Protein 8YJO (pdb70)

B-factor: mean 18.66, std 6.92, range [7.49, 75.46]

Organism: Escherichia coli (strain K12) (NCBI:txid83333)

Foldseek 3Di:
DVLLVVLLCQQVVDFAAADAQLVVLLVVLLVVQPPDAQLQSLLSSLLSCLVDADADADPSFLAGDDLHPRFQYAYDDVLQPLVLCLVCVVPQQPFQFHHHDYDPVVNCCSVPPRSVVNPCRHLLNLLVVQQDPVLVVLVVLVQKDFPPSRFFLAQAEFQLCVPQVFALQVLLVVLVVLCVVPVPQVLSVSQNVNSLSLLVSLQVLLVNLQVVLVVDPDPVVSVSSPVSNVLSNCRSHGRDQALSSSLNNVNSVVSSLCSSGVDAFNEHAACCQSSVRRPVSCVVVPHDVVVSLVNLLSSQSSLNRYFYHDGSVVCLQAGFGLRRNEHEAWFAAQVGAIPHDPVSLSNLVSCLVNLAQPPQYEYEDAPHDDPVSLLSQLVSQLVFQFPDWYFFLVQLLLLVVVQVQDNSQSRRWDGTGQFFIDRHLFEDASLERMEGQLLSLLQVLLVVCQVPPPDDLVNSVVSSLVSLLVVLVSSQVSSLSSLVSCVNNRFRSNSQSRHPPCSVVSHTVSQQRGNAYENEYAYEQLQVVLLQSQLCCCCPVNVNVDHSNRVVVLQVVQLPDPVSVVLLCCSQPVTATQQQLDCVSLVSSQVSVVSSLVSQQVADHNNPGGYAYAFFGNSNQQVSQQCRTGGSNNDHRSAGGAHTGLEHRFPRNPRFNVSNLNSQLSHPQSRRNRGGWYEDEAESVLLPDPVSSVVSSVVVSSSNVSNDGIYIYGYYALVVLVVCVVPVVVQQPPWHDQHSTIRRLNSDRPSSSVSVSRHDHGHD/DVLLVVLLCQQVVDFAAADCLLVVLLVVLLVVQPPHAQLQSLLSSLLSCLVDADADADPSFLAGDDLHNRFQYAYDDVLQPLVLCLVCVVPQQPFQFHHHDYDPVVSVCSVPPRSVVNPCRHLLNQLVVPQDPVLVVLVVLVQKDFPDSRFFLAQAFFQLLVPQVFALQRLLVVLVVLCVVPVVQVLSVSQNVLSLSLLVSLQVLLVNLQVVLVVDPPVVSSVSSPVSNVLSNCRSHGRDAALSSSLNVVNSVVSSLCSSGVDAFNEHAACLPSSVRRHVRCVVVPDDPVVSLVNLLSSQSSLNRYFYDDGSVVCLQAGFGLRRNEHEAWFAALVGAIPHDPVSLSNLVSCQVNLAQPPAYEYEDELRDDDVSLLSQLVSQLVFQFPDWYFFLVQLLLLVVVQVDDNSQSSRWGATGQFFIDRHLFEDALLERMEGLLQSLLLVLLVVCAVPPPDDLVNSVVSSLVSLLVVLVSVQVSSLSSLVSCVNNRFRSNSQSSHPPCSVVSHTVSQQRGNAYENEYAYEQLQVVLLQSQLCCVCPVNPNVDDSNRVVVLQVVQLPDPVSVVQLCCSQPVTATQQQLDCVSLVSSQVSVVSSLVSQQVADHNNGGGYAYAFFGNSNQQVSQLCRTGGSSNDHRSAGRAHTGLEHRFPRNDRFNVSNLNSQLPHPQSRRNRGGWYEDEAESVQLPDPVNSVVVSVVVSSSNVSSHGIYIYGYYDLVVLVVCVVCVVVQQPPWHDQHSTIRRLNSDRPSSSVSVSRHDHGHD

Solvent-accessible surface area: 48051 Å² total; per-residue (Å²): 99,110,20,3,58,125,14,52,84,49,12,83,61,112,47,35,43,5,19,5,47,8,0,59,26,15,1,24,2,26,124,128,6,105,77,54,56,70,25,9,34,16,0,69,1,4,10,42,0,1,102,90,3,107,26,30,6,35,127,45,10,0,0,0,0,6,2,10,46,119,28,12,3,0,8,0,14,0,7,6,8,0,50,28,2,36,128,14,4,6,44,0,41,6,8,98,9,6,80,2,5,17,51,29,113,36,12,92,21,0,82,103,73,1,25,71,35,8,61,160,93,0,0,48,30,49,1,77,64,84,30,48,113,110,1,104,48,3,45,46,12,34,0,2,28,25,12,11,12,23,27,4,16,6,18,3,3,5,33,4,59,37,0,0,72,62,0,0,18,76,0,15,50,83,0,86,124,54,25,135,71,70,105,119,21,79,8,5,76,0,0,28,39,0,0,73,10,0,18,136,2,0,62,65,1,4,126,48,0,75,71,53,1,74,115,21,144,78,82,122,33,94,100,18,5,58,43,0,0,106,10,0,114,41,0,3,101,100,72,0,81,23,0,27,25,0,0,0,0,0,0,1,0,5,3,0,3,4,4,4,8,10,1,9,5,10,1,0,0,15,0,0,48,24,0,36,67,6,11,83,34,0,70,115,116,64,58,90,54,72,54,0,66,26,0,0,2,2,0,0,7,9,0,1,1,1,1,12,16,10,8,42,74,14,0,94,42,22,0,7,12,13,5,4,2,0,0,0,0,0,1,20,53,128,107,14,142,45,6,34,26,71,0,0,54,18,0,0,37,0,1,30,44,0,67,10,10,5,0,2,0,0,1,1,2,4,79,59,10,49,75,87,0,1,32,44,0,0,48,0,1,74,91,10,7,0,0,0,0,1,1,0,2,62,2,0,14,50,0,2,76,83,47,62,6,50,69,85,12,0,53,48,0,0,0,0,3,9,0,3,2,2,1,16,1,40,2,2,0,0,2,2,0,0,1,0,1,1,0,8,0,0,13,12,0,1,28,85,7,59,62,58,113,88,22,78,19,113,30,0,12,91,64,0,46,57,32,0,26,106,29,0,59,20,0,10,59,0,0,33,22,0,1,35,0,2,90,47,85,5,7,16,0,0,3,0,2,0,4,32,25,0,24,147,86,9,96,7,4,6,70,2,0,0,98,24,13,17,0,0,0,0,0,0,2,0,0,0,0,0,0,0,0,11,0,0,55,4,5,7,54,99,93,138,128,29,58,19,66,95,0,2,59,24,6,78,22,39,2,61,59,120,127,0,75,124,10,66,46,49,0,36,107,150,13,74,8,0,0,13,58,52,84,96,0,0,82,24,0,18,84,0,2,106,38,0,2,80,22,0,37,129,50,104,8,60,16,73,9,107,1,4,0,0,0,0,0,5,0,0,0,13,4,7,0,25,18,0,3,4,0,0,9,3,8,79,12,21,40,10,0,2,3,0,2,3,1,11,16,10,45,41,14,78,119,25,15,54,12,1,0,86,0,1,30,60,8,46,7,48,12,1,5,2,0,2,0,0,12,8,5,0,28,42,67,10,0,121,45,104,54,1,3,132,74,0,5,87,8,0,89,37,0,8,156,50,108,1,2,2,0,0,1,5,10,14,68,33,112,46,0,123,74,0,40,142,86,60,68,81,49,68,57,39,10,1,0,0,0,0,3,0,1,17,0,39,63,7,19,114,83,3,16,40,0,0,15,109,17,40,48,10,134,56,101,111,19,2,60,120,14,51,89,49,12,80,62,114,50,34,52,5,18,6,48,8,0,61,28,11,7,32,2,23,135,124,5,103,81,53,50,50,22,9,32,16,0,74,0,3,16,57,0,2,97,85,2,112,27,33,9,34,130,46,9,0,0,0,0,6,2,9,49,121,27,12,4,0,9,0,15,0,12,4,8,0,55,28,1,37,130,14,5,5,41,0,44,6,8,97,9,7,80,2,6,18,45,28,108,30,14,98,26,0,82,109,84,2,25,70,23,6,60,153,90,0,4,47,29,61,2,71,61,124,30,46,110,105,2,104,48,2,43,45,13,35,0,3,27,26,13,11,14,22,32,4,16,6,17,4,3,5,30,4,62,39,0,1,78,65,0,0,14,62,0,15,55,79,0,82,134,58,22,152,72,83,105,109,26,77,9,11,77,0,0,26,39,0,0,66,1,0,22,105,3,0,70,72,1,2,124,47,0,65,80,59,0,81,122,28,142,82,70,120,36,73,97,18,5,50,41,0,0,110,10,0,114,34,0,3,95,102,103,6,99,24,0,26,23,0,0,0,0,0,0,1,0,5,2,0,4,5,3,4,7,10,2,10,6,11,1,0,0,14,0,0,47,22,0,37,67,13,10,87,42,0,64,118,113,63,57,90,53,72,54,0,66,25,0,0,4,2,0,0,6,8,0,1,2,1,1,14,16,9,8,40,74,15,0,95,45,22,0,7,12,13,5,4,2,0,0,0,0,0,1,20,52,128,106,15,142,44,6,34,26,73,0,0,56,20,0,0,40,0,1,30,46,0,66,8,10,6,0,2,0,0,0,1,1,3,77,59,8,50,48,90,0,2,25,41,0,0,49,0,2,78,92,10,7,1,0,0,0,1,1,0,3,62,2,0,13,49,0,2,77,82,47,63,5,51,72,86,11,0,50,45,0,0,0,0,2,10,0,3,2,2,1,17,1,41,3,1,0,1,2,2,0,0,1,0,1,0,0,6,0,0,11,11,1,0,36,85,6,87,61,60,112,88,21,76,16,105,29,0,10,91,65,0,48,55,32,0,27,107,28,0,58,21,0,10,59,0,0,30,22,0,1,53,6,2,92,56,98,3,6,16,0,0,2,0,2,0,3,31,28,0,26,154,81,13,90,7,4,5,67,1,0,0,97,24,12,18,0,0,0,0,0,0,1,0,0,0,0,0,0,0,0,15,0,0,60,5,0,8,54,101,94,144,117,15,58,18,60,92,0,1,64,12,6,64,25,40,2,57,58,123,96,0,55,98,0,54,48,43,0,34,114,144,14,78,10,0,0,13,55,58,86,105,0,0,82,26,0,18,85,1,2,103,38,0,2,82,22,0,38,131,51,105,8,59,19,67,8,106,0,2,0,0,0,0,0,5,0,0,0,13,4,6,0,24,19,0,3,3,0,0,9,2,4,67,11,21,32,15,0,2,4,0,2,3,1,10,14,13,46,39,16,81,117,25,12,56,12,1,0,86,0,1,29,59,9,50,6,46,12,1,5,2,0,3,0,1,13,8,5,0,21,42,65,15,0,122,44,116,73,0,12,119,76,0,5,82,8,1,88,37,0,8,160,53,108,1,2,3,0,0,1,5,10,16,67,32,108,47,0,117,73,0,40,144,94,59,72,76,50,70,59,37,9,1,0,0,0,0,3,1,2,17,0,38,64,6,20,116,89,3,15,40,0,0,20,113,17,37,41,11,114,57

Nearest PDB structures (foldseek):
  8yjo-assembly1_A  TM=1.001E+00  e=0.000E+00  Escherichia coli K-12
  8id0-assembly1_A  TM=9.978E-01  e=1.347E-97  Streptococcus dysgalactiae subsp. equisimilis
  5a0z-assembly2_C  TM=9.122E-01  e=1.682E-48  Klebsiella pneumoniae
  7e7l-assembly1_A  TM=9.152E-01  e=6.582E-45  Tractidigestivibacter scatoligenes
  7e7l-assembly2_B  TM=9.090E-01  e=1.676E-44  Tractidigestivibacter scatoligenes

Radius of gyration: 34.92 Å; Cα contacts (8 Å, |Δi|>4): 3310; chains: 2; bounding box: 71×82×102 Å

InterPro domains:
  IPR001150 Glycine radical domain [PF01228] (645-747)
  IPR001150 Glycine radical domain [PS51149] (645-765)
  IPR004184 Pyruvate formate lyase domain [PF02901] (1-626)
  IPR004184 Pyruvate formate lyase domain [PS51554] (3-637)
  IPR010098 Glycyl radical enzyme, PFL2/glycerol dehydratase family [TIGR01774] (1-765)
  IPR019777 Formate C-acetyltransferase glycine radical, conserved site [PS00850] (736-744)
  IPR051215 Glycyl Radical Enzyme [PTHR43641] (1-764)

Sequence (1528 aa):
TNRISRLKTALFANTREISLERALLYTASHRQTEGEPVILRRAKATAYILEHVEISIRDEELIAGNRTVKPRAGIMSPEMDPYWLLKELDQFPTRPQDRFAISEEDKRIYREELFPYWEKRSMKDFINGQMTDEVKAATNTQIFSINQTDKGQGHIIIDYPRLLNHGLGELVAQMQQHCQQQPENHFYQAALLLLEASQKHILRYAELAETMAANCTDAQRREELLTIAEISRHNAQHKPQTFWQACQLFWYMNIILQYESNASSLSLGRFDQYMLPFYQTSLTQGEDAAFLKELLESLWVKCNDIVLLRSTSSARYFAGFPTGYTALLGGLTENGRSAVNVLSFLCLDAYQSVQLPQPNLGVRTNALIDTPFLMKTAETIRFGTGIPQIFNDEVVVPAFLNRGVSLEDARDYSVVGCVELSIPGRTYGLHDIAMFNLLKVMEICLHENEGNAALTYEGLLEQIRAKISHYITLMVEGSNICDIGHRDWAPVPLLSSFISDCLEKGRDITDGGARYNFSGVQGIGIANLSDSLHALKGMVFEQQRLSFDELLSVLKANFATPEGEKVRARLINRFEKYGNDIDEVDNISAELLRHYCKEVEKYQNPRGGYFTPGSYTVSAHVPLGSVVGATPDGRFAGEQLADGGLSPMLGQDAQGPTAVLKSVSKLDNTLLSNGTLLNVKFTPATLEGEAGLRKLADFLRAFTQLKLQHIQFNVVNADTLREAQQRPQDYAGLVVRVAGYSAFFVELSKEIQDDIIRRTAHQLTNRISRLKTALFANTREISLERALLYTASHRQTEGEPVILRRAKATAYILEHVEISIRDEELIAGNRTVKPRAGIMSPEMDPYWLLKELDQFPTRPQDRFAISEEDKRIYREELFPYWEKRSMKDFINGQMTDEVKAATNTQIFSINQTDKGQGHIIIDYPRLLNHGLGELVAQMQQHCQQQPENHFYQAALLLLEASQKHILRYAELAETMAANCTDAQRREELLTIAEISRHNAQHKPQTFWQACQLFWYMNIILQYESNASSLSLGRFDQYMLPFYQTSLTQGEDAAFLKELLESLWVKCNDIVLLRSTSSARYFAGFPTGYTALLGGLTENGRSAVNVLSFLCLDAYQSVQLPQPNLGVRTNALIDTPFLMKTAETIRFGTGIPQIFNDEVVVPAFLNRGVSLEDARDYSVVGCVELSIPGRTYGLHDIAMFNLLKVMEICLHENEGNAALTYEGLLEQIRAKISHYITLMVEGSNICDIGHRDWAPVPLLSSFISDCLEKGRDITDGGARYNFSGVQGIGIANLSDSLHALKGMVFEQQRLSFDELLSVLKANFATPEGEKVRARLINRFEKYGNDIDEVDNISAELLRHYCKEVEKYQNPRGGYFTPGSYTVSAHVPLGSVVGATPDGRFAGEQLADGGLSPMLGQDAQGPTAVLKSVSKLDNTLLSNGTLLNVKFTPATLEGEAGLRKLADFLRAFTQLKLQHIQFNVVNADTLREAQQRPQDYAGLVVRVAGYSAFFVELSKEIQDDIIRRTAHQL

Structure (mmCIF, N/CA/C/O backbone):
data_8YJO
#
_entry.id   8YJO
#
_cell.length_a   80.296
_cell.length_b   127.662
_cell.length_c   89.751
_cell.angle_alpha   90.00
_cell.angle_beta   107.21
_cell.angle_gamma   90.00
#
_symmetry.space_group_name_H-M   'P 1 21 1'
#
loop_
_entity.id
_entity.type
_entity.pdbx_description
1 polymer 'Probable dehydratase PflD'
2 non-polymer 'MALONATE ION'
3 water water
#
loop_
_atom_site.group_PDB
_atom_site.id
_atom_site.type_symbol
_atom_site.label_atom_id
_atom_site.label_alt_id
_atom_site.label_comp_id
_atom_site.label_asym_id
_atom_site.label_entity_id
_atom_site.label_seq_id
_atom_site.pdbx_PDB_ins_code
_atom_site.Cartn_x
_atom_site.Cartn_y
_atom_site.Cartn_z
_atom_site.occupancy
_atom_site.B_iso_or_equiv
_atom_site.auth_seq_id
_atom_site.auth_comp_id
_atom_site.auth_asym_id
_atom_site.auth_atom_id
_atom_site.pdbx_PDB_model_num
ATOM 1 N N . THR A 1 18 ? -23.007 0.298 2.765 1.00 35.27 2 THR A N 1
ATOM 2 C CA . THR A 1 18 ? -24.178 -0.557 2.935 1.00 31.24 2 THR A CA 1
ATOM 3 C C . THR A 1 18 ? -24.404 -0.855 4.412 1.00 30.90 2 THR A C 1
ATOM 4 O O . THR A 1 18 ? -23.529 -0.603 5.259 1.00 26.22 2 THR A O 1
ATOM 8 N N . ASN A 1 19 ? -25.585 -1.386 4.733 1.00 30.87 3 ASN A N 1
ATOM 9 C CA . ASN A 1 19 ? -25.907 -1.609 6.140 1.00 25.20 3 ASN A CA 1
ATOM 10 C C . ASN A 1 19 ? -25.077 -2.744 6.734 1.00 23.24 3 ASN A C 1
ATOM 11 O O . ASN A 1 19 ? -24.674 -2.665 7.899 1.00 21.98 3 ASN A O 1
ATOM 16 N N . ARG A 1 20 ? -24.793 -3.796 5.953 1.00 23.46 4 ARG A N 1
ATOM 17 C CA . ARG A 1 20 ? -23.880 -4.830 6.440 1.00 23.67 4 ARG A CA 1
ATOM 18 C C . ARG A 1 20 ? -22.539 -4.235 6.850 1.00 19.67 4 ARG A C 1
ATOM 19 O O . ARG A 1 20 ? -22.006 -4.573 7.912 1.00 17.80 4 ARG A O 1
ATOM 27 N N . ILE A 1 21 ? -21.991 -3.328 6.037 1.00 20.28 5 ILE A N 1
ATOM 28 C CA . ILE A 1 21 ? -20.681 -2.762 6.347 1.00 18.70 5 ILE A CA 1
ATOM 29 C C . ILE A 1 21 ? -20.746 -1.951 7.635 1.00 20.22 5 ILE A C 1
ATOM 30 O O . ILE A 1 21 ? -19.852 -2.033 8.489 1.00 17.08 5 ILE A O 1
ATOM 35 N N . SER A 1 22 ? -21.823 -1.182 7.817 1.00 19.14 6 SER A N 1
ATOM 36 C CA . SER A 1 22 ? -21.975 -0.433 9.056 1.00 18.77 6 SER A CA 1
ATOM 37 C C . SER A 1 22 ? -22.046 -1.371 10.256 1.00 19.25 6 SER A C 1
ATOM 38 O O . SER A 1 22 ? -21.475 -1.076 11.317 1.00 19.52 6 SER A O 1
ATOM 41 N N . ARG A 1 23 ? -22.718 -2.520 10.104 1.00 17.54 7 ARG A N 1
ATOM 42 C CA . ARG A 1 23 ? -22.832 -3.452 11.229 1.00 17.53 7 ARG A CA 1
ATOM 43 C C . ARG A 1 23 ? -21.507 -4.152 11.515 1.00 17.83 7 ARG A C 1
ATOM 44 O O . ARG A 1 23 ? -21.167 -4.389 12.680 1.00 17.72 7 ARG A O 1
ATOM 52 N N . LEU A 1 24 ? -20.756 -4.508 10.467 1.00 17.67 8 LEU A N 1
ATOM 53 C CA . LEU A 1 24 ? -19.434 -5.099 10.660 1.00 15.91 8 LEU A CA 1
ATOM 54 C C . LEU A 1 24 ? -18.497 -4.140 11.391 1.00 16.59 8 LEU A C 1
ATOM 55 O O . LEU A 1 24 ? -17.697 -4.564 12.236 1.00 15.31 8 LEU A O 1
ATOM 60 N N . LYS A 1 25 ? -18.545 -2.846 11.045 1.00 16.56 9 LYS A N 1
ATOM 61 C CA . LYS A 1 25 ? -17.730 -1.858 11.746 1.00 17.34 9 LYS A CA 1
ATOM 62 C C . LYS A 1 25 ? -18.140 -1.768 13.205 1.00 16.74 9 LYS A C 1
ATOM 63 O O . LYS A 1 25 ? -17.297 -1.789 14.106 1.00 15.85 9 LYS A O 1
ATOM 69 N N . THR A 1 26 ? -19.446 -1.642 13.444 1.00 17.67 10 THR A N 1
ATOM 70 C CA . THR A 1 26 ? -19.968 -1.537 14.803 1.00 16.36 10 THR A CA 1
ATOM 71 C C . THR A 1 26 ? -19.525 -2.712 15.670 1.00 18.73 10 THR A C 1
ATOM 72 O O . THR A 1 26 ? -19.182 -2.531 16.848 1.00 16.83 10 THR A O 1
ATOM 76 N N . ALA A 1 27 ? -19.505 -3.919 15.105 1.00 16.99 11 ALA A N 1
ATOM 77 C CA . ALA A 1 27 ? -19.174 -5.095 15.904 1.00 17.69 11 ALA A CA 1
ATOM 78 C C . ALA A 1 27 ? -17.736 -5.058 16.406 1.00 17.23 11 ALA A C 1
ATOM 79 O O . ALA A 1 27 ? -17.445 -5.630 17.464 1.00 16.76 11 ALA A O 1
ATOM 81 N N . LEU A 1 28 ? -16.832 -4.380 15.682 1.00 14.62 12 LEU A N 1
ATOM 82 C CA . LEU A 1 28 ? -15.444 -4.289 16.136 1.00 13.93 12 LEU A CA 1
ATOM 83 C C . LEU A 1 28 ? -15.327 -3.564 17.468 1.00 17.94 12 LEU A C 1
ATOM 84 O O . LEU A 1 28 ? -14.420 -3.858 18.256 1.00 13.64 12 LEU A O 1
ATOM 89 N N . PHE A 1 29 ? -16.195 -2.586 17.712 1.00 15.59 13 PHE A N 1
ATOM 90 C CA . PHE A 1 29 ? -16.080 -1.709 18.871 1.00 16.68 13 PHE A CA 1
ATOM 91 C C . PHE A 1 29 ? -17.197 -1.923 19.878 1.00 18.36 13 PHE A C 1
ATOM 92 O O . PHE A 1 29 ? -17.294 -1.167 20.848 1.00 16.64 13 PHE A O 1
ATOM 100 N N . ALA A 1 30 ? -18.019 -2.958 19.692 1.00 18.77 14 ALA A N 1
ATOM 101 C CA . ALA A 1 30 ? -19.192 -3.135 20.544 1.00 20.43 14 ALA A CA 1
ATOM 102 C C . ALA A 1 30 ? -18.824 -3.544 21.967 1.00 22.70 14 ALA A C 1
ATOM 103 O O . ALA A 1 30 ? -19.551 -3.207 22.912 1.00 20.08 14 ALA A O 1
ATOM 105 N N . ASN A 1 31 ? -17.722 -4.272 22.144 1.00 19.79 15 ASN A N 1
ATOM 106 C CA . ASN A 1 31 ? -17.301 -4.777 23.444 1.00 22.43 15 ASN A CA 1
ATOM 107 C C . ASN A 1 31 ? -15.911 -4.244 23.766 1.00 22.69 15 ASN A C 1
ATOM 108 O O . ASN A 1 31 ? -15.171 -3.832 22.874 1.00 17.94 15 ASN A O 1
ATOM 113 N N . THR A 1 32 ? -15.558 -4.246 25.051 1.00 15.98 16 THR A N 1
ATOM 114 C CA . THR A 1 32 ? -14.249 -3.740 25.462 1.00 15.07 16 THR A CA 1
ATOM 115 C C . THR A 1 32 ? -13.128 -4.688 25.023 1.00 17.72 16 THR A C 1
ATOM 116 O O . THR A 1 32 ? -13.210 -5.901 25.244 1.00 16.06 16 THR A O 1
ATOM 120 N N . ARG A 1 33 ? -12.088 -4.126 24.387 1.00 16.72 17 ARG A N 1
ATOM 121 C CA . ARG A 1 33 ? -10.866 -4.872 24.068 1.00 16.34 17 ARG A CA 1
ATOM 122 C C . ARG A 1 33 ? -10.364 -5.622 25.290 1.00 15.23 17 ARG A C 1
ATOM 123 O O . ARG A 1 33 ? -10.312 -5.070 26.392 1.00 15.20 17 ARG A O 1
ATOM 131 N N . GLU A 1 34 ? -9.938 -6.859 25.081 1.00 13.20 18 GLU A N 1
ATOM 132 C CA . GLU A 1 34 ? -9.360 -7.664 26.143 1.00 15.48 18 GLU A CA 1
ATOM 133 C C . GLU A 1 34 ? -7.938 -8.083 25.796 1.00 14.61 18 GLU A C 1
ATOM 134 O O . GLU A 1 34 ? -7.607 -8.301 24.624 1.00 14.01 18 GLU A O 1
ATOM 140 N N . ILE A 1 35 ? -7.096 -8.184 26.828 1.00 12.16 19 ILE A N 1
ATOM 141 C CA . ILE A 1 35 ? -5.851 -8.936 26.693 1.00 13.98 19 ILE A CA 1
ATOM 142 C C . ILE A 1 35 ? -6.190 -10.385 26.384 1.00 16.79 19 ILE A C 1
ATOM 143 O O . ILE A 1 35 ? -7.083 -10.970 27.014 1.00 12.71 19 ILE A O 1
ATOM 148 N N . SER A 1 36 ? -5.484 -10.972 25.407 1.00 16.66 20 SER A N 1
ATOM 149 C CA . SER A 1 36 ? -5.601 -12.391 25.068 1.00 13.02 20 SER A CA 1
ATOM 150 C C . SER A 1 36 ? -4.292 -13.107 25.376 1.00 14.01 20 SER A C 1
ATOM 151 O O . SER A 1 36 ? -3.237 -12.747 24.833 1.00 13.80 20 SER A O 1
ATOM 154 N N . LEU A 1 37 ? -4.373 -14.145 26.211 1.00 10.23 21 LEU A N 1
ATOM 155 C CA . LEU A 1 37 ? -3.259 -15.039 26.496 1.00 8.77 21 LEU A CA 1
ATOM 156 C C . LEU A 1 37 ? -3.171 -16.192 25.509 1.00 12.57 21 LEU A C 1
ATOM 157 O O . LEU A 1 37 ? -2.289 -17.043 25.652 1.00 11.99 21 LEU A O 1
ATOM 162 N N . GLU A 1 38 ? -4.091 -16.271 24.551 1.00 11.60 22 GLU A N 1
ATOM 163 C CA . GLU A 1 38 ? -4.261 -17.514 23.802 1.00 12.58 22 GLU A CA 1
ATOM 164 C C . GLU A 1 38 ? -3.008 -17.861 22.994 1.00 11.50 22 GLU A C 1
ATOM 165 O O . GLU A 1 38 ? -2.487 -18.984 23.083 1.00 10.61 22 GLU A O 1
ATOM 171 N N . ARG A 1 39 ? -2.492 -16.907 22.215 1.00 13.86 23 ARG A N 1
ATOM 172 C CA . ARG A 1 39 ? -1.275 -17.197 21.462 1.00 14.53 23 ARG A CA 1
ATOM 173 C C . ARG A 1 39 ? -0.145 -17.620 22.390 1.00 11.13 23 ARG A C 1
ATOM 174 O O . ARG A 1 39 ? 0.551 -18.601 22.116 1.00 12.59 23 ARG A O 1
ATOM 182 N N . ALA A 1 40 ? 0.040 -16.907 23.507 1.00 10.59 24 ALA A N 1
ATOM 183 C CA . ALA A 1 40 ? 1.144 -17.240 24.404 1.00 14.97 24 ALA A CA 1
ATOM 184 C C . ALA A 1 40 ? 0.994 -18.652 24.984 1.00 14.38 24 ALA A C 1
ATOM 185 O O . ALA A 1 40 ? 1.976 -19.401 25.073 1.00 14.08 24 ALA A O 1
ATOM 187 N N . LEU A 1 41 ? -0.225 -19.032 25.382 1.00 11.33 25 LEU A N 1
ATOM 188 C CA . LEU A 1 41 ? -0.448 -20.357 25.959 1.00 14.01 25 LEU A CA 1
ATOM 189 C C . LEU A 1 41 ? -0.175 -21.459 24.936 1.00 14.07 25 LEU A C 1
ATOM 190 O O . LEU A 1 41 ? 0.457 -22.478 25.253 1.00 11.72 25 LEU A O 1
ATOM 195 N N . LEU A 1 42 ? -0.646 -21.263 23.703 1.00 10.93 26 LEU A N 1
ATOM 196 C CA . LEU A 1 42 ? -0.409 -22.224 22.635 1.00 12.83 26 LEU A CA 1
ATOM 197 C C . LEU A 1 42 ? 1.067 -22.272 22.248 1.00 11.81 26 LEU A C 1
ATOM 198 O O . LEU A 1 42 ? 1.646 -23.353 22.109 1.00 13.15 26 LEU A O 1
ATOM 203 N N . TYR A 1 43 ? 1.687 -21.101 22.065 1.00 10.94 27 TYR A N 1
ATOM 204 C CA . TYR A 1 43 ? 3.119 -21.026 21.781 1.00 13.95 27 TYR A CA 1
ATOM 205 C C . TYR A 1 43 ? 3.946 -21.730 22.859 1.00 13.31 27 TYR A C 1
ATOM 206 O O . TYR A 1 43 ? 4.895 -22.474 22.550 1.00 11.83 27 TYR A O 1
ATOM 215 N N . THR A 1 44 ? 3.584 -21.519 24.129 1.00 13.44 28 THR A N 1
ATOM 216 C CA . THR A 1 44 ? 4.297 -22.136 25.247 1.00 12.92 28 THR A CA 1
ATOM 217 C C . THR A 1 44 ? 4.076 -23.649 25.282 1.00 14.48 28 THR A C 1
ATOM 218 O O . THR A 1 44 ? 5.008 -24.416 25.563 1.00 15.59 28 THR A O 1
ATOM 222 N N . ALA A 1 45 ? 2.847 -24.102 25.030 1.00 11.99 29 ALA A N 1
ATOM 223 C CA . ALA A 1 45 ? 2.596 -25.541 25.003 1.00 13.62 29 ALA A CA 1
ATOM 224 C C . ALA A 1 45 ? 3.424 -26.222 23.926 1.00 16.39 29 ALA A C 1
ATOM 225 O O . ALA A 1 45 ? 3.978 -27.301 24.153 1.00 14.59 29 ALA A O 1
ATOM 227 N N . SER A 1 46 ? 3.527 -25.609 22.746 1.00 11.58 30 SER A N 1
ATOM 228 C CA . SER A 1 46 ? 4.387 -26.189 21.717 1.00 13.58 30 SER A CA 1
ATOM 229 C C . SER A 1 46 ? 5.842 -26.197 22.166 1.00 13.49 30 SER A C 1
ATOM 230 O O . SER A 1 46 ? 6.559 -27.185 21.972 1.00 15.48 30 SER A O 1
ATOM 233 N N . HIS A 1 47 ? 6.284 -25.101 22.783 1.00 11.93 31 HIS A N 1
ATOM 234 C CA . HIS A 1 47 ? 7.661 -24.971 23.239 1.00 14.36 31 HIS A CA 1
ATOM 235 C C . HIS A 1 47 ? 8.014 -26.077 24.231 1.00 17.05 31 HIS A C 1
ATOM 236 O O . HIS A 1 47 ? 9.126 -26.620 24.206 1.00 18.59 31 HIS A O 1
ATOM 243 N N . ARG A 1 48 ? 7.064 -26.442 25.096 1.00 16.11 32 ARG A N 1
ATOM 244 C CA . ARG A 1 48 ? 7.283 -27.553 26.013 1.00 17.84 32 ARG A CA 1
ATOM 245 C C . ARG A 1 48 ? 7.576 -28.854 25.277 1.00 20.72 32 ARG A C 1
ATOM 246 O O . ARG A 1 48 ? 8.329 -29.692 25.792 1.00 22.64 32 ARG A O 1
ATOM 254 N N . GLN A 1 49 ? 6.994 -29.054 24.086 1.00 18.64 33 GLN A N 1
ATOM 255 C CA . GLN A 1 49 ? 7.185 -30.306 23.366 1.00 17.22 33 GLN A CA 1
ATOM 256 C C . GLN A 1 49 ? 8.387 -30.308 22.431 1.00 18.97 33 GLN A C 1
ATOM 257 O O . GLN A 1 49 ? 8.760 -31.381 21.948 1.00 19.04 33 GLN A O 1
ATOM 263 N N . THR A 1 50 ? 8.984 -29.150 22.133 1.00 17.41 34 THR A N 1
ATOM 264 C CA . THR A 1 50 ? 10.038 -29.068 21.129 1.00 16.16 34 THR A CA 1
ATOM 265 C C . THR A 1 50 ? 11.413 -28.811 21.741 1.00 16.65 34 THR A C 1
ATOM 266 O O . THR A 1 50 ? 12.320 -28.351 21.037 1.00 16.87 34 THR A O 1
ATOM 270 N N . GLU A 1 51 ? 11.585 -29.086 23.033 1.00 17.99 35 GLU A N 1
ATOM 271 C CA . GLU A 1 51 ? 12.866 -28.837 23.688 1.00 18.97 35 GLU A CA 1
ATOM 272 C C . GLU A 1 51 ? 13.969 -29.622 22.989 1.00 20.35 35 GLU A C 1
ATOM 273 O O . GLU A 1 51 ? 13.787 -30.789 22.625 1.00 19.51 35 GLU A O 1
ATOM 279 N N . GLY A 1 52 ? 15.111 -28.971 22.777 1.00 19.14 36 GLY A N 1
ATOM 280 C CA . GLY A 1 52 ? 16.244 -29.616 22.145 1.00 17.09 36 GLY A CA 1
ATOM 281 C C . GLY A 1 52 ? 16.329 -29.486 20.642 1.00 17.71 36 GLY A C 1
ATOM 282 O O . GLY A 1 52 ? 17.316 -29.952 20.056 1.00 17.36 36 GLY A O 1
ATOM 283 N N . GLU A 1 53 ? 15.337 -28.868 19.995 1.00 13.85 37 GLU A N 1
ATOM 284 C CA . GLU A 1 53 ? 15.314 -28.673 18.555 1.00 15.25 37 GLU A CA 1
ATOM 285 C C . GLU A 1 53 ? 15.831 -27.289 18.180 1.00 13.87 37 GLU A C 1
ATOM 286 O O . GLU A 1 53 ? 15.729 -26.344 18.979 1.00 15.74 37 GLU A O 1
ATOM 292 N N . PRO A 1 54 ? 16.381 -27.155 16.965 1.00 14.79 38 PRO A N 1
ATOM 293 C CA . PRO A 1 54 ? 16.855 -25.847 16.495 1.00 14.80 38 PRO A CA 1
ATOM 294 C C . PRO A 1 54 ? 15.773 -24.785 16.619 1.00 14.22 38 PRO A C 1
ATOM 295 O O . PRO A 1 54 ? 14.584 -25.061 16.449 1.00 12.40 38 PRO A O 1
ATOM 299 N N . VAL A 1 55 ? 16.210 -23.562 16.924 1.00 12.54 39 VAL A N 1
ATOM 300 C CA . VAL A 1 55 ? 15.279 -22.466 17.212 1.00 12.15 39 VAL A CA 1
ATOM 301 C C . VAL A 1 55 ? 14.294 -22.263 16.059 1.00 11.08 39 VAL A C 1
ATOM 302 O O . VAL A 1 55 ? 13.092 -22.065 16.282 1.00 12.75 39 VAL A O 1
ATOM 306 N N . ILE A 1 56 ? 14.774 -22.306 14.811 1.00 12.71 40 ILE A N 1
ATOM 307 C CA . ILE A 1 56 ? 13.860 -22.003 13.711 1.00 10.82 40 ILE A CA 1
ATOM 308 C C . ILE A 1 56 ? 12.787 -23.082 13.588 1.00 12.67 40 ILE A C 1
ATOM 309 O O . ILE A 1 56 ? 11.643 -22.794 13.207 1.00 12.14 40 ILE A O 1
ATOM 314 N N . LEU A 1 57 ? 13.108 -24.327 13.944 1.00 12.73 41 LEU A N 1
ATOM 315 C CA . LEU A 1 57 ? 12.086 -25.367 13.898 1.00 13.55 41 LEU A CA 1
ATOM 316 C C . LEU A 1 57 ? 11.130 -25.264 15.082 1.00 13.16 41 LEU A C 1
ATOM 317 O O . LEU A 1 57 ? 9.933 -25.552 14.944 1.00 13.35 41 LEU A O 1
ATOM 322 N N . ARG A 1 58 ? 11.639 -24.869 16.252 1.00 10.96 42 ARG A N 1
ATOM 323 C CA . ARG A 1 58 ? 10.747 -24.610 17.379 1.00 14.86 42 ARG A CA 1
ATOM 324 C C . ARG A 1 58 ? 9.789 -23.464 17.075 1.00 12.09 42 ARG A C 1
ATOM 325 O O . ARG A 1 58 ? 8.597 -23.549 17.396 1.00 12.67 42 ARG A O 1
ATOM 333 N N . ARG A 1 59 ? 10.291 -22.388 16.452 1.00 11.92 43 ARG A N 1
ATOM 334 C CA . ARG A 1 59 ? 9.422 -21.285 16.036 1.00 12.61 43 ARG A CA 1
ATOM 335 C C . ARG A 1 59 ? 8.337 -21.772 15.086 1.00 13.11 43 ARG A C 1
ATOM 336 O O . ARG A 1 59 ? 7.151 -21.470 15.268 1.00 13.15 43 ARG A O 1
ATOM 344 N N . ALA A 1 60 ? 8.729 -22.534 14.062 1.00 10.78 44 ALA A N 1
ATOM 345 C CA . ALA A 1 60 ? 7.762 -23.013 13.080 1.00 13.17 44 ALA A CA 1
ATOM 346 C C . ALA A 1 60 ? 6.734 -23.938 13.716 1.00 15.75 44 ALA A C 1
ATOM 347 O O . ALA A 1 60 ? 5.532 -23.835 13.432 1.00 14.78 44 ALA A O 1
ATOM 349 N N . LYS A 1 61 ? 7.183 -24.856 14.572 1.00 12.32 45 LYS A N 1
ATOM 350 C CA . LYS A 1 61 ? 6.235 -25.794 15.163 1.00 12.99 45 LYS A CA 1
ATOM 351 C C . LYS A 1 61 ? 5.299 -25.077 16.126 1.00 10.95 45 LYS A C 1
ATOM 352 O O . LYS A 1 61 ? 4.143 -25.485 16.285 1.00 11.94 45 LYS A O 1
ATOM 358 N N . ALA A 1 62 ? 5.754 -23.986 16.736 1.00 11.10 46 ALA A N 1
ATOM 359 C CA . ALA A 1 62 ? 4.851 -23.191 17.566 1.00 13.88 46 ALA A CA 1
ATOM 360 C C . ALA A 1 62 ? 3.762 -22.543 16.713 1.00 12.09 46 ALA A C 1
ATOM 361 O O . ALA A 1 62 ? 2.574 -22.591 17.058 1.00 13.49 46 ALA A O 1
ATOM 363 N N . THR A 1 63 ? 4.139 -21.962 15.576 1.00 11.86 47 THR A N 1
ATOM 364 C CA . THR A 1 63 ? 3.121 -21.422 14.679 1.00 12.56 47 THR A CA 1
ATOM 365 C C . THR A 1 63 ? 2.161 -22.516 14.224 1.00 11.79 47 THR A C 1
ATOM 366 O O . THR A 1 63 ? 0.945 -22.309 14.197 1.00 13.12 47 THR A O 1
ATOM 370 N N . ALA A 1 64 ? 2.683 -23.692 13.862 1.00 12.56 48 ALA A N 1
ATOM 371 C CA . ALA A 1 64 ? 1.801 -24.781 13.444 1.00 12.68 48 ALA A CA 1
ATOM 372 C C . ALA A 1 64 ? 0.869 -25.196 14.579 1.00 12.78 48 ALA A C 1
ATOM 373 O O . ALA A 1 64 ? -0.323 -25.456 14.364 1.00 15.44 48 ALA A O 1
ATOM 375 N N . TYR A 1 65 ? 1.396 -25.259 15.799 1.00 13.35 49 TYR A N 1
ATOM 376 C CA . TYR A 1 65 ? 0.555 -25.578 16.947 1.00 15.34 49 TYR A CA 1
ATOM 377 C C . TYR A 1 65 ? -0.558 -24.549 17.114 1.00 16.50 49 TYR A C 1
ATOM 378 O O . TYR A 1 65 ? -1.722 -24.903 17.345 1.00 14.19 49 TYR A O 1
ATOM 387 N N . ILE A 1 66 ? -0.219 -23.259 17.003 1.00 14.11 50 ILE A N 1
ATOM 388 C CA . ILE A 1 66 ? -1.244 -22.226 17.069 1.00 12.92 50 ILE A CA 1
ATOM 389 C C . ILE A 1 66 ? -2.271 -22.434 15.967 1.00 12.95 50 ILE A C 1
ATOM 390 O O . ILE A 1 66 ? -3.483 -22.412 16.215 1.00 13.67 50 ILE A O 1
ATOM 395 N N . LEU A 1 67 ? -1.801 -22.670 14.730 1.00 13.09 51 LEU A N 1
ATOM 396 C CA . LEU A 1 67 ? -2.726 -22.841 13.615 1.00 12.09 51 LEU A CA 1
ATOM 397 C C . LEU A 1 67 ? -3.693 -24.006 13.842 1.00 16.16 51 LEU A C 1
ATOM 398 O O . LEU A 1 67 ? -4.855 -23.938 13.422 1.00 15.32 51 LEU A O 1
ATOM 403 N N . GLU A 1 68 ? -3.243 -25.081 14.494 1.00 17.00 52 GLU A N 1
ATOM 404 C CA . GLU A 1 68 ? -4.121 -26.237 14.667 1.00 16.20 52 GLU A CA 1
ATOM 405 C C . GLU A 1 68 ? -5.058 -26.091 15.855 1.00 15.87 52 GLU A C 1
ATOM 406 O O . GLU A 1 68 ? -6.131 -26.696 15.855 1.00 17.82 52 GLU A O 1
ATOM 412 N N . HIS A 1 69 ? -4.690 -25.302 16.868 1.00 14.62 53 HIS A N 1
ATOM 413 C CA . HIS A 1 69 ? -5.432 -25.298 18.122 1.00 15.79 53 HIS A CA 1
ATOM 414 C C . HIS A 1 69 ? -6.186 -24.012 18.418 1.00 18.03 53 HIS A C 1
ATOM 415 O O . HIS A 1 69 ? -7.064 -24.030 19.283 1.00 14.06 53 HIS A O 1
ATOM 422 N N . VAL A 1 70 ? -5.868 -22.901 17.750 1.00 13.62 54 VAL A N 1
ATOM 423 C CA . VAL A 1 70 ? -6.459 -21.628 18.145 1.00 13.80 54 VAL A CA 1
ATOM 424 C C . VAL A 1 70 ? -7.967 -21.661 17.918 1.00 14.98 54 VAL A C 1
ATOM 425 O O . VAL A 1 70 ? -8.459 -22.295 16.975 1.00 13.24 54 VAL A O 1
ATOM 429 N N . GLU A 1 71 ? -8.717 -21.001 18.800 1.00 11.82 55 GLU A N 1
ATOM 430 C CA . GLU A 1 71 ? -10.157 -20.919 18.582 1.00 14.51 55 GLU A CA 1
ATOM 431 C C . GLU A 1 71 ? -10.446 -19.976 17.413 1.00 14.03 55 GLU A C 1
ATOM 432 O O . GLU A 1 71 ? -9.836 -18.913 17.285 1.00 12.95 55 GLU A O 1
ATOM 438 N N . ILE A 1 72 ? -11.356 -20.392 16.528 1.00 14.05 56 ILE A N 1
ATOM 439 C CA . ILE A 1 72 ? -11.726 -19.613 15.354 1.00 12.78 56 ILE A CA 1
ATOM 440 C C . ILE A 1 72 ? -13.241 -19.470 15.308 1.00 16.43 56 ILE A C 1
ATOM 441 O O . ILE A 1 72 ? -13.985 -20.271 15.876 1.00 14.36 56 ILE A O 1
ATOM 446 N N . SER A 1 73 ? -13.693 -18.422 14.625 1.00 12.62 57 SER A N 1
ATOM 447 C CA . SER A 1 73 ? -15.106 -18.243 14.332 1.00 12.12 57 SER A CA 1
ATOM 448 C C . SER A 1 73 ? -15.221 -17.462 13.031 1.00 16.11 57 SER A C 1
ATOM 449 O O . SER A 1 73 ? -14.257 -16.848 12.565 1.00 13.59 57 SER A O 1
ATOM 452 N N . ILE A 1 74 ? -16.404 -17.504 12.434 1.00 13.99 58 ILE A N 1
ATOM 453 C CA . ILE A 1 74 ? -16.757 -16.577 11.368 1.00 15.67 58 ILE A CA 1
ATOM 454 C C . ILE A 1 74 ? -17.779 -15.622 11.970 1.00 17.62 58 ILE A C 1
ATOM 455 O O . ILE A 1 74 ? -18.881 -16.038 12.354 1.00 16.07 58 ILE A O 1
ATOM 460 N N . ARG A 1 75 ? -17.401 -14.355 12.113 1.00 15.15 59 ARG A N 1
ATOM 461 C CA . ARG A 1 75 ? -18.284 -13.420 12.802 1.00 16.40 59 ARG A CA 1
ATOM 462 C C . ARG A 1 75 ? -19.486 -13.065 11.928 1.00 17.34 59 ARG A C 1
ATOM 463 O O . ARG A 1 75 ? -19.457 -13.197 10.700 1.00 15.52 59 ARG A O 1
ATOM 471 N N . ASP A 1 76 ? -20.555 -12.609 12.588 1.00 15.80 60 ASP A N 1
ATOM 472 C CA . ASP A 1 76 ? -21.817 -12.315 11.909 1.00 16.00 60 ASP A CA 1
ATOM 473 C C . ASP A 1 76 ? -21.608 -11.420 10.696 1.00 16.86 60 ASP A C 1
ATOM 474 O O . ASP A 1 76 ? -20.987 -10.352 10.790 1.00 16.59 60 ASP A O 1
ATOM 479 N N . GLU A 1 77 ? -22.133 -11.877 9.557 1.00 17.56 61 GLU A N 1
ATOM 480 C CA . GLU A 1 77 ? -22.136 -11.196 8.263 1.00 16.43 61 GLU A CA 1
ATOM 481 C C . GLU A 1 77 ? -20.762 -11.012 7.630 1.00 16.70 61 GLU A C 1
ATOM 482 O O . GLU A 1 77 ? -20.657 -10.302 6.618 1.00 14.93 61 GLU A O 1
ATOM 488 N N . GLU A 1 78 ? -19.707 -11.625 8.164 1.00 16.04 62 GLU A N 1
ATOM 489 C CA . GLU A 1 78 ? -18.400 -11.500 7.524 1.00 15.88 62 GLU A CA 1
ATOM 490 C C . GLU A 1 78 ? -18.405 -12.162 6.149 1.00 15.38 62 GLU A C 1
ATOM 491 O O . GLU A 1 78 ? -18.920 -13.274 5.978 1.00 13.96 62 GLU A O 1
ATOM 497 N N . LEU A 1 79 ? -17.845 -11.463 5.159 1.00 14.97 63 LEU A N 1
ATOM 498 C CA . LEU A 1 79 ? -17.630 -12.011 3.825 1.00 13.35 63 LEU A CA 1
ATOM 499 C C . LEU A 1 79 ? -16.234 -12.574 3.654 1.00 14.87 63 LEU A C 1
ATOM 500 O O . LEU A 1 79 ? -16.019 -13.442 2.794 1.00 16.52 63 LEU A O 1
ATOM 505 N N . ILE A 1 80 ? -15.295 -12.104 4.463 1.00 13.74 64 ILE A N 1
ATOM 506 C CA . ILE A 1 80 ? -13.921 -12.579 4.469 1.00 14.09 64 ILE A CA 1
ATOM 507 C C . ILE A 1 80 ? -13.673 -13.218 5.825 1.00 13.10 64 ILE A C 1
ATOM 508 O O . ILE A 1 80 ? -13.755 -12.540 6.860 1.00 14.22 64 ILE A O 1
ATOM 513 N N . ALA A 1 81 ? -13.369 -14.509 5.818 1.00 12.89 65 ALA A N 1
ATOM 514 C CA . ALA A 1 81 ? -13.120 -15.245 7.046 1.00 12.43 65 ALA A CA 1
ATOM 515 C C . ALA A 1 81 ? -11.685 -15.025 7.520 1.00 14.05 65 ALA A C 1
ATOM 516 O O . ALA A 1 81 ? -10.797 -14.651 6.749 1.00 13.27 65 ALA A O 1
ATOM 518 N N . GLY A 1 82 ? -11.483 -15.213 8.825 1.00 13.80 66 GLY A N 1
ATOM 519 C CA . GLY A 1 82 ? -10.155 -15.171 9.405 1.00 13.27 66 GLY A CA 1
ATOM 520 C C . GLY A 1 82 ? -9.951 -13.972 10.303 1.00 12.70 66 GLY A C 1
ATOM 521 O O . GLY A 1 82 ? -10.023 -12.830 9.841 1.00 13.66 66 GLY A O 1
ATOM 522 N N . ASN A 1 83 ? -9.733 -14.227 11.594 1.00 12.04 67 ASN A N 1
ATOM 523 C CA . ASN A 1 83 ? -9.362 -13.218 12.578 1.00 13.26 67 ASN A CA 1
ATOM 524 C C . ASN A 1 83 ? -8.345 -13.847 13.524 1.00 14.12 67 ASN A C 1
ATOM 525 O O . ASN A 1 83 ? -8.396 -15.054 13.777 1.00 14.71 67 ASN A O 1
ATOM 530 N N . ARG A 1 84 ? -7.417 -13.032 14.042 1.00 10.21 68 ARG A N 1
ATOM 531 C CA . ARG A 1 84 ? -6.443 -13.550 15.004 1.00 10.48 68 ARG A CA 1
ATOM 532 C C . ARG A 1 84 ? -7.125 -14.192 16.203 1.00 13.18 68 ARG A C 1
ATOM 533 O O . ARG A 1 84 ? -6.696 -15.250 16.686 1.00 12.09 68 ARG A O 1
ATOM 541 N N . THR A 1 85 ? -8.160 -13.534 16.722 1.00 10.00 69 THR A N 1
ATOM 542 C CA . THR A 1 85 ? -8.902 -13.967 17.899 1.00 9.89 69 THR A CA 1
ATOM 543 C C . THR A 1 85 ? -10.385 -13.907 17.574 1.00 12.38 69 THR A C 1
ATOM 544 O O . THR A 1 85 ? -10.808 -13.179 16.673 1.00 12.96 69 THR A O 1
ATOM 548 N N . VAL A 1 86 ? -11.176 -14.674 18.326 1.00 12.42 70 VAL A N 1
ATOM 549 C CA . VAL A 1 86 ? -12.623 -14.598 18.161 1.00 15.52 70 VAL A CA 1
ATOM 550 C C . VAL A 1 86 ? -13.149 -13.263 18.683 1.00 15.87 70 VAL A C 1
ATOM 551 O O . VAL A 1 86 ? -14.043 -12.656 18.080 1.00 16.53 70 VAL A O 1
ATOM 555 N N . LYS A 1 87 ? -12.588 -12.766 19.803 1.00 13.98 71 LYS A N 1
ATOM 556 C CA . LYS A 1 87 ? -13.009 -11.455 20.296 1.00 14.30 71 LYS A CA 1
ATOM 557 C C . LYS A 1 87 ? -12.276 -10.347 19.551 1.00 12.51 71 LYS A C 1
ATOM 558 O O . LYS A 1 87 ? -11.072 -10.453 19.313 1.00 13.86 71 LYS A O 1
ATOM 564 N N . PRO A 1 88 ? -12.960 -9.262 19.203 1.00 15.07 72 PRO A N 1
ATOM 565 C CA . PRO A 1 88 ? -12.326 -8.249 18.346 1.00 14.37 72 PRO A CA 1
ATOM 566 C C . PRO A 1 88 ? -11.242 -7.448 19.057 1.00 13.10 72 PRO A C 1
ATOM 567 O O . PRO A 1 88 ? -11.295 -7.194 20.268 1.00 11.43 72 PRO A O 1
ATOM 571 N N . ARG A 1 89 ? -10.240 -7.066 18.268 1.00 13.32 73 ARG A N 1
ATOM 572 C CA . ARG A 1 89 ? -9.199 -6.103 18.651 1.00 11.52 73 ARG A CA 1
ATOM 573 C C . ARG A 1 89 ? -8.495 -6.504 19.945 1.00 13.57 73 ARG A C 1
ATOM 574 O O . ARG A 1 89 ? -8.277 -5.686 20.844 1.00 14.68 73 ARG A O 1
ATOM 582 N N . ALA A 1 90 ? -8.087 -7.774 20.012 1.00 11.72 74 ALA A N 1
ATOM 583 C CA . ALA A 1 90 ? -7.438 -8.308 21.208 1.00 15.56 74 ALA A CA 1
ATOM 584 C C . ALA A 1 90 ? -6.018 -7.773 21.371 1.00 14.46 74 ALA A C 1
ATOM 585 O O . ALA A 1 90 ? -5.309 -7.523 20.396 1.00 11.70 74 ALA A O 1
ATOM 587 N N . GLY A 1 91 ? -5.602 -7.622 22.629 1.00 12.58 75 GLY A N 1
ATOM 588 C CA . GLY A 1 91 ? -4.218 -7.335 22.945 1.00 10.61 75 GLY A CA 1
ATOM 589 C C . GLY A 1 91 ? -3.455 -8.629 23.152 1.00 12.11 75 GLY A C 1
ATOM 590 O O . GLY A 1 91 ? -3.491 -9.200 24.248 1.00 12.31 75 GLY A O 1
ATOM 591 N N . ILE A 1 92 ? -2.768 -9.109 22.116 1.00 11.02 76 ILE A N 1
ATOM 592 C CA . ILE A 1 92 ? -2.123 -10.419 22.158 1.00 13.06 76 ILE A CA 1
ATOM 593 C C . ILE A 1 92 ? -0.736 -10.274 22.783 1.00 14.37 76 ILE A C 1
ATOM 594 O O . ILE A 1 92 ? 0.185 -9.723 22.171 1.00 12.68 76 ILE A O 1
ATOM 599 N N . MET A 1 93 ? -0.564 -10.827 23.980 1.00 10.90 77 MET A N 1
ATOM 600 C CA . MET A 1 93 ? 0.675 -10.676 24.732 1.00 11.91 77 MET A CA 1
ATOM 601 C C . MET A 1 93 ? 1.740 -11.659 24.249 1.00 9.75 77 MET A C 1
ATOM 602 O O . MET A 1 93 ? 1.435 -12.751 23.760 1.00 12.72 77 MET A O 1
ATOM 607 N N . SER A 1 94 ? 3.004 -11.222 24.328 1.00 11.29 78 SER A N 1
ATOM 608 C CA . SER A 1 94 ? 4.163 -11.993 23.866 1.00 11.40 78 SER A CA 1
ATOM 609 C C . SER A 1 94 ? 5.187 -12.076 24.988 1.00 11.20 78 SER A C 1
ATOM 610 O O . SER A 1 94 ? 6.219 -11.396 24.951 1.00 11.72 78 SER A O 1
ATOM 613 N N . PRO A 1 95 ? 4.936 -12.902 26.010 1.00 11.49 79 PRO A N 1
ATOM 614 C CA . PRO A 1 95 ? 5.935 -13.040 27.081 1.00 11.27 79 PRO A CA 1
ATOM 615 C C . PRO A 1 95 ? 7.212 -13.720 26.615 1.00 12.62 79 PRO A C 1
ATOM 616 O O . PRO A 1 95 ? 8.254 -13.563 27.266 1.00 12.40 79 PRO A O 1
ATOM 620 N N . GLU A 1 96 ? 7.166 -14.476 25.513 1.00 11.46 80 GLU A N 1
ATOM 621 C CA . GLU A 1 96 ? 8.385 -15.041 24.943 1.00 11.51 80 GLU A CA 1
ATOM 622 C C . GLU A 1 96 ? 9.334 -13.953 24.462 1.00 12.49 80 GLU A C 1
ATOM 623 O O . GLU A 1 96 ? 10.541 -14.188 24.376 1.00 13.61 80 GLU A O 1
ATOM 629 N N . MET A 1 97 ? 8.815 -12.760 24.162 1.00 14.43 81 MET A N 1
ATOM 630 C CA . MET A 1 97 ? 9.628 -11.621 23.759 1.00 13.95 81 MET A CA 1
ATOM 631 C C . MET A 1 97 ? 10.044 -10.791 24.974 1.00 11.00 81 MET A C 1
ATOM 632 O O . MET A 1 97 ? 11.225 -10.467 25.132 1.00 13.56 81 MET A O 1
ATOM 637 N N . ASP A 1 98 ? 9.090 -10.450 25.852 1.00 12.01 82 ASP A N 1
ATOM 638 C CA . ASP A 1 98 ? 9.410 -9.758 27.104 1.00 13.25 82 ASP A CA 1
ATOM 639 C C . ASP A 1 98 ? 8.321 -10.076 28.122 1.00 11.92 82 ASP A C 1
ATOM 640 O O . ASP A 1 98 ? 7.178 -9.633 27.963 1.00 14.55 82 ASP A O 1
ATOM 645 N N . PRO A 1 99 ? 8.618 -10.879 29.148 1.00 10.89 83 PRO A N 1
ATOM 646 C CA . PRO A 1 99 ? 7.608 -11.203 30.161 1.00 11.35 83 PRO A CA 1
ATOM 647 C C . PRO A 1 99 ? 7.557 -10.218 31.314 1.00 10.46 83 PRO A C 1
ATOM 648 O O . PRO A 1 99 ? 6.607 -10.269 32.113 1.00 11.54 83 PRO A O 1
ATOM 652 N N . TYR A 1 100 ? 8.550 -9.329 31.408 1.00 11.58 84 TYR A N 1
ATOM 653 C CA . TYR A 1 100 ? 8.730 -8.493 32.588 1.00 11.68 84 TYR A CA 1
ATOM 654 C C . TYR A 1 100 ? 7.737 -7.334 32.622 1.00 12.99 84 TYR A C 1
ATOM 655 O O . TYR A 1 100 ? 7.101 -7.081 33.654 1.00 12.04 84 TYR A O 1
ATOM 664 N N . TRP A 1 101 ? 7.585 -6.615 31.508 1.00 14.42 85 TRP A N 1
ATOM 665 C CA . TRP A 1 101 ? 6.684 -5.467 31.529 1.00 12.91 85 TRP A CA 1
ATOM 666 C C . TRP A 1 101 ? 5.242 -5.914 31.691 1.00 11.82 85 TRP A C 1
ATOM 667 O O . TRP A 1 101 ? 4.458 -5.252 32.383 1.00 12.40 85 TRP A O 1
ATOM 678 N N . LEU A 1 102 ? 4.887 -7.045 31.075 1.00 11.61 86 LEU A N 1
ATOM 679 C CA . LEU A 1 102 ? 3.558 -7.616 31.243 1.00 12.71 86 LEU A CA 1
ATOM 680 C C . LEU A 1 102 ? 3.252 -7.874 32.712 1.00 12.31 86 LEU A C 1
ATOM 681 O O . LEU A 1 102 ? 2.163 -7.550 33.196 1.00 13.23 86 LEU A O 1
ATOM 686 N N . LEU A 1 103 ? 4.207 -8.452 33.438 1.00 10.61 87 LEU A N 1
ATOM 687 C CA . LEU A 1 103 ? 3.992 -8.689 34.866 1.00 12.72 87 LEU A CA 1
ATOM 688 C C . LEU A 1 103 ? 3.792 -7.376 35.621 1.00 14.58 87 LEU A C 1
ATOM 689 O O . LEU A 1 103 ? 2.896 -7.269 36.465 1.00 13.34 87 LEU A O 1
ATOM 694 N N . LYS A 1 104 ? 4.611 -6.358 35.324 1.00 14.18 88 LYS A N 1
ATOM 695 C CA . LYS A 1 104 ? 4.494 -5.093 36.049 1.00 14.59 88 LYS A CA 1
ATOM 696 C C . LYS A 1 104 ? 3.157 -4.416 35.812 1.00 17.23 88 LYS A C 1
ATOM 697 O O . LYS A 1 104 ? 2.642 -3.739 36.711 1.00 17.11 88 LYS A O 1
ATOM 703 N N . GLU A 1 105 ? 2.579 -4.571 34.625 1.00 16.35 89 GLU A N 1
ATOM 704 C CA . GLU A 1 105 ? 1.390 -3.818 34.246 1.00 13.73 89 GLU A CA 1
ATOM 705 C C . GLU A 1 105 ? 0.111 -4.632 34.357 1.00 13.02 89 GLU A C 1
ATOM 706 O O . GLU A 1 105 ? -0.959 -4.143 33.977 1.00 12.70 89 GLU A O 1
ATOM 712 N N . LEU A 1 106 ? 0.198 -5.852 34.899 1.00 14.56 90 LEU A N 1
ATOM 713 C CA . LEU A 1 106 ? -0.927 -6.781 34.885 1.00 14.52 90 LEU A CA 1
ATOM 714 C C . LEU A 1 106 ? -2.175 -6.188 35.525 1.00 15.00 90 LEU A C 1
ATOM 715 O O . LEU A 1 106 ? -3.295 -6.432 35.060 1.00 18.36 90 LEU A O 1
ATOM 720 N N . ASP A 1 107 ? -2.019 -5.428 36.609 1.00 14.07 91 ASP A N 1
ATOM 721 C CA . ASP A 1 107 ? -3.174 -4.827 37.258 1.00 14.82 91 ASP A CA 1
ATOM 722 C C . ASP A 1 107 ? -3.360 -3.364 36.883 1.00 17.86 91 ASP A C 1
ATOM 723 O O . ASP A 1 107 ? -4.048 -2.633 37.603 1.00 16.16 91 ASP A O 1
ATOM 728 N N . GLN A 1 108 ? -2.773 -2.930 35.760 1.00 12.67 92 GLN A N 1
ATOM 729 C CA . GLN A 1 108 ? -2.857 -1.555 35.292 1.00 16.42 92 GLN A CA 1
ATOM 730 C C . GLN A 1 108 ? -3.410 -1.415 33.878 1.00 16.08 92 GLN A C 1
ATOM 731 O O . GLN A 1 108 ? -3.529 -0.285 33.389 1.00 15.51 92 GLN A O 1
ATOM 737 N N . PHE A 1 109 ? -3.751 -2.515 33.215 1.00 13.83 93 PHE A N 1
ATOM 738 C CA . PHE A 1 109 ? -4.185 -2.439 31.823 1.00 15.40 93 PHE A CA 1
ATOM 739 C C . PHE A 1 109 ? -5.447 -1.612 31.600 1.00 16.28 93 PHE A C 1
ATOM 740 O O . PHE A 1 109 ? -5.490 -0.874 30.602 1.00 14.80 93 PHE A O 1
ATOM 748 N N . PRO A 1 110 ? -6.485 -1.677 32.440 1.00 13.84 94 PRO A N 1
ATOM 749 C CA . PRO A 1 110 ? -7.663 -0.835 32.203 1.00 13.15 94 PRO A CA 1
ATOM 750 C C . PRO A 1 110 ? -7.457 0.627 32.554 1.00 14.21 94 PRO A C 1
ATOM 751 O O . PRO A 1 110 ? -8.314 1.451 32.220 1.00 14.29 94 PRO A O 1
ATOM 755 N N . THR A 1 111 ? -6.372 0.979 33.231 1.00 16.21 95 THR A N 1
ATOM 756 C CA . THR A 1 111 ? -6.214 2.326 33.756 1.00 15.34 95 THR A CA 1
ATOM 757 C C . THR A 1 111 ? -5.024 3.089 33.201 1.00 18.92 95 THR A C 1
ATOM 758 O O . THR A 1 111 ? -4.933 4.301 33.438 1.00 17.83 95 THR A O 1
ATOM 762 N N . ARG A 1 112 ? -4.104 2.427 32.498 1.00 16.01 96 ARG A N 1
ATOM 763 C CA . ARG A 1 112 ? -2.884 3.093 32.090 1.00 18.49 96 ARG A CA 1
ATOM 764 C C . ARG A 1 112 ? -3.220 4.222 31.113 1.00 16.47 96 ARG A C 1
ATOM 765 O O . ARG A 1 112 ? -4.267 4.206 30.464 1.00 15.97 96 ARG A O 1
ATOM 773 N N . PRO A 1 113 ? -2.362 5.238 31.023 1.00 19.95 97 PRO A N 1
ATOM 774 C CA . PRO A 1 113 ? -2.748 6.447 30.277 1.00 18.36 97 PRO A CA 1
ATOM 775 C C . PRO A 1 113 ? -2.940 6.235 28.772 1.00 22.38 97 PRO A C 1
ATOM 776 O O . PRO A 1 113 ? -3.638 7.041 28.142 1.00 20.99 97 PRO A O 1
ATOM 780 N N . GLN A 1 114 ? -2.378 5.182 28.180 1.00 15.77 98 GLN A N 1
ATOM 781 C CA . GLN A 1 114 ? -2.439 4.995 26.731 1.00 17.57 98 GLN A CA 1
ATOM 782 C C . GLN A 1 114 ? -2.672 3.527 26.410 1.00 16.15 98 GLN A C 1
ATOM 783 O O . GLN A 1 114 ? -1.991 2.664 26.972 1.00 15.93 98 GLN A O 1
ATOM 789 N N . ASP A 1 115 ? -3.617 3.248 25.498 1.00 14.68 99 ASP A N 1
ATOM 790 C CA . ASP A 1 115 ? -3.891 1.882 25.035 1.00 13.83 99 ASP A CA 1
ATOM 791 C C . ASP A 1 115 ? -4.416 0.958 26.141 1.00 14.84 99 ASP A C 1
ATOM 792 O O . ASP A 1 115 ? -3.732 0.008 26.535 1.00 13.22 99 ASP A O 1
ATOM 797 N N . ARG A 1 116 ? -5.636 1.186 26.616 1.00 13.55 100 ARG A N 1
ATOM 798 C CA . ARG A 1 116 ? -6.186 0.372 27.691 1.00 14.10 100 ARG A CA 1
ATOM 799 C C . ARG A 1 116 ? -6.786 -0.922 27.159 1.00 14.18 100 ARG A C 1
ATOM 800 O O . ARG A 1 116 ? -7.289 -0.986 26.031 1.00 16.04 100 ARG A O 1
ATOM 808 N N . PHE A 1 117 ? -6.711 -1.965 27.991 1.00 14.02 101 PHE A N 1
ATOM 809 C CA . PHE A 1 117 ? -7.319 -3.261 27.732 1.00 14.32 101 PHE A CA 1
ATOM 810 C C . PHE A 1 117 ? -7.893 -3.808 29.031 1.00 14.24 101 PHE A C 1
ATOM 811 O O . PHE A 1 117 ? -7.373 -3.540 30.117 1.00 14.69 101 PHE A O 1
ATOM 819 N N . ALA A 1 118 ? -8.960 -4.589 28.911 1.00 12.88 102 ALA A N 1
ATOM 820 C CA . ALA A 1 118 ? -9.486 -5.339 30.046 1.00 16.15 102 ALA A CA 1
ATOM 821 C C . ALA A 1 118 ? -8.744 -6.660 30.172 1.00 16.84 102 ALA A C 1
ATOM 822 O O . ALA A 1 118 ? -8.283 -7.224 29.183 1.00 12.98 102 ALA A O 1
ATOM 824 N N . ILE A 1 119 ? -8.630 -7.168 31.398 1.00 11.55 103 ILE A N 1
ATOM 825 C CA . ILE A 1 119 ? -8.054 -8.500 31.561 1.00 13.84 103 ILE A CA 1
ATOM 826 C C . ILE A 1 119 ? -8.702 -9.141 32.777 1.00 13.59 103 ILE A C 1
ATOM 827 O O . ILE A 1 119 ? -8.837 -8.501 33.824 1.00 15.23 103 ILE A O 1
ATOM 832 N N . SER A 1 120 ? -9.150 -10.388 32.616 1.00 13.83 104 SER A N 1
ATOM 833 C CA . SER A 1 120 ? -9.893 -11.077 33.668 1.00 13.88 104 SER A CA 1
ATOM 834 C C . SER A 1 120 ? -8.974 -11.448 34.828 1.00 15.38 104 SER A C 1
ATOM 835 O O . SER A 1 120 ? -7.769 -11.607 34.667 1.00 13.40 104 SER A O 1
ATOM 838 N N . GLU A 1 121 ? -9.562 -11.606 36.020 1.00 13.18 105 GLU A N 1
ATOM 839 C CA . GLU A 1 121 ? -8.757 -12.038 37.157 1.00 15.25 105 GLU A CA 1
ATOM 840 C C . GLU A 1 121 ? -8.143 -13.410 36.895 1.00 14.32 105 GLU A C 1
ATOM 841 O O . GLU A 1 121 ? -6.992 -13.668 37.264 1.00 15.73 105 GLU A O 1
ATOM 847 N N . GLU A 1 122 ? -8.890 -14.290 36.234 1.00 13.73 106 GLU A N 1
ATOM 848 C CA . GLU A 1 122 ? -8.371 -15.619 35.931 1.00 17.22 106 GLU A CA 1
ATOM 849 C C . GLU A 1 122 ? -7.158 -15.539 35.011 1.00 17.03 106 GLU A C 1
ATOM 850 O O . GLU A 1 122 ? -6.152 -16.225 35.234 1.00 14.92 106 GLU A O 1
ATOM 856 N N . ASP A 1 123 ? -7.224 -14.699 33.974 1.00 14.13 107 ASP A N 1
ATOM 857 C CA . ASP A 1 123 ? -6.083 -14.590 33.076 1.00 14.85 107 ASP A CA 1
ATOM 858 C C . ASP A 1 123 ? -4.871 -13.992 33.783 1.00 12.77 107 ASP A C 1
ATOM 859 O O . ASP A 1 123 ? -3.737 -14.392 33.503 1.00 12.99 107 ASP A O 1
ATOM 864 N N . LYS A 1 124 ? -5.081 -13.065 34.724 1.00 12.33 108 LYS A N 1
ATOM 865 C CA . LYS A 1 124 ? -3.950 -12.559 35.494 1.00 13.47 108 LYS A CA 1
ATOM 866 C C . LYS A 1 124 ? -3.305 -13.666 36.309 1.00 15.87 108 LYS A C 1
ATOM 867 O O . LYS A 1 124 ? -2.077 -13.733 36.408 1.00 14.51 108 LYS A O 1
ATOM 873 N N . ARG A 1 125 ? -4.119 -14.540 36.915 1.00 14.65 109 ARG A N 1
ATOM 874 C CA . ARG A 1 125 ? -3.562 -15.662 37.664 1.00 18.59 109 ARG A CA 1
ATOM 875 C C . ARG A 1 125 ? -2.772 -16.591 36.743 1.00 16.27 109 ARG A C 1
ATOM 876 O O . ARG A 1 125 ? -1.647 -17.001 37.061 1.00 13.21 109 ARG A O 1
ATOM 884 N N . ILE A 1 126 ? -3.338 -16.920 35.583 1.00 13.57 110 ILE A N 1
ATOM 885 C CA . ILE A 1 126 ? -2.607 -17.746 34.628 1.00 15.27 110 ILE A CA 1
ATOM 886 C C . ILE A 1 126 ? -1.271 -17.105 34.275 1.00 16.26 110 ILE A C 1
ATOM 887 O O . ILE A 1 126 ? -0.241 -17.793 34.204 1.00 15.92 110 ILE A O 1
ATOM 892 N N . TYR A 1 127 ? -1.255 -15.784 34.063 1.00 13.75 111 TYR A N 1
ATOM 893 C CA . TYR A 1 127 ? 0.004 -15.123 33.726 1.00 14.70 111 TYR A CA 1
ATOM 894 C C . TYR A 1 127 ? 1.011 -15.239 34.865 1.00 15.46 111 TYR A C 1
ATOM 895 O O . TYR A 1 127 ? 2.176 -15.583 34.638 1.00 12.87 111 TYR A O 1
ATOM 904 N N . ARG A 1 128 ? 0.579 -14.954 36.105 1.00 15.06 112 ARG A N 1
ATOM 905 C CA . ARG A 1 128 ? 1.498 -15.015 37.240 1.00 15.98 112 ARG A CA 1
ATOM 906 C C . ARG A 1 128 ? 1.958 -16.440 37.535 1.00 13.73 112 ARG A C 1
ATOM 907 O O . ARG A 1 128 ? 3.113 -16.658 37.913 1.00 17.04 112 ARG A O 1
ATOM 915 N N . GLU A 1 129 ? 1.084 -17.419 37.368 1.00 16.48 113 GLU A N 1
ATOM 916 C CA . GLU A 1 129 ? 1.398 -18.774 37.800 1.00 20.39 113 GLU A CA 1
ATOM 917 C C . GLU A 1 129 ? 2.056 -19.613 36.717 1.00 18.91 113 GLU A C 1
ATOM 918 O O . GLU A 1 129 ? 2.878 -20.478 37.038 1.00 18.13 113 GLU A O 1
ATOM 924 N N . GLU A 1 130 ? 1.731 -19.385 35.445 1.00 15.90 114 GLU A N 1
ATOM 925 C CA . GLU A 1 130 ? 2.218 -20.250 34.373 1.00 17.68 114 GLU A CA 1
ATOM 926 C C . GLU A 1 130 ? 3.163 -19.529 33.420 1.00 16.41 114 GLU A C 1
ATOM 927 O O . GLU A 1 130 ? 4.316 -19.941 33.258 1.00 16.73 114 GLU A O 1
ATOM 933 N N . LEU A 1 131 ? 2.714 -18.439 32.799 1.00 14.37 115 LEU A N 1
ATOM 934 C CA . LEU A 1 131 ? 3.460 -17.880 31.681 1.00 14.90 115 LEU A CA 1
ATOM 935 C C . LEU A 1 131 ? 4.687 -17.101 32.142 1.00 15.67 115 LEU A C 1
ATOM 936 O O . LEU A 1 131 ? 5.773 -17.272 31.576 1.00 15.06 115 LEU A O 1
ATOM 941 N N . PHE A 1 132 ? 4.549 -16.234 33.157 1.00 12.39 116 PHE A N 1
ATOM 942 C CA . PHE A 1 132 ? 5.741 -15.516 33.599 1.00 12.76 116 PHE A CA 1
ATOM 943 C C . PHE A 1 132 ? 6.829 -16.453 34.108 1.00 15.96 116 PHE A C 1
ATOM 944 O O . PHE A 1 132 ? 7.983 -16.302 33.672 1.00 15.42 116 PHE A O 1
ATOM 952 N N . PRO A 1 133 ? 6.564 -17.404 35.020 1.00 16.94 117 PRO A N 1
ATOM 953 C CA . PRO A 1 133 ? 7.650 -18.294 35.467 1.00 14.08 117 PRO A CA 1
ATOM 954 C C . PRO A 1 133 ? 8.306 -19.057 34.341 1.00 17.00 117 PRO A C 1
ATOM 955 O O . PRO A 1 133 ? 9.507 -19.351 34.410 1.00 18.46 117 PRO A O 1
ATOM 959 N N . TYR A 1 134 ? 7.554 -19.387 33.297 1.00 16.37 118 TYR A N 1
ATOM 960 C CA . TYR A 1 134 ? 8.143 -20.131 32.197 1.00 17.80 118 TYR A CA 1
ATOM 961 C C . TYR A 1 134 ? 9.113 -19.264 31.405 1.00 16.30 118 TYR A C 1
ATOM 962 O O . TYR A 1 134 ? 10.222 -19.700 31.094 1.00 17.28 118 TYR A O 1
ATOM 971 N N . TRP A 1 135 ? 8.713 -18.036 31.065 1.00 16.14 119 TRP A N 1
ATOM 972 C CA . TRP A 1 135 ? 9.481 -17.235 30.116 1.00 15.12 119 TRP A CA 1
ATOM 973 C C . TRP A 1 135 ? 10.532 -16.356 30.775 1.00 15.77 119 TRP A C 1
ATOM 974 O O . TRP A 1 135 ? 11.478 -15.925 30.099 1.00 14.61 119 TRP A O 1
ATOM 985 N N . GLU A 1 136 ? 10.395 -16.097 32.071 1.00 14.43 120 GLU A N 1
ATOM 986 C CA . GLU A 1 136 ? 11.437 -15.419 32.831 1.00 16.05 120 GLU A CA 1
ATOM 987 C C . GLU A 1 136 ? 12.777 -16.093 32.591 1.00 18.11 120 GLU A C 1
ATOM 988 O O . GLU A 1 136 ? 12.890 -17.314 32.721 1.00 17.25 120 GLU A O 1
ATOM 994 N N . LYS A 1 137 ? 13.787 -15.294 32.235 1.00 14.29 121 LYS A N 1
ATOM 995 C CA . LYS A 1 137 ? 15.188 -15.665 32.038 1.00 18.70 121 LYS A CA 1
ATOM 996 C C . LYS A 1 137 ? 15.453 -16.307 30.681 1.00 20.32 121 LYS A C 1
ATOM 997 O O . LYS A 1 137 ? 16.619 -16.496 30.339 1.00 24.09 121 LYS A O 1
ATOM 1003 N N . ARG A 1 138 ? 14.434 -16.672 29.901 1.00 16.14 122 ARG A N 1
ATOM 1004 C CA . ARG A 1 138 ? 14.671 -17.295 28.601 1.00 20.44 122 ARG A CA 1
ATOM 1005 C C . ARG A 1 138 ? 14.016 -16.531 27.452 1.00 15.65 122 ARG A C 1
ATOM 1006 O O . ARG A 1 138 ? 13.809 -17.103 26.378 1.00 16.28 122 ARG A O 1
ATOM 1014 N N . SER A 1 139 ? 13.698 -15.252 27.636 1.00 12.41 123 SER A N 1
ATOM 1015 C CA . SER A 1 139 ? 12.989 -14.486 26.618 1.00 14.48 123 SER A CA 1
ATOM 1016 C C . SER A 1 139 ? 13.968 -13.708 25.744 1.00 15.78 123 SER A C 1
ATOM 1017 O O . SER A 1 139 ? 15.143 -13.552 26.075 1.00 14.70 123 SER A O 1
ATOM 1020 N N . MET A 1 140 ? 13.456 -13.181 24.623 1.00 13.27 124 MET A N 1
ATOM 1021 C CA . MET A 1 140 ? 14.312 -12.348 23.772 1.00 13.64 124 MET A CA 1
ATOM 1022 C C . MET A 1 140 ? 14.865 -11.164 24.552 1.00 14.62 124 MET A C 1
ATOM 1023 O O . MET A 1 140 ? 16.053 -10.834 24.440 1.00 14.58 124 MET A O 1
ATOM 1028 N N . LYS A 1 141 ? 14.010 -10.507 25.348 1.00 12.22 125 LYS A N 1
ATOM 1029 C CA . LYS A 1 141 ? 14.456 -9.372 26.146 1.00 15.00 125 LYS A CA 1
ATOM 1030 C C . LYS A 1 141 ? 15.617 -9.769 27.044 1.00 15.66 125 LYS A C 1
ATOM 1031 O O . LYS A 1 141 ? 16.555 -8.985 27.238 1.00 15.21 125 LYS A O 1
ATOM 1037 N N . ASP A 1 142 ? 15.578 -10.993 27.588 1.00 16.15 126 ASP A N 1
ATOM 1038 C CA . ASP A 1 142 ? 16.685 -11.471 28.415 1.00 15.70 126 ASP A CA 1
ATOM 1039 C C . ASP A 1 142 ? 17.987 -11.498 27.627 1.00 18.39 126 ASP A C 1
ATOM 1040 O O . ASP A 1 142 ? 19.025 -11.031 28.111 1.00 16.15 126 ASP A O 1
ATOM 1045 N N . PHE A 1 143 ? 17.949 -12.026 26.401 1.00 17.32 127 PHE A N 1
ATOM 1046 C CA . PHE A 1 143 ? 19.167 -12.072 25.597 1.00 19.79 127 PHE A CA 1
ATOM 1047 C C . PHE A 1 143 ? 19.663 -10.680 25.268 1.00 19.36 127 PHE A C 1
ATOM 1048 O O . PHE A 1 143 ? 20.862 -10.401 25.371 1.00 19.94 127 PHE A O 1
ATOM 1056 N N . ILE A 1 144 ? 18.752 -9.802 24.835 1.00 17.46 128 ILE A N 1
ATOM 1057 C CA . ILE A 1 144 ? 19.138 -8.439 24.480 1.00 15.90 128 ILE A CA 1
ATOM 1058 C C . ILE A 1 144 ? 19.690 -7.702 25.698 1.00 19.01 128 ILE A C 1
ATOM 1059 O O . ILE A 1 144 ? 20.716 -7.011 25.609 1.00 19.86 128 ILE A O 1
ATOM 1064 N N . ASN A 1 145 ? 19.055 -7.875 26.860 1.00 19.12 129 ASN A N 1
ATOM 1065 C CA . ASN A 1 145 ? 19.560 -7.239 28.076 1.00 20.57 129 ASN A CA 1
ATOM 1066 C C . ASN A 1 145 ? 20.998 -7.662 28.360 1.00 19.48 129 ASN A C 1
ATOM 1067 O O . ASN A 1 145 ? 21.838 -6.830 28.712 1.00 25.72 129 ASN A O 1
ATOM 1072 N N . GLY A 1 146 ? 21.294 -8.955 28.212 1.00 20.35 130 GLY A N 1
ATOM 1073 C CA . GLY A 1 146 ? 22.637 -9.449 28.456 1.00 26.75 130 GLY A CA 1
ATOM 1074 C C . GLY A 1 146 ? 23.659 -8.963 27.453 1.00 28.84 130 GLY A C 1
ATOM 1075 O O . GLY A 1 146 ? 24.848 -8.901 27.779 1.00 31.92 130 GLY A O 1
ATOM 1076 N N . GLN A 1 147 ? 23.225 -8.603 26.249 1.00 24.82 131 GLN A N 1
ATOM 1077 C CA . GLN A 1 147 ? 24.147 -8.128 25.224 1.00 26.28 131 GLN A CA 1
ATOM 1078 C C . GLN A 1 147 ? 24.371 -6.628 25.267 1.00 25.30 131 GLN A C 1
ATOM 1079 O O . GLN A 1 147 ? 25.421 -6.167 24.807 1.00 26.69 131 GLN A O 1
ATOM 1085 N N . MET A 1 148 ? 23.429 -5.862 25.817 1.00 25.26 132 MET A N 1
ATOM 1086 C CA . MET A 1 148 ? 23.567 -4.413 25.846 1.00 27.10 132 MET A CA 1
ATOM 1087 C C . MET A 1 148 ? 24.822 -4.026 26.609 1.00 27.04 132 MET A C 1
ATOM 1088 O O . MET A 1 148 ? 25.027 -4.446 27.750 1.00 28.78 132 MET A O 1
ATOM 1093 N N . THR A 1 149 ? 25.673 -3.246 25.960 1.00 24.27 133 THR A N 1
ATOM 1094 C CA . THR A 1 149 ? 26.965 -2.893 26.512 1.00 24.73 133 THR A CA 1
ATOM 1095 C C . THR A 1 149 ? 26.834 -1.673 27.413 1.00 24.55 133 THR A C 1
ATOM 1096 O O . THR A 1 149 ? 25.835 -0.951 27.383 1.00 21.60 133 THR A O 1
ATOM 1100 N N . ASP A 1 150 ? 27.867 -1.448 28.224 1.00 25.68 134 ASP A N 1
ATOM 1101 C CA . ASP A 1 150 ? 27.835 -0.329 29.161 1.00 27.70 134 ASP A CA 1
ATOM 1102 C C . ASP A 1 150 ? 27.688 0.994 28.425 1.00 25.73 134 ASP A C 1
ATOM 1103 O O . ASP A 1 150 ? 26.939 1.879 28.859 1.00 20.98 134 ASP A O 1
ATOM 1108 N N . GLU A 1 151 ? 28.388 1.137 27.295 1.00 24.54 135 GLU A N 1
ATOM 1109 C CA . GLU A 1 151 ? 28.377 2.406 26.579 1.00 24.06 135 GLU A CA 1
ATOM 1110 C C . GLU A 1 151 ? 27.001 2.687 25.997 1.00 19.69 135 GLU A C 1
ATOM 1111 O O . GLU A 1 151 ? 26.542 3.836 26.009 1.00 20.31 135 GLU A O 1
ATOM 1117 N N . VAL A 1 152 ? 26.312 1.646 25.517 1.00 20.39 136 VAL A N 1
ATOM 1118 C CA . VAL A 1 152 ? 24.984 1.837 24.939 1.00 17.21 136 VAL A CA 1
ATOM 1119 C C . VAL A 1 152 ? 23.965 2.158 26.026 1.00 18.15 136 VAL A C 1
ATOM 1120 O O . VAL A 1 152 ? 23.141 3.068 25.869 1.00 17.78 136 VAL A O 1
ATOM 1124 N N . LYS A 1 153 ? 23.993 1.418 27.143 1.00 18.27 137 LYS A N 1
ATOM 1125 C CA . LYS A 1 153 ? 23.058 1.723 28.224 1.00 16.71 137 LYS A CA 1
ATOM 1126 C C . LYS A 1 153 ? 23.286 3.121 28.775 1.00 18.39 137 LYS A C 1
ATOM 1127 O O . LYS A 1 153 ? 22.325 3.835 29.079 1.00 17.74 137 LYS A O 1
ATOM 1133 N N . ALA A 1 154 ? 24.546 3.538 28.900 1.00 19.69 138 ALA A N 1
ATOM 1134 C CA . ALA A 1 154 ? 24.797 4.923 29.289 1.00 20.54 138 ALA A CA 1
ATOM 1135 C C . ALA A 1 154 ? 24.221 5.886 28.259 1.00 20.16 138 ALA A C 1
ATOM 1136 O O . ALA A 1 154 ? 23.635 6.914 28.619 1.00 18.30 138 ALA A O 1
ATOM 1138 N N . ALA A 1 155 ? 24.337 5.549 26.967 1.00 18.02 139 ALA A N 1
ATOM 1139 C CA . ALA A 1 155 ? 23.847 6.458 25.932 1.00 17.67 139 ALA A CA 1
ATOM 1140 C C . ALA A 1 155 ? 22.326 6.552 25.942 1.00 15.88 139 ALA A C 1
ATOM 1141 O O . ALA A 1 155 ? 21.773 7.634 25.728 1.00 20.13 139 ALA A O 1
ATOM 1143 N N . THR A 1 156 ? 21.622 5.438 26.179 1.00 14.55 140 THR A N 1
ATOM 1144 C CA . THR A 1 156 ? 20.170 5.542 26.268 1.00 14.14 140 THR A CA 1
ATOM 1145 C C . THR A 1 156 ? 19.752 6.293 27.529 1.00 20.70 140 THR A C 1
ATOM 1146 O O . THR A 1 156 ? 18.680 6.906 27.550 1.00 19.90 140 THR A O 1
ATOM 1150 N N . ASN A 1 157 ? 20.586 6.281 28.577 1.00 18.71 141 ASN A N 1
ATOM 1151 C CA . ASN A 1 157 ? 20.262 7.046 29.783 1.00 21.86 141 ASN A CA 1
ATOM 1152 C C . ASN A 1 157 ? 20.373 8.552 29.559 1.00 19.87 141 ASN A C 1
ATOM 1153 O O . ASN A 1 157 ? 19.706 9.328 30.252 1.00 20.78 141 ASN A O 1
ATOM 1158 N N . THR A 1 158 ? 21.225 8.993 28.636 1.00 20.32 142 THR A N 1
ATOM 1159 C CA . THR A 1 158 ? 21.246 10.419 28.323 1.00 22.24 142 THR A CA 1
ATOM 1160 C C . THR A 1 158 ? 20.008 10.880 27.571 1.00 20.10 142 THR A C 1
ATOM 1161 O O . THR A 1 158 ? 19.862 12.092 27.360 1.00 18.59 142 THR A O 1
ATOM 1165 N N . GLN A 1 159 ? 19.144 9.955 27.140 1.00 18.74 143 GLN A N 1
ATOM 1166 C CA . GLN A 1 159 ? 17.956 10.222 26.327 1.00 19.13 143 GLN A CA 1
ATOM 1167 C C . GLN A 1 159 ? 18.290 10.593 24.886 1.00 17.25 143 GLN A C 1
ATOM 1168 O O . GLN A 1 159 ? 17.404 11.040 24.151 1.00 17.91 143 GLN A O 1
ATOM 1174 N N . ILE A 1 160 ? 19.541 10.422 24.460 1.00 17.99 144 ILE A N 1
ATOM 1175 C CA . ILE A 1 160 ? 19.916 10.827 23.104 1.00 15.04 144 ILE A CA 1
ATOM 1176 C C . ILE A 1 160 ? 19.321 9.897 22.044 1.00 15.72 144 ILE A C 1
ATOM 1177 O O . ILE A 1 160 ? 18.984 10.349 20.938 1.00 15.05 144 ILE A O 1
ATOM 1182 N N . PHE A 1 161 ? 19.185 8.602 22.328 1.00 12.70 145 PHE A N 1
ATOM 1183 C CA . PHE A 1 161 ? 18.478 7.728 21.391 1.00 15.80 145 PHE A CA 1
ATOM 1184 C C . PHE A 1 161 ? 17.774 6.614 22.157 1.00 14.61 145 PHE A C 1
ATOM 1185 O O . PHE A 1 161 ? 18.027 6.397 23.345 1.00 14.38 145 PHE A O 1
ATOM 1193 N N . SER A 1 162 ? 16.875 5.913 21.453 1.00 13.41 146 SER A N 1
ATOM 1194 C CA . SER A 1 162 ? 16.147 4.760 21.975 1.00 17.58 146 SER A CA 1
ATOM 1195 C C . SER A 1 162 ? 16.196 3.630 20.956 1.00 14.70 146 SER A C 1
ATOM 1196 O O . SER A 1 162 ? 16.161 3.870 19.753 1.00 13.26 146 SER A O 1
ATOM 1199 N N . ILE A 1 163 ? 16.253 2.396 21.446 1.00 12.05 147 ILE A N 1
ATOM 1200 C CA . ILE A 1 163 ? 16.254 1.201 20.604 1.00 12.18 147 ILE A CA 1
ATOM 1201 C C . ILE A 1 163 ? 14.884 0.537 20.686 1.00 13.34 147 ILE A C 1
ATOM 1202 O O . ILE A 1 163 ? 14.372 0.284 21.790 1.00 12.78 147 ILE A O 1
ATOM 1207 N N . ASN A 1 164 ? 14.307 0.223 19.523 1.00 10.40 148 ASN A N 1
ATOM 1208 C CA . ASN A 1 164 ? 12.951 -0.303 19.411 1.00 13.73 148 ASN A CA 1
ATOM 1209 C C . ASN A 1 164 ? 12.930 -1.825 19.189 1.00 15.38 148 ASN A C 1
ATOM 1210 O O . ASN A 1 164 ? 13.956 -2.468 18.954 1.00 13.44 148 ASN A O 1
ATOM 1215 N N . GLN A 1 165 ? 11.725 -2.396 19.300 1.00 11.57 149 GLN A N 1
ATOM 1216 C CA . GLN A 1 165 ? 11.464 -3.835 19.124 1.00 13.41 149 GLN A CA 1
ATOM 1217 C C . GLN A 1 165 ? 12.397 -4.734 19.940 1.00 13.59 149 GLN A C 1
ATOM 1218 O O . GLN A 1 165 ? 12.743 -5.834 19.502 1.00 12.09 149 GLN A O 1
ATOM 1224 N N . THR A 1 166 ? 12.818 -4.293 21.126 1.00 10.59 150 THR A N 1
ATOM 1225 C CA . THR A 1 166 ? 13.587 -5.188 21.987 1.00 12.18 150 THR A CA 1
ATOM 1226 C C . THR A 1 166 ? 12.694 -6.107 22.806 1.00 10.83 150 THR A C 1
ATOM 1227 O O . THR A 1 166 ? 13.210 -6.947 23.550 1.00 11.49 150 THR A O 1
ATOM 1231 N N . ASP A 1 167 ? 11.371 -5.977 22.661 1.00 13.34 151 ASP A N 1
ATOM 1232 C CA . ASP A 1 167 ? 10.420 -6.570 23.592 1.00 12.63 151 ASP A CA 1
ATOM 1233 C C . ASP A 1 167 ? 9.186 -7.107 22.879 1.00 11.99 151 ASP A C 1
ATOM 1234 O O . ASP A 1 167 ? 8.178 -7.390 23.540 1.00 11.22 151 ASP A O 1
ATOM 1239 N N . LYS A 1 168 ? 9.254 -7.277 21.555 1.00 12.32 152 LYS A N 1
ATOM 1240 C CA . LYS A 1 168 ? 8.113 -7.670 20.741 1.00 12.41 152 LYS A CA 1
ATOM 1241 C C . LYS A 1 168 ? 8.637 -8.141 19.389 1.00 13.24 152 LYS A C 1
ATOM 1242 O O . LYS A 1 168 ? 9.819 -7.970 19.067 1.00 12.73 152 LYS A O 1
ATOM 1248 N N . GLY A 1 169 ? 7.741 -8.750 18.610 1.00 12.51 153 GLY A N 1
ATOM 1249 C CA . GLY A 1 169 ? 8.089 -9.144 17.251 1.00 11.80 153 GLY A CA 1
ATOM 1250 C C . GLY A 1 169 ? 8.537 -7.962 16.413 1.00 12.05 153 GLY A C 1
ATOM 1251 O O . GLY A 1 169 ? 8.108 -6.818 16.620 1.00 10.68 153 GLY A O 1
ATOM 1252 N N . GLN A 1 170 ? 9.383 -8.256 15.420 1.00 12.63 154 GLN A N 1
ATOM 1253 C CA . GLN A 1 170 ? 9.990 -7.196 14.610 1.00 11.65 154 GLN A CA 1
ATOM 1254 C C . GLN A 1 170 ? 8.993 -6.604 13.621 1.00 14.35 154 GLN A C 1
ATOM 1255 O O . GLN A 1 170 ? 8.892 -5.375 13.492 1.00 13.74 154 GLN A O 1
ATOM 1261 N N . GLY A 1 171 ? 8.268 -7.458 12.898 1.00 10.09 155 GLY A N 1
ATOM 1262 C CA . GLY A 1 171 ? 7.360 -6.993 11.857 1.00 11.33 155 GLY A CA 1
ATOM 1263 C C . GLY A 1 171 ? 8.049 -6.109 10.838 1.00 10.79 155 GLY A C 1
ATOM 1264 O O . GLY A 1 171 ? 9.150 -6.415 10.364 1.00 12.22 155 GLY A O 1
ATOM 1265 N N . HIS A 1 172 ? 7.382 -5.007 10.478 1.00 10.67 156 HIS A N 1
ATOM 1266 C CA . HIS A 1 172 ? 7.944 -3.942 9.633 1.00 9.87 156 HIS A CA 1
ATOM 1267 C C . HIS A 1 172 ? 8.485 -4.482 8.304 1.00 10.48 156 HIS A C 1
ATOM 1268 O O . HIS A 1 172 ? 9.647 -4.272 7.942 1.00 11.56 156 HIS A O 1
ATOM 1275 N N . ILE A 1 173 ? 7.615 -5.163 7.564 1.00 9.94 157 ILE A N 1
ATOM 1276 C CA . ILE A 1 173 ? 8.018 -5.826 6.324 1.00 8.42 157 ILE A CA 1
ATOM 1277 C C . ILE A 1 173 ? 6.767 -6.120 5.504 1.00 11.42 157 ILE A C 1
ATOM 1278 O O . ILE A 1 173 ? 5.694 -6.379 6.055 1.00 12.41 157 ILE A O 1
ATOM 1283 N N . ILE A 1 174 ? 6.914 -6.098 4.176 1.00 11.67 158 ILE A N 1
ATOM 1284 C CA . ILE A 1 174 ? 5.863 -6.489 3.238 1.00 10.02 158 ILE A CA 1
ATOM 1285 C C . ILE A 1 174 ? 6.300 -7.770 2.538 1.00 11.36 158 ILE A C 1
ATOM 1286 O O . ILE A 1 174 ? 7.401 -7.822 1.977 1.00 10.82 158 ILE A O 1
ATOM 1291 N N . ILE A 1 175 ? 5.430 -8.785 2.517 1.00 11.72 159 ILE A N 1
ATOM 1292 C CA . ILE A 1 175 ? 5.756 -10.015 1.792 1.00 11.32 159 ILE A CA 1
ATOM 1293 C C . ILE A 1 175 ? 5.482 -9.850 0.299 1.00 11.36 159 ILE A C 1
ATOM 1294 O O . ILE A 1 175 ? 4.933 -8.837 -0.152 1.00 11.66 159 ILE A O 1
ATOM 1299 N N . ASP A 1 176 ? 5.871 -10.859 -0.471 1.00 12.36 160 ASP A N 1
ATOM 1300 C CA . ASP A 1 176 ? 5.669 -10.933 -1.918 1.00 11.94 160 ASP A CA 1
ATOM 1301 C C . ASP A 1 176 ? 4.253 -11.441 -2.182 1.00 12.98 160 ASP A C 1
ATOM 1302 O O . ASP A 1 176 ? 4.003 -12.644 -2.225 1.00 13.45 160 ASP A O 1
ATOM 1307 N N . TYR A 1 177 ? 3.301 -10.517 -2.347 1.00 12.73 161 TYR A N 1
ATOM 1308 C CA . TYR A 1 177 ? 1.931 -10.947 -2.611 1.00 12.80 161 TYR A CA 1
ATOM 1309 C C . TYR A 1 177 ? 1.757 -11.569 -3.998 1.00 14.23 161 TYR A C 1
ATOM 1310 O O . TYR A 1 177 ? 1.004 -12.550 -4.126 1.00 13.39 161 TYR A O 1
ATOM 1319 N N . PRO A 1 178 ? 2.408 -11.054 -5.059 1.00 15.15 162 PRO A N 1
ATOM 1320 C CA . PRO A 1 178 ? 2.346 -11.777 -6.346 1.00 14.09 162 PRO A CA 1
ATOM 1321 C C . PRO A 1 178 ? 2.775 -13.235 -6.238 1.00 15.67 162 PRO A C 1
ATOM 1322 O O . PRO A 1 178 ? 2.148 -14.098 -6.859 1.00 14.68 162 PRO A O 1
ATOM 1326 N N . ARG A 1 179 ? 3.825 -13.537 -5.469 1.00 16.15 163 ARG A N 1
ATOM 1327 C CA . ARG A 1 179 ? 4.244 -14.928 -5.297 1.00 14.83 163 ARG A CA 1
ATOM 1328 C C . ARG A 1 179 ? 3.109 -15.779 -4.740 1.00 14.07 163 ARG A C 1
ATOM 1329 O O . ARG A 1 179 ? 2.844 -16.890 -5.227 1.00 15.50 163 ARG A O 1
ATOM 1337 N N . LEU A 1 180 ? 2.434 -15.272 -3.704 1.00 13.02 164 LEU A N 1
ATOM 1338 C CA . LEU A 1 180 ? 1.324 -15.998 -3.098 1.00 14.73 164 LEU A CA 1
ATOM 1339 C C . LEU A 1 180 ? 0.162 -16.136 -4.068 1.00 11.72 164 LEU A C 1
ATOM 1340 O O . LEU A 1 180 ? -0.329 -17.242 -4.317 1.00 15.15 164 LEU A O 1
ATOM 1345 N N . LEU A 1 181 ? -0.298 -15.014 -4.614 1.00 11.75 165 LEU A N 1
ATOM 1346 C CA . LEU A 1 181 ? -1.562 -14.987 -5.328 1.00 14.54 165 LEU A CA 1
ATOM 1347 C C . LEU A 1 181 ? -1.434 -15.513 -6.749 1.00 14.23 165 LEU A C 1
ATOM 1348 O O . LEU A 1 181 ? -2.425 -15.987 -7.312 1.00 15.89 165 LEU A O 1
ATOM 1353 N N . ASN A 1 182 ? -0.250 -15.440 -7.349 1.00 16.19 166 ASN A N 1
ATOM 1354 C CA . ASN A 1 182 ? -0.104 -15.911 -8.721 1.00 16.67 166 ASN A CA 1
ATOM 1355 C C . ASN A 1 182 ? 0.227 -17.393 -8.805 1.00 19.19 166 ASN A C 1
ATOM 1356 O O . ASN A 1 182 ? 0.251 -17.944 -9.911 1.00 18.52 166 ASN A O 1
ATOM 1361 N N . HIS A 1 183 ? 0.475 -18.048 -7.675 1.00 19.34 167 HIS A N 1
ATOM 1362 C CA . HIS A 1 183 ? 0.809 -19.465 -7.636 1.00 17.32 167 HIS A CA 1
ATOM 1363 C C . HIS A 1 183 ? -0.159 -20.304 -6.824 1.00 21.20 167 HIS A C 1
ATOM 1364 O O . HIS A 1 183 ? -0.490 -21.418 -7.237 1.00 17.81 167 HIS A O 1
ATOM 1371 N N . GLY A 1 184 ? -0.630 -19.810 -5.686 1.00 17.42 168 GLY A N 1
ATOM 1372 C CA . GLY A 1 184 ? -1.429 -20.632 -4.805 1.00 15.03 168 GLY A CA 1
ATOM 1373 C C . GLY A 1 184 ? -0.559 -21.554 -3.971 1.00 14.33 168 GLY A C 1
ATOM 1374 O O . GLY A 1 184 ? 0.583 -21.855 -4.307 1.00 15.11 168 GLY A O 1
ATOM 1375 N N . LEU A 1 185 ? -1.121 -22.001 -2.841 1.00 15.40 169 LEU A N 1
ATOM 1376 C CA . LEU A 1 185 ? -0.313 -22.728 -1.866 1.00 16.31 169 LEU A CA 1
ATOM 1377 C C . LEU A 1 185 ? 0.155 -24.079 -2.391 1.00 15.28 169 LEU A C 1
ATOM 1378 O O . LEU A 1 185 ? 1.234 -24.546 -2.008 1.00 14.95 169 LEU A O 1
ATOM 1383 N N . GLY A 1 186 ? -0.644 -24.732 -3.241 1.00 15.40 170 GLY A N 1
ATOM 1384 C CA . GLY A 1 186 ? -0.231 -26.010 -3.793 1.00 17.74 170 GLY A CA 1
ATOM 1385 C C . GLY A 1 186 ? 1.100 -25.930 -4.515 1.00 15.48 170 GLY A C 1
ATOM 1386 O O . GLY A 1 186 ? 2.008 -26.733 -4.266 1.00 14.35 170 GLY A O 1
ATOM 1387 N N . GLU A 1 187 ? 1.233 -24.973 -5.436 1.00 15.48 171 GLU A N 1
ATOM 1388 C CA . GLU A 1 187 ? 2.504 -24.872 -6.149 1.00 16.85 171 GLU A CA 1
ATOM 1389 C C . GLU A 1 187 ? 3.631 -24.455 -5.212 1.00 15.28 171 GLU A C 1
ATOM 1390 O O . GLU A 1 187 ? 4.763 -24.926 -5.355 1.00 17.37 171 GLU A O 1
ATOM 1396 N N . LEU A 1 188 ? 3.351 -23.584 -4.242 1.00 14.70 172 LEU A N 1
ATOM 1397 C CA . LEU A 1 188 ? 4.410 -23.195 -3.316 1.00 13.70 172 LEU A CA 1
ATOM 1398 C C . LEU A 1 188 ? 4.892 -24.381 -2.485 1.00 16.40 172 LEU A C 1
ATOM 1399 O O . LEU A 1 188 ? 6.094 -24.506 -2.219 1.00 15.42 172 LEU A O 1
ATOM 1404 N N . VAL A 1 189 ? 3.977 -25.264 -2.063 1.00 14.62 173 VAL A N 1
ATOM 1405 C CA . VAL A 1 189 ? 4.388 -26.479 -1.352 1.00 15.94 173 VAL A CA 1
ATOM 1406 C C . VAL A 1 189 ? 5.274 -27.344 -2.248 1.00 16.20 173 VAL A C 1
ATOM 1407 O O . VAL A 1 189 ? 6.322 -27.847 -1.823 1.00 17.30 173 VAL A O 1
ATOM 1411 N N . ALA A 1 190 ? 4.861 -27.535 -3.504 1.00 16.21 174 ALA A N 1
ATOM 1412 C CA . ALA A 1 190 ? 5.653 -28.353 -4.421 1.00 18.60 174 ALA A CA 1
ATOM 1413 C C . ALA A 1 190 ? 7.057 -27.779 -4.613 1.00 18.31 174 ALA A C 1
ATOM 1414 O O . ALA A 1 190 ? 8.042 -28.528 -4.618 1.00 18.51 174 ALA A O 1
ATOM 1416 N N . GLN A 1 191 ? 7.179 -26.449 -4.733 1.00 16.76 175 GLN A N 1
ATOM 1417 C CA . GLN A 1 191 ? 8.506 -25.847 -4.875 1.00 19.20 175 GLN A CA 1
ATOM 1418 C C . GLN A 1 191 ? 9.326 -25.990 -3.594 1.00 19.01 175 GLN A C 1
ATOM 1419 O O . GLN A 1 191 ? 10.550 -26.190 -3.655 1.00 16.83 175 GLN A O 1
ATOM 1425 N N . MET A 1 192 ? 8.676 -25.911 -2.421 1.00 18.87 176 MET A N 1
ATOM 1426 C CA . MET A 1 192 ? 9.433 -26.039 -1.183 1.00 18.06 176 MET A CA 1
ATOM 1427 C C . MET A 1 192 ? 9.846 -27.489 -0.959 1.00 19.35 176 MET A C 1
ATOM 1428 O O . MET A 1 192 ? 10.916 -27.764 -0.399 1.00 15.09 176 MET A O 1
ATOM 1433 N N . GLN A 1 193 ? 8.994 -28.429 -1.372 1.00 16.27 177 GLN A N 1
ATOM 1434 C CA . GLN A 1 193 ? 9.373 -29.838 -1.343 1.00 18.28 177 GLN A CA 1
ATOM 1435 C C . GLN A 1 193 ? 10.656 -30.066 -2.135 1.00 17.57 177 GLN A C 1
ATOM 1436 O O . GLN A 1 193 ? 11.554 -30.794 -1.688 1.00 15.14 177 GLN A O 1
ATOM 1442 N N . GLN A 1 194 ? 10.771 -29.426 -3.304 1.00 14.84 178 GLN A N 1
ATOM 1443 C CA . GLN A 1 194 ? 11.991 -29.542 -4.105 1.00 18.21 178 GLN A CA 1
ATOM 1444 C C . GLN A 1 194 ? 13.198 -28.965 -3.377 1.00 17.33 178 GLN A C 1
ATOM 1445 O O . GLN A 1 194 ? 14.293 -29.535 -3.433 1.00 16.58 178 GLN A O 1
ATOM 1451 N N . HIS A 1 195 ? 13.034 -27.817 -2.713 1.00 16.95 179 HIS A N 1
ATOM 1452 C CA . HIS A 1 195 ? 14.139 -27.270 -1.930 1.00 17.07 179 HIS A CA 1
ATOM 1453 C C . HIS A 1 195 ? 14.568 -28.242 -0.841 1.00 16.35 179 HIS A C 1
ATOM 1454 O O . HIS A 1 195 ? 15.765 -28.495 -0.656 1.00 16.88 179 HIS A O 1
ATOM 1461 N N . CYS A 1 196 ? 13.599 -28.791 -0.098 1.00 14.60 180 CYS A N 1
ATOM 1462 C CA . CYS A 1 196 ? 13.925 -29.709 0.991 1.00 17.43 180 CYS A CA 1
ATOM 1463 C C . CYS A 1 196 ? 14.588 -30.971 0.466 1.00 19.92 180 CYS A C 1
ATOM 1464 O O . CYS A 1 196 ? 15.420 -31.569 1.156 1.00 20.12 180 CYS A O 1
ATOM 1467 N N . GLN A 1 197 ? 14.212 -31.402 -0.737 1.00 17.52 181 GLN A N 1
ATOM 1468 C CA . GLN A 1 197 ? 14.864 -32.560 -1.342 1.00 22.11 181 GLN A CA 1
ATOM 1469 C C . GLN A 1 197 ? 16.296 -32.222 -1.741 1.00 23.29 181 GLN A C 1
ATOM 1470 O O . GLN A 1 197 ? 17.209 -33.035 -1.547 1.00 23.01 181 GLN A O 1
ATOM 1476 N N . GLN A 1 198 ? 16.516 -31.021 -2.286 1.00 20.10 182 GLN A N 1
ATOM 1477 C CA . GLN A 1 198 ? 17.855 -30.624 -2.705 1.00 20.09 182 GLN A CA 1
ATOM 1478 C C . GLN A 1 198 ? 18.768 -30.335 -1.519 1.00 26.02 182 GLN A C 1
ATOM 1479 O O . GLN A 1 198 ? 19.987 -30.529 -1.619 1.00 21.80 182 GLN A O 1
ATOM 1481 N N . GLN A 1 199 ? 18.217 -29.848 -0.407 1.00 20.16 183 GLN A N 1
ATOM 1482 C CA . GLN A 1 199 ? 19.009 -29.463 0.764 1.00 21.38 183 GLN A CA 1
ATOM 1483 C C . GLN A 1 199 ? 18.316 -29.990 2.009 1.00 21.06 183 GLN A C 1
ATOM 1484 O O . GLN A 1 199 ? 17.668 -29.239 2.754 1.00 17.78 183 GLN A O 1
ATOM 1490 N N . PRO A 1 200 ? 18.417 -31.300 2.260 1.00 20.35 184 PRO A N 1
ATOM 1491 C CA . PRO A 1 200 ? 17.619 -31.909 3.339 1.00 19.46 184 PRO A CA 1
ATOM 1492 C C . PRO A 1 200 ? 18.074 -31.529 4.739 1.00 22.03 184 PRO A C 1
ATOM 1493 O O . PRO A 1 200 ? 17.315 -31.760 5.687 1.00 23.44 184 PRO A O 1
ATOM 1497 N N . GLU A 1 201 ? 19.271 -30.954 4.893 1.00 17.76 185 GLU A N 1
ATOM 1498 C CA . GLU A 1 201 ? 19.786 -30.473 6.170 1.00 23.92 185 GLU A CA 1
ATOM 1499 C C . GLU A 1 201 ? 19.355 -29.043 6.500 1.00 21.97 185 GLU A C 1
ATOM 1500 O O . GLU A 1 201 ? 19.622 -28.572 7.610 1.00 18.62 185 GLU A O 1
ATOM 1506 N N . ASN A 1 202 ? 18.720 -28.337 5.566 1.00 19.36 186 ASN A N 1
ATOM 1507 C CA . ASN A 1 202 ? 18.437 -26.912 5.729 1.00 19.83 186 ASN A CA 1
ATOM 1508 C C . ASN A 1 202 ? 17.178 -26.743 6.572 1.00 18.07 186 ASN A C 1
ATOM 1509 O O . ASN A 1 202 ? 16.074 -27.051 6.111 1.00 17.46 186 ASN A O 1
ATOM 1514 N N . HIS A 1 203 ? 17.339 -26.216 7.793 1.00 14.86 187 HIS A N 1
ATOM 1515 C CA . HIS A 1 203 ? 16.204 -26.101 8.708 1.00 20.10 187 HIS A CA 1
ATOM 1516 C C . HIS A 1 203 ? 15.205 -25.037 8.263 1.00 17.54 187 HIS A C 1
ATOM 1517 O O . HIS A 1 203 ? 14.007 -25.176 8.529 1.00 15.69 187 HIS A O 1
ATOM 1524 N N . PHE A 1 204 ? 15.669 -23.975 7.598 1.00 15.68 188 PHE A N 1
ATOM 1525 C CA . PHE A 1 204 ? 14.755 -22.955 7.088 1.00 15.68 188 PHE A CA 1
ATOM 1526 C C . PHE A 1 204 ? 13.774 -23.553 6.082 1.00 14.44 188 PHE A C 1
ATOM 1527 O O . PHE A 1 204 ? 12.558 -23.369 6.204 1.00 13.23 188 PHE A O 1
ATOM 1535 N N . TYR A 1 205 ? 14.284 -24.303 5.095 1.00 16.07 189 TYR A N 1
ATOM 1536 C CA . TYR A 1 205 ? 13.400 -24.963 4.132 1.00 16.61 189 TYR A CA 1
ATOM 1537 C C . TYR A 1 205 ? 12.422 -25.895 4.837 1.00 16.46 189 TYR A C 1
ATOM 1538 O O . TYR A 1 205 ? 11.232 -25.932 4.512 1.00 15.88 189 TYR A O 1
ATOM 1547 N N . GLN A 1 206 ? 12.925 -26.693 5.777 1.00 13.86 190 GLN A N 1
ATOM 1548 C CA . GLN A 1 206 ? 12.066 -27.616 6.510 1.00 17.97 190 GLN A CA 1
ATOM 1549 C C . GLN A 1 206 ? 10.947 -26.869 7.228 1.00 18.79 190 GLN A C 1
ATOM 1550 O O . GLN A 1 206 ? 9.775 -27.282 7.198 1.00 13.29 190 GLN A O 1
ATOM 1556 N N . ALA A 1 207 ? 11.306 -25.762 7.887 1.00 15.37 191 ALA A N 1
ATOM 1557 C CA . ALA A 1 207 ? 10.334 -24.945 8.608 1.00 15.91 191 ALA A CA 1
ATOM 1558 C C . ALA A 1 207 ? 9.316 -24.315 7.666 1.00 12.89 191 ALA A C 1
ATOM 1559 O O . ALA A 1 207 ? 8.116 -24.300 7.958 1.00 14.01 191 ALA A O 1
ATOM 1561 N N . ALA A 1 208 ? 9.777 -23.781 6.530 1.00 15.02 192 ALA A N 1
ATOM 1562 C CA . ALA A 1 208 ? 8.857 -23.130 5.602 1.00 14.55 192 ALA A CA 1
ATOM 1563 C C . ALA A 1 208 ? 7.862 -24.124 5.013 1.00 15.37 192 ALA A C 1
ATOM 1564 O O . ALA A 1 208 ? 6.678 -23.806 4.862 1.00 12.70 192 ALA A O 1
ATOM 1566 N N . LEU A 1 209 ? 8.326 -25.330 4.671 1.00 14.60 193 LEU A N 1
ATOM 1567 C CA . LEU A 1 209 ? 7.426 -26.353 4.136 1.00 14.49 193 LEU A CA 1
ATOM 1568 C C . LEU A 1 209 ? 6.328 -26.700 5.125 1.00 13.87 193 LEU A C 1
ATOM 1569 O O . LEU A 1 209 ? 5.144 -26.731 4.772 1.00 14.77 193 LEU A O 1
ATOM 1574 N N . LEU A 1 210 ? 6.701 -27.003 6.368 1.00 14.56 194 LEU A N 1
ATOM 1575 C CA . LEU A 1 210 ? 5.685 -27.416 7.321 1.00 15.46 194 LEU A CA 1
ATOM 1576 C C . LEU A 1 210 ? 4.708 -26.283 7.615 1.00 14.40 194 LEU A C 1
ATOM 1577 O O . LEU A 1 210 ? 3.541 -26.546 7.914 1.00 15.24 194 LEU A O 1
ATOM 1582 N N . LEU A 1 211 ? 5.148 -25.029 7.500 1.00 14.67 195 LEU A N 1
ATOM 1583 C CA . LEU A 1 211 ? 4.240 -23.903 7.719 1.00 13.23 195 LEU A CA 1
ATOM 1584 C C . LEU A 1 211 ? 3.324 -23.672 6.523 1.00 14.89 195 LEU A C 1
ATOM 1585 O O . LEU A 1 211 ? 2.162 -23.283 6.696 1.00 16.41 195 LEU A O 1
ATOM 1590 N N . LEU A 1 212 ? 3.818 -23.885 5.301 1.00 15.42 196 LEU A N 1
ATOM 1591 C CA . LEU A 1 212 ? 2.917 -23.854 4.154 1.00 15.43 196 LEU A CA 1
ATOM 1592 C C . LEU A 1 212 ? 1.864 -24.941 4.293 1.00 15.45 196 LEU A C 1
ATOM 1593 O O . LEU A 1 212 ? 0.674 -24.696 4.082 1.00 15.77 196 LEU A O 1
ATOM 1598 N N . GLU A 1 213 ? 2.288 -26.147 4.681 1.00 16.51 197 GLU A N 1
ATOM 1599 C CA . GLU A 1 213 ? 1.339 -27.236 4.883 1.00 15.43 197 GLU A CA 1
ATOM 1600 C C . GLU A 1 213 ? 0.377 -26.924 6.025 1.00 14.21 197 GLU A C 1
ATOM 1601 O O . GLU A 1 213 ? -0.826 -27.188 5.925 1.00 15.40 197 GLU A O 1
ATOM 1607 N N . ALA A 1 214 ? 0.879 -26.340 7.112 1.00 13.51 198 ALA A N 1
ATOM 1608 C CA . ALA A 1 214 ? -0.017 -25.982 8.208 1.00 13.25 198 ALA A CA 1
ATOM 1609 C C . ALA A 1 214 ? -0.965 -24.861 7.799 1.00 14.73 198 ALA A C 1
ATOM 1610 O O . ALA A 1 214 ? -2.126 -24.836 8.233 1.00 13.00 198 ALA A O 1
ATOM 1612 N N . SER A 1 215 ? -0.506 -23.946 6.941 1.00 13.90 199 SER A N 1
ATOM 1613 C CA . SER A 1 215 ? -1.397 -22.898 6.455 1.00 15.49 199 SER A CA 1
ATOM 1614 C C . SER A 1 215 ? -2.583 -23.497 5.717 1.00 15.12 199 SER A C 1
ATOM 1615 O O . SER A 1 215 ? -3.723 -23.052 5.892 1.00 11.73 199 SER A O 1
ATOM 1618 N N . GLN A 1 216 ? -2.327 -24.530 4.905 1.00 15.18 200 GLN A N 1
ATOM 1619 C CA . GLN A 1 216 ? -3.400 -25.197 4.172 1.00 13.95 200 GLN A CA 1
ATOM 1620 C C . GLN A 1 216 ? -4.438 -25.786 5.127 1.00 12.64 200 GLN A C 1
ATOM 1621 O O . GLN A 1 216 ? -5.649 -25.625 4.924 1.00 12.41 200 GLN A O 1
ATOM 1627 N N . LYS A 1 217 ? -3.978 -26.492 6.164 1.00 16.34 201 LYS A N 1
ATOM 1628 C CA . LYS A 1 217 ? -4.898 -27.100 7.129 1.00 15.75 201 LYS A CA 1
ATOM 1629 C C . LYS A 1 217 ? -5.690 -26.040 7.886 1.00 15.58 201 LYS A C 1
ATOM 1630 O O . LYS A 1 217 ? -6.877 -26.234 8.189 1.00 13.19 201 LYS A O 1
ATOM 1636 N N . HIS A 1 218 ? -5.048 -24.921 8.221 1.00 12.75 202 HIS A N 1
ATOM 1637 C CA . HIS A 1 218 ? -5.758 -23.864 8.942 1.00 13.60 202 HIS A CA 1
ATOM 1638 C C . HIS A 1 218 ? -6.863 -23.277 8.073 1.00 14.68 202 HIS A C 1
ATOM 1639 O O . HIS A 1 218 ? -7.979 -23.030 8.546 1.00 13.32 202 HIS A O 1
ATOM 1646 N N . ILE A 1 219 ? -6.582 -23.094 6.785 1.00 11.86 203 ILE A N 1
ATOM 1647 C CA . ILE A 1 219 ? -7.608 -22.632 5.864 1.00 14.45 203 ILE A CA 1
ATOM 1648 C C . ILE A 1 219 ? -8.742 -23.647 5.798 1.00 14.31 203 ILE A C 1
ATOM 1649 O O . ILE A 1 219 ? -9.928 -23.286 5.780 1.00 13.52 203 ILE A O 1
ATOM 1654 N N . LEU A 1 220 ? -8.400 -24.934 5.814 1.00 14.90 204 LEU A N 1
ATOM 1655 C CA . LEU A 1 220 ? -9.433 -25.956 5.735 1.00 14.57 204 LEU A CA 1
ATOM 1656 C C . LEU A 1 220 ? -10.245 -26.038 7.020 1.00 14.62 204 LEU A C 1
ATOM 1657 O O . LEU A 1 220 ? -11.398 -26.476 6.983 1.00 14.10 204 LEU A O 1
ATOM 1662 N N . ARG A 1 221 ? -9.664 -25.641 8.160 1.00 13.83 205 ARG A N 1
ATOM 1663 C CA . ARG A 1 221 ? -10.461 -25.525 9.375 1.00 14.19 205 ARG A CA 1
ATOM 1664 C C . ARG A 1 221 ? -11.605 -24.549 9.166 1.00 15.19 205 ARG A C 1
ATOM 1665 O O . ARG A 1 221 ? -12.739 -24.798 9.595 1.00 15.19 205 ARG A O 1
ATOM 1673 N N . TYR A 1 222 ? -11.327 -23.421 8.510 1.00 16.87 206 TYR A N 1
ATOM 1674 C CA . TYR A 1 222 ? -12.393 -22.464 8.241 1.00 16.25 206 TYR A CA 1
ATOM 1675 C C . TYR A 1 222 ? -13.348 -22.993 7.175 1.00 14.05 206 TYR A C 1
ATOM 1676 O O . TYR A 1 222 ? -14.550 -22.714 7.222 1.00 15.52 206 TYR A O 1
ATOM 1685 N N . ALA A 1 223 ? -12.825 -23.714 6.179 1.00 13.92 207 ALA A N 1
ATOM 1686 C CA . ALA A 1 223 ? -13.699 -24.293 5.165 1.00 15.89 207 ALA A CA 1
ATOM 1687 C C . ALA A 1 223 ? -14.731 -25.208 5.814 1.00 18.30 207 ALA A C 1
ATOM 1688 O O . ALA A 1 223 ? -15.927 -25.139 5.509 1.00 18.04 207 ALA A O 1
ATOM 1690 N N . GLU A 1 224 ? -14.276 -26.055 6.739 1.00 17.75 208 GLU A N 1
ATOM 1691 C CA . GLU A 1 224 ? -15.155 -26.986 7.437 1.00 17.38 208 GLU A CA 1
ATOM 1692 C C . GLU A 1 224 ? -16.163 -26.238 8.307 1.00 18.44 208 GLU A C 1
ATOM 1693 O O . GLU A 1 224 ? -17.353 -26.580 8.334 1.00 17.15 208 GLU A O 1
ATOM 1699 N N . LEU A 1 225 ? -15.717 -25.187 8.997 1.00 16.63 209 LEU A N 1
ATOM 1700 C CA . LEU A 1 225 ? -16.632 -24.431 9.849 1.00 15.76 209 LEU A CA 1
ATOM 1701 C C . LEU A 1 225 ? -17.703 -23.718 9.029 1.00 16.41 209 LEU A C 1
ATOM 1702 O O . LEU A 1 225 ? -18.881 -23.701 9.411 1.00 16.79 209 LEU A O 1
ATOM 1707 N N . ALA A 1 226 ? -17.309 -23.090 7.917 1.00 15.44 210 ALA A N 1
ATOM 1708 C CA . ALA A 1 226 ? -18.279 -22.386 7.085 1.00 16.58 210 ALA A CA 1
ATOM 1709 C C . ALA A 1 226 ? -19.351 -23.338 6.572 1.00 15.28 210 ALA A C 1
ATOM 1710 O O . ALA A 1 226 ? -20.542 -23.003 6.567 1.00 16.93 210 ALA A O 1
ATOM 1712 N N . GLU A 1 227 ? -18.934 -24.521 6.107 1.00 16.87 211 GLU A N 1
ATOM 1713 C CA . GLU A 1 227 ? -19.875 -25.506 5.592 1.00 17.38 211 GLU A CA 1
ATOM 1714 C C . GLU A 1 227 ? -20.836 -25.938 6.683 1.00 18.05 211 GLU A C 1
ATOM 1715 O O . GLU A 1 227 ? -22.034 -26.117 6.438 1.00 17.61 211 GLU A O 1
ATOM 1721 N N . THR A 1 228 ? -20.326 -26.096 7.902 1.00 18.26 212 THR A N 1
ATOM 1722 C CA . THR A 1 228 ? -21.191 -26.430 9.027 1.00 17.48 212 THR A CA 1
ATOM 1723 C C . THR A 1 228 ? -22.144 -25.281 9.336 1.00 18.20 212 THR A C 1
ATOM 1724 O O . THR A 1 228 ? -23.341 -25.498 9.575 1.00 17.80 212 THR A O 1
ATOM 1728 N N . MET A 1 229 ? -21.632 -24.047 9.343 1.00 17.27 213 MET A N 1
ATOM 1729 C CA . MET A 1 229 ? -22.480 -22.920 9.704 1.00 17.40 213 MET A CA 1
ATOM 1730 C C . MET A 1 229 ? -23.595 -22.752 8.681 1.00 17.32 213 MET A C 1
ATOM 1731 O O . MET A 1 229 ? -24.731 -22.422 9.036 1.00 18.46 213 MET A O 1
ATOM 1736 N N . ALA A 1 230 ? -23.274 -22.970 7.399 1.00 18.84 214 ALA A N 1
ATOM 1737 C CA . ALA A 1 230 ? -24.265 -22.871 6.326 1.00 19.51 214 ALA A CA 1
ATOM 1738 C C . ALA A 1 230 ? -25.490 -23.747 6.599 1.00 19.59 214 ALA A C 1
ATOM 1739 O O . ALA A 1 230 ? -26.633 -23.293 6.481 1.00 19.72 214 ALA A O 1
ATOM 1741 N N . ALA A 1 231 ? -25.268 -25.010 6.962 1.00 20.49 215 ALA A N 1
ATOM 1742 C CA . ALA A 1 231 ? -26.392 -25.914 7.201 1.00 22.29 215 ALA A CA 1
ATOM 1743 C C . ALA A 1 231 ? -27.206 -25.493 8.421 1.00 21.58 215 ALA A C 1
ATOM 1744 O O . ALA A 1 231 ? -28.418 -25.733 8.470 1.00 23.71 215 ALA A O 1
ATOM 1746 N N . ASN A 1 232 ? -26.574 -24.846 9.395 1.00 18.47 216 ASN A N 1
ATOM 1747 C CA . ASN A 1 232 ? -27.254 -24.387 10.596 1.00 23.92 216 ASN A CA 1
ATOM 1748 C C . ASN A 1 232 ? -27.801 -22.973 10.445 1.00 24.67 216 ASN A C 1
ATOM 1749 O O . ASN A 1 232 ? -28.287 -22.397 11.427 1.00 26.22 216 ASN A O 1
ATOM 1754 N N . CYS A 1 233 ? -27.731 -22.402 9.245 1.00 19.80 217 CYS A N 1
ATOM 1755 C CA . CYS A 1 233 ? -28.163 -21.036 8.994 1.00 23.15 217 CYS A CA 1
ATOM 1756 C C . CYS A 1 233 ? -29.542 -21.036 8.341 1.00 28.71 217 CYS A C 1
ATOM 1757 O O . CYS A 1 233 ? -29.755 -21.710 7.326 1.00 30.93 217 CYS A O 1
ATOM 1760 N N . THR A 1 234 ? -30.462 -20.258 8.903 1.00 27.42 218 THR A N 1
ATOM 1761 C CA . THR A 1 234 ? -31.843 -20.220 8.442 1.00 28.75 218 THR A CA 1
ATOM 1762 C C . THR A 1 234 ? -32.150 -19.011 7.582 1.00 35.29 218 THR A C 1
ATOM 1763 O O . THR A 1 234 ? -33.310 -18.809 7.208 1.00 36.59 218 THR A O 1
ATOM 1767 N N . ASP A 1 235 ? -31.151 -18.198 7.271 1.00 29.09 219 ASP A N 1
ATOM 1768 C CA . ASP A 1 235 ? -31.299 -17.109 6.324 1.00 29.31 219 ASP A CA 1
ATOM 1769 C C . ASP A 1 235 ? -30.759 -17.592 4.985 1.00 31.34 219 ASP A C 1
ATOM 1770 O O . ASP A 1 235 ? -29.618 -18.061 4.906 1.00 29.88 219 ASP A O 1
ATOM 1775 N N . ALA A 1 236 ? -31.585 -17.512 3.944 1.00 26.94 220 ALA A N 1
ATOM 1776 C CA . ALA A 1 236 ? -31.171 -18.069 2.665 1.00 27.90 220 ALA A CA 1
ATOM 1777 C C . ALA A 1 236 ? -30.015 -17.279 2.078 1.00 27.01 220 ALA A C 1
ATOM 1778 O O . ALA A 1 236 ? -29.111 -17.861 1.472 1.00 25.28 220 ALA A O 1
ATOM 1780 N N . GLN A 1 237 ? -30.013 -15.951 2.255 1.00 24.46 221 GLN A N 1
ATOM 1781 C CA . GLN A 1 237 ? -28.911 -15.167 1.715 1.00 28.67 221 GLN A CA 1
ATOM 1782 C C . GLN A 1 237 ? -27.615 -15.455 2.462 1.00 25.73 221 GLN A C 1
ATOM 1783 O O . GLN A 1 237 ? -26.563 -15.623 1.837 1.00 22.25 221 GLN A O 1
ATOM 1789 N N . ARG A 1 238 ? -27.670 -15.543 3.795 1.00 25.78 222 ARG A N 1
ATOM 1790 C CA . ARG A 1 238 ? -26.451 -15.820 4.548 1.00 23.91 222 ARG A CA 1
ATOM 1791 C C . ARG A 1 238 ? -25.964 -17.240 4.305 1.00 20.14 222 ARG A C 1
ATOM 1792 O O . ARG A 1 238 ? -24.754 -17.482 4.248 1.00 20.07 222 ARG A O 1
ATOM 1800 N N . ARG A 1 239 ? -26.885 -18.198 4.188 1.00 21.79 223 ARG A N 1
ATOM 1801 C CA . ARG A 1 239 ? -26.489 -19.557 3.837 1.00 21.57 223 ARG A CA 1
ATOM 1802 C C . ARG A 1 239 ? -25.640 -19.579 2.578 1.00 19.56 223 ARG A C 1
ATOM 1803 O O . ARG A 1 239 ? -24.599 -20.242 2.524 1.00 18.51 223 ARG A O 1
ATOM 1811 N N . GLU A 1 240 ? -26.083 -18.862 1.542 1.00 22.66 224 GLU A N 1
ATOM 1812 C CA . GLU A 1 240 ? -25.359 -18.875 0.278 1.00 23.93 224 GLU A CA 1
ATOM 1813 C C . GLU A 1 240 ? -23.978 -18.261 0.453 1.00 22.61 224 GLU A C 1
ATOM 1814 O O . GLU A 1 240 ? -22.991 -18.739 -0.128 1.00 18.43 224 GLU A O 1
ATOM 1820 N N . GLU A 1 241 ? -23.898 -17.201 1.263 1.00 21.27 225 GLU A N 1
ATOM 1821 C CA . GLU A 1 241 ? -22.619 -16.572 1.565 1.00 20.25 225 GLU A CA 1
ATOM 1822 C C . GLU A 1 241 ? -21.681 -17.549 2.266 1.00 18.44 225 GLU A C 1
ATOM 1823 O O . GLU A 1 241 ? -20.518 -17.692 1.875 1.00 17.81 225 GLU A O 1
ATOM 1829 N N . LEU A 1 242 ? -22.179 -18.244 3.295 1.00 17.62 226 LEU A N 1
ATOM 1830 C CA . LEU A 1 242 ? -21.351 -19.209 4.015 1.00 16.05 226 LEU A CA 1
ATOM 1831 C C . LEU A 1 242 ? -20.933 -20.372 3.117 1.00 16.83 226 LEU A C 1
ATOM 1832 O O . LEU A 1 242 ? -19.796 -20.856 3.201 1.00 14.14 226 LEU A O 1
ATOM 1837 N N . LEU A 1 243 ? -21.831 -20.842 2.248 1.00 16.68 227 LEU A N 1
ATOM 1838 C CA . LEU A 1 243 ? -21.446 -21.899 1.311 1.00 17.27 227 LEU A CA 1
ATOM 1839 C C . LEU A 1 243 ? -20.342 -21.431 0.372 1.00 16.38 227 LEU A C 1
ATOM 1840 O O . LEU A 1 243 ? -19.465 -22.213 -0.017 1.00 18.44 227 LEU A O 1
ATOM 1845 N N . THR A 1 244 ? -20.383 -20.161 -0.019 1.00 15.92 228 THR A N 1
ATOM 1846 C CA . THR A 1 244 ? -19.350 -19.638 -0.904 1.00 17.30 228 THR A CA 1
ATOM 1847 C C . THR A 1 244 ? -18.031 -19.477 -0.160 1.00 17.13 228 THR A C 1
ATOM 1848 O O . THR A 1 244 ? -16.966 -19.822 -0.688 1.00 17.68 228 THR A O 1
ATOM 1852 N N . ILE A 1 245 ? -18.086 -18.973 1.075 1.00 16.08 229 ILE A N 1
ATOM 1853 C CA . ILE A 1 245 ? -16.878 -18.876 1.883 1.00 14.95 229 ILE A CA 1
ATOM 1854 C C . ILE A 1 245 ? -16.251 -20.254 2.034 1.00 14.13 229 ILE A C 1
ATOM 1855 O O . ILE A 1 245 ? -15.033 -20.415 1.905 1.00 15.57 229 ILE A O 1
ATOM 1860 N N . ALA A 1 246 ? -17.083 -21.275 2.258 1.00 15.15 230 ALA A N 1
ATOM 1861 C CA . ALA A 1 246 ? -16.587 -22.644 2.384 1.00 16.06 230 ALA A CA 1
ATOM 1862 C C . ALA A 1 246 ? -15.916 -23.110 1.100 1.00 16.33 230 ALA A C 1
ATOM 1863 O O . ALA A 1 246 ? -14.822 -23.686 1.132 1.00 17.93 230 ALA A O 1
ATOM 1865 N N . GLU A 1 247 ? -16.567 -22.871 -0.047 1.00 15.99 231 GLU A N 1
ATOM 1866 C CA . GLU A 1 247 ? -16.015 -23.298 -1.331 1.00 17.82 231 GLU A CA 1
ATOM 1867 C C . GLU A 1 247 ? -14.722 -22.557 -1.648 1.00 16.89 231 GLU A C 1
ATOM 1868 O O . GLU A 1 247 ? -13.725 -23.164 -2.062 1.00 15.47 231 GLU A O 1
ATOM 1874 N N . ILE A 1 248 ? -14.725 -21.236 -1.459 1.00 14.49 232 ILE A N 1
ATOM 1875 C CA . ILE A 1 248 ? -13.523 -20.442 -1.696 1.00 16.31 232 ILE A CA 1
ATOM 1876 C C . ILE A 1 248 ? -12.386 -20.906 -0.795 1.00 13.49 232 ILE A C 1
ATOM 1877 O O . ILE A 1 248 ? -11.226 -20.975 -1.221 1.00 12.49 232 ILE A O 1
ATOM 1882 N N . SER A 1 249 ? -12.696 -21.231 0.467 1.00 14.04 233 SER A N 1
ATOM 1883 C CA . SER A 1 249 ? -11.645 -21.675 1.381 1.00 15.03 233 SER A CA 1
ATOM 1884 C C . SER A 1 249 ? -11.055 -23.012 0.931 1.00 14.54 233 SER A C 1
ATOM 1885 O O . SER A 1 249 ? -9.839 -23.213 0.997 1.00 14.16 233 SER A O 1
ATOM 1888 N N . ARG A 1 250 ? -11.890 -23.938 0.456 1.00 13.20 234 ARG A N 1
ATOM 1889 C CA . ARG A 1 250 ? -11.337 -25.172 -0.101 1.00 15.21 234 ARG A CA 1
ATOM 1890 C C . ARG A 1 250 ? -10.467 -24.886 -1.309 1.00 15.92 234 ARG A C 1
ATOM 1891 O O . ARG A 1 250 ? -9.419 -25.516 -1.494 1.00 15.64 234 ARG A O 1
ATOM 1899 N N . HIS A 1 251 ? -10.891 -23.942 -2.148 1.00 12.86 235 HIS A N 1
ATOM 1900 C CA . HIS A 1 251 ? -10.068 -23.534 -3.285 1.00 14.83 235 HIS A CA 1
ATOM 1901 C C . HIS A 1 251 ? -8.746 -22.922 -2.815 1.00 17.08 235 HIS A C 1
ATOM 1902 O O . HIS A 1 251 ? -7.674 -23.279 -3.318 1.00 14.03 235 HIS A O 1
ATOM 1909 N N . ASN A 1 252 ? -8.807 -22.049 -1.795 1.00 16.60 236 ASN A N 1
ATOM 1910 C CA . ASN A 1 252 ? -7.620 -21.383 -1.255 1.00 15.01 236 ASN A CA 1
ATOM 1911 C C . ASN A 1 252 ? -6.591 -22.359 -0.694 1.00 15.76 236 ASN A C 1
ATOM 1912 O O . ASN A 1 252 ? -5.399 -22.031 -0.638 1.00 16.04 236 ASN A O 1
ATOM 1917 N N . ALA A 1 253 ? -7.028 -23.530 -0.211 1.00 14.58 237 ALA A N 1
ATOM 1918 C CA . ALA A 1 253 ? -6.084 -24.461 0.399 1.00 16.80 237 ALA A CA 1
ATOM 1919 C C . ALA A 1 253 ? -5.004 -24.899 -0.577 1.00 17.33 237 ALA A C 1
ATOM 1920 O O . ALA A 1 253 ? -3.895 -25.238 -0.155 1.00 20.50 237 ALA A O 1
ATOM 1922 N N . GLN A 1 254 ? -5.285 -24.861 -1.880 1.00 18.41 238 GLN A N 1
ATOM 1923 C CA . GLN A 1 254 ? -4.392 -25.480 -2.847 1.00 19.13 238 GLN A CA 1
ATOM 1924 C C . GLN A 1 254 ? -4.204 -24.632 -4.103 1.00 19.75 238 GLN A C 1
ATOM 1925 O O . GLN A 1 254 ? -3.066 -24.441 -4.538 1.00 19.31 238 GLN A O 1
ATOM 1931 N N . HIS A 1 255 ? -5.291 -24.119 -4.688 1.00 17.21 239 HIS A N 1
ATOM 1932 C CA . HIS A 1 255 ? -5.241 -23.523 -6.026 1.00 17.40 239 HIS A CA 1
ATOM 1933 C C . HIS A 1 255 ? -4.799 -22.064 -6.011 1.00 18.53 239 HIS A C 1
ATOM 1934 O O . HIS A 1 255 ? -5.000 -21.342 -5.031 1.00 19.61 239 HIS A O 1
ATOM 1941 N N . LYS A 1 256 ? -4.231 -21.614 -7.137 1.00 16.90 240 LYS A N 1
ATOM 1942 C CA . LYS A 1 256 ? -4.052 -20.178 -7.315 1.00 17.09 240 LYS A CA 1
ATOM 1943 C C . LYS A 1 256 ? -5.421 -19.512 -7.468 1.00 19.15 240 LYS A C 1
ATOM 1944 O O . LYS A 1 256 ? -6.314 -20.067 -8.126 1.00 19.37 240 LYS A O 1
ATOM 1950 N N . PRO A 1 257 ? -5.632 -18.355 -6.829 1.00 17.43 241 PRO A N 1
ATOM 1951 C CA . PRO A 1 257 ? -6.904 -17.639 -6.974 1.00 17.09 241 PRO A CA 1
ATOM 1952 C C . PRO A 1 257 ? -7.192 -17.293 -8.426 1.00 17.01 241 PRO A C 1
ATOM 1953 O O . PRO A 1 257 ? -6.289 -17.010 -9.214 1.00 17.95 241 PRO A O 1
ATOM 1957 N N . GLN A 1 258 ? -8.476 -17.303 -8.767 1.00 18.63 242 GLN A N 1
ATOM 1958 C CA . GLN A 1 258 ? -8.955 -16.823 -10.056 1.00 18.22 242 GLN A CA 1
ATOM 1959 C C . GLN A 1 258 ? -9.776 -15.555 -9.914 1.00 20.60 242 GLN A C 1
ATOM 1960 O O . GLN A 1 258 ? -9.528 -14.572 -10.622 1.00 17.01 242 GLN A O 1
ATOM 1966 N N . THR A 1 259 ? -10.726 -15.542 -8.981 1.00 16.42 243 THR A N 1
ATOM 1967 C CA . THR A 1 259 ? -11.649 -14.432 -8.805 1.00 15.44 243 THR A CA 1
ATOM 1968 C C . THR A 1 259 ? -11.157 -13.486 -7.720 1.00 17.76 243 THR A C 1
ATOM 1969 O O . THR A 1 259 ? -10.235 -13.787 -6.962 1.00 14.32 243 THR A O 1
ATOM 1973 N N . PHE A 1 260 ? -11.812 -12.324 -7.659 1.00 14.19 244 PHE A N 1
ATOM 1974 C CA . PHE A 1 260 ? -11.479 -11.312 -6.668 1.00 15.70 244 PHE A CA 1
ATOM 1975 C C . PHE A 1 260 ? -11.719 -11.840 -5.261 1.00 17.90 244 PHE A C 1
ATOM 1976 O O . PHE A 1 260 ? -10.900 -11.630 -4.361 1.00 15.43 244 PHE A O 1
ATOM 1984 N N . TRP A 1 261 ? -12.840 -12.534 -5.054 1.00 13.40 245 TRP A N 1
ATOM 1985 C CA . TRP A 1 261 ? -13.140 -13.060 -3.724 1.00 13.70 245 TRP A CA 1
ATOM 1986 C C . TRP A 1 261 ? -12.130 -14.121 -3.326 1.00 16.02 245 TRP A C 1
ATOM 1987 O O . TRP A 1 261 ? -11.675 -14.158 -2.176 1.00 15.09 245 TRP A O 1
ATOM 1998 N N . GLN A 1 262 ? -11.739 -14.975 -4.277 1.00 13.65 246 GLN A N 1
ATOM 1999 C CA . GLN A 1 262 ? -10.732 -15.986 -3.976 1.00 13.07 246 GLN A CA 1
ATOM 2000 C C . GLN A 1 262 ? -9.414 -15.339 -3.580 1.00 13.27 246 GLN A C 1
ATOM 2001 O O . GLN A 1 262 ? -8.780 -15.754 -2.600 1.00 11.82 246 GLN A O 1
ATOM 2007 N N . ALA A 1 263 ? -8.991 -14.309 -4.329 1.00 13.38 247 ALA A N 1
ATOM 2008 C CA . ALA A 1 263 ? -7.727 -13.633 -4.038 1.00 13.78 247 ALA A CA 1
ATOM 2009 C C . ALA A 1 263 ? -7.779 -12.917 -2.693 1.00 14.00 247 ALA A C 1
ATOM 2010 O O . ALA A 1 263 ? -6.848 -13.032 -1.889 1.00 13.20 247 ALA A O 1
ATOM 2012 N N . CYS A 1 264 ? -8.858 -12.169 -2.433 1.00 12.95 248 CYS A N 1
ATOM 2013 C CA . CYS A 1 264 ? -8.974 -11.460 -1.161 1.00 13.06 248 CYS A CA 1
ATOM 2014 C C . CYS A 1 264 ? -8.973 -12.429 0.015 1.00 12.77 248 CYS A C 1
ATOM 2015 O O . CYS A 1 264 ? -8.405 -12.131 1.071 1.00 14.08 248 CYS A O 1
ATOM 2018 N N . GLN A 1 265 ? -9.608 -13.587 -0.148 1.00 12.36 249 GLN A N 1
ATOM 2019 C CA . GLN A 1 265 ? -9.718 -14.532 0.968 1.00 13.60 249 GLN A CA 1
ATOM 2020 C C . GLN A 1 265 ? -8.387 -15.238 1.236 1.00 13.01 249 GLN A C 1
ATOM 2021 O O . GLN A 1 265 ? -7.990 -15.396 2.395 1.00 13.41 249 GLN A O 1
ATOM 2027 N N . LEU A 1 266 ? -7.676 -15.666 0.181 1.00 11.64 250 LEU A N 1
ATOM 2028 C CA . LEU A 1 266 ? -6.331 -16.208 0.374 1.00 11.81 250 LEU A CA 1
ATOM 2029 C C . LEU A 1 266 ? -5.395 -15.156 0.973 1.00 12.89 250 LEU A C 1
ATOM 2030 O O . LEU A 1 266 ? -4.611 -15.444 1.891 1.00 13.17 250 LEU A O 1
ATOM 2035 N N . PHE A 1 267 ? -5.443 -13.942 0.428 1.00 11.87 251 PHE A N 1
ATOM 2036 C CA . PHE A 1 267 ? -4.713 -12.800 0.970 1.00 10.63 251 PHE A CA 1
ATOM 2037 C C . PHE A 1 267 ? -4.957 -12.646 2.469 1.00 12.05 251 PHE A C 1
ATOM 2038 O O . PHE A 1 267 ? -4.009 -12.566 3.261 1.00 12.32 251 PHE A O 1
ATOM 2046 N N . TRP A 1 268 ? -6.225 -12.636 2.887 1.00 13.35 252 TRP A N 1
ATOM 2047 C CA . TRP A 1 268 ? -6.478 -12.364 4.302 1.00 11.58 252 TRP A CA 1
ATOM 2048 C C . TRP A 1 268 ? -6.093 -13.548 5.184 1.00 12.06 252 TRP A C 1
ATOM 2049 O O . TRP A 1 268 ? -5.620 -13.349 6.310 1.00 13.08 252 TRP A O 1
ATOM 2060 N N . TYR A 1 269 ? -6.305 -14.783 4.711 1.00 10.81 253 TYR A N 1
ATOM 2061 C CA . TYR A 1 269 ? -5.908 -15.948 5.504 1.00 13.57 253 TYR A CA 1
ATOM 2062 C C . TYR A 1 269 ? -4.410 -15.911 5.804 1.00 12.81 253 TYR A C 1
ATOM 2063 O O . TYR A 1 269 ? -3.992 -16.106 6.950 1.00 11.72 253 TYR A O 1
ATOM 2072 N N . MET A 1 270 ? -3.578 -15.673 4.777 1.00 10.43 254 MET A N 1
ATOM 2073 C CA . MET A 1 270 ? -2.131 -15.596 5.020 1.00 13.69 254 MET A CA 1
ATOM 2074 C C . MET A 1 270 ? -1.744 -14.430 5.916 1.00 11.07 254 MET A C 1
ATOM 2075 O O . MET A 1 270 ? -0.786 -14.552 6.685 1.00 11.13 254 MET A O 1
ATOM 2080 N N . ASN A 1 271 ? -2.469 -13.312 5.861 1.00 12.25 255 ASN A N 1
ATOM 2081 C CA . ASN A 1 271 ? -2.126 -12.204 6.755 1.00 10.85 255 ASN A CA 1
ATOM 2082 C C . ASN A 1 271 ? -2.389 -12.569 8.211 1.00 9.13 255 ASN A C 1
ATOM 2083 O O . ASN A 1 271 ? -1.586 -12.238 9.092 1.00 11.64 255 ASN A O 1
ATOM 2088 N N . ILE A 1 272 ? -3.511 -13.232 8.489 1.00 10.10 256 ILE A N 1
ATOM 2089 C CA . ILE A 1 272 ? -3.756 -13.692 9.857 1.00 10.14 256 ILE A CA 1
ATOM 2090 C C . ILE A 1 272 ? -2.690 -14.696 10.254 1.00 10.18 256 ILE A C 1
ATOM 2091 O O . ILE A 1 272 ? -2.102 -14.605 11.336 1.00 12.00 256 ILE A O 1
ATOM 2096 N N . ILE A 1 273 ? -2.385 -15.638 9.360 1.00 11.95 257 ILE A N 1
ATOM 2097 C CA . ILE A 1 273 ? -1.375 -16.647 9.666 1.00 10.11 257 ILE A CA 1
ATOM 2098 C C . ILE A 1 273 ? -0.026 -15.994 9.938 1.00 10.75 257 ILE A C 1
ATOM 2099 O O . ILE A 1 273 ? 0.697 -16.391 10.861 1.00 10.56 257 ILE A O 1
ATOM 2104 N N . LEU A 1 274 ? 0.332 -14.976 9.149 1.00 11.87 258 LEU A N 1
ATOM 2105 C CA . LEU A 1 274 ? 1.576 -14.259 9.402 1.00 8.67 258 LEU A CA 1
ATOM 2106 C C . LEU A 1 274 ? 1.554 -13.556 10.760 1.00 10.57 258 LEU A C 1
ATOM 2107 O O . LEU A 1 274 ? 2.595 -13.455 11.420 1.00 10.27 258 LEU A O 1
ATOM 2112 N N . GLN A 1 275 ? 0.391 -13.073 11.211 1.00 10.82 259 GLN A N 1
ATOM 2113 C CA . GLN A 1 275 ? 0.354 -12.502 12.554 1.00 11.59 259 GLN A CA 1
ATOM 2114 C C . GLN A 1 275 ? 0.570 -13.573 13.619 1.00 14.12 259 GLN A C 1
ATOM 2115 O O . GLN A 1 275 ? 1.196 -13.297 14.652 1.00 12.42 259 GLN A O 1
ATOM 2121 N N . TYR A 1 276 ? 0.076 -14.797 13.392 1.00 12.55 260 TYR A N 1
ATOM 2122 C CA . TYR A 1 276 ? 0.346 -15.861 14.357 1.00 11.72 260 TYR A CA 1
ATOM 2123 C C . TYR A 1 276 ? 1.843 -16.115 14.460 1.00 13.17 260 TYR A C 1
ATOM 2124 O O . TYR A 1 276 ? 2.384 -16.275 15.562 1.00 10.94 260 TYR A O 1
ATOM 2133 N N . GLU A 1 277 ? 2.543 -16.110 13.326 1.00 10.07 261 GLU A N 1
ATOM 2134 C CA . GLU A 1 277 ? 3.981 -16.331 13.385 1.00 10.41 261 GLU A CA 1
ATOM 2135 C C . GLU A 1 277 ? 4.691 -15.180 14.083 1.00 10.30 261 GLU A C 1
ATOM 2136 O O . GLU A 1 277 ? 5.552 -15.407 14.935 1.00 11.95 261 GLU A O 1
ATOM 2142 N N . SER A 1 278 ? 4.337 -13.934 13.752 1.00 9.69 262 SER A N 1
ATOM 2143 C CA . SER A 1 278 ? 5.151 -12.788 14.147 1.00 10.74 262 SER A CA 1
ATOM 2144 C C . SER A 1 278 ? 4.609 -12.007 15.337 1.00 11.57 262 SER A C 1
ATOM 2145 O O . SER A 1 278 ? 5.413 -11.523 16.148 1.00 12.39 262 SER A O 1
ATOM 2148 N N . ASN A 1 279 ? 3.286 -11.828 15.425 1.00 10.75 263 ASN A N 1
ATOM 2149 C CA . ASN A 1 279 ? 2.629 -10.972 16.427 1.00 11.68 263 ASN A CA 1
ATOM 2150 C C . ASN A 1 279 ? 3.303 -9.598 16.521 1.00 12.92 263 ASN A C 1
ATOM 2151 O O . ASN A 1 279 ? 3.860 -9.214 17.550 1.00 11.43 263 ASN A O 1
ATOM 2156 N N . ALA A 1 280 ? 3.233 -8.845 15.421 1.00 11.40 264 ALA A N 1
ATOM 2157 C CA . ALA A 1 280 ? 4.059 -7.652 15.293 1.00 12.73 264 ALA A CA 1
ATOM 2158 C C . ALA A 1 280 ? 3.320 -6.589 14.492 1.00 11.58 264 ALA A C 1
ATOM 2159 O O . ALA A 1 280 ? 2.336 -6.878 13.808 1.00 13.12 264 ALA A O 1
ATOM 2161 N N . SER A 1 281 ? 3.832 -5.360 14.569 1.00 13.17 265 SER A N 1
ATOM 2162 C CA . SER A 1 281 ? 3.277 -4.217 13.854 1.00 11.14 265 SER A CA 1
ATOM 2163 C C . SER A 1 281 ? 3.809 -4.168 12.432 1.00 11.41 265 SER A C 1
ATOM 2164 O O . SER A 1 281 ? 4.881 -4.700 12.126 1.00 10.35 265 SER A O 1
ATOM 2167 N N . SER A 1 282 ? 3.047 -3.495 11.574 1.00 11.63 266 SER A N 1
ATOM 2168 C CA . SER A 1 282 ? 3.487 -3.119 10.227 1.00 11.68 266 SER A CA 1
ATOM 2169 C C . SER A 1 282 ? 3.939 -4.321 9.400 1.00 13.75 266 SER A C 1
ATOM 2170 O O . SER A 1 282 ? 4.984 -4.299 8.746 1.00 13.98 266 SER A O 1
ATOM 2173 N N . LEU A 1 283 ? 3.112 -5.361 9.384 1.00 11.90 267 LEU A N 1
ATOM 2174 C CA . LEU A 1 283 ? 3.162 -6.348 8.304 1.00 13.50 267 LEU A CA 1
ATOM 2175 C C . LEU A 1 283 ? 2.351 -5.764 7.149 1.00 15.49 267 LEU A C 1
ATOM 2176 O O . LEU A 1 283 ? 1.209 -6.150 6.886 1.00 15.17 267 LEU A O 1
ATOM 2181 N N . SER A 1 284 ? 2.950 -4.797 6.455 1.00 10.45 268 SER A N 1
ATOM 2182 C CA . SER A 1 284 ? 2.196 -3.935 5.551 1.00 11.77 268 SER A CA 1
ATOM 2183 C C . SER A 1 284 ? 1.854 -4.658 4.247 1.00 11.07 268 SER A C 1
ATOM 2184 O O . SER A 1 284 ? 2.304 -5.776 3.985 1.00 11.30 268 SER A O 1
ATOM 2187 N N . LEU A 1 285 ? 1.068 -3.991 3.386 1.00 11.68 269 LEU A N 1
ATOM 2188 C CA . LEU A 1 285 ? 0.340 -4.689 2.335 1.00 11.34 269 LEU A CA 1
ATOM 2189 C C . LEU A 1 285 ? 0.866 -4.449 0.925 1.00 11.56 269 LEU A C 1
ATOM 2190 O O . LEU A 1 285 ? 0.433 -5.151 -0.000 1.00 12.60 269 LEU A O 1
ATOM 2195 N N . GLY A 1 286 ? 1.797 -3.513 0.730 1.00 11.77 270 GLY A N 1
ATOM 2196 C CA . GLY A 1 286 ? 2.342 -3.339 -0.607 1.00 9.63 270 GLY A CA 1
ATOM 2197 C C . GLY A 1 286 ? 1.358 -2.638 -1.533 1.00 11.53 270 GLY A C 1
ATOM 2198 O O . GLY A 1 286 ? 0.505 -1.853 -1.105 1.00 11.01 270 GLY A O 1
ATOM 2199 N N . ARG A 1 287 ? 1.485 -2.927 -2.830 1.00 11.41 271 ARG A N 1
ATOM 2200 C CA . ARG A 1 287 ? 0.733 -2.215 -3.866 1.00 13.73 271 ARG A CA 1
ATOM 2201 C C . ARG A 1 287 ? -0.521 -3.010 -4.230 1.00 13.67 271 ARG A C 1
ATOM 2202 O O . ARG A 1 287 ? -0.633 -3.628 -5.293 1.00 12.61 271 ARG A O 1
ATOM 2210 N N . PHE A 1 288 ? -1.479 -2.955 -3.299 1.00 13.05 272 PHE A N 1
ATOM 2211 C CA . PHE A 1 288 ? -2.711 -3.736 -3.390 1.00 14.12 272 PHE A CA 1
ATOM 2212 C C . PHE A 1 288 ? -3.412 -3.556 -4.735 1.00 12.62 272 PHE A C 1
ATOM 2213 O O . PHE A 1 288 ? -3.860 -4.533 -5.348 1.00 13.38 272 PHE A O 1
ATOM 2221 N N . ASP A 1 289 ? -3.544 -2.307 -5.200 1.00 14.51 273 ASP A N 1
ATOM 2222 C CA . ASP A 1 289 ? -4.236 -2.072 -6.463 1.00 14.41 273 ASP A CA 1
ATOM 2223 C C . ASP A 1 289 ? -3.510 -2.698 -7.644 1.00 13.37 273 ASP A C 1
ATOM 2224 O O . ASP A 1 289 ? -4.139 -2.937 -8.673 1.00 15.78 273 ASP A O 1
ATOM 2229 N N . GLN A 1 290 ? -2.209 -2.966 -7.525 1.00 13.63 274 GLN A N 1
ATOM 2230 C CA . GLN A 1 290 ? -1.472 -3.571 -8.631 1.00 13.60 274 GLN A CA 1
ATOM 2231 C C . GLN A 1 290 ? -1.618 -5.093 -8.628 1.00 16.97 274 GLN A C 1
ATOM 2232 O O . GLN A 1 290 ? -2.035 -5.695 -9.626 1.00 17.31 274 GLN A O 1
ATOM 2238 N N . TYR A 1 291 ? -1.271 -5.746 -7.516 1.00 14.21 275 TYR A N 1
ATOM 2239 C CA . TYR A 1 291 ? -1.300 -7.200 -7.550 1.00 14.99 275 TYR A CA 1
ATOM 2240 C C . TYR A 1 291 ? -2.712 -7.775 -7.456 1.00 14.89 275 TYR A C 1
ATOM 2241 O O . TYR A 1 291 ? -2.898 -8.942 -7.798 1.00 13.16 275 TYR A O 1
ATOM 2250 N N . MET A 1 292 ? -3.717 -6.992 -7.051 1.00 13.36 276 MET A N 1
ATOM 2251 C CA . MET A 1 292 ? -5.076 -7.524 -7.040 1.00 15.23 276 MET A CA 1
ATOM 2252 C C . MET A 1 292 ? -5.818 -7.289 -8.354 1.00 15.63 276 MET A C 1
ATOM 2253 O O . MET A 1 292 ? -6.892 -7.876 -8.557 1.00 13.84 276 MET A O 1
ATOM 2258 N N . LEU A 1 293 ? -5.276 -6.447 -9.241 1.00 14.46 277 LEU A N 1
ATOM 2259 C CA . LEU A 1 293 ? -5.984 -6.086 -10.470 1.00 14.63 277 LEU A CA 1
ATOM 2260 C C . LEU 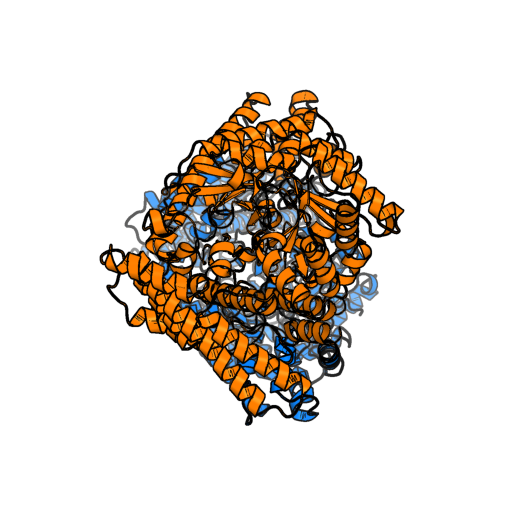A 1 293 ? -6.365 -7.281 -11.335 1.00 14.75 277 LEU A C 1
ATOM 2261 O O . LEU A 1 293 ? -7.518 -7.325 -11.794 1.00 16.93 277 LEU A O 1
ATOM 2266 N N . PRO A 1 294 ? -5.488 -8.263 -11.601 1.00 16.11 278 PRO A N 1
ATOM 2267 C CA . PRO A 1 294 ? -5.909 -9.406 -12.436 1.00 17.87 278 PRO A CA 1
ATOM 2268 C C . PRO A 1 294 ? -7.162 -10.110 -11.948 1.00 18.82 278 PRO A C 1
ATOM 2269 O O . PRO A 1 294 ? -7.974 -10.578 -12.759 1.00 15.92 278 PRO A O 1
ATOM 2273 N N . PHE A 1 295 ? -7.325 -10.218 -10.633 1.00 15.65 279 PHE A N 1
ATOM 2274 C CA . PHE A 1 295 ? -8.444 -10.970 -10.082 1.00 15.21 279 PHE A CA 1
ATOM 2275 C C . PHE A 1 295 ? -9.720 -10.142 -10.120 1.00 16.95 279 PHE A C 1
ATOM 2276 O O . PHE A 1 295 ? -10.799 -10.662 -10.425 1.00 15.15 279 PHE A O 1
ATOM 2284 N N . TYR A 1 296 ? -9.603 -8.845 -9.839 1.00 15.97 280 TYR A N 1
ATOM 2285 C CA . TYR A 1 296 ? -10.736 -7.950 -10.016 1.00 16.24 280 TYR A CA 1
ATOM 2286 C C . TYR A 1 296 ? -11.215 -7.962 -11.467 1.00 21.11 280 TYR A C 1
ATOM 2287 O O . TYR A 1 296 ? -12.421 -8.059 -11.730 1.00 18.84 280 TYR A O 1
ATOM 2296 N N . GLN A 1 297 ? -10.279 -7.907 -12.425 1.00 18.70 281 GLN A N 1
ATOM 2297 C CA . GLN A 1 297 ? -10.656 -7.937 -13.838 1.00 20.62 281 GLN A CA 1
ATOM 2298 C C . GLN A 1 297 ? -11.321 -9.256 -14.226 1.00 20.49 281 GLN A C 1
ATOM 2299 O O . GLN A 1 297 ? -12.337 -9.253 -14.930 1.00 20.20 281 GLN A O 1
ATOM 2305 N N . THR A 1 298 ? -10.769 -10.396 -13.791 1.00 18.11 282 THR A N 1
ATOM 2306 C CA . THR A 1 298 ? -11.410 -11.677 -14.089 1.00 20.94 282 THR A CA 1
ATOM 2307 C C . THR A 1 298 ? -12.843 -11.712 -13.565 1.00 23.55 282 THR A C 1
ATOM 2308 O O . THR A 1 298 ? -13.763 -12.138 -14.274 1.00 21.30 282 THR A O 1
ATOM 2312 N N . SER A 1 299 ? -13.049 -11.269 -12.318 1.00 19.37 283 SER A N 1
ATOM 2313 C CA . SER A 1 299 ? -14.393 -11.234 -11.750 1.00 21.18 283 SER A CA 1
ATOM 2314 C C . SER A 1 299 ? -15.341 -10.396 -12.599 1.00 19.26 283 SER A C 1
ATOM 2315 O O . SER A 1 299 ? -16.484 -10.796 -12.831 1.00 21.95 283 SER A O 1
ATOM 2318 N N . LEU A 1 300 ? -14.895 -9.222 -13.060 1.00 21.55 284 LEU A N 1
ATOM 2319 C CA . LEU A 1 300 ? -15.759 -8.402 -13.901 1.00 23.01 284 LEU A CA 1
ATOM 2320 C C . LEU A 1 300 ? -16.066 -9.102 -15.218 1.00 24.48 284 LEU A C 1
ATOM 2321 O O . LEU A 1 300 ? -17.220 -9.146 -15.656 1.00 23.71 284 LEU A O 1
ATOM 2326 N N . THR A 1 301 ? -15.045 -9.663 -15.869 1.00 24.32 285 THR A N 1
ATOM 2327 C CA . THR A 1 301 ? -15.301 -10.299 -17.156 1.00 26.57 285 THR A CA 1
ATOM 2328 C C . THR A 1 301 ? -16.115 -11.580 -17.016 1.00 28.92 285 THR A C 1
ATOM 2329 O O . THR A 1 301 ? -16.802 -11.962 -17.967 1.00 32.52 285 THR A O 1
ATOM 2333 N N . GLN A 1 302 ? -16.099 -12.229 -15.853 1.00 27.65 286 GLN A N 1
ATOM 2334 C CA . GLN A 1 302 ? -16.973 -13.368 -15.620 1.00 23.84 286 GLN A CA 1
ATOM 2335 C C . GLN A 1 302 ? -18.356 -12.946 -15.146 1.00 26.16 286 GLN A C 1
ATOM 2336 O O . GLN A 1 302 ? -19.150 -13.804 -14.745 1.00 26.37 286 GLN A O 1
ATOM 2342 N N . GLY A 1 303 ? -18.649 -11.647 -15.174 1.00 22.55 287 GLY A N 1
ATOM 2343 C CA . GLY A 1 303 ? -19.983 -11.138 -14.944 1.00 23.42 287 GLY A CA 1
ATOM 2344 C C . GLY A 1 303 ? -20.376 -10.886 -13.506 1.00 24.10 287 GLY A C 1
ATOM 2345 O O . GLY A 1 303 ? -21.570 -10.702 -13.240 1.00 22.09 287 GLY A O 1
ATOM 2346 N N . GLU A 1 304 ? -19.432 -10.861 -12.568 1.00 25.82 288 GLU A N 1
ATOM 2347 C CA . GLU A 1 304 ? -19.839 -10.596 -11.194 1.00 21.04 288 GLU A CA 1
ATOM 2348 C C . GLU A 1 304 ? -20.285 -9.148 -11.036 1.00 20.65 288 GLU A C 1
ATOM 2349 O O . GLU A 1 304 ? -19.967 -8.271 -11.845 1.00 19.75 288 GLU A O 1
ATOM 2355 N N . ASP A 1 305 ? -21.059 -8.920 -9.984 1.00 17.40 289 ASP A N 1
ATOM 2356 C CA . ASP A 1 305 ? -21.675 -7.629 -9.708 1.00 18.72 289 ASP A CA 1
ATOM 2357 C C . ASP A 1 305 ? -20.621 -6.676 -9.144 1.00 18.85 289 ASP A C 1
ATOM 2358 O O . ASP A 1 305 ? -20.046 -6.945 -8.087 1.00 16.91 289 ASP A O 1
ATOM 2363 N N . ALA A 1 306 ? -20.386 -5.545 -9.826 1.00 17.52 290 ALA A N 1
ATOM 2364 C CA . ALA A 1 306 ? -19.382 -4.597 -9.337 1.00 19.13 290 ALA A CA 1
ATOM 2365 C C . ALA A 1 306 ? -19.718 -4.051 -7.947 1.00 17.32 290 ALA A C 1
ATOM 2366 O O . ALA A 1 306 ? -18.808 -3.703 -7.184 1.00 15.46 290 ALA A O 1
ATOM 2368 N N . ALA A 1 307 ? -21.007 -3.917 -7.618 1.00 16.76 291 ALA A N 1
ATOM 2369 C CA . ALA A 1 307 ? -21.386 -3.437 -6.293 1.00 16.32 291 ALA A CA 1
ATOM 2370 C C . ALA A 1 307 ? -20.998 -4.437 -5.210 1.00 17.42 291 ALA A C 1
ATOM 2371 O O . ALA A 1 307 ? -20.592 -4.038 -4.107 1.00 15.50 291 ALA A O 1
ATOM 2373 N N . PHE A 1 308 ? -21.142 -5.737 -5.491 1.00 16.14 292 PHE A N 1
ATOM 2374 C CA . PHE A 1 308 ? -20.727 -6.737 -4.513 1.00 17.86 292 PHE A CA 1
ATOM 2375 C C . PHE A 1 308 ? -19.216 -6.743 -4.342 1.00 19.32 292 PHE A C 1
ATOM 2376 O O . PHE A 1 308 ? -18.715 -6.859 -3.218 1.00 15.71 292 PHE A O 1
ATOM 2384 N N . LEU A 1 309 ? -18.472 -6.632 -5.447 1.00 16.54 293 LEU A N 1
ATOM 2385 C CA . LEU A 1 309 ? -17.017 -6.546 -5.354 1.00 14.10 293 LEU A CA 1
ATOM 2386 C C . LEU A 1 309 ? -16.586 -5.363 -4.486 1.00 14.34 293 LEU A C 1
ATOM 2387 O O . LEU A 1 309 ? -15.657 -5.482 -3.679 1.00 16.10 293 LEU A O 1
ATOM 2392 N N . LYS A 1 310 ? -17.261 -4.217 -4.624 1.00 14.98 294 LYS A N 1
ATOM 2393 C CA . LYS A 1 310 ? -16.937 -3.068 -3.782 1.00 13.83 294 LYS A CA 1
ATOM 2394 C C . LYS A 1 310 ? -17.291 -3.338 -2.319 1.00 14.31 294 LYS A C 1
ATOM 2395 O O . LYS A 1 310 ? -16.544 -2.948 -1.411 1.00 13.79 294 LYS A O 1
ATOM 2401 N N . GLU A 1 311 ? -18.445 -3.968 -2.072 1.00 14.47 295 GLU A N 1
ATOM 2402 C CA . GLU A 1 311 ? -18.843 -4.304 -0.699 1.00 17.14 295 GLU A CA 1
ATOM 2403 C C . GLU A 1 311 ? -17.862 -5.290 -0.081 1.00 14.47 295 GLU A C 1
ATOM 2404 O O . GLU A 1 311 ? -17.512 -5.185 1.102 1.00 16.29 295 GLU A O 1
ATOM 2410 N N . LEU A 1 312 ? -17.406 -6.254 -0.878 1.00 15.39 296 LEU A N 1
ATOM 2411 C CA . LEU A 1 312 ? -16.396 -7.200 -0.424 1.00 13.56 296 LEU A CA 1
ATOM 2412 C C . LEU A 1 312 ? -15.129 -6.470 0.002 1.00 15.63 296 LEU A C 1
ATOM 2413 O O . LEU A 1 312 ? -14.572 -6.734 1.078 1.00 13.00 296 LEU A O 1
ATOM 2418 N N . LEU A 1 313 ? -14.671 -5.526 -0.827 1.00 11.95 297 LEU A N 1
ATOM 2419 C CA . LEU A 1 313 ? -13.483 -4.747 -0.491 1.00 12.07 297 LEU A CA 1
ATOM 2420 C C . LEU A 1 313 ? -13.713 -3.875 0.736 1.00 14.12 297 LEU A C 1
ATOM 2421 O O . LEU A 1 313 ? -12.819 -3.740 1.581 1.00 15.10 297 LEU A O 1
ATOM 2426 N N . GLU A 1 314 ? -14.878 -3.229 0.834 1.00 14.13 298 GLU A N 1
ATOM 2427 C CA . GLU A 1 314 ? -15.188 -2.508 2.069 1.00 13.39 298 GLU A CA 1
ATOM 2428 C C . GLU A 1 314 ? -15.114 -3.439 3.275 1.00 14.17 298 GLU A C 1
ATOM 2429 O O . GLU A 1 314 ? -14.570 -3.068 4.327 1.00 12.44 298 GLU A O 1
ATOM 2435 N N . SER A 1 315 ? -15.640 -4.657 3.141 1.00 14.94 299 SER A N 1
ATOM 2436 C CA . SER A 1 315 ? -15.577 -5.584 4.272 1.00 14.58 299 SER A CA 1
ATOM 2437 C C . SER A 1 315 ? -14.139 -5.956 4.601 1.00 13.92 299 SER A C 1
ATOM 2438 O O . SER A 1 315 ? -13.806 -6.156 5.778 1.00 14.63 299 SER A O 1
ATOM 2441 N N . LEU A 1 316 ? -13.276 -6.033 3.580 1.00 14.22 300 LEU A N 1
ATOM 2442 C CA . LEU A 1 316 ? -11.874 -6.355 3.806 1.00 13.91 300 LEU A CA 1
ATOM 2443 C C . LEU A 1 316 ? -11.168 -5.222 4.543 1.00 13.28 300 LEU A C 1
ATOM 2444 O O . LEU A 1 316 ? -10.313 -5.464 5.399 1.00 12.54 300 LEU A O 1
ATOM 2449 N N . TRP A 1 317 ? -11.506 -3.975 4.214 1.00 13.78 301 TRP A N 1
ATOM 2450 C CA . TRP A 1 317 ? -11.001 -2.844 4.983 1.00 13.61 301 TRP A CA 1
ATOM 2451 C C . TRP A 1 317 ? -11.397 -2.959 6.455 1.00 13.25 301 TRP A C 1
ATOM 2452 O O . TRP A 1 317 ? -10.589 -2.672 7.347 1.00 12.66 301 TRP A O 1
ATOM 2463 N N . VAL A 1 318 ? -12.635 -3.385 6.729 1.00 12.08 302 VAL A N 1
ATOM 2464 C CA . VAL A 1 318 ? -13.059 -3.579 8.117 1.00 13.08 302 VAL A CA 1
ATOM 2465 C C . VAL A 1 318 ? -12.197 -4.638 8.797 1.00 13.16 302 VAL A C 1
ATOM 2466 O O . VAL A 1 318 ? -11.782 -4.466 9.948 1.00 12.71 302 VAL A O 1
ATOM 2470 N N . LYS A 1 319 ? -11.907 -5.743 8.090 1.00 10.34 303 LYS A N 1
ATOM 2471 C CA . LYS A 1 319 ? -11.074 -6.819 8.643 1.00 12.03 303 LYS A CA 1
ATOM 2472 C C . LYS A 1 319 ? -9.740 -6.294 9.146 1.00 12.65 303 LYS A C 1
ATOM 2473 O O . LYS A 1 319 ? -9.226 -6.758 10.176 1.00 12.65 303 LYS A O 1
ATOM 2479 N N . CYS A 1 320 ? -9.144 -5.349 8.407 1.00 12.21 304 CYS A N 1
ATOM 2480 C CA . CYS A 1 320 ? -7.857 -4.780 8.799 1.00 13.43 304 CYS A CA 1
ATOM 2481 C C . CYS A 1 320 ? -7.909 -4.104 10.156 1.00 11.95 304 CYS A C 1
ATOM 2482 O O . CYS A 1 320 ? -6.867 -3.989 10.815 1.00 14.75 304 CYS A O 1
ATOM 2485 N N . ASN A 1 321 ? -9.081 -3.658 10.593 1.00 11.93 305 ASN A N 1
ATOM 2486 C CA . ASN A 1 321 ? -9.194 -2.948 11.859 1.00 13.00 305 ASN A CA 1
ATOM 2487 C C . ASN A 1 321 ? -9.393 -3.870 13.055 1.00 14.73 305 ASN A C 1
ATOM 2488 O O . ASN A 1 321 ? -9.547 -3.384 14.181 1.00 14.03 305 ASN A O 1
ATOM 2493 N N . ASP A 1 322 ? -9.359 -5.180 12.855 1.00 11.89 306 ASP A N 1
ATOM 2494 C CA . ASP A 1 322 ? -9.431 -6.073 14.008 1.00 11.80 306 ASP A CA 1
ATOM 2495 C C . ASP A 1 322 ? -8.094 -6.220 14.721 1.00 11.88 306 ASP A C 1
ATOM 2496 O O . ASP A 1 322 ? -8.054 -6.793 15.816 1.00 11.53 306 ASP A O 1
ATOM 2501 N N . ILE A 1 323 ? -7.003 -5.721 14.141 1.00 12.92 307 ILE A N 1
ATOM 2502 C CA . ILE A 1 323 ? -5.650 -6.016 14.614 1.00 13.17 307 ILE A CA 1
ATOM 2503 C C . ILE A 1 323 ? -5.077 -4.772 15.286 1.00 14.01 307 ILE A C 1
ATOM 2504 O O . ILE A 1 323 ? -4.913 -3.722 14.648 1.00 11.52 307 ILE A O 1
ATOM 2509 N N . VAL A 1 324 ? -4.827 -4.874 16.591 1.00 14.05 308 VAL A N 1
ATOM 2510 C CA . VAL A 1 324 ? -4.136 -3.845 17.363 1.00 12.46 308 VAL A CA 1
ATOM 2511 C C . VAL A 1 324 ? -3.024 -4.541 18.130 1.00 11.40 308 VAL A C 1
ATOM 2512 O O . VAL A 1 324 ? -3.190 -5.682 18.577 1.00 12.15 308 VAL A O 1
ATOM 2516 N N . LEU A 1 325 ? -1.879 -3.882 18.252 1.00 11.09 309 LEU A N 1
ATOM 2517 C CA . LEU A 1 325 ? -0.721 -4.518 18.868 1.00 11.74 309 LEU A CA 1
ATOM 2518 C C . LEU A 1 325 ? -0.563 -4.051 20.315 1.00 12.65 309 LEU A C 1
ATOM 2519 O O . LEU A 1 325 ? -0.788 -2.879 20.636 1.00 13.63 309 LEU A O 1
ATOM 2524 N N . LEU A 1 326 ? -0.193 -4.992 21.185 1.00 10.49 310 LEU A N 1
ATOM 2525 C CA . LEU A 1 326 ? -0.010 -4.736 22.614 1.00 11.34 310 LEU A CA 1
ATOM 2526 C C . LEU A 1 326 ? 1.405 -4.238 22.882 1.00 10.67 310 LEU A C 1
ATOM 2527 O O . LEU A 1 326 ? 2.375 -4.808 22.368 1.00 11.31 310 LEU A O 1
ATOM 2532 N N . ARG A 1 327 ? 1.522 -3.173 23.677 1.00 11.26 311 ARG A N 1
ATOM 2533 C CA . ARG A 1 327 ? 2.829 -2.620 24.007 1.00 10.25 311 ARG A CA 1
ATOM 2534 C C . ARG A 1 327 ? 2.810 -2.075 25.428 1.00 12.17 311 ARG A C 1
ATOM 2535 O O . ARG A 1 327 ? 1.750 -1.811 25.998 1.00 13.03 311 ARG A O 1
ATOM 2543 N N . SER A 1 328 ? 4.007 -1.885 25.977 1.00 11.65 312 SER A N 1
ATOM 2544 C CA . SER A 1 328 ? 4.160 -1.404 27.339 1.00 12.98 312 SER A CA 1
ATOM 2545 C C . SER A 1 328 ? 3.757 0.066 27.449 1.00 15.00 312 SER A C 1
ATOM 2546 O O . SER A 1 328 ? 3.624 0.793 26.453 1.00 15.13 312 SER A O 1
ATOM 2549 N N . THR A 1 329 ? 3.596 0.514 28.697 1.00 15.74 313 THR A N 1
ATOM 2550 C CA . THR A 1 329 ? 3.210 1.899 28.930 1.00 16.11 313 THR A CA 1
ATOM 2551 C C . THR A 1 329 ? 4.261 2.878 28.402 1.00 14.83 313 THR A C 1
ATOM 2552 O O . THR A 1 329 ? 3.916 3.886 27.771 1.00 14.90 313 THR A O 1
ATOM 2556 N N . SER A 1 330 ? 5.550 2.599 28.621 1.00 14.15 314 SER A N 1
ATOM 2557 C CA . SER A 1 330 ? 6.562 3.490 28.053 1.00 14.17 314 SER A CA 1
ATOM 2558 C C . SER A 1 330 ? 6.574 3.410 26.530 1.00 15.99 314 SER A C 1
ATOM 2559 O O . SER A 1 330 ? 6.683 4.438 25.857 1.00 14.40 314 SER A O 1
ATOM 2562 N N . SER A 1 331 ? 6.443 2.202 25.973 1.00 12.00 315 SER A N 1
ATOM 2563 C CA . SER A 1 331 ? 6.375 2.044 24.519 1.00 12.08 315 SER A CA 1
ATOM 2564 C C . SER A 1 331 ? 5.198 2.804 23.919 1.00 14.38 315 SER A C 1
ATOM 2565 O O . SER A 1 331 ? 5.319 3.385 22.834 1.00 16.14 315 SER A O 1
ATOM 2568 N N . ALA A 1 332 ? 4.047 2.799 24.601 1.00 13.43 316 ALA A N 1
ATOM 2569 C CA . ALA A 1 332 ? 2.852 3.455 24.084 1.00 14.54 316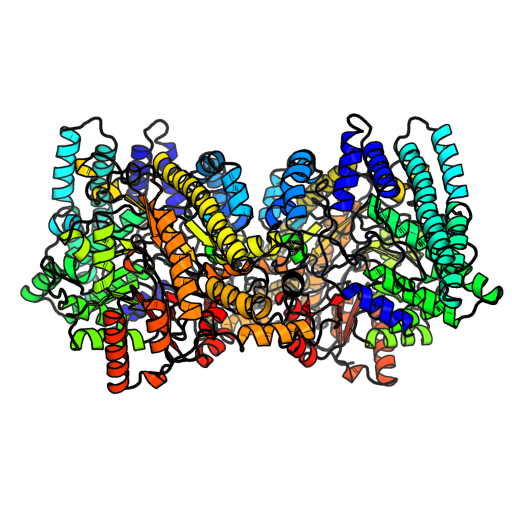 ALA A CA 1
ATOM 2570 C C . ALA A 1 332 ? 2.989 4.971 24.049 1.00 15.51 316 ALA A C 1
ATOM 2571 O O . ALA A 1 332 ? 2.210 5.628 23.356 1.00 17.89 316 ALA A O 1
ATOM 2573 N N . ARG A 1 333 ? 3.955 5.540 24.769 1.00 13.37 317 ARG A N 1
ATOM 2574 C CA . ARG A 1 333 ? 4.245 6.964 24.607 1.00 16.51 317 ARG A CA 1
ATOM 2575 C C . ARG A 1 333 ? 4.812 7.253 23.221 1.00 15.23 317 ARG A C 1
ATOM 2576 O O . ARG A 1 333 ? 4.546 8.314 22.645 1.00 15.65 317 ARG A O 1
ATOM 2584 N N . TYR A 1 334 ? 5.610 6.329 22.692 1.00 14.85 318 TYR A N 1
ATOM 2585 C CA . TYR A 1 334 ? 6.263 6.478 21.398 1.00 16.03 318 TYR A CA 1
ATOM 2586 C C . TYR A 1 334 ? 5.395 6.013 20.242 1.00 15.06 318 TYR A C 1
ATOM 2587 O O . TYR A 1 334 ? 5.585 6.473 19.111 1.00 14.99 318 TYR A O 1
ATOM 2596 N N . PHE A 1 335 ? 4.471 5.089 20.497 1.00 13.63 319 PHE A N 1
ATOM 2597 C CA . PHE A 1 335 ? 3.688 4.439 19.450 1.00 15.42 319 PHE A CA 1
ATOM 2598 C C . PHE A 1 335 ? 2.211 4.355 19.863 1.00 13.75 319 PHE A C 1
ATOM 2599 O O . PHE A 1 335 ? 1.593 3.296 19.856 1.00 15.39 319 PHE A O 1
ATOM 2607 N N . ALA A 1 336 ? 1.617 5.512 20.172 1.00 15.73 320 ALA A N 1
ATOM 2608 C CA . ALA A 1 336 ? 0.316 5.581 20.830 1.00 13.62 320 ALA A CA 1
ATOM 2609 C C . ALA A 1 336 ? -0.841 5.377 19.868 1.00 14.75 320 ALA A C 1
ATOM 2610 O O . ALA A 1 336 ? -0.799 5.830 18.717 1.00 14.70 320 ALA A O 1
ATOM 2612 N N . GLY A 1 337 ? -1.896 4.731 20.361 1.00 12.14 321 GLY A N 1
ATOM 2613 C CA . GLY A 1 337 ? -3.148 4.696 19.623 1.00 14.49 321 GLY A CA 1
ATOM 2614 C C . GLY A 1 337 ? -3.211 3.709 18.478 1.00 16.33 321 GLY A C 1
ATOM 2615 O O . GLY A 1 337 ? -4.046 3.875 17.582 1.00 15.21 321 GLY A O 1
ATOM 2616 N N . PHE A 1 338 ? -2.352 2.687 18.483 1.00 10.24 322 PHE A N 1
ATOM 2617 C CA . PHE A 1 338 ? -2.409 1.517 17.611 1.00 10.64 322 PHE A CA 1
ATOM 2618 C C . PHE A 1 338 ? -2.009 1.825 16.172 1.00 12.83 322 PHE A C 1
ATOM 2619 O O . PHE A 1 338 ? -2.851 1.731 15.268 1.00 13.92 322 PHE A O 1
ATOM 2627 N N . PRO A 1 339 ? -0.748 2.184 15.921 1.00 12.74 323 PRO A N 1
ATOM 2628 C CA . PRO A 1 339 ? -0.252 2.338 14.528 1.00 12.75 323 PRO A CA 1
ATOM 2629 C C . PRO A 1 339 ? -0.011 0.979 13.879 1.00 10.96 323 PRO A C 1
ATOM 2630 O O . PRO A 1 339 ? 1.127 0.551 13.673 1.00 13.74 323 PRO A O 1
ATOM 2634 N N . THR A 1 340 ? -1.106 0.284 13.568 1.00 10.22 324 THR A N 1
ATOM 2635 C CA . THR A 1 340 ? -1.034 -1.110 13.132 1.00 11.71 324 THR A CA 1
ATOM 2636 C C . THR A 1 340 ? -0.264 -1.263 11.822 1.00 12.20 324 THR A C 1
ATOM 2637 O O . THR A 1 340 ? 0.436 -2.263 11.627 1.00 13.58 324 THR A O 1
ATOM 2641 N N . GLY A 1 341 ? -0.367 -0.287 10.930 1.00 12.14 325 GLY A N 1
ATOM 2642 C CA . GLY A 1 341 ? 0.407 -0.336 9.688 1.00 11.03 325 GLY A CA 1
ATOM 2643 C C . GLY A 1 341 ? -0.025 -1.340 8.635 1.00 13.24 325 GLY A C 1
ATOM 2644 O O . GLY A 1 341 ? 0.831 -1.895 7.925 1.00 13.85 325 GLY A O 1
ATOM 2645 N N . TYR A 1 342 ? -1.331 -1.567 8.470 1.00 10.88 326 TYR A N 1
ATOM 2646 C CA . TYR A 1 342 ? -1.795 -2.253 7.263 1.00 11.59 326 TYR A CA 1
ATOM 2647 C C . TYR A 1 342 ? -1.840 -1.230 6.128 1.00 13.23 326 TYR A C 1
ATOM 2648 O O . TYR A 1 342 ? -2.890 -0.784 5.654 1.00 12.88 326 TYR A O 1
ATOM 2657 N N . THR A 1 343 ? -0.638 -0.875 5.691 1.00 11.83 327 THR A N 1
ATOM 2658 C CA . THR A 1 343 ? -0.394 0.224 4.765 1.00 12.11 327 THR A CA 1
ATOM 2659 C C . THR A 1 343 ? -0.383 -0.310 3.339 1.00 12.22 327 THR A C 1
ATOM 2660 O O . THR A 1 343 ? 0.349 -1.254 3.034 1.00 12.78 327 THR A O 1
ATOM 2664 N N . ALA A 1 344 ? -1.229 0.255 2.481 1.00 12.63 328 ALA A N 1
ATOM 2665 C CA . ALA A 1 344 ? -1.257 -0.120 1.071 1.00 11.38 328 ALA A CA 1
ATOM 2666 C C . ALA A 1 344 ? -1.113 1.140 0.243 1.00 12.41 328 ALA A C 1
ATOM 2667 O O . ALA A 1 344 ? -1.767 2.146 0.529 1.00 11.59 328 ALA A O 1
ATOM 2669 N N . LEU A 1 345 ? -0.277 1.088 -0.787 1.00 10.34 329 LEU A N 1
ATOM 2670 C CA . LEU A 1 345 ? -0.112 2.241 -1.658 1.00 11.06 329 LEU A CA 1
ATOM 2671 C C . LEU A 1 345 ? -0.801 1.996 -2.995 1.00 12.85 329 LEU A C 1
ATOM 2672 O O . LEU A 1 345 ? -0.978 0.852 -3.433 1.00 14.43 329 LEU A O 1
ATOM 2677 N N . LEU A 1 346 ? -1.223 3.087 -3.621 1.00 12.25 330 LEU A N 1
ATOM 2678 C CA . LEU A 1 346 ? -2.050 3.056 -4.814 1.00 13.56 330 LEU A CA 1
ATOM 2679 C C . LEU A 1 346 ? -1.401 3.915 -5.883 1.00 12.53 330 LEU A C 1
ATOM 2680 O O . LEU A 1 346 ? -0.713 4.893 -5.574 1.00 11.98 330 LEU A O 1
ATOM 2685 N N . GLY A 1 347 ? -1.633 3.545 -7.141 1.00 13.57 331 GLY A N 1
ATOM 2686 C CA . GLY A 1 347 ? -1.039 4.299 -8.238 1.00 14.15 331 GLY A CA 1
ATOM 2687 C C . GLY A 1 347 ? 0.463 4.070 -8.331 1.00 13.83 331 GLY A C 1
ATOM 2688 O O . GLY A 1 347 ? 0.986 3.008 -7.974 1.00 12.65 331 GLY A O 1
ATOM 2689 N N . GLY A 1 348 ? 1.174 5.095 -8.803 1.00 14.43 332 GLY A N 1
ATOM 2690 C CA . GLY A 1 348 ? 2.614 5.003 -8.916 1.00 11.43 332 GLY A CA 1
ATOM 2691 C C . GLY A 1 348 ? 3.076 4.806 -10.343 1.00 16.73 332 GLY A C 1
ATOM 2692 O O . GLY A 1 348 ? 2.451 5.316 -11.278 1.00 13.38 332 GLY A O 1
ATOM 2693 N N . LEU A 1 349 ? 4.161 4.056 -10.513 1.00 14.87 333 LEU A N 1
ATOM 2694 C CA . LEU A 1 349 ? 4.768 3.826 -11.813 1.00 16.32 333 LEU A CA 1
ATOM 2695 C C . LEU A 1 349 ? 4.688 2.354 -12.173 1.00 14.85 333 LEU A C 1
ATOM 2696 O O . LEU A 1 349 ? 4.636 1.484 -11.299 1.00 14.03 333 LEU A O 1
ATOM 2701 N N . THR A 1 350 ? 4.671 2.089 -13.472 1.00 15.91 334 THR A N 1
ATOM 2702 C CA . THR A 1 350 ? 4.858 0.752 -14.002 1.00 14.67 334 THR A CA 1
ATOM 2703 C C . THR A 1 350 ? 6.349 0.493 -14.152 1.00 16.50 334 THR A C 1
ATOM 2704 O O . THR A 1 350 ? 7.185 1.348 -13.858 1.00 16.04 334 THR A O 1
ATOM 2708 N N . GLU A 1 351 ? 6.681 -0.697 -14.653 1.00 16.32 335 GLU A N 1
ATOM 2709 C CA . GLU A 1 351 ? 8.073 -1.105 -14.798 1.00 17.14 335 GLU A CA 1
ATOM 2710 C C . GLU A 1 351 ? 8.857 -0.179 -15.725 1.00 18.13 335 GLU A C 1
ATOM 2711 O O . GLU A 1 351 ? 10.051 0.052 -15.506 1.00 15.05 335 GLU A O 1
ATOM 2717 N N . ASN A 1 352 ? 8.215 0.357 -16.758 1.00 16.47 336 ASN A N 1
ATOM 2718 C CA . ASN A 1 352 ? 8.881 1.244 -17.708 1.00 18.22 336 ASN A CA 1
ATOM 2719 C C . ASN A 1 352 ? 8.753 2.720 -17.321 1.00 18.81 336 ASN A C 1
ATOM 2720 O O . ASN A 1 352 ? 9.118 3.597 -18.110 1.00 17.44 336 ASN A O 1
ATOM 2725 N N . GLY A 1 353 ? 8.240 3.015 -16.127 1.00 15.18 337 GLY A N 1
ATOM 2726 C CA . GLY A 1 353 ? 8.162 4.381 -15.677 1.00 15.63 337 GLY A CA 1
ATOM 2727 C C . GLY A 1 353 ? 6.941 5.141 -16.131 1.00 16.38 337 GLY A C 1
ATOM 2728 O O . GLY A 1 353 ? 6.923 6.369 -16.012 1.00 16.95 337 GLY A O 1
ATOM 2729 N N . ARG A 1 354 ? 5.925 4.459 -16.653 1.00 14.71 338 ARG A N 1
ATOM 2730 C CA . ARG A 1 354 ? 4.672 5.109 -17.010 1.00 14.78 338 ARG A CA 1
ATOM 2731 C C . ARG A 1 354 ? 3.688 4.986 -15.843 1.00 17.66 338 ARG A C 1
ATOM 2732 O O . ARG A 1 354 ? 3.980 4.342 -14.829 1.00 15.72 338 ARG A O 1
ATOM 2740 N N . SER A 1 355 ? 2.507 5.597 -15.973 1.00 12.01 339 SER A N 1
ATOM 2741 C CA . SER A 1 355 ? 1.585 5.654 -14.837 1.00 16.61 339 SER A CA 1
ATOM 2742 C C . SER A 1 355 ? 0.918 4.309 -14.559 1.00 15.86 339 SER A C 1
ATOM 2743 O O . SER A 1 355 ? 0.419 3.641 -15.462 1.00 13.46 339 SER A O 1
ATOM 2746 N N . ALA A 1 356 ? 0.847 3.952 -13.279 1.00 14.99 340 ALA A N 1
ATOM 2747 C CA . ALA A 1 356 ? 0.279 2.682 -12.854 1.00 16.32 340 ALA A CA 1
ATOM 2748 C C . ALA A 1 356 ? -1.150 2.804 -12.328 1.00 16.25 340 ALA A C 1
ATOM 2749 O O . ALA A 1 356 ? -1.697 1.809 -11.841 1.00 17.79 340 ALA A O 1
ATOM 2751 N N . VAL A 1 357 ? -1.758 3.992 -12.400 1.00 14.87 341 VAL A N 1
ATOM 2752 C CA . VAL A 1 357 ? -3.124 4.177 -11.916 1.00 15.10 341 VAL A CA 1
ATOM 2753 C C . VAL A 1 357 ? -4.056 3.250 -12.677 1.00 14.74 341 VAL A C 1
ATOM 2754 O O . VAL A 1 357 ? -3.974 3.140 -13.904 1.00 15.61 341 VAL A O 1
ATOM 2758 N N . ASN A 1 358 ? -4.930 2.551 -11.957 1.00 15.75 342 ASN A N 1
ATOM 2759 C CA . ASN A 1 358 ? -5.874 1.635 -12.594 1.00 14.49 342 ASN A CA 1
ATOM 2760 C C . ASN A 1 358 ? -7.215 1.711 -11.874 1.00 14.44 342 ASN A C 1
ATOM 2761 O O . ASN A 1 358 ? -7.403 2.501 -10.955 1.00 14.05 342 ASN A O 1
ATOM 2766 N N . VAL A 1 359 ? -8.153 0.858 -12.291 1.00 16.68 343 VAL A N 1
ATOM 2767 C CA . VAL A 1 359 ? -9.513 0.943 -11.764 1.00 17.89 343 VAL A CA 1
ATOM 2768 C C . VAL A 1 359 ? -9.546 0.657 -10.265 1.00 15.77 343 VAL A C 1
ATOM 2769 O O . VAL A 1 359 ? -10.373 1.222 -9.545 1.00 15.24 343 VAL A O 1
ATOM 2773 N N . LEU A 1 360 ? -8.645 -0.206 -9.769 1.00 17.20 344 LEU A N 1
ATOM 2774 C CA . LEU A 1 360 ? -8.600 -0.501 -8.339 1.00 17.16 344 LEU A CA 1
ATOM 2775 C C . LEU A 1 360 ? -7.988 0.632 -7.532 1.00 16.44 344 LEU A C 1
ATOM 2776 O O . LEU A 1 360 ? -8.274 0.753 -6.337 1.00 15.33 344 LEU A O 1
ATOM 2781 N N . SER A 1 361 ? -7.128 1.448 -8.145 1.00 12.97 345 SER A N 1
ATOM 2782 C CA . SER A 1 361 ? -6.628 2.626 -7.442 1.00 13.24 345 SER A CA 1
ATOM 2783 C C . SER A 1 361 ? -7.793 3.472 -6.961 1.00 15.79 345 SER A C 1
ATOM 2784 O O . SER A 1 361 ? -7.824 3.921 -5.807 1.00 14.41 345 SER A O 1
ATOM 2787 N N . PHE A 1 362 ? -8.758 3.709 -7.853 1.00 12.32 346 PHE A N 1
ATOM 2788 C CA . PHE A 1 362 ? -9.951 4.472 -7.507 1.00 16.03 346 PHE A CA 1
ATOM 2789 C C . PHE A 1 362 ? -10.831 3.704 -6.529 1.00 12.78 346 PHE A C 1
ATOM 2790 O O . PHE A 1 362 ? -11.299 4.264 -5.530 1.00 15.24 346 PHE A O 1
ATOM 2798 N N . LEU A 1 363 ? -11.117 2.437 -6.842 1.00 15.93 347 LEU A N 1
ATOM 2799 C CA . LEU A 1 363 ? -12.020 1.652 -6.006 1.00 14.20 347 LEU A CA 1
ATOM 2800 C C . LEU A 1 363 ? -11.517 1.564 -4.573 1.00 15.97 347 LEU A C 1
ATOM 2801 O O . LEU A 1 363 ? -12.314 1.643 -3.629 1.00 15.22 347 LEU A O 1
ATOM 2806 N N . CYS A 1 364 ? -10.195 1.415 -4.383 1.00 16.26 348 CYS A N 1
ATOM 2807 C CA . CYS A 1 364 ? -9.654 1.365 -3.026 1.00 14.17 348 CYS A CA 1
ATOM 2808 C C . CYS A 1 364 ? -10.016 2.616 -2.239 1.00 15.46 348 CYS A C 1
ATOM 2809 O O . CYS A 1 364 ? -10.360 2.535 -1.052 1.00 15.78 348 CYS A O 1
ATOM 2812 N N . LEU A 1 365 ? -9.960 3.779 -2.893 1.00 15.89 349 LEU A N 1
ATOM 2813 C CA . LEU A 1 365 ? -10.323 5.031 -2.237 1.00 15.34 349 LEU A CA 1
ATOM 2814 C C . LEU A 1 365 ? -11.829 5.135 -2.037 1.00 15.39 349 LEU A C 1
ATOM 2815 O O . LEU A 1 365 ? -12.285 5.618 -0.992 1.00 13.00 349 LEU A O 1
ATOM 2820 N N . ASP A 1 366 ? -12.625 4.670 -3.011 1.00 14.54 350 ASP A N 1
ATOM 2821 C CA . ASP A 1 366 ? -14.071 4.730 -2.824 1.00 15.00 350 ASP A CA 1
ATOM 2822 C C . ASP A 1 366 ? -14.519 3.803 -1.701 1.00 16.79 350 ASP A C 1
ATOM 2823 O O . ASP A 1 366 ? -15.387 4.168 -0.898 1.00 14.39 350 ASP A O 1
ATOM 2828 N N . ALA A 1 367 ? -13.931 2.608 -1.621 1.00 13.71 351 ALA A N 1
ATOM 2829 C CA . ALA A 1 367 ? -14.262 1.703 -0.528 1.00 15.94 351 ALA A CA 1
ATOM 2830 C C . ALA A 1 367 ? -13.826 2.290 0.806 1.00 17.26 351 ALA A C 1
ATOM 2831 O O . ALA A 1 367 ? -14.521 2.132 1.818 1.00 16.91 351 ALA A O 1
ATOM 2833 N N . TYR A 1 368 ? -12.692 3.003 0.822 1.00 16.53 352 TYR A N 1
ATOM 2834 C CA . TYR A 1 368 ? -12.250 3.633 2.062 1.00 13.34 352 TYR A CA 1
ATOM 2835 C C . TYR A 1 368 ? -13.238 4.703 2.520 1.00 16.37 352 TYR A C 1
ATOM 2836 O O . TYR A 1 368 ? -13.493 4.852 3.724 1.00 15.51 352 TYR A O 1
ATOM 2845 N N . GLN A 1 369 ? -13.802 5.463 1.578 1.00 13.59 353 GLN A N 1
ATOM 2846 C CA . GLN A 1 369 ? -14.768 6.498 1.942 1.00 16.65 353 GLN A CA 1
ATOM 2847 C C . GLN A 1 369 ? -15.987 5.915 2.651 1.00 15.46 353 GLN A C 1
ATOM 2848 O O . GLN A 1 369 ? -16.639 6.618 3.422 1.00 18.41 353 GLN A O 1
ATOM 2854 N N . SER A 1 370 ? -16.321 4.649 2.395 1.00 16.44 354 SER A N 1
ATOM 2855 C CA . SER A 1 370 ? -17.416 4.000 3.109 1.00 20.06 354 SER A CA 1
ATOM 2856 C C . SER A 1 370 ? -17.028 3.552 4.510 1.00 20.56 354 SER A C 1
ATOM 2857 O O . SER A 1 370 ? -17.915 3.331 5.339 1.00 20.91 354 SER A O 1
ATOM 2860 N N . VAL A 1 371 ? -15.741 3.376 4.783 1.00 19.44 355 VAL A N 1
ATOM 2861 C CA . VAL A 1 371 ? -15.290 2.789 6.037 1.00 17.76 355 VAL A CA 1
ATOM 2862 C C . VAL A 1 371 ? -14.760 3.843 6.993 1.00 20.07 355 VAL A C 1
ATOM 2863 O O . VAL A 1 371 ? -15.200 3.915 8.142 1.00 18.98 355 VAL A O 1
ATOM 2867 N N . GLN A 1 372 ? -13.806 4.663 6.539 1.00 15.49 356 GLN A N 1
ATOM 2868 C CA . GLN A 1 372 ? -13.316 5.800 7.326 1.00 16.32 356 GLN A CA 1
ATOM 2869 C C . GLN A 1 372 ? -12.776 5.369 8.694 1.00 17.57 356 GLN A C 1
ATOM 2870 O O . GLN A 1 372 ? -13.020 6.022 9.710 1.00 15.69 356 GLN A O 1
ATOM 2876 N N . LEU A 1 373 ? -12.044 4.264 8.728 1.00 15.20 357 LEU A N 1
ATOM 2877 C CA . LEU A 1 373 ? -11.374 3.779 9.930 1.00 15.78 357 LEU A CA 1
ATOM 2878 C C . LEU A 1 373 ? -9.860 3.984 9.827 1.00 15.59 357 LEU A C 1
ATOM 2879 O O . LEU A 1 373 ? -9.337 4.305 8.753 1.00 13.47 357 LEU A O 1
ATOM 2884 N N . PRO A 1 374 ? -9.116 3.797 10.930 1.00 13.30 358 PRO A N 1
ATOM 2885 C CA . PRO A 1 374 ? -7.654 3.971 10.849 1.00 14.82 358 PRO A CA 1
ATOM 2886 C C . PRO A 1 374 ? -6.963 3.015 9.884 1.00 13.69 358 PRO A C 1
ATOM 2887 O O . PRO A 1 374 ? -5.870 3.331 9.390 1.00 13.33 358 PRO A O 1
ATOM 2891 N N . GLN A 1 375 ? -7.547 1.847 9.616 1.00 14.58 359 GLN A N 1
ATOM 2892 C CA . GLN A 1 375 ? -6.981 0.918 8.651 1.00 12.46 359 GLN A CA 1
ATOM 2893 C C . GLN A 1 375 ? -7.966 0.727 7.501 1.00 11.75 359 GLN A C 1
ATOM 2894 O O . GLN A 1 375 ? -9.177 0.898 7.689 1.00 14.31 359 GLN A O 1
ATOM 2900 N N . PRO A 1 376 ? -7.482 0.399 6.290 1.00 14.20 360 PRO A N 1
ATOM 2901 C CA . PRO A 1 376 ? -6.067 0.348 5.919 1.00 13.85 360 PRO A CA 1
ATOM 2902 C C . PRO A 1 376 ? -5.455 1.740 5.875 1.00 12.49 360 PRO A C 1
ATOM 2903 O O . PRO A 1 376 ? -6.162 2.704 5.584 1.00 11.68 360 PRO A O 1
ATOM 2907 N N . ASN A 1 377 ? -4.164 1.835 6.196 1.00 9.77 361 ASN A N 1
ATOM 2908 C CA . ASN A 1 377 ? -3.420 3.087 6.108 1.00 11.90 361 ASN A CA 1
ATOM 2909 C C . ASN A 1 377 ? -3.030 3.328 4.645 1.00 12.88 361 ASN A C 1
ATOM 2910 O O . ASN A 1 377 ? -1.900 3.086 4.218 1.00 12.15 361 ASN A O 1
ATOM 2915 N N . LEU A 1 378 ? -3.988 3.813 3.860 1.00 11.75 362 LEU A N 1
ATOM 2916 C CA . LEU A 1 378 ? -3.774 3.932 2.420 1.00 12.32 362 LEU A CA 1
ATOM 2917 C C . LEU A 1 378 ? -2.861 5.107 2.100 1.00 12.52 362 LEU A C 1
ATOM 2918 O O . LEU A 1 378 ? -2.910 6.157 2.751 1.00 14.85 362 LEU A O 1
ATOM 2923 N N . GLY A 1 379 ? -2.035 4.926 1.076 1.00 12.61 363 GLY A N 1
ATOM 2924 C CA . GLY A 1 379 ? -1.239 6.010 0.545 1.00 13.30 363 GLY A CA 1
ATOM 2925 C C . GLY A 1 379 ? -1.377 6.053 -0.961 1.00 10.77 363 GLY A C 1
ATOM 2926 O O . GLY A 1 379 ? -1.618 5.038 -1.613 1.00 12.40 363 GLY A O 1
ATOM 2927 N N . VAL A 1 380 ? -1.258 7.251 -1.510 1.00 12.75 364 VAL A N 1
ATOM 2928 C CA . VAL A 1 380 ? -1.276 7.440 -2.956 1.00 11.80 364 VAL A CA 1
ATOM 2929 C C . VAL A 1 380 ? 0.134 7.805 -3.399 1.00 14.10 364 VAL A C 1
ATOM 2930 O O . VAL A 1 380 ? 0.752 8.710 -2.829 1.00 12.82 364 VAL A O 1
ATOM 2934 N N . ARG A 1 381 ? 0.658 7.079 -4.384 1.00 14.62 365 ARG A N 1
ATOM 2935 C CA . ARG A 1 381 ? 1.948 7.423 -4.964 1.00 12.91 365 ARG A CA 1
ATOM 2936 C C . ARG A 1 381 ? 1.733 8.507 -6.018 1.00 13.38 365 ARG A C 1
ATOM 2937 O O . ARG A 1 381 ? 1.000 8.299 -6.990 1.00 14.34 365 ARG A O 1
ATOM 2945 N N . THR A 1 382 ? 2.311 9.679 -5.799 1.00 16.32 366 THR A N 1
ATOM 2946 C CA . THR A 1 382 ? 2.214 10.746 -6.784 1.00 16.09 366 THR A CA 1
ATOM 2947 C C . THR A 1 382 ? 3.466 10.743 -7.649 1.00 14.90 366 THR A C 1
ATOM 2948 O O . THR A 1 382 ? 4.502 10.173 -7.291 1.00 13.05 366 THR A O 1
ATOM 2952 N N . ASN A 1 383 ? 3.357 11.381 -8.801 1.00 14.88 367 ASN A N 1
ATOM 2953 C CA . ASN A 1 383 ? 4.508 11.589 -9.665 1.00 15.03 367 ASN A CA 1
ATOM 2954 C C . ASN A 1 383 ? 4.093 12.615 -10.710 1.00 14.90 367 ASN A C 1
ATOM 2955 O O . ASN A 1 383 ? 2.961 13.113 -10.701 1.00 15.44 367 ASN A O 1
ATOM 2960 N N . ALA A 1 384 ? 5.020 12.934 -11.617 1.00 18.04 368 ALA A N 1
ATOM 2961 C CA . ALA A 1 384 ? 4.723 13.940 -12.633 1.00 17.11 368 ALA A CA 1
ATOM 2962 C C . ALA A 1 384 ? 3.642 13.496 -13.613 1.00 18.74 368 ALA A C 1
ATOM 2963 O O . ALA A 1 384 ? 3.114 14.339 -14.350 1.00 20.60 368 ALA A O 1
ATOM 2965 N N . LEU A 1 385 ? 3.302 12.202 -13.639 1.00 16.66 369 LEU A N 1
ATOM 2966 C CA . LEU A 1 385 ? 2.336 11.653 -14.577 1.00 14.71 369 LEU A CA 1
ATOM 2967 C C . LEU A 1 385 ? 0.931 11.517 -14.012 1.00 20.59 369 LEU A C 1
ATOM 2968 O O . LEU A 1 385 ? 0.021 11.147 -14.760 1.00 20.50 369 LEU A O 1
ATOM 2973 N N . ILE A 1 386 ? 0.728 11.779 -12.720 1.00 20.25 370 ILE A N 1
ATOM 2974 C CA . ILE A 1 386 ? -0.561 11.469 -12.113 1.00 18.31 370 ILE A CA 1
ATOM 2975 C C . ILE A 1 386 ? -1.665 12.289 -12.780 1.00 19.20 370 ILE A C 1
ATOM 2976 O O . ILE A 1 386 ? -1.505 13.487 -13.053 1.00 18.89 370 ILE A O 1
ATOM 2981 N N . ASP A 1 387 ? -2.785 11.624 -13.075 1.00 17.97 371 ASP A N 1
ATOM 2982 C CA . ASP A 1 387 ? -3.897 12.227 -13.803 1.00 18.94 371 ASP A CA 1
ATOM 2983 C C . ASP A 1 387 ? -4.820 13.025 -12.879 1.00 22.30 371 ASP A C 1
ATOM 2984 O O . ASP A 1 387 ? -4.915 12.768 -11.672 1.00 17.58 371 ASP A O 1
ATOM 2989 N N . THR A 1 388 ? -5.506 14.009 -13.466 1.00 18.38 372 THR A N 1
ATOM 2990 C CA . THR A 1 388 ? -6.395 14.852 -12.669 1.00 18.63 372 THR A CA 1
ATOM 2991 C C . THR A 1 388 ? -7.546 14.079 -12.034 1.00 17.83 372 THR A C 1
ATOM 2992 O O . THR A 1 388 ? -7.821 14.322 -10.846 1.00 22.44 372 THR A O 1
ATOM 2996 N N . PRO A 1 389 ? -8.226 13.138 -12.705 1.00 17.06 373 PRO A N 1
ATOM 2997 C CA . PRO A 1 389 ? -9.300 12.409 -11.995 1.00 17.66 373 PRO A CA 1
ATOM 2998 C C . PRO A 1 389 ? -8.820 11.680 -10.740 1.00 17.05 373 PRO A C 1
ATOM 2999 O O . PRO A 1 389 ? -9.492 11.724 -9.697 1.00 15.87 373 PRO A O 1
ATOM 3003 N N . PHE A 1 390 ? -7.660 11.031 -10.802 1.00 17.69 374 PHE A N 1
ATOM 3004 C CA . PHE A 1 390 ? -7.172 10.310 -9.631 1.00 17.66 374 PHE A CA 1
ATOM 3005 C C . PHE A 1 390 ? -6.697 11.283 -8.559 1.00 17.75 374 PHE A C 1
ATOM 3006 O O . PHE A 1 390 ? -6.949 11.080 -7.364 1.00 14.56 374 PHE A O 1
ATOM 3014 N N . LEU A 1 391 ? -6.048 12.375 -8.973 1.00 18.60 375 LEU A N 1
ATOM 3015 C CA . LEU A 1 391 ? -5.679 13.427 -8.035 1.00 18.48 375 LEU A CA 1
ATOM 3016 C C . LEU A 1 391 ? -6.907 14.004 -7.339 1.00 19.46 375 LEU A C 1
ATOM 3017 O O . LEU A 1 391 ? -6.887 14.246 -6.125 1.00 16.65 375 LEU A O 1
ATOM 3022 N N . MET A 1 392 ? -8.000 14.213 -8.076 1.00 18.70 376 MET A N 1
ATOM 3023 C CA . MET A 1 392 ? -9.182 14.734 -7.400 1.00 19.41 376 MET A CA 1
ATOM 3024 C C . MET A 1 392 ? -9.888 13.695 -6.549 1.00 17.55 376 MET A C 1
ATOM 3025 O O . MET A 1 392 ? -10.456 14.055 -5.511 1.00 15.89 376 MET A O 1
ATOM 3030 N N . LYS A 1 393 ? -9.871 12.418 -6.943 1.00 18.38 377 LYS A N 1
ATOM 3031 C CA . LYS A 1 393 ? -10.388 11.393 -6.033 1.00 18.71 377 LYS A CA 1
ATOM 3032 C C . LYS A 1 393 ? -9.559 11.343 -4.749 1.00 15.26 377 LYS A C 1
ATOM 3033 O O . LYS A 1 393 ? -10.103 11.183 -3.647 1.00 16.17 377 LYS A O 1
ATOM 3039 N N . THR A 1 394 ? -8.238 11.484 -4.877 1.00 16.56 378 THR A N 1
ATOM 3040 C CA . THR A 1 394 ? -7.356 11.542 -3.719 1.00 14.73 378 THR A CA 1
ATOM 3041 C C . THR A 1 394 ? -7.719 12.716 -2.819 1.00 19.46 378 THR A C 1
ATOM 3042 O O . THR A 1 394 ? -7.886 12.559 -1.602 1.00 16.48 378 THR A O 1
ATOM 3046 N N . ALA A 1 395 ? -7.861 13.905 -3.415 1.00 16.70 379 ALA A N 1
ATOM 3047 C CA . ALA A 1 395 ? -8.215 15.101 -2.655 1.00 17.90 379 ALA A CA 1
ATOM 3048 C C . ALA A 1 395 ? -9.572 14.947 -1.978 1.00 16.67 379 ALA A C 1
ATOM 3049 O O . ALA A 1 395 ? -9.742 15.326 -0.810 1.00 17.20 379 ALA A O 1
ATOM 3051 N N . GLU A 1 396 ? -10.542 14.380 -2.700 1.00 14.25 380 GLU A N 1
ATOM 3052 C CA . GLU A 1 396 ? -11.871 14.134 -2.150 1.00 17.18 380 GLU A CA 1
ATOM 3053 C C . GLU A 1 396 ? -11.810 13.233 -0.923 1.00 16.87 380 GLU A C 1
ATOM 3054 O O . GLU A 1 396 ? -12.483 13.489 0.084 1.00 16.29 380 GLU A O 1
ATOM 3060 N N . THR A 1 397 ? -11.007 12.172 -0.986 1.00 16.94 381 THR A N 1
ATOM 3061 C CA . THR A 1 397 ? -10.915 11.258 0.145 1.00 16.12 381 THR A CA 1
ATOM 3062 C C . THR A 1 397 ? -10.243 11.936 1.340 1.00 15.39 381 THR A C 1
ATOM 3063 O O . THR A 1 397 ? -10.733 11.836 2.469 1.00 15.93 381 THR A O 1
ATOM 3067 N N . ILE A 1 398 ? -9.159 12.679 1.093 1.00 14.95 382 ILE A N 1
ATOM 3068 C CA . ILE A 1 398 ? -8.469 13.436 2.139 1.00 16.30 382 ILE A CA 1
ATOM 3069 C C . ILE A 1 398 ? -9.441 14.354 2.880 1.00 17.57 382 ILE A C 1
ATOM 3070 O O . ILE A 1 398 ? -9.359 14.524 4.107 1.00 17.20 382 ILE A O 1
ATOM 3075 N N . ARG A 1 399 ? -10.388 14.955 2.149 1.00 18.91 383 ARG A N 1
ATOM 3076 C CA . ARG A 1 399 ? -11.299 15.928 2.755 1.00 18.11 383 ARG A CA 1
ATOM 3077 C C . ARG A 1 399 ? -12.227 15.307 3.802 1.00 19.87 383 ARG A C 1
ATOM 3078 O O . ARG A 1 399 ? -12.778 16.044 4.626 1.00 20.63 383 ARG A O 1
ATOM 3086 N N . PHE A 1 400 ? -12.401 13.980 3.815 1.00 18.54 384 PHE A N 1
ATOM 3087 C CA . PHE A 1 400 ? -13.206 13.375 4.879 1.00 20.35 384 PHE A CA 1
ATOM 3088 C C . PHE A 1 400 ? -12.568 13.542 6.252 1.00 18.40 384 PHE A C 1
ATOM 3089 O O . PHE A 1 400 ? -13.243 13.347 7.267 1.00 22.46 384 PHE A O 1
ATOM 3097 N N . GLY A 1 401 ? -11.279 13.843 6.313 1.00 15.60 385 GLY A N 1
ATOM 3098 C CA . GLY A 1 401 ? -10.665 14.223 7.562 1.00 19.08 385 GLY A CA 1
ATOM 3099 C C . GLY A 1 401 ? -10.083 13.108 8.407 1.00 18.37 385 GLY A C 1
ATOM 3100 O O . GLY A 1 401 ? -9.692 13.378 9.545 1.00 20.39 385 GLY A O 1
ATOM 3101 N N . THR A 1 402 ? -9.997 11.873 7.902 1.00 17.12 386 THR A N 1
ATOM 3102 C CA . THR A 1 402 ? -9.370 10.827 8.707 1.00 15.78 386 THR A CA 1
ATOM 3103 C C . THR A 1 402 ? -7.854 10.838 8.620 1.00 17.64 386 THR A C 1
ATOM 3104 O O . THR A 1 402 ? -7.204 10.153 9.424 1.00 17.37 386 THR A O 1
ATOM 3108 N N . GLY A 1 403 ? -7.279 11.589 7.684 1.00 13.78 387 GLY A N 1
ATOM 3109 C CA . GLY A 1 403 ? -5.851 11.575 7.449 1.00 16.47 387 GLY A CA 1
ATOM 3110 C C . GLY A 1 403 ? -5.412 10.639 6.343 1.00 15.62 387 GLY A C 1
ATOM 3111 O O . GLY A 1 403 ? -4.225 10.627 5.994 1.00 17.05 387 GLY A O 1
ATOM 3112 N N . ILE A 1 404 ? -6.335 9.868 5.780 1.00 14.14 388 ILE A N 1
ATOM 3113 C CA . ILE A 1 404 ? -6.039 8.837 4.793 1.00 15.16 388 ILE A CA 1
ATOM 3114 C C . ILE A 1 404 ? -6.754 9.222 3.505 1.00 16.22 388 ILE A C 1
ATOM 3115 O O . ILE A 1 404 ? -7.942 9.544 3.547 1.00 14.57 388 ILE A O 1
ATOM 3120 N N . PRO A 1 405 ? -6.091 9.185 2.334 1.00 16.39 389 PRO A N 1
ATOM 3121 C CA . PRO A 1 405 ? -4.734 8.687 2.110 1.00 12.87 389 PRO A CA 1
ATOM 3122 C C . PRO A 1 405 ? -3.648 9.708 2.390 1.00 13.71 389 PRO A C 1
ATOM 3123 O O . PRO A 1 405 ? -3.871 10.913 2.226 1.00 16.66 389 PRO A O 1
ATOM 3127 N N . GLN A 1 406 ? -2.488 9.220 2.820 1.00 11.46 390 GLN A N 1
ATOM 3128 C CA . GLN A 1 406 ? -1.261 9.997 2.777 1.00 12.82 390 GLN A CA 1
ATOM 3129 C C . GLN A 1 406 ? -0.663 9.919 1.373 1.00 12.20 390 GLN A C 1
ATOM 3130 O O . GLN A 1 406 ? -1.133 9.152 0.523 1.00 12.61 390 GLN A O 1
ATOM 3136 N N . ILE A 1 407 ? 0.384 10.721 1.133 1.00 13.68 391 ILE A N 1
ATOM 3137 C CA . ILE A 1 407 ? 0.968 10.920 -0.197 1.00 10.56 391 ILE A CA 1
ATOM 3138 C C . ILE A 1 407 ? 2.463 10.600 -0.167 1.00 13.48 391 ILE A C 1
ATOM 3139 O O . ILE A 1 407 ? 3.188 11.086 0.707 1.00 11.07 391 ILE A O 1
ATOM 3144 N N . PHE A 1 408 ? 2.938 9.829 -1.157 1.00 12.78 392 PHE A N 1
ATOM 3145 C CA . PHE A 1 408 ? 4.363 9.576 -1.332 1.00 11.00 392 PHE A CA 1
ATOM 3146 C C . PHE A 1 408 ? 4.762 9.965 -2.746 1.00 11.70 392 PHE A C 1
ATOM 3147 O O . PHE A 1 408 ? 3.991 9.787 -3.686 1.00 16.46 392 PHE A O 1
ATOM 3155 N N . ASN A 1 409 ? 5.959 10.510 -2.894 1.00 11.65 393 ASN A N 1
ATOM 3156 C CA . ASN A 1 409 ? 6.373 11.143 -4.152 1.00 12.37 393 ASN A CA 1
ATOM 3157 C C . ASN A 1 409 ? 7.412 10.275 -4.864 1.00 12.65 393 ASN A C 1
ATOM 3158 O O . ASN A 1 409 ? 8.586 10.257 -4.485 1.00 11.44 393 ASN A O 1
ATOM 3163 N N . ASP A 1 410 ? 6.979 9.574 -5.917 1.00 12.04 394 ASP A N 1
ATOM 3164 C CA . ASP A 1 410 ? 7.899 8.771 -6.725 1.00 16.07 394 ASP A CA 1
ATOM 3165 C C . ASP A 1 410 ? 9.106 9.570 -7.210 1.00 12.99 394 ASP A C 1
ATOM 3166 O O . ASP A 1 410 ? 10.185 8.997 -7.399 1.00 13.15 394 ASP A O 1
ATOM 3171 N N . GLU A 1 411 ? 8.937 10.880 -7.446 1.00 12.74 395 GLU A N 1
ATOM 3172 C CA . GLU A 1 411 ? 9.989 11.673 -8.086 1.00 13.73 395 GLU A CA 1
ATOM 3173 C C . GLU A 1 411 ? 11.253 11.726 -7.240 1.00 15.11 395 GLU A C 1
ATOM 3174 O O . GLU A 1 411 ? 12.357 11.873 -7.775 1.00 13.77 395 GLU A O 1
ATOM 3180 N N . VAL A 1 412 ? 11.125 11.608 -5.917 1.00 11.91 396 VAL A N 1
ATOM 3181 C CA . VAL A 1 412 ? 12.296 11.559 -5.065 1.00 10.71 396 VAL A CA 1
ATOM 3182 C C . VAL A 1 412 ? 12.527 10.175 -4.456 1.00 13.65 396 VAL A C 1
ATOM 3183 O O . VAL A 1 412 ? 13.684 9.798 -4.238 1.00 11.72 396 VAL A O 1
ATOM 3187 N N . VAL A 1 413 ? 11.473 9.380 -4.236 1.00 12.52 397 VAL A N 1
ATOM 3188 C CA . VAL A 1 413 ? 11.666 8.059 -3.628 1.00 12.30 397 VAL A CA 1
ATOM 3189 C C . VAL A 1 413 ? 12.478 7.144 -4.546 1.00 11.20 397 VAL A C 1
ATOM 3190 O O . VAL A 1 413 ? 13.345 6.390 -4.084 1.00 11.03 397 VAL A O 1
ATOM 3194 N N . VAL A 1 414 ? 12.207 7.162 -5.851 1.00 12.93 398 VAL A N 1
ATOM 3195 C CA . VAL A 1 414 ? 12.943 6.265 -6.752 1.00 14.00 398 VAL A CA 1
ATOM 3196 C C . VAL A 1 414 ? 14.438 6.579 -6.761 1.00 14.77 398 VAL A C 1
ATOM 3197 O O . VAL A 1 414 ? 15.242 5.650 -6.562 1.00 13.75 398 VAL A O 1
ATOM 3201 N N . PRO A 1 415 ? 14.880 7.835 -6.943 1.00 13.71 399 PRO A N 1
ATOM 3202 C CA . PRO A 1 415 ? 16.324 8.118 -6.809 1.00 15.79 399 PRO A CA 1
ATOM 3203 C C . PRO A 1 415 ? 16.878 7.763 -5.445 1.00 11.80 399 PRO A C 1
ATOM 3204 O O . PRO A 1 415 ? 18.020 7.307 -5.349 1.00 11.90 399 PRO A O 1
ATOM 3208 N N . ALA A 1 416 ? 16.114 7.981 -4.372 1.00 12.55 400 ALA A N 1
ATOM 3209 C CA . ALA A 1 416 ? 16.604 7.577 -3.059 1.00 14.05 400 ALA A CA 1
ATOM 3210 C C . ALA A 1 416 ? 16.946 6.088 -3.028 1.00 15.72 400 ALA A C 1
ATOM 3211 O O . ALA A 1 416 ? 17.976 5.690 -2.464 1.00 13.02 400 ALA A O 1
ATOM 3213 N N . PHE A 1 417 ? 16.107 5.251 -3.650 1.00 12.39 401 PHE A N 1
ATOM 3214 C CA . PHE A 1 417 ? 16.378 3.818 -3.689 1.00 12.47 401 PHE A CA 1
ATOM 3215 C C . PHE A 1 417 ? 17.524 3.482 -4.635 1.00 14.26 401 PHE A C 1
ATOM 3216 O O . PHE A 1 417 ? 18.332 2.587 -4.345 1.00 12.55 401 PHE A O 1
ATOM 3224 N N . LEU A 1 418 ? 17.605 4.174 -5.778 1.00 15.09 402 LEU A N 1
ATOM 3225 C CA . LEU A 1 418 ? 18.696 3.898 -6.710 1.00 13.81 402 LEU A CA 1
ATOM 3226 C C . LEU A 1 418 ? 20.041 4.168 -6.047 1.00 14.98 402 LEU A C 1
ATOM 3227 O O . LEU A 1 418 ? 21.003 3.417 -6.242 1.00 11.38 402 LEU A O 1
ATOM 3232 N N . ASN A 1 419 ? 20.100 5.198 -5.200 1.00 12.00 403 ASN A N 1
ATOM 3233 C CA . ASN A 1 419 ? 21.320 5.521 -4.476 1.00 11.52 403 ASN A CA 1
ATOM 3234 C C . ASN A 1 419 ? 21.720 4.429 -3.491 1.00 14.13 403 ASN A C 1
ATOM 3235 O O . ASN A 1 419 ? 22.885 4.371 -3.091 1.00 13.46 403 ASN A O 1
ATOM 3240 N N . ARG A 1 420 ? 20.784 3.574 -3.085 1.00 12.94 404 ARG A N 1
ATOM 3241 C CA . ARG A 1 420 ? 21.069 2.478 -2.168 1.00 12.81 404 ARG A CA 1
ATOM 3242 C C . ARG A 1 420 ? 21.286 1.153 -2.886 1.00 14.65 404 ARG A C 1
ATOM 3243 O O . ARG A 1 420 ? 21.322 0.107 -2.234 1.00 16.18 404 ARG A O 1
ATOM 3251 N N . GLY A 1 421 ? 21.450 1.170 -4.206 1.00 13.45 405 GLY A N 1
ATOM 3252 C CA . GLY A 1 421 ? 21.739 -0.047 -4.941 1.00 13.50 405 GLY A CA 1
ATOM 3253 C C . GLY A 1 421 ? 20.529 -0.850 -5.349 1.00 12.82 405 GLY A C 1
ATOM 3254 O O . GLY A 1 421 ? 20.681 -1.997 -5.791 1.00 13.14 405 GLY A O 1
ATOM 3255 N N . VAL A 1 422 ? 19.342 -0.299 -5.217 1.00 12.78 406 VAL A N 1
ATOM 3256 C CA . VAL A 1 422 ? 18.131 -1.001 -5.626 1.00 13.04 406 VAL A CA 1
ATOM 3257 C C . VAL A 1 422 ? 18.003 -0.892 -7.138 1.00 15.35 406 VAL A C 1
ATOM 3258 O O . VAL A 1 422 ? 18.313 0.151 -7.729 1.00 14.68 406 VAL A O 1
ATOM 3262 N N . SER A 1 423 ? 17.577 -1.973 -7.777 1.00 12.62 407 SER A N 1
ATOM 3263 C CA . SER A 1 423 ? 17.451 -1.938 -9.225 1.00 12.92 407 SER A CA 1
ATOM 3264 C C . SER A 1 423 ? 16.338 -0.975 -9.636 1.00 16.88 407 SER A C 1
ATOM 3265 O O . SER A 1 423 ? 15.450 -0.623 -8.847 1.00 11.92 407 SER A O 1
ATOM 3268 N N . LEU A 1 424 ? 16.418 -0.509 -10.885 1.00 13.69 408 LEU A N 1
ATOM 3269 C CA . LEU A 1 424 ? 15.434 0.449 -11.374 1.00 13.80 408 LEU A CA 1
ATOM 3270 C C . LEU A 1 424 ? 14.025 -0.116 -11.269 1.00 12.09 408 LEU A C 1
ATOM 3271 O O . LEU A 1 424 ? 13.091 0.569 -10.825 1.00 14.80 408 LEU A O 1
ATOM 3276 N N . GLU A 1 425 ? 13.850 -1.370 -11.685 1.00 12.40 409 GLU A N 1
ATOM 3277 C CA . GLU A 1 425 ? 12.517 -1.948 -11.682 1.00 14.27 409 GLU A CA 1
ATOM 3278 C C . GLU A 1 425 ? 12.053 -2.233 -10.259 1.00 14.06 409 GLU A C 1
ATOM 3279 O O . GLU A 1 425 ? 10.874 -2.040 -9.948 1.00 14.87 409 GLU A O 1
ATOM 3285 N N . ASP A 1 426 ? 12.963 -2.663 -9.378 1.00 15.80 410 ASP A N 1
ATOM 3286 C CA . ASP A 1 426 ? 12.590 -2.835 -7.971 1.00 13.85 410 ASP A CA 1
ATOM 3287 C C . ASP A 1 426 ? 12.218 -1.498 -7.341 1.00 13.39 410 ASP A C 1
ATOM 3288 O O . ASP A 1 426 ? 11.237 -1.405 -6.594 1.00 15.57 410 ASP A O 1
ATOM 3293 N N . ALA A 1 427 ? 12.991 -0.447 -7.627 1.00 11.88 411 ALA A N 1
ATOM 3294 C CA . ALA A 1 427 ? 12.698 0.854 -7.036 1.00 12.72 411 ALA A CA 1
ATOM 3295 C C . ALA A 1 427 ? 11.350 1.390 -7.505 1.00 14.53 411 ALA A C 1
ATOM 3296 O O . ALA A 1 427 ? 10.585 1.957 -6.710 1.00 12.13 411 ALA A O 1
ATOM 3298 N N . ARG A 1 428 ? 11.036 1.230 -8.794 1.00 12.64 412 ARG A N 1
ATOM 3299 C CA . ARG A 1 428 ? 9.756 1.733 -9.281 1.00 13.04 412 ARG A CA 1
ATOM 3300 C C . ARG A 1 428 ? 8.586 0.981 -8.667 1.00 13.93 412 ARG A C 1
ATOM 3301 O O . ARG A 1 428 ? 7.458 1.497 -8.659 1.00 12.22 412 ARG A O 1
ATOM 3309 N N . ASP A 1 429 ? 8.838 -0.212 -8.144 1.00 14.68 413 ASP A N 1
ATOM 3310 C CA . ASP A 1 429 ? 7.823 -1.043 -7.507 1.00 13.11 413 ASP A CA 1
ATOM 3311 C C . ASP A 1 429 ? 7.744 -0.834 -5.994 1.00 12.47 413 ASP A C 1
ATOM 3312 O O . ASP A 1 429 ? 7.206 -1.698 -5.297 1.00 13.11 413 ASP A O 1
ATOM 3317 N N . TYR A 1 430 ? 8.244 0.287 -5.468 1.00 12.26 414 TYR A N 1
ATOM 3318 C CA . TYR A 1 430 ? 8.299 0.451 -4.015 1.00 13.55 414 TYR A CA 1
ATOM 3319 C C . TYR A 1 430 ? 6.904 0.583 -3.393 1.00 12.96 414 TYR A C 1
ATOM 3320 O O . TYR A 1 430 ? 5.905 0.913 -4.041 1.00 12.37 414 TYR A O 1
ATOM 3329 N N . SER A 1 431 ? 6.853 0.331 -2.095 1.00 13.30 415 SER A N 1
ATOM 3330 C CA . SER A 1 431 ? 5.699 0.708 -1.300 1.00 10.82 415 SER A CA 1
ATOM 3331 C C . SER A 1 431 ? 6.219 1.188 0.050 1.00 10.99 415 SER A C 1
ATOM 3332 O O . SER A 1 431 ? 7.390 1.557 0.190 1.00 14.07 415 SER A O 1
ATOM 3335 N N . VAL A 1 432 ? 5.362 1.165 1.071 1.00 10.47 416 VAL A N 1
ATOM 3336 C CA . VAL A 1 432 ? 5.697 1.729 2.372 1.00 12.00 416 VAL A CA 1
ATOM 3337 C C . VAL A 1 432 ? 5.384 0.726 3.478 1.00 10.42 416 VAL A C 1
ATOM 3338 O O . VAL A 1 432 ? 4.294 0.146 3.514 1.00 12.23 416 VAL A O 1
ATOM 3342 N N . VAL A 1 433 ? 6.339 0.542 4.377 1.00 9.39 417 VAL A N 1
ATOM 3343 C CA . VAL A 1 433 ? 6.154 -0.223 5.609 1.00 10.87 417 VAL A CA 1
ATOM 3344 C C . VAL A 1 433 ? 5.702 0.733 6.708 1.00 12.15 417 VAL A C 1
ATOM 3345 O O . VAL A 1 433 ? 6.296 1.803 6.893 1.00 10.10 417 VAL A O 1
ATOM 3349 N N . GLY A 1 434 ? 4.632 0.369 7.420 1.00 14.42 418 GLY A N 1
ATOM 3350 C CA . GLY A 1 434 ? 4.238 1.136 8.603 1.00 14.46 418 GLY A CA 1
ATOM 3351 C C . GLY A 1 434 ? 3.759 2.540 8.274 1.00 13.37 418 GLY A C 1
ATOM 3352 O O . GLY A 1 434 ? 2.883 2.740 7.425 1.00 17.02 418 GLY A O 1
ATOM 3353 N N . CYS A 1 435 ? 4.345 3.531 8.953 1.00 14.92 419 CYS A N 1
ATOM 3354 C CA . CYS A 1 435 ? 3.949 4.925 8.753 1.00 12.55 419 CYS A CA 1
ATOM 3355 C C . CYS A 1 435 ? 4.464 5.475 7.426 1.00 15.82 419 CYS A C 1
ATOM 3356 O O . CYS A 1 435 ? 3.673 5.845 6.551 1.00 15.52 419 CYS A O 1
ATOM 3359 N N . VAL A 1 436 ? 5.786 5.553 7.256 1.00 12.21 420 VAL A N 1
ATOM 3360 C CA . VAL A 1 436 ? 6.348 6.219 6.081 1.00 14.06 420 VAL A CA 1
ATOM 3361 C C . VAL A 1 436 ? 7.615 5.539 5.580 1.00 15.64 420 VAL A C 1
ATOM 3362 O O . VAL A 1 436 ? 8.368 6.134 4.798 1.00 14.06 420 VAL A O 1
ATOM 3366 N N . GLU A 1 437 ? 7.875 4.309 6.023 1.00 13.20 421 GLU A N 1
ATOM 3367 C CA . GLU A 1 437 ? 9.177 3.692 5.784 1.00 13.27 421 GLU A CA 1
ATOM 3368 C C . GLU A 1 437 ? 9.214 3.091 4.385 1.00 13.75 421 GLU A C 1
ATOM 3369 O O . GLU A 1 437 ? 8.537 2.094 4.099 1.00 12.19 421 GLU A O 1
ATOM 3375 N N . LEU A 1 438 ? 10.022 3.702 3.526 1.00 12.36 422 LEU A N 1
ATOM 3376 C CA . LEU A 1 438 ? 10.134 3.289 2.138 1.00 11.89 422 LEU A CA 1
ATOM 3377 C C . LEU A 1 438 ? 10.739 1.892 2.063 1.00 11.52 422 LEU A C 1
ATOM 3378 O O . LEU A 1 438 ? 11.774 1.623 2.674 1.00 12.22 422 LEU A O 1
ATOM 3383 N N . SER A 1 439 ? 10.091 0.996 1.322 1.00 11.20 423 SER A N 1
ATOM 3384 C CA . SER A 1 439 ? 10.555 -0.388 1.269 1.00 13.45 423 SER A CA 1
ATOM 3385 C C . SER A 1 439 ? 10.239 -0.972 -0.108 1.00 13.83 423 SER A C 1
ATOM 3386 O O . SER A 1 439 ? 9.384 -0.460 -0.838 1.00 12.01 423 SER A O 1
ATOM 3389 N N . ILE A 1 440 ? 10.949 -2.038 -0.473 1.00 12.21 424 ILE A N 1
ATOM 3390 C CA . ILE A 1 440 ? 10.700 -2.743 -1.729 1.00 11.99 424 ILE A CA 1
ATOM 3391 C C . ILE A 1 440 ? 9.920 -4.015 -1.394 1.00 13.77 424 ILE A C 1
ATOM 3392 O O . ILE A 1 440 ? 10.485 -4.939 -0.776 1.00 11.37 424 ILE A O 1
ATOM 3397 N N . PRO A 1 441 ? 8.645 -4.101 -1.757 1.00 12.19 425 PRO A N 1
ATOM 3398 C CA . PRO A 1 441 ? 7.798 -5.208 -1.286 1.00 14.51 425 PRO A CA 1
ATOM 3399 C C . PRO A 1 441 ? 8.311 -6.564 -1.740 1.00 13.81 425 PRO A C 1
ATOM 3400 O O . PRO A 1 441 ? 8.752 -6.737 -2.881 1.00 14.35 425 PRO A O 1
ATOM 3404 N N . GLY A 1 442 ? 8.255 -7.527 -0.818 1.00 12.11 426 GLY A N 1
ATOM 3405 C CA . GLY A 1 442 ? 8.727 -8.874 -1.073 1.00 12.42 426 GLY A CA 1
ATOM 3406 C C . GLY A 1 442 ? 10.213 -9.012 -1.302 1.00 15.21 426 GLY A C 1
ATOM 3407 O O . GLY A 1 442 ? 10.659 -10.096 -1.697 1.00 14.46 426 GLY A O 1
ATOM 3408 N N . ARG A 1 443 ? 11.003 -7.953 -1.060 1.00 14.03 427 ARG A N 1
ATOM 3409 C CA . ARG A 1 443 ? 12.428 -7.979 -1.372 1.00 13.20 427 ARG A CA 1
ATOM 3410 C C . ARG A 1 443 ? 13.303 -7.338 -0.299 1.00 15.09 427 ARG A C 1
ATOM 3411 O O . ARG A 1 443 ? 14.519 -7.217 -0.509 1.00 12.48 427 ARG A O 1
ATOM 3419 N N . THR A 1 444 ? 12.746 -6.935 0.844 1.00 13.91 428 THR A N 1
ATOM 3420 C CA . THR A 1 444 ? 13.456 -6.054 1.761 1.00 8.63 428 THR A CA 1
ATOM 3421 C C . THR A 1 444 ? 13.311 -6.530 3.197 1.00 10.61 428 THR A C 1
ATOM 3422 O O . THR A 1 444 ? 12.216 -6.888 3.638 1.00 10.46 428 THR A O 1
ATOM 3426 N N . TYR A 1 445 ? 14.411 -6.491 3.931 1.00 11.47 429 TYR A N 1
ATOM 3427 C CA . TYR A 1 445 ? 14.381 -6.538 5.393 1.00 11.31 429 TYR A CA 1
ATOM 3428 C C . TYR A 1 445 ? 15.094 -5.276 5.843 1.00 12.48 429 TYR A C 1
ATOM 3429 O O . TYR A 1 445 ? 16.329 -5.229 5.852 1.00 13.32 429 TYR A O 1
ATOM 3438 N N . GLY A 1 446 ? 14.324 -4.256 6.201 1.00 12.05 430 GLY A N 1
ATOM 3439 C CA . GLY A 1 446 ? 14.870 -2.943 6.461 1.00 10.94 430 GLY A CA 1
ATOM 3440 C C . GLY A 1 446 ? 15.072 -2.546 7.912 1.00 12.36 430 GLY A C 1
ATOM 3441 O O . GLY A 1 446 ? 15.647 -1.477 8.149 1.00 11.86 430 GLY A O 1
ATOM 3442 N N . LEU A 1 447 ? 14.680 -3.387 8.885 1.00 11.04 431 LEU A N 1
ATOM 3443 C CA . LEU A 1 447 ? 14.596 -2.949 10.283 1.00 13.30 431 LEU A CA 1
ATOM 3444 C C . LEU A 1 447 ? 14.139 -1.504 10.337 1.00 11.14 431 LEU A C 1
ATOM 3445 O O . LEU A 1 447 ? 14.851 -0.647 10.873 1.00 11.65 431 LEU A O 1
ATOM 3450 N N . HIS A 1 448 ? 12.956 -1.238 9.786 1.00 10.46 432 HIS A N 1
ATOM 3451 C CA . HIS A 1 448 ? 12.599 0.103 9.346 1.00 13.57 432 HIS A CA 1
ATOM 3452 C C . HIS A 1 448 ? 12.348 1.080 10.479 1.00 12.38 432 HIS A C 1
ATOM 3453 O O . HIS A 1 448 ? 12.281 2.277 10.206 1.00 13.05 432 HIS A O 1
ATOM 3460 N N . ASP A 1 449 ? 12.185 0.619 11.716 1.00 13.60 433 ASP A N 1
ATOM 3461 C CA . ASP A 1 449 ? 12.076 1.535 12.848 1.00 11.87 433 ASP A CA 1
ATOM 3462 C C . ASP A 1 449 ? 12.875 1.016 14.034 1.00 12.25 433 ASP A C 1
ATOM 3463 O O . ASP A 1 449 ? 12.371 0.912 15.154 1.00 13.50 433 ASP A O 1
ATOM 3468 N N . ILE A 1 450 ? 14.155 0.717 13.806 1.00 12.15 434 ILE A N 1
ATOM 3469 C CA . ILE A 1 450 ? 14.946 0.082 14.851 1.00 12.19 434 ILE A CA 1
ATOM 3470 C C . ILE A 1 450 ? 15.413 1.073 15.917 1.00 11.47 434 ILE A C 1
ATOM 3471 O O . ILE A 1 450 ? 15.648 0.660 17.059 1.00 11.63 434 ILE A O 1
ATOM 3476 N N . ALA A 1 451 ? 15.526 2.371 15.604 1.00 11.95 435 ALA A N 1
ATOM 3477 C CA . ALA A 1 451 ? 15.964 3.306 16.639 1.00 10.81 435 ALA A CA 1
ATOM 3478 C C . ALA A 1 451 ? 15.520 4.720 16.288 1.00 14.46 435 ALA A C 1
ATOM 3479 O O . ALA A 1 451 ? 15.318 5.047 15.111 1.00 11.80 435 ALA A O 1
ATOM 3481 N N . MET A 1 452 ? 15.376 5.551 17.328 1.00 14.91 436 MET A N 1
ATOM 3482 C CA . MET A 1 452 ? 15.013 6.955 17.165 1.00 14.04 436 MET A CA 1
ATOM 3483 C C . MET A 1 452 ? 16.038 7.822 17.885 1.00 15.08 436 MET A C 1
ATOM 3484 O O . MET A 1 452 ? 16.360 7.561 19.051 1.00 14.77 436 MET A O 1
ATOM 3489 N N . PHE A 1 453 ? 16.517 8.863 17.197 1.00 15.76 437 PHE A N 1
ATOM 3490 C CA . PHE A 1 453 ? 17.651 9.686 17.612 1.00 11.46 437 PHE A CA 1
ATOM 3491 C C . PHE A 1 453 ? 17.147 11.088 17.932 1.00 14.96 437 PHE A C 1
ATOM 3492 O O . PHE A 1 453 ? 16.534 11.733 17.075 1.00 12.59 437 PHE A O 1
ATOM 3500 N N . ASN A 1 454 ? 17.407 11.554 19.162 1.00 14.66 438 ASN A N 1
ATOM 3501 C CA . ASN A 1 454 ? 16.871 12.824 19.666 1.00 15.43 438 ASN A CA 1
ATOM 3502 C C . ASN A 1 454 ? 17.888 13.925 19.385 1.00 13.75 438 ASN A C 1
ATOM 3503 O O . ASN A 1 454 ? 18.765 14.211 20.202 1.00 13.50 438 ASN A O 1
ATOM 3508 N N . LEU A 1 455 ? 17.757 14.560 18.213 1.00 14.00 439 LEU A N 1
ATOM 3509 C CA . LEU A 1 455 ? 18.700 15.606 17.824 1.00 15.47 439 LEU A CA 1
ATOM 3510 C C . LEU A 1 455 ? 18.699 16.768 18.816 1.00 14.80 439 LEU A C 1
ATOM 3511 O O . LEU A 1 455 ? 19.755 17.353 19.091 1.00 14.16 439 LEU A O 1
ATOM 3516 N N . LEU A 1 456 ? 17.525 17.142 19.343 1.00 13.99 440 LEU A N 1
ATOM 3517 C CA . LEU A 1 456 ? 17.487 18.306 20.232 1.00 13.84 440 LEU A CA 1
ATOM 3518 C C . LEU A 1 456 ? 18.167 18.016 21.562 1.00 15.48 440 LEU A C 1
ATOM 3519 O O . LEU A 1 456 ? 18.774 18.916 22.152 1.00 14.62 440 LEU A O 1
ATOM 3524 N N . LYS A 1 457 ? 18.093 16.772 22.051 1.00 14.07 441 LYS A N 1
ATOM 3525 C CA . LYS A 1 457 ? 18.798 16.444 23.286 1.00 13.54 441 LYS A CA 1
ATOM 3526 C C . LYS A 1 457 ? 20.307 16.519 23.096 1.00 14.17 441 LYS A C 1
ATOM 3527 O O . LYS A 1 457 ? 21.025 16.968 23.996 1.00 15.62 441 LYS A O 1
ATOM 3533 N N . VAL A 1 458 ? 20.809 16.090 21.931 1.00 14.02 442 VAL A N 1
ATOM 3534 C CA . VAL A 1 458 ? 22.234 16.230 21.633 1.00 14.84 442 VAL A CA 1
ATOM 3535 C C . VAL A 1 458 ? 22.647 17.693 21.730 1.00 14.38 442 VAL A C 1
ATOM 3536 O O . VAL A 1 458 ? 23.661 18.040 22.353 1.00 13.63 442 VAL A O 1
ATOM 3540 N N . MET A 1 459 ? 21.858 18.570 21.110 1.00 13.23 443 MET A N 1
ATOM 3541 C CA . MET A 1 459 ? 22.135 20.000 21.165 1.00 17.20 443 MET A CA 1
ATOM 3542 C C . MET A 1 459 ? 22.108 20.510 22.597 1.00 16.03 443 MET A C 1
ATOM 3543 O O . MET A 1 459 ? 23.015 21.232 23.029 1.00 17.77 443 MET A O 1
ATOM 3548 N N . GLU A 1 460 ? 21.095 20.109 23.363 1.00 14.54 444 GLU A N 1
ATOM 3549 C CA . GLU A 1 460 ? 20.953 20.633 24.717 1.00 17.01 444 GLU A CA 1
ATOM 3550 C C . GLU A 1 460 ? 22.150 20.264 25.584 1.00 17.82 444 GLU A C 1
ATOM 3551 O O . GLU A 1 460 ? 22.678 21.111 26.318 1.00 17.55 444 GLU A O 1
ATOM 3557 N N . ILE A 1 461 ? 22.611 19.013 25.498 1.00 12.40 445 ILE A N 1
ATOM 3558 C CA . ILE A 1 461 ? 23.774 18.610 26.284 1.00 15.57 445 ILE A CA 1
ATOM 3559 C C . ILE A 1 461 ? 25.003 19.413 25.866 1.00 19.30 445 ILE A C 1
ATOM 3560 O O . ILE A 1 461 ? 25.780 19.872 26.713 1.00 18.73 445 ILE A O 1
ATOM 3565 N N . CYS A 1 462 ? 25.188 19.619 24.559 1.00 17.09 446 CYS A N 1
ATOM 3566 C CA . CYS A 1 462 ? 26.301 20.444 24.096 1.00 18.19 446 CYS A CA 1
ATOM 3567 C C . CYS A 1 462 ? 26.241 21.843 24.696 1.00 17.73 446 CYS A C 1
ATOM 3568 O O . CYS A 1 462 ? 27.260 22.365 25.166 1.00 18.00 446 CYS A O 1
ATOM 3571 N N . LEU A 1 463 ? 25.056 22.465 24.698 1.00 16.49 447 LEU A N 1
ATOM 3572 C CA . LEU A 1 463 ? 24.928 23.800 25.285 1.00 19.75 447 LEU A CA 1
ATOM 3573 C C . LEU A 1 463 ? 25.461 23.829 26.714 1.00 22.30 447 LEU A C 1
ATOM 3574 O O . LEU A 1 463 ? 26.321 24.651 27.053 1.00 22.09 447 LEU A O 1
ATOM 3579 N N . HIS A 1 464 ? 24.975 22.920 27.566 1.00 18.91 448 HIS A N 1
ATOM 3580 C CA . HIS A 1 464 ? 25.323 22.990 28.982 1.00 20.60 448 HIS A CA 1
ATOM 3581 C C . HIS A 1 464 ? 26.732 22.488 29.255 1.00 21.53 448 HIS A C 1
ATOM 3582 O O . HIS A 1 464 ? 27.300 22.813 30.304 1.00 22.52 448 HIS A O 1
ATOM 3589 N N . GLU A 1 465 ? 27.316 21.725 28.324 1.00 18.62 449 GLU A N 1
ATOM 3590 C CA . GLU A 1 465 ? 28.728 21.390 28.419 1.00 19.66 449 GLU A CA 1
ATOM 3591 C C . GLU A 1 465 ? 29.608 22.621 28.271 1.00 21.94 449 GLU A C 1
ATOM 3592 O O . GLU A 1 465 ? 30.771 22.593 28.687 1.00 23.62 449 GLU A O 1
ATOM 3598 N N . ASN A 1 466 ? 29.083 23.702 27.699 1.00 19.03 450 ASN A N 1
ATOM 3599 C CA . ASN A 1 466 ? 29.891 24.884 27.436 1.00 23.69 450 ASN A CA 1
ATOM 3600 C C . ASN A 1 466 ? 29.554 26.049 28.362 1.00 28.22 450 ASN A C 1
ATOM 3601 O O . ASN A 1 466 ? 29.899 27.200 28.062 1.00 31.91 450 ASN A O 1
ATOM 3606 N N . GLU A 1 467 ? 28.909 25.768 29.493 1.00 24.81 451 GLU A N 1
ATOM 3607 C CA . GLU A 1 467 ? 28.770 26.765 30.545 1.00 27.46 451 GLU A CA 1
ATOM 3608 C C . GLU A 1 467 ? 30.149 27.156 31.056 1.00 30.65 451 GLU A C 1
ATOM 3609 O O . GLU A 1 467 ? 31.010 26.298 31.278 1.00 27.57 451 GLU A O 1
ATOM 3615 N N . GLY A 1 468 ? 30.371 28.458 31.214 1.00 33.00 452 GLY A N 1
ATOM 3616 C CA . GLY A 1 468 ? 31.653 28.920 31.702 1.00 31.48 452 GLY A CA 1
ATOM 3617 C C . GLY A 1 468 ? 32.794 28.791 30.725 1.00 34.56 452 GLY A C 1
ATOM 3618 O O . GLY A 1 468 ? 33.952 28.919 31.129 1.00 31.25 452 GLY A O 1
ATOM 3619 N N . ASN A 1 469 ? 32.503 28.542 29.451 1.00 34.69 453 ASN A N 1
ATOM 3620 C CA . ASN A 1 469 ? 33.522 28.470 28.407 1.00 30.30 453 ASN A CA 1
ATOM 3621 C C . ASN A 1 469 ? 33.667 29.861 27.798 1.00 34.15 453 ASN A C 1
ATOM 3622 O O . ASN A 1 469 ? 32.864 30.272 26.958 1.00 34.91 453 ASN A O 1
ATOM 3627 N N . ALA A 1 470 ? 34.705 30.590 28.217 1.00 36.17 454 ALA A N 1
ATOM 3628 C CA . ALA A 1 470 ? 34.912 31.947 27.714 1.00 36.27 454 ALA A CA 1
ATOM 3629 C C . ALA A 1 470 ? 35.293 31.966 26.236 1.00 35.01 454 ALA A C 1
ATOM 3630 O O . ALA A 1 470 ? 35.029 32.957 25.543 1.00 39.05 454 ALA A O 1
ATOM 3632 N N . ALA A 1 471 ? 35.902 30.895 25.734 1.00 36.14 455 ALA A N 1
ATOM 3633 C CA . ALA A 1 471 ? 36.385 30.845 24.360 1.00 37.26 455 ALA A CA 1
ATOM 3634 C C . ALA A 1 471 ? 35.326 30.401 23.356 1.00 34.47 455 ALA A C 1
ATOM 3635 O O . ALA A 1 471 ? 35.642 30.265 22.170 1.00 36.65 455 ALA A O 1
ATOM 3637 N N . LEU A 1 472 ? 34.090 30.178 23.788 1.00 36.92 456 LEU A N 1
ATOM 3638 C CA . LEU A 1 472 ? 33.091 29.597 22.902 1.00 33.02 456 LEU A CA 1
ATOM 3639 C C . LEU A 1 472 ? 32.726 30.554 21.772 1.00 29.78 456 LEU A C 1
ATOM 3640 O O . LEU A 1 472 ? 32.446 31.734 22.003 1.00 28.98 456 LEU A O 1
ATOM 3645 N N . THR A 1 473 ? 32.721 30.036 20.548 1.00 26.73 457 THR A N 1
ATOM 3646 C CA . THR A 1 473 ? 32.158 30.727 19.400 1.00 26.25 457 THR A CA 1
ATOM 3647 C C . THR A 1 473 ? 31.030 29.890 18.816 1.00 27.11 457 THR A C 1
ATOM 3648 O O . THR A 1 473 ? 30.914 28.689 19.090 1.00 23.67 457 THR A O 1
ATOM 3652 N N . TYR A 1 474 ? 30.200 30.536 17.995 1.00 24.83 458 TYR A N 1
ATOM 3653 C CA . TYR A 1 474 ? 29.096 29.815 17.374 1.00 25.58 458 TYR A CA 1
ATOM 3654 C C . TYR A 1 474 ? 29.605 28.665 16.512 1.00 27.27 458 TYR A C 1
ATOM 3655 O O . TYR A 1 474 ? 29.071 27.552 16.579 1.00 23.82 458 TYR A O 1
ATOM 3664 N N . GLU A 1 475 ? 30.646 28.905 15.707 1.00 25.49 459 GLU A N 1
ATOM 3665 C CA . GLU A 1 475 ? 31.123 27.845 14.825 1.00 26.42 459 GLU A CA 1
ATOM 3666 C C . GLU A 1 475 ? 31.736 26.707 15.630 1.00 26.93 459 GLU A C 1
ATOM 3667 O O . GLU A 1 475 ? 31.621 25.537 15.241 1.00 25.96 459 GLU A O 1
ATOM 3673 N N . GLY A 1 476 ? 32.378 27.030 16.755 1.00 25.46 460 GLY A N 1
ATOM 3674 C CA . GLY A 1 476 ? 32.911 25.987 17.612 1.00 25.82 460 GLY A CA 1
ATOM 3675 C C . GLY A 1 476 ? 31.817 25.167 18.266 1.00 22.11 460 GLY A C 1
ATOM 3676 O O . GLY A 1 476 ? 31.938 23.946 18.379 1.00 23.18 460 GLY A O 1
ATOM 3677 N N . LEU A 1 477 ? 30.746 25.830 18.723 1.00 21.17 461 LEU A N 1
ATOM 3678 C CA . LEU A 1 477 ? 29.577 25.109 19.221 1.00 19.77 461 LEU A CA 1
ATOM 3679 C C . LEU A 1 477 ? 29.012 24.190 18.146 1.00 24.57 461 LEU A C 1
ATOM 3680 O O . LEU A 1 477 ? 28.695 23.022 18.408 1.00 19.95 461 LEU A O 1
ATOM 3685 N N . LEU A 1 478 ? 28.893 24.704 16.920 1.00 20.44 462 LEU A N 1
ATOM 3686 C CA . LEU A 1 478 ? 28.391 23.896 15.813 1.00 22.26 462 LEU A CA 1
ATOM 3687 C C . LEU A 1 478 ? 29.249 22.656 15.592 1.00 22.82 462 LEU A C 1
ATOM 3688 O O . LEU A 1 478 ? 28.719 21.553 15.395 1.00 21.00 462 LEU A O 1
ATOM 3693 N N . GLU A 1 479 ? 30.575 22.810 15.616 1.00 21.02 463 GLU A N 1
ATOM 3694 C CA . GLU A 1 479 ? 31.436 21.646 15.441 1.00 23.96 463 GLU A CA 1
ATOM 3695 C C . GLU A 1 479 ? 31.251 20.645 16.576 1.00 24.04 463 GLU A C 1
ATOM 3696 O O . GLU A 1 479 ? 31.285 19.431 16.346 1.00 20.48 463 GLU A O 1
ATOM 3702 N N . GLN A 1 480 ? 31.050 21.131 17.807 1.00 20.36 464 GLN A N 1
ATOM 3703 C CA . GLN A 1 480 ? 30.817 20.216 18.924 1.00 18.76 464 GLN A CA 1
ATOM 3704 C C . GLN A 1 480 ? 29.524 19.433 18.732 1.00 17.36 464 GLN A C 1
ATOM 3705 O O . GLN A 1 480 ? 29.453 18.238 19.058 1.00 18.48 464 GLN A O 1
ATOM 3711 N N . ILE A 1 481 ? 28.483 20.099 18.228 1.00 18.98 465 ILE A N 1
ATOM 3712 C CA . ILE A 1 481 ? 27.205 19.430 18.015 1.00 16.62 465 ILE A CA 1
ATOM 3713 C C . ILE A 1 481 ? 27.345 18.347 16.950 1.00 17.16 465 ILE A C 1
ATOM 3714 O O . ILE A 1 481 ? 26.889 17.212 17.133 1.00 15.14 465 ILE A O 1
ATOM 3719 N N . ARG A 1 482 ? 27.988 18.676 15.827 1.00 17.99 466 ARG A N 1
ATOM 3720 C CA . ARG A 1 482 ? 28.245 17.666 14.806 1.00 18.43 466 ARG A CA 1
ATOM 3721 C C . ARG A 1 482 ? 29.033 16.491 15.383 1.00 17.26 466 ARG A C 1
ATOM 3722 O O . ARG A 1 482 ? 28.701 15.329 15.128 1.00 18.39 466 ARG A O 1
ATOM 3730 N N . ALA A 1 483 ? 30.046 16.772 16.206 1.00 19.35 467 ALA A N 1
ATOM 3731 C CA . ALA A 1 483 ? 30.866 15.698 16.761 1.00 16.97 467 ALA A CA 1
ATOM 3732 C C . ALA A 1 483 ? 30.069 14.814 17.712 1.00 14.81 467 ALA A C 1
ATOM 3733 O O . ALA A 1 483 ? 30.266 13.594 17.743 1.00 15.36 467 ALA A O 1
ATOM 3735 N N . LYS A 1 484 ? 29.193 15.404 18.523 1.00 17.52 468 LYS A N 1
ATOM 3736 C CA . LYS A 1 484 ? 28.420 14.568 19.432 1.00 17.33 468 LYS A CA 1
ATOM 3737 C C . LYS A 1 484 ? 27.364 13.770 18.676 1.00 13.76 468 LYS A C 1
ATOM 3738 O O . LYS A 1 484 ? 27.080 12.627 19.037 1.00 14.34 468 LYS A O 1
ATOM 3744 N N . ILE A 1 485 ? 26.792 14.339 17.614 1.00 16.10 469 ILE A N 1
ATOM 3745 C CA . ILE A 1 485 ? 25.899 13.566 16.756 1.00 15.10 469 ILE A CA 1
ATOM 3746 C C . ILE A 1 485 ? 26.629 12.344 16.206 1.00 17.03 469 ILE A C 1
ATOM 3747 O O . ILE A 1 485 ? 26.118 11.219 16.260 1.00 14.34 469 ILE A O 1
ATOM 3752 N N . SER A 1 486 ? 27.844 12.550 15.676 1.00 15.03 470 SER A N 1
ATOM 3753 C CA . SER A 1 486 ? 28.602 11.437 15.106 1.00 18.16 470 SER A CA 1
ATOM 3754 C C . SER A 1 486 ? 28.903 10.388 16.163 1.00 16.21 470 SER A C 1
ATOM 3755 O O . SER A 1 486 ? 28.776 9.186 15.905 1.00 15.60 470 SER A O 1
ATOM 3758 N N . HIS A 1 487 ? 29.300 10.831 17.361 1.00 15.69 471 HIS A N 1
ATOM 3759 C CA . HIS A 1 487 ? 29.656 9.902 18.430 1.00 17.23 471 HIS A CA 1
ATOM 3760 C C . HIS A 1 487 ? 28.473 9.027 18.813 1.00 13.81 471 HIS A C 1
ATOM 3761 O O . HIS A 1 487 ? 28.600 7.800 18.929 1.00 14.57 471 HIS A O 1
ATOM 3768 N N . TYR A 1 488 ? 27.303 9.641 19.016 1.00 15.83 472 TYR A N 1
ATOM 3769 C CA . TYR A 1 488 ? 26.155 8.858 19.451 1.00 12.91 472 TYR A CA 1
ATOM 3770 C C . TYR A 1 488 ? 25.527 8.043 18.327 1.00 14.42 472 TYR A C 1
ATOM 3771 O O . TYR A 1 488 ? 24.908 7.011 18.620 1.00 13.68 472 TYR A O 1
ATOM 3780 N N . ILE A 1 489 ? 25.688 8.449 17.060 1.00 14.02 473 ILE A N 1
ATOM 3781 C CA . ILE A 1 489 ? 25.240 7.582 15.966 1.00 10.77 473 ILE A CA 1
ATOM 3782 C C . ILE A 1 489 ? 25.956 6.240 16.045 1.00 13.36 473 ILE A C 1
ATOM 3783 O O . ILE A 1 489 ? 25.341 5.182 15.886 1.00 13.37 473 ILE A O 1
ATOM 3788 N N . THR A 1 490 ? 27.257 6.255 16.344 1.00 12.81 474 THR A N 1
ATOM 3789 C CA . THR A 1 490 ? 27.993 4.999 16.488 1.00 12.70 474 THR A CA 1
ATOM 3790 C C . THR A 1 490 ? 27.332 4.089 17.515 1.00 15.14 474 THR A C 1
ATOM 3791 O O . THR A 1 490 ? 27.184 2.882 17.291 1.00 15.27 474 THR A O 1
ATOM 3795 N N . LEU A 1 491 ? 26.892 4.659 18.635 1.00 15.31 475 LEU A N 1
ATOM 3796 C CA . LEU A 1 491 ? 26.309 3.856 19.702 1.00 12.15 475 LEU A CA 1
ATOM 3797 C C . LEU A 1 491 ? 24.881 3.425 19.374 1.00 13.79 475 LEU A C 1
ATOM 3798 O O . LEU A 1 491 ? 24.453 2.339 19.790 1.00 13.91 475 LEU A O 1
ATOM 3803 N N . MET A 1 492 ? 24.114 4.279 18.684 1.00 11.63 476 MET A N 1
ATOM 3804 C CA . MET A 1 492 ? 22.829 3.852 18.141 1.00 12.76 476 MET A CA 1
ATOM 3805 C C . MET A 1 492 ? 22.990 2.595 17.320 1.00 14.59 476 MET A C 1
ATOM 3806 O O . MET A 1 492 ? 22.214 1.637 17.446 1.00 13.06 476 MET A O 1
ATOM 3811 N N . VAL A 1 493 ? 23.978 2.623 16.426 1.00 13.27 477 VAL A N 1
ATOM 3812 C CA . VAL A 1 493 ? 24.248 1.502 15.535 1.00 12.30 477 VAL A CA 1
ATOM 3813 C C . VAL A 1 493 ? 24.541 0.259 16.351 1.00 14.86 477 VAL A C 1
ATOM 3814 O O . VAL A 1 493 ? 23.967 -0.813 16.113 1.00 13.29 477 VAL A O 1
ATOM 3818 N N . GLU A 1 494 ? 25.406 0.402 17.363 1.00 14.29 478 GLU A N 1
ATOM 3819 C CA . GLU A 1 494 ? 25.736 -0.725 18.221 1.00 15.23 478 GLU A CA 1
ATOM 3820 C C . GLU A 1 494 ? 24.488 -1.295 18.887 1.00 14.97 478 GLU A C 1
ATOM 3821 O O . GLU A 1 494 ? 24.260 -2.509 18.857 1.00 13.94 478 GLU A O 1
ATOM 3827 N N . GLY A 1 495 ? 23.656 -0.432 19.474 1.00 14.62 479 GLY A N 1
ATOM 3828 C CA . GLY A 1 495 ? 22.438 -0.921 20.112 1.00 13.70 479 GLY A CA 1
ATOM 3829 C C . GLY A 1 495 ? 21.465 -1.544 19.124 1.00 16.81 479 GLY A C 1
ATOM 3830 O O . GLY A 1 495 ? 20.816 -2.553 19.427 1.00 13.85 479 GLY A O 1
ATOM 3831 N N . SER A 1 496 ? 21.359 -0.956 17.927 1.00 12.55 480 SER A N 1
ATOM 3832 C CA . SER A 1 496 ? 20.468 -1.485 16.897 1.00 15.32 480 SER A CA 1
ATOM 3833 C C . SER A 1 496 ? 20.921 -2.865 16.412 1.00 14.26 480 SER A C 1
ATOM 3834 O O . SER A 1 496 ? 20.094 -3.773 16.239 1.00 12.02 480 SER A O 1
ATOM 3837 N N . ASN A 1 497 ? 22.228 -3.038 16.186 1.00 12.70 481 ASN A N 1
ATOM 3838 C CA . ASN A 1 497 ? 22.760 -4.339 15.778 1.00 12.14 481 ASN A CA 1
ATOM 3839 C C . ASN A 1 497 ? 22.540 -5.406 16.855 1.00 13.41 481 ASN A C 1
ATOM 3840 O O . ASN A 1 497 ? 22.295 -6.580 16.539 1.00 12.28 481 ASN A O 1
ATOM 3845 N N . ILE A 1 498 ? 22.611 -5.016 18.130 1.00 11.45 482 ILE A N 1
ATOM 3846 C CA . ILE A 1 498 ? 22.327 -5.960 19.210 1.00 14.54 482 ILE A CA 1
ATOM 3847 C C . ILE A 1 498 ? 20.886 -6.451 19.122 1.00 14.04 482 ILE A C 1
ATOM 3848 O O . ILE A 1 498 ? 20.615 -7.646 19.274 1.00 11.57 482 ILE A O 1
ATOM 3853 N N . CYS A 1 499 ? 19.936 -5.549 18.852 1.00 10.61 483 CYS A N 1
ATOM 3854 C CA . CYS A 1 499 ? 18.548 -5.999 18.751 1.00 12.51 483 CYS A CA 1
ATOM 3855 C C . CYS A 1 499 ? 18.327 -6.833 17.493 1.00 13.65 483 CYS A C 1
ATOM 3856 O O . CYS A 1 499 ? 17.600 -7.835 17.524 1.00 11.38 483 CYS A O 1
ATOM 3859 N N . ASP A 1 500 ? 18.951 -6.426 16.381 1.00 10.70 484 ASP A N 1
ATOM 3860 C CA . ASP A 1 500 ? 18.996 -7.223 15.154 1.00 11.50 484 ASP A CA 1
ATOM 3861 C C . ASP A 1 500 ? 19.383 -8.675 15.457 1.00 12.57 484 ASP A C 1
ATOM 3862 O O . ASP A 1 500 ? 18.674 -9.621 15.082 1.00 12.40 484 ASP A O 1
ATOM 3867 N N . ILE A 1 501 ? 20.480 -8.861 16.190 1.00 13.86 485 ILE A N 1
ATOM 3868 C CA . ILE A 1 501 ? 20.971 -10.198 16.538 1.00 13.61 485 ILE A CA 1
ATOM 3869 C C . ILE A 1 501 ? 20.009 -10.913 17.486 1.00 15.95 485 ILE A C 1
ATOM 3870 O O . ILE A 1 501 ? 19.820 -12.137 17.404 1.00 14.02 485 ILE A O 1
ATOM 3875 N N . GLY A 1 502 ? 19.410 -10.174 18.420 1.00 13.36 486 GLY A N 1
ATOM 3876 C CA . GLY A 1 502 ? 18.397 -10.769 19.277 1.00 13.90 486 GLY A CA 1
ATOM 3877 C C . GLY A 1 502 ? 17.247 -11.367 18.487 1.00 13.92 486 GLY A C 1
ATOM 3878 O O . GLY A 1 502 ? 16.768 -12.462 18.797 1.00 13.03 486 GLY A O 1
ATOM 3879 N N . HIS A 1 503 ? 16.788 -10.663 17.454 1.00 12.04 487 HIS A N 1
ATOM 3880 C CA . HIS A 1 503 ? 15.740 -11.231 16.607 1.00 13.61 487 HIS A CA 1
ATOM 3881 C C . HIS A 1 503 ? 16.244 -12.441 15.827 1.00 14.36 487 HIS A C 1
ATOM 3882 O O . HIS A 1 503 ? 15.511 -13.423 15.652 1.00 12.95 487 HIS A O 1
ATOM 3889 N N . ARG A 1 504 ? 17.496 -12.405 15.378 1.00 13.87 488 ARG A N 1
ATOM 3890 C CA . ARG A 1 504 ? 18.058 -13.559 14.673 1.00 16.37 488 ARG A CA 1
ATOM 3891 C C . ARG A 1 504 ? 18.133 -14.784 15.583 1.00 17.14 488 ARG A C 1
ATOM 3892 O O . ARG A 1 504 ? 17.709 -15.888 15.205 1.00 12.95 488 ARG A O 1
ATOM 3900 N N . ASP A 1 505 ? 18.660 -14.603 16.794 1.00 14.46 489 ASP A N 1
ATOM 3901 C CA . ASP A 1 505 ? 18.924 -15.735 17.678 1.00 15.35 489 ASP A CA 1
ATOM 3902 C C . ASP A 1 505 ? 17.663 -16.266 18.340 1.00 13.58 489 ASP A C 1
ATOM 3903 O O . ASP A 1 505 ? 17.594 -17.460 18.665 1.00 13.96 489 ASP A O 1
ATOM 3908 N N . TRP A 1 506 ? 16.671 -15.407 18.569 1.00 13.14 490 TRP A N 1
ATOM 3909 C CA . TRP A 1 506 ? 15.455 -15.800 19.268 1.00 13.87 490 TRP A CA 1
ATOM 3910 C C . TRP A 1 506 ? 14.235 -15.942 18.385 1.00 14.54 490 TRP A C 1
ATOM 3911 O O . TRP A 1 506 ? 13.358 -16.746 18.713 1.00 15.55 490 TRP A O 1
ATOM 3922 N N . ALA A 1 507 ? 14.139 -15.165 17.295 1.00 11.79 491 ALA A N 1
ATOM 3923 C CA . ALA A 1 507 ? 12.843 -15.011 16.641 1.00 11.51 491 ALA A CA 1
ATOM 3924 C C . ALA A 1 507 ? 12.908 -15.022 15.115 1.00 12.69 491 ALA A C 1
ATOM 3925 O O . ALA A 1 507 ? 12.392 -14.092 14.481 1.00 12.43 491 ALA A O 1
ATOM 3927 N N . PRO A 1 508 ? 13.493 -16.047 14.481 1.00 12.70 492 PRO A N 1
ATOM 3928 C CA . PRO A 1 508 ? 13.367 -16.162 13.026 1.00 15.06 492 PRO A CA 1
ATOM 3929 C C . PRO A 1 508 ? 11.897 -16.273 12.637 1.00 13.13 492 PRO A C 1
ATOM 3930 O O . PRO A 1 508 ? 11.044 -16.656 13.442 1.00 11.71 492 PRO A O 1
ATOM 3934 N N . VAL A 1 509 ? 11.598 -15.891 11.397 1.00 11.16 493 VAL A N 1
ATOM 3935 C CA . VAL A 1 509 ? 10.215 -15.909 10.911 1.00 10.70 493 VAL A CA 1
ATOM 3936 C C . VAL A 1 509 ? 10.181 -16.682 9.593 1.00 13.01 493 VAL A C 1
ATOM 3937 O O . VAL A 1 509 ? 10.049 -16.081 8.517 1.00 10.71 493 VAL A O 1
ATOM 3941 N N . PRO A 1 510 ? 10.281 -18.016 9.631 1.00 13.02 494 PRO A N 1
ATOM 3942 C CA . PRO A 1 510 ? 10.503 -18.768 8.374 1.00 12.73 494 PRO A CA 1
ATOM 3943 C C . PRO A 1 510 ? 9.365 -18.692 7.373 1.00 12.31 494 PRO A C 1
ATOM 3944 O O . PRO A 1 510 ? 9.626 -18.652 6.158 1.00 12.52 494 PRO A O 1
ATOM 3948 N N . LEU A 1 511 ? 8.103 -18.677 7.818 1.00 10.79 495 LEU A N 1
ATOM 3949 C CA . LEU A 1 511 ? 7.030 -18.590 6.827 1.00 12.18 495 LEU A CA 1
ATOM 3950 C C . LEU A 1 511 ? 7.073 -17.250 6.109 1.00 13.21 495 LEU A C 1
ATOM 3951 O O . LEU A 1 511 ? 7.068 -17.198 4.873 1.00 13.64 495 LEU A O 1
ATOM 3956 N N . LEU A 1 512 ? 7.105 -16.155 6.872 1.00 12.21 496 LEU A N 1
ATOM 3957 C CA . LEU A 1 512 ? 7.295 -14.829 6.282 1.00 9.29 496 LEU A CA 1
ATOM 3958 C C . LEU A 1 512 ? 8.468 -14.824 5.306 1.00 11.25 496 LEU A C 1
ATOM 3959 O O . LEU A 1 512 ? 8.339 -14.388 4.157 1.00 10.93 496 LEU A O 1
ATOM 3964 N N . SER A 1 513 ? 9.625 -15.319 5.757 1.00 12.38 497 SER A N 1
ATOM 3965 C CA . SER A 1 513 ? 10.840 -15.279 4.953 1.00 11.07 497 SER A CA 1
ATOM 3966 C C . SER A 1 513 ? 10.679 -16.046 3.650 1.00 11.42 497 SER A C 1
ATOM 3967 O O . SER A 1 513 ? 11.251 -15.651 2.629 1.00 12.81 497 SER A O 1
ATOM 3970 N N . SER A 1 514 ? 9.890 -17.125 3.647 1.00 10.20 498 SER A N 1
ATOM 3971 C CA . SER A 1 514 ? 9.661 -17.850 2.401 1.00 14.03 498 SER A CA 1
ATOM 3972 C C . SER A 1 514 ? 8.957 -16.986 1.349 1.00 14.04 498 SER A C 1
ATOM 3973 O O . SER A 1 514 ? 9.036 -17.299 0.152 1.00 14.14 498 SER A O 1
ATOM 3976 N N . PHE A 1 515 ? 8.318 -15.884 1.753 1.00 11.91 499 PHE A N 1
ATOM 3977 C CA . PHE A 1 515 ? 7.725 -14.925 0.824 1.00 12.39 499 PHE A CA 1
ATOM 3978 C C . PHE A 1 515 ? 8.585 -13.672 0.632 1.00 15.04 499 PHE A C 1
ATOM 3979 O O . PHE A 1 515 ? 8.053 -12.617 0.256 1.00 12.02 499 PHE A O 1
ATOM 3987 N N . ILE A 1 516 ? 9.891 -13.755 0.890 1.00 11.91 500 ILE A N 1
ATOM 3988 C CA . ILE A 1 516 ? 10.792 -12.618 0.727 1.00 12.39 500 ILE A CA 1
ATOM 3989 C C . ILE A 1 516 ? 11.941 -13.040 -0.179 1.00 11.74 500 ILE A C 1
ATOM 3990 O O . ILE A 1 516 ? 12.699 -13.955 0.167 1.00 11.22 500 ILE A O 1
ATOM 3995 N N . SER A 1 517 ? 12.070 -12.386 -1.334 1.00 12.68 501 SER A N 1
ATOM 3996 C CA . SER A 1 517 ? 13.267 -12.556 -2.154 1.00 12.48 501 SER A CA 1
ATOM 3997 C C . SER A 1 517 ? 14.452 -11.896 -1.451 1.00 12.61 501 SER A C 1
ATOM 3998 O O . SER A 1 517 ? 14.334 -10.754 -1.001 1.00 13.76 501 SER A O 1
ATOM 4001 N N . ASP A 1 518 ? 15.599 -12.587 -1.355 1.00 12.07 502 ASP A N 1
ATOM 4002 C CA . ASP A 1 518 ? 15.914 -13.849 -2.039 1.00 14.20 502 ASP A CA 1
ATOM 4003 C C . ASP A 1 518 ? 16.212 -14.974 -1.055 1.00 15.17 502 ASP A C 1
ATOM 4004 O O . ASP A 1 518 ? 17.235 -15.675 -1.172 1.00 13.05 502 ASP A O 1
ATOM 4009 N N . CYS A 1 519 ? 15.318 -15.147 -0.080 1.00 14.76 503 CYS A N 1
ATOM 4010 C CA . CYS A 1 519 ? 15.571 -16.095 0.997 1.00 12.00 503 CYS A CA 1
ATOM 4011 C C . CYS A 1 519 ? 15.660 -17.531 0.486 1.00 14.44 503 CYS A C 1
ATOM 4012 O O . CYS A 1 519 ? 16.527 -18.294 0.924 1.00 13.46 503 CYS A O 1
ATOM 4015 N N . LEU A 1 520 ? 14.770 -17.929 -0.424 1.00 15.22 504 LEU A N 1
ATOM 4016 C CA . LEU A 1 520 ? 14.798 -19.318 -0.897 1.00 16.45 504 LEU A CA 1
ATOM 4017 C C . LEU A 1 520 ? 16.053 -19.599 -1.710 1.00 16.57 504 LEU A C 1
ATOM 4018 O O . LEU A 1 520 ? 16.607 -20.706 -1.661 1.00 17.58 504 LEU A O 1
ATOM 4023 N N . GLU A 1 521 ? 16.508 -18.611 -2.472 1.00 15.53 505 GLU A N 1
ATOM 4024 C CA . GLU A 1 521 ? 17.719 -18.776 -3.260 1.00 17.64 505 GLU A CA 1
ATOM 4025 C C . GLU A 1 521 ? 18.933 -18.924 -2.356 1.00 18.71 505 GLU A C 1
ATOM 4026 O O . GLU A 1 521 ? 19.741 -19.842 -2.532 1.00 19.68 505 GLU A O 1
ATOM 4032 N N . LYS A 1 522 ? 19.061 -18.043 -1.357 1.00 18.20 506 LYS A N 1
ATOM 4033 C CA . LYS A 1 522 ? 20.182 -18.112 -0.425 1.00 15.89 506 LYS A CA 1
ATOM 4034 C C . LYS A 1 522 ? 20.035 -19.236 0.599 1.00 22.04 506 LYS A C 1
ATOM 4035 O O . LYS A 1 522 ? 21.039 -19.649 1.195 1.00 21.27 506 LYS A O 1
ATOM 4041 N N . GLY A 1 523 ? 18.813 -19.717 0.842 1.00 18.64 507 GLY A N 1
ATOM 4042 C CA . GLY A 1 523 ? 18.585 -20.721 1.865 1.00 16.20 507 GLY A CA 1
ATOM 4043 C C . GLY A 1 523 ? 18.576 -20.210 3.294 1.00 18.99 507 GLY A C 1
ATOM 4044 O O . GLY A 1 523 ? 18.913 -20.967 4.217 1.00 16.76 507 GLY A O 1
ATOM 4045 N N . ARG A 1 524 ? 18.185 -18.952 3.516 1.00 16.59 508 ARG A N 1
ATOM 4046 C CA . ARG A 1 524 ? 18.303 -18.336 4.834 1.00 12.90 508 ARG A CA 1
ATOM 4047 C C . ARG A 1 524 ? 17.104 -17.449 5.150 1.00 13.53 508 ARG A C 1
ATOM 4048 O O . ARG A 1 524 ? 16.568 -16.777 4.269 1.00 12.81 508 ARG A O 1
ATOM 4056 N N . ASP A 1 525 ? 16.705 -17.447 6.425 1.00 12.67 509 ASP A N 1
ATOM 4057 C CA . ASP A 1 525 ? 15.683 -16.552 6.957 1.00 11.66 509 ASP A CA 1
ATOM 4058 C C . ASP A 1 525 ? 16.099 -15.091 6.777 1.00 11.91 509 ASP A C 1
ATOM 4059 O O . ASP A 1 525 ? 17.292 -14.765 6.690 1.00 13.83 509 ASP A O 1
ATOM 4064 N N . ILE A 1 526 ? 15.110 -14.188 6.769 1.00 12.85 510 ILE A N 1
ATOM 4065 C CA . ILE A 1 526 ? 15.463 -12.764 6.699 1.00 13.61 510 ILE A CA 1
ATOM 4066 C C . ILE A 1 526 ? 16.351 -12.353 7.868 1.00 13.70 510 ILE A C 1
ATOM 4067 O O . ILE A 1 526 ? 17.208 -11.478 7.717 1.00 13.52 510 ILE A O 1
ATOM 4072 N N . THR A 1 527 ? 16.164 -12.951 9.050 1.00 11.75 511 THR A N 1
ATOM 4073 C CA . THR A 1 527 ? 16.979 -12.529 10.187 1.00 12.63 511 THR A CA 1
ATOM 4074 C C . THR A 1 527 ? 18.440 -12.932 10.037 1.00 15.51 511 THR A C 1
ATOM 4075 O O . THR A 1 527 ? 19.286 -12.445 10.797 1.00 16.39 511 THR A O 1
ATOM 4079 N N . ASP A 1 528 ? 18.760 -13.806 9.088 1.00 15.59 512 ASP A N 1
ATOM 4080 C CA . ASP A 1 528 ? 20.146 -14.110 8.773 1.00 18.17 512 ASP A CA 1
ATOM 4081 C C . ASP A 1 528 ? 20.523 -13.606 7.379 1.00 19.11 512 ASP A C 1
ATOM 4082 O O . ASP A 1 528 ? 21.474 -14.107 6.768 1.00 20.49 512 ASP A O 1
ATOM 4087 N N . GLY A 1 529 ? 19.773 -12.647 6.850 1.00 16.19 513 GLY A N 1
ATOM 4088 C CA . GLY A 1 529 ? 20.200 -11.932 5.654 1.00 17.60 513 GLY A CA 1
ATOM 4089 C C . GLY A 1 529 ? 19.711 -12.463 4.324 1.00 16.89 513 GLY A C 1
ATOM 4090 O O . GLY A 1 529 ? 20.258 -12.072 3.283 1.00 16.34 513 GLY A O 1
ATOM 4091 N N . GLY A 1 530 ? 18.682 -13.314 4.315 1.00 16.13 514 GLY A N 1
ATOM 4092 C CA . GLY A 1 530 ? 18.139 -13.833 3.069 1.00 13.71 514 GLY A CA 1
ATOM 4093 C C . GLY A 1 530 ? 17.557 -12.786 2.131 1.00 15.51 514 GLY A C 1
ATOM 4094 O O . GLY A 1 530 ? 17.495 -13.029 0.923 1.00 14.94 514 GLY A O 1
ATOM 4095 N N . ALA A 1 531 ? 17.143 -11.628 2.644 1.00 12.22 515 ALA A N 1
ATOM 4096 C CA . ALA A 1 531 ? 16.464 -10.654 1.804 1.00 13.41 515 ALA A CA 1
ATOM 4097 C C . ALA A 1 531 ? 17.413 -10.070 0.765 1.00 14.43 515 ALA A C 1
ATOM 4098 O O . ALA A 1 531 ? 18.631 -9.971 0.970 1.00 13.60 515 ALA A O 1
ATOM 4100 N N . ARG A 1 532 ? 16.830 -9.672 -0.363 1.00 13.71 516 ARG A N 1
ATOM 4101 C CA . ARG A 1 532 ? 17.623 -9.048 -1.414 1.00 12.14 516 ARG A CA 1
ATOM 4102 C C . ARG A 1 532 ? 18.268 -7.762 -0.916 1.00 14.03 516 ARG A C 1
ATOM 4103 O O . ARG A 1 532 ? 19.452 -7.509 -1.167 1.00 14.70 516 ARG A O 1
ATOM 4111 N N . TYR A 1 533 ? 17.506 -6.947 -0.197 1.00 12.67 517 TYR A N 1
ATOM 4112 C CA . TYR A 1 533 ? 17.951 -5.658 0.311 1.00 10.44 517 TYR A CA 1
ATOM 4113 C C . TYR A 1 533 ? 17.866 -5.706 1.827 1.00 12.46 517 TYR A C 1
ATOM 4114 O O . TYR A 1 533 ? 16.824 -6.089 2.376 1.00 13.28 517 TYR A O 1
ATOM 4123 N N . ASN A 1 534 ? 18.949 -5.307 2.492 1.00 12.32 518 ASN A N 1
ATOM 4124 C CA . ASN A 1 534 ? 19.064 -5.381 3.946 1.00 12.07 518 ASN A CA 1
ATOM 4125 C C . ASN A 1 534 ? 19.478 -4.013 4.460 1.00 14.16 518 ASN A C 1
ATOM 4126 O O . ASN A 1 534 ? 20.636 -3.619 4.305 1.00 16.92 518 ASN A O 1
ATOM 4131 N N . PHE A 1 535 ? 18.535 -3.286 5.060 1.00 11.70 519 PHE A N 1
ATOM 4132 C CA . PHE A 1 535 ? 18.799 -1.996 5.667 1.00 10.68 519 PHE A CA 1
ATOM 4133 C C . PHE A 1 535 ? 18.595 -2.099 7.171 1.00 12.57 519 PHE A C 1
ATOM 4134 O O . PHE A 1 535 ? 18.086 -3.107 7.676 1.00 11.93 519 PHE A O 1
ATOM 4142 N N . SER A 1 536 ? 18.996 -1.037 7.877 1.00 10.25 520 SER A N 1
ATOM 4143 C CA . SER A 1 536 ? 18.560 -0.785 9.254 1.00 13.48 520 SER A CA 1
ATOM 4144 C C . SER A 1 536 ? 18.182 0.685 9.336 1.00 11.36 520 SER A C 1
ATOM 4145 O O . SER A 1 536 ? 19.037 1.544 9.094 1.00 13.17 520 SER A O 1
ATOM 4148 N N . GLY A 1 537 ? 16.926 0.983 9.649 1.00 11.62 521 GLY A N 1
ATOM 4149 C CA . GLY A 1 537 ? 16.394 2.333 9.506 1.00 12.38 521 GLY A CA 1
ATOM 4150 C C . GLY A 1 537 ? 16.328 3.094 10.814 1.00 10.77 521 GLY A C 1
ATOM 4151 O O . GLY A 1 537 ? 15.631 2.685 11.740 1.00 12.95 521 GLY A O 1
ATOM 4152 N N . VAL A 1 538 ? 17.056 4.214 10.886 1.00 11.95 522 VAL A N 1
ATOM 4153 C CA . VAL A 1 538 ? 17.188 4.970 12.132 1.00 10.69 522 VAL A CA 1
ATOM 4154 C C . VAL A 1 538 ? 16.778 6.425 11.898 1.00 14.97 522 VAL A C 1
ATOM 4155 O O . VAL A 1 538 ? 17.217 7.053 10.924 1.00 12.79 522 VAL A O 1
ATOM 4159 N N . GLN A 1 539 ? 15.964 6.961 12.812 1.00 11.22 523 GLN A N 1
ATOM 4160 C CA . GLN A 1 539 ? 15.203 8.195 12.602 1.00 14.49 523 GLN A CA 1
ATOM 4161 C C . GLN A 1 539 ? 15.823 9.372 13.353 1.00 14.63 523 GLN A C 1
ATOM 4162 O O . GLN A 1 539 ? 15.957 9.328 14.583 1.00 13.92 523 GLN A O 1
ATOM 4168 N N . GLY A 1 540 ? 16.144 10.444 12.623 1.00 13.53 524 GLY A N 1
ATOM 4169 C CA . GLY A 1 540 ? 16.568 11.680 13.259 1.00 12.52 524 GLY A CA 1
ATOM 4170 C C . GLY A 1 540 ? 15.398 12.615 13.506 1.00 14.03 524 GLY A C 1
ATOM 4171 O O . GLY A 1 540 ? 14.748 13.056 12.551 1.00 16.92 524 GLY A O 1
ATOM 4172 N N . ILE A 1 541 ? 15.118 12.917 14.779 1.00 11.34 525 ILE A N 1
ATOM 4173 C CA . ILE A 1 541 ? 13.911 13.614 15.211 1.00 13.26 525 ILE A CA 1
ATOM 4174 C C . ILE A 1 541 ? 14.297 14.937 15.862 1.00 12.27 525 ILE A C 1
ATOM 4175 O O . ILE A 1 541 ? 15.302 15.014 16.577 1.00 14.82 525 ILE A O 1
ATOM 4180 N N . GLY A 1 542 ? 13.494 15.970 15.622 1.00 12.73 526 GLY A N 1
ATOM 4181 C CA . GLY A 1 542 ? 13.729 17.295 16.188 1.00 15.79 526 GLY A CA 1
ATOM 4182 C C . GLY A 1 542 ? 14.438 18.305 15.299 1.00 15.68 526 GLY A C 1
ATOM 4183 O O . GLY A 1 542 ? 14.943 19.310 15.814 1.00 13.85 526 GLY A O 1
ATOM 4184 N N . ILE A 1 543 ? 14.470 18.098 13.984 1.00 15.14 527 ILE A N 1
ATOM 4185 C CA . ILE A 1 543 ? 15.290 18.976 13.151 1.00 15.74 527 ILE A CA 1
ATOM 4186 C C . ILE A 1 543 ? 14.750 20.403 13.163 1.00 13.74 527 ILE A C 1
ATOM 4187 O O . ILE A 1 543 ? 15.525 21.365 13.153 1.00 16.73 527 ILE A O 1
ATOM 4192 N N . ALA A 1 544 ? 13.426 20.574 13.190 1.00 15.43 528 ALA A N 1
ATOM 4193 C CA . ALA A 1 544 ? 12.879 21.928 13.249 1.00 20.08 528 ALA A CA 1
ATOM 4194 C C . ALA A 1 544 ? 13.351 22.656 14.506 1.00 18.69 528 ALA A C 1
ATOM 4195 O O . ALA A 1 544 ? 13.776 23.815 14.440 1.00 16.61 528 ALA A O 1
ATOM 4197 N N . ASN A 1 545 ? 13.316 21.977 15.656 1.00 15.54 529 ASN A N 1
ATOM 4198 C CA . ASN A 1 545 ? 13.745 22.607 16.897 1.00 18.79 529 ASN A CA 1
ATOM 4199 C C . ASN A 1 545 ? 15.246 22.851 16.907 1.00 16.87 529 ASN A C 1
ATOM 4200 O O . ASN A 1 545 ? 15.712 23.858 17.452 1.00 16.79 529 ASN A O 1
ATOM 4205 N N . LEU A 1 546 ? 16.021 21.933 16.333 1.00 14.65 530 LEU A N 1
ATOM 4206 C CA . LEU A 1 546 ? 17.463 22.111 16.289 1.00 15.26 530 LEU A CA 1
ATOM 4207 C C . LEU A 1 546 ? 17.821 23.372 15.511 1.00 19.40 530 LEU A C 1
ATOM 4208 O O . LEU A 1 546 ? 18.589 24.221 15.988 1.00 17.28 530 LEU A O 1
ATOM 4213 N N . SER A 1 547 ? 17.247 23.520 14.314 1.00 17.82 531 SER A N 1
ATOM 4214 C CA . SER A 1 547 ? 17.577 24.674 13.486 1.00 16.51 531 SER A CA 1
ATOM 4215 C C . SER A 1 547 ? 17.021 25.967 14.085 1.00 20.46 531 SER A C 1
ATOM 4216 O O . SER A 1 547 ? 17.723 26.983 14.129 1.00 20.10 531 SER A O 1
ATOM 4219 N N . ASP A 1 548 ? 15.780 25.943 14.578 1.00 19.15 532 ASP A N 1
ATOM 4220 C CA . ASP A 1 548 ? 15.227 27.126 15.232 1.00 20.43 532 ASP A CA 1
ATOM 4221 C C . ASP A 1 548 ? 16.084 27.558 16.413 1.00 22.12 532 ASP A C 1
ATOM 4222 O O . ASP A 1 548 ? 16.315 28.758 16.611 1.00 19.85 532 ASP A O 1
ATOM 4227 N N . SER A 1 549 ? 16.542 26.593 17.221 1.00 19.83 533 SER A N 1
ATOM 4228 C CA . SER A 1 549 ? 17.339 26.908 18.406 1.00 21.02 533 SER A CA 1
ATOM 4229 C C . SER A 1 549 ? 18.670 27.538 18.028 1.00 22.66 533 SER A C 1
ATOM 4230 O O . SER A 1 549 ? 19.092 28.534 18.630 1.00 19.09 533 SER A O 1
ATOM 4233 N N . LEU A 1 550 ? 19.370 26.946 17.055 1.00 17.68 534 LEU A N 1
ATOM 4234 C CA . LEU A 1 550 ? 20.696 27.448 16.724 1.00 18.57 534 LEU A CA 1
ATOM 4235 C C . LEU A 1 550 ? 20.612 28.813 16.064 1.00 19.82 534 LEU A C 1
ATOM 4236 O O . LEU A 1 550 ? 21.476 29.669 16.287 1.00 21.99 534 LEU A O 1
ATOM 4241 N N . HIS A 1 551 ? 19.572 29.039 15.264 1.00 17.82 535 HIS A N 1
ATOM 4242 C CA . HIS A 1 551 ? 19.435 30.323 14.587 1.00 22.43 535 HIS A CA 1
ATOM 4243 C C . HIS A 1 551 ? 19.128 31.442 15.572 1.00 21.07 535 HIS A C 1
ATOM 4244 O O . HIS A 1 551 ? 19.685 32.539 15.460 1.00 24.40 535 HIS A O 1
ATOM 4251 N N . ALA A 1 552 ? 18.237 31.187 16.534 1.00 21.07 536 ALA A N 1
ATOM 4252 C CA . ALA A 1 552 ? 17.901 32.206 17.520 1.00 21.82 536 ALA A CA 1
ATOM 4253 C C . ALA A 1 552 ? 19.071 32.455 18.460 1.00 25.63 536 ALA A C 1
ATOM 4254 O O . ALA A 1 552 ? 19.350 33.603 18.820 1.00 25.99 536 ALA A O 1
ATOM 4256 N N . LEU A 1 553 ? 19.782 31.393 18.844 1.00 23.70 537 LEU A N 1
ATOM 4257 C CA . LEU A 1 553 ? 20.955 31.540 19.698 1.00 25.56 537 LEU A CA 1
ATOM 4258 C C . LEU A 1 553 ? 22.062 32.323 18.997 1.00 27.81 537 LEU A C 1
ATOM 4259 O O . LEU A 1 553 ? 22.690 33.205 19.600 1.00 24.36 537 LEU A O 1
ATOM 4264 N N . LYS A 1 554 ? 22.318 32.012 17.723 1.00 23.84 538 LYS A N 1
ATOM 4265 C CA . LYS A 1 554 ? 23.334 32.742 16.972 1.00 29.13 538 LYS A CA 1
ATOM 4266 C C . LYS A 1 554 ? 23.049 34.239 16.961 1.00 27.88 538 LYS A C 1
ATOM 4267 O O . LYS A 1 554 ? 23.965 35.052 17.139 1.00 26.09 538 LYS A O 1
ATOM 4273 N N . GLY A 1 555 ? 21.786 34.620 16.768 1.00 25.84 539 GLY A N 1
ATOM 4274 C CA . GLY A 1 555 ? 21.404 36.017 16.707 1.00 29.04 539 GLY A CA 1
ATOM 4275 C C . GLY A 1 555 ? 21.343 36.684 18.065 1.00 32.82 539 GLY A C 1
ATOM 4276 O O . GLY A 1 555 ? 21.908 37.768 18.248 1.00 30.37 539 GLY A O 1
ATOM 4277 N N . MET A 1 556 ? 20.656 36.039 19.016 1.00 28.56 540 MET A N 1
ATOM 4278 C CA . MET A 1 556 ? 20.516 36.570 20.373 1.00 31.22 540 MET A CA 1
ATOM 4279 C C . MET A 1 556 ? 21.866 36.782 21.043 1.00 32.51 540 MET A C 1
ATOM 4280 O O . MET A 1 556 ? 22.139 37.855 21.595 1.00 33.49 540 MET A O 1
ATOM 4285 N N . VAL A 1 557 ? 22.713 35.762 21.025 1.00 29.13 541 VAL A N 1
ATOM 4286 C CA . VAL A 1 557 ? 23.924 35.731 21.833 1.00 28.74 541 VAL A CA 1
ATOM 4287 C C . VAL A 1 557 ? 25.144 36.183 21.043 1.00 29.86 541 VAL A C 1
ATOM 4288 O O . VAL A 1 557 ? 25.867 37.086 21.464 1.00 30.86 541 VAL A O 1
ATOM 4292 N N . PHE A 1 558 ? 25.405 35.565 19.895 1.00 26.89 542 PHE A N 1
ATOM 4293 C CA . PHE A 1 558 ? 26.675 35.820 19.228 1.00 30.44 542 PHE A CA 1
ATOM 4294 C C . PHE A 1 558 ? 26.637 37.021 18.293 1.00 31.72 542 PHE A C 1
ATOM 4295 O O . PHE A 1 558 ? 27.640 37.732 18.182 1.00 31.42 542 PHE A O 1
ATOM 4303 N N . GLU A 1 559 ? 25.508 37.284 17.636 1.00 31.03 543 GLU A N 1
ATOM 4304 C CA . GLU A 1 559 ? 25.442 38.414 16.716 1.00 33.54 543 GLU A CA 1
ATOM 4305 C C . GLU A 1 559 ? 25.045 39.700 17.434 1.00 34.91 543 GLU A C 1
ATOM 4306 O O . GLU A 1 559 ? 25.824 40.655 17.478 1.00 39.45 543 GLU A O 1
ATOM 4312 N N . GLN A 1 560 ? 23.849 39.730 18.019 1.00 33.88 544 GLN A N 1
ATOM 4313 C CA . GLN A 1 560 ? 23.373 40.933 18.685 1.00 34.56 544 GLN A CA 1
ATOM 4314 C C . GLN A 1 560 ? 23.920 41.092 20.103 1.00 38.11 544 GLN A C 1
ATOM 4315 O O . GLN A 1 560 ? 23.869 42.199 20.647 1.00 38.40 544 GLN A O 1
ATOM 4321 N N . GLN A 1 561 ? 24.443 40.024 20.708 1.00 34.86 545 GLN A N 1
ATOM 4322 C CA . GLN A 1 561 ? 24.968 40.058 22.079 1.00 35.51 545 GLN A CA 1
ATOM 4323 C C . GLN A 1 561 ? 23.970 40.636 23.082 1.00 36.14 545 GLN A C 1
ATOM 4324 O O . GLN A 1 561 ? 24.338 41.362 24.010 1.00 36.48 545 GLN A O 1
ATOM 4330 N N . ARG A 1 562 ? 22.693 40.291 22.914 1.00 33.06 546 ARG A N 1
ATOM 4331 C CA . ARG A 1 562 ? 21.702 40.683 23.911 1.00 33.10 546 ARG A CA 1
ATOM 4332 C C . ARG A 1 562 ? 21.910 39.957 25.237 1.00 37.35 546 ARG A C 1
ATOM 4333 O O . ARG A 1 562 ? 21.549 40.488 26.294 1.00 35.12 546 ARG A O 1
ATOM 4341 N N . LEU A 1 563 ? 22.448 38.737 25.192 1.00 36.62 547 LEU A N 1
ATOM 4342 C CA . LEU A 1 563 ? 22.836 37.973 26.370 1.00 30.50 547 LEU A CA 1
ATOM 4343 C C . LEU A 1 563 ? 24.165 37.307 26.082 1.00 28.64 547 LEU A C 1
ATOM 4344 O O . LEU A 1 563 ? 24.479 36.999 24.928 1.00 32.22 547 LEU A O 1
ATOM 4349 N N . SER A 1 564 ? 24.950 37.090 27.134 1.00 24.95 548 SER A N 1
ATOM 4350 C CA . SER A 1 564 ? 26.081 36.196 26.994 1.00 27.61 548 SER A CA 1
ATOM 4351 C C . SER A 1 564 ? 25.561 34.766 26.873 1.00 24.47 548 SER A C 1
ATOM 4352 O O . SER A 1 564 ? 24.394 34.478 27.152 1.00 26.37 548 SER A O 1
ATOM 4355 N N . PHE A 1 565 ? 26.438 33.861 26.453 1.00 27.47 549 PHE A N 1
ATOM 4356 C CA . PHE A 1 565 ? 26.043 32.457 26.407 1.00 25.21 549 PHE A CA 1
ATOM 4357 C C . PHE A 1 565 ? 25.661 31.958 27.798 1.00 26.40 549 PHE A C 1
ATOM 4358 O O . PHE A 1 565 ? 24.615 31.318 27.980 1.00 23.19 549 PHE A O 1
ATOM 4366 N N . ASP A 1 566 ? 26.485 32.272 28.802 1.00 28.70 550 ASP A N 1
ATOM 4367 C CA . ASP A 1 566 ? 26.176 31.830 30.158 1.00 28.63 550 ASP A CA 1
ATOM 4368 C C . ASP A 1 566 ? 24.873 32.433 30.656 1.00 26.35 550 ASP A C 1
ATOM 4369 O O . ASP A 1 566 ? 24.135 31.777 31.403 1.00 28.62 550 ASP A O 1
ATOM 4374 N N . GLU A 1 567 ? 24.558 33.667 30.245 1.00 25.72 551 GLU A N 1
ATOM 4375 C CA . GLU A 1 567 ? 23.302 34.266 30.679 1.00 26.43 551 GLU A CA 1
ATOM 4376 C C . GLU A 1 567 ? 22.123 33.561 30.032 1.00 25.30 551 GLU A C 1
ATOM 4377 O O . GLU A 1 567 ? 21.071 33.395 30.659 1.00 25.26 551 GLU A O 1
ATOM 4383 N N . LEU A 1 568 ? 22.287 33.126 28.780 1.00 25.09 552 LEU A N 1
ATOM 4384 C CA . LEU A 1 568 ? 21.238 32.347 28.127 1.00 24.97 552 LEU A CA 1
ATOM 4385 C C . LEU A 1 568 ? 21.044 31.002 28.818 1.00 21.82 552 LEU A C 1
ATOM 4386 O O . LEU A 1 568 ? 19.911 30.581 29.076 1.00 21.73 552 LEU A O 1
ATOM 4391 N N . LEU A 1 569 ? 22.145 30.295 29.092 1.00 22.80 553 LEU A N 1
ATOM 4392 C CA . LEU A 1 569 ? 22.042 29.025 29.798 1.00 21.04 553 LEU A CA 1
ATOM 4393 C C . LEU A 1 569 ? 21.258 29.192 31.095 1.00 24.52 553 LEU A C 1
ATOM 4394 O O . LEU A 1 569 ? 20.369 28.390 31.401 1.00 25.20 553 LEU A O 1
ATOM 4399 N N . SER A 1 570 ? 21.544 30.262 31.842 1.00 22.50 554 SER A N 1
ATOM 4400 C CA . SER A 1 570 ? 20.832 30.510 33.091 1.00 22.20 554 SER A CA 1
ATOM 4401 C C . SER A 1 570 ? 19.335 30.684 32.854 1.00 23.01 554 SER A C 1
ATOM 4402 O O . SER A 1 570 ? 18.514 30.176 33.631 1.00 20.33 554 SER A O 1
ATOM 4405 N N . VAL A 1 571 ? 18.953 31.413 31.799 1.00 21.34 555 VAL A N 1
ATOM 4406 C CA . VAL A 1 571 ? 17.527 31.572 31.509 1.00 21.54 555 VAL A CA 1
ATOM 4407 C C . VAL A 1 571 ? 16.898 30.223 31.165 1.00 18.50 555 VAL A C 1
ATOM 4408 O O . VAL A 1 571 ? 15.769 29.927 31.573 1.00 23.16 555 VAL A O 1
ATOM 4412 N N . LEU A 1 572 ? 17.617 29.384 30.414 1.00 20.43 556 LEU A N 1
ATOM 4413 C CA . LEU A 1 572 ? 17.078 28.066 30.075 1.00 20.85 556 LEU A CA 1
ATOM 4414 C C . LEU A 1 572 ? 16.883 27.220 31.333 1.00 18.69 556 LEU A C 1
ATOM 4415 O O . LEU A 1 572 ? 15.822 26.608 31.524 1.00 18.64 556 LEU A O 1
ATOM 4420 N N . LYS A 1 573 ? 17.896 27.191 32.214 1.00 23.96 557 LYS A N 1
ATOM 4421 C CA . LYS A 1 573 ? 17.772 26.429 33.459 1.00 23.83 557 LYS A CA 1
ATOM 4422 C C . LYS A 1 573 ? 16.579 26.880 34.282 1.00 23.79 557 LYS A C 1
ATOM 4423 O O . LYS A 1 573 ? 15.952 26.058 34.964 1.00 23.07 557 LYS A O 1
ATOM 4429 N N . ALA A 1 574 ? 16.239 28.171 34.224 1.00 20.96 558 ALA A N 1
ATOM 4430 C CA . ALA A 1 574 ? 15.091 28.692 34.947 1.00 19.48 558 ALA A CA 1
ATOM 4431 C C . ALA A 1 574 ? 13.786 28.490 34.197 1.00 22.52 558 ALA A C 1
ATOM 4432 O O . ALA A 1 574 ? 12.744 28.939 34.681 1.00 23.06 558 ALA A O 1
ATOM 4434 N N . ASN A 1 575 ? 13.822 27.828 33.034 1.00 21.68 559 ASN A N 1
ATOM 4435 C CA . ASN A 1 575 ? 12.625 27.529 32.243 1.00 19.67 559 ASN A CA 1
ATOM 4436 C C . ASN A 1 575 ? 11.849 28.802 31.898 1.00 22.01 559 ASN A C 1
ATOM 4437 O O . ASN A 1 575 ? 10.618 28.810 31.875 1.00 25.81 559 ASN A O 1
ATOM 4442 N N . PHE A 1 576 ? 12.585 29.883 31.626 1.00 25.19 560 PHE A N 1
ATOM 4443 C CA . PHE A 1 576 ? 12.033 31.175 31.218 1.00 31.35 560 PHE A CA 1
ATOM 4444 C C . PHE A 1 576 ? 11.122 31.791 32.277 1.00 32.12 560 PHE A C 1
ATOM 4445 O O . PHE A 1 576 ? 10.362 32.715 31.975 1.00 38.89 560 PHE A O 1
ATOM 4453 N N . ALA A 1 577 ? 11.188 31.318 33.524 1.00 34.82 561 ALA A N 1
ATOM 4454 C CA . ALA A 1 577 ? 10.117 31.612 34.476 1.00 38.15 561 ALA A CA 1
ATOM 4455 C C . ALA A 1 577 ? 10.164 33.050 34.987 1.00 44.60 561 ALA A C 1
ATOM 4456 O O . ALA A 1 577 ? 9.118 33.611 35.340 1.00 45.84 561 ALA A O 1
ATOM 4458 N N . THR A 1 578 ? 11.348 33.663 35.028 1.00 42.48 562 THR A N 1
ATOM 4459 C CA . THR A 1 578 ? 11.499 34.996 35.597 1.00 43.84 562 THR A CA 1
ATOM 4460 C C . THR A 1 578 ? 10.802 36.037 34.715 1.00 50.84 562 THR A C 1
ATOM 4461 O O . THR A 1 578 ? 10.433 35.758 33.568 1.00 46.49 562 THR A O 1
ATOM 4465 N N . PRO A 1 579 ? 10.585 37.253 35.233 1.00 53.09 563 PRO A N 1
ATOM 4466 C CA . PRO A 1 579 ? 9.998 38.298 34.374 1.00 49.14 563 PRO A CA 1
ATOM 4467 C C . PRO A 1 579 ? 10.843 38.581 33.150 1.00 45.91 563 PRO A C 1
ATOM 4468 O O . PRO A 1 579 ? 10.316 38.629 32.030 1.00 47.95 563 PRO A O 1
ATOM 4472 N N . GLU A 1 580 ? 12.152 38.759 33.333 1.00 40.07 564 GLU A N 1
ATOM 4473 C CA . GLU A 1 580 ? 13.034 38.870 32.178 1.00 50.95 564 GLU A CA 1
ATOM 4474 C C . GLU A 1 580 ? 13.083 37.576 31.378 1.00 44.91 564 GLU A C 1
ATOM 4475 O O . GLU A 1 580 ? 13.343 37.611 30.171 1.00 46.68 564 GLU A O 1
ATOM 4481 N N . GLY A 1 581 ? 12.850 36.432 32.025 1.00 47.03 565 GLY A N 1
ATOM 4482 C CA . GLY A 1 581 ? 12.862 35.173 31.298 1.00 41.42 565 GLY A CA 1
ATOM 4483 C C . GLY A 1 581 ? 11.738 35.087 30.284 1.00 40.72 565 GLY A C 1
ATOM 4484 O O . GLY A 1 581 ? 11.955 34.728 29.124 1.00 35.15 565 GLY A O 1
ATOM 4485 N N . GLU A 1 582 ? 10.520 35.430 30.708 1.00 44.19 566 GLU A N 1
ATOM 4486 C CA . GLU A 1 582 ? 9.380 35.386 29.799 1.00 42.63 566 GLU A CA 1
ATOM 4487 C C . GLU A 1 582 ? 9.559 36.365 28.641 1.00 42.76 566 GLU A C 1
ATOM 4488 O O . GLU A 1 582 ? 9.071 36.114 27.530 1.00 36.79 566 GLU A O 1
ATOM 4494 N N . LYS A 1 583 ? 10.309 37.448 28.863 1.00 42.79 567 LYS A N 1
ATOM 4495 C CA . LYS A 1 583 ? 10.578 38.417 27.806 1.00 40.27 567 LYS A CA 1
ATOM 4496 C C . LYS A 1 583 ? 11.687 37.938 26.876 1.00 38.50 567 LYS A C 1
ATOM 4497 O O . LYS A 1 583 ? 11.642 38.190 25.665 1.00 35.15 567 LYS A O 1
ATOM 4503 N N . VAL A 1 584 ? 12.701 37.266 27.426 1.00 39.12 568 VAL A N 1
ATOM 4504 C CA . VAL A 1 584 ? 13.715 36.646 26.580 1.00 34.45 568 VAL A CA 1
ATOM 4505 C C . VAL A 1 584 ? 13.080 35.572 25.708 1.00 32.61 568 VAL A C 1
ATOM 4506 O O . VAL A 1 584 ? 13.415 35.429 24.525 1.00 29.66 568 VAL A O 1
ATOM 4510 N N . ARG A 1 585 ? 12.136 34.814 26.273 1.00 32.21 569 ARG A N 1
ATOM 4511 C CA . ARG A 1 585 ? 11.439 33.788 25.501 1.00 34.03 569 ARG A CA 1
ATOM 4512 C C . ARG A 1 585 ? 10.685 34.398 24.325 1.00 32.70 569 ARG A C 1
ATOM 4513 O O . ARG A 1 585 ? 10.764 33.899 23.195 1.00 26.13 569 ARG A O 1
ATOM 4521 N N . ALA A 1 586 ? 9.937 35.477 24.575 1.00 31.87 570 ALA A N 1
ATOM 4522 C CA . ALA A 1 586 ? 9.182 36.119 23.502 1.00 34.79 570 ALA A CA 1
ATOM 4523 C C . ALA A 1 586 ? 10.104 36.598 22.389 1.00 30.62 570 ALA A C 1
ATOM 4524 O O . ALA A 1 586 ? 9.745 36.547 21.208 1.00 30.49 570 ALA A O 1
ATOM 4526 N N . ARG A 1 587 ? 11.298 37.059 22.744 1.00 27.60 571 ARG A N 1
ATOM 4527 C CA . ARG A 1 587 ? 12.227 37.532 21.731 1.00 31.22 571 ARG A CA 1
ATOM 4528 C C . ARG A 1 587 ? 12.776 36.372 20.912 1.00 30.42 571 ARG A C 1
ATOM 4529 O O . ARG A 1 587 ? 12.885 36.467 19.682 1.00 25.31 571 ARG A O 1
ATOM 4537 N N . LEU A 1 588 ? 13.119 35.265 21.580 1.00 25.68 572 LEU A N 1
ATOM 4538 C CA . LEU A 1 588 ? 13.588 34.076 20.872 1.00 27.63 572 LEU A CA 1
ATOM 4539 C C . LEU A 1 588 ? 12.526 33.550 19.909 1.00 24.97 572 LEU A C 1
ATOM 4540 O O . LEU A 1 588 ? 12.838 33.174 18.770 1.00 25.54 572 LEU A O 1
ATOM 4545 N N . ILE A 1 589 ? 11.267 33.523 20.346 1.00 25.24 573 ILE A N 1
ATOM 4546 C CA . ILE A 1 589 ? 10.203 32.976 19.513 1.00 30.42 573 ILE A CA 1
ATOM 4547 C C . ILE A 1 589 ? 9.893 33.914 18.353 1.00 29.97 573 ILE A C 1
ATOM 4548 O O . ILE A 1 589 ? 9.813 33.488 17.194 1.00 27.21 573 ILE A O 1
ATOM 4553 N N . ASN A 1 590 ? 9.736 35.207 18.640 1.00 30.63 574 ASN A N 1
ATOM 4554 C CA . ASN A 1 590 ? 9.129 36.120 17.678 1.00 30.36 574 ASN A CA 1
ATOM 4555 C C . ASN A 1 590 ? 10.119 36.955 16.883 1.00 28.73 574 ASN A C 1
ATOM 4556 O O . ASN A 1 590 ? 9.790 37.366 15.766 1.00 34.19 574 ASN A O 1
ATOM 4561 N N . ARG A 1 591 ? 11.308 37.236 17.406 1.00 26.16 575 ARG A N 1
ATOM 4562 C CA . ARG A 1 591 ? 12.242 38.112 16.715 1.00 30.06 575 ARG A CA 1
ATOM 4563 C C . ARG A 1 591 ? 13.308 37.349 15.944 1.00 28.99 575 ARG A C 1
ATOM 4564 O O . ARG A 1 591 ? 14.250 37.960 15.437 1.00 28.37 575 ARG A O 1
ATOM 4572 N N . PHE A 1 592 ? 13.187 36.032 15.848 1.00 26.83 576 PHE A N 1
ATOM 4573 C CA . PHE A 1 592 ? 14.100 35.228 15.054 1.00 23.55 576 PHE A CA 1
ATOM 4574 C C . PHE A 1 592 ? 13.284 34.272 14.199 1.00 24.23 576 PHE A C 1
ATOM 4575 O O . PHE A 1 592 ? 12.274 33.729 14.654 1.00 19.32 576 PHE A O 1
ATOM 4583 N N . GLU A 1 593 ? 13.712 34.107 12.948 1.00 21.90 577 GLU A N 1
ATOM 4584 C CA . GLU A 1 593 ? 12.967 33.312 11.980 1.00 24.09 577 GLU A CA 1
ATOM 4585 C C . GLU A 1 593 ? 12.992 31.826 12.327 1.00 21.29 577 GLU A C 1
ATOM 4586 O O . GLU A 1 593 ? 13.958 31.308 12.900 1.00 20.95 577 GLU A O 1
ATOM 4592 N N . LYS A 1 594 ? 11.919 31.136 11.946 1.00 20.29 578 LYS A N 1
ATOM 4593 C CA . LYS A 1 594 ? 11.720 29.729 12.258 1.00 19.87 578 LYS A CA 1
ATOM 4594 C C . LYS A 1 594 ? 11.671 28.904 10.976 1.00 22.59 578 LYS A C 1
ATOM 4595 O O . LYS A 1 594 ? 11.269 29.389 9.910 1.00 20.71 578 LYS A O 1
ATOM 4601 N N . TYR A 1 595 ? 12.086 27.647 11.103 1.00 20.55 579 TYR A N 1
ATOM 4602 C CA . TYR A 1 595 ? 11.997 26.696 10.007 1.00 21.11 579 TYR A CA 1
ATOM 4603 C C . TYR A 1 595 ? 10.533 26.489 9.619 1.00 18.99 579 TYR A C 1
ATOM 4604 O O . TYR A 1 595 ? 9.639 26.489 10.471 1.00 18.69 579 TYR A O 1
ATOM 4613 N N . GLY A 1 596 ? 10.284 26.341 8.322 1.00 17.56 580 GLY A N 1
ATOM 4614 C CA . GLY A 1 596 ? 8.928 26.215 7.825 1.00 16.00 580 GLY A CA 1
ATOM 4615 C C . GLY A 1 596 ? 8.327 27.485 7.262 1.00 17.20 580 GLY A C 1
ATOM 4616 O O . GLY A 1 596 ? 7.116 27.520 7.006 1.00 19.30 580 GLY A O 1
ATOM 4617 N N . ASN A 1 597 ? 9.132 28.524 7.056 1.00 20.11 581 ASN A N 1
ATOM 4618 C CA . ASN A 1 597 ? 8.661 29.786 6.489 1.00 21.66 581 ASN A CA 1
ATOM 4619 C C . ASN A 1 597 ? 9.436 30.172 5.236 1.00 23.32 581 ASN A C 1
ATOM 4620 O O . ASN A 1 597 ? 9.445 31.350 4.857 1.00 22.87 581 ASN A O 1
ATOM 4625 N N . ASP A 1 598 ? 10.108 29.208 4.608 1.00 20.33 582 ASP A N 1
ATOM 4626 C CA . ASP A 1 598 ? 10.886 29.438 3.388 1.00 22.32 582 ASP A CA 1
ATOM 4627 C C . ASP A 1 598 ? 11.982 30.494 3.596 1.00 25.98 582 ASP A C 1
ATOM 4628 O O . ASP A 1 598 ? 12.304 31.276 2.695 1.00 26.08 582 ASP A O 1
ATOM 4633 N N . ILE A 1 599 ? 12.587 30.504 4.782 1.00 20.30 583 ILE A N 1
ATOM 4634 C CA . ILE A 1 599 ? 13.662 31.434 5.113 1.00 20.00 583 ILE A CA 1
ATOM 4635 C C . ILE A 1 599 ? 14.972 30.657 5.103 1.00 22.91 583 ILE A C 1
ATOM 4636 O O . ILE A 1 599 ? 15.202 29.793 5.957 1.00 21.15 583 ILE A O 1
ATOM 4641 N N . ASP A 1 600 ? 15.842 30.990 4.145 1.00 20.32 584 ASP A N 1
ATOM 4642 C CA . ASP A 1 600 ? 17.033 30.191 3.871 1.00 22.24 584 ASP A CA 1
ATOM 4643 C C . ASP A 1 600 ? 17.959 30.112 5.072 1.00 23.16 584 ASP A C 1
ATOM 4644 O O . ASP A 1 600 ? 18.576 29.070 5.315 1.00 20.95 584 ASP A O 1
ATOM 4649 N N . GLU A 1 601 ? 18.116 31.218 5.801 1.00 18.00 585 GLU A N 1
ATOM 4650 C CA . GLU A 1 601 ? 19.172 31.274 6.802 1.00 24.73 585 GLU A CA 1
ATOM 4651 C C . GLU A 1 601 ? 18.911 30.281 7.932 1.00 24.49 585 GLU A C 1
ATOM 4652 O O . GLU A 1 601 ? 19.851 29.682 8.466 1.00 25.74 585 GLU A O 1
ATOM 4658 N N . VAL A 1 602 ? 17.649 30.088 8.308 1.00 21.12 586 VAL A N 1
ATOM 4659 C CA . VAL A 1 602 ? 17.335 29.043 9.285 1.00 20.01 586 VAL A CA 1
ATOM 4660 C C . VAL A 1 602 ? 17.136 27.691 8.602 1.00 19.31 586 VAL A C 1
ATOM 4661 O O . VAL A 1 602 ? 17.588 26.662 9.116 1.00 19.93 586 VAL A O 1
ATOM 4665 N N . ASP A 1 603 ? 16.504 27.664 7.424 1.00 20.36 587 ASP A N 1
ATOM 4666 C CA . ASP A 1 603 ? 16.286 26.394 6.734 1.00 20.77 587 ASP A CA 1
ATOM 4667 C C . ASP A 1 603 ? 17.603 25.709 6.390 1.00 19.61 587 ASP A C 1
ATOM 4668 O O . ASP A 1 603 ? 17.702 24.480 6.453 1.00 22.57 587 ASP A O 1
ATOM 4673 N N . ASN A 1 604 ? 18.627 26.486 6.016 1.00 19.81 588 ASN A N 1
ATOM 4674 C CA . ASN A 1 604 ? 19.918 25.902 5.670 1.00 21.29 588 ASN A CA 1
ATOM 4675 C C . ASN A 1 604 ? 20.582 25.219 6.855 1.00 19.45 588 ASN A C 1
ATOM 4676 O O . ASN A 1 604 ? 21.426 24.340 6.648 1.00 18.10 588 ASN A O 1
ATOM 4681 N N . ILE A 1 605 ? 20.245 25.617 8.086 1.00 18.44 589 ILE A N 1
ATOM 4682 C CA . ILE A 1 605 ? 20.759 24.904 9.251 1.00 22.00 589 ILE A CA 1
ATOM 4683 C C . ILE A 1 605 ? 20.148 23.510 9.324 1.00 18.94 589 ILE A C 1
ATOM 4684 O O . ILE A 1 605 ? 20.843 22.518 9.563 1.00 20.03 589 ILE A O 1
ATOM 4689 N N . SER A 1 606 ? 18.834 23.420 9.130 1.00 18.75 590 SER A N 1
ATOM 4690 C CA . SER A 1 606 ? 18.177 22.121 9.180 1.00 20.15 590 SER A CA 1
ATOM 4691 C C . SER A 1 606 ? 18.702 21.205 8.078 1.00 19.83 590 SER A C 1
ATOM 4692 O O . SER A 1 606 ? 19.007 20.031 8.330 1.00 16.95 590 SER A O 1
ATOM 4695 N N . ALA A 1 607 ? 18.898 21.751 6.872 1.00 18.43 591 ALA A N 1
ATOM 4696 C CA . ALA A 1 607 ? 19.464 20.967 5.778 1.00 18.03 591 ALA A CA 1
ATOM 4697 C C . ALA A 1 607 ? 20.872 20.479 6.106 1.00 17.03 591 ALA A C 1
ATOM 4698 O O . ALA A 1 607 ? 21.181 19.297 5.942 1.00 17.78 591 ALA A O 1
ATOM 4700 N N . GLU A 1 608 ? 21.745 21.376 6.573 1.00 18.11 592 GLU A N 1
ATOM 4701 C CA . GLU A 1 608 ? 23.123 20.988 6.875 1.00 16.50 592 GLU A CA 1
ATOM 4702 C C . GLU A 1 608 ? 23.193 19.932 7.971 1.00 18.54 592 GLU A C 1
ATOM 4703 O O . GLU A 1 608 ? 23.886 18.915 7.833 1.00 15.31 592 GLU A O 1
ATOM 4709 N N . LEU A 1 609 ? 22.518 20.176 9.092 1.00 17.44 593 LEU A N 1
ATOM 4710 C CA . LEU A 1 609 ? 22.645 19.253 10.215 1.00 18.10 593 LEU A CA 1
ATOM 4711 C C . LEU A 1 609 ? 21.993 17.906 9.914 1.00 13.93 593 LEU A C 1
ATOM 4712 O O . LEU A 1 609 ? 22.552 16.856 10.252 1.00 14.78 593 LEU A O 1
ATOM 4717 N N . LEU A 1 610 ? 20.829 17.906 9.265 1.00 12.97 594 LEU A N 1
ATOM 4718 C CA . LEU A 1 610 ? 20.215 16.637 8.890 1.00 15.66 594 LEU A CA 1
ATOM 4719 C C . LEU A 1 610 ? 21.031 15.905 7.826 1.00 16.72 594 LEU A C 1
ATOM 4720 O O . LEU A 1 610 ? 21.083 14.671 7.833 1.00 15.60 594 LEU A O 1
ATOM 4725 N N . ARG A 1 611 ? 21.699 16.629 6.925 1.00 15.77 595 ARG A N 1
ATOM 4726 C CA . ARG A 1 611 ? 22.578 15.929 5.989 1.00 16.15 595 ARG A CA 1
ATOM 4727 C C . ARG A 1 611 ? 23.776 15.317 6.707 1.00 15.02 595 ARG A C 1
ATOM 4728 O O . ARG A 1 611 ? 24.225 14.226 6.338 1.00 14.63 595 ARG A O 1
ATOM 4736 N N . HIS A 1 612 ? 24.285 15.978 7.751 1.00 16.57 596 HIS A N 1
ATOM 4737 C CA . HIS A 1 612 ? 25.384 15.401 8.519 1.00 14.63 596 HIS A CA 1
ATOM 4738 C C . HIS A 1 612 ? 24.945 14.117 9.205 1.00 16.09 596 HIS A C 1
ATOM 4739 O O . HIS A 1 612 ? 25.659 13.109 9.176 1.00 14.00 596 HIS A O 1
ATOM 4746 N N . TYR A 1 613 ? 23.785 14.157 9.870 1.00 14.36 597 TYR A N 1
ATOM 4747 C CA . TYR A 1 613 ? 23.173 12.944 10.409 1.00 13.66 597 TYR A CA 1
ATOM 4748 C C . TYR A 1 613 ? 23.126 11.840 9.348 1.00 13.89 597 TYR A C 1
ATOM 4749 O O . TYR A 1 613 ? 23.578 10.713 9.581 1.00 11.18 597 TYR A O 1
ATOM 4758 N N . CYS A 1 614 ? 22.606 12.167 8.159 1.00 14.25 598 CYS A N 1
ATOM 4759 C CA . CYS A 1 614 ? 22.445 11.170 7.100 1.00 15.50 598 CYS A CA 1
ATOM 4760 C C . CYS A 1 614 ? 23.775 10.588 6.651 1.00 13.88 598 CYS A C 1
ATOM 4761 O O . CYS A 1 614 ? 23.887 9.370 6.453 1.00 14.63 598 CYS A O 1
ATOM 4764 N N . LYS A 1 615 ? 24.800 11.434 6.480 1.00 13.45 599 LYS A N 1
ATOM 4765 C CA . LYS A 1 615 ? 26.055 10.924 5.938 1.00 13.45 599 LYS A CA 1
ATOM 4766 C C . LYS A 1 615 ? 26.800 10.079 6.963 1.00 13.94 599 LYS A C 1
ATOM 4767 O O . LYS A 1 615 ? 27.544 9.167 6.589 1.00 14.51 599 LYS A O 1
ATOM 4773 N N . GLU A 1 616 ? 26.601 10.355 8.255 1.00 13.87 600 GLU A N 1
ATOM 4774 C CA . GLU A 1 616 ? 27.189 9.510 9.285 1.00 13.58 600 GLU A CA 1
ATOM 4775 C C . GLU A 1 616 ? 26.494 8.153 9.343 1.00 13.44 600 GLU A C 1
ATOM 4776 O O . GLU A 1 616 ? 27.160 7.118 9.406 1.00 14.10 600 GLU A O 1
ATOM 4782 N N . VAL A 1 617 ? 25.158 8.144 9.301 1.00 13.26 601 VAL A N 1
ATOM 4783 C CA . VAL A 1 617 ? 24.393 6.907 9.473 1.00 10.60 601 VAL A CA 1
ATOM 4784 C C . VAL A 1 617 ? 24.773 5.879 8.414 1.00 13.10 601 VAL A C 1
ATOM 4785 O O . VAL A 1 617 ? 24.966 4.692 8.720 1.00 13.25 601 VAL A O 1
ATOM 4789 N N . GLU A 1 618 ? 24.914 6.321 7.156 1.00 11.81 602 GLU A N 1
ATOM 4790 C CA . GLU A 1 618 ? 25.136 5.410 6.042 1.00 14.19 602 GLU A CA 1
ATOM 4791 C C . GLU A 1 618 ? 26.525 4.789 6.059 1.00 14.45 602 GLU A C 1
ATOM 4792 O O . GLU A 1 618 ? 26.780 3.869 5.272 1.00 13.09 602 GLU A O 1
ATOM 4798 N N . LYS A 1 619 ? 27.417 5.241 6.950 1.00 12.97 603 LYS A N 1
ATOM 4799 C CA . LYS A 1 619 ? 28.737 4.621 7.070 1.00 16.46 603 LYS A CA 1
ATOM 4800 C C . LYS A 1 619 ? 28.692 3.208 7.657 1.00 17.55 603 LYS A C 1
ATOM 4801 O O . LYS A 1 619 ? 29.632 2.435 7.449 1.00 12.57 603 LYS A O 1
ATOM 4807 N N . TYR A 1 620 ? 27.638 2.848 8.384 1.00 15.18 604 TYR A N 1
ATOM 4808 C CA . TYR A 1 620 ? 27.678 1.685 9.262 1.00 13.05 604 TYR A CA 1
ATOM 4809 C C . TYR A 1 620 ? 26.959 0.492 8.658 1.00 11.81 604 TYR A C 1
ATOM 4810 O O . TYR A 1 620 ? 25.918 0.640 8.015 1.00 12.78 604 TYR A O 1
ATOM 4819 N N . GLN A 1 621 ? 27.491 -0.694 8.928 1.00 12.52 605 GLN A N 1
ATOM 4820 C CA . GLN A 1 621 ? 26.922 -1.947 8.464 1.00 15.13 605 GLN A CA 1
ATOM 4821 C C . GLN A 1 621 ? 26.085 -2.586 9.558 1.00 16.77 605 GLN A C 1
ATOM 4822 O O . GLN A 1 621 ? 26.382 -2.446 10.746 1.00 16.20 605 GLN A O 1
ATOM 4828 N N . ASN A 1 622 ? 25.039 -3.286 9.144 1.00 16.97 606 ASN A N 1
ATOM 4829 C CA . ASN A 1 622 ? 24.320 -4.204 10.017 1.00 16.56 606 ASN A CA 1
ATOM 4830 C C . ASN A 1 622 ? 24.889 -5.602 9.834 1.00 17.10 606 ASN A C 1
ATOM 4831 O O . ASN A 1 622 ? 25.714 -5.834 8.941 1.00 14.31 606 ASN A O 1
ATOM 4836 N N . PRO A 1 623 ? 24.504 -6.566 10.672 1.00 17.36 607 PRO A N 1
ATOM 4837 C CA . PRO A 1 623 ? 25.064 -7.920 10.542 1.00 16.67 607 PRO A CA 1
ATOM 4838 C C . PRO A 1 623 ? 24.502 -8.738 9.392 1.00 19.34 607 PRO A C 1
ATOM 4839 O O . PRO A 1 623 ? 24.786 -9.938 9.323 1.00 19.62 607 PRO A O 1
ATOM 4843 N N . ARG A 1 624 ? 23.717 -8.143 8.496 1.00 17.22 608 ARG A N 1
ATOM 4844 C CA . ARG A 1 624 ? 23.126 -8.871 7.381 1.00 15.31 608 ARG A CA 1
ATOM 4845 C C . ARG A 1 624 ? 23.726 -8.462 6.042 1.00 19.73 608 ARG A C 1
ATOM 4846 O O . ARG A 1 624 ? 23.085 -8.639 5.000 1.00 21.56 608 ARG A O 1
ATOM 4854 N N . GLY A 1 625 ? 24.922 -7.888 6.043 1.00 20.43 609 GLY A N 1
ATOM 4855 C CA . GLY A 1 625 ? 25.546 -7.530 4.784 1.00 23.04 609 GLY A CA 1
ATOM 4856 C C . GLY A 1 625 ? 24.969 -6.302 4.124 1.00 22.74 609 GLY A C 1
ATOM 4857 O O . GLY A 1 625 ? 25.174 -6.094 2.921 1.00 23.25 609 GLY A O 1
ATOM 4858 N N . GLY A 1 626 ? 24.229 -5.492 4.867 1.00 15.72 610 GLY A N 1
ATOM 4859 C CA . GLY A 1 626 ? 23.748 -4.231 4.346 1.00 15.68 610 GLY A CA 1
ATOM 4860 C C . GLY A 1 626 ? 24.197 -3.076 5.216 1.00 15.95 610 GLY A C 1
ATOM 4861 O O . GLY A 1 626 ? 25.040 -3.255 6.098 1.00 14.07 610 GLY A O 1
ATOM 4862 N N . TYR A 1 627 ? 23.630 -1.898 4.989 1.00 13.02 611 TYR A N 1
ATOM 4863 C CA . TYR A 1 627 ? 24.038 -0.679 5.665 1.00 17.07 611 TYR A CA 1
ATOM 4864 C C . TYR A 1 627 ? 22.852 -0.020 6.354 1.00 11.71 611 TYR A C 1
ATOM 4865 O O . TYR A 1 627 ? 21.691 -0.230 5.987 1.00 13.39 611 TYR A O 1
ATOM 4874 N N . PHE A 1 628 ? 23.158 0.804 7.347 1.00 13.20 612 PHE A N 1
ATOM 4875 C CA . PHE A 1 628 ? 22.123 1.623 7.963 1.00 13.09 612 PHE A CA 1
ATOM 4876 C C . PHE A 1 628 ? 21.643 2.688 6.982 1.00 13.84 612 PHE A C 1
ATOM 4877 O O . PHE A 1 628 ? 22.396 3.160 6.118 1.00 12.58 612 PHE A O 1
ATOM 4885 N N . THR A 1 629 ? 20.372 3.059 7.112 1.00 14.47 613 THR A N 1
ATOM 4886 C CA . THR A 1 629 ? 19.782 4.113 6.296 1.00 13.50 613 THR A CA 1
ATOM 4887 C C . THR A 1 629 ? 19.102 5.130 7.199 1.00 13.55 613 THR A C 1
ATOM 4888 O O . THR A 1 629 ? 18.485 4.755 8.207 1.00 10.73 613 THR A O 1
ATOM 4892 N N . PRO A 1 630 ? 19.172 6.418 6.863 1.00 13.84 614 PRO A N 1
ATOM 4893 C CA . PRO A 1 630 ? 18.539 7.420 7.722 1.00 10.82 614 PRO A CA 1
ATOM 4894 C C . PRO A 1 630 ? 17.107 7.712 7.300 1.00 12.43 614 PRO A C 1
ATOM 4895 O O . PRO A 1 630 ? 16.749 7.699 6.116 1.00 10.72 614 PRO A O 1
ATOM 4899 N N . GLY A 1 631 ? 16.267 7.959 8.305 1.00 12.08 615 GLY A N 1
ATOM 4900 C CA . GLY A 1 631 ? 14.945 8.503 8.084 1.00 11.37 615 GLY A CA 1
ATOM 4901 C C . GLY A 1 631 ? 14.699 9.676 9.015 1.00 13.50 615 GLY A C 1
ATOM 4902 O O . GLY A 1 631 ? 15.535 10.013 9.857 1.00 14.08 615 GLY A O 1
ATOM 4903 N N . SER A 1 632 ? 13.537 10.292 8.842 1.00 12.82 616 SER A N 1
ATOM 4904 C CA . SER A 1 632 ? 13.149 11.370 9.752 1.00 13.42 616 SER A CA 1
ATOM 4905 C C . SER A 1 632 ? 11.628 11.305 9.936 1.00 14.86 616 SER A C 1
ATOM 4906 O O . SER A 1 632 ? 10.871 11.939 9.200 1.00 15.15 616 SER A O 1
ATOM 4909 N N . TYR A 1 633 ? 11.197 10.520 10.925 1.00 13.18 617 TYR A N 1
ATOM 4910 C CA . TYR A 1 633 ? 9.787 10.442 11.281 1.00 15.03 617 TYR A CA 1
ATOM 4911 C C . TYR A 1 633 ? 9.664 10.048 12.748 1.00 16.78 617 TYR A C 1
ATOM 4912 O O . TYR A 1 633 ? 10.613 9.543 13.355 1.00 13.88 617 TYR A O 1
ATOM 4921 N N . THR A 1 634 ? 8.461 10.249 13.308 1.00 13.04 618 THR A N 1
ATOM 4922 C CA . THR A 1 634 ? 8.293 10.222 14.756 1.00 14.89 618 THR A CA 1
ATOM 4923 C C . THR A 1 634 ? 7.327 9.173 15.286 1.00 16.89 618 THR A C 1
ATOM 4924 O O . THR A 1 634 ? 7.496 8.752 16.432 1.00 17.98 618 THR A O 1
ATOM 4928 N N . VAL A 1 635 ? 6.317 8.754 14.514 1.00 16.94 619 VAL A N 1
ATOM 4929 C CA . VAL A 1 635 ? 5.124 8.125 15.086 1.00 15.61 619 VAL A CA 1
ATOM 4930 C C . VAL A 1 635 ? 4.658 9.124 16.153 1.00 15.54 619 VAL A C 1
ATOM 4931 O O . VAL A 1 635 ? 4.540 10.316 15.852 1.00 14.75 619 VAL A O 1
ATOM 4935 N N . SER A 1 636 ? 4.416 8.709 17.403 1.00 14.11 620 SER A N 1
ATOM 4936 C CA . SER A 1 636 ? 4.104 9.710 18.422 1.00 15.68 620 SER A CA 1
ATOM 4937 C C . SER A 1 636 ? 5.311 10.060 19.297 1.00 18.15 620 SER A C 1
ATOM 4938 O O . SER A 1 636 ? 5.148 10.715 20.335 1.00 15.63 620 SER A O 1
ATOM 4941 N N . ALA A 1 637 ? 6.527 9.696 18.871 1.00 16.49 621 ALA A N 1
ATOM 4942 C CA . ALA A 1 637 ? 7.671 9.806 19.774 1.00 14.63 621 ALA A CA 1
ATOM 4943 C C . ALA A 1 637 ? 8.148 11.239 20.013 1.00 14.81 621 ALA A C 1
ATOM 4944 O O . ALA A 1 637 ? 8.963 11.451 20.917 1.00 13.66 621 ALA A O 1
ATOM 4946 N N . HIS A 1 638 ? 7.691 12.224 19.236 1.00 12.62 622 HIS A N 1
ATOM 4947 C CA . HIS A 1 638 ? 8.094 13.596 19.526 1.00 16.30 622 HIS A CA 1
ATOM 4948 C C . HIS A 1 638 ? 7.607 14.068 20.888 1.00 16.30 622 HIS A C 1
ATOM 4949 O O . HIS A 1 638 ? 8.180 15.013 21.442 1.00 16.32 622 HIS A O 1
ATOM 4956 N N . VAL A 1 639 ? 6.577 13.433 21.447 1.00 17.00 623 VAL A N 1
ATOM 4957 C CA . VAL A 1 639 ? 6.074 13.842 22.759 1.00 18.11 623 VAL A CA 1
ATOM 4958 C C . VAL A 1 639 ? 7.013 13.333 23.855 1.00 17.59 623 VAL A C 1
ATOM 4959 O O . VAL A 1 639 ? 7.544 14.156 24.619 1.00 17.04 623 VAL A O 1
ATOM 4963 N N . PRO A 1 640 ? 7.275 12.020 23.990 1.00 17.02 624 PRO A N 1
ATOM 4964 C CA . PRO A 1 640 ? 8.211 11.602 25.051 1.00 15.54 624 PRO A CA 1
ATOM 4965 C C . PRO A 1 640 ? 9.639 12.062 24.806 1.00 18.79 624 PRO A C 1
ATOM 4966 O O . PRO A 1 640 ? 10.373 12.297 25.772 1.00 16.63 624 PRO A O 1
ATOM 4970 N N . LEU A 1 641 ? 10.062 12.213 23.544 1.00 16.76 625 LEU A N 1
ATOM 4971 C CA . LEU A 1 641 ? 11.401 12.745 23.296 1.00 15.85 625 LEU A CA 1
ATOM 4972 C C . LEU A 1 641 ? 11.504 14.205 23.739 1.00 16.47 625 LEU A C 1
ATOM 4973 O O . LEU A 1 641 ? 12.508 14.613 24.339 1.00 17.55 625 LEU A O 1
ATOM 4978 N N . GLY A 1 642 ? 10.474 15.006 23.454 1.00 14.67 626 GLY A N 1
ATOM 4979 C CA . GLY A 1 642 ? 10.448 16.372 23.955 1.00 18.94 626 GLY A CA 1
ATOM 4980 C C . GLY A 1 642 ? 10.325 16.447 25.465 1.00 15.88 626 GLY A C 1
ATOM 4981 O O . GLY A 1 642 ? 10.851 17.373 26.088 1.00 18.42 626 GLY A O 1
ATOM 4982 N N . SER A 1 643 ? 9.678 15.453 26.075 1.00 15.49 627 SER A N 1
ATOM 4983 C CA . SER A 1 643 ? 9.469 15.434 27.517 1.00 17.72 627 SER A CA 1
ATOM 4984 C C . SER A 1 643 ? 10.764 15.292 28.311 1.00 18.78 627 SER A C 1
ATOM 4985 O O . SER A 1 643 ? 10.741 15.490 29.533 1.00 17.87 627 SER A O 1
ATOM 4988 N N . VAL A 1 644 ? 11.877 14.948 27.661 1.00 17.31 628 VAL A N 1
ATOM 4989 C CA . VAL A 1 644 ? 13.163 14.783 28.326 1.00 14.37 628 VAL A CA 1
ATOM 4990 C C . VAL A 1 644 ? 14.183 15.826 27.872 1.00 14.84 628 VAL A C 1
ATOM 4991 O O . VAL A 1 644 ? 15.364 15.714 28.210 1.00 18.27 628 VAL A O 1
ATOM 4995 N N . VAL A 1 645 ? 13.758 16.856 27.142 1.00 16.24 629 VAL A N 1
ATOM 4996 C CA . VAL A 1 645 ? 14.631 17.962 26.750 1.00 15.04 629 VAL A CA 1
ATOM 4997 C C . VAL A 1 645 ? 14.204 19.218 27.499 1.00 15.03 629 VAL A C 1
ATOM 4998 O O . VAL A 1 645 ? 13.024 19.593 27.473 1.00 14.94 629 VAL A O 1
ATOM 5002 N N . GLY A 1 646 ? 15.159 19.861 28.167 1.00 15.15 630 GLY A N 1
ATOM 5003 C CA . GLY A 1 646 ? 14.888 21.086 28.902 1.00 16.99 630 GLY A CA 1
ATOM 5004 C C . GLY A 1 646 ? 14.532 22.234 27.970 1.00 15.78 630 GLY A C 1
ATOM 5005 O O . GLY A 1 646 ? 14.394 22.079 26.759 1.00 15.19 630 GLY A O 1
ATOM 5006 N N . ALA A 1 647 ? 14.380 23.422 28.561 1.00 19.21 631 ALA A N 1
ATOM 5007 C CA . ALA A 1 647 ? 14.102 24.614 27.765 1.00 16.71 631 ALA A CA 1
ATOM 5008 C C . ALA A 1 647 ? 15.210 24.838 26.736 1.00 15.20 631 ALA A C 1
ATOM 5009 O O . ALA A 1 647 ? 16.396 24.658 27.027 1.00 14.02 631 ALA A O 1
ATOM 5011 N N . THR A 1 648 ? 14.831 25.227 25.525 1.00 15.11 632 THR A N 1
ATOM 5012 C CA . THR A 1 648 ? 15.794 25.410 24.449 1.00 18.02 632 THR A CA 1
ATOM 5013 C C . THR A 1 648 ? 15.640 26.778 23.800 1.00 20.39 632 THR A C 1
ATOM 5014 O O . THR A 1 648 ? 14.586 27.416 23.913 1.00 19.16 632 THR A O 1
ATOM 5018 N N . PRO A 1 649 ? 16.687 27.263 23.119 1.00 20.01 633 PRO A N 1
ATOM 5019 C CA . PRO A 1 649 ? 16.660 28.645 22.595 1.00 18.86 633 PRO A CA 1
ATOM 5020 C C . PRO A 1 649 ? 15.627 28.910 21.499 1.00 22.96 633 PRO A C 1
ATOM 5021 O O . PRO A 1 649 ? 15.474 30.079 21.103 1.00 19.30 633 PRO A O 1
ATOM 5025 N N . ASP A 1 650 ? 14.919 27.895 20.993 1.00 18.91 634 ASP A N 1
ATOM 5026 C CA . ASP A 1 650 ? 13.788 28.188 20.118 1.00 20.02 634 ASP A CA 1
ATOM 5027 C C . ASP A 1 650 ? 12.566 28.697 20.870 1.00 21.90 634 ASP A C 1
ATOM 5028 O O . ASP A 1 650 ? 11.578 29.074 20.227 1.00 23.68 634 ASP A O 1
ATOM 5033 N N . GLY A 1 651 ? 12.591 28.716 22.202 1.00 19.54 635 GLY A N 1
ATOM 5034 C CA . GLY A 1 651 ? 11.435 29.123 22.964 1.00 19.73 635 GLY A CA 1
ATOM 5035 C C . GLY A 1 651 ? 10.640 27.991 23.563 1.00 22.20 635 GLY A C 1
ATOM 5036 O O . GLY A 1 651 ? 9.645 28.257 24.249 1.00 21.17 635 GLY A O 1
ATOM 5037 N N . ARG A 1 652 ? 11.032 26.742 23.310 1.00 18.24 636 ARG A N 1
ATOM 5038 C CA . ARG A 1 652 ? 10.402 25.602 23.965 1.00 17.61 636 ARG A CA 1
ATOM 5039 C C . ARG A 1 652 ? 10.566 25.694 25.476 1.00 15.64 636 ARG A C 1
ATOM 5040 O O . ARG A 1 652 ? 11.676 25.901 25.975 1.00 17.78 636 ARG A O 1
ATOM 5048 N N . PHE A 1 653 ? 9.468 25.516 26.204 1.00 17.13 637 PHE A N 1
ATOM 5049 C CA . PHE A 1 653 ? 9.591 25.239 27.628 1.00 20.53 637 PHE A CA 1
ATOM 5050 C C . PHE A 1 653 ? 10.167 23.842 27.842 1.00 19.23 637 PHE A C 1
ATOM 5051 O O . PHE A 1 653 ? 10.108 22.974 26.962 1.00 19.12 637 PHE A O 1
ATOM 5059 N N . ALA A 1 654 ? 10.725 23.630 29.033 1.00 18.59 638 ALA A N 1
ATOM 5060 C CA . ALA A 1 654 ? 11.191 22.306 29.423 1.00 19.97 638 ALA A CA 1
ATOM 5061 C C . ALA A 1 654 ? 10.076 21.281 29.258 1.00 18.43 638 ALA A C 1
ATOM 5062 O O . ALA A 1 654 ? 8.915 21.550 29.571 1.00 17.93 638 ALA A O 1
ATOM 5064 N N . GLY A 1 655 ? 10.428 20.097 28.749 1.00 17.04 639 GLY A N 1
ATOM 5065 C CA . GLY A 1 655 ? 9.455 19.028 28.614 1.00 18.91 639 GLY A CA 1
ATOM 5066 C C . GLY A 1 655 ? 8.492 19.166 27.452 1.00 20.70 639 GLY A C 1
ATOM 5067 O O . GLY A 1 655 ? 7.721 18.227 27.188 1.00 17.61 639 GLY A O 1
ATOM 5068 N N . GLU A 1 656 ? 8.507 20.296 26.750 1.00 17.75 640 GLU A N 1
ATOM 5069 C CA . GLU A 1 656 ? 7.601 20.509 25.631 1.00 18.00 640 GLU A CA 1
ATOM 5070 C C . GLU A 1 656 ? 7.908 19.523 24.504 1.00 17.17 640 GLU A C 1
ATOM 5071 O O . GLU A 1 656 ? 9.049 19.090 24.328 1.00 15.39 640 GLU A O 1
ATOM 5077 N N . GLN A 1 657 ? 6.879 19.153 23.745 1.00 18.16 641 GLN A N 1
ATOM 5078 C CA . GLN A 1 657 ? 7.088 18.205 22.655 1.00 19.01 641 GLN A CA 1
ATOM 5079 C C . GLN A 1 657 ? 8.115 18.751 21.668 1.00 16.17 641 GLN A C 1
ATOM 5080 O O . GLN A 1 657 ? 8.352 19.958 21.577 1.00 17.04 641 GLN A O 1
ATOM 5086 N N . LEU A 1 658 ? 8.764 17.832 20.955 1.00 18.03 642 LEU A N 1
ATOM 5087 C CA . LEU A 1 658 ? 9.488 18.216 19.757 1.00 20.12 642 LEU A CA 1
ATOM 5088 C C . LEU A 1 658 ? 8.491 18.446 18.626 1.00 17.40 642 LEU A C 1
ATOM 5089 O O . LEU A 1 658 ? 7.312 18.089 18.727 1.00 18.43 642 LEU A O 1
ATOM 5094 N N . ALA A 1 659 ? 8.966 19.058 17.538 1.00 15.98 643 ALA A N 1
ATOM 5095 C CA . ALA A 1 659 ? 8.113 19.215 16.364 1.00 17.25 643 ALA A CA 1
ATOM 5096 C C . ALA A 1 659 ? 7.544 17.863 15.944 1.00 17.85 643 ALA A C 1
ATOM 5097 O O . ALA A 1 659 ? 8.251 16.851 15.939 1.00 16.58 643 ALA A O 1
ATOM 5099 N N . ASP A 1 660 ? 6.254 17.849 15.611 1.00 15.23 644 ASP A N 1
ATOM 5100 C CA . ASP A 1 660 ? 5.579 16.608 15.258 1.00 17.60 644 ASP A CA 1
ATOM 5101 C C . ASP A 1 660 ? 6.107 16.042 13.940 1.00 15.15 644 ASP A C 1
ATOM 5102 O O . ASP A 1 660 ? 6.700 16.743 13.109 1.00 18.86 644 ASP A O 1
ATOM 5107 N N . GLY A 1 661 ? 5.851 14.759 13.747 1.00 16.51 645 GLY A N 1
ATOM 5108 C CA . GLY A 1 661 ? 6.011 14.121 12.445 1.00 17.20 645 GLY A CA 1
ATOM 5109 C C . GLY A 1 661 ? 7.389 13.729 12.013 1.00 17.54 645 GLY A C 1
ATOM 5110 O O . GLY A 1 661 ? 7.610 12.569 11.650 1.00 15.90 645 GLY A O 1
ATOM 5111 N N . GLY A 1 662 ? 8.334 14.670 12.039 1.00 15.44 646 GLY A N 1
ATOM 5112 C CA . GLY A 1 662 ? 9.677 14.436 11.549 1.00 15.91 646 GLY A CA 1
ATOM 5113 C C . GLY A 1 662 ? 10.241 15.654 10.839 1.00 15.24 646 GLY A C 1
ATOM 5114 O O . GLY A 1 662 ? 11.217 16.261 11.297 1.00 14.98 646 GLY A O 1
ATOM 5115 N N . LEU A 1 663 ? 9.614 16.031 9.726 1.00 16.05 647 LEU A N 1
ATOM 5116 C CA . LEU A 1 663 ? 10.003 17.218 8.972 1.00 15.92 647 LEU A CA 1
ATOM 5117 C C . LEU A 1 663 ? 9.038 18.388 9.143 1.00 15.92 647 LEU A C 1
ATOM 5118 O O . LEU A 1 663 ? 9.237 19.429 8.502 1.00 17.19 647 LEU A O 1
ATOM 5123 N N . SER A 1 664 ? 8.017 18.268 10.003 1.00 12.91 648 SER A N 1
ATOM 5124 C CA . SER A 1 664 ? 7.078 19.374 10.193 1.00 17.89 648 SER A CA 1
ATOM 5125 C C . SER A 1 664 ? 7.726 20.549 10.929 1.00 18.26 648 SER A C 1
ATOM 5126 O O . SER A 1 664 ? 8.666 20.367 11.711 1.00 15.87 648 SER A O 1
ATOM 5129 N N . PRO A 1 665 ? 7.225 21.769 10.701 1.00 19.63 649 PRO A N 1
ATOM 5130 C CA . PRO A 1 665 ? 7.633 22.912 11.529 1.00 16.42 649 PRO A CA 1
ATOM 5131 C C . PRO A 1 665 ? 7.176 22.710 12.966 1.00 19.99 649 PRO A C 1
ATOM 5132 O O . PRO A 1 665 ? 6.231 21.968 13.243 1.00 17.42 649 PRO A O 1
ATOM 5136 N N . MET A 1 666 ? 7.836 23.398 13.891 1.00 15.96 650 MET A N 1
ATOM 5137 C CA . MET A 1 666 ? 7.386 23.276 15.263 1.00 16.30 650 MET A CA 1
ATOM 5138 C C . MET A 1 666 ? 6.037 23.993 15.389 1.00 19.30 650 MET A C 1
ATOM 5139 O O . MET A 1 666 ? 5.741 24.941 14.653 1.00 21.60 650 MET A O 1
ATOM 5144 N N . LEU A 1 667 ? 5.200 23.501 16.296 1.00 17.64 651 LEU A N 1
ATOM 5145 C CA . LEU A 1 667 ? 3.836 23.976 16.504 1.00 16.52 651 LEU A CA 1
ATOM 5146 C C . LEU A 1 667 ? 3.700 25.491 16.387 1.00 18.66 651 LEU A C 1
ATOM 5147 O O . LEU A 1 667 ? 4.372 26.246 17.099 1.00 20.28 651 LEU A O 1
ATOM 5152 N N . GLY A 1 668 ? 2.806 25.939 15.501 1.00 20.50 652 GLY A N 1
ATOM 5153 C CA . GLY A 1 668 ? 2.492 27.352 15.376 1.00 24.52 652 GLY A CA 1
ATOM 5154 C C . GLY A 1 668 ? 3.598 28.250 14.845 1.00 22.91 652 GLY A C 1
ATOM 5155 O O . GLY A 1 668 ? 3.381 29.460 14.730 1.00 21.68 652 GLY A O 1
ATOM 5156 N N . GLN A 1 669 ? 4.770 27.714 14.510 1.00 20.76 653 GLN A N 1
ATOM 5157 C CA . GLN A 1 669 ? 5.871 28.537 14.030 1.00 20.06 653 GLN A CA 1
ATOM 5158 C C . GLN A 1 669 ? 5.824 28.790 12.529 1.00 21.74 653 GLN A C 1
ATOM 5159 O O . GLN A 1 669 ? 6.563 29.653 12.042 1.00 21.90 653 GLN A O 1
ATOM 5165 N N . ASP A 1 670 ? 4.971 28.079 11.791 1.00 20.81 654 ASP A N 1
ATOM 5166 C CA . ASP A 1 670 ? 4.835 28.276 10.346 1.00 21.22 654 ASP A CA 1
ATOM 5167 C C . ASP A 1 670 ? 3.807 29.383 10.143 1.00 22.68 654 ASP A C 1
ATOM 5168 O O . ASP A 1 670 ? 2.596 29.140 10.183 1.00 21.49 654 ASP A O 1
ATOM 5173 N N . ALA A 1 671 ? 4.296 30.610 9.944 1.00 24.54 655 ALA A N 1
ATOM 5174 C CA . ALA A 1 671 ? 3.453 31.795 9.857 1.00 21.73 655 ALA A CA 1
ATOM 5175 C C . ALA A 1 671 ? 3.229 32.279 8.432 1.00 25.80 655 ALA A C 1
ATOM 5176 O O . ALA A 1 671 ? 2.505 33.260 8.234 1.00 20.65 655 ALA A O 1
ATOM 5178 N N . GLN A 1 672 ? 3.817 31.625 7.432 1.00 20.81 656 GLN A N 1
ATOM 5179 C CA . GLN A 1 672 ? 3.756 32.138 6.070 1.00 25.80 656 GLN A CA 1
ATOM 5180 C C . GLN A 1 672 ? 2.971 31.226 5.130 1.00 21.43 656 GLN A C 1
ATOM 5181 O O . GLN A 1 672 ? 3.167 31.287 3.914 1.00 22.64 656 GLN A O 1
ATOM 5187 N N . GLY A 1 673 ? 2.070 30.394 5.655 1.00 21.32 657 GLY A N 1
ATOM 5188 C CA . GLY A 1 673 ? 1.200 29.601 4.810 1.00 19.40 657 GLY A CA 1
ATOM 5189 C C . GLY A 1 673 ? 1.760 28.237 4.440 1.00 20.67 657 GLY A C 1
ATOM 5190 O O . GLY A 1 673 ? 2.923 27.916 4.708 1.00 20.17 657 GLY A O 1
ATOM 5191 N N . PRO A 1 674 ? 0.928 27.401 3.806 1.00 17.87 658 PRO A N 1
ATOM 5192 C CA . PRO A 1 674 ? 1.295 25.991 3.632 1.00 20.41 658 PRO A CA 1
ATOM 5193 C C . PRO A 1 674 ? 2.305 25.758 2.520 1.00 19.78 658 PRO A C 1
ATOM 5194 O O . PRO A 1 674 ? 3.055 24.778 2.566 1.00 18.72 658 PRO A O 1
ATOM 5198 N N . THR A 1 675 ? 2.360 26.639 1.518 1.00 17.15 659 THR A N 1
ATOM 5199 C CA . THR A 1 675 ? 3.368 26.446 0.478 1.00 19.55 659 THR A CA 1
ATOM 5200 C C . THR A 1 675 ? 4.766 26.794 0.983 1.00 22.42 659 THR A C 1
ATOM 5201 O O . THR A 1 675 ? 5.753 26.173 0.560 1.00 19.06 659 THR A O 1
ATOM 5205 N N . ALA A 1 676 ? 4.878 27.787 1.872 1.00 19.40 660 ALA A N 1
ATOM 5206 C CA . ALA A 1 676 ? 6.175 28.087 2.470 1.00 20.53 660 ALA A CA 1
ATOM 5207 C C . ALA A 1 676 ? 6.715 26.895 3.254 1.00 19.47 660 ALA A C 1
ATOM 5208 O O . ALA A 1 676 ? 7.934 26.680 3.299 1.00 17.15 660 ALA A O 1
ATOM 5210 N N . VAL A 1 677 ? 5.825 26.119 3.882 1.00 18.95 661 VAL A N 1
ATOM 5211 C CA . VAL A 1 677 ? 6.243 24.887 4.553 1.00 19.89 661 VAL A CA 1
ATOM 5212 C C . VAL A 1 677 ? 6.868 23.925 3.547 1.00 19.11 661 VAL A C 1
ATOM 5213 O O . VAL A 1 677 ? 7.975 23.416 3.756 1.00 18.16 661 VAL A O 1
ATOM 5217 N N . LEU A 1 678 ? 6.170 23.674 2.433 1.00 16.94 662 LEU A N 1
ATOM 5218 C CA . LEU A 1 678 ? 6.722 22.817 1.381 1.00 16.22 662 LEU A CA 1
ATOM 5219 C C . LEU A 1 678 ? 8.116 23.270 0.972 1.00 16.51 662 LEU A C 1
ATOM 5220 O O . LEU A 1 678 ? 9.039 22.458 0.842 1.00 15.69 662 LEU A O 1
ATOM 5225 N N . LYS A 1 679 ? 8.284 24.576 0.759 1.00 20.14 663 LYS A N 1
ATOM 5226 C CA . LYS A 1 679 ? 9.555 25.080 0.259 1.00 17.56 663 LYS A CA 1
ATOM 5227 C C . LYS A 1 679 ? 10.673 24.900 1.281 1.00 15.06 663 LYS A C 1
ATOM 5228 O O . LYS A 1 679 ? 11.786 24.515 0.919 1.00 14.84 663 LYS A O 1
ATOM 5234 N N . SER A 1 680 ? 10.396 25.122 2.568 1.00 18.66 664 SER A N 1
ATOM 5235 C CA . SER A 1 680 ? 11.410 24.835 3.580 1.00 16.00 664 SER A CA 1
ATOM 5236 C C . SER A 1 680 ? 11.834 23.370 3.531 1.00 15.98 664 SER A C 1
ATOM 5237 O O . SER A 1 680 ? 13.029 23.061 3.496 1.00 17.58 664 SER A O 1
ATOM 5240 N N . VAL A 1 681 ? 10.866 22.452 3.516 1.00 15.70 665 VAL A N 1
ATOM 5241 C CA . VAL A 1 681 ? 11.194 21.024 3.522 1.00 16.28 665 VAL A CA 1
ATOM 5242 C C . VAL A 1 681 ? 11.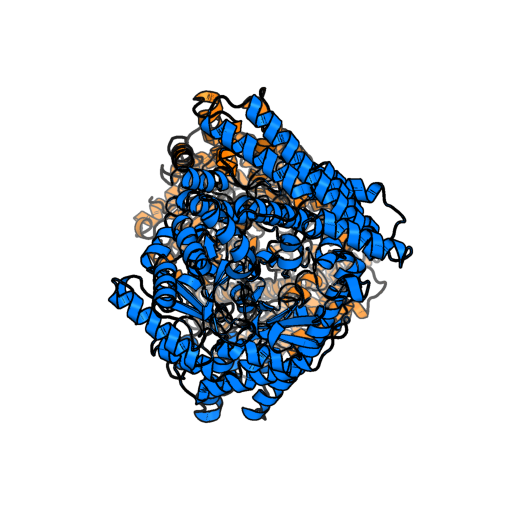913 20.626 2.238 1.00 16.35 665 VAL A C 1
ATOM 5243 O O . VAL A 1 681 ? 12.786 19.748 2.255 1.00 17.62 665 VAL A O 1
ATOM 5247 N N . SER A 1 682 ? 11.578 21.267 1.112 1.00 19.78 666 SER A N 1
ATOM 5248 C CA . SER A 1 682 ? 12.223 20.937 -0.158 1.00 17.38 666 SER A CA 1
ATOM 5249 C C . SER A 1 682 ? 13.724 21.217 -0.158 1.00 18.57 666 SER A C 1
ATOM 5250 O O . SER A 1 682 ? 14.441 20.654 -0.989 1.00 18.86 666 SER A O 1
ATOM 5253 N N . LYS A 1 683 ? 14.221 22.065 0.745 1.00 15.36 667 LYS A N 1
ATOM 5254 C CA . LYS A 1 683 ? 15.642 22.393 0.769 1.00 16.47 667 LYS A CA 1
ATOM 5255 C C . LYS A 1 683 ? 16.505 21.318 1.410 1.00 18.45 667 LYS A C 1
ATOM 5256 O O . LYS A 1 683 ? 17.723 21.335 1.205 1.00 18.15 667 LYS A O 1
ATOM 5262 N N . LEU A 1 684 ? 15.918 20.402 2.189 1.00 16.06 668 LEU A N 1
ATOM 5263 C CA . LEU A 1 684 ? 16.673 19.279 2.730 1.00 16.61 668 LEU A CA 1
ATOM 5264 C C . LEU A 1 684 ? 17.128 18.351 1.607 1.00 15.91 668 LEU A C 1
ATOM 5265 O O . LEU A 1 684 ? 16.530 18.303 0.531 1.00 18.05 668 LEU A O 1
ATOM 5270 N N . ASP A 1 685 ? 18.193 17.590 1.873 1.00 14.70 669 ASP A N 1
ATOM 5271 C CA . ASP A 1 685 ? 18.659 16.594 0.908 1.00 17.21 669 ASP A CA 1
ATOM 5272 C C . ASP A 1 685 ? 17.786 15.356 1.084 1.00 14.48 669 ASP A C 1
ATOM 5273 O O . ASP A 1 685 ? 18.151 14.373 1.739 1.00 15.29 669 ASP A O 1
ATOM 5278 N N . ASN A 1 686 ? 16.597 15.415 0.480 1.00 13.77 670 ASN A N 1
ATOM 5279 C CA . ASN A 1 686 ? 15.609 14.362 0.697 1.00 14.51 670 ASN A CA 1
ATOM 5280 C C . ASN A 1 686 ? 15.991 13.050 0.018 1.00 16.84 670 ASN A C 1
ATOM 5281 O O . ASN A 1 686 ? 15.480 11.989 0.410 1.00 14.94 670 ASN A O 1
ATOM 5286 N N . THR A 1 687 ? 16.883 13.092 -0.980 1.00 14.70 671 THR A N 1
ATOM 5287 C CA . THR A 1 687 ? 17.310 11.865 -1.648 1.00 14.35 671 THR A CA 1
ATOM 5288 C C . THR A 1 687 ? 18.057 10.932 -0.700 1.00 13.11 671 THR A C 1
ATOM 5289 O O . THR A 1 687 ? 17.991 9.708 -0.859 1.00 15.85 671 THR A O 1
ATOM 5293 N N . LEU A 1 688 ? 18.770 11.481 0.285 1.00 14.54 672 LEU A N 1
ATOM 5294 C CA . LEU A 1 688 ? 19.534 10.646 1.214 1.00 14.61 672 LEU A CA 1
ATOM 5295 C C . LEU A 1 688 ? 18.653 9.930 2.237 1.00 15.18 672 LEU A C 1
ATOM 5296 O O . LEU A 1 688 ? 19.056 8.891 2.786 1.00 12.00 672 LEU A O 1
ATOM 5301 N N . LEU A 1 689 ? 17.477 10.479 2.538 1.00 11.74 673 LEU A N 1
ATOM 5302 C CA . LEU A 1 689 ? 16.654 9.983 3.644 1.00 12.07 673 LEU A CA 1
ATOM 5303 C C . LEU A 1 689 ? 15.820 8.772 3.212 1.00 12.41 673 LEU A C 1
ATOM 5304 O O . LEU A 1 689 ? 14.591 8.769 3.255 1.00 12.08 673 LEU A O 1
ATOM 5309 N N . SER A 1 690 ? 16.525 7.717 2.797 1.00 12.29 674 SER A N 1
ATOM 5310 C CA . SER A 1 690 ? 15.883 6.620 2.088 1.00 11.65 674 SER A CA 1
ATOM 5311 C C . SER A 1 690 ? 15.047 5.728 2.991 1.00 13.69 674 SER A C 1
ATOM 5312 O O . SER A 1 690 ? 14.282 4.915 2.471 1.00 13.76 674 SER A O 1
ATOM 5315 N N . ASN A 1 691 ? 15.160 5.855 4.313 1.00 11.90 675 ASN A N 1
ATOM 5316 C CA . ASN A 1 691 ? 14.264 5.099 5.181 1.00 11.70 675 ASN A CA 1
ATOM 5317 C C . ASN A 1 691 ? 12.902 5.771 5.320 1.00 15.96 675 ASN A C 1
ATOM 5318 O O . ASN A 1 691 ? 11.986 5.164 5.892 1.00 15.51 675 ASN A O 1
ATOM 5323 N N . GLY A 1 692 ? 12.756 6.992 4.819 1.00 12.47 676 GLY A N 1
ATOM 5324 C CA . GLY A 1 692 ? 11.477 7.664 4.746 1.00 13.92 676 GLY A CA 1
ATOM 5325 C C . GLY A 1 692 ? 11.415 8.871 5.679 1.00 14.39 676 GLY A C 1
ATOM 5326 O O . GLY A 1 692 ? 12.137 8.971 6.677 1.00 14.46 676 GLY A O 1
ATOM 5327 N N . THR A 1 693 ? 10.523 9.800 5.335 1.00 15.21 677 THR A N 1
ATOM 5328 C CA . THR A 1 693 ? 10.317 11.030 6.086 1.00 13.33 677 THR A CA 1
ATOM 5329 C C . THR A 1 693 ? 8.824 11.301 6.213 1.00 13.29 677 THR A C 1
ATOM 5330 O O . THR A 1 693 ? 7.989 10.643 5.583 1.00 13.15 677 THR A O 1
ATOM 5334 N N . LEU A 1 694 ? 8.494 12.311 7.012 1.00 13.84 678 LEU A N 1
ATOM 5335 C CA . LEU A 1 694 ? 7.110 12.557 7.373 1.00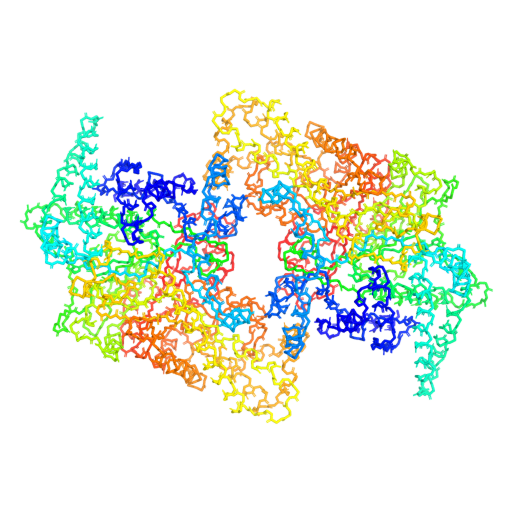 12.50 678 LEU A CA 1
ATOM 5336 C C . LEU A 1 694 ? 6.876 14.050 7.555 1.00 14.14 678 LEU A C 1
ATOM 5337 O O . LEU A 1 694 ? 7.599 14.713 8.305 1.00 15.27 678 LEU A O 1
ATOM 5342 N N . LEU A 1 695 ? 5.846 14.559 6.887 1.00 13.35 679 LEU A N 1
ATOM 5343 C CA . LEU A 1 695 ? 5.414 15.944 7.016 1.00 13.37 679 LEU A CA 1
ATOM 5344 C C . LEU A 1 695 ? 3.917 15.960 7.284 1.00 15.33 679 LEU A C 1
ATOM 5345 O O . LEU A 1 695 ? 3.149 15.378 6.510 1.00 14.26 679 LEU A O 1
ATOM 5350 N N . ASN A 1 696 ? 3.508 16.630 8.367 1.00 15.17 680 ASN A N 1
ATOM 5351 C CA . ASN A 1 696 ? 2.101 16.863 8.685 1.00 16.42 680 ASN A CA 1
ATOM 5352 C C . ASN A 1 696 ? 1.722 18.285 8.293 1.00 16.23 680 ASN A C 1
ATOM 5353 O O . ASN A 1 696 ? 2.442 19.232 8.633 1.00 15.62 680 ASN A O 1
ATOM 5358 N N . VAL A 1 697 ? 0.575 18.432 7.629 1.00 15.07 681 VAL A N 1
ATOM 5359 C CA . VAL A 1 697 ? -0.045 19.726 7.346 1.00 15.21 681 VAL A CA 1
ATOM 5360 C C . VAL A 1 697 ? -1.530 19.605 7.666 1.00 19.47 681 VAL A C 1
ATOM 5361 O O . VAL A 1 697 ? -2.137 18.554 7.432 1.00 16.37 681 VAL A O 1
ATOM 5365 N N . LYS A 1 698 ? -2.109 20.655 8.246 1.00 17.80 682 LYS A N 1
ATOM 5366 C CA . LYS A 1 698 ? -3.527 20.667 8.579 1.00 16.29 682 LYS A CA 1
ATOM 5367 C C . LYS A 1 698 ? -4.236 21.789 7.829 1.00 19.51 682 LYS A C 1
ATOM 5368 O O . LYS A 1 698 ? -3.729 22.916 7.754 1.00 17.81 682 LYS A O 1
ATOM 5374 N N . PHE A 1 699 ? -5.411 21.476 7.278 1.00 16.38 683 PHE A N 1
ATOM 5375 C CA . PHE A 1 699 ? -6.265 22.457 6.617 1.00 19.04 683 PHE A CA 1
ATOM 5376 C C . PHE A 1 699 ? -7.570 22.612 7.383 1.00 22.19 683 PHE A C 1
ATOM 5377 O O . PHE A 1 699 ? -8.054 21.669 8.016 1.00 18.71 683 PHE A O 1
ATOM 5385 N N . THR A 1 700 ? -8.148 23.808 7.323 1.00 18.75 684 THR A N 1
ATOM 5386 C CA . THR A 1 700 ? -9.497 23.950 7.831 1.00 20.02 684 THR A CA 1
ATOM 5387 C C . THR A 1 700 ? -10.466 23.247 6.884 1.00 15.91 684 THR A C 1
ATOM 5388 O O . THR A 1 700 ? -10.227 23.181 5.677 1.00 22.00 684 THR A O 1
ATOM 5392 N N . PRO A 1 701 ? -11.551 22.685 7.402 1.00 19.77 685 PRO A N 1
ATOM 5393 C CA . PRO A 1 701 ? -12.566 22.135 6.492 1.00 19.18 685 PRO A CA 1
ATOM 5394 C C . PRO A 1 701 ? -13.101 23.180 5.521 1.00 24.64 685 PRO A C 1
ATOM 5395 O O . PRO A 1 701 ? -13.357 22.856 4.352 1.00 22.94 685 PRO A O 1
ATOM 5399 N N . ALA A 1 702 ? -13.218 24.440 5.962 1.00 23.06 686 ALA A N 1
ATOM 5400 C CA . ALA A 1 702 ? -13.780 25.500 5.121 1.00 27.27 686 ALA A CA 1
ATOM 5401 C C . ALA A 1 702 ? -12.958 25.734 3.858 1.00 23.58 686 ALA A C 1
ATOM 5402 O O . ALA A 1 702 ? -13.516 25.984 2.785 1.00 24.70 686 ALA A O 1
ATOM 5404 N N . THR A 1 703 ? -11.631 25.703 3.966 1.00 23.60 687 THR A N 1
ATOM 5405 C CA . THR A 1 703 ? -10.823 26.039 2.803 1.00 19.81 687 THR A CA 1
ATOM 5406 C C . THR A 1 703 ? -10.904 24.974 1.707 1.00 24.43 687 THR A C 1
ATOM 5407 O O . THR A 1 703 ? -10.562 25.270 0.553 1.00 21.84 687 THR A O 1
ATOM 5411 N N . LEU A 1 704 ? -11.380 23.763 2.022 1.00 22.12 688 LEU A N 1
ATOM 5412 C CA . LEU A 1 704 ? -11.467 22.675 1.049 1.00 22.23 688 LEU A CA 1
ATOM 5413 C C . LEU A 1 704 ? -12.878 22.454 0.497 1.00 24.72 688 LEU A C 1
ATOM 5414 O O . LEU A 1 704 ? -13.089 21.497 -0.254 1.00 22.06 688 LEU A O 1
ATOM 5419 N N . GLU A 1 705 ? -13.841 23.312 0.836 1.00 23.59 689 GLU A N 1
ATOM 5420 C CA . GLU A 1 705 ? -15.221 23.109 0.392 1.00 24.50 689 GLU A CA 1
ATOM 5421 C C . GLU A 1 705 ? -15.356 23.218 -1.127 1.00 26.21 689 GLU A C 1
ATOM 5422 O O . GLU A 1 705 ? -14.656 23.992 -1.782 1.00 28.10 689 GLU A O 1
ATOM 5428 N N . GLY A 1 706 ? -16.279 22.426 -1.683 1.00 26.67 690 GLY A N 1
ATOM 5429 C CA . GLY A 1 706 ? -16.637 22.504 -3.085 1.00 27.23 690 GLY A CA 1
ATOM 5430 C C . GLY A 1 706 ? -15.617 21.906 -4.034 1.00 29.49 690 GLY A C 1
ATOM 5431 O O . GLY A 1 706 ? -14.509 21.550 -3.623 1.00 26.95 690 GLY A O 1
ATOM 5432 N N . GLU A 1 707 ? -15.985 21.790 -5.313 1.00 30.85 691 GLU A N 1
ATOM 5433 C CA . GLU A 1 707 ? -15.026 21.339 -6.313 1.00 29.29 691 GLU A CA 1
ATOM 5434 C C . GLU A 1 707 ? -13.813 22.258 -6.375 1.00 29.88 691 GLU A C 1
ATOM 5435 O O . GLU A 1 707 ? -12.695 21.795 -6.634 1.00 30.09 691 GLU A O 1
ATOM 5441 N N . ALA A 1 708 ? -14.009 23.556 -6.137 1.00 26.87 692 ALA A N 1
ATOM 5442 C CA . ALA A 1 708 ? -12.877 24.472 -6.129 1.00 29.92 692 ALA A CA 1
ATOM 5443 C C . ALA A 1 708 ? -11.910 24.131 -5.006 1.00 27.33 692 ALA A C 1
ATOM 5444 O O . ALA A 1 708 ? -10.692 24.243 -5.174 1.00 24.46 692 ALA A O 1
ATOM 5446 N N . GLY A 1 709 ? -12.435 23.715 -3.848 1.00 27.73 693 GLY A N 1
ATOM 5447 C CA . GLY A 1 709 ? -11.560 23.287 -2.767 1.00 26.29 693 GLY A CA 1
ATOM 5448 C C . GLY A 1 709 ? -10.725 22.074 -3.140 1.00 20.01 693 GLY A C 1
ATOM 5449 O O . GLY A 1 709 ? -9.526 22.025 -2.861 1.00 24.27 693 GLY A O 1
ATOM 5450 N N . LEU A 1 710 ? -11.345 21.087 -3.784 1.00 21.90 694 LEU A N 1
ATOM 5451 C CA . LEU A 1 710 ? -10.594 19.934 -4.280 1.00 22.01 694 LEU A CA 1
ATOM 5452 C C . LEU A 1 710 ? -9.522 20.343 -5.283 1.00 23.40 694 LEU A C 1
ATOM 5453 O O . LEU A 1 710 ? -8.398 19.831 -5.235 1.00 21.59 694 LEU A O 1
ATOM 5458 N N . ARG A 1 711 ? -9.849 21.247 -6.218 1.00 24.64 695 ARG A N 1
ATOM 5459 C CA . ARG A 1 711 ? -8.842 21.679 -7.187 1.00 21.96 695 ARG A CA 1
ATOM 5460 C C . ARG A 1 711 ? -7.673 22.375 -6.505 1.00 25.38 695 ARG A C 1
ATOM 5461 O O . ARG A 1 711 ? -6.519 22.199 -6.917 1.00 23.13 695 ARG A O 1
ATOM 5469 N N . LYS A 1 712 ? -7.952 23.195 -5.482 1.00 22.91 696 LYS A N 1
ATOM 5470 C CA . LYS A 1 712 ? -6.876 23.818 -4.715 1.00 21.24 696 LYS A CA 1
ATOM 5471 C C . LYS A 1 712 ? -5.961 22.764 -4.104 1.00 21.03 696 LYS A C 1
ATOM 5472 O O . LYS A 1 712 ? -4.730 22.856 -4.203 1.00 21.89 696 LYS A O 1
ATOM 5478 N N . LEU A 1 713 ? -6.552 21.763 -3.450 1.00 23.29 697 LEU A N 1
ATOM 5479 C CA . LEU A 1 713 ? -5.763 20.673 -2.881 1.00 20.21 697 LEU A CA 1
ATOM 5480 C C . LEU A 1 713 ? -4.983 19.935 -3.965 1.00 17.66 697 LEU A C 1
ATOM 5481 O O . LEU A 1 713 ? -3.789 19.663 -3.807 1.00 21.18 697 LEU A O 1
ATOM 5486 N N . ALA A 1 714 ? -5.646 19.601 -5.075 1.00 21.19 698 ALA A N 1
ATOM 5487 C CA . ALA A 1 714 ? -4.955 18.914 -6.166 1.00 22.97 698 ALA A CA 1
ATOM 5488 C C . ALA A 1 714 ? -3.778 19.738 -6.678 1.00 21.57 698 ALA A C 1
ATOM 5489 O O . ALA A 1 714 ? -2.697 19.196 -6.937 1.00 20.28 698 ALA A O 1
ATOM 5491 N N . ASP A 1 715 ? -3.959 21.057 -6.810 1.00 22.27 699 ASP A N 1
ATOM 5492 C CA . ASP A 1 715 ? -2.848 21.915 -7.223 1.00 23.75 699 ASP A CA 1
ATOM 5493 C C . ASP A 1 715 ? -1.731 21.917 -6.185 1.00 21.01 699 ASP A C 1
ATOM 5494 O O . ASP A 1 715 ? -0.548 21.872 -6.537 1.00 18.47 699 ASP A O 1
ATOM 5499 N N . PHE A 1 716 ? -2.091 21.972 -4.899 1.00 19.43 700 PHE A N 1
ATOM 5500 C CA . PHE A 1 716 ? -1.100 21.866 -3.829 1.00 19.10 700 PHE A CA 1
ATOM 5501 C C . PHE A 1 716 ? -0.305 20.567 -3.947 1.00 18.24 700 PHE A C 1
ATOM 5502 O O . PHE A 1 716 ? 0.920 20.555 -3.765 1.00 21.43 700 PHE A O 1
ATOM 5510 N N . LEU A 1 717 ? -0.979 19.470 -4.287 1.00 20.81 701 LEU A N 1
ATOM 5511 C CA . LEU A 1 717 ? -0.284 18.190 -4.392 1.00 18.30 701 LEU A CA 1
ATOM 5512 C C . LEU A 1 717 ? 0.625 18.148 -5.612 1.00 17.29 701 LEU A C 1
ATOM 5513 O O . LEU A 1 717 ? 1.684 17.505 -5.574 1.00 16.94 701 LEU A O 1
ATOM 5518 N N . ARG A 1 718 ? 0.250 18.832 -6.695 1.00 19.42 702 ARG A N 1
ATOM 5519 C CA . ARG A 1 718 ? 1.187 18.964 -7.808 1.00 19.10 702 ARG A CA 1
ATOM 5520 C C . ARG A 1 718 ? 2.391 19.816 -7.411 1.00 18.59 702 ARG A C 1
ATOM 5521 O O . ARG A 1 718 ? 3.523 19.505 -7.791 1.00 18.35 702 ARG A O 1
ATOM 5529 N N . ALA A 1 719 ? 2.176 20.886 -6.633 1.00 19.64 703 ALA A N 1
ATOM 5530 C CA . ALA A 1 719 ? 3.308 21.685 -6.160 1.00 19.02 703 ALA A CA 1
ATOM 5531 C C . ALA A 1 719 ? 4.234 20.853 -5.288 1.00 20.70 703 ALA A C 1
ATOM 5532 O O . ALA A 1 719 ? 5.463 20.897 -5.449 1.00 18.38 703 ALA A O 1
ATOM 5534 N N . PHE A 1 720 ? 3.651 20.066 -4.377 1.00 20.68 704 PHE A N 1
ATOM 5535 C CA . PHE A 1 720 ? 4.421 19.159 -3.529 1.00 20.00 704 PHE A CA 1
ATOM 5536 C C . PHE A 1 720 ? 5.234 18.173 -4.361 1.00 16.93 704 PHE A C 1
ATOM 5537 O O . PHE A 1 720 ? 6.413 17.920 -4.076 1.00 18.16 704 PHE A O 1
ATOM 5545 N N . THR A 1 721 ? 4.610 17.584 -5.378 1.00 15.58 705 THR A N 1
ATOM 5546 C CA . THR A 1 721 ? 5.315 16.653 -6.254 1.00 18.35 705 THR A CA 1
ATOM 5547 C C . THR A 1 721 ? 6.535 17.309 -6.885 1.00 19.05 705 THR A C 1
ATOM 5548 O O . THR A 1 721 ? 7.644 16.757 -6.853 1.00 16.40 705 THR A O 1
ATOM 5552 N N . GLN A 1 722 ? 6.352 18.509 -7.446 1.00 18.84 706 GLN A N 1
ATOM 5553 C CA . GLN A 1 722 ? 7.435 19.144 -8.189 1.00 21.41 706 GLN A CA 1
ATOM 5554 C C . GLN A 1 722 ? 8.547 19.611 -7.260 1.00 21.41 706 GLN A C 1
ATOM 5555 O O . GLN A 1 722 ? 9.712 19.669 -7.670 1.00 22.24 706 GLN A O 1
ATOM 5561 N N . LEU A 1 723 ? 8.218 19.896 -5.997 1.00 17.49 707 LEU A N 1
ATOM 5562 C CA . LEU A 1 723 ? 9.214 20.314 -5.019 1.00 22.31 707 LEU A CA 1
ATOM 5563 C C . LEU A 1 723 ? 10.030 19.149 -4.476 1.00 21.75 707 LEU A C 1
ATOM 5564 O O . LEU A 1 723 ? 11.005 19.381 -3.752 1.00 22.96 707 LEU A O 1
ATOM 5569 N N . LYS A 1 724 ? 9.661 17.919 -4.827 1.00 18.60 708 LYS A N 1
ATOM 5570 C CA . LYS A 1 724 ? 10.443 16.718 -4.534 1.00 18.11 708 LYS A CA 1
ATOM 5571 C C . LYS A 1 724 ? 10.568 16.455 -3.029 1.00 19.33 708 LYS A C 1
ATOM 5572 O O . LYS A 1 724 ? 11.595 15.960 -2.549 1.00 19.26 708 LYS A O 1
ATOM 5578 N N . LEU A 1 725 ? 9.527 16.808 -2.275 1.00 17.72 709 LEU A N 1
ATOM 5579 C CA . LEU A 1 725 ? 9.343 16.255 -0.941 1.00 17.91 709 LEU A CA 1
ATOM 5580 C C . LEU A 1 725 ? 8.958 14.787 -1.054 1.00 17.13 709 LEU A C 1
ATOM 5581 O O . LEU A 1 725 ? 8.293 14.385 -2.009 1.00 15.71 709 LEU A O 1
ATOM 5586 N N . GLN A 1 726 ? 9.365 13.986 -0.058 1.00 14.43 710 GLN A N 1
ATOM 5587 C CA . GLN A 1 726 ? 9.031 12.559 -0.073 1.00 16.39 710 GLN A CA 1
ATOM 5588 C C . GLN A 1 726 ? 7.564 12.304 0.255 1.00 15.59 710 GLN A C 1
ATOM 5589 O O . GLN A 1 726 ? 6.936 11.422 -0.346 1.00 13.63 710 GLN A O 1
ATOM 5595 N N . HIS A 1 727 ? 7.015 13.021 1.238 1.00 13.04 711 HIS A N 1
ATOM 5596 C CA . HIS A 1 727 ? 5.767 12.607 1.869 1.00 14.00 711 HIS A CA 1
ATOM 5597 C C . HIS A 1 727 ? 5.023 13.812 2.431 1.00 14.26 711 HIS A C 1
ATOM 5598 O O . HIS A 1 727 ? 5.638 14.767 2.907 1.00 14.56 711 HIS A O 1
ATOM 5605 N N . ILE A 1 728 ? 3.687 13.730 2.408 1.00 13.43 712 ILE A N 1
ATOM 5606 C CA . ILE A 1 728 ? 2.816 14.685 3.082 1.00 14.70 712 ILE A CA 1
ATOM 5607 C C . ILE A 1 728 ? 1.509 13.978 3.439 1.00 13.77 712 ILE A C 1
ATOM 5608 O O . ILE A 1 728 ? 1.092 13.029 2.772 1.00 13.39 712 ILE A O 1
ATOM 5613 N N . GLN A 1 729 ? 0.874 14.430 4.518 1.00 12.62 713 GLN A N 1
ATOM 5614 C CA . GLN A 1 729 ? -0.433 13.922 4.916 1.00 15.89 713 GLN A CA 1
ATOM 5615 C C . GLN A 1 729 ? -1.165 15.024 5.666 1.00 15.69 713 GLN A C 1
ATOM 5616 O O . GLN A 1 729 ? -0.542 15.948 6.199 1.00 17.50 713 GLN A O 1
ATOM 5622 N N . PHE A 1 730 ? -2.495 14.907 5.730 1.00 14.08 714 PHE A N 1
ATOM 5623 C CA . PHE A 1 730 ? -3.331 16.039 6.113 1.00 14.51 714 PHE A CA 1
ATOM 5624 C C . PHE A 1 730 ? -4.334 15.688 7.196 1.00 16.70 714 PHE A C 1
ATOM 5625 O O . PHE A 1 730 ? -5.046 14.685 7.092 1.00 15.31 714 PHE A O 1
ATOM 5633 N N . ASN A 1 731 ? -4.410 16.539 8.213 1.00 15.09 715 ASN A N 1
ATOM 5634 C CA . ASN A 1 731 ? -5.616 16.642 9.020 1.00 15.46 715 ASN A CA 1
ATOM 5635 C C . ASN A 1 731 ? -6.524 17.685 8.385 1.00 16.08 715 ASN A C 1
ATOM 5636 O O . ASN A 1 731 ? -6.050 18.664 7.799 1.00 16.63 715 ASN A O 1
ATOM 5641 N N . VAL A 1 732 ? -7.831 17.443 8.460 1.00 17.73 716 VAL A N 1
ATOM 5642 C CA . VAL A 1 732 ? -8.830 18.400 8.000 1.00 18.41 716 VAL A CA 1
ATOM 5643 C C . VAL A 1 732 ? -9.915 18.455 9.056 1.00 17.24 716 VAL A C 1
ATOM 5644 O O . VAL A 1 732 ? -10.834 17.633 9.052 1.00 18.77 716 VAL A O 1
ATOM 5648 N N . VAL A 1 733 ? -9.800 19.406 9.979 1.00 18.46 717 VAL A N 1
ATOM 5649 C CA . VAL A 1 733 ? -10.658 19.421 11.159 1.00 18.93 717 VAL A CA 1
ATOM 5650 C C . VAL A 1 733 ? -10.567 20.791 11.813 1.00 21.42 717 VAL A C 1
ATOM 5651 O O . VAL A 1 733 ? -9.521 21.446 11.756 1.00 24.23 717 VAL A O 1
ATOM 5655 N N . ASN A 1 734 ? -11.664 21.244 12.417 1.00 24.04 718 ASN A N 1
ATOM 5656 C CA . ASN A 1 734 ? -11.673 22.492 13.168 1.00 26.96 718 ASN A CA 1
ATOM 5657 C C . ASN A 1 734 ? -11.209 22.252 14.596 1.00 27.05 718 ASN A C 1
ATOM 5658 O O . ASN A 1 734 ? -11.566 21.248 15.215 1.00 23.77 718 ASN A O 1
ATOM 5663 N N . ALA A 1 735 ? -10.423 23.190 15.123 1.00 26.12 719 ALA A N 1
ATOM 5664 C CA . ALA A 1 735 ? -9.972 23.063 16.503 1.00 29.96 719 ALA A CA 1
ATOM 5665 C C . ALA A 1 735 ? -11.148 22.986 17.474 1.00 30.82 719 ALA A C 1
ATOM 5666 O O . ALA A 1 735 ? -11.039 22.344 18.527 1.00 25.33 719 ALA A O 1
ATOM 5668 N N . ASP A 1 736 ? -12.284 23.600 17.117 1.00 32.17 720 ASP A N 1
ATOM 5669 C CA . ASP A 1 736 ? -13.483 23.551 17.957 1.00 32.42 720 ASP A CA 1
ATOM 5670 C C . ASP A 1 736 ? -14.010 22.132 18.113 1.00 26.77 720 ASP A C 1
ATOM 5671 O O . ASP A 1 736 ? -14.428 21.733 19.209 1.00 26.76 720 ASP A O 1
ATOM 5676 N N . THR A 1 737 ? -14.017 21.363 17.026 1.00 25.86 721 THR A N 1
ATOM 5677 C CA . THR A 1 737 ? -14.426 19.963 17.097 1.00 24.71 721 THR A CA 1
ATOM 5678 C C . THR A 1 737 ? -13.552 19.180 18.070 1.00 23.98 721 THR A C 1
ATOM 5679 O O . THR A 1 737 ? -14.058 18.430 18.914 1.00 24.55 721 THR A O 1
ATOM 5683 N N . LEU A 1 738 ? -12.233 19.360 17.975 1.00 22.89 722 LEU A N 1
ATOM 5684 C CA . LEU A 1 738 ? -11.314 18.616 18.831 1.00 21.18 722 LEU A CA 1
ATOM 5685 C C . LEU A 1 738 ? -11.496 18.992 20.299 1.00 22.60 722 LEU A C 1
ATOM 5686 O O . LEU A 1 738 ? -11.489 18.120 21.177 1.00 21.52 722 LEU A O 1
ATOM 5691 N N . ARG A 1 739 ? -11.674 20.282 20.588 1.00 23.43 723 ARG A N 1
ATOM 5692 C CA . ARG A 1 739 ? -11.906 20.681 21.975 1.00 24.35 723 ARG A CA 1
ATOM 5693 C C . ARG A 1 739 ? -13.219 20.116 22.488 1.00 23.66 723 ARG A C 1
ATOM 5694 O O . ARG A 1 739 ? -13.303 19.648 23.630 1.00 27.12 723 ARG A O 1
ATOM 5702 N N . GLU A 1 740 ? -14.246 20.115 21.644 1.00 23.81 724 GLU A N 1
ATOM 5703 C CA . GLU A 1 740 ? -15.513 19.520 22.041 1.00 26.99 724 GLU A CA 1
ATOM 5704 C C . GLU A 1 740 ? -15.357 18.030 22.342 1.00 30.32 724 GLU A C 1
ATOM 5705 O O . GLU A 1 740 ? -15.980 17.509 23.277 1.00 28.32 724 GLU A O 1
ATOM 5711 N N . ALA A 1 741 ? -14.517 17.326 21.571 1.00 25.22 725 ALA A N 1
ATOM 5712 C CA . ALA A 1 741 ? -14.272 15.911 21.847 1.00 22.40 725 ALA A CA 1
ATOM 5713 C C . ALA A 1 741 ? -13.504 15.717 23.146 1.00 20.43 725 ALA A C 1
ATOM 5714 O O . ALA A 1 741 ? -13.622 14.667 23.787 1.00 23.02 725 ALA A O 1
ATOM 5716 N N . GLN A 1 742 ? -12.712 16.701 23.548 1.00 21.16 726 GLN A N 1
ATOM 5717 C CA . GLN A 1 742 ? -12.063 16.606 24.847 1.00 25.43 726 GLN A CA 1
ATOM 5718 C C . GLN A 1 742 ? -13.076 16.790 25.976 1.00 31.98 726 GLN A C 1
ATOM 5719 O O . GLN A 1 742 ? -12.983 16.132 27.021 1.00 26.63 726 GLN A O 1
ATOM 5725 N N . GLN A 1 743 ? -14.065 17.662 25.780 1.00 28.22 727 GLN A N 1
ATOM 5726 C CA . GLN A 1 743 ? -15.046 17.918 26.832 1.00 29.81 727 GLN A CA 1
ATOM 5727 C C . GLN A 1 743 ? -16.063 16.792 26.950 1.00 28.95 727 GLN A C 1
ATOM 5728 O O . GLN A 1 743 ? -16.498 16.462 28.059 1.00 30.77 727 GLN A O 1
ATOM 5734 N N . ARG A 1 744 ? -16.469 16.203 25.829 1.00 26.77 728 ARG A N 1
ATOM 5735 C CA . ARG A 1 744 ? -17.478 15.145 25.808 1.00 28.12 728 ARG A CA 1
ATOM 5736 C C . ARG A 1 744 ? -16.990 13.981 24.956 1.00 29.59 728 ARG A C 1
ATOM 5737 O O . ARG A 1 744 ? -17.551 13.699 23.889 1.00 25.31 728 ARG A O 1
ATOM 5745 N N . PRO A 1 745 ? -15.964 13.259 25.417 1.00 26.86 729 PRO A N 1
ATOM 5746 C CA . PRO A 1 745 ? -15.456 12.135 24.612 1.00 24.08 729 PRO A CA 1
ATOM 5747 C C . PRO A 1 745 ? -16.504 11.078 24.329 1.00 27.49 729 PRO A C 1
ATOM 5748 O O . PRO A 1 745 ? -16.404 10.380 23.310 1.00 24.27 729 PRO A O 1
ATOM 5752 N N . GLN A 1 746 ? -17.527 10.953 25.181 1.00 23.71 730 GLN A N 1
ATOM 5753 C CA . GLN A 1 746 ? -18.564 9.956 24.935 1.00 28.44 730 GLN A CA 1
ATOM 5754 C C . GLN A 1 746 ? -19.385 10.258 23.692 1.00 26.46 730 GLN A C 1
ATOM 5755 O O . GLN A 1 746 ? -20.110 9.376 23.220 1.00 30.91 730 GLN A O 1
ATOM 5761 N N . ASP A 1 747 ? -19.289 11.469 23.148 1.00 25.58 731 ASP A N 1
ATOM 5762 C CA . ASP A 1 747 ? -19.993 11.829 21.928 1.00 29.08 731 ASP A CA 1
ATOM 5763 C C . ASP A 1 747 ? -19.089 11.810 20.705 1.00 28.25 731 ASP A C 1
ATOM 5764 O O . ASP A 1 747 ? -19.525 12.206 19.623 1.00 29.27 731 ASP A O 1
ATOM 5769 N N . TYR A 1 748 ? -17.840 11.354 20.848 1.00 28.95 732 TYR A N 1
ATOM 5770 C CA . TYR A 1 748 ? -16.869 11.421 19.759 1.00 23.63 732 TYR A CA 1
ATOM 5771 C C . TYR A 1 748 ? -16.026 10.155 19.658 1.00 23.60 732 TYR A C 1
ATOM 5772 O O . TYR A 1 748 ? -14.888 10.204 19.179 1.00 24.27 732 TYR A O 1
ATOM 5781 N N . ALA A 1 749 ? -16.578 9.012 20.078 1.00 25.12 733 ALA A N 1
ATOM 5782 C CA . ALA A 1 749 ? -15.819 7.766 20.101 1.00 24.26 733 ALA A CA 1
ATOM 5783 C C . ALA A 1 749 ? -15.325 7.349 18.721 1.00 23.32 733 ALA A C 1
ATOM 5784 O O . ALA A 1 749 ? -14.336 6.613 18.629 1.00 23.17 733 ALA A O 1
ATOM 5786 N N . GLY A 1 750 ? -15.990 7.786 17.653 1.00 21.86 734 GLY A N 1
ATOM 5787 C CA . GLY A 1 750 ? -15.609 7.449 16.299 1.00 21.29 734 GLY A CA 1
ATOM 5788 C C . GLY A 1 750 ? -14.780 8.482 15.563 1.00 21.56 734 GLY A C 1
ATOM 5789 O O . GLY A 1 750 ? -14.422 8.248 14.400 1.00 22.79 734 GLY A O 1
ATOM 5790 N N . LEU A 1 751 ? -14.463 9.616 16.193 1.00 18.99 735 LEU A N 1
ATOM 5791 C CA . LEU A 1 751 ? -13.678 10.663 15.542 1.00 18.70 735 LEU A CA 1
ATOM 5792 C C . LEU A 1 751 ? -12.243 10.187 15.313 1.00 17.60 735 LEU A C 1
ATOM 5793 O O . LEU A 1 751 ? -11.539 9.854 16.273 1.00 18.92 735 LEU A O 1
ATOM 5798 N N . VAL A 1 752 ? -11.809 10.173 14.046 1.00 18.04 736 VAL A N 1
ATOM 5799 C CA . VAL A 1 752 ? -10.468 9.738 13.648 1.00 16.46 736 VAL A CA 1
ATOM 5800 C C . VAL A 1 752 ? -9.625 10.955 13.280 1.00 15.80 736 VAL A C 1
ATOM 5801 O O . VAL A 1 752 ? -10.104 11.863 12.592 1.00 16.60 736 VAL A O 1
ATOM 5805 N N . VAL A 1 753 ? -8.361 10.966 13.722 1.00 13.24 737 VAL A N 1
ATOM 5806 C CA . VAL A 1 753 ? -7.423 12.032 13.390 1.00 16.81 737 VAL A CA 1
ATOM 5807 C C . VAL A 1 753 ? -6.120 11.417 12.901 1.00 16.83 737 VAL A C 1
ATOM 5808 O O . VAL A 1 753 ? -5.828 10.241 13.133 1.00 16.21 737 VAL A O 1
ATOM 5812 N N . ARG A 1 754 ? -5.332 12.234 12.203 1.00 13.59 738 ARG A N 1
ATOM 5813 C CA . ARG A 1 754 ? -4.013 11.825 11.741 1.00 14.75 738 ARG A CA 1
ATOM 5814 C C . ARG A 1 754 ? -2.981 12.221 12.787 1.00 14.92 738 ARG A C 1
ATOM 5815 O O . ARG A 1 754 ? -2.868 13.402 13.130 1.00 16.62 738 ARG A O 1
ATOM 5823 N N . VAL A 1 755 ? -2.240 11.236 13.305 1.00 15.48 739 VAL A N 1
ATOM 5824 C CA . VAL A 1 755 ? -1.199 11.498 14.295 1.00 15.33 739 VAL A CA 1
ATOM 5825 C C . VAL A 1 755 ? 0.124 11.751 13.582 1.00 19.60 739 VAL A C 1
ATOM 5826 O O . VAL A 1 755 ? 0.557 12.905 13.454 1.00 19.05 739 VAL A O 1
ATOM 5830 N N . ALA A 1 756 ? 0.783 10.685 13.114 1.00 17.01 740 ALA A N 1
ATOM 5831 C CA . ALA A 1 756 ? 2.033 10.853 12.358 1.00 17.17 740 ALA A CA 1
ATOM 5832 C C . ALA A 1 756 ? 2.317 9.569 11.574 1.00 21.76 740 ALA A C 1
ATOM 5833 O O . ALA A 1 756 ? 2.988 8.665 12.073 1.00 30.46 740 ALA A O 1
ATOM 5835 N N . GLY A 1 757 ? 1.843 9.531 10.336 1.00 18.28 741 GLY A N 1
ATOM 5836 C CA . GLY A 1 757 ? 1.983 8.349 9.505 1.00 15.57 741 GLY A CA 1
ATOM 5837 C C . GLY A 1 757 ? 0.936 7.293 9.764 1.00 16.06 741 GLY A C 1
ATOM 5838 O O . GLY A 1 757 ? 1.008 6.212 9.174 1.00 12.84 741 GLY A O 1
ATOM 5839 N N . TYR A 1 758 ? -0.021 7.577 10.643 1.00 14.39 742 TYR A N 1
ATOM 5840 C CA . TYR A 1 758 ? -1.098 6.670 10.995 1.00 13.29 742 TYR A CA 1
ATOM 5841 C C . TYR A 1 758 ? -2.222 7.505 11.586 1.00 14.87 742 TYR A C 1
ATOM 5842 O O . TYR A 1 758 ? -1.999 8.622 12.061 1.00 13.70 742 TYR A O 1
ATOM 5851 N N . SER A 1 759 ? -3.429 6.947 11.544 1.00 14.44 743 SER A N 1
ATOM 5852 C CA . SER A 1 759 ? -4.628 7.559 12.095 1.00 14.87 743 SER A CA 1
ATOM 5853 C C . SER A 1 759 ? -5.083 6.798 13.340 1.00 13.39 743 SER A C 1
ATOM 5854 O O . SER A 1 759 ? -4.775 5.619 13.524 1.00 15.40 743 SER A O 1
ATOM 5857 N N . ALA A 1 760 ? -5.849 7.484 14.183 1.00 12.81 744 ALA A N 1
ATOM 5858 C CA . ALA A 1 760 ? -6.228 6.952 15.483 1.00 12.93 744 ALA A CA 1
ATOM 5859 C C . ALA A 1 760 ? -7.513 7.626 15.932 1.00 17.70 744 ALA A C 1
ATOM 5860 O O . ALA A 1 760 ? -7.903 8.671 15.403 1.00 13.49 744 ALA A O 1
ATOM 5862 N N . PHE A 1 761 ? -8.163 7.025 16.925 1.00 14.37 745 PHE A N 1
ATOM 5863 C CA . PHE A 1 761 ? -9.346 7.636 17.521 1.00 18.09 745 PHE A CA 1
ATOM 5864 C C . PHE A 1 761 ? -8.910 8.711 18.509 1.00 14.89 745 PHE A C 1
ATOM 5865 O O . PHE A 1 761 ? -8.213 8.423 19.487 1.00 15.74 745 PHE A O 1
ATOM 5873 N N . PHE A 1 762 ? -9.321 9.951 18.242 1.00 13.79 746 PHE A N 1
ATOM 5874 C CA . PHE A 1 762 ? -8.855 11.107 19.005 1.00 15.09 746 PHE A CA 1
ATOM 5875 C C . PHE A 1 762 ? -9.064 10.929 20.507 1.00 15.41 746 PHE A C 1
ATOM 5876 O O . PHE A 1 762 ? -8.186 11.276 21.305 1.00 15.56 746 PHE A O 1
ATOM 5884 N N . VAL A 1 763 ? -10.214 10.389 20.915 1.00 14.67 747 VAL A N 1
ATOM 5885 C CA . VAL A 1 763 ? -10.506 10.288 22.345 1.00 18.46 747 VAL A CA 1
ATOM 5886 C C . VAL A 1 763 ? -9.694 9.206 23.038 1.00 21.29 747 VAL A C 1
ATOM 5887 O O . VAL A 1 763 ? -9.677 9.161 24.275 1.00 21.15 747 VAL A O 1
ATOM 5891 N N . GLU A 1 764 ? -9.028 8.337 22.283 1.00 19.85 748 GLU A N 1
ATOM 5892 C CA . GLU A 1 764 ? -8.134 7.339 22.854 1.00 18.54 748 GLU A CA 1
ATOM 5893 C C . GLU A 1 764 ? -6.684 7.798 22.896 1.00 22.11 748 GLU A C 1
ATOM 5894 O O . GLU A 1 764 ? -5.834 7.075 23.422 1.00 20.14 748 GLU A O 1
ATOM 5900 N N . LEU A 1 765 ? -6.376 8.976 22.368 1.00 17.77 749 LEU A N 1
ATOM 5901 C CA . LEU A 1 765 ? -5.034 9.528 22.482 1.00 15.87 749 LEU A CA 1
ATOM 5902 C C . LEU A 1 765 ? -4.890 10.294 23.791 1.00 18.68 749 LEU A C 1
ATOM 5903 O O . LEU A 1 765 ? -5.842 10.924 24.270 1.00 17.48 749 LEU A O 1
ATOM 5908 N N . SER A 1 766 ? -3.696 10.225 24.371 1.00 15.96 750 SER A N 1
ATOM 5909 C CA . SER A 1 766 ? -3.402 10.976 25.579 1.00 18.63 750 SER A CA 1
ATOM 5910 C C . SER A 1 766 ? -3.567 12.478 25.341 1.00 19.33 750 SER A C 1
ATOM 5911 O O . SER A 1 766 ? -3.461 12.975 24.215 1.00 15.81 750 SER A O 1
ATOM 5914 N N . LYS A 1 767 ? -3.815 13.200 26.440 1.00 17.09 751 LYS A N 1
ATOM 5915 C CA . LYS A 1 767 ? -4.043 14.639 26.370 1.00 21.45 751 LYS A CA 1
ATOM 5916 C C . LYS A 1 767 ? -2.921 15.340 25.619 1.00 20.19 751 LYS A C 1
ATOM 5917 O O . LYS A 1 767 ? -3.167 16.266 24.839 1.00 18.92 751 LYS A O 1
ATOM 5923 N N . GLU A 1 768 ? -1.678 14.906 25.832 1.00 18.76 752 GLU A N 1
ATOM 5924 C CA . GLU A 1 768 ? -0.558 15.614 25.234 1.00 22.62 752 GLU A CA 1
ATOM 5925 C C . GLU A 1 768 ? -0.515 15.405 23.724 1.00 20.16 752 GLU A C 1
ATOM 5926 O O . GLU A 1 768 ? -0.104 16.308 22.993 1.00 18.94 752 GLU A O 1
ATOM 5932 N N . ILE A 1 769 ? -0.945 14.240 23.234 1.00 16.88 753 ILE A N 1
ATOM 5933 C CA . ILE A 1 769 ? -1.008 14.065 21.785 1.00 18.36 753 ILE A CA 1
ATOM 5934 C C . ILE A 1 769 ? -2.188 14.843 21.218 1.00 18.09 753 ILE A C 1
ATOM 5935 O O . ILE A 1 769 ? -2.073 15.480 20.166 1.00 18.04 753 ILE A O 1
ATOM 5940 N N . GLN A 1 770 ? -3.335 14.807 21.907 1.00 17.07 754 GLN A N 1
ATOM 5941 C CA . GLN A 1 770 ? -4.484 15.611 21.498 1.00 18.18 754 GLN A CA 1
ATOM 5942 C C . GLN A 1 770 ? -4.088 17.072 21.337 1.00 19.33 754 GLN A C 1
ATOM 5943 O O . GLN A 1 770 ? -4.426 17.716 20.336 1.00 17.98 754 GLN A O 1
ATOM 5949 N N . ASP A 1 771 ? -3.346 17.609 22.311 1.00 19.11 755 ASP A N 1
ATOM 5950 C CA . ASP A 1 771 ? -2.949 19.012 22.223 1.00 22.03 755 ASP A CA 1
ATOM 5951 C C . ASP A 1 771 ? -1.948 19.257 21.101 1.00 20.76 755 ASP A C 1
ATOM 5952 O O . ASP A 1 771 ? -1.940 20.346 20.518 1.00 21.18 755 ASP A O 1
ATOM 5957 N N . ASP A 1 772 ? -1.072 18.288 20.819 1.00 17.52 756 ASP A N 1
ATOM 5958 C CA . ASP A 1 772 ? -0.222 18.361 19.628 1.00 19.52 756 ASP A CA 1
ATOM 5959 C C . ASP A 1 772 ? -1.067 18.634 18.392 1.00 19.19 756 ASP A C 1
ATOM 5960 O O . ASP A 1 772 ? -0.868 19.631 17.686 1.00 21.80 756 ASP A O 1
ATOM 5965 N N . ILE A 1 773 ? -2.049 17.766 18.143 1.00 17.37 757 ILE A N 1
ATOM 5966 C CA . ILE A 1 773 ? -2.887 17.889 16.955 1.00 18.52 757 ILE A CA 1
ATOM 5967 C C . ILE A 1 773 ? -3.644 19.217 16.954 1.00 22.17 757 ILE A C 1
ATOM 5968 O O . ILE A 1 773 ? -3.712 19.907 15.925 1.00 17.82 757 ILE A O 1
ATOM 5973 N N . ILE A 1 774 ? -4.205 19.604 18.106 1.00 18.38 758 ILE A N 1
ATOM 5974 C CA . ILE A 1 774 ? -4.949 20.862 18.201 1.00 19.65 758 ILE A CA 1
ATOM 5975 C C . ILE A 1 774 ? -4.046 22.047 17.885 1.00 18.67 758 ILE A C 1
ATOM 5976 O O . ILE A 1 774 ? -4.449 22.979 17.176 1.00 20.48 758 ILE A O 1
ATOM 5981 N N . ARG A 1 775 ? -2.805 22.024 18.376 1.00 17.30 759 ARG A N 1
ATOM 5982 C CA . ARG A 1 775 ? -1.944 23.196 18.256 1.00 17.94 759 ARG A CA 1
ATOM 5983 C C . ARG A 1 775 ? -1.258 23.327 16.902 1.00 22.46 759 ARG A C 1
ATOM 5984 O O . ARG A 1 775 ? -0.672 24.384 16.632 1.00 18.43 759 ARG A O 1
ATOM 5992 N N . ARG A 1 776 ? -1.285 22.298 16.057 1.00 18.49 760 ARG A N 1
ATOM 5993 C CA . ARG A 1 776 ? -0.737 22.453 14.718 1.00 17.44 760 ARG A CA 1
ATOM 5994 C C . ARG A 1 776 ? -1.504 23.536 13.962 1.00 18.72 760 ARG A C 1
ATOM 5995 O O . ARG A 1 776 ? -2.720 23.673 14.109 1.00 19.00 760 ARG A O 1
ATOM 6003 N N . THR A 1 777 ? -0.788 24.300 13.138 1.00 20.94 761 THR A N 1
ATOM 6004 C CA . THR A 1 777 ? -1.401 25.411 12.412 1.00 19.14 761 THR A CA 1
ATOM 6005 C C . THR A 1 777 ? -2.478 24.909 11.456 1.00 19.60 761 THR A C 1
ATOM 6006 O O . THR A 1 777 ? -2.245 23.987 10.669 1.00 19.48 761 THR A O 1
ATOM 6010 N N . ALA A 1 778 ? -3.660 25.517 11.512 1.00 18.30 762 ALA A N 1
ATOM 6011 C CA . ALA A 1 778 ? -4.722 25.205 10.558 1.00 19.08 762 ALA A CA 1
ATOM 6012 C C . ALA A 1 778 ? -4.586 26.145 9.365 1.00 22.62 762 ALA A C 1
ATOM 6013 O O . ALA A 1 778 ? -4.868 27.341 9.471 1.00 20.92 762 ALA A O 1
ATOM 6015 N N . HIS A 1 779 ? -4.167 25.604 8.232 1.00 18.28 763 HIS A N 1
ATOM 6016 C CA . HIS A 1 779 ? -3.854 26.401 7.058 1.00 22.02 763 HIS A CA 1
ATOM 6017 C C . HIS A 1 779 ? -5.065 26.578 6.154 1.00 22.54 763 HIS A C 1
ATOM 6018 O O . HIS A 1 779 ? -5.980 25.752 6.123 1.00 18.70 763 HIS A O 1
ATOM 6025 N N . GLN A 1 780 ? -5.050 27.679 5.413 1.00 24.20 764 GLN A N 1
ATOM 6026 C CA . GLN A 1 780 ? -5.925 27.922 4.279 1.00 24.24 764 GLN A CA 1
ATOM 6027 C C . GLN A 1 780 ? -5.146 27.678 2.989 1.00 21.83 764 GLN A C 1
ATOM 6028 O O . GLN A 1 780 ? -3.918 27.788 2.961 1.00 25.33 764 GLN A O 1
ATOM 6034 N N . LEU A 1 781 ? -5.866 27.351 1.922 1.00 24.83 765 LEU A N 1
ATOM 6035 C CA . LEU A 1 781 ? -5.263 27.235 0.590 1.00 24.52 765 LEU A CA 1
ATOM 6036 C C . LEU A 1 781 ? -5.743 28.362 -0.320 1.00 24.93 765 LEU A C 1
ATOM 6037 O O . LEU A 1 781 ? -6.944 28.645 -0.346 1.00 23.46 765 LEU A O 1
ATOM 6042 N N . THR B 1 18 ? 8.642 43.158 57.742 1.00 42.44 2 THR B N 1
ATOM 6043 C CA . THR B 1 18 ? 9.755 44.079 57.527 1.00 35.46 2 THR B CA 1
ATOM 6044 C C . THR B 1 18 ? 10.442 43.818 56.180 1.00 32.04 2 THR B C 1
ATOM 6045 O O . THR B 1 18 ? 10.280 42.742 55.564 1.00 26.12 2 THR B O 1
ATOM 6049 N N . ASN B 1 19 ? 11.187 44.817 55.700 1.00 29.57 3 ASN B N 1
ATOM 6050 C CA . ASN B 1 19 ? 11.850 44.647 54.413 1.00 23.95 3 ASN B CA 1
ATOM 6051 C C . ASN B 1 19 ? 12.889 43.538 54.465 1.00 19.93 3 ASN B C 1
ATOM 6052 O O . ASN B 1 19 ? 13.067 42.823 53.476 1.00 19.34 3 ASN B O 1
ATOM 6057 N N . ARG B 1 20 ? 13.566 43.358 55.606 1.00 19.68 4 ARG B N 1
ATOM 6058 C CA . ARG B 1 20 ? 14.559 42.291 55.687 1.00 20.33 4 ARG B CA 1
ATOM 6059 C C . ARG B 1 20 ? 13.914 40.924 55.479 1.00 17.52 4 ARG B C 1
ATOM 6060 O O . ARG B 1 20 ? 14.442 40.086 54.739 1.00 18.15 4 ARG B O 1
ATOM 6068 N N . ILE B 1 21 ? 12.762 40.688 56.116 1.00 18.82 5 ILE B N 1
ATOM 6069 C CA . ILE B 1 21 ? 12.082 39.403 55.975 1.00 19.52 5 ILE B CA 1
ATOM 6070 C C . ILE B 1 21 ? 11.688 39.170 54.523 1.00 16.77 5 ILE B C 1
ATOM 6071 O O . ILE B 1 21 ? 11.867 38.075 53.981 1.00 16.94 5 ILE B O 1
ATOM 6076 N N . SER B 1 22 ? 11.156 40.201 53.867 1.00 17.76 6 SER B N 1
ATOM 6077 C CA . SER B 1 22 ? 10.818 40.085 52.454 1.00 19.69 6 SER B CA 1
ATOM 6078 C C . SER B 1 22 ? 12.047 39.748 51.610 1.00 16.39 6 SER B C 1
ATOM 6079 O O . SER B 1 22 ? 11.978 38.907 50.700 1.00 16.36 6 SER B O 1
ATOM 6082 N N . ARG B 1 23 ? 13.189 40.379 51.895 1.00 16.73 7 ARG B N 1
ATOM 6083 C CA . ARG B 1 23 ? 14.391 40.083 51.114 1.00 15.28 7 ARG B CA 1
ATOM 6084 C C . ARG B 1 23 ? 14.909 38.681 51.410 1.00 17.03 7 ARG B C 1
ATOM 6085 O O . ARG B 1 23 ? 15.380 37.978 50.503 1.00 17.35 7 ARG B O 1
ATOM 6093 N N . LEU B 1 24 ? 14.833 38.257 52.677 1.00 15.06 8 LEU B N 1
ATOM 6094 C CA . LEU B 1 24 ? 15.222 36.894 53.028 1.00 15.93 8 LEU B CA 1
ATOM 6095 C C . LEU B 1 24 ? 14.361 35.870 52.289 1.00 12.86 8 LEU B C 1
ATOM 6096 O O . LEU B 1 24 ? 14.867 34.836 51.844 1.00 14.04 8 LEU B O 1
ATOM 6101 N N . LYS B 1 25 ? 13.059 36.142 52.151 1.00 13.60 9 LYS B N 1
ATOM 6102 C CA . LYS B 1 25 ? 12.178 35.238 51.418 1.00 14.18 9 LYS B CA 1
ATOM 6103 C C . LYS B 1 25 ? 12.539 35.210 49.946 1.00 15.66 9 LYS B C 1
ATOM 6104 O O . LYS B 1 25 ? 12.643 34.136 49.337 1.00 16.33 9 LYS B O 1
ATOM 6110 N N . THR B 1 26 ? 12.730 36.394 49.359 1.00 14.19 10 THR B N 1
ATOM 6111 C CA . THR B 1 26 ? 13.053 36.483 47.942 1.00 17.28 10 THR B CA 1
ATOM 6112 C C . THR B 1 26 ? 14.314 35.701 47.607 1.00 17.87 10 THR B C 1
ATOM 6113 O O . THR B 1 26 ? 14.387 35.040 46.559 1.00 17.25 10 THR B O 1
ATOM 6117 N N . ALA B 1 27 ? 15.318 35.755 48.487 1.00 13.12 11 ALA B N 1
ATOM 6118 C CA . ALA B 1 27 ? 16.579 35.080 48.203 1.00 15.08 11 ALA B CA 1
ATOM 6119 C C . ALA B 1 27 ? 16.401 33.573 48.061 1.00 15.15 11 ALA B C 1
ATOM 6120 O O . ALA B 1 27 ? 17.124 32.936 47.289 1.00 16.14 11 ALA B O 1
ATOM 6122 N N . LEU B 1 28 ? 15.451 32.984 48.785 1.00 15.49 12 LEU B N 1
ATOM 6123 C CA . LEU B 1 28 ? 15.243 31.542 48.681 1.00 14.90 12 LEU B CA 1
ATOM 6124 C C . LEU B 1 28 ? 14.903 31.127 47.260 1.00 16.36 12 LEU B C 1
ATOM 6125 O O . LEU B 1 28 ? 15.276 30.030 46.823 1.00 15.53 12 LEU B O 1
ATOM 6130 N N . PHE B 1 29 ? 14.185 31.979 46.536 1.00 16.42 13 PHE B N 1
ATOM 6131 C CA . PHE B 1 29 ? 13.618 31.630 45.240 1.00 18.57 13 PHE B CA 1
ATOM 6132 C C . PHE B 1 29 ? 14.274 32.385 44.095 1.00 19.47 13 PHE B C 1
ATOM 6133 O O . PHE B 1 29 ? 13.845 32.239 42.948 1.00 18.99 13 PHE B O 1
ATOM 6141 N N . ALA B 1 30 ? 15.336 33.144 44.378 1.00 16.63 14 ALA B N 1
ATOM 6142 C CA . ALA B 1 30 ? 15.977 33.969 43.353 1.00 20.79 14 ALA B CA 1
ATOM 6143 C C . ALA B 1 30 ? 16.573 33.134 42.223 1.00 23.64 14 ALA B C 1
ATOM 6144 O O . ALA B 1 30 ? 16.569 33.564 41.064 1.00 21.91 14 ALA B O 1
ATOM 6146 N N . ASN B 1 31 ? 17.115 31.958 42.537 1.00 19.20 15 ASN B N 1
ATOM 6147 C CA . ASN B 1 31 ? 17.833 31.129 41.573 1.00 18.72 15 ASN B CA 1
ATOM 6148 C C . ASN B 1 31 ? 17.192 29.751 41.455 1.00 21.62 15 ASN B C 1
ATOM 6149 O O . ASN B 1 31 ? 16.445 29.314 42.333 1.00 19.22 15 ASN B O 1
ATOM 6154 N N . THR B 1 32 ? 17.506 29.059 40.357 1.00 17.26 16 THR B N 1
ATOM 6155 C CA . THR B 1 32 ? 16.954 27.732 40.125 1.00 16.48 16 THR B CA 1
ATOM 6156 C C . THR B 1 32 ? 17.560 26.725 41.100 1.00 18.03 16 THR B C 1
ATOM 6157 O O . THR B 1 32 ? 18.787 26.649 41.240 1.00 14.56 16 THR B O 1
ATOM 6161 N N . ARG B 1 33 ? 16.694 25.954 41.769 1.00 16.51 17 ARG B N 1
ATOM 6162 C CA . ARG B 1 33 ? 17.139 24.841 42.609 1.00 17.37 17 ARG B CA 1
ATOM 6163 C C . ARG B 1 33 ? 18.071 23.907 41.854 1.00 16.07 17 ARG B C 1
ATOM 6164 O O . ARG B 1 33 ? 17.804 23.531 40.710 1.00 14.86 17 ARG B O 1
ATOM 6172 N N . GLU B 1 34 ? 19.121 23.465 42.534 1.00 13.97 18 GLU B N 1
ATOM 6173 C CA . GLU B 1 34 ? 20.076 22.531 41.964 1.00 16.16 18 GLU B CA 1
ATOM 6174 C C . GLU B 1 34 ? 20.158 21.256 42.785 1.00 13.44 18 GLU B C 1
ATOM 6175 O O . GLU B 1 34 ? 20.088 21.292 44.019 1.00 14.45 18 GLU B O 1
ATOM 6181 N N . ILE B 1 35 ? 20.347 20.134 42.081 1.00 12.18 19 ILE B N 1
ATOM 6182 C CA . ILE B 1 35 ? 20.854 18.929 42.716 1.00 12.91 19 ILE B CA 1
ATOM 6183 C C . ILE B 1 35 ? 22.193 19.237 43.372 1.00 15.96 19 ILE B C 1
ATOM 6184 O O . ILE B 1 35 ? 23.062 19.888 42.775 1.00 13.80 19 ILE B O 1
ATOM 6189 N N . SER B 1 36 ? 22.379 18.753 44.601 1.00 12.16 20 SER B N 1
ATOM 6190 C CA . SER B 1 36 ? 23.653 18.865 45.296 1.00 12.54 20 SER B CA 1
ATOM 6191 C C . SER B 1 36 ? 24.235 17.482 45.543 1.00 14.11 20 SER B C 1
ATOM 6192 O O . SER B 1 36 ? 23.572 16.615 46.135 1.00 12.94 20 SER B O 1
ATOM 6195 N N . LEU B 1 37 ? 25.473 17.282 45.087 1.00 13.10 21 LEU B N 1
ATOM 6196 C CA . LEU B 1 37 ? 26.251 16.082 45.347 1.00 13.71 21 LEU B CA 1
ATOM 6197 C C . LEU B 1 37 ? 27.073 16.170 46.626 1.00 13.41 21 LEU B C 1
ATOM 6198 O O . LEU B 1 37 ? 27.711 15.183 46.996 1.00 12.96 21 LEU B O 1
ATOM 6203 N N . GLU B 1 38 ? 27.071 17.322 47.300 1.00 13.28 22 GLU B N 1
ATOM 6204 C CA . GLU B 1 38 ? 28.059 17.587 48.345 1.00 14.34 22 GLU B CA 1
ATOM 6205 C C . GLU B 1 38 ? 27.963 16.585 49.488 1.00 13.11 22 GLU B C 1
ATOM 6206 O O . GLU B 1 38 ? 28.970 15.987 49.876 1.00 12.20 22 GLU B O 1
ATOM 6212 N N . ARG B 1 39 ? 26.766 16.405 50.063 1.00 14.26 23 ARG B N 1
ATOM 6213 C CA . ARG B 1 39 ? 26.629 15.425 51.136 1.00 14.35 23 ARG B CA 1
ATOM 6214 C C . ARG B 1 39 ? 27.082 14.047 50.680 1.00 13.45 23 ARG B C 1
ATOM 6215 O O . ARG B 1 39 ? 27.806 13.354 51.407 1.00 14.56 23 ARG B O 1
ATOM 6223 N N . ALA B 1 40 ? 26.675 13.638 49.473 1.00 14.21 24 ALA B N 1
ATOM 6224 C CA . ALA B 1 40 ? 26.994 12.297 48.988 1.00 16.29 24 ALA B CA 1
ATOM 6225 C C . ALA B 1 40 ? 28.499 12.100 48.856 1.00 14.85 24 ALA B C 1
ATOM 6226 O O . ALA B 1 40 ? 29.029 11.032 49.197 1.00 15.34 24 ALA B O 1
ATOM 6228 N N . LEU B 1 41 ? 29.201 13.121 48.359 1.00 14.20 25 LEU B N 1
ATOM 6229 C CA . LEU B 1 41 ? 30.645 13.015 48.189 1.00 16.34 25 LEU B CA 1
ATOM 6230 C C . LEU B 1 41 ? 31.351 12.919 49.532 1.00 17.60 25 LEU B C 1
ATOM 6231 O O . LEU B 1 41 ? 32.283 12.124 49.694 1.00 15.09 25 LEU B O 1
ATOM 6236 N N . LEU B 1 42 ? 30.932 13.733 50.502 1.00 14.83 26 LEU B N 1
ATOM 6237 C CA . LEU B 1 42 ? 31.572 13.693 51.810 1.00 14.13 26 LEU B CA 1
ATOM 6238 C C . LEU B 1 42 ? 31.222 12.403 52.543 1.00 15.01 26 LEU B C 1
ATOM 6239 O O . LEU B 1 42 ? 32.097 11.763 53.127 1.00 13.65 26 LEU B O 1
ATOM 6244 N N . TYR B 1 43 ? 29.941 12.019 52.530 1.00 14.40 27 TYR B N 1
ATOM 6245 C CA . TYR B 1 43 ? 29.520 10.737 53.091 1.00 14.29 27 TYR B CA 1
ATOM 6246 C C . TYR B 1 43 ? 30.359 9.599 52.524 1.00 17.00 27 TYR B C 1
ATOM 6247 O O . TYR B 1 43 ? 30.896 8.765 53.270 1.00 17.64 27 TYR B O 1
ATOM 6256 N N . THR B 1 44 ? 30.501 9.568 51.194 1.00 14.43 28 THR B N 1
ATOM 6257 C CA . THR B 1 44 ? 31.255 8.498 50.549 1.00 14.91 28 THR B CA 1
ATOM 6258 C C . THR B 1 44 ? 32.725 8.538 50.952 1.00 15.76 28 THR B C 1
ATOM 6259 O O . THR B 1 44 ? 33.326 7.492 51.215 1.00 17.04 28 THR B O 1
ATOM 6263 N N . ALA B 1 45 ? 33.317 9.738 51.024 1.00 18.70 29 ALA B N 1
ATOM 6264 C CA . ALA B 1 45 ? 34.718 9.851 51.418 1.00 16.78 29 ALA B CA 1
ATOM 6265 C C . ALA B 1 45 ? 34.959 9.226 52.788 1.00 21.34 29 ALA B C 1
ATOM 6266 O O . ALA B 1 45 ? 35.958 8.523 52.987 1.00 17.43 29 ALA B O 1
ATOM 6268 N N . SER B 1 46 ? 34.046 9.450 53.742 1.00 15.09 30 SER B N 1
ATOM 6269 C CA . SER B 1 46 ? 34.173 8.799 55.045 1.00 15.45 30 SER B CA 1
ATOM 6270 C C . SER B 1 46 ? 33.929 7.302 54.947 1.00 17.41 30 SER B C 1
ATOM 6271 O O . SER B 1 46 ? 34.677 6.506 55.530 1.00 19.23 30 SER B O 1
ATOM 6274 N N . HIS B 1 47 ? 32.867 6.901 54.235 1.00 15.19 31 HIS B N 1
ATOM 6275 C CA . HIS B 1 47 ? 32.507 5.487 54.155 1.00 15.92 31 HIS B CA 1
ATOM 6276 C C . HIS B 1 47 ? 33.670 4.646 53.641 1.00 19.13 31 HIS B C 1
ATOM 6277 O O . HIS B 1 47 ? 33.889 3.519 54.106 1.00 20.07 31 HIS B O 1
ATOM 6284 N N . ARG B 1 48 ? 34.426 5.179 52.679 1.00 20.74 32 ARG B N 1
ATOM 6285 C CA . ARG B 1 48 ? 35.602 4.478 52.167 1.00 20.74 32 ARG B CA 1
ATOM 6286 C C . ARG B 1 48 ? 36.604 4.152 53.267 1.00 20.54 32 ARG B C 1
ATOM 6287 O O . ARG B 1 48 ? 37.334 3.163 53.158 1.00 24.58 32 ARG B O 1
ATOM 6295 N N . GLN B 1 49 ? 36.665 4.964 54.320 1.00 19.54 33 GLN B N 1
ATOM 6296 C CA . GLN B 1 49 ? 37.683 4.803 55.347 1.00 22.06 33 GLN B CA 1
ATOM 6297 C C . GLN B 1 49 ? 37.232 3.957 56.532 1.00 21.91 33 GLN B C 1
ATOM 6298 O O . GLN B 1 49 ? 38.044 3.696 57.422 1.00 22.12 33 GLN B O 1
ATOM 6304 N N . THR B 1 50 ? 35.972 3.525 56.588 1.00 21.22 34 THR B N 1
ATOM 6305 C CA . THR B 1 50 ? 35.461 2.881 57.796 1.00 22.55 34 THR B CA 1
ATOM 6306 C C . THR B 1 50 ? 35.035 1.439 57.551 1.00 22.33 34 THR B C 1
ATOM 6307 O O . THR B 1 50 ? 34.198 0.898 58.280 1.00 21.37 34 THR B O 1
ATOM 6311 N N . GLU B 1 51 ? 35.617 0.804 56.534 1.00 23.39 35 GLU B N 1
ATOM 6312 C CA . GLU B 1 51 ? 35.283 -0.578 56.226 1.00 26.43 35 GLU B CA 1
ATOM 6313 C C . GLU B 1 51 ? 35.523 -1.474 57.436 1.00 24.73 35 GLU B C 1
ATOM 6314 O O . GLU B 1 51 ? 36.518 -1.333 58.148 1.00 26.54 35 GLU B O 1
ATOM 6320 N N . GLY B 1 52 ? 34.577 -2.374 57.694 1.00 25.17 36 GLY B N 1
ATOM 6321 C CA . GLY B 1 52 ? 34.696 -3.300 58.803 1.00 22.34 36 GLY B CA 1
ATOM 6322 C C . GLY B 1 52 ? 34.290 -2.760 60.159 1.00 27.29 36 GLY B C 1
ATOM 6323 O O . GLY B 1 52 ? 34.283 -3.530 61.133 1.00 27.65 36 GLY B O 1
ATOM 6324 N N . GLU B 1 53 ? 33.956 -1.466 60.270 1.00 23.18 37 GLU B N 1
ATOM 6325 C CA . GLU B 1 53 ? 33.518 -0.931 61.556 1.00 21.82 37 GLU B CA 1
ATOM 6326 C C . GLU B 1 53 ? 32.012 -1.118 61.756 1.00 21.69 37 GLU B C 1
ATOM 6327 O O . GLU B 1 53 ? 31.261 -1.286 60.786 1.00 17.60 37 GLU B O 1
ATOM 6333 N N . PRO B 1 54 ? 31.537 -1.109 63.011 1.00 19.61 38 PRO B N 1
ATOM 6334 C CA . PRO B 1 54 ? 30.094 -1.264 63.255 1.00 20.51 38 PRO B CA 1
ATOM 6335 C C . PRO B 1 54 ? 29.310 -0.228 62.465 1.00 19.36 38 PRO B C 1
ATOM 6336 O O . PRO B 1 54 ? 29.738 0.919 62.331 1.00 18.23 38 PRO B O 1
ATOM 6340 N N . VAL B 1 55 ? 28.162 -0.645 61.918 1.00 16.86 39 VAL B N 1
ATOM 6341 C CA . VAL B 1 55 ? 27.424 0.225 61.000 1.00 15.20 39 VAL B CA 1
ATOM 6342 C C . VAL B 1 55 ? 27.098 1.565 61.652 1.00 17.26 39 VAL B C 1
ATOM 6343 O O . VAL B 1 55 ? 27.222 2.621 61.020 1.00 16.02 39 VAL B O 1
ATOM 6347 N N . ILE B 1 56 ? 26.671 1.549 62.922 1.00 16.70 40 ILE B N 1
ATOM 6348 C CA . ILE B 1 56 ? 26.252 2.806 63.542 1.00 13.71 40 ILE B CA 1
ATOM 6349 C C . ILE B 1 56 ? 27.438 3.748 63.689 1.00 17.43 40 ILE B C 1
ATOM 6350 O O . ILE B 1 56 ? 27.273 4.980 63.671 1.00 14.77 40 ILE B O 1
ATOM 6355 N N . LEU B 1 57 ? 28.655 3.195 63.789 1.00 14.30 41 LEU B N 1
ATOM 6356 C CA . LEU B 1 57 ? 29.854 4.020 63.797 1.00 16.23 41 LEU B CA 1
ATOM 6357 C C . LEU B 1 57 ? 30.250 4.488 62.404 1.00 15.28 41 LEU B C 1
ATOM 6358 O O . LEU B 1 57 ? 30.788 5.590 62.273 1.00 16.71 41 LEU B O 1
ATOM 6363 N N . ARG B 1 58 ? 30.037 3.681 61.358 1.00 15.61 42 ARG B N 1
ATOM 6364 C CA . ARG B 1 58 ? 30.264 4.210 60.012 1.00 16.38 42 ARG B CA 1
ATOM 6365 C C . ARG B 1 58 ? 29.292 5.348 59.711 1.00 14.09 42 ARG B C 1
ATOM 6366 O O . ARG B 1 58 ? 29.669 6.359 59.110 1.00 13.17 42 ARG B O 1
ATOM 6374 N N . ARG B 1 59 ? 28.040 5.209 60.150 1.00 16.93 43 ARG B N 1
ATOM 6375 C CA . ARG B 1 59 ? 27.063 6.279 59.985 1.00 15.25 43 ARG B CA 1
ATOM 6376 C C . ARG B 1 59 ? 27.515 7.550 60.692 1.00 14.97 43 ARG B C 1
ATOM 6377 O O . ARG B 1 59 ? 27.547 8.629 60.087 1.00 14.84 43 ARG B O 1
ATOM 6385 N N . ALA B 1 60 ? 27.866 7.442 61.978 1.00 14.38 44 ALA B N 1
ATOM 6386 C CA . ALA B 1 60 ? 28.266 8.624 62.745 1.00 15.08 44 ALA B CA 1
ATOM 6387 C C . ALA B 1 60 ? 29.536 9.257 62.191 1.00 17.53 44 ALA B C 1
ATOM 6388 O O . ALA B 1 60 ? 29.644 10.487 62.114 1.00 17.95 44 ALA B O 1
ATOM 6390 N N . LYS B 1 61 ? 30.516 8.440 61.797 1.00 17.05 45 LYS B N 1
ATOM 6391 C CA . LYS B 1 61 ? 31.738 9.026 61.248 1.00 16.45 45 LYS B CA 1
ATOM 6392 C C . LYS B 1 61 ? 31.468 9.732 59.924 1.00 14.16 45 LYS B C 1
ATOM 6393 O O . LYS B 1 61 ? 32.062 10.780 59.639 1.00 14.43 45 LYS B O 1
ATOM 6399 N N . ALA B 1 62 ? 30.550 9.199 59.113 1.00 14.14 46 ALA B N 1
ATOM 6400 C CA . ALA B 1 62 ? 30.160 9.902 57.897 1.00 15.35 46 ALA B CA 1
ATOM 6401 C C . ALA B 1 62 ? 29.501 11.247 58.218 1.00 13.30 46 ALA B C 1
ATOM 6402 O O . ALA B 1 62 ? 29.815 12.263 57.594 1.00 14.33 46 ALA B O 1
ATOM 6404 N N . THR B 1 63 ? 28.587 11.276 59.191 1.00 16.43 47 THR B N 1
ATOM 6405 C CA . THR B 1 63 ? 27.981 12.542 59.605 1.00 14.66 47 THR B CA 1
ATOM 6406 C C . THR B 1 63 ? 29.039 13.526 60.098 1.00 15.49 47 THR B C 1
ATOM 6407 O O . THR B 1 63 ? 29.008 14.715 59.753 1.00 14.74 47 THR B O 1
ATOM 6411 N N . ALA B 1 64 ? 29.979 13.052 60.924 1.00 13.87 48 ALA B N 1
ATOM 6412 C CA . ALA B 1 64 ? 31.025 13.942 61.430 1.00 16.84 48 ALA B CA 1
ATOM 6413 C C . ALA B 1 64 ? 31.895 14.464 60.295 1.00 17.46 48 ALA B C 1
ATOM 6414 O O . ALA B 1 64 ? 32.276 15.643 60.278 1.00 18.58 48 ALA B O 1
ATOM 6416 N N . TYR B 1 65 ? 32.202 13.608 59.326 1.00 14.39 49 TYR B N 1
ATOM 6417 C CA . TYR B 1 65 ? 32.955 14.055 58.160 1.00 15.13 49 TYR B CA 1
ATOM 6418 C C . TYR B 1 65 ? 32.199 15.149 57.409 1.00 15.45 49 TYR B C 1
ATOM 6419 O O . TYR B 1 65 ? 32.791 16.150 56.991 1.00 15.56 49 TYR B O 1
ATOM 6428 N N . ILE B 1 66 ? 30.886 14.981 57.239 1.00 15.90 50 ILE B N 1
ATOM 6429 C CA . ILE B 1 66 ? 30.087 16.030 56.612 1.00 14.87 50 ILE B CA 1
ATOM 6430 C C . ILE B 1 66 ? 30.175 17.320 57.420 1.00 16.28 50 ILE B C 1
ATOM 6431 O O . ILE B 1 66 ? 30.395 18.404 56.868 1.00 17.69 50 ILE B O 1
ATOM 6436 N N . LEU B 1 67 ? 30.003 17.221 58.742 1.00 12.33 51 LEU B N 1
ATOM 6437 C CA . LEU B 1 67 ? 30.033 18.415 59.589 1.00 15.55 51 LEU B CA 1
ATOM 6438 C C . LEU B 1 67 ? 31.363 19.142 59.473 1.00 19.37 51 LEU B C 1
ATOM 6439 O O . LEU B 1 67 ? 31.410 20.378 59.509 1.00 15.82 51 LEU B O 1
ATOM 6444 N N . GLU B 1 68 ? 32.458 18.389 59.336 1.00 17.12 52 GLU B N 1
ATOM 6445 C CA . GLU B 1 68 ? 33.778 19.009 59.310 1.00 17.43 52 GLU B CA 1
ATOM 6446 C C . GLU B 1 68 ? 34.063 19.699 57.984 1.00 18.52 52 GLU B C 1
ATOM 6447 O O . GLU B 1 68 ? 34.700 20.761 57.966 1.00 19.19 52 GLU B O 1
ATOM 6453 N N . HIS B 1 69 ? 33.584 19.138 56.871 1.00 16.55 53 HIS B N 1
ATOM 6454 C CA . HIS B 1 69 ? 34.021 19.591 55.554 1.00 17.36 53 HIS B CA 1
ATOM 6455 C C . HIS B 1 69 ? 32.950 20.268 54.702 1.00 20.44 53 HIS B C 1
ATOM 6456 O O . HIS B 1 69 ? 33.297 20.826 53.652 1.00 16.56 53 HIS B O 1
ATOM 6463 N N . VAL B 1 70 ? 31.671 20.239 55.092 1.00 14.11 54 VAL B N 1
ATOM 6464 C CA . VAL B 1 70 ? 30.653 20.854 54.244 1.00 14.61 54 VAL B CA 1
ATOM 6465 C C . VAL B 1 70 ? 30.936 22.350 54.119 1.00 16.10 54 VAL B C 1
ATOM 6466 O O . VAL B 1 70 ? 31.409 22.992 55.067 1.00 16.85 54 VAL B O 1
ATOM 6470 N N . GLU B 1 71 ? 30.694 22.904 52.933 1.00 13.89 55 GLU B N 1
ATOM 6471 C CA . GLU B 1 71 ? 30.847 24.344 52.756 1.00 17.61 55 GLU B CA 1
ATOM 6472 C C . GLU B 1 71 ? 29.685 25.084 53.417 1.00 16.49 55 GLU B C 1
ATOM 6473 O O . GLU B 1 71 ? 28.526 24.689 53.292 1.00 14.53 55 GLU B O 1
ATOM 6479 N N . ILE B 1 72 ? 29.994 26.163 54.136 1.00 13.42 56 ILE B N 1
ATOM 6480 C CA . ILE B 1 72 ? 28.961 26.917 54.838 1.00 15.75 56 ILE B CA 1
ATOM 6481 C C . ILE B 1 72 ? 29.084 28.393 54.496 1.00 17.05 56 ILE B C 1
ATOM 6482 O O . ILE B 1 72 ? 30.129 28.869 54.045 1.00 15.18 56 ILE B O 1
ATOM 6487 N N . SER B 1 73 ? 27.985 29.112 54.710 1.00 16.30 57 SER B N 1
ATOM 6488 C CA . SER B 1 73 ? 27.975 30.563 54.625 1.00 12.67 57 SER B CA 1
ATOM 6489 C C . SER B 1 73 ? 26.893 31.093 55.554 1.00 16.04 57 SER B C 1
ATOM 6490 O O . SER B 1 73 ? 26.056 30.347 56.060 1.00 16.71 57 SER B O 1
ATOM 6493 N N . ILE B 1 74 ? 26.938 32.395 55.790 1.00 15.12 58 ILE B N 1
ATOM 6494 C CA . ILE B 1 74 ? 25.850 33.125 56.424 1.00 13.00 58 ILE B CA 1
ATOM 6495 C C . ILE B 1 74 ? 25.287 34.040 55.349 1.00 15.42 58 ILE B C 1
ATOM 6496 O O . ILE B 1 74 ? 25.990 34.929 54.849 1.00 15.35 58 ILE B O 1
ATOM 6501 N N . ARG B 1 75 ? 24.050 33.782 54.937 1.00 15.69 59 ARG B N 1
ATOM 6502 C CA . ARG B 1 75 ? 23.480 34.473 53.791 1.00 16.73 59 ARG B CA 1
ATOM 6503 C C . ARG B 1 75 ? 23.095 35.897 54.173 1.00 16.53 59 ARG B C 1
ATOM 6504 O O . ARG B 1 75 ? 22.838 36.200 55.346 1.00 16.04 59 ARG B O 1
ATOM 6512 N N . ASP B 1 76 ? 23.078 36.774 53.171 1.00 14.76 60 ASP B N 1
ATOM 6513 C CA . ASP B 1 76 ? 22.774 38.190 53.349 1.00 14.76 60 ASP B CA 1
ATOM 6514 C C . ASP B 1 76 ? 21.605 38.399 54.307 1.00 15.91 60 ASP B C 1
ATOM 6515 O O . ASP B 1 76 ? 20.520 37.843 54.109 1.00 16.98 60 ASP B O 1
ATOM 6520 N N . GLU B 1 77 ? 21.836 39.176 55.369 1.00 13.25 61 GLU B N 1
ATOM 6521 C CA . GLU B 1 77 ? 20.838 39.616 56.347 1.00 14.19 61 GLU B CA 1
ATOM 6522 C C . GLU B 1 77 ? 20.291 38.510 57.253 1.00 14.45 61 GLU B C 1
ATOM 6523 O O . GLU B 1 77 ? 19.383 38.790 58.058 1.00 16.33 61 GLU B O 1
ATOM 6529 N N . GLU B 1 78 ? 20.797 37.277 57.180 1.00 15.07 62 GLU B N 1
ATOM 6530 C CA . GLU B 1 78 ? 20.282 36.247 58.084 1.00 12.40 62 GLU B CA 1
ATOM 6531 C C . GLU B 1 78 ? 20.589 36.592 59.537 1.00 14.63 62 GLU B C 1
ATOM 6532 O O . GLU B 1 78 ? 21.709 36.989 59.870 1.00 12.90 62 GLU B O 1
ATOM 6538 N N . LEU B 1 79 ? 19.587 36.404 60.408 1.00 15.17 63 LEU B N 1
ATOM 6539 C CA . LEU B 1 79 ? 19.757 36.514 61.854 1.00 14.38 63 LEU B CA 1
ATOM 6540 C C . LEU B 1 79 ? 20.021 35.162 62.516 1.00 13.07 63 LEU B C 1
ATOM 6541 O O . LEU B 1 79 ? 20.655 35.099 63.582 1.00 12.51 63 LEU B O 1
ATOM 6546 N N . ILE B 1 80 ? 19.551 34.081 61.903 1.00 11.15 64 ILE B N 1
ATOM 6547 C CA . ILE B 1 80 ? 19.790 32.720 62.367 1.00 13.53 64 ILE B CA 1
ATOM 6548 C C . ILE B 1 80 ? 20.705 32.036 61.358 1.00 12.11 64 ILE B C 1
ATOM 6549 O O . ILE B 1 80 ? 20.333 31.871 60.189 1.00 13.90 64 ILE B O 1
ATOM 6554 N N . ALA B 1 81 ? 21.902 31.650 61.796 1.00 14.19 65 ALA B N 1
ATOM 6555 C CA . ALA B 1 81 ? 22.844 30.973 60.913 1.00 12.25 65 ALA B CA 1
ATOM 6556 C C . ALA B 1 81 ? 22.506 29.491 60.780 1.00 12.84 65 ALA B C 1
ATOM 6557 O O . ALA B 1 81 ? 21.828 28.899 61.622 1.00 12.48 65 ALA B O 1
ATOM 6559 N N . GLY B 1 82 ? 23.007 28.892 59.702 1.00 15.26 66 GLY B N 1
ATOM 6560 C CA . GLY B 1 82 ? 22.883 27.459 59.498 1.00 14.07 66 GLY B CA 1
ATOM 6561 C C . GLY B 1 82 ? 21.988 27.128 58.324 1.00 13.85 66 GLY B C 1
ATOM 6562 O O . GLY B 1 82 ? 20.813 27.496 58.317 1.00 12.83 66 GLY B O 1
ATOM 6563 N N . ASN B 1 83 ? 22.550 26.480 57.304 1.00 11.42 67 ASN B N 1
ATOM 6564 C CA . ASN B 1 83 ? 21.807 25.975 56.159 1.00 14.32 67 ASN B CA 1
ATOM 6565 C C . ASN B 1 83 ? 22.500 24.691 55.716 1.00 13.75 67 ASN B C 1
ATOM 6566 O O . ASN B 1 83 ? 23.724 24.570 55.842 1.00 12.04 67 ASN B O 1
ATOM 6571 N N . ARG B 1 84 ? 21.713 23.736 55.189 1.00 11.64 68 ARG B N 1
ATOM 6572 C CA . ARG B 1 84 ? 22.282 22.475 54.704 1.00 14.33 68 ARG B CA 1
ATOM 6573 C C . ARG B 1 84 ? 23.333 22.712 53.624 1.00 14.28 68 ARG B C 1
ATOM 6574 O O . ARG B 1 84 ? 24.355 22.014 53.577 1.00 13.75 68 ARG B O 1
ATOM 6582 N N . THR B 1 85 ? 23.063 23.652 52.723 1.00 14.58 69 THR B N 1
ATOM 6583 C CA . THR B 1 85 ? 23.901 23.976 51.578 1.00 15.29 69 THR B CA 1
ATOM 6584 C C . THR B 1 85 ? 23.985 25.486 51.450 1.00 16.16 69 THR B C 1
ATOM 6585 O O . THR B 1 85 ? 23.107 26.223 51.910 1.00 15.06 69 THR B O 1
ATOM 6589 N N . VAL B 1 86 ? 25.042 25.955 50.790 1.00 12.12 70 VAL B N 1
ATOM 6590 C CA . VAL B 1 86 ? 25.140 27.396 50.579 1.00 15.51 70 VAL B CA 1
ATOM 6591 C C . VAL B 1 86 ? 24.045 27.866 49.621 1.00 16.16 70 VAL B C 1
ATOM 6592 O O . VAL B 1 86 ? 23.385 28.886 49.859 1.00 15.99 70 VAL B O 1
ATOM 6596 N N . LYS B 1 87 ? 23.816 27.116 48.520 1.00 13.00 71 LYS B N 1
ATOM 6597 C CA . LYS B 1 87 ? 22.744 27.520 47.616 1.00 15.26 71 LYS B CA 1
ATOM 6598 C C . LYS B 1 87 ? 21.394 27.072 48.170 1.00 15.18 71 LYS B C 1
ATOM 6599 O O . LYS B 1 87 ? 21.290 25.995 48.767 1.00 14.40 71 LYS B O 1
ATOM 6605 N N . PRO B 1 88 ? 20.346 27.865 47.978 1.00 14.63 72 PRO B N 1
ATOM 6606 C CA . PRO B 1 88 ? 19.069 27.552 48.624 1.00 15.10 72 PRO B CA 1
ATOM 6607 C C . PRO B 1 88 ? 18.326 26.384 47.990 1.00 14.80 72 PRO B C 1
ATOM 6608 O O . PRO B 1 88 ? 18.433 26.110 46.791 1.00 14.92 72 PRO B O 1
ATOM 6612 N N . ARG B 1 89 ? 17.579 25.681 48.843 1.00 12.72 73 ARG B N 1
ATOM 6613 C CA . ARG B 1 89 ? 16.587 24.679 48.434 1.00 12.72 73 ARG B CA 1
ATOM 6614 C C . ARG B 1 89 ? 17.195 23.612 47.525 1.00 12.30 73 ARG B C 1
ATOM 6615 O O . ARG B 1 89 ? 16.641 23.248 46.485 1.00 17.18 73 ARG B O 1
ATOM 6623 N N . ALA B 1 90 ? 18.332 23.074 47.963 1.00 12.16 74 ALA B N 1
ATOM 6624 C CA . ALA B 1 90 ? 19.067 22.087 47.182 1.00 13.24 74 ALA B CA 1
ATOM 6625 C C . ALA B 1 90 ? 18.387 20.719 47.208 1.00 12.01 74 ALA B C 1
ATOM 6626 O O . ALA B 1 90 ? 17.734 20.336 48.177 1.00 14.49 74 ALA B O 1
ATOM 6628 N N . GLY B 1 91 ? 18.562 19.969 46.123 1.00 11.33 75 GLY B N 1
ATOM 6629 C CA . GLY B 1 91 ? 18.121 18.587 46.092 1.00 12.86 75 GLY B CA 1
ATOM 6630 C C . GLY B 1 91 ? 19.271 17.681 46.481 1.00 13.56 75 GLY B C 1
ATOM 6631 O O . GLY B 1 91 ? 20.110 17.338 45.642 1.00 13.56 75 GLY B O 1
ATOM 6632 N N . ILE B 1 92 ? 19.326 17.287 47.749 1.00 11.69 76 ILE B N 1
ATOM 6633 C CA . ILE B 1 92 ? 20.480 16.575 48.288 1.00 12.82 76 ILE B CA 1
ATOM 6634 C C . ILE B 1 92 ? 20.283 15.089 48.015 1.00 15.34 76 ILE B C 1
ATOM 6635 O O . ILE B 1 92 ? 19.370 14.462 48.565 1.00 13.82 76 ILE B O 1
ATOM 6640 N N . MET B 1 93 ? 21.133 14.522 47.159 1.00 13.58 77 MET B N 1
ATOM 6641 C CA . MET B 1 93 ? 20.939 13.149 46.696 1.00 15.55 77 MET B CA 1
ATOM 6642 C C . MET B 1 93 ? 21.562 12.161 47.684 1.00 11.94 77 MET B C 1
ATOM 6643 O O . MET B 1 93 ? 22.535 12.484 48.371 1.00 14.96 77 MET B O 1
ATOM 6648 N N . SER B 1 94 ? 20.942 10.973 47.796 1.00 12.21 78 SER B N 1
ATOM 6649 C CA . SER B 1 94 ? 21.334 9.917 48.744 1.00 14.53 78 SER B CA 1
ATOM 6650 C C . SER B 1 94 ? 21.574 8.603 48.015 1.00 14.18 78 SER B C 1
ATOM 6651 O O . SER B 1 94 ? 20.798 7.650 48.163 1.00 13.18 78 SER B O 1
ATOM 6654 N N . PRO B 1 95 ? 22.672 8.491 47.268 1.00 14.16 79 PRO B N 1
ATOM 6655 C CA . PRO B 1 95 ? 22.976 7.201 46.625 1.00 14.92 79 PRO B CA 1
ATOM 6656 C C . PRO B 1 95 ? 23.261 6.085 47.622 1.00 14.33 79 PRO B C 1
ATOM 6657 O O . PRO B 1 95 ? 23.146 4.908 47.262 1.00 14.43 79 PRO B O 1
ATOM 6661 N N . GLU B 1 96 ? 23.625 6.414 48.865 1.00 13.74 80 GLU B N 1
ATOM 6662 C CA . GLU B 1 96 ? 23.799 5.387 49.892 1.00 13.32 80 GLU B CA 1
ATOM 6663 C C . GLU B 1 96 ? 22.475 4.709 50.250 1.00 14.02 80 GLU B C 1
ATOM 6664 O O . GLU B 1 96 ? 22.469 3.573 50.747 1.00 12.82 80 GLU B O 1
ATOM 6670 N N . MET B 1 97 ? 21.352 5.371 49.978 1.00 14.53 81 MET B N 1
ATOM 6671 C CA . MET B 1 97 ? 20.023 4.802 50.163 1.00 13.05 81 MET B CA 1
ATOM 6672 C C . MET B 1 97 ? 19.491 4.148 48.890 1.00 12.27 81 MET B C 1
ATOM 6673 O O . MET B 1 97 ? 18.981 3.026 48.948 1.00 14.11 81 MET B O 1
ATOM 6678 N N . ASP B 1 98 ? 19.568 4.834 47.737 1.00 14.89 82 ASP B N 1
ATOM 6679 C CA . ASP B 1 98 ? 19.203 4.236 46.451 1.00 13.96 82 ASP B CA 1
ATOM 6680 C C . ASP B 1 98 ? 19.962 4.958 45.340 1.00 16.73 82 ASP B C 1
ATOM 6681 O O . ASP B 1 98 ? 19.672 6.116 45.018 1.00 13.69 82 ASP B O 1
ATOM 6686 N N . PRO B 1 99 ? 20.960 4.308 44.746 1.00 15.89 83 PRO B N 1
ATOM 6687 C CA . PRO B 1 99 ? 21.693 4.925 43.646 1.00 14.09 83 PRO B CA 1
ATOM 6688 C C . PRO B 1 99 ? 21.043 4.711 42.289 1.00 13.48 83 PRO B C 1
ATOM 6689 O O . PRO B 1 99 ? 21.426 5.384 41.322 1.00 15.00 83 PRO B O 1
ATOM 6693 N N . TYR B 1 100 ? 20.072 3.806 42.194 1.00 14.56 84 TYR B N 1
ATOM 6694 C CA . TYR B 1 100 ? 19.567 3.379 40.896 1.00 15.05 84 TYR B CA 1
ATOM 6695 C C . TYR B 1 100 ? 18.621 4.405 40.286 1.00 16.15 84 TYR B C 1
ATOM 6696 O O . TYR B 1 100 ? 18.742 4.740 39.098 1.00 13.32 84 TYR B O 1
ATOM 6705 N N . TRP B 1 101 ? 17.663 4.913 41.070 1.00 12.96 85 TRP B N 1
ATOM 6706 C CA . TRP B 1 101 ? 16.747 5.878 40.476 1.00 14.79 85 TRP B CA 1
ATOM 6707 C C . TRP B 1 101 ? 17.476 7.166 40.118 1.00 14.45 85 TRP B C 1
ATOM 6708 O O . TRP B 1 101 ? 17.148 7.796 39.109 1.00 15.22 85 TRP B O 1
ATOM 6719 N N . LEU B 1 102 ? 18.490 7.541 40.898 1.00 13.90 86 LEU B N 1
ATOM 6720 C CA . LEU B 1 102 ? 19.281 8.728 40.575 1.00 12.72 86 LEU B CA 1
ATOM 6721 C C . LEU B 1 102 ? 19.964 8.578 39.219 1.00 13.35 86 LEU B C 1
ATOM 6722 O O . LEU B 1 102 ? 20.004 9.523 38.417 1.00 13.62 86 LEU B O 1
ATOM 6727 N N . LEU B 1 103 ? 20.529 7.407 38.951 1.00 13.90 87 LEU B N 1
ATOM 6728 C CA . LEU B 1 103 ? 21.154 7.180 37.647 1.00 12.80 87 LEU B CA 1
ATOM 6729 C C . LEU B 1 103 ? 20.133 7.263 36.515 1.00 15.27 87 LEU B C 1
ATOM 6730 O O . LEU B 1 103 ? 20.402 7.867 35.471 1.00 15.52 87 LEU B O 1
ATOM 6735 N N . LYS B 1 104 ? 18.964 6.633 36.688 1.00 13.76 88 LYS B N 1
ATOM 6736 C CA . LYS B 1 104 ? 17.948 6.642 35.635 1.00 19.59 88 LYS B CA 1
ATOM 6737 C C . LYS B 1 104 ? 17.486 8.057 35.298 1.00 19.33 88 LYS B C 1
ATOM 6738 O O . LYS B 1 104 ? 17.213 8.363 34.133 1.00 20.58 88 LYS B O 1
ATOM 6744 N N . GLU B 1 105 ? 17.365 8.927 36.299 1.00 17.15 89 GLU B N 1
ATOM 6745 C CA . GLU B 1 105 ? 16.747 10.235 36.112 1.00 18.16 89 GLU B CA 1
ATOM 6746 C C . GLU B 1 105 ? 17.769 11.345 35.938 1.00 17.69 89 GLU B C 1
ATOM 6747 O O . GLU B 1 105 ? 17.388 12.519 35.880 1.00 16.30 89 GLU B O 1
ATOM 6753 N N . LEU B 1 106 ? 19.056 10.986 35.850 1.00 18.70 90 LEU B N 1
ATOM 6754 C CA . LEU B 1 106 ? 20.148 11.954 35.832 1.00 19.17 90 LEU B CA 1
ATOM 6755 C C . LEU B 1 106 ? 19.988 13.015 34.746 1.00 20.10 90 LEU B C 1
ATOM 6756 O O . LEU B 1 106 ? 20.315 14.186 34.966 1.00 23.26 90 LEU B O 1
ATOM 6761 N N . ASP B 1 107 ? 19.508 12.634 33.562 1.00 17.42 91 ASP B N 1
ATOM 6762 C CA . ASP B 1 107 ? 19.296 13.605 32.494 1.00 16.50 91 ASP B CA 1
ATOM 6763 C C . ASP B 1 107 ? 17.832 14.022 32.357 1.00 20.54 91 ASP B C 1
ATOM 6764 O O . ASP B 1 107 ? 17.423 14.491 31.286 1.00 19.95 91 ASP B O 1
ATOM 6769 N N . GLN B 1 108 ? 17.048 13.896 33.441 1.00 18.05 92 GLN B N 1
ATOM 6770 C CA . GLN B 1 108 ? 15.633 14.239 33.451 1.00 21.61 92 GLN B CA 1
ATOM 6771 C C . GLN B 1 108 ? 15.228 15.186 34.579 1.00 18.45 92 GLN B C 1
ATOM 6772 O O . GLN B 1 108 ? 14.046 15.525 34.688 1.00 16.69 92 GLN B O 1
ATOM 6778 N N . PHE B 1 109 ? 16.159 15.628 35.411 1.00 13.79 93 PHE B N 1
ATOM 6779 C CA . PHE B 1 109 ? 15.764 16.440 36.563 1.00 16.24 93 PHE B CA 1
ATOM 6780 C C . PHE B 1 109 ? 15.130 17.780 36.191 1.00 15.59 93 PHE B C 1
ATOM 6781 O O . PHE B 1 109 ? 14.188 18.193 36.890 1.00 15.69 93 PHE B O 1
ATOM 6789 N N . PRO B 1 110 ? 15.573 18.505 35.153 1.00 16.48 94 PRO B N 1
ATOM 6790 C CA . PRO B 1 110 ? 14.874 19.745 34.776 1.00 16.13 94 PRO B CA 1
ATOM 6791 C C . PRO B 1 110 ? 13.554 19.542 34.048 1.00 16.57 94 PRO B C 1
ATOM 6792 O O . PRO B 1 110 ? 12.832 20.526 33.850 1.00 16.89 94 PRO B O 1
ATOM 6796 N N . THR B 1 111 ? 13.205 18.319 33.643 1.00 15.66 95 THR B N 1
ATOM 6797 C CA . THR B 1 111 ? 12.041 18.104 32.796 1.00 14.89 95 THR B CA 1
ATOM 6798 C C . THR B 1 111 ? 10.963 17.217 33.394 1.00 17.39 95 THR B C 1
ATOM 6799 O O . THR B 1 111 ? 9.831 17.259 32.901 1.00 16.23 95 THR B O 1
ATOM 6803 N N . ARG B 1 112 ? 11.280 16.396 34.399 1.00 17.28 96 ARG B N 1
ATOM 6804 C CA . ARG B 1 112 ? 10.304 15.474 34.967 1.00 17.60 96 ARG B CA 1
ATOM 6805 C C . ARG B 1 112 ? 9.056 16.228 35.438 1.00 18.62 96 ARG B C 1
ATOM 6806 O O . ARG B 1 112 ? 9.117 17.422 35.756 1.00 19.14 96 ARG B O 1
ATOM 6814 N N . PRO B 1 113 ? 7.900 15.554 35.468 1.00 19.08 97 PRO B N 1
ATOM 6815 C CA . PRO B 1 113 ? 6.636 16.273 35.695 1.00 19.21 97 PRO B CA 1
ATOM 6816 C C . PRO B 1 113 ? 6.459 16.816 37.116 1.00 20.57 97 PRO B C 1
ATOM 6817 O O . PRO B 1 113 ? 5.642 17.726 37.309 1.00 21.22 97 PRO B O 1
ATOM 6821 N N . GLN B 1 114 ? 7.202 16.325 38.105 1.00 17.92 98 GLN B N 1
ATOM 6822 C CA . GLN B 1 114 ? 7.041 16.790 39.483 1.00 16.78 98 GLN B CA 1
ATOM 6823 C C . GLN B 1 114 ? 8.402 16.985 40.141 1.00 17.79 98 GLN B C 1
ATOM 6824 O O . GLN B 1 114 ? 9.255 16.099 40.061 1.00 17.19 98 GLN B O 1
ATOM 6830 N N . ASP B 1 115 ? 8.599 18.144 40.790 1.00 16.18 99 ASP B N 1
ATOM 6831 C CA . ASP B 1 115 ? 9.816 18.452 41.552 1.00 17.13 99 ASP B CA 1
ATOM 6832 C C . ASP B 1 115 ? 11.068 18.568 40.687 1.00 15.72 99 ASP B C 1
ATOM 6833 O O . ASP B 1 115 ? 11.979 17.741 40.804 1.00 16.52 99 ASP B O 1
ATOM 6838 N N . ARG B 1 116 ? 11.153 19.591 39.840 1.00 16.22 100 ARG B N 1
ATOM 6839 C CA . ARG B 1 116 ? 12.311 19.741 38.962 1.00 16.13 100 ARG B CA 1
ATOM 6840 C C . ARG B 1 116 ? 13.507 20.367 39.680 1.00 14.62 100 ARG B C 1
ATOM 6841 O O . ARG B 1 116 ? 13.361 21.162 40.613 1.00 14.45 100 ARG B O 1
ATOM 6849 N N . PHE B 1 117 ? 14.704 19.983 39.229 1.00 14.83 101 PHE B N 1
ATOM 6850 C CA . PHE B 1 117 ? 15.971 20.521 39.702 1.00 14.38 101 PHE B CA 1
ATOM 6851 C C . PHE B 1 117 ? 16.920 20.635 38.518 1.00 16.29 101 PHE B C 1
ATOM 6852 O O . PHE B 1 117 ? 16.845 19.847 37.574 1.00 14.93 101 PHE B O 1
ATOM 6860 N N . ALA B 1 118 ? 17.827 21.600 38.589 1.00 14.94 102 ALA B N 1
ATOM 6861 C CA . ALA B 1 118 ? 18.934 21.692 37.648 1.00 17.45 102 ALA B CA 1
ATOM 6862 C C . ALA B 1 118 ? 20.117 20.876 38.157 1.00 14.86 102 ALA B C 1
ATOM 6863 O O . ALA B 1 118 ? 20.325 20.727 39.362 1.00 17.62 102 ALA B O 1
ATOM 6865 N N . ILE B 1 119 ? 20.890 20.330 37.227 1.00 14.99 103 ILE B N 1
ATOM 6866 C CA . ILE B 1 119 ? 22.126 19.637 37.582 1.00 12.20 103 ILE B CA 1
ATOM 6867 C C . ILE B 1 119 ? 23.135 19.902 36.478 1.00 17.58 103 ILE B C 1
ATOM 6868 O O . ILE B 1 119 ? 22.789 19.888 35.293 1.00 18.71 103 ILE B O 1
ATOM 6873 N N . SER B 1 120 ? 24.371 20.201 36.871 1.00 17.26 104 SER B N 1
ATOM 6874 C CA . SER B 1 120 ? 25.410 20.532 35.906 1.00 19.08 104 SER B CA 1
ATOM 6875 C C . SER B 1 120 ? 25.909 19.279 35.186 1.00 17.67 104 SER B C 1
ATOM 6876 O O . SER B 1 120 ? 25.800 18.155 35.676 1.00 14.38 104 SER B O 1
ATOM 6879 N N . GLU B 1 121 ? 26.469 19.487 33.994 1.00 17.91 105 GLU B N 1
ATOM 6880 C CA . GLU B 1 121 ? 27.020 18.355 33.259 1.00 18.77 105 GLU B CA 1
ATOM 6881 C C . GLU B 1 121 ? 28.157 17.713 34.039 1.00 15.87 105 GLU B C 1
ATOM 6882 O O . GLU B 1 121 ? 28.313 16.488 34.035 1.00 15.67 105 GLU B O 1
ATOM 6888 N N . GLU B 1 122 ? 28.936 18.526 34.753 1.00 18.15 106 GLU B N 1
ATOM 6889 C CA . GLU B 1 122 ? 30.050 17.990 35.525 1.00 16.81 106 GLU B CA 1
ATOM 6890 C C . GLU B 1 122 ? 29.554 17.129 36.680 1.00 16.14 106 GLU B C 1
ATOM 6891 O O . GLU B 1 122 ? 30.120 16.065 36.962 1.00 17.13 106 GLU B O 1
ATOM 6897 N N . ASP B 1 123 ? 28.508 17.582 37.375 1.00 17.36 107 ASP B N 1
ATOM 6898 C CA . ASP B 1 123 ? 27.966 16.789 38.476 1.00 16.59 107 ASP B CA 1
ATOM 6899 C C . ASP B 1 123 ? 27.383 15.474 37.973 1.00 14.46 107 ASP B C 1
ATOM 6900 O O . ASP B 1 123 ? 27.522 14.430 38.632 1.00 14.95 107 ASP B O 1
ATOM 6905 N N . LYS B 1 124 ? 26.737 15.497 36.800 1.00 16.78 108 LYS B N 1
ATOM 6906 C CA . LYS B 1 124 ? 26.265 14.250 36.204 1.00 15.86 108 LYS B CA 1
ATOM 6907 C C . LYS B 1 124 ? 27.430 13.300 35.939 1.00 19.00 108 LYS B C 1
ATOM 6908 O O . LYS B 1 124 ? 27.323 12.091 36.182 1.00 16.29 108 LYS B O 1
ATOM 6914 N N . ARG B 1 125 ? 28.552 13.830 35.428 1.00 17.40 109 ARG B N 1
ATOM 6915 C CA . ARG B 1 125 ? 29.728 12.991 35.220 1.00 20.41 109 ARG B CA 1
ATOM 6916 C C . ARG B 1 125 ? 30.243 12.420 36.541 1.00 17.50 109 ARG B C 1
ATOM 6917 O O . ARG B 1 125 ? 30.556 11.224 36.629 1.00 15.48 109 ARG B O 1
ATOM 6925 N N . ILE B 1 126 ? 30.332 13.258 37.580 1.00 15.76 110 ILE B N 1
ATOM 6926 C CA . ILE B 1 126 ? 30.780 12.769 38.883 1.00 18.26 110 ILE B CA 1
ATOM 6927 C C . ILE B 1 126 ? 29.864 11.662 39.377 1.00 16.17 110 ILE B C 1
ATOM 6928 O O . ILE B 1 126 ? 30.324 10.657 39.934 1.00 16.38 110 ILE B O 1
ATOM 6933 N N . TYR B 1 127 ? 28.554 11.824 39.193 1.00 15.67 111 TYR B N 1
ATOM 6934 C CA . TYR B 1 127 ? 27.646 10.764 39.613 1.00 14.26 111 TYR B CA 1
ATOM 6935 C C . TYR B 1 127 ? 27.916 9.485 38.838 1.00 16.55 111 TYR B C 1
ATOM 6936 O O . TYR B 1 127 ? 28.077 8.411 39.427 1.00 15.91 111 TYR B O 1
ATOM 6945 N N . ARG B 1 128 ? 27.973 9.582 37.507 1.00 18.39 112 ARG B N 1
ATOM 6946 C CA . ARG B 1 128 ? 28.121 8.379 36.697 1.00 17.28 112 ARG B CA 1
ATOM 6947 C C . ARG B 1 128 ? 29.459 7.694 36.945 1.00 17.85 112 ARG B C 1
ATOM 6948 O O . ARG B 1 128 ? 29.533 6.458 36.965 1.00 19.01 112 ARG B O 1
ATOM 6956 N N . GLU B 1 129 ? 30.524 8.472 37.148 1.00 21.13 113 GLU B N 1
ATOM 6957 C CA . GLU B 1 129 ? 31.879 7.926 37.162 1.00 21.90 113 GLU B CA 1
ATOM 6958 C C . GLU B 1 129 ? 32.353 7.535 38.553 1.00 21.65 113 GLU B C 1
ATOM 6959 O O . GLU B 1 129 ? 33.174 6.617 38.689 1.00 21.84 113 GLU B O 1
ATOM 6965 N N . GLU B 1 130 ? 31.835 8.192 39.592 1.00 19.70 114 GLU B N 1
ATOM 6966 C CA . GLU B 1 130 ? 32.333 8.016 40.949 1.00 19.05 114 GLU B CA 1
ATOM 6967 C C . GLU B 1 130 ? 31.261 7.500 41.895 1.00 19.13 114 GLU B C 1
ATOM 6968 O O . GLU B 1 130 ? 31.441 6.435 42.490 1.00 18.92 114 GLU B O 1
ATOM 6974 N N . LEU B 1 131 ? 30.142 8.213 42.040 1.00 15.70 115 LEU B N 1
ATOM 6975 C CA . LEU B 1 131 ? 29.200 7.874 43.101 1.00 16.50 115 LEU B CA 1
ATOM 6976 C C . LEU B 1 131 ? 28.417 6.609 42.777 1.00 16.82 115 LEU B C 1
ATOM 6977 O O . LEU B 1 131 ? 28.278 5.733 43.636 1.00 17.13 115 LEU B O 1
ATOM 6982 N N . PHE B 1 132 ? 27.867 6.498 41.563 1.00 14.90 116 PHE B N 1
ATOM 6983 C CA . PHE B 1 132 ? 27.076 5.303 41.270 1.00 17.77 116 PHE B CA 1
ATOM 6984 C C . PHE B 1 132 ? 27.893 4.018 41.337 1.00 19.00 116 PHE B C 1
ATOM 6985 O O . PHE B 1 132 ? 27.436 3.065 41.994 1.00 16.22 116 PHE B O 1
ATOM 6993 N N . PRO B 1 133 ? 29.058 3.895 40.673 1.00 18.22 117 PRO B N 1
ATOM 6994 C CA . PRO B 1 133 ? 29.822 2.644 40.799 1.00 19.97 117 PRO B CA 1
ATOM 6995 C C . PRO B 1 133 ? 30.106 2.255 42.237 1.00 19.44 117 PRO B C 1
ATOM 6996 O O . PRO B 1 133 ? 30.082 1.059 42.568 1.00 17.80 117 PRO B O 1
ATOM 7000 N N . TYR B 1 134 ? 30.372 3.232 43.109 1.00 16.28 118 TYR B N 1
ATOM 7001 C CA . TYR B 1 134 ? 30.647 2.911 44.505 1.00 17.31 118 TYR B CA 1
ATOM 7002 C C . TYR B 1 134 ? 29.412 2.354 45.201 1.00 16.18 118 TYR B C 1
ATOM 7003 O O . TYR B 1 134 ? 29.496 1.340 45.902 1.00 15.15 118 TYR B O 1
ATOM 7012 N N . TRP B 1 135 ? 28.255 3.007 45.037 1.00 14.21 119 TRP B N 1
ATOM 7013 C CA . TRP B 1 135 ? 27.089 2.660 45.848 1.00 13.65 119 TRP B CA 1
ATOM 7014 C C . TRP B 1 135 ? 26.277 1.506 45.284 1.00 15.80 119 TRP B C 1
ATOM 7015 O O . TRP B 1 135 ? 25.530 0.863 46.037 1.00 16.57 119 TRP B O 1
ATOM 7026 N N . GLU B 1 136 ? 26.436 1.210 43.999 1.00 17.63 120 GLU B N 1
ATOM 7027 C CA . GLU B 1 136 ? 25.799 0.050 43.398 1.00 17.94 120 GLU B CA 1
ATOM 7028 C C . GLU B 1 136 ? 26.169 -1.216 44.161 1.00 19.20 120 GLU B C 1
ATOM 7029 O O . GLU B 1 136 ? 27.347 -1.468 44.435 1.00 18.50 120 GLU B O 1
ATOM 7035 N N . LYS B 1 137 ? 25.148 -2.001 44.509 1.00 19.46 121 LYS B N 1
ATOM 7036 C CA . LYS B 1 137 ? 25.188 -3.248 45.273 1.00 20.85 121 LYS B CA 1
ATOM 7037 C C . LYS B 1 137 ? 25.505 -3.087 46.764 1.00 20.83 121 LYS B C 1
ATOM 7038 O O . LYS B 1 137 ? 25.565 -4.099 47.465 1.00 23.80 121 LYS B O 1
ATOM 7044 N N . ARG B 1 138 ? 25.673 -1.862 47.293 1.00 21.45 122 ARG B N 1
ATOM 7045 C CA . ARG B 1 138 ? 25.844 -1.731 48.737 1.00 21.10 122 ARG B CA 1
ATOM 7046 C C . ARG B 1 138 ? 24.983 -0.614 49.316 1.00 19.88 122 ARG B C 1
ATOM 7047 O O . ARG B 1 138 ? 25.307 -0.077 50.387 1.00 19.19 122 ARG B O 1
ATOM 7055 N N . SER B 1 139 ? 23.894 -0.263 48.653 1.00 15.87 123 SER B N 1
ATOM 7056 C CA . SER B 1 139 ? 22.951 0.707 49.183 1.00 16.97 123 SER B CA 1
ATOM 7057 C C . SER B 1 139 ? 21.888 0.025 50.042 1.00 14.81 123 SER B C 1
ATOM 7058 O O . SER B 1 139 ? 21.701 -1.194 49.976 1.00 15.32 123 SER B O 1
ATOM 7061 N N . MET B 1 140 ? 21.180 0.830 50.851 1.00 13.05 124 MET B N 1
ATOM 7062 C CA . MET B 1 140 ? 20.080 0.270 51.629 1.00 14.93 124 MET B CA 1
ATOM 7063 C C . MET B 1 140 ? 19.026 -0.338 50.712 1.00 16.37 124 MET B C 1
ATOM 7064 O O . MET B 1 140 ? 18.456 -1.389 51.026 1.00 14.18 124 MET B O 1
ATOM 7069 N N . LYS B 1 141 ? 18.776 0.295 49.554 1.00 15.05 125 LYS B N 1
ATOM 7070 C CA . LYS B 1 141 ? 17.808 -0.254 48.603 1.00 15.76 125 LYS B CA 1
ATOM 7071 C C . LYS B 1 141 ? 18.221 -1.647 48.129 1.00 17.37 125 LYS B C 1
ATOM 7072 O O . LYS B 1 141 ? 17.367 -2.519 47.913 1.00 16.86 125 LYS B O 1
ATOM 7078 N N . ASP B 1 142 ? 19.524 -1.872 47.938 1.00 17.62 126 ASP B N 1
ATOM 7079 C CA . ASP B 1 142 ? 19.995 -3.204 47.566 1.00 17.68 126 ASP B CA 1
ATOM 7080 C C . ASP B 1 142 ? 19.615 -4.229 48.624 1.00 17.63 126 ASP B C 1
ATOM 7081 O O . ASP B 1 142 ? 19.113 -5.315 48.312 1.00 18.17 126 ASP B O 1
ATOM 7086 N N . PHE B 1 143 ? 19.853 -3.897 49.889 1.00 14.55 127 PHE B N 1
ATOM 7087 C CA . PHE B 1 143 ? 19.634 -4.872 50.943 1.00 16.94 127 PHE B CA 1
ATOM 7088 C C . PHE B 1 143 ? 18.151 -5.092 51.192 1.00 19.27 127 PHE B C 1
ATOM 7089 O O . PHE B 1 143 ? 17.722 -6.232 51.402 1.00 20.90 127 PHE B O 1
ATOM 7097 N N . ILE B 1 144 ? 17.348 -4.029 51.111 1.00 15.64 128 ILE B N 1
ATOM 7098 C CA . ILE B 1 144 ? 15.896 -4.181 51.208 1.00 15.72 128 ILE B CA 1
ATOM 7099 C C . ILE B 1 144 ? 15.363 -5.012 50.046 1.00 18.34 128 ILE B C 1
ATOM 7100 O O . ILE B 1 144 ? 14.524 -5.900 50.237 1.00 18.28 128 ILE B O 1
ATOM 7105 N N . ASN B 1 145 ? 15.827 -4.725 48.821 1.00 16.70 129 ASN B N 1
ATOM 7106 C CA . ASN B 1 145 ? 15.446 -5.530 47.657 1.00 18.59 129 ASN B CA 1
ATOM 7107 C C . ASN B 1 145 ? 15.738 -7.008 47.876 1.00 20.22 129 ASN B C 1
ATOM 7108 O O . ASN B 1 145 ? 14.943 -7.874 47.487 1.00 20.12 129 ASN B O 1
ATOM 7113 N N . GLY B 1 146 ? 16.893 -7.317 48.468 1.00 16.89 130 GLY B N 1
ATOM 7114 C CA . GLY B 1 146 ? 17.253 -8.703 48.690 1.00 20.53 130 GLY B CA 1
ATOM 7115 C C . GLY B 1 146 ? 16.367 -9.405 49.699 1.00 24.67 130 GLY B C 1
ATOM 7116 O O . GLY B 1 146 ? 16.156 -10.619 49.600 1.00 23.81 130 GLY B O 1
ATOM 7117 N N . GLN B 1 147 ? 15.845 -8.662 50.685 1.00 20.65 131 GLN B N 1
ATOM 7118 C CA . GLN B 1 147 ? 15.025 -9.240 51.743 1.00 18.28 131 GLN B CA 1
ATOM 7119 C C . GLN B 1 147 ? 13.541 -9.303 51.397 1.00 20.26 131 GLN B C 1
ATOM 7120 O O . GLN B 1 147 ? 12.819 -10.089 52.020 1.00 19.70 131 GLN B O 1
ATOM 7126 N N . MET B 1 148 ? 13.067 -8.510 50.432 1.00 19.42 132 MET B N 1
ATOM 7127 C CA . MET B 1 148 ? 11.661 -8.572 50.042 1.00 18.76 132 MET B CA 1
ATOM 7128 C C . MET B 1 148 ? 11.296 -9.975 49.566 1.00 23.91 132 MET B C 1
ATOM 7129 O O . MET B 1 148 ? 11.994 -10.567 48.741 1.00 21.69 132 MET B O 1
ATOM 7134 N N . THR B 1 149 ? 10.194 -10.501 50.093 1.00 19.24 133 THR B N 1
ATOM 7135 C CA . THR B 1 149 ? 9.739 -11.847 49.775 1.00 19.73 133 THR B CA 1
ATOM 7136 C C . THR B 1 149 ? 8.873 -11.845 48.514 1.00 19.89 133 THR B C 1
ATOM 7137 O O . THR B 1 149 ? 8.318 -10.820 48.114 1.00 18.51 133 THR B O 1
ATOM 7141 N N . ASP B 1 150 ? 8.754 -13.022 47.889 1.00 19.14 134 ASP B N 1
ATOM 7142 C CA . ASP B 1 150 ? 7.922 -13.138 46.690 1.00 23.89 134 ASP B CA 1
ATOM 7143 C C . ASP B 1 150 ? 6.493 -12.692 46.956 1.00 19.08 134 ASP B C 1
ATOM 7144 O O . ASP B 1 150 ? 5.879 -12.013 46.123 1.00 17.42 134 ASP B O 1
ATOM 7149 N N . GLU B 1 151 ? 5.947 -13.068 48.113 1.00 17.56 135 GLU B N 1
ATOM 7150 C CA . GLU B 1 151 ? 4.564 -12.729 48.429 1.00 20.37 135 GLU B CA 1
ATOM 7151 C C . GLU B 1 151 ? 4.357 -11.220 48.562 1.00 17.63 135 GLU B C 1
ATOM 7152 O O . GLU B 1 151 ? 3.326 -10.691 48.125 1.00 17.16 135 GLU B O 1
ATOM 7158 N N . VAL B 1 152 ? 5.313 -10.507 49.161 1.00 16.98 136 VAL B N 1
ATOM 7159 C CA . VAL B 1 152 ? 5.183 -9.053 49.267 1.00 15.28 136 VAL B CA 1
ATOM 7160 C C . VAL B 1 152 ? 5.312 -8.407 47.894 1.00 17.42 136 VAL B C 1
ATOM 7161 O O . VAL B 1 152 ? 4.555 -7.492 47.546 1.00 17.67 136 VAL B O 1
ATOM 7165 N N . LYS B 1 153 ? 6.278 -8.872 47.093 1.00 15.55 137 LYS B N 1
ATOM 7166 C CA . LYS B 1 153 ? 6.464 -8.335 45.750 1.00 16.52 137 LYS B CA 1
ATOM 7167 C C . LYS B 1 153 ? 5.220 -8.528 44.899 1.00 18.69 137 LYS B C 1
ATOM 7168 O O . LYS B 1 153 ? 4.809 -7.620 44.164 1.00 17.07 137 LYS B O 1
ATOM 7174 N N . ALA B 1 154 ? 4.616 -9.715 44.964 1.00 18.59 138 ALA B N 1
ATOM 7175 C CA . ALA B 1 154 ? 3.388 -9.948 44.207 1.00 15.22 138 ALA B CA 1
ATOM 7176 C C . ALA B 1 154 ? 2.263 -9.042 44.696 1.00 15.99 138 ALA B C 1
ATOM 7177 O O . ALA B 1 154 ? 1.477 -8.522 43.892 1.00 15.91 138 ALA B O 1
ATOM 7179 N N . ALA B 1 155 ? 2.167 -8.850 46.016 1.00 16.06 139 ALA B N 1
ATOM 7180 C CA . ALA B 1 155 ? 1.114 -8.007 46.569 1.00 13.91 139 ALA B CA 1
ATOM 7181 C C . ALA B 1 155 ? 1.233 -6.573 46.071 1.00 15.14 139 ALA B C 1
ATOM 7182 O O . ALA B 1 155 ? 0.225 -5.963 45.685 1.00 17.20 139 ALA B O 1
ATOM 7184 N N . THR B 1 156 ? 2.451 -6.006 46.060 1.00 16.43 140 THR B N 1
ATOM 7185 C CA . THR B 1 156 ? 2.563 -4.633 45.571 1.00 17.69 140 THR B CA 1
ATOM 7186 C C . THR B 1 156 ? 2.289 -4.554 44.070 1.00 17.50 140 THR B C 1
ATOM 7187 O O . THR B 1 156 ? 1.823 -3.512 43.585 1.00 13.99 140 THR B O 1
ATOM 7191 N N . ASN B 1 157 ? 2.511 -5.652 43.330 1.00 16.90 141 ASN B N 1
ATOM 7192 C CA . ASN B 1 157 ? 2.159 -5.677 41.909 1.00 16.98 141 ASN B CA 1
ATOM 7193 C C . ASN B 1 157 ? 0.651 -5.591 41.695 1.00 15.55 141 ASN B C 1
ATOM 7194 O O . ASN B 1 157 ? 0.206 -5.064 40.668 1.00 18.32 141 ASN B O 1
ATOM 7199 N N . THR B 1 158 ? -0.152 -6.093 42.643 1.00 14.06 142 THR B N 1
ATOM 7200 C CA . THR B 1 158 ? -1.601 -5.922 42.544 1.00 14.66 142 THR B CA 1
ATOM 7201 C C . THR B 1 158 ? -2.038 -4.476 42.744 1.00 13.30 142 THR B C 1
ATOM 7202 O O . THR B 1 158 ? -3.209 -4.166 42.495 1.00 14.67 142 THR B O 1
ATOM 7206 N N . GLN B 1 159 ? -1.140 -3.601 43.200 1.00 14.42 143 GLN B N 1
ATOM 7207 C CA . GLN B 1 159 ? -1.416 -2.212 43.564 1.00 14.25 143 GLN B CA 1
ATOM 7208 C C . GLN B 1 159 ? -2.242 -2.086 44.838 1.00 13.33 143 GLN B C 1
ATOM 7209 O O . GLN B 1 159 ? -2.760 -0.999 45.125 1.00 15.57 143 GLN B O 1
ATOM 7215 N N . ILE B 1 160 ? -2.387 -3.158 45.622 1.00 13.37 144 ILE B N 1
ATOM 7216 C CA . ILE B 1 160 ? -3.199 -3.032 46.831 1.00 14.26 144 ILE B CA 1
ATOM 7217 C C . ILE B 1 160 ? -2.473 -2.205 47.895 1.00 14.09 144 ILE B C 1
ATOM 7218 O O . ILE B 1 160 ? -3.113 -1.462 48.652 1.00 14.90 144 ILE B O 1
ATOM 7223 N N . PHE B 1 161 ? -1.140 -2.278 47.964 1.00 15.04 145 PHE B N 1
ATOM 7224 C CA . PHE B 1 161 ? -0.431 -1.390 48.877 1.00 15.64 145 PHE B CA 1
ATOM 7225 C C . PHE B 1 161 ? 0.958 -1.069 48.339 1.00 15.79 145 PHE B C 1
ATOM 7226 O O . PHE B 1 161 ? 1.464 -1.706 47.404 1.00 14.56 145 PHE B O 1
ATOM 7234 N N . SER B 1 162 ? 1.575 -0.071 48.972 1.00 13.48 146 SER B N 1
ATOM 7235 C CA . SER B 1 162 ? 2.913 0.412 48.655 1.00 14.06 146 SER B CA 1
ATOM 7236 C C . SER B 1 162 ? 3.717 0.533 49.939 1.00 14.49 146 SER B C 1
ATOM 7237 O O . SER B 1 162 ? 3.173 0.912 50.973 1.00 14.19 146 SER B O 1
ATOM 7240 N N . ILE B 1 163 ? 5.010 0.228 49.879 1.00 16.41 147 ILE B N 1
ATOM 7241 C CA . ILE B 1 163 ? 5.901 0.370 51.028 1.00 16.28 147 ILE B CA 1
ATOM 7242 C C . ILE B 1 163 ? 6.770 1.598 50.812 1.00 15.59 147 ILE B C 1
ATOM 7243 O O . ILE B 1 163 ? 7.387 1.748 49.749 1.00 14.25 147 ILE B O 1
ATOM 7248 N N . ASN B 1 164 ? 6.857 2.452 51.830 1.00 12.02 148 ASN B N 1
ATOM 7249 C CA . ASN B 1 164 ? 7.572 3.716 51.700 1.00 16.44 148 ASN B CA 1
ATOM 7250 C C . ASN B 1 164 ? 8.969 3.647 52.321 1.00 15.40 148 ASN B C 1
ATOM 7251 O O . ASN B 1 164 ? 9.338 2.682 52.991 1.00 16.10 148 ASN B O 1
ATOM 7256 N N . GLN B 1 165 ? 9.757 4.694 52.061 1.00 12.22 149 GLN B N 1
ATOM 7257 C CA . GLN B 1 165 ? 11.118 4.851 52.598 1.00 15.71 149 GLN B CA 1
ATOM 7258 C C . GLN B 1 165 ? 12.022 3.635 52.354 1.00 14.60 149 GLN B C 1
ATOM 7259 O O . GLN B 1 165 ? 12.927 3.370 53.148 1.00 12.90 149 GLN B O 1
ATOM 7265 N N . THR B 1 166 ? 11.826 2.886 51.259 1.00 13.77 150 THR B N 1
ATOM 7266 C CA . THR B 1 166 ? 12.827 1.870 50.920 1.00 15.74 150 THR B CA 1
ATOM 7267 C C . THR B 1 166 ? 14.056 2.469 50.244 1.00 15.78 150 THR B C 1
ATOM 7268 O O . THR B 1 166 ? 15.026 1.742 49.993 1.00 16.36 150 THR B O 1
ATOM 7272 N N . ASP B 1 167 ? 14.040 3.771 49.954 1.00 15.79 151 ASP B N 1
ATOM 7273 C CA . ASP B 1 167 ? 15.044 4.366 49.085 1.00 13.89 151 ASP B CA 1
ATOM 7274 C C . ASP B 1 167 ? 15.558 5.708 49.607 1.00 14.90 151 ASP B C 1
ATOM 7275 O O . ASP B 1 167 ? 16.126 6.485 48.833 1.00 13.65 151 ASP B O 1
ATOM 7280 N N . LYS B 1 168 ? 15.381 6.003 50.895 1.00 13.54 152 LYS B N 1
ATOM 7281 C CA . LYS B 1 168 ? 15.698 7.325 51.415 1.00 12.24 152 LYS B CA 1
ATOM 7282 C C . LYS B 1 168 ? 15.685 7.239 52.934 1.00 14.70 152 LYS B C 1
ATOM 7283 O O . LYS B 1 168 ? 15.198 6.261 53.508 1.00 12.56 152 LYS B O 1
ATOM 7289 N N . GLY B 1 169 ? 16.226 8.274 53.577 1.00 13.91 153 GLY B N 1
ATOM 7290 C CA . GLY B 1 169 ? 16.200 8.322 55.033 1.00 12.05 153 GLY B CA 1
ATOM 7291 C C . GLY B 1 169 ? 14.791 8.214 55.587 1.00 12.20 153 GLY B C 1
ATOM 7292 O O . GLY B 1 169 ? 13.813 8.582 54.940 1.00 12.29 153 GLY B O 1
ATOM 7293 N N . GLN B 1 170 ? 14.688 7.696 56.815 1.00 12.06 154 GLN B N 1
ATOM 7294 C CA . GLN B 1 170 ? 13.369 7.460 57.397 1.00 13.37 154 GLN B CA 1
ATOM 7295 C C . GLN B 1 170 ? 12.716 8.755 57.873 1.00 11.98 154 GLN B C 1
ATOM 7296 O O . GLN B 1 170 ? 11.516 8.960 57.651 1.00 13.10 154 GLN B O 1
ATOM 7302 N N . GLY B 1 171 ? 13.478 9.633 58.523 1.00 12.99 155 GLY B N 1
ATOM 7303 C CA . GLY B 1 171 ? 12.873 10.830 59.103 1.00 10.78 155 GLY B CA 1
ATOM 7304 C C . GLY B 1 171 ? 11.649 10.506 59.944 1.00 13.29 155 GLY B C 1
ATOM 7305 O O . GLY B 1 171 ? 11.639 9.543 60.726 1.00 12.11 155 GLY B O 1
ATOM 7306 N N . HIS B 1 172 ? 10.609 11.328 59.790 1.00 11.16 156 HIS B N 1
ATOM 7307 C CA . HIS B 1 172 ? 9.302 11.127 60.423 1.00 12.14 156 HIS B CA 1
ATOM 7308 C C . HIS B 1 172 ? 9.407 10.966 61.938 1.00 9.69 156 HIS B C 1
ATOM 7309 O O . HIS B 1 172 ? 8.966 9.964 62.505 1.00 11.00 156 HIS B O 1
ATOM 7316 N N . ILE B 1 173 ? 9.961 11.982 62.602 1.00 9.41 157 ILE B N 1
ATOM 7317 C CA . ILE B 1 173 ? 10.209 11.895 64.042 1.00 10.70 157 ILE B CA 1
ATOM 7318 C C . ILE B 1 173 ? 10.470 13.295 64.576 1.00 11.49 157 ILE B C 1
ATOM 7319 O O . ILE B 1 173 ? 11.017 14.153 63.871 1.00 13.70 157 ILE B O 1
ATOM 7324 N N . ILE B 1 174 ? 10.073 13.524 65.832 1.00 11.42 158 ILE B N 1
ATOM 7325 C CA . ILE B 1 174 ? 10.348 14.764 66.558 1.00 12.66 158 ILE B CA 1
ATOM 7326 C C . ILE B 1 174 ? 11.338 14.476 67.682 1.00 12.80 158 ILE B C 1
ATOM 7327 O O . ILE B 1 174 ? 11.071 13.635 68.551 1.00 11.42 158 ILE B O 1
ATOM 7332 N N . ILE B 1 175 ? 12.439 15.224 67.729 1.00 12.67 159 ILE B N 1
ATOM 7333 C CA . ILE B 1 175 ? 13.378 15.000 68.827 1.00 10.16 159 ILE B CA 1
ATOM 7334 C C . ILE B 1 175 ? 12.881 15.674 70.103 1.00 12.94 159 ILE B C 1
ATOM 7335 O O . ILE B 1 175 ? 11.874 16.385 70.092 1.00 11.21 159 ILE B O 1
ATOM 7340 N N . ASP B 1 176 ? 13.590 15.440 71.205 1.00 10.69 160 ASP B N 1
ATOM 7341 C CA . ASP B 1 176 ? 13.298 16.000 72.530 1.00 13.60 160 ASP B CA 1
ATOM 7342 C C . ASP B 1 176 ? 13.923 17.391 72.613 1.00 14.06 160 ASP B C 1
ATOM 7343 O O . ASP B 1 176 ? 15.075 17.551 73.019 1.00 13.59 160 ASP B O 1
ATOM 7348 N N . TYR B 1 177 ? 13.162 18.421 72.205 1.00 11.04 161 TYR B N 1
ATOM 7349 C CA . TYR B 1 177 ? 13.717 19.771 72.260 1.00 13.79 161 TYR B CA 1
ATOM 7350 C C . TYR B 1 177 ? 13.937 20.256 73.695 1.00 15.53 161 TYR B C 1
ATOM 7351 O O . TYR B 1 177 ? 14.948 20.923 73.951 1.00 14.88 161 TYR B O 1
ATOM 7360 N N . PRO B 1 178 ? 13.058 19.959 74.665 1.00 14.32 162 PRO B N 1
ATOM 7361 C CA . PRO B 1 178 ? 13.407 20.318 76.053 1.00 15.77 162 PRO B CA 1
ATOM 7362 C C . PRO B 1 178 ? 14.764 19.774 76.506 1.00 16.11 162 PRO B C 1
ATOM 7363 O O . PRO B 1 178 ? 15.521 20.481 77.181 1.00 14.96 162 PRO B O 1
ATOM 7367 N N . ARG B 1 179 ? 15.110 18.551 76.120 1.00 13.56 163 ARG B N 1
ATOM 7368 C CA . ARG B 1 179 ? 16.421 18.011 76.466 1.00 14.07 163 ARG B CA 1
ATOM 7369 C C . ARG B 1 179 ? 17.539 18.878 75.907 1.00 14.37 163 ARG B C 1
ATOM 7370 O O . ARG B 1 179 ? 18.480 19.235 76.624 1.00 16.19 163 ARG B O 1
ATOM 7378 N N . LEU B 1 180 ? 17.458 19.212 74.620 1.00 13.22 164 LEU B N 1
ATOM 7379 C CA . LEU B 1 180 ? 18.466 20.067 73.994 1.00 15.43 164 LEU B CA 1
ATOM 7380 C C . LEU B 1 180 ? 18.548 21.426 74.683 1.00 14.52 164 LEU B C 1
ATOM 7381 O O . LEU B 1 180 ? 19.617 21.846 75.143 1.00 13.38 164 LEU B O 1
ATOM 7386 N N . LEU B 1 181 ? 17.421 22.128 74.767 1.00 14.88 165 LEU B N 1
ATOM 7387 C CA . LEU B 1 181 ? 17.462 23.539 75.129 1.00 16.93 165 LEU B CA 1
ATOM 7388 C C . LEU B 1 181 ? 17.563 23.769 76.630 1.00 17.66 165 LEU B C 1
ATOM 7389 O O . LEU B 1 181 ? 17.999 24.849 77.050 1.00 16.71 165 LEU B O 1
ATOM 7394 N N . ASN B 1 182 ? 17.173 22.797 77.449 1.00 15.28 166 ASN B N 1
ATOM 7395 C CA . ASN B 1 182 ? 17.268 22.974 78.890 1.00 20.49 166 ASN B CA 1
ATOM 7396 C C . ASN B 1 182 ? 18.603 22.499 79.446 1.00 19.98 166 ASN B C 1
ATOM 7397 O O . ASN B 1 182 ? 18.883 22.738 80.620 1.00 19.65 166 ASN B O 1
ATOM 7402 N N . HIS B 1 183 ? 19.438 21.862 78.631 1.00 16.90 167 HIS B N 1
ATOM 7403 C CA . HIS B 1 183 ? 20.728 21.352 79.078 1.00 20.92 167 HIS B CA 1
ATOM 7404 C C . HIS B 1 183 ? 21.912 21.958 78.350 1.00 19.43 167 HIS B C 1
ATOM 7405 O O . HIS B 1 183 ? 22.929 22.246 78.980 1.00 20.99 167 HIS B O 1
ATOM 7412 N N . GLY B 1 184 ? 21.816 22.156 77.044 1.00 18.91 168 GLY B N 1
ATOM 7413 C CA . GLY B 1 184 ? 22.956 22.609 76.279 1.00 17.82 168 GLY B CA 1
ATOM 7414 C C . GLY B 1 184 ? 23.933 21.487 75.966 1.00 17.74 168 GLY B C 1
ATOM 7415 O O . GLY B 1 184 ? 23.926 20.418 76.577 1.00 19.42 168 GLY B O 1
ATOM 7416 N N . LEU B 1 185 ? 24.808 21.756 74.997 1.00 15.61 169 LEU B N 1
ATOM 7417 C CA . LEU B 1 185 ? 25.663 20.695 74.472 1.00 17.23 169 LEU B CA 1
ATOM 7418 C C . LEU B 1 185 ? 26.779 20.319 75.442 1.00 15.92 169 LEU B C 1
ATOM 7419 O O . LEU B 1 185 ? 27.199 19.161 75.472 1.00 15.03 169 LEU B O 1
ATOM 7424 N N . GLY B 1 186 ? 27.266 21.264 76.246 1.00 18.80 170 GLY B N 1
ATOM 7425 C CA . GLY B 1 186 ? 28.280 20.915 77.230 1.00 18.69 170 GLY B CA 1
ATOM 7426 C C . GLY B 1 186 ? 27.808 19.851 78.206 1.00 14.93 170 GLY B C 1
ATOM 7427 O O . GLY B 1 186 ? 28.525 18.883 78.486 1.00 19.77 170 GLY B O 1
ATOM 7428 N N . GLU B 1 187 ? 26.602 20.020 78.754 1.00 19.85 171 GLU B N 1
ATOM 7429 C CA . GLU B 1 187 ? 26.108 19.033 79.711 1.00 18.90 171 GLU B CA 1
ATOM 7430 C C . GLU B 1 187 ? 25.798 17.707 79.038 1.00 20.77 171 GLU B C 1
ATOM 7431 O O . GLU B 1 187 ? 25.995 16.649 79.647 1.00 19.77 171 GLU B O 1
ATOM 7437 N N . LEU B 1 188 ? 25.311 17.737 77.791 1.00 18.57 172 LEU B N 1
ATOM 7438 C CA . LEU B 1 188 ? 24.933 16.490 77.137 1.00 17.26 172 LEU B CA 1
ATOM 7439 C C . LEU B 1 188 ? 26.167 15.689 76.761 1.00 18.88 172 LEU B C 1
ATOM 7440 O O . LEU B 1 188 ? 26.165 14.454 76.864 1.00 19.06 172 LEU B O 1
ATOM 7445 N N . VAL B 1 189 ? 27.228 16.377 76.325 1.00 16.59 173 VAL B N 1
ATOM 7446 C CA . VAL B 1 189 ? 28.512 15.719 76.097 1.00 18.47 173 VAL B CA 1
ATOM 7447 C C . VAL B 1 189 ? 28.992 15.042 77.377 1.00 19.64 173 VAL B C 1
ATOM 7448 O O . VAL B 1 189 ? 29.411 13.878 77.364 1.00 18.26 173 VAL B O 1
ATOM 7452 N N . ALA B 1 190 ? 28.922 15.754 78.503 1.00 19.40 174 ALA B N 1
ATOM 7453 C CA . ALA B 1 190 ? 29.390 15.188 79.767 1.00 21.34 174 ALA B CA 1
ATOM 7454 C C . ALA B 1 190 ? 28.581 13.960 80.162 1.00 19.34 174 ALA B C 1
ATOM 7455 O O . ALA B 1 190 ? 29.144 12.950 80.602 1.00 21.97 174 ALA B O 1
ATOM 7457 N N . GLN B 1 191 ? 27.260 14.019 80.004 1.00 18.45 175 GLN B N 1
ATOM 7458 C CA . GLN B 1 191 ? 26.435 12.854 80.314 1.00 18.51 175 GLN B CA 1
ATOM 7459 C C . GLN B 1 191 ? 26.725 11.689 79.372 1.00 19.15 175 GLN B C 1
ATOM 7460 O O . GLN B 1 191 ? 26.701 10.526 79.793 1.00 19.50 175 GLN B O 1
ATOM 7466 N N . MET B 1 192 ? 27.007 11.973 78.097 1.00 15.91 176 MET B N 1
ATOM 7467 C CA . MET B 1 192 ? 27.351 10.893 77.173 1.00 16.17 176 MET B CA 1
ATOM 7468 C C . MET B 1 192 ? 28.741 10.321 77.454 1.00 18.32 176 MET B C 1
ATOM 7469 O O . MET B 1 192 ? 28.965 9.113 77.287 1.00 19.27 176 MET B O 1
ATOM 7474 N N . GLN B 1 193 ? 29.691 11.157 77.881 1.00 22.60 177 GLN B N 1
ATOM 7475 C CA . GLN B 1 193 ? 30.981 10.611 78.306 1.00 22.41 177 GLN B CA 1
ATOM 7476 C C . GLN B 1 193 ? 30.818 9.623 79.454 1.00 20.39 177 GLN B C 1
ATOM 7477 O O . GLN B 1 193 ? 31.488 8.582 79.485 1.00 20.01 177 GLN B O 1
ATOM 7483 N N . GLN B 1 194 ? 29.939 9.928 80.409 1.00 24.35 178 GLN B N 1
ATOM 7484 C CA . GLN B 1 194 ? 29.680 8.982 81.492 1.00 23.66 178 GLN B CA 1
ATOM 7485 C C . GLN B 1 194 ? 29.111 7.669 80.954 1.00 24.11 178 GLN B C 1
ATOM 7486 O O . GLN B 1 194 ? 29.557 6.579 81.340 1.00 21.70 178 GLN B O 1
ATOM 7492 N N . HIS B 1 195 ? 28.121 7.748 80.060 1.00 19.81 179 HIS B N 1
ATOM 7493 C CA . HIS B 1 195 ? 27.578 6.528 79.463 1.00 19.57 179 HIS B CA 1
ATOM 7494 C C . HIS B 1 195 ? 28.669 5.699 78.799 1.00 18.49 179 HIS B C 1
ATOM 7495 O O . HIS B 1 195 ? 28.724 4.478 78.985 1.00 19.45 179 HIS B O 1
ATOM 7502 N N . CYS B 1 196 ? 29.554 6.345 78.032 1.00 17.98 180 CYS B N 1
ATOM 7503 C CA . CYS B 1 196 ? 30.592 5.603 77.312 1.00 21.61 180 CYS B CA 1
ATOM 7504 C C . CYS B 1 196 ? 31.598 4.973 78.271 1.00 23.94 180 CYS B C 1
ATOM 7505 O O . CYS B 1 196 ? 32.116 3.881 78.005 1.00 23.12 180 CYS B O 1
ATOM 7508 N N . GLN B 1 197 ? 31.898 5.666 79.375 1.00 22.53 181 GLN B N 1
ATOM 7509 C CA . GLN B 1 197 ? 32.745 5.120 80.437 1.00 24.67 181 GLN B CA 1
ATOM 7510 C C . GLN B 1 197 ? 32.106 3.897 81.082 1.00 24.92 181 GLN B C 1
ATOM 7511 O O . GLN B 1 197 ? 32.790 2.914 81.389 1.00 24.01 181 GLN B O 1
ATOM 7517 N N . GLN B 1 198 ? 30.796 3.951 81.323 1.00 20.13 182 GLN B N 1
ATOM 7518 C CA . GLN B 1 198 ? 30.116 2.853 81.998 1.00 23.64 182 GLN B CA 1
ATOM 7519 C C . GLN B 1 198 ? 29.846 1.688 81.053 1.00 24.03 182 GLN B C 1
ATOM 7520 O O . GLN B 1 198 ? 29.848 0.533 81.487 1.00 24.45 182 GLN B O 1
ATOM 7522 N N . GLN B 1 199 ? 29.620 1.961 79.767 1.00 22.00 183 GLN B N 1
ATOM 7523 C CA . GLN B 1 199 ? 29.376 0.921 78.768 1.00 20.57 183 GLN B CA 1
ATOM 7524 C C . GLN B 1 199 ? 30.245 1.162 77.543 1.00 20.33 183 GLN B C 1
ATOM 7525 O O . GLN B 1 199 ? 29.754 1.593 76.492 1.00 21.54 183 GLN B O 1
ATOM 7531 N N . PRO B 1 200 ? 31.550 0.868 77.637 1.00 23.61 184 PRO B N 1
ATOM 7532 C CA . PRO B 1 200 ? 32.450 1.121 76.494 1.00 21.11 184 PRO B CA 1
ATOM 7533 C C . PRO B 1 200 ? 32.209 0.216 75.304 1.00 22.46 184 PRO B C 1
ATOM 7534 O O . PRO B 1 200 ? 32.699 0.524 74.211 1.00 21.80 184 PRO B O 1
ATOM 7538 N N . GLU B 1 201 ? 31.486 -0.889 75.477 1.00 18.60 185 GLU B N 1
ATOM 7539 C CA . GLU B 1 201 ? 31.116 -1.756 74.367 1.00 19.83 185 GLU B CA 1
ATOM 7540 C C . GLU B 1 201 ? 30.010 -1.170 73.504 1.00 21.05 185 GLU B C 1
ATOM 7541 O O . GLU B 1 201 ? 29.803 -1.648 72.387 1.00 19.01 185 GLU B O 1
ATOM 7547 N N . ASN B 1 202 ? 29.307 -0.145 73.986 1.00 19.38 186 ASN B N 1
ATOM 7548 C CA . ASN B 1 202 ? 28.086 0.316 73.336 1.00 20.71 186 ASN B CA 1
ATOM 7549 C C . ASN B 1 202 ? 28.430 1.253 72.185 1.00 19.72 186 ASN B C 1
ATOM 7550 O O . ASN B 1 202 ? 28.835 2.400 72.407 1.00 18.48 186 ASN B O 1
ATOM 7555 N N . HIS B 1 203 ? 28.241 0.773 70.955 1.00 17.97 187 HIS B N 1
ATOM 7556 C CA . HIS B 1 203 ? 28.580 1.586 69.789 1.00 16.36 187 HIS B CA 1
ATOM 7557 C C . HIS B 1 203 ? 27.626 2.766 69.614 1.00 17.64 187 HIS B C 1
ATOM 7558 O O . HIS B 1 203 ? 28.018 3.799 69.063 1.00 19.07 187 HIS B O 1
ATOM 7565 N N . PHE B 1 204 ? 26.376 2.629 70.057 1.00 17.07 188 PHE B N 1
ATOM 7566 C CA . PHE B 1 204 ? 25.426 3.738 69.974 1.00 16.71 188 PHE B CA 1
ATOM 7567 C C . PHE B 1 204 ? 25.870 4.910 70.849 1.00 16.05 188 PHE B C 1
ATOM 7568 O O . PHE B 1 204 ? 25.915 6.058 70.385 1.00 16.64 188 PHE B O 1
ATOM 7576 N N . TYR B 1 205 ? 26.225 4.638 72.115 1.00 17.62 189 TYR B N 1
ATOM 7577 C CA . TYR B 1 205 ? 26.773 5.689 72.977 1.00 14.93 189 TYR B CA 1
ATOM 7578 C C . TYR B 1 205 ? 28.005 6.325 72.350 1.00 17.44 189 TYR B C 1
ATOM 7579 O O . TYR B 1 205 ? 28.154 7.550 72.354 1.00 14.62 189 TYR B O 1
ATOM 7588 N N . GLN B 1 206 ? 28.922 5.493 71.842 1.00 16.99 190 GLN B N 1
ATOM 7589 C CA . GLN B 1 206 ? 30.144 6.008 71.236 1.00 15.77 190 GLN B CA 1
ATOM 7590 C C . GLN B 1 206 ? 29.828 6.905 70.046 1.00 19.27 190 GLN B C 1
ATOM 7591 O O . GLN B 1 206 ? 30.422 7.982 69.887 1.00 15.91 190 GLN B O 1
ATOM 7597 N N . ALA B 1 207 ? 28.889 6.479 69.200 1.00 15.92 191 ALA B N 1
ATOM 7598 C CA . ALA B 1 207 ? 28.516 7.294 68.049 1.00 17.62 191 ALA B CA 1
ATOM 7599 C C . ALA B 1 207 ? 27.841 8.590 68.483 1.00 14.26 191 ALA B C 1
ATOM 7600 O O . ALA B 1 207 ? 28.139 9.657 67.939 1.00 14.88 191 ALA B O 1
ATOM 7602 N N . ALA B 1 208 ? 26.933 8.515 69.458 1.00 15.80 192 ALA B N 1
ATOM 7603 C CA . ALA B 1 208 ? 26.246 9.711 69.936 1.00 13.30 192 ALA B CA 1
ATOM 7604 C C . ALA B 1 208 ? 27.227 10.718 70.517 1.00 15.71 192 ALA B C 1
ATOM 7605 O O . ALA B 1 208 ? 27.112 11.925 70.262 1.00 14.10 192 ALA B O 1
ATOM 7607 N N . LEU B 1 209 ? 28.200 10.243 71.301 1.00 16.50 193 LEU B N 1
ATOM 7608 C CA . LEU B 1 209 ? 29.191 11.152 71.875 1.00 15.51 193 LEU B CA 1
ATOM 7609 C C . LEU B 1 209 ? 29.987 11.858 70.785 1.00 13.63 193 LEU B C 1
ATOM 7610 O O . LEU B 1 209 ? 30.159 13.080 70.816 1.00 15.45 193 LEU B O 1
ATOM 7615 N N . LEU B 1 210 ? 30.479 11.109 69.797 1.00 16.14 194 LEU B N 1
ATOM 7616 C CA . LEU B 1 210 ? 31.326 11.764 68.809 1.00 16.07 194 LEU B CA 1
ATOM 7617 C C . LEU B 1 210 ? 30.536 12.785 67.995 1.00 18.17 194 LEU B C 1
ATOM 7618 O O . LEU B 1 210 ? 31.095 13.807 67.573 1.00 15.50 194 LEU B O 1
ATOM 7623 N N . LEU B 1 211 ? 29.231 12.553 67.811 1.00 13.83 195 LEU B N 1
ATOM 7624 C CA . LEU B 1 211 ? 28.401 13.481 67.047 1.00 14.66 195 LEU B CA 1
ATOM 7625 C C . LEU B 1 211 ? 27.985 14.695 67.866 1.00 13.64 195 LEU B C 1
ATOM 7626 O O . LEU B 1 211 ? 27.775 15.775 67.303 1.00 18.26 195 LEU B O 1
ATOM 7631 N N . LEU B 1 212 ? 27.820 14.544 69.180 1.00 14.37 196 LEU B N 1
ATOM 7632 C CA . LEU B 1 212 ? 27.651 15.726 70.017 1.00 13.09 196 LEU B CA 1
ATOM 7633 C C . LEU B 1 212 ? 28.911 16.586 69.995 1.00 15.57 196 LEU B C 1
ATOM 7634 O O . LEU B 1 212 ? 28.832 17.812 69.874 1.00 15.84 196 LEU B O 1
ATOM 7639 N N . GLU B 1 213 ? 30.087 15.959 70.091 1.00 15.49 197 GLU B N 1
ATOM 7640 C CA . GLU B 1 213 ? 31.332 16.718 70.002 1.00 17.24 197 GLU B CA 1
ATOM 7641 C C . GLU B 1 213 ? 31.508 17.347 68.619 1.00 18.22 197 GLU B C 1
ATOM 7642 O O . GLU B 1 213 ? 32.001 18.475 68.498 1.00 16.56 197 GLU B O 1
ATOM 7648 N N . ALA B 1 214 ? 31.098 16.643 67.560 1.00 15.88 198 ALA B N 1
ATOM 7649 C CA . ALA B 1 214 ? 31.226 17.220 66.230 1.00 15.13 198 ALA B CA 1
ATOM 7650 C C . ALA B 1 214 ? 30.201 18.325 66.000 1.00 17.81 198 ALA B C 1
ATOM 7651 O O . ALA B 1 214 ? 30.480 19.271 65.249 1.00 16.28 198 ALA B O 1
ATOM 7653 N N . SER B 1 215 ? 29.022 18.224 66.633 1.00 15.27 199 SER B N 1
ATOM 7654 C CA . SER B 1 215 ? 28.050 19.318 66.588 1.00 15.29 199 SER B CA 1
ATOM 7655 C C . SER B 1 215 ? 28.642 20.592 67.182 1.00 15.39 199 SER B C 1
ATOM 7656 O O . SER B 1 215 ? 28.524 21.681 66.605 1.00 14.84 199 SER B O 1
ATOM 7659 N N . GLN B 1 216 ? 29.281 20.470 68.348 1.00 15.50 200 GLN B N 1
ATOM 7660 C CA . GLN B 1 216 ? 29.966 21.611 68.946 1.00 15.75 200 GLN B CA 1
ATOM 7661 C C . GLN B 1 216 ? 30.936 22.250 67.963 1.00 14.43 200 GLN B C 1
ATOM 7662 O O . GLN B 1 216 ? 30.966 23.479 67.815 1.00 12.64 200 GLN B O 1
ATOM 7668 N N . LYS B 1 217 ? 31.750 21.431 67.279 1.00 15.94 201 LYS B N 1
ATOM 7669 C CA . LYS B 1 217 ? 32.745 22.015 66.386 1.00 16.20 201 LYS B CA 1
ATOM 7670 C C . LYS B 1 217 ? 32.105 22.625 65.151 1.00 16.58 201 LYS B C 1
ATOM 7671 O O . LYS B 1 217 ? 32.614 23.622 64.621 1.00 15.21 201 LYS B O 1
ATOM 7677 N N . HIS B 1 218 ? 31.018 22.022 64.654 1.00 15.08 202 HIS B N 1
ATOM 7678 C CA . HIS B 1 218 ? 30.317 22.592 63.508 1.00 16.99 202 HIS B CA 1
ATOM 7679 C C . HIS B 1 218 ? 29.755 23.958 63.856 1.00 13.60 202 HIS B C 1
ATOM 7680 O O . HIS B 1 218 ? 29.855 24.907 63.068 1.00 13.03 202 HIS B O 1
ATOM 7687 N N . ILE B 1 219 ? 29.180 24.080 65.049 1.00 13.04 203 ILE B N 1
ATOM 7688 C CA . ILE B 1 219 ? 28.681 25.370 65.510 1.00 13.95 203 ILE B CA 1
ATOM 7689 C C . ILE B 1 219 ? 29.822 26.379 65.627 1.00 14.16 203 ILE B C 1
ATOM 7690 O O . ILE B 1 219 ? 29.663 27.567 65.309 1.00 12.99 203 ILE B O 1
ATOM 7695 N N . LEU B 1 220 ? 30.998 25.926 66.058 1.00 14.88 204 LEU B N 1
ATOM 7696 C CA . LEU B 1 220 ? 32.114 26.860 66.172 1.00 12.97 204 LEU B CA 1
ATOM 7697 C C . LEU B 1 220 ? 32.627 27.291 64.803 1.00 14.34 204 LEU B C 1
ATOM 7698 O O . LEU B 1 220 ? 33.180 28.390 64.678 1.00 15.31 204 LEU B O 1
ATOM 7703 N N . ARG B 1 221 ? 32.446 26.462 63.764 1.00 13.88 205 ARG B N 1
ATOM 7704 C CA . ARG B 1 221 ? 32.780 26.908 62.414 1.00 14.93 205 ARG B CA 1
ATOM 7705 C C . ARG B 1 221 ? 31.959 28.138 62.042 1.00 15.24 205 ARG B C 1
ATOM 7706 O 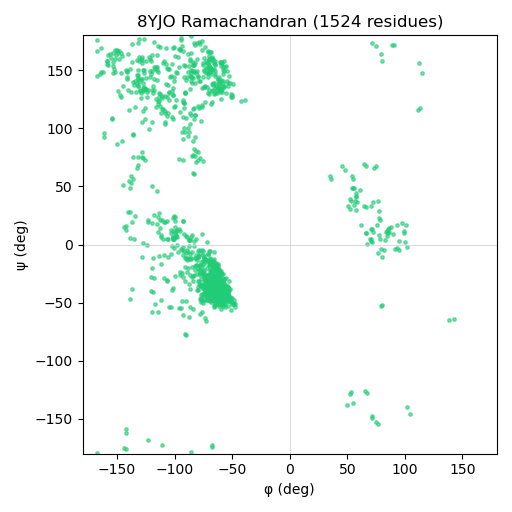O . ARG B 1 221 ? 32.491 29.120 61.507 1.00 13.72 205 ARG B O 1
ATOM 7714 N N . TYR B 1 222 ? 30.653 28.100 62.317 1.00 13.14 206 TYR B N 1
ATOM 7715 C CA . TYR B 1 222 ? 29.817 29.275 62.087 1.00 12.73 206 TYR B CA 1
ATOM 7716 C C . TYR B 1 222 ? 30.233 30.440 62.973 1.00 14.00 206 TYR B C 1
ATOM 7717 O O . TYR B 1 222 ? 30.170 31.599 62.548 1.00 12.21 206 TYR B O 1
ATOM 7726 N N . ALA B 1 223 ? 30.628 30.162 64.223 1.00 14.41 207 ALA B N 1
ATOM 7727 C CA . ALA B 1 223 ? 31.014 31.248 65.122 1.00 14.97 207 ALA B CA 1
ATOM 7728 C C . ALA B 1 223 ? 32.216 32.009 64.571 1.00 16.79 207 ALA B C 1
ATOM 7729 O O . ALA B 1 223 ? 32.203 33.244 64.504 1.00 14.20 207 ALA B O 1
ATOM 7731 N N . GLU B 1 224 ? 33.251 31.276 64.140 1.00 16.18 208 GLU B N 1
ATOM 7732 C CA . GLU B 1 224 ? 34.433 31.890 63.545 1.00 17.34 208 GLU B CA 1
ATOM 7733 C C . GLU B 1 224 ? 34.084 32.617 62.254 1.00 16.67 208 GLU B C 1
ATOM 7734 O O . GLU B 1 224 ? 34.653 33.670 61.949 1.00 16.43 208 GLU B O 1
ATOM 7740 N N . LEU B 1 225 ? 33.182 32.043 61.457 1.00 14.30 209 LEU B N 1
ATOM 7741 C CA . LEU B 1 225 ? 32.792 32.688 60.210 1.00 16.82 209 LEU B CA 1
ATOM 7742 C C . LEU B 1 225 ? 32.083 34.011 60.480 1.00 14.44 209 LEU B C 1
ATOM 7743 O O . LEU B 1 225 ? 32.384 35.029 59.841 1.00 15.45 209 LEU B O 1
ATOM 7748 N N . ALA B 1 226 ? 31.124 34.007 61.412 1.00 15.08 210 ALA B N 1
ATOM 7749 C CA . ALA B 1 226 ? 30.401 35.234 61.747 1.00 13.95 210 ALA B CA 1
ATOM 7750 C C . ALA B 1 226 ? 31.358 36.301 62.246 1.00 15.58 210 ALA B C 1
ATOM 7751 O O . ALA B 1 226 ? 31.260 37.473 61.857 1.00 14.49 210 ALA B O 1
ATOM 7753 N N . GLU B 1 227 ? 32.301 35.902 63.098 1.00 15.17 211 GLU B N 1
ATOM 7754 C CA . GLU B 1 227 ? 33.279 36.843 63.629 1.00 15.94 211 GLU B CA 1
ATOM 7755 C C . GLU B 1 227 ? 34.160 37.409 62.517 1.00 17.52 211 GLU B C 1
ATOM 7756 O O . GLU B 1 227 ? 34.423 38.619 62.470 1.00 18.02 211 GLU B O 1
ATOM 7762 N N . THR B 1 228 ? 34.623 36.548 61.607 1.00 14.84 212 THR B N 1
ATOM 7763 C CA . THR B 1 228 ? 35.414 37.017 60.472 1.00 17.15 212 THR B CA 1
ATOM 7764 C C . THR B 1 228 ? 34.616 37.993 59.613 1.00 15.86 212 THR B C 1
ATOM 7765 O O . THR B 1 228 ? 35.134 39.027 59.174 1.00 18.03 212 THR B O 1
ATOM 7769 N N . MET B 1 229 ? 33.352 37.657 59.349 1.00 15.53 213 MET B N 1
ATOM 7770 C CA . MET B 1 229 ? 32.473 38.485 58.531 1.00 16.56 213 MET B CA 1
ATOM 7771 C C . MET B 1 229 ? 32.296 39.863 59.160 1.00 14.56 213 MET B C 1
ATOM 7772 O O . MET B 1 229 ? 32.376 40.889 58.473 1.00 14.10 213 MET B O 1
ATOM 7777 N N . ALA B 1 230 ? 32.083 39.897 60.479 1.00 16.21 214 ALA B N 1
ATOM 7778 C CA . ALA B 1 230 ? 31.881 41.156 61.188 1.00 15.19 214 ALA B CA 1
ATOM 7779 C C . ALA B 1 230 ? 33.111 42.056 61.099 1.00 18.15 214 ALA B C 1
ATOM 7780 O O . ALA B 1 230 ? 32.984 43.270 60.883 1.00 15.10 214 ALA B O 1
ATOM 7782 N N . ALA B 1 231 ? 34.307 41.478 61.265 1.00 16.40 215 ALA B N 1
ATOM 7783 C CA . ALA B 1 231 ? 35.545 42.244 61.166 1.00 19.64 215 ALA B CA 1
ATOM 7784 C C . ALA B 1 231 ? 35.776 42.796 59.769 1.00 17.74 215 ALA B C 1
ATOM 7785 O O . ALA B 1 231 ? 36.553 43.743 59.608 1.00 22.70 215 ALA B O 1
ATOM 7787 N N . ASN B 1 232 ? 35.120 42.238 58.761 1.00 18.50 216 ASN B N 1
ATOM 7788 C CA . ASN B 1 232 ? 35.174 42.761 57.402 1.00 15.51 216 ASN B CA 1
ATOM 7789 C C . ASN B 1 232 ? 33.938 43.571 57.034 1.00 20.25 216 ASN B C 1
ATOM 7790 O O . ASN B 1 232 ? 33.747 43.886 55.857 1.00 20.48 216 ASN B O 1
ATOM 7795 N N . CYS B 1 233 ? 33.095 43.914 58.003 1.00 14.66 217 CYS B N 1
ATOM 7796 C CA . CYS B 1 233 ? 31.837 44.589 57.719 1.00 18.35 217 CYS B CA 1
ATOM 7797 C C . CYS B 1 233 ? 31.894 45.990 58.314 1.00 20.26 217 CYS B C 1
ATOM 7798 O O . CYS B 1 233 ? 32.077 46.139 59.524 1.00 22.09 217 CYS B O 1
ATOM 7801 N N . THR B 1 234 ? 31.736 47.009 57.463 1.00 21.55 218 THR B N 1
ATOM 7802 C CA . THR B 1 234 ? 31.752 48.398 57.907 1.00 24.56 218 THR B CA 1
ATOM 7803 C C . THR B 1 234 ? 30.362 48.936 58.231 1.00 26.86 218 THR B C 1
ATOM 7804 O O . THR B 1 234 ? 30.259 50.044 58.767 1.00 30.50 218 THR B O 1
ATOM 7808 N N . ASP B 1 235 ? 29.298 48.195 57.915 1.00 25.83 219 ASP B N 1
ATOM 7809 C CA . ASP B 1 235 ? 27.943 48.628 58.243 1.00 23.73 219 ASP B CA 1
ATOM 7810 C C . ASP B 1 235 ? 27.689 48.332 59.718 1.00 24.76 219 ASP B C 1
ATOM 7811 O O . ASP B 1 235 ? 27.714 47.168 60.131 1.00 22.34 219 ASP B O 1
ATOM 7816 N N . ALA B 1 236 ? 27.441 49.376 60.509 1.00 23.82 220 ALA B N 1
ATOM 7817 C CA . ALA B 1 236 ? 27.363 49.203 61.959 1.00 26.47 220 ALA B CA 1
ATOM 7818 C C . ALA B 1 236 ? 26.243 48.257 62.365 1.00 22.86 220 ALA B C 1
ATOM 7819 O O . ALA B 1 236 ? 26.415 47.446 63.280 1.00 22.60 220 ALA B O 1
ATOM 7821 N N . GLN B 1 237 ? 25.081 48.347 61.715 1.00 19.68 221 GLN B N 1
ATOM 7822 C CA . GLN B 1 237 ? 23.966 47.525 62.171 1.00 22.20 221 GLN B CA 1
ATOM 7823 C C . GLN B 1 237 ? 24.197 46.050 61.850 1.00 21.46 221 GLN B C 1
ATOM 7824 O O . GLN B 1 237 ? 23.965 45.179 62.702 1.00 16.51 221 GLN B O 1
ATOM 7830 N N . ARG B 1 238 ? 24.662 45.756 60.634 1.00 17.55 222 ARG B N 1
ATOM 7831 C CA . ARG B 1 238 ? 24.902 44.368 60.245 1.00 19.41 222 ARG B CA 1
ATOM 7832 C C . ARG B 1 238 ? 26.089 43.778 60.994 1.00 17.03 222 ARG B C 1
ATOM 7833 O O . ARG B 1 238 ? 26.059 42.601 61.386 1.00 18.20 222 ARG B O 1
ATOM 7841 N N . ARG B 1 239 ? 27.145 44.570 61.205 1.00 14.54 223 ARG B N 1
ATOM 7842 C CA . ARG B 1 239 ? 28.291 44.044 61.939 1.00 17.09 223 ARG B CA 1
ATOM 7843 C C . ARG B 1 239 ? 27.912 43.667 63.363 1.00 16.12 223 ARG B C 1
ATOM 7844 O O . ARG B 1 239 ? 28.442 42.686 63.903 1.00 14.84 223 ARG B O 1
ATOM 7852 N N . GLU B 1 240 ? 26.973 44.397 63.971 1.00 16.78 224 GLU B N 1
ATOM 7853 C CA . GLU B 1 240 ? 26.541 44.064 65.327 1.00 17.40 224 GLU B CA 1
ATOM 7854 C C . GLU B 1 240 ? 25.716 42.785 65.336 1.00 16.20 224 GLU B C 1
ATOM 7855 O O . GLU B 1 240 ? 25.819 41.980 66.272 1.00 16.53 224 GLU B O 1
ATOM 7861 N N . GLU B 1 241 ? 24.904 42.576 64.294 1.00 15.48 225 GLU B N 1
ATOM 7862 C CA . GLU B 1 241 ? 24.184 41.315 64.161 1.00 14.84 225 GLU B CA 1
ATOM 7863 C C . GLU B 1 241 ? 25.155 40.148 64.010 1.00 15.14 225 GLU B C 1
ATOM 7864 O O . GLU B 1 241 ? 24.974 39.092 64.633 1.00 14.24 225 GLU B O 1
ATOM 7870 N N . LEU B 1 242 ? 26.187 40.319 63.177 1.00 14.13 226 LEU B N 1
ATOM 7871 C CA . LEU B 1 242 ? 27.190 39.272 62.983 1.00 14.57 226 LEU B CA 1
ATOM 7872 C C . LEU B 1 242 ? 27.961 38.996 64.272 1.00 13.74 226 LEU B C 1
ATOM 7873 O O . LEU B 1 242 ? 28.186 37.833 64.632 1.00 13.24 226 LEU B O 1
ATOM 7878 N N . LEU B 1 243 ? 28.340 40.047 65.005 1.00 14.08 227 LEU B N 1
ATOM 7879 C CA . LEU B 1 243 ? 28.984 39.835 66.301 1.00 15.50 227 LEU B CA 1
ATOM 7880 C C . LEU B 1 243 ? 28.083 39.047 67.241 1.00 13.01 227 LEU B C 1
ATOM 7881 O O . LEU B 1 243 ? 28.544 38.149 67.961 1.00 14.06 227 LEU B O 1
ATOM 7886 N N . THR B 1 244 ? 26.794 39.375 67.259 1.00 14.04 228 THR B N 1
ATOM 7887 C CA . THR B 1 244 ? 25.876 38.649 68.127 1.00 15.56 228 THR B CA 1
ATOM 7888 C C . THR B 1 244 ? 25.749 37.195 67.697 1.00 14.84 228 THR B C 1
ATOM 7889 O O . THR B 1 244 ? 25.736 36.296 68.547 1.00 14.92 228 THR B O 1
ATOM 7893 N N . ILE B 1 245 ? 25.682 36.941 66.386 1.00 14.16 229 ILE B N 1
ATOM 7894 C CA . ILE B 1 245 ? 25.624 35.561 65.905 1.00 15.21 229 ILE B CA 1
ATOM 7895 C C . ILE B 1 245 ? 26.861 34.789 66.353 1.00 13.81 229 ILE B C 1
ATOM 7896 O O . ILE B 1 245 ? 26.763 33.654 66.840 1.00 14.86 229 ILE B O 1
ATOM 7901 N N . ALA B 1 246 ? 28.039 35.408 66.233 1.00 14.10 230 ALA B N 1
ATOM 7902 C CA . ALA B 1 246 ? 29.275 34.782 66.707 1.00 13.70 230 ALA B CA 1
ATOM 7903 C C . ALA B 1 246 ? 29.221 34.486 68.204 1.00 15.96 230 ALA B C 1
ATOM 7904 O O . ALA B 1 246 ? 29.543 33.376 68.645 1.00 16.64 230 ALA B O 1
ATOM 7906 N N . GLU B 1 247 ? 28.828 35.474 69.006 1.00 15.40 231 GLU B N 1
ATOM 7907 C CA . GLU B 1 247 ? 28.803 35.277 70.451 1.00 15.16 231 GLU B CA 1
ATOM 7908 C C . GLU B 1 247 ? 27.781 34.216 70.848 1.00 14.74 231 GLU B C 1
ATOM 7909 O O . GLU B 1 247 ? 28.066 33.348 71.683 1.00 15.41 231 GLU B O 1
ATOM 7915 N N . ILE B 1 248 ? 26.596 34.244 70.234 1.00 14.86 232 ILE B N 1
ATOM 7916 C CA . ILE B 1 248 ? 25.586 33.225 70.515 1.00 14.37 232 ILE B CA 1
ATOM 7917 C C . ILE B 1 248 ? 26.083 31.844 70.107 1.00 14.15 232 ILE B C 1
ATOM 7918 O O . ILE B 1 248 ? 25.879 30.857 70.825 1.00 15.98 232 ILE B O 1
ATOM 7923 N N . SER B 1 249 ? 26.752 31.753 68.958 1.00 13.78 233 SER B N 1
ATOM 7924 C CA . SER B 1 249 ? 27.246 30.465 68.491 1.00 14.95 233 SER B CA 1
ATOM 7925 C C . SER B 1 249 ? 28.299 29.897 69.436 1.00 15.95 233 SER B C 1
ATOM 7926 O O . SER B 1 249 ? 28.282 28.700 69.752 1.00 15.99 233 SER B O 1
ATOM 7929 N N . ARG B 1 250 ? 29.227 30.735 69.903 1.00 15.60 234 ARG B N 1
ATOM 7930 C CA . ARG B 1 250 ? 30.168 30.277 70.921 1.00 14.39 234 ARG B CA 1
ATOM 7931 C C . ARG B 1 250 ? 29.427 29.789 72.165 1.00 15.02 234 ARG B C 1
ATOM 7932 O O . ARG B 1 250 ? 29.783 28.757 72.743 1.00 15.82 234 ARG B O 1
ATOM 7940 N N . HIS B 1 251 ? 28.387 30.522 72.582 1.00 15.71 235 HIS B N 1
ATOM 7941 C CA . HIS B 1 251 ? 27.546 30.103 73.702 1.00 16.06 235 HIS B CA 1
ATOM 7942 C C . HIS B 1 251 ? 26.872 28.767 73.414 1.00 16.98 235 HIS B C 1
ATOM 7943 O O . HIS B 1 251 ? 26.900 27.853 74.250 1.00 17.64 235 HIS B O 1
ATOM 7950 N N . ASN B 1 252 ? 26.257 28.647 72.226 1.00 16.68 236 ASN B N 1
ATOM 7951 C CA . ASN B 1 252 ? 25.578 27.423 71.802 1.00 16.46 236 ASN B CA 1
ATOM 7952 C C . ASN B 1 252 ? 26.488 26.204 71.861 1.00 17.22 236 ASN B C 1
ATOM 7953 O O . ASN B 1 252 ? 26.014 25.085 72.099 1.00 17.20 236 ASN B O 1
ATOM 7958 N N . ALA B 1 253 ? 27.777 26.381 71.574 1.00 15.05 237 ALA B N 1
ATOM 7959 C CA . ALA B 1 253 ? 28.700 25.250 71.564 1.00 17.25 237 ALA B CA 1
ATOM 7960 C C . ALA B 1 253 ? 28.913 24.652 72.954 1.00 19.65 237 ALA B C 1
ATOM 7961 O O . ALA B 1 253 ? 29.409 23.525 73.056 1.00 20.74 237 ALA B O 1
ATOM 7963 N N . GLN B 1 254 ? 28.539 25.352 74.026 1.00 17.73 238 GLN B N 1
ATOM 7964 C CA . GLN B 1 254 ? 28.814 24.806 75.351 1.00 19.67 238 GLN B CA 1
ATOM 7965 C C . GLN B 1 254 ? 27.692 24.928 76.376 1.00 19.80 238 GLN B C 1
ATOM 7966 O O . GLN B 1 254 ? 27.500 24.009 77.171 1.00 25.59 238 GLN B O 1
ATOM 7972 N N . HIS B 1 255 ? 26.955 26.031 76.389 1.00 17.01 239 HIS B N 1
ATOM 7973 C CA . HIS B 1 255 ? 26.080 26.370 77.507 1.00 19.96 239 HIS B CA 1
ATOM 7974 C C . HIS B 1 255 ? 24.609 26.182 77.164 1.00 16.61 239 HIS B C 1
ATOM 7975 O O . HIS B 1 255 ? 24.214 26.272 76.000 1.00 18.04 239 HIS B O 1
ATOM 7982 N N . LYS B 1 256 ? 23.789 25.956 78.198 1.00 14.59 240 LYS B N 1
ATOM 7983 C CA . LYS B 1 256 ? 22.353 25.915 77.971 1.00 17.10 240 LYS B CA 1
ATOM 7984 C C . LYS B 1 256 ? 21.872 27.307 77.558 1.00 15.82 240 LYS B C 1
ATOM 7985 O O . LYS B 1 256 ? 22.342 28.311 78.099 1.00 16.48 240 LYS B O 1
ATOM 7991 N N . PRO B 1 257 ? 20.969 27.400 76.578 1.00 17.50 241 PRO B N 1
ATOM 7992 C CA . PRO B 1 257 ? 20.454 28.711 76.166 1.00 16.42 241 PRO B CA 1
ATOM 7993 C C . PRO B 1 257 ? 19.797 29.456 77.312 1.00 15.87 241 PRO B C 1
ATOM 7994 O O . PRO B 1 257 ? 19.208 28.863 78.216 1.00 15.86 241 PRO B O 1
ATOM 7998 N N . GLN B 1 258 ? 19.875 30.776 77.235 1.00 14.40 242 GLN B N 1
ATOM 7999 C CA . GLN B 1 258 ? 19.185 31.665 78.155 1.00 18.38 242 GLN B CA 1
ATOM 8000 C C . GLN B 1 258 ? 18.167 32.528 77.429 1.00 15.31 242 GLN B C 1
ATOM 8001 O O . GLN B 1 258 ? 16.991 32.579 77.830 1.00 18.03 242 GLN B O 1
ATOM 8007 N N . THR B 1 259 ? 18.584 33.197 76.358 1.00 17.62 243 THR B N 1
ATOM 8008 C CA . THR B 1 259 ? 17.742 34.139 75.642 1.00 16.16 243 THR B CA 1
ATOM 8009 C C . THR B 1 259 ? 17.008 33.455 74.492 1.00 16.27 243 THR B C 1
ATOM 8010 O O . THR B 1 259 ? 17.333 32.337 74.074 1.00 14.63 243 THR B O 1
ATOM 8014 N N . PHE B 1 260 ? 16.009 34.168 73.968 1.00 13.36 244 PHE B N 1
ATOM 8015 C CA . PHE B 1 260 ? 15.243 33.670 72.835 1.00 12.42 244 PHE B CA 1
ATOM 8016 C C . PHE B 1 260 ? 16.140 33.456 71.618 1.00 17.22 244 PHE B C 1
ATOM 8017 O O . PHE B 1 260 ? 16.019 32.445 70.913 1.00 15.34 244 PHE B O 1
ATOM 8025 N N . TRP B 1 261 ? 17.067 34.387 71.371 1.00 16.48 245 TRP B N 1
ATOM 8026 C CA . TRP B 1 261 ? 17.964 34.239 70.233 1.00 13.52 245 TRP B CA 1
ATOM 8027 C C . TRP B 1 261 ? 18.930 33.077 70.439 1.00 15.35 245 TRP B C 1
ATOM 8028 O O . TRP B 1 261 ? 19.170 32.295 69.514 1.00 11.30 245 TRP B O 1
ATOM 8039 N N . GLN B 1 262 ? 19.471 32.920 71.648 1.00 13.32 246 GLN B N 1
ATOM 8040 C CA . GLN B 1 262 ? 20.330 31.764 71.912 1.00 14.48 246 GLN B CA 1
ATOM 8041 C C . GLN B 1 262 ? 19.591 30.452 71.660 1.00 16.34 246 GLN B C 1
ATOM 8042 O O . GLN B 1 262 ? 20.139 29.524 71.057 1.00 14.62 246 GLN B O 1
ATOM 8048 N N . ALA B 1 263 ? 18.357 30.348 72.151 1.00 13.39 247 ALA B N 1
ATOM 8049 C CA . ALA B 1 263 ? 17.590 29.115 71.992 1.00 16.24 247 ALA B CA 1
ATOM 8050 C C . ALA B 1 263 ? 17.219 28.867 70.529 1.00 13.76 247 ALA B C 1
ATOM 8051 O O . ALA B 1 263 ? 17.331 27.736 70.038 1.00 12.74 247 ALA B O 1
ATOM 8053 N N . CYS B 1 264 ? 16.783 29.908 69.817 1.00 11.64 248 CYS B N 1
ATOM 8054 C CA . CYS B 1 264 ? 16.453 29.754 68.403 1.00 14.16 248 CYS B CA 1
ATOM 8055 C C . CYS B 1 264 ? 17.667 29.313 67.593 1.00 12.70 248 CYS B C 1
ATOM 8056 O O . CYS B 1 264 ? 17.543 28.516 66.651 1.00 12.62 248 CYS B O 1
ATOM 8059 N N . GLN B 1 265 ? 18.854 29.815 67.943 1.00 13.47 249 GLN B N 1
ATOM 8060 C CA . GLN B 1 265 ? 20.041 29.475 67.156 1.00 13.76 249 GLN B CA 1
ATOM 8061 C C . GLN B 1 265 ? 20.506 28.049 67.439 1.00 12.97 249 GLN B C 1
ATOM 8062 O O . GLN B 1 265 ? 20.838 27.308 66.506 1.00 12.46 249 GLN B O 1
ATOM 8068 N N . LEU B 1 266 ? 20.543 27.641 68.714 1.00 12.35 250 LEU B N 1
ATOM 8069 C CA . LEU B 1 266 ? 20.871 26.251 69.029 1.00 13.73 250 LEU B CA 1
ATOM 8070 C C . LEU B 1 266 ? 19.866 25.308 68.378 1.00 13.48 250 LEU B C 1
ATOM 8071 O O . LEU B 1 266 ? 20.239 24.293 67.773 1.00 16.19 250 LEU B O 1
ATOM 8076 N N . PHE B 1 267 ? 18.578 25.634 68.515 1.00 13.23 251 PHE B N 1
ATOM 8077 C CA . PHE B 1 267 ? 17.500 24.910 67.849 1.00 11.93 251 PHE B CA 1
ATOM 8078 C C . PHE B 1 267 ? 17.790 24.722 66.361 1.00 12.39 251 PHE B C 1
ATOM 8079 O O . PHE B 1 267 ? 17.764 23.592 65.851 1.00 12.78 251 PHE B O 1
ATOM 8087 N N . TRP B 1 268 ? 18.126 25.807 65.655 1.00 11.85 252 TRP B N 1
ATOM 8088 C CA . TRP B 1 268 ? 18.299 25.677 64.208 1.00 13.28 252 TRP B CA 1
ATOM 8089 C C . TRP B 1 268 ? 19.591 24.948 63.850 1.00 12.94 252 TRP B C 1
ATOM 8090 O O . TRP B 1 268 ? 19.620 24.151 62.894 1.00 11.83 252 TRP B O 1
ATOM 8101 N N . TYR B 1 269 ? 20.678 25.210 64.583 1.00 10.16 253 TYR B N 1
ATOM 8102 C CA . TYR B 1 269 ? 21.908 24.475 64.300 1.00 12.55 253 TYR B CA 1
ATOM 8103 C C . TYR B 1 269 ? 21.681 22.975 64.400 1.00 12.75 253 TYR B C 1
ATOM 8104 O O . TYR B 1 269 ? 22.147 22.208 63.549 1.00 11.80 253 TYR B O 1
ATOM 8113 N N . MET B 1 270 ? 20.976 22.534 65.447 1.00 11.94 254 MET B N 1
ATOM 8114 C CA . MET B 1 270 ? 20.781 21.107 65.619 1.00 13.42 254 MET B CA 1
ATOM 8115 C C . MET B 1 270 ? 19.842 20.545 64.564 1.00 11.93 254 MET B C 1
ATOM 8116 O O . MET B 1 270 ? 20.015 19.394 64.147 1.00 13.06 254 MET B O 1
ATOM 8121 N N . ASN B 1 271 ? 18.877 21.344 64.090 1.00 11.92 255 ASN B N 1
ATOM 8122 C CA . ASN B 1 271 ? 17.984 20.863 63.035 1.00 12.57 255 ASN B CA 1
ATOM 8123 C C . ASN B 1 271 ? 18.744 20.640 61.731 1.00 12.68 255 ASN B C 1
ATOM 8124 O O . ASN B 1 271 ? 18.448 19.691 60.992 1.00 13.25 255 ASN B O 1
ATOM 8129 N N . ILE B 1 272 ? 19.705 21.515 61.420 1.00 10.16 256 ILE B N 1
ATOM 8130 C CA . ILE B 1 272 ? 20.520 21.333 60.213 1.00 11.53 256 ILE B CA 1
ATOM 8131 C C . ILE B 1 272 ? 21.428 20.121 60.367 1.00 12.62 256 ILE B C 1
ATOM 8132 O O . ILE B 1 272 ? 21.571 19.311 59.443 1.00 12.60 256 ILE B O 1
ATOM 8137 N N . ILE B 1 273 ? 22.052 19.977 61.536 1.00 11.80 257 ILE B N 1
ATOM 8138 C CA . ILE B 1 273 ? 22.915 18.827 61.786 1.00 11.79 257 ILE B CA 1
ATOM 8139 C C . ILE B 1 273 ? 22.121 17.520 61.711 1.00 13.37 257 ILE B C 1
ATOM 8140 O O . ILE B 1 273 ? 22.610 16.515 61.177 1.00 13.51 257 ILE B O 1
ATOM 8145 N N . LEU B 1 274 ? 20.881 17.513 62.215 1.00 12.90 258 LEU B N 1
ATOM 8146 C CA . LEU B 1 274 ? 20.051 16.314 62.094 1.00 12.71 258 LEU B CA 1
ATOM 8147 C C . LEU B 1 274 ? 19.745 15.996 60.634 1.00 12.74 258 LEU B C 1
ATOM 8148 O O . LEU B 1 274 ? 19.655 14.817 60.256 1.00 12.40 258 LEU B O 1
ATOM 8153 N N . GLN B 1 275 ? 19.605 17.024 59.795 1.00 13.95 259 GLN B N 1
ATOM 8154 C CA . GLN B 1 275 ? 19.436 16.787 58.364 1.00 13.21 259 GLN B CA 1
ATOM 8155 C C . GLN B 1 275 ? 20.699 16.209 57.738 1.00 11.98 259 GLN B C 1
ATOM 8156 O O . GLN B 1 275 ? 20.614 15.333 56.871 1.00 15.15 259 GLN B O 1
ATOM 8162 N N . TYR B 1 276 ? 21.882 16.664 58.163 1.00 13.18 260 TYR B N 1
ATOM 8163 C CA . TYR B 1 276 ? 23.106 16.025 57.673 1.00 13.19 260 TYR B CA 1
ATOM 8164 C C . TYR B 1 276 ? 23.137 14.540 58.035 1.00 12.71 260 TYR B C 1
ATOM 8165 O O . TYR B 1 276 ? 23.505 13.700 57.205 1.00 15.08 260 TYR B O 1
ATOM 8174 N N . GLU B 1 277 ? 22.755 14.195 59.267 1.00 11.41 261 GLU B N 1
ATOM 8175 C CA . GLU B 1 277 ? 22.730 12.787 59.659 1.00 11.99 261 GLU B CA 1
ATOM 8176 C C . GLU B 1 277 ? 21.732 11.993 58.826 1.00 11.86 261 GLU B C 1
ATOM 8177 O O . GLU B 1 277 ? 22.058 10.917 58.309 1.00 15.55 261 GLU B O 1
ATOM 8183 N N . SER B 1 278 ? 20.510 12.513 58.679 1.00 13.41 262 SER B N 1
ATOM 8184 C CA . SER B 1 278 ? 19.378 11.734 58.183 1.00 14.06 262 SER B CA 1
ATOM 8185 C C . SER B 1 278 ? 19.028 11.973 56.720 1.00 12.90 262 SER B C 1
ATOM 8186 O O . SER B 1 278 ? 18.626 11.021 56.038 1.00 13.24 262 SER B O 1
ATOM 8189 N N . ASN B 1 279 ? 19.128 13.219 56.240 1.00 11.93 263 ASN B N 1
ATOM 8190 C CA . ASN B 1 279 ? 18.659 13.640 54.918 1.00 12.93 263 ASN B CA 1
ATOM 8191 C C . ASN B 1 279 ? 17.267 13.079 54.628 1.00 14.49 263 ASN B C 1
ATOM 8192 O O . ASN B 1 279 ? 17.106 12.223 53.743 1.00 13.00 263 ASN B O 1
ATOM 8197 N N . ALA B 1 280 ? 16.252 13.544 55.362 1.00 14.47 264 ALA B N 1
ATOM 8198 C CA . ALA B 1 280 ? 14.952 12.891 55.331 1.00 12.84 264 ALA B CA 1
ATOM 8199 C C . ALA B 1 280 ? 13.836 13.899 55.583 1.00 12.07 264 ALA B C 1
ATOM 8200 O O . ALA B 1 280 ? 14.066 15.018 56.043 1.00 11.18 264 ALA B O 1
ATOM 8202 N N . SER B 1 281 ? 12.608 13.464 55.299 1.00 12.13 265 SER B N 1
ATOM 8203 C CA . SER B 1 281 ? 11.415 14.270 55.476 1.00 11.77 265 SER B CA 1
ATOM 8204 C C . SER B 1 281 ? 10.921 14.193 56.916 1.00 11.59 265 SER B C 1
ATOM 8205 O O . SER B 1 281 ? 11.157 13.216 57.631 1.00 11.91 265 SER B O 1
ATOM 8208 N N . SER B 1 282 ? 10.204 15.242 57.315 1.00 14.25 266 SER B N 1
ATOM 8209 C CA . SER B 1 282 ? 9.380 15.247 58.524 1.00 13.17 266 SER B CA 1
ATOM 8210 C C . SER B 1 282 ? 10.214 15.013 59.778 1.00 13.09 266 SER B C 1
ATOM 8211 O O . SER B 1 282 ? 9.865 14.209 60.645 1.00 9.29 266 SER B O 1
ATOM 8214 N N . LEU B 1 283 ? 11.334 15.733 59.875 1.00 11.28 267 LEU B N 1
ATOM 8215 C CA . LEU B 1 283 ? 12.021 15.888 61.155 1.00 13.12 267 LEU B CA 1
ATOM 8216 C C . LEU B 1 283 ? 11.321 17.051 61.865 1.00 15.80 267 LEU B C 1
ATOM 8217 O O . LEU B 1 283 ? 11.793 18.191 61.895 1.00 15.50 267 LEU B O 1
ATOM 8222 N N . SER B 1 284 ? 10.139 16.756 62.407 1.00 12.75 268 SER B N 1
ATOM 8223 C CA . SER B 1 284 ? 9.202 17.800 62.799 1.00 14.08 268 SER B CA 1
ATOM 8224 C C . SER B 1 284 ? 9.603 18.447 64.127 1.00 14.37 268 SER B C 1
ATOM 8225 O O . SER B 1 284 ? 10.535 18.010 64.812 1.00 12.44 268 SER B O 1
ATOM 8228 N N . LEU B 1 285 ? 8.889 19.521 64.479 1.00 12.64 269 LEU B N 1
ATOM 8229 C CA . LEU B 1 285 ? 9.374 20.474 65.470 1.00 12.83 269 LEU B CA 1
ATOM 8230 C C . LEU B 1 285 ? 8.682 20.389 66.820 1.00 13.81 269 LEU B C 1
ATOM 8231 O O . LEU B 1 285 ? 9.149 21.030 67.768 1.00 12.28 269 LEU B O 1
ATOM 8236 N N . GLY B 1 286 ? 7.583 19.652 66.935 1.00 13.39 270 GLY B N 1
ATOM 8237 C CA . GLY B 1 286 ? 6.997 19.520 68.257 1.00 12.12 270 GLY B CA 1
ATOM 8238 C C . GLY B 1 286 ? 6.233 20.765 68.676 1.00 12.59 270 GLY B C 1
ATOM 8239 O O . GLY B 1 286 ? 5.750 21.548 67.847 1.00 11.76 270 GLY B O 1
ATOM 8240 N N . ARG B 1 287 ? 6.132 20.956 69.999 1.00 10.93 271 ARG B N 1
ATOM 8241 C CA . ARG B 1 287 ? 5.323 22.033 70.568 1.00 12.47 271 ARG B CA 1
ATOM 8242 C C . ARG B 1 287 ? 6.191 23.275 70.806 1.00 12.33 271 ARG B C 1
ATOM 8243 O O . ARG B 1 287 ? 6.535 23.638 71.929 1.00 12.19 271 ARG B O 1
ATOM 8251 N N . PHE B 1 288 ? 6.535 23.929 69.691 1.00 11.94 272 PHE B N 1
ATOM 8252 C CA . PHE B 1 288 ? 7.457 25.061 69.708 1.00 10.87 272 PHE B CA 1
ATOM 8253 C C . PHE B 1 288 ? 7.031 26.146 70.694 1.00 10.69 272 PHE B C 1
ATOM 8254 O O . PHE B 1 288 ? 7.868 26.688 71.420 1.00 12.59 272 PHE B O 1
ATOM 8262 N N . ASP B 1 289 ? 5.734 26.483 70.736 1.00 10.24 273 ASP B N 1
ATOM 8263 C CA . ASP B 1 289 ? 5.294 27.560 71.618 1.00 12.83 273 ASP B CA 1
ATOM 8264 C C . ASP B 1 289 ? 5.434 27.192 73.086 1.00 14.73 273 ASP B C 1
ATOM 8265 O O . ASP B 1 289 ? 5.460 28.090 73.936 1.00 14.95 273 ASP B O 1
ATOM 8270 N N . GLN B 1 290 ? 5.547 25.902 73.403 1.00 12.25 274 GLN B N 1
ATOM 8271 C CA . GLN B 1 290 ? 5.708 25.482 74.787 1.00 13.92 274 GLN B CA 1
ATOM 8272 C C . GLN B 1 290 ? 7.171 25.493 75.210 1.00 13.47 274 GLN B C 1
ATOM 8273 O O . GLN B 1 290 ? 7.520 26.120 76.215 1.00 13.36 274 GLN B O 1
ATOM 8279 N N . TYR B 1 291 ? 8.040 24.814 74.454 1.00 13.07 275 TYR B N 1
ATOM 8280 C CA . TYR B 1 291 ? 9.407 24.686 74.934 1.00 12.84 275 TYR B CA 1
ATOM 8281 C C . TYR B 1 291 ? 10.218 25.953 74.704 1.00 13.65 275 TYR B C 1
ATOM 8282 O O . TYR B 1 291 ? 11.233 26.145 75.381 1.00 17.08 275 TYR B O 1
ATOM 8291 N N . MET B 1 292 ? 9.771 26.842 73.813 1.00 11.88 276 MET B N 1
ATOM 8292 C CA . MET B 1 292 ? 10.491 28.078 73.543 1.00 12.76 276 MET B CA 1
ATOM 8293 C C . MET B 1 292 ? 10.077 29.191 74.509 1.00 15.30 276 MET B C 1
ATOM 8294 O O . MET B 1 292 ? 10.753 30.226 74.583 1.00 14.74 276 MET B O 1
ATOM 8299 N N . LEU B 1 293 ? 8.991 28.981 75.259 1.00 13.28 277 LEU B N 1
ATOM 8300 C CA . LEU B 1 293 ? 8.427 30.039 76.097 1.00 15.10 277 LEU B CA 1
ATOM 8301 C C . LEU B 1 293 ? 9.396 30.573 77.146 1.00 14.57 277 LEU B C 1
ATOM 8302 O O . LEU B 1 293 ? 9.487 31.804 77.291 1.00 13.67 277 LEU B O 1
ATOM 8307 N N . PRO B 1 294 ? 10.130 29.745 77.906 1.00 15.22 278 PRO B N 1
ATOM 8308 C CA . PRO B 1 294 ? 11.029 30.318 78.930 1.00 16.72 278 PRO B CA 1
ATOM 8309 C C . PRO B 1 294 ? 12.070 31.258 78.353 1.00 18.96 278 PRO B C 1
ATOM 8310 O O . PRO B 1 294 ? 12.441 32.257 78.991 1.00 15.72 278 PRO B O 1
ATOM 8314 N N . PHE B 1 295 ? 12.563 30.945 77.152 1.00 13.95 279 PHE B N 1
ATOM 8315 C CA . PHE B 1 295 ? 13.589 31.771 76.536 1.00 14.91 279 PHE B CA 1
ATOM 8316 C C . PHE B 1 295 ? 12.995 33.078 76.026 1.00 15.22 279 PHE B C 1
ATOM 8317 O O . PHE B 1 295 ? 13.612 34.138 76.165 1.00 14.49 279 PHE B O 1
ATOM 8325 N N . TYR B 1 296 ? 11.777 33.030 75.477 1.00 13.29 280 TYR B N 1
ATOM 8326 C CA . TYR B 1 296 ? 11.108 34.258 75.065 1.00 14.21 280 TYR B CA 1
ATOM 8327 C C . TYR B 1 296 ? 10.860 35.174 76.264 1.00 15.47 280 TYR B C 1
ATOM 8328 O O . TYR B 1 296 ? 11.131 36.378 76.203 1.00 14.60 280 TYR B O 1
ATOM 8337 N N . GLN B 1 297 ? 10.392 34.606 77.378 1.00 13.60 281 GLN B N 1
ATOM 8338 C CA . GLN B 1 297 ? 10.086 35.409 78.559 1.00 17.77 281 GLN B CA 1
ATOM 8339 C C . GLN B 1 297 ? 11.352 36.004 79.167 1.00 19.11 281 GLN B C 1
ATOM 8340 O O . GLN B 1 297 ? 11.349 37.163 79.600 1.00 21.16 281 GLN B O 1
ATOM 8346 N N . THR B 1 298 ? 12.443 35.232 79.194 1.00 17.77 282 THR B N 1
ATOM 8347 C CA . THR B 1 298 ? 13.711 35.746 79.707 1.00 19.50 282 THR B CA 1
ATOM 8348 C C . THR B 1 298 ? 14.177 36.947 78.894 1.00 21.94 282 THR B C 1
ATOM 8349 O O . THR B 1 298 ? 14.580 37.976 79.454 1.00 21.47 282 THR B O 1
ATOM 8353 N N . SER B 1 299 ? 14.113 36.840 77.563 1.00 19.32 283 SER B N 1
ATOM 8354 C CA . SER B 1 299 ? 14.513 37.960 76.719 1.00 21.20 283 SER B CA 1
ATOM 8355 C C . SER B 1 299 ? 13.675 39.198 77.020 1.00 20.73 283 SER B C 1
ATOM 8356 O O . SER B 1 299 ? 14.202 40.312 77.095 1.00 23.02 283 SER B O 1
ATOM 8359 N N . LEU B 1 300 ? 12.369 39.018 77.210 1.00 18.76 284 LEU B N 1
ATOM 8360 C CA . LEU B 1 300 ? 11.501 40.152 77.509 1.00 20.99 284 LEU B CA 1
ATOM 8361 C C . LEU B 1 300 ? 11.829 40.758 78.870 1.00 25.22 284 LEU B C 1
ATOM 8362 O O . LEU B 1 300 ? 11.956 41.982 78.997 1.00 26.71 284 LEU B O 1
ATOM 8367 N N . THR B 1 301 ? 11.978 39.923 79.903 1.00 23.91 285 THR B N 1
ATOM 8368 C CA . THR B 1 301 ? 12.285 40.487 81.211 1.00 27.34 285 THR B CA 1
ATOM 8369 C C . THR B 1 301 ? 13.689 41.086 81.244 1.00 28.06 285 THR B C 1
ATOM 8370 O O . THR B 1 301 ? 13.946 41.980 82.050 1.00 27.04 285 THR B O 1
ATOM 8374 N N . GLN B 1 302 ? 14.585 40.662 80.357 1.00 25.15 286 GLN B N 1
ATOM 8375 C CA . GLN B 1 302 ? 15.893 41.292 80.265 1.00 28.46 286 GLN B CA 1
ATOM 8376 C C . GLN B 1 302 ? 15.896 42.518 79.360 1.00 24.47 286 GLN B C 1
ATOM 8377 O O . GLN B 1 302 ? 16.964 43.082 79.111 1.00 28.60 286 GLN B O 1
ATOM 8383 N N . GLY B 1 303 ? 14.731 42.943 78.875 1.00 24.56 287 GLY B N 1
ATOM 8384 C CA . GLY B 1 303 ? 14.596 44.210 78.190 1.00 28.86 287 GLY B CA 1
ATOM 8385 C C . GLY B 1 303 ? 14.696 44.186 76.680 1.00 26.52 287 GLY B C 1
ATOM 8386 O O . GLY B 1 303 ? 14.645 45.254 76.062 1.00 25.74 287 GLY B O 1
ATOM 8387 N N . GLU B 1 304 ? 14.838 43.024 76.052 1.00 25.07 288 GLU B N 1
ATOM 8388 C CA . GLU B 1 304 ? 14.942 43.031 74.602 1.00 21.26 288 GLU B CA 1
ATOM 8389 C C . GLU B 1 304 ? 13.628 43.451 73.954 1.00 23.86 288 GLU B C 1
ATOM 8390 O O . GLU B 1 304 ? 12.543 43.287 74.518 1.00 23.11 288 GLU B O 1
ATOM 8396 N N . ASP B 1 305 ? 13.757 44.036 72.764 1.00 20.83 289 ASP B N 1
ATOM 8397 C CA . ASP B 1 305 ? 12.644 44.594 72.005 1.00 25.89 289 ASP B CA 1
ATOM 8398 C C . ASP B 1 305 ? 11.703 43.497 71.516 1.00 22.93 289 ASP B C 1
ATOM 8399 O O . ASP B 1 305 ? 12.122 42.612 70.763 1.00 18.55 289 ASP B O 1
ATOM 8404 N N . ALA B 1 306 ? 10.422 43.579 71.893 1.00 21.38 290 ALA B N 1
ATOM 8405 C CA . ALA B 1 306 ? 9.456 42.586 71.418 1.00 20.97 290 ALA B CA 1
ATOM 8406 C C . ALA B 1 306 ? 9.366 42.577 69.895 1.00 19.84 290 ALA B C 1
ATOM 8407 O O . ALA B 1 306 ? 9.191 41.514 69.282 1.00 17.47 290 ALA B O 1
ATOM 8409 N N . ALA B 1 307 ? 9.476 43.754 69.263 1.00 20.53 291 ALA B N 1
ATOM 8410 C CA . ALA B 1 307 ? 9.395 43.820 67.806 1.00 18.87 291 ALA B CA 1
ATOM 8411 C C . ALA B 1 307 ? 10.532 43.042 67.158 1.00 17.34 291 ALA B C 1
ATOM 8412 O O . ALA B 1 307 ? 10.337 42.366 66.139 1.00 15.77 291 ALA B O 1
ATOM 8414 N N . PHE B 1 308 ? 11.729 43.118 67.737 1.00 17.46 292 PHE B N 1
ATOM 8415 C CA . PHE B 1 308 ? 12.852 42.387 67.162 1.00 16.84 292 PHE B CA 1
ATOM 8416 C C . PHE B 1 308 ? 12.715 40.888 67.400 1.00 18.22 292 PHE B C 1
ATOM 8417 O O . PHE B 1 308 ? 13.053 40.087 66.524 1.00 15.48 292 PHE B O 1
ATOM 8425 N N . LEU B 1 309 ? 12.231 40.487 68.578 1.00 15.33 293 LEU B N 1
ATOM 8426 C CA . LEU B 1 309 ? 11.983 39.071 68.818 1.00 16.44 293 LEU B CA 1
ATOM 8427 C C . LEU B 1 309 ? 11.009 38.507 67.785 1.00 16.18 293 LEU B C 1
ATOM 8428 O O . LEU B 1 309 ? 11.171 37.370 67.323 1.00 13.98 293 LEU B O 1
ATOM 8433 N N . LYS B 1 310 ? 10.005 39.299 67.390 1.00 13.68 294 LYS B N 1
ATOM 8434 C CA . LYS B 1 310 ? 9.082 38.860 66.349 1.00 14.16 294 LYS B CA 1
ATOM 8435 C C . LYS B 1 310 ? 9.785 38.754 64.993 1.00 15.92 294 LYS B C 1
ATOM 8436 O O . LYS B 1 310 ? 9.572 37.786 64.249 1.00 13.73 294 LYS B O 1
ATOM 8442 N N . GLU B 1 311 ? 10.630 39.736 64.652 1.00 14.91 295 GLU B N 1
ATOM 8443 C CA . GLU B 1 311 ? 11.376 39.667 63.391 1.00 14.30 295 GLU B CA 1
ATOM 8444 C C . GLU B 1 311 ? 12.336 38.477 63.380 1.00 14.70 295 GLU B C 1
ATOM 8445 O O . GLU B 1 311 ? 12.538 37.834 62.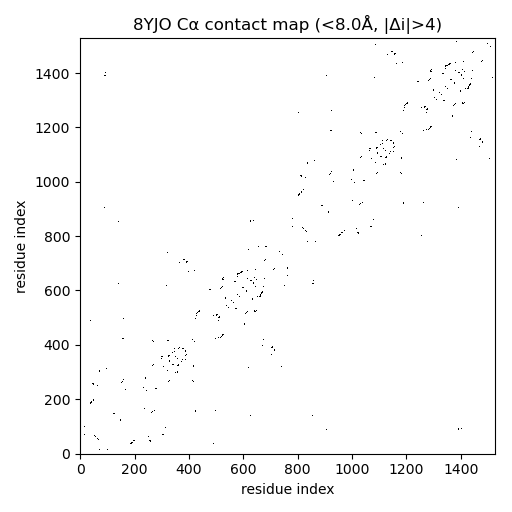339 1.00 13.75 295 GLU B O 1
ATOM 8451 N N . LEU B 1 312 ? 12.950 38.179 64.530 1.00 13.15 296 LEU B N 1
ATOM 8452 C CA . LEU B 1 312 ? 13.784 36.984 64.636 1.00 15.37 296 LEU B CA 1
ATOM 8453 C C . LEU B 1 312 ? 12.984 35.727 64.306 1.00 15.59 296 LEU B C 1
ATOM 8454 O O . LEU B 1 312 ? 13.422 34.878 63.506 1.00 12.60 296 LEU B O 1
ATOM 8459 N N . LEU B 1 313 ? 11.793 35.606 64.902 1.00 14.89 297 LEU B N 1
ATOM 8460 C CA . LEU B 1 313 ? 10.930 34.457 64.643 1.00 15.35 297 LEU B CA 1
ATOM 8461 C C . LEU B 1 313 ? 10.526 34.381 63.172 1.00 14.30 297 LEU B C 1
ATOM 8462 O O . LEU B 1 313 ? 10.541 33.302 62.566 1.00 14.24 297 LEU B O 1
ATOM 8467 N N . GLU B 1 314 ? 10.129 35.514 62.583 1.00 12.27 298 GLU B N 1
ATOM 8468 C CA . GLU B 1 314 ? 9.812 35.512 61.158 1.00 13.83 298 GLU B CA 1
ATOM 8469 C C . GLU B 1 314 ? 10.983 34.989 60.337 1.00 14.21 298 GLU B C 1
ATOM 8470 O O . GLU B 1 314 ? 10.794 34.226 59.378 1.00 14.26 298 GLU B O 1
ATOM 8476 N N . SER B 1 315 ? 12.207 35.384 60.703 1.00 12.00 299 SER B N 1
ATOM 8477 C CA . SER B 1 315 ? 13.377 34.954 59.947 1.00 14.55 299 SER B CA 1
ATOM 8478 C C . SER B 1 315 ? 13.632 33.461 60.129 1.00 14.07 299 SER B C 1
ATOM 8479 O O . SER B 1 315 ? 14.070 32.784 59.186 1.00 11.89 299 SER B O 1
ATOM 8482 N N . LEU B 1 316 ? 13.303 32.924 61.311 1.00 13.56 300 LEU B N 1
ATOM 8483 C CA . LEU B 1 316 ? 13.402 31.489 61.548 1.00 14.11 300 LEU B CA 1
ATOM 8484 C C . LEU B 1 316 ? 12.380 30.721 60.716 1.00 13.51 300 LEU B C 1
ATOM 8485 O O . LEU B 1 316 ? 12.695 29.656 60.166 1.00 12.85 300 LEU B O 1
ATOM 8490 N N . TRP B 1 317 ? 11.162 31.256 60.587 1.00 12.07 301 TRP B N 1
ATOM 8491 C CA . TRP B 1 317 ? 10.189 30.657 59.675 1.00 10.96 301 TRP B CA 1
ATOM 8492 C C . TRP B 1 317 ? 10.727 30.627 58.246 1.00 15.01 301 TRP B C 1
ATOM 8493 O O . TRP B 1 317 ? 10.546 29.637 57.528 1.00 13.26 301 TRP B O 1
ATOM 8504 N N . VAL B 1 318 ? 11.408 31.693 57.817 1.00 11.90 302 VAL B N 1
ATOM 8505 C CA . VAL B 1 318 ? 12.029 31.662 56.494 1.00 11.42 302 VAL B CA 1
ATOM 8506 C C . VAL B 1 318 ? 13.049 30.530 56.411 1.00 11.61 302 VAL B C 1
ATOM 8507 O O . VAL B 1 318 ? 13.100 29.801 55.411 1.00 11.34 302 VAL B O 1
ATOM 8511 N N . LYS B 1 319 ? 13.857 30.349 57.469 1.00 12.58 303 LYS B N 1
ATOM 8512 C CA . LYS B 1 319 ? 14.896 29.315 57.469 1.00 11.93 303 LYS B CA 1
ATOM 8513 C C . LYS B 1 319 ? 14.322 27.928 57.185 1.00 13.85 303 LYS B C 1
ATOM 8514 O O . LYS B 1 319 ? 14.955 27.113 56.503 1.00 13.99 303 LYS B O 1
ATOM 8520 N N . CYS B 1 320 ? 13.140 27.631 57.735 1.00 13.66 304 CYS B N 1
ATOM 8521 C CA . CYS B 1 320 ? 12.500 26.336 57.513 1.00 13.37 304 CYS B CA 1
ATOM 8522 C C . CYS B 1 320 ? 12.258 26.059 56.037 1.00 11.63 304 CYS B C 1
ATOM 8523 O O . CYS B 1 320 ? 12.179 24.890 55.641 1.00 13.16 304 CYS B O 1
ATOM 8526 N N . ASN B 1 321 ? 12.138 27.103 55.216 1.00 12.07 305 ASN B N 1
ATOM 8527 C CA . ASN B 1 321 ? 11.816 26.936 53.807 1.00 12.38 305 ASN B CA 1
ATOM 8528 C C . ASN B 1 321 ? 13.041 26.728 52.930 1.00 13.37 305 ASN B C 1
ATOM 8529 O O . ASN B 1 321 ? 12.897 26.645 51.703 1.00 15.49 305 ASN B O 1
ATOM 8534 N N . ASP B 1 322 ? 14.237 26.640 53.514 1.00 10.24 306 ASP B N 1
ATOM 8535 C CA . ASP B 1 322 ? 15.402 26.296 52.712 1.00 13.30 306 ASP B CA 1
ATOM 8536 C C . ASP B 1 322 ? 15.497 24.808 52.407 1.00 14.88 306 ASP B C 1
ATOM 8537 O O . ASP B 1 322 ? 16.340 24.413 51.599 1.00 12.29 306 ASP B O 1
ATOM 8542 N N . ILE B 1 323 ? 14.671 23.979 53.036 1.00 13.30 307 ILE B N 1
ATOM 8543 C CA . ILE B 1 323 ? 14.847 22.533 53.032 1.00 12.53 307 ILE B CA 1
ATOM 8544 C C . ILE B 1 323 ? 13.743 21.917 52.184 1.00 16.53 307 ILE B C 1
ATOM 8545 O O . ILE B 1 323 ? 12.553 22.057 52.498 1.00 13.17 307 ILE B O 1
ATOM 8550 N N . VAL B 1 324 ? 14.138 21.271 51.087 1.00 12.27 308 VAL B N 1
ATOM 8551 C CA . VAL B 1 324 ? 13.254 20.464 50.260 1.00 11.39 308 VAL B CA 1
ATOM 8552 C C . VAL B 1 324 ? 13.962 19.136 50.020 1.00 13.64 308 VAL B C 1
ATOM 8553 O O . VAL B 1 324 ? 15.189 19.096 49.865 1.00 14.53 308 VAL B O 1
ATOM 8557 N N . LEU B 1 325 ? 13.200 18.048 50.015 1.00 12.59 309 LEU B N 1
ATOM 8558 C CA . LEU B 1 325 ? 13.765 16.708 49.926 1.00 11.36 309 LEU B CA 1
ATOM 8559 C C . LEU B 1 325 ? 13.647 16.174 48.503 1.00 13.17 309 LEU B C 1
ATOM 8560 O O . LEU B 1 325 ? 12.674 16.455 47.793 1.00 13.11 309 LEU B O 1
ATOM 8565 N N . LEU B 1 326 ? 14.666 15.420 48.088 1.00 14.77 310 LEU B N 1
ATOM 8566 C CA . LEU B 1 326 ? 14.757 14.866 46.744 1.00 11.87 310 LEU B CA 1
ATOM 8567 C C . LEU B 1 326 ? 14.121 13.481 46.708 1.00 12.19 310 LEU B C 1
ATOM 8568 O O . LEU B 1 326 ? 14.426 12.637 47.556 1.00 15.60 310 LEU B O 1
ATOM 8573 N N . ARG B 1 327 ? 13.258 13.241 45.727 1.00 13.16 311 ARG B N 1
ATOM 8574 C CA . ARG B 1 327 ? 12.657 11.921 45.547 1.00 14.37 311 ARG B CA 1
ATOM 8575 C C . ARG B 1 327 ? 12.552 11.569 44.070 1.00 14.47 311 ARG B C 1
ATOM 8576 O O . ARG B 1 327 ? 12.649 12.427 43.188 1.00 12.74 311 ARG B O 1
ATOM 8584 N N . SER B 1 328 ? 12.333 10.280 43.819 1.00 12.86 312 SER B N 1
ATOM 8585 C CA . SER B 1 328 ? 12.198 9.777 42.462 1.00 15.82 312 SER B CA 1
ATOM 8586 C C . SER B 1 328 ? 10.902 10.278 41.832 1.00 14.38 312 SER B C 1
ATOM 8587 O O . SER B 1 328 ? 9.980 10.744 42.519 1.00 15.16 312 SER B O 1
ATOM 8590 N N . THR B 1 329 ? 10.821 10.133 40.506 1.00 15.33 313 THR B N 1
ATOM 8591 C CA . THR B 1 329 ? 9.619 10.556 39.787 1.00 14.69 313 THR B CA 1
ATOM 8592 C C . THR B 1 329 ? 8.385 9.781 40.242 1.00 17.16 313 THR B C 1
ATOM 8593 O O . THR B 1 329 ? 7.308 10.371 40.403 1.00 17.08 313 THR B O 1
ATOM 8597 N N . SER B 1 330 ? 8.512 8.467 40.480 1.00 16.68 314 SER B N 1
ATOM 8598 C CA . SER B 1 330 ? 7.356 7.734 41.006 1.00 16.09 314 SER B CA 1
ATOM 8599 C C . SER B 1 330 ? 7.028 8.182 42.425 1.00 16.73 314 SER B C 1
ATOM 8600 O O . SER B 1 330 ? 5.851 8.339 42.773 1.00 17.26 314 SER B O 1
ATOM 8603 N N . SER B 1 331 ? 8.054 8.387 43.260 1.00 15.39 315 SER B N 1
ATOM 8604 C CA . SER B 1 331 ? 7.813 8.822 44.634 1.00 17.30 315 SER B CA 1
ATOM 8605 C C . SER B 1 331 ? 7.128 10.178 44.652 1.00 17.66 315 SER B C 1
ATOM 8606 O O . SER B 1 331 ? 6.219 10.420 45.460 1.00 16.29 315 SER B O 1
ATOM 8609 N N . ALA B 1 332 ? 7.547 11.068 43.750 1.00 14.28 316 ALA B N 1
ATOM 8610 C CA . ALA B 1 332 ? 6.986 12.407 43.661 1.00 14.43 316 ALA B CA 1
ATOM 8611 C C . ALA B 1 332 ? 5.499 12.402 43.338 1.00 17.22 316 ALA B C 1
ATOM 8612 O O . ALA B 1 332 ? 4.823 13.385 43.643 1.00 16.57 316 ALA B O 1
ATOM 8614 N N . ARG B 1 333 ? 4.980 11.342 42.705 1.00 15.78 317 ARG B N 1
ATOM 8615 C CA . ARG B 1 333 ? 3.534 11.244 42.493 1.00 16.80 317 ARG B CA 1
ATOM 8616 C C . ARG B 1 333 ? 2.799 11.113 43.827 1.00 17.28 317 ARG B C 1
ATOM 8617 O O . ARG B 1 333 ? 1.689 11.639 43.997 1.00 15.25 317 ARG B O 1
ATOM 8625 N N . TYR B 1 334 ? 3.408 10.401 44.775 1.00 14.66 318 TYR B N 1
ATOM 8626 C CA . TYR B 1 334 ? 2.796 10.130 46.075 1.00 15.32 318 TYR B CA 1
ATOM 8627 C C . TYR B 1 334 ? 3.015 11.270 47.065 1.00 13.89 318 TYR B C 1
ATOM 8628 O O . TYR B 1 334 ? 2.209 11.438 47.985 1.00 13.97 318 TYR B O 1
ATOM 8637 N N . PHE B 1 335 ? 4.106 12.032 46.900 1.00 12.34 319 PHE B N 1
ATOM 8638 C CA . PHE B 1 335 ? 4.583 13.023 47.875 1.00 16.28 319 PHE B CA 1
ATOM 8639 C C . PHE B 1 335 ? 5.034 14.304 47.157 1.00 13.75 319 PHE B C 1
ATOM 8640 O O . PHE B 1 335 ? 6.172 14.747 47.287 1.00 14.60 319 PHE B O 1
ATOM 8648 N N . ALA B 1 336 ? 4.123 14.926 46.418 1.00 13.84 320 ALA B N 1
ATOM 8649 C CA . ALA B 1 336 ? 4.452 15.957 45.432 1.00 14.64 320 ALA B CA 1
ATOM 8650 C C . ALA B 1 336 ? 4.604 17.361 46.019 1.00 16.87 320 ALA B C 1
ATOM 8651 O O . ALA B 1 336 ? 3.854 17.760 46.917 1.00 13.43 320 ALA B O 1
ATOM 8653 N N . GLY B 1 337 ? 5.558 18.127 45.477 1.00 13.60 321 GLY B N 1
ATOM 8654 C CA . GLY B 1 337 ? 5.656 19.540 45.825 1.00 13.00 321 GLY B CA 1
ATOM 8655 C C . GLY B 1 337 ? 6.274 19.862 47.170 1.00 15.11 321 GLY B C 1
ATOM 8656 O O . GLY B 1 337 ? 6.010 20.941 47.720 1.00 14.38 321 GLY B O 1
ATOM 8657 N N . PHE B 1 338 ? 7.088 18.954 47.720 1.00 13.01 322 PHE B N 1
ATOM 8658 C CA . PHE B 1 338 ? 7.975 19.178 48.863 1.00 12.85 322 PHE B CA 1
ATOM 8659 C C . PHE B 1 338 ? 7.226 19.244 50.193 1.00 13.60 322 PHE B C 1
ATOM 8660 O O . PHE B 1 338 ? 7.189 20.300 50.840 1.00 11.30 322 PHE B O 1
ATOM 8668 N N . PRO B 1 339 ? 6.647 18.139 50.643 1.00 12.71 323 PRO B N 1
ATOM 8669 C CA . PRO B 1 339 ? 6.045 18.093 51.988 1.00 13.23 323 PRO B CA 1
ATOM 8670 C C . PRO B 1 339 ? 7.125 17.937 53.054 1.00 12.74 323 PRO B C 1
ATOM 8671 O O . PRO B 1 339 ? 7.322 16.872 53.643 1.00 16.16 323 PRO B O 1
ATOM 8675 N N . THR B 1 340 ? 7.856 19.028 53.313 1.00 11.43 324 THR B N 1
ATOM 8676 C CA . THR B 1 340 ? 9.069 18.922 54.120 1.00 11.87 324 THR B CA 1
ATOM 8677 C C . THR B 1 340 ? 8.742 18.552 55.566 1.00 12.94 324 THR B C 1
ATOM 8678 O O . THR B 1 340 ? 9.503 17.820 56.209 1.00 13.58 324 THR B O 1
ATOM 8682 N N . GLY B 1 341 ? 7.617 19.025 56.079 1.00 11.85 325 GLY B N 1
ATOM 8683 C CA . GLY B 1 341 ? 7.183 18.600 57.404 1.00 11.87 325 GLY B CA 1
ATOM 8684 C C . GLY B 1 341 ? 7.914 19.226 58.571 1.00 15.37 325 GLY B C 1
ATOM 8685 O O . GLY B 1 341 ? 8.159 18.546 59.581 1.00 13.97 325 GLY B O 1
ATOM 8686 N N . TYR B 1 342 ? 8.268 20.510 58.477 1.00 14.73 326 TYR B N 1
ATOM 8687 C CA . TYR B 1 342 ? 8.691 21.251 59.667 1.00 13.30 326 TYR B CA 1
ATOM 8688 C C . TYR B 1 342 ? 7.433 21.696 60.409 1.00 13.35 326 TYR B C 1
ATOM 8689 O O . TYR B 1 342 ? 7.061 22.872 60.455 1.00 14.18 326 TYR B O 1
ATOM 8698 N N . THR B 1 343 ? 6.775 20.696 61.001 1.00 12.48 327 THR B N 1
ATOM 8699 C CA . THR B 1 343 ? 5.447 20.832 61.584 1.00 12.52 327 THR B CA 1
ATOM 8700 C C . THR B 1 343 ? 5.564 21.179 63.066 1.00 12.15 327 THR B C 1
ATOM 8701 O O . THR B 1 343 ? 6.203 20.444 63.830 1.00 13.51 327 THR B O 1
ATOM 8705 N N . ALA B 1 344 ? 4.961 22.301 63.468 1.00 13.87 328 ALA B N 1
ATOM 8706 C CA . ALA B 1 344 ? 4.930 22.730 64.866 1.00 11.77 328 ALA B CA 1
ATOM 8707 C C . ALA B 1 344 ? 3.487 22.969 65.286 1.00 11.27 328 ALA B C 1
ATOM 8708 O O . ALA B 1 344 ? 2.722 23.599 64.552 1.00 12.18 328 ALA B O 1
ATOM 8710 N N . LEU B 1 345 ? 3.111 22.462 66.460 1.00 12.62 329 LEU B N 1
ATOM 8711 C CA . LEU B 1 345 ? 1.755 22.615 66.958 1.00 12.96 329 LEU B CA 1
ATOM 8712 C C . LEU B 1 345 ? 1.740 23.655 68.070 1.00 14.17 329 LEU B C 1
ATOM 8713 O O . LEU B 1 345 ? 2.726 23.830 68.797 1.00 12.91 329 LEU B O 1
ATOM 8718 N N . LEU B 1 346 ? 0.604 24.333 68.200 1.00 12.29 330 LEU B N 1
ATOM 8719 C CA . LEU B 1 346 ? 0.449 25.472 69.094 1.00 9.61 330 LEU B CA 1
ATOM 8720 C C . LEU B 1 346 ? -0.742 25.239 70.012 1.00 11.45 330 LEU B C 1
ATOM 8721 O O . LEU B 1 346 ? -1.707 24.575 69.636 1.00 11.87 330 LEU B O 1
ATOM 8726 N N . GLY B 1 347 ? -0.670 25.799 71.222 1.00 12.81 331 GLY B N 1
ATOM 8727 C CA . GLY B 1 347 ? -1.775 25.627 72.160 1.00 14.38 331 GLY B CA 1
ATOM 8728 C C . GLY B 1 347 ? -1.853 24.205 72.695 1.00 10.66 331 GLY B C 1
ATOM 8729 O O . GLY B 1 347 ? -0.842 23.509 72.841 1.00 15.58 331 GLY B O 1
ATOM 8730 N N . GLY B 1 348 ? -3.077 23.762 72.973 1.00 11.52 332 GLY B N 1
ATOM 8731 C CA . GLY B 1 348 ? -3.300 22.420 73.480 1.00 13.44 332 GLY B CA 1
ATOM 8732 C C . GLY B 1 348 ? -3.547 22.371 74.978 1.00 14.45 332 GLY B C 1
ATOM 8733 O O . GLY B 1 348 ? -4.235 23.239 75.528 1.00 12.74 332 GLY B O 1
ATOM 8734 N N . LEU B 1 349 ? -2.978 21.361 75.644 1.00 12.48 333 LEU B N 1
ATOM 8735 C CA . LEU B 1 349 ? -3.176 21.110 77.064 1.00 14.88 333 LEU B CA 1
ATOM 8736 C C . LEU B 1 349 ? -1.846 21.140 77.803 1.00 13.24 333 LEU B C 1
ATOM 8737 O O . LEU B 1 349 ? -0.794 20.811 77.243 1.00 14.55 333 LEU B O 1
ATOM 8742 N N . THR B 1 350 ? -1.906 21.550 79.062 1.00 13.75 334 THR B N 1
ATOM 8743 C CA . THR B 1 350 ? -0.791 21.408 79.975 1.00 15.25 334 THR B CA 1
ATOM 8744 C C . THR B 1 350 ? -0.848 20.017 80.597 1.00 15.35 334 THR B C 1
ATOM 8745 O O . THR B 1 350 ? -1.769 19.237 80.354 1.00 15.04 334 THR B O 1
ATOM 8749 N N . GLU B 1 351 ? 0.129 19.724 81.451 1.00 18.59 335 GLU B N 1
ATOM 8750 C CA . GLU B 1 351 ? 0.230 18.395 82.035 1.00 17.89 335 GLU B CA 1
ATOM 8751 C C . GLU B 1 351 ? -1.011 18.027 82.854 1.00 17.40 335 GLU B C 1
ATOM 8752 O O . GLU B 1 351 ? -1.379 16.850 82.915 1.00 16.83 335 GLU B O 1
ATOM 8758 N N . ASN B 1 352 ? -1.686 19.005 83.459 1.00 14.99 336 ASN B N 1
ATOM 8759 C CA . ASN B 1 352 ? -2.869 18.729 84.266 1.00 17.97 336 ASN B CA 1
ATOM 8760 C C . ASN B 1 352 ? -4.164 18.885 83.480 1.00 17.33 336 ASN B C 1
ATOM 8761 O O . ASN B 1 352 ? -5.242 18.866 84.074 1.00 18.29 336 ASN B O 1
ATOM 8766 N N . GLY B 1 353 ? -4.090 19.010 82.158 1.00 15.92 337 GLY B N 1
ATOM 8767 C CA . GLY B 1 353 ? -5.306 19.096 81.366 1.00 14.44 337 GLY B CA 1
ATOM 8768 C C . GLY B 1 353 ? -5.928 20.471 81.242 1.00 14.74 337 GLY B C 1
ATOM 8769 O O . GLY B 1 353 ? -7.078 20.578 80.790 1.00 14.83 337 GLY B O 1
ATOM 8770 N N . ARG B 1 354 ? -5.232 21.530 81.640 1.00 14.09 338 ARG B N 1
ATOM 8771 C CA . ARG B 1 354 ? -5.738 22.874 81.417 1.00 14.80 338 ARG B CA 1
ATOM 8772 C C . ARG B 1 354 ? -5.167 23.431 80.109 1.00 15.91 338 ARG B C 1
ATOM 8773 O O . ARG B 1 354 ? -4.372 22.783 79.422 1.00 13.95 338 ARG B O 1
ATOM 8781 N N . SER B 1 355 ? -5.585 24.641 79.746 1.00 13.07 339 SER B N 1
ATOM 8782 C CA . SER B 1 355 ? -5.232 25.170 78.434 1.00 14.01 339 SER B CA 1
ATOM 8783 C C . SER B 1 355 ? -3.768 25.598 78.390 1.00 15.96 339 SER B C 1
ATOM 8784 O O . SER B 1 355 ? -3.273 26.261 79.304 1.00 12.66 339 SER B O 1
ATOM 8787 N N . ALA B 1 356 ? -3.075 25.226 77.308 1.00 14.80 340 ALA B N 1
ATOM 8788 C CA . ALA B 1 356 ? -1.664 25.565 77.142 1.00 15.66 340 ALA B CA 1
ATOM 8789 C C . ALA B 1 356 ? -1.431 26.791 76.264 1.00 12.79 340 ALA B C 1
ATOM 8790 O O . ALA B 1 356 ? -0.272 27.111 75.977 1.00 14.29 340 ALA B O 1
ATOM 8792 N N . VAL B 1 357 ? -2.490 27.497 75.853 1.00 12.83 341 VAL B N 1
ATOM 8793 C CA . VAL B 1 357 ? -2.328 28.688 75.015 1.00 13.36 341 VAL B CA 1
ATOM 8794 C C . VAL B 1 357 ? -1.474 29.714 75.750 1.00 15.67 341 VAL B C 1
ATOM 8795 O O . VAL B 1 357 ? -1.689 29.981 76.938 1.00 12.80 341 VAL B O 1
ATOM 8799 N N . ASN B 1 358 ? -0.493 30.297 75.052 1.00 13.46 342 ASN B N 1
ATOM 8800 C CA . ASN B 1 358 ? 0.368 31.303 75.668 1.00 13.32 342 ASN B CA 1
ATOM 8801 C C . ASN B 1 358 ? 0.724 32.371 74.630 1.00 13.73 342 ASN B C 1
ATOM 8802 O O . ASN B 1 358 ? 0.240 32.345 73.495 1.00 14.35 342 ASN B O 1
ATOM 8807 N N . VAL B 1 359 ? 1.592 33.315 75.026 1.00 12.84 343 VAL B N 1
ATOM 8808 C CA . VAL B 1 359 ? 1.929 34.445 74.152 1.00 13.10 343 VAL B CA 1
ATOM 8809 C C . VAL B 1 359 ? 2.606 33.974 72.874 1.00 14.26 343 VAL B C 1
ATOM 8810 O O . VAL B 1 359 ? 2.436 34.589 71.808 1.00 14.70 343 VAL B O 1
ATOM 8814 N N . LEU B 1 360 ? 3.370 32.876 72.944 1.00 14.59 344 LEU B N 1
ATOM 8815 C CA . LEU B 1 360 ? 4.034 32.348 71.752 1.00 13.80 344 LEU B CA 1
ATOM 8816 C C . LEU B 1 360 ? 3.061 31.641 70.814 1.00 14.30 344 LEU B C 1
ATOM 8817 O O . LEU B 1 360 ? 3.309 31.572 69.597 1.00 14.44 344 LEU B O 1
ATOM 8822 N N . SER B 1 361 ? 1.969 31.096 71.352 1.00 13.56 345 SER B N 1
ATOM 8823 C CA . SER B 1 361 ? 0.926 30.544 70.493 1.00 13.94 345 SER B CA 1
ATOM 8824 C C . SER B 1 361 ? 0.423 31.611 69.531 1.00 16.29 345 SER B C 1
ATOM 8825 O O . SER B 1 361 ? 0.328 31.384 68.318 1.00 13.48 345 SER B O 1
ATOM 8828 N N . PHE B 1 362 ? 0.136 32.800 70.063 1.00 13.06 346 PHE B N 1
ATOM 8829 C CA . PHE B 1 362 ? -0.244 33.936 69.231 1.00 14.72 346 PHE B CA 1
ATOM 8830 C C . PHE B 1 362 ? 0.902 34.378 68.333 1.00 13.57 346 PHE B C 1
ATOM 8831 O O . PHE B 1 362 ? 0.706 34.615 67.136 1.00 13.97 346 PHE B O 1
ATOM 8839 N N . LEU B 1 363 ? 2.106 34.507 68.900 1.00 14.00 347 LEU B N 1
ATOM 8840 C CA . LEU B 1 363 ? 3.205 35.107 68.151 1.00 13.66 347 LEU B CA 1
ATOM 8841 C C . LEU B 1 363 ? 3.604 34.231 66.973 1.00 13.95 347 LEU B C 1
ATOM 8842 O O . LEU B 1 363 ? 3.950 34.740 65.902 1.00 11.98 347 LEU B O 1
ATOM 8847 N N . CYS B 1 364 ? 3.554 32.908 67.148 1.00 14.34 348 CYS B N 1
ATOM 8848 C CA . CYS B 1 364 ? 3.887 32.020 66.036 1.00 12.89 348 CYS B CA 1
ATOM 8849 C C . CYS B 1 364 ? 2.951 32.244 64.857 1.00 13.88 348 CYS B C 1
ATOM 8850 O O . CYS B 1 364 ? 3.384 32.223 63.697 1.00 15.88 348 CYS B O 1
ATOM 8853 N N . LEU B 1 365 ? 1.662 32.472 65.134 1.00 12.68 349 LEU B N 1
ATOM 8854 C CA . LEU B 1 365 ? 0.712 32.709 64.051 1.00 14.38 349 LEU B CA 1
ATOM 8855 C C . LEU B 1 365 ? 0.919 34.082 63.431 1.00 13.83 349 LEU B C 1
ATOM 8856 O O . LEU B 1 365 ? 0.877 34.228 62.202 1.00 15.91 349 LEU B O 1
ATOM 8861 N N . ASP B 1 366 ? 1.147 35.102 64.267 1.00 12.16 350 ASP B N 1
ATOM 8862 C CA . ASP B 1 366 ? 1.383 36.449 63.751 1.00 16.09 350 ASP B CA 1
ATOM 8863 C C . ASP B 1 366 ? 2.655 36.502 62.913 1.00 15.27 350 ASP B C 1
ATOM 8864 O O . ASP B 1 366 ? 2.674 37.108 61.835 1.00 17.15 350 ASP B O 1
ATOM 8869 N N . ALA B 1 367 ? 3.728 35.862 63.389 1.00 14.45 351 ALA B N 1
ATOM 8870 C CA . ALA B 1 367 ? 4.934 35.745 62.578 1.00 12.89 351 ALA B CA 1
ATOM 8871 C C . ALA B 1 367 ? 4.652 34.982 61.290 1.00 14.51 351 ALA B C 1
ATOM 8872 O O . ALA B 1 367 ? 5.188 35.326 60.230 1.00 15.15 351 ALA B O 1
ATOM 8874 N N . TYR B 1 368 ? 3.807 33.946 61.351 1.00 14.70 352 TYR B N 1
ATOM 8875 C CA . TYR B 1 368 ? 3.499 33.222 60.122 1.00 14.58 352 TYR B CA 1
ATOM 8876 C C . TYR B 1 368 ? 2.801 34.132 59.114 1.00 17.49 352 TYR B C 1
ATOM 8877 O O . TYR B 1 368 ? 3.023 34.018 57.901 1.00 14.45 352 TYR B O 1
ATOM 8886 N N . GLN B 1 369 ? 1.961 35.051 59.596 1.00 17.60 353 GLN B N 1
ATOM 8887 C CA . GLN B 1 369 ? 1.255 35.940 58.683 1.00 17.74 353 GLN B CA 1
ATOM 8888 C C . GLN B 1 369 ? 2.210 36.825 57.890 1.00 18.58 353 GLN B C 1
ATOM 8889 O O . GLN B 1 369 ? 1.865 37.271 56.790 1.00 15.53 353 GLN B O 1
ATOM 8895 N N . SER B 1 370 ? 3.404 37.098 58.419 1.00 16.55 354 SER B N 1
ATOM 8896 C CA . SER B 1 370 ? 4.356 37.908 57.662 1.00 18.12 354 SER B CA 1
ATOM 8897 C C . SER B 1 370 ? 5.080 37.109 56.590 1.00 19.39 354 SER B C 1
ATOM 8898 O O . SER B 1 370 ? 5.620 37.708 55.661 1.00 18.71 354 SER B O 1
ATOM 8901 N N . VAL B 1 371 ? 5.106 35.786 56.705 1.00 17.06 355 VAL B N 1
ATOM 8902 C CA . VAL B 1 371 ? 5.938 34.932 55.866 1.00 17.28 355 VAL B CA 1
ATOM 8903 C C . VAL B 1 371 ? 5.107 34.219 54.807 1.00 13.57 355 VAL B C 1
ATOM 8904 O O . VAL B 1 371 ? 5.402 34.307 53.616 1.00 14.10 355 VAL B O 1
ATOM 8908 N N . GLN B 1 372 ? 4.047 33.520 55.228 1.00 15.39 356 GLN B N 1
ATOM 8909 C CA . GLN B 1 372 ? 3.052 32.925 54.324 1.00 16.88 356 GLN B CA 1
ATOM 8910 C C . GLN B 1 372 ? 3.691 31.953 53.330 1.00 15.69 356 GLN B C 1
ATOM 8911 O O . GLN B 1 372 ? 3.387 31.969 52.131 1.00 12.64 356 GLN B O 1
ATOM 8917 N N . LEU B 1 373 ? 4.587 31.112 53.821 1.00 13.32 357 LEU B N 1
ATOM 8918 C CA . LEU B 1 373 ? 5.266 30.114 53.010 1.00 15.01 357 LEU B CA 1
ATOM 8919 C C . LEU B 1 373 ? 4.819 28.714 53.429 1.00 14.35 357 LEU B C 1
ATOM 8920 O O . LEU B 1 373 ? 4.108 28.551 54.426 1.00 13.27 357 LEU B O 1
ATOM 8925 N N . PRO B 1 374 ? 5.177 27.676 52.659 1.00 13.96 358 PRO B N 1
ATOM 8926 C CA . PRO B 1 374 ? 4.752 26.316 53.036 1.00 14.42 358 PRO B CA 1
ATOM 8927 C C . PRO B 1 374 ? 5.283 25.868 54.384 1.00 13.33 358 PRO B C 1
ATOM 8928 O O . PRO B 1 374 ? 4.639 25.051 55.061 1.00 13.29 358 PRO B O 1
ATOM 8932 N N . GLN B 1 375 ? 6.434 26.390 54.809 1.00 14.45 359 GLN B N 1
ATOM 8933 C CA . GLN B 1 375 ? 6.960 26.088 56.127 1.00 13.49 359 GLN B CA 1
ATOM 8934 C C . GLN B 1 375 ? 6.994 27.355 56.979 1.00 14.75 359 GLN B C 1
ATOM 8935 O O . GLN B 1 375 ? 7.059 28.468 56.442 1.00 14.08 359 GLN B O 1
ATOM 8941 N N . PRO B 1 376 ? 6.902 27.225 58.318 1.00 16.14 360 PRO B N 1
ATOM 8942 C CA . PRO B 1 376 ? 6.637 25.960 59.015 1.00 13.55 360 PRO B CA 1
ATOM 8943 C C . PRO B 1 376 ? 5.182 25.533 58.820 1.00 14.18 360 PRO B C 1
ATOM 8944 O O . PRO B 1 376 ? 4.307 26.383 58.606 1.00 13.07 360 PRO B O 1
ATOM 8948 N N . ASN B 1 377 ? 4.945 24.223 58.870 1.00 12.25 361 ASN B N 1
ATOM 8949 C CA . ASN B 1 377 ? 3.609 23.639 58.736 1.00 12.29 361 ASN B CA 1
ATOM 8950 C C . ASN B 1 377 ? 2.930 23.686 60.109 1.00 12.30 361 ASN B C 1
ATOM 8951 O O . ASN B 1 377 ? 2.880 22.706 60.855 1.00 11.77 361 ASN B O 1
ATOM 8956 N N . LEU B 1 378 ? 2.367 24.848 60.438 1.00 11.87 362 LEU B N 1
ATOM 8957 C CA . LEU B 1 378 ? 1.835 25.064 61.780 1.00 9.88 362 LEU B CA 1
ATOM 8958 C C . LEU B 1 378 ? 0.475 24.395 61.949 1.00 11.25 362 LEU B C 1
ATOM 8959 O O . LEU B 1 378 ? -0.358 24.391 61.036 1.00 11.85 362 LEU B O 1
ATOM 8964 N N . GLY B 1 379 ? 0.262 23.822 63.126 1.00 9.95 363 GLY B N 1
ATOM 8965 C CA . GLY B 1 379 ? -1.040 23.324 63.504 1.00 12.18 363 GLY B CA 1
ATOM 8966 C C . GLY B 1 379 ? -1.449 23.924 64.833 1.00 10.63 363 GLY B C 1
ATOM 8967 O O . GLY B 1 379 ? -0.613 24.244 65.675 1.00 10.67 363 GLY B O 1
ATOM 8968 N N . VAL B 1 380 ? -2.749 24.121 64.989 1.00 9.16 364 VAL B N 1
ATOM 8969 C CA . VAL B 1 380 ? -3.330 24.539 66.258 1.00 10.07 364 VAL B CA 1
ATOM 8970 C C . VAL B 1 380 ? -4.051 23.348 66.881 1.00 10.38 364 VAL B C 1
ATOM 8971 O O . VAL B 1 380 ? -4.900 22.717 66.234 1.00 13.65 364 VAL B O 1
ATOM 8975 N N . ARG B 1 381 ? -3.713 23.044 68.134 1.00 9.62 365 ARG B N 1
ATOM 8976 C CA . ARG B 1 381 ? -4.403 22.010 68.901 1.00 11.28 365 ARG B CA 1
ATOM 8977 C C . ARG B 1 381 ? -5.648 22.617 69.535 1.00 14.55 365 ARG B C 1
ATOM 8978 O O . ARG B 1 381 ? -5.549 23.536 70.356 1.00 13.02 365 ARG B O 1
ATOM 8986 N N . THR B 1 382 ? -6.816 22.125 69.149 1.00 14.99 366 THR B N 1
ATOM 8987 C CA . THR B 1 382 ? -8.053 22.604 69.742 1.00 13.51 366 THR B CA 1
ATOM 8988 C C . THR B 1 382 ? -8.530 21.627 70.810 1.00 16.18 366 THR B C 1
ATOM 8989 O O . THR B 1 382 ? -8.095 20.473 70.875 1.00 12.56 366 THR B O 1
ATOM 8993 N N . ASN B 1 383 ? -9.417 22.121 71.666 1.00 12.91 367 ASN B N 1
ATOM 8994 C CA . ASN B 1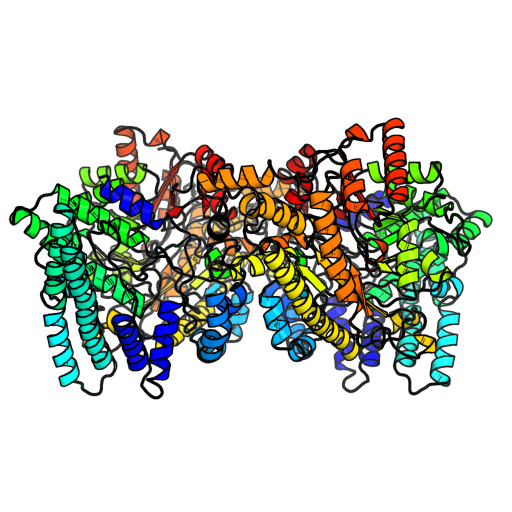 383 ? -10.005 21.334 72.743 1.00 15.07 367 ASN B CA 1
ATOM 8995 C C . ASN B 1 383 ? -11.178 22.143 73.283 1.00 17.43 367 ASN B C 1
ATOM 8996 O O . ASN B 1 383 ? -11.435 23.268 72.840 1.00 16.69 367 ASN B O 1
ATOM 9001 N N . ALA B 1 384 ? -11.915 21.552 74.226 1.00 17.84 368 ALA B N 1
ATOM 9002 C CA . ALA B 1 384 ? -13.072 22.245 74.773 1.00 16.97 368 ALA B CA 1
ATOM 9003 C C . ALA B 1 384 ? -12.678 23.516 75.520 1.00 19.02 368 ALA B C 1
ATOM 9004 O O . ALA B 1 384 ? -13.545 24.357 75.789 1.00 19.17 368 ALA B O 1
ATOM 9006 N N . LEU B 1 385 ? -11.396 23.670 75.876 1.00 15.14 369 LEU B N 1
ATOM 9007 C CA . LEU B 1 385 ? -10.941 24.811 76.661 1.00 15.23 369 LEU B CA 1
ATOM 9008 C C . LEU B 1 385 ? -10.458 25.989 75.826 1.00 18.44 369 LEU B C 1
ATOM 9009 O O . LEU B 1 385 ? -10.150 27.037 76.398 1.00 19.79 369 LEU B O 1
ATOM 9014 N N . ILE B 1 386 ? -10.371 25.859 74.503 1.00 16.42 370 ILE B N 1
ATOM 9015 C CA . ILE B 1 386 ? -9.685 26.883 73.724 1.00 15.69 370 ILE B CA 1
ATOM 9016 C C . ILE B 1 386 ? -10.452 28.195 73.819 1.00 17.76 370 ILE B C 1
ATOM 9017 O O . ILE B 1 386 ? -11.689 28.220 73.815 1.00 17.28 370 ILE B O 1
ATOM 9022 N N . ASP B 1 387 ? -9.718 29.288 73.961 1.00 15.45 371 ASP B N 1
ATOM 9023 C CA . ASP B 1 387 ? -10.321 30.591 74.193 1.00 19.51 371 ASP B CA 1
ATOM 9024 C C . ASP B 1 387 ? -10.648 31.259 72.868 1.00 18.39 371 ASP B C 1
ATOM 9025 O O . ASP B 1 387 ? -10.006 30.999 71.850 1.00 15.52 371 ASP B O 1
ATOM 9030 N N . THR B 1 388 ? -11.651 32.135 72.895 1.00 16.55 372 THR B N 1
ATOM 9031 C CA . THR B 1 388 ? -12.090 32.779 71.662 1.00 17.63 372 THR B CA 1
ATOM 9032 C C . THR B 1 388 ? -11.029 33.673 71.026 1.00 14.72 372 THR B C 1
ATOM 9033 O O . THR B 1 388 ? -10.898 33.635 69.789 1.00 15.25 372 THR B O 1
ATOM 9037 N N . PRO B 1 389 ? -10.255 34.478 71.766 1.00 16.51 373 PRO B N 1
ATOM 9038 C CA . PRO B 1 389 ? -9.221 35.271 71.083 1.00 16.58 373 PRO B CA 1
ATOM 9039 C C . PRO B 1 389 ? -8.237 34.419 70.291 1.00 14.36 373 PRO B C 1
ATOM 9040 O O . PRO B 1 389 ? -7.873 34.788 69.170 1.00 15.90 373 PRO B O 1
ATOM 9044 N N . PHE B 1 390 ? -7.803 33.280 70.838 1.00 16.45 374 PHE B N 1
ATOM 9045 C CA . PHE B 1 390 ? -6.853 32.442 70.118 1.00 15.43 374 PHE B CA 1
ATOM 9046 C C . PHE B 1 390 ? -7.522 31.757 68.931 1.00 16.86 374 PHE B C 1
ATOM 9047 O O . PHE B 1 390 ? -6.935 31.664 67.843 1.00 16.39 374 PHE B O 1
ATOM 9055 N N . LEU B 1 391 ? -8.754 31.282 69.121 1.00 14.20 375 LEU B N 1
ATOM 9056 C CA . LEU B 1 391 ? -9.522 30.709 68.021 1.00 17.27 375 LEU B CA 1
ATOM 9057 C C . LEU B 1 391 ? -9.725 31.719 66.897 1.00 17.16 375 LEU B C 1
ATOM 9058 O O . LEU B 1 391 ? -9.651 31.366 65.713 1.00 16.42 375 LEU B O 1
ATOM 9063 N N . MET B 1 392 ? -9.977 32.982 67.246 1.00 16.70 376 MET B N 1
ATOM 9064 C CA . MET B 1 392 ? -10.148 34.019 66.232 1.00 16.47 376 MET B CA 1
ATOM 9065 C C . MET B 1 392 ? -8.834 34.309 65.515 1.00 16.43 376 MET B C 1
ATOM 9066 O O . MET B 1 392 ? -8.820 34.541 64.298 1.00 17.26 376 MET B O 1
ATOM 9071 N N . LYS B 1 393 ? -7.723 34.306 66.254 1.00 14.35 377 LYS B N 1
ATOM 9072 C CA . LYS B 1 393 ? -6.415 34.463 65.631 1.00 16.02 377 LYS B CA 1
ATOM 9073 C C . LYS B 1 393 ? -6.115 33.299 64.693 1.00 14.17 377 LYS B C 1
ATOM 9074 O O . LYS B 1 393 ? -5.569 33.496 63.601 1.00 16.12 377 LYS B O 1
ATOM 9080 N N . THR B 1 394 ? -6.476 32.082 65.104 1.00 16.57 378 THR B N 1
ATOM 9081 C CA . THR B 1 394 ? -6.345 30.913 64.239 1.00 14.88 378 THR B CA 1
ATOM 9082 C C . THR B 1 394 ? -7.155 31.091 62.956 1.00 16.04 378 THR B C 1
ATOM 9083 O O . THR B 1 394 ? -6.635 30.914 61.845 1.00 14.41 378 THR B O 1
ATOM 9087 N N . ALA B 1 395 ? -8.434 31.475 63.093 1.00 15.00 379 ALA B N 1
ATOM 9088 C CA . ALA B 1 395 ? -9.281 31.701 61.923 1.00 14.09 379 ALA B CA 1
ATOM 9089 C C . ALA B 1 395 ? -8.727 32.808 61.032 1.00 17.09 379 ALA B C 1
ATOM 9090 O O . ALA B 1 395 ? -8.748 32.693 59.798 1.00 14.65 379 ALA B O 1
ATOM 9092 N N . GLU B 1 396 ? -8.260 33.908 61.637 1.00 14.37 380 GLU B N 1
ATOM 9093 C CA . GLU B 1 396 ? -7.677 34.996 60.852 1.00 15.76 380 GLU B CA 1
ATOM 9094 C C . GLU B 1 396 ? -6.486 34.515 60.028 1.00 16.24 380 GLU B C 1
ATOM 9095 O O . GLU B 1 396 ? -6.318 34.907 58.860 1.00 14.56 380 GLU B O 1
ATOM 9101 N N . THR B 1 397 ? -5.643 33.660 60.609 1.00 14.96 381 THR B N 1
ATOM 9102 C CA . THR B 1 397 ? -4.492 33.169 59.853 1.00 14.39 381 THR B CA 1
ATOM 9103 C C . THR B 1 397 ? -4.927 32.236 58.733 1.00 12.17 381 THR B C 1
ATOM 9104 O O . THR B 1 397 ? -4.420 32.337 57.606 1.00 13.99 381 THR B O 1
ATOM 9108 N N . ILE B 1 398 ? -5.873 31.336 59.016 1.00 12.73 382 ILE B N 1
ATOM 9109 C CA . ILE B 1 398 ? -6.404 30.442 57.987 1.00 12.36 382 ILE B CA 1
ATOM 9110 C C . ILE B 1 398 ? -6.913 31.230 56.787 1.00 13.69 382 ILE B C 1
ATOM 9111 O O . ILE B 1 398 ? -6.819 30.780 55.641 1.00 13.06 382 ILE B O 1
ATOM 9116 N N . ARG B 1 399 ? -7.489 32.408 57.036 1.00 15.69 383 ARG B N 1
ATOM 9117 C CA . ARG B 1 399 ? -8.100 33.192 55.973 1.00 13.39 383 ARG B CA 1
ATOM 9118 C C . ARG B 1 399 ? -7.088 33.721 54.957 1.00 12.26 383 ARG B C 1
ATOM 9119 O O . ARG B 1 399 ? -7.488 34.099 53.853 1.00 15.65 383 ARG B O 1
ATOM 9127 N N . PHE B 1 400 ? -5.793 33.767 55.288 1.00 15.37 384 PHE B N 1
ATOM 9128 C CA . PHE B 1 400 ? -4.804 34.130 54.273 1.00 12.49 384 PHE B CA 1
ATOM 9129 C C . PHE B 1 400 ? -4.721 33.096 53.152 1.00 16.27 384 PHE B C 1
ATOM 9130 O O . PHE B 1 400 ? -4.164 33.393 52.089 1.00 17.94 384 PHE B O 1
ATOM 9138 N N . GLY B 1 401 ? -5.260 31.901 53.358 1.00 12.83 385 GLY B N 1
ATOM 9139 C CA . GLY B 1 401 ? -5.393 30.963 52.253 1.00 15.78 385 GLY B CA 1
ATOM 9140 C C . GLY B 1 401 ? -4.172 30.130 51.923 1.00 16.19 385 GLY B C 1
ATOM 9141 O O . GLY B 1 401 ? -4.165 29.480 50.870 1.00 16.12 385 GLY B O 1
ATOM 9142 N N . THR B 1 402 ? -3.132 30.121 52.766 1.00 15.16 386 THR B N 1
ATOM 9143 C CA . THR B 1 402 ? -2.016 29.217 52.492 1.00 16.13 386 THR B CA 1
ATOM 9144 C C . THR B 1 402 ? -2.297 27.793 52.928 1.00 15.97 386 THR B C 1
ATOM 9145 O O . THR B 1 402 ? -1.525 26.895 52.570 1.00 16.00 386 THR B O 1
ATOM 9149 N N . GLY B 1 403 ? -3.372 27.570 53.682 1.00 14.59 387 GLY B N 1
ATOM 9150 C CA . GLY B 1 403 ? -3.663 26.285 54.268 1.00 14.80 387 GLY B CA 1
ATOM 9151 C C . GLY B 1 403 ? -3.144 26.113 55.675 1.00 15.02 387 GLY B C 1
ATOM 9152 O O . GLY B 1 403 ? -3.398 25.070 56.286 1.00 15.42 387 GLY B O 1
ATOM 9153 N N . ILE B 1 404 ? -2.438 27.102 56.214 1.00 14.40 388 ILE B N 1
ATOM 9154 C CA . ILE B 1 404 ? -1.782 27.005 57.511 1.00 13.06 388 ILE B CA 1
ATOM 9155 C C . ILE B 1 404 ? -2.367 28.086 58.413 1.00 12.37 388 ILE B C 1
ATOM 9156 O O . ILE B 1 404 ? -2.495 29.232 57.979 1.00 13.95 388 ILE B O 1
ATOM 9161 N N . PRO B 1 405 ? -2.753 27.777 59.664 1.00 12.97 389 PRO B N 1
ATOM 9162 C CA . PRO B 1 405 ? -2.579 26.504 60.375 1.00 9.57 389 PRO B CA 1
ATOM 9163 C C . PRO B 1 405 ? -3.635 25.447 60.079 1.00 14.05 389 PRO B C 1
ATOM 9164 O O . PRO B 1 405 ? -4.788 25.769 59.806 1.00 12.09 389 PRO B O 1
ATOM 9168 N N . GLN B 1 406 ? -3.229 24.181 60.142 1.00 10.42 390 GLN B N 1
ATOM 9169 C CA . GLN B 1 406 ? -4.178 23.084 60.238 1.00 10.40 390 GLN B CA 1
ATOM 9170 C C . GLN B 1 406 ? -4.587 22.897 61.705 1.00 11.88 390 GLN B C 1
ATOM 9171 O O . GLN B 1 406 ? -4.033 23.532 62.607 1.00 11.51 390 GLN B O 1
ATOM 9177 N N . ILE B 1 407 ? -5.567 22.018 61.943 1.00 11.75 391 ILE B N 1
ATOM 9178 C CA . ILE B 1 407 ? -6.208 21.880 63.256 1.00 10.35 391 ILE B CA 1
ATOM 9179 C C . ILE B 1 407 ? -6.185 20.415 63.701 1.00 12.76 391 ILE B C 1
ATOM 9180 O O . ILE B 1 407 ? -6.548 19.520 62.925 1.00 12.40 391 ILE B O 1
ATOM 9185 N N . PHE B 1 408 ? -5.819 20.181 64.970 1.00 11.42 392 PHE B N 1
ATOM 9186 C CA . PHE B 1 408 ? -5.813 18.857 65.596 1.00 13.27 392 PHE B CA 1
ATOM 9187 C C . PHE B 1 408 ? -6.595 18.909 66.898 1.00 13.15 392 PHE B C 1
ATOM 9188 O O . PHE B 1 408 ? -6.465 19.865 67.668 1.00 13.06 392 PHE B O 1
ATOM 9196 N N . ASN B 1 409 ? -7.394 17.875 67.159 1.00 11.44 393 ASN B N 1
ATOM 9197 C CA . ASN B 1 409 ? -8.385 17.932 68.225 1.00 13.55 393 ASN B CA 1
ATOM 9198 C C . ASN B 1 409 ? -7.955 17.048 69.394 1.00 13.45 393 ASN B C 1
ATOM 9199 O O . ASN B 1 409 ? -8.057 15.817 69.320 1.00 11.91 393 ASN B O 1
ATOM 9204 N N . ASP B 1 410 ? -7.499 17.693 70.478 1.00 12.40 394 ASP B N 1
ATOM 9205 C CA . ASP B 1 410 ? -7.075 16.980 71.684 1.00 12.07 394 ASP B CA 1
ATOM 9206 C C . ASP B 1 410 ? -8.161 16.059 72.223 1.00 13.82 394 ASP B C 1
ATOM 9207 O O . ASP B 1 410 ? -7.854 15.069 72.898 1.00 13.18 394 ASP B O 1
ATOM 9212 N N . GLU B 1 411 ? -9.430 16.404 71.997 1.00 13.98 395 GLU B N 1
ATOM 9213 C CA . GLU B 1 411 ? -10.519 15.661 72.619 1.00 14.80 395 GLU B CA 1
ATOM 9214 C C . GLU B 1 411 ? -10.541 14.208 72.158 1.00 17.85 395 GLU B C 1
ATOM 9215 O O . GLU B 1 411 ? -10.961 13.323 72.915 1.00 15.68 395 GLU B O 1
ATOM 9221 N N . VAL B 1 412 ? -10.091 13.936 70.934 1.00 11.40 396 VAL B N 1
ATOM 9222 C CA . VAL B 1 412 ? -10.051 12.559 70.452 1.00 12.10 396 VAL B CA 1
ATOM 9223 C C . VAL B 1 412 ? -8.607 12.067 70.426 1.00 13.50 396 VAL B C 1
ATOM 9224 O O . VAL B 1 412 ? -8.352 10.876 70.642 1.00 14.18 396 VAL B O 1
ATOM 9228 N N . VAL B 1 413 ? -7.644 12.964 70.181 1.00 13.86 397 VAL B N 1
ATOM 9229 C CA . VAL B 1 413 ? -6.258 12.503 70.052 1.00 11.67 397 VAL B CA 1
ATOM 9230 C C . VAL B 1 413 ? -5.746 11.936 71.376 1.00 11.54 397 VAL B C 1
ATOM 9231 O O . VAL B 1 413 ? -5.072 10.901 71.405 1.00 10.52 397 VAL B O 1
ATOM 9235 N N . VAL B 1 414 ? -6.036 12.593 72.497 1.00 13.43 398 VAL B N 1
ATOM 9236 C CA . VAL B 1 414 ? -5.532 12.073 73.770 1.00 12.30 398 VAL B CA 1
ATOM 9237 C C . VAL B 1 414 ? -6.093 10.693 74.082 1.00 12.12 398 VAL B C 1
ATOM 9238 O O . VAL B 1 414 ? -5.296 9.783 74.373 1.00 11.88 398 VAL B O 1
ATOM 9242 N N . PRO B 1 415 ? -7.412 10.431 73.984 1.00 12.32 399 PRO B N 1
ATOM 9243 C CA . PRO B 1 415 ? -7.878 9.038 74.134 1.00 14.37 399 PRO B CA 1
ATOM 9244 C C . PRO B 1 415 ? -7.253 8.070 73.137 1.00 12.07 399 PRO B C 1
ATOM 9245 O O . PRO B 1 415 ? -6.998 6.913 73.482 1.00 11.84 399 PRO B O 1
ATOM 9249 N N . ALA B 1 416 ? -6.998 8.498 71.900 1.00 12.39 400 ALA B N 1
ATOM 9250 C CA . ALA B 1 416 ? -6.382 7.581 70.940 1.00 10.53 400 ALA B CA 1
ATOM 9251 C C . ALA B 1 416 ? -5.029 7.086 71.439 1.00 12.77 400 ALA B C 1
ATOM 9252 O O . ALA B 1 416 ? -4.698 5.898 71.290 1.00 12.14 400 ALA B O 1
ATOM 9254 N N . PHE B 1 417 ? -4.233 7.983 72.040 1.00 12.20 401 PHE B N 1
ATOM 9255 C CA . PHE B 1 417 ? -2.924 7.595 72.566 1.00 11.23 401 PHE B CA 1
ATOM 9256 C C . PHE B 1 417 ? -3.056 6.761 73.836 1.00 12.86 401 PHE B C 1
ATOM 9257 O O . PHE B 1 417 ? -2.342 5.759 74.007 1.00 10.66 401 PHE B O 1
ATOM 9265 N N . LEU B 1 418 ? -3.941 7.175 74.752 1.00 13.01 402 LEU B N 1
ATOM 9266 C CA . LEU B 1 418 ? -4.176 6.374 75.947 1.00 13.13 402 LEU B CA 1
ATOM 9267 C C . LEU B 1 418 ? -4.499 4.930 75.575 1.00 13.71 402 LEU B C 1
ATOM 9268 O O . LEU B 1 418 ? -4.044 3.992 76.234 1.00 14.25 402 LEU B O 1
ATOM 9273 N N . ASN B 1 419 ? -5.258 4.737 74.496 1.00 12.97 403 ASN B N 1
ATOM 9274 C CA . ASN B 1 419 ? -5.600 3.390 74.055 1.00 14.81 403 ASN B CA 1
ATOM 9275 C C . ASN B 1 419 ? -4.378 2.610 73.586 1.00 15.13 403 ASN B C 1
ATOM 9276 O O . ASN B 1 419 ? -4.396 1.378 73.635 1.00 16.00 403 ASN B O 1
ATOM 9281 N N . ARG B 1 420 ? -3.304 3.295 73.181 1.00 12.11 404 ARG B N 1
ATOM 9282 C CA . ARG B 1 420 ? -2.082 2.639 72.743 1.00 15.31 404 ARG B CA 1
ATOM 9283 C C . ARG B 1 420 ? -1.039 2.524 73.852 1.00 19.97 404 ARG B C 1
ATOM 9284 O O . ARG B 1 420 ? 0.127 2.245 73.559 1.00 16.57 404 ARG B O 1
ATOM 9292 N N . GLY B 1 421 ? -1.420 2.752 75.111 1.00 16.70 405 GLY B N 1
ATOM 9293 C CA . GLY B 1 421 ? -0.499 2.584 76.217 1.00 18.96 405 GLY B CA 1
ATOM 9294 C C . GLY B 1 421 ? 0.374 3.778 76.516 1.00 16.62 405 GLY B C 1
ATOM 9295 O O . GLY B 1 421 ? 1.313 3.655 77.312 1.00 13.58 405 GLY B O 1
ATOM 9296 N N . VAL B 1 422 ? 0.103 4.924 75.905 1.00 14.42 406 VAL B N 1
ATOM 9297 C CA . VAL B 1 422 ? 0.837 6.149 76.207 1.00 12.70 406 VAL B CA 1
ATOM 9298 C C . VAL B 1 422 ? 0.338 6.688 77.539 1.00 15.86 406 VAL B C 1
ATOM 9299 O O . VAL B 1 422 ? -0.874 6.752 77.771 1.00 14.59 406 VAL B O 1
ATOM 9303 N N . SER B 1 423 ? 1.265 7.091 78.405 1.00 12.49 407 SER B N 1
ATOM 9304 C CA . SER B 1 423 ? 0.895 7.713 79.678 1.00 13.79 407 SER B CA 1
ATOM 9305 C C . SER B 1 423 ? 0.065 8.988 79.473 1.00 15.55 407 SER B C 1
ATOM 9306 O O . SER B 1 423 ? 0.113 9.637 78.425 1.00 14.56 407 SER B O 1
ATOM 9309 N N . LEU B 1 424 ? -0.701 9.358 80.511 1.00 14.98 408 LEU B N 1
ATOM 9310 C CA . LEU B 1 424 ? -1.576 10.528 80.406 1.00 13.66 408 LEU B CA 1
ATOM 9311 C C . LEU B 1 424 ? -0.781 11.798 80.119 1.00 12.96 408 LEU B C 1
ATOM 9312 O O . LEU B 1 424 ? -1.167 12.606 79.264 1.00 11.07 408 LEU B O 1
ATOM 9317 N N . GLU B 1 425 ? 0.329 11.995 80.828 1.00 12.38 409 GLU B N 1
ATOM 9318 C CA . GLU B 1 425 ? 1.088 13.225 80.652 1.00 15.64 409 GLU B CA 1
ATOM 9319 C C . GLU B 1 425 ? 1.799 13.230 79.306 1.00 14.18 409 GLU B C 1
ATOM 9320 O O . GLU B 1 425 ? 1.898 14.282 78.658 1.00 15.65 409 GLU B O 1
ATOM 9326 N N . ASP B 1 426 ? 2.282 12.062 78.860 1.00 12.46 410 ASP B N 1
ATOM 9327 C CA . ASP B 1 426 ? 2.843 11.973 77.508 1.00 13.06 410 ASP B CA 1
ATOM 9328 C C . ASP B 1 426 ? 1.782 12.282 76.456 1.00 11.15 410 ASP B C 1
ATOM 9329 O O . ASP B 1 426 ? 2.023 13.046 75.514 1.00 11.87 410 ASP B O 1
ATOM 9334 N N . ALA B 1 427 ? 0.599 11.678 76.595 1.00 11.33 411 ALA B N 1
ATOM 9335 C CA . ALA B 1 427 ? -0.440 11.849 75.583 1.00 11.89 411 ALA B CA 1
ATOM 9336 C C . ALA B 1 427 ? -0.906 13.294 75.502 1.00 12.84 411 ALA B C 1
ATOM 9337 O O . ALA B 1 427 ? -1.129 13.821 74.406 1.00 11.55 411 ALA B O 1
ATOM 9339 N N . ARG B 1 428 ? -1.061 13.959 76.653 1.00 11.94 412 ARG B N 1
ATOM 9340 C CA . ARG B 1 428 ? -1.399 15.375 76.618 1.00 11.58 412 ARG B CA 1
ATOM 9341 C C . ARG B 1 428 ? -0.308 16.215 75.964 1.00 13.64 412 ARG B C 1
ATOM 9342 O O . ARG B 1 428 ? -0.590 17.332 75.516 1.00 13.76 412 ARG B O 1
ATOM 9350 N N . ASP B 1 429 ? 0.926 15.714 75.900 1.00 12.52 413 ASP B N 1
ATOM 9351 C CA . ASP B 1 429 ? 2.032 16.459 75.306 1.00 12.17 413 ASP B CA 1
ATOM 9352 C C . ASP B 1 429 ? 2.241 16.145 73.814 1.00 12.37 413 ASP B C 1
ATOM 9353 O O . ASP B 1 429 ? 3.327 16.413 73.286 1.00 13.20 413 ASP B O 1
ATOM 9358 N N . TYR B 1 430 ? 1.231 15.605 73.119 1.00 11.80 414 TYR B N 1
ATOM 9359 C CA . TYR B 1 430 ? 1.449 15.140 71.747 1.00 9.75 414 TYR B CA 1
ATOM 9360 C C . TYR B 1 430 ? 1.672 16.305 70.778 1.00 12.56 414 TYR B C 1
ATOM 9361 O O . TYR B 1 430 ? 1.292 17.463 71.027 1.00 11.65 414 TYR B O 1
ATOM 9370 N N . SER B 1 431 ? 2.287 15.971 69.651 1.00 10.42 415 SER B N 1
ATOM 9371 C CA . SER B 1 431 ? 2.360 16.861 68.501 1.00 11.97 415 SER B CA 1
ATOM 9372 C C . SER B 1 431 ? 2.212 15.998 67.250 1.00 12.26 415 SER B C 1
ATOM 9373 O O . SER B 1 431 ? 1.739 14.855 67.303 1.00 11.46 415 SER B O 1
ATOM 9376 N N . VAL B 1 432 ? 2.610 16.530 66.097 1.00 14.52 416 VAL B N 1
ATOM 9377 C CA . VAL B 1 432 ? 2.340 15.879 64.819 1.00 12.57 416 VAL B CA 1
ATOM 9378 C C . VAL B 1 432 ? 3.642 15.744 64.043 1.00 12.29 416 VAL B C 1
ATOM 9379 O O . VAL B 1 432 ? 4.418 16.701 63.954 1.00 13.13 416 VAL B O 1
ATOM 9383 N N . VAL B 1 433 ? 3.893 14.546 63.519 1.00 12.36 417 VAL B N 1
ATOM 9384 C CA . VAL B 1 433 ? 4.995 14.309 62.595 1.00 10.73 417 VAL B CA 1
ATOM 9385 C C . VAL B 1 433 ? 4.467 14.514 61.183 1.00 13.03 417 VAL B C 1
ATOM 9386 O O . VAL B 1 433 ? 3.411 13.976 60.827 1.00 11.50 417 VAL B O 1
ATOM 9390 N N . GLY B 1 434 ? 5.184 15.310 60.387 1.00 15.00 418 GLY B N 1
ATOM 9391 C CA . GLY B 1 434 ? 4.850 15.448 58.972 1.00 13.10 418 GLY B CA 1
ATOM 9392 C C . GLY B 1 434 ? 3.497 16.105 58.755 1.00 14.13 418 GLY B C 1
ATOM 9393 O O . GLY B 1 434 ? 3.212 17.203 59.260 1.00 14.00 418 GLY B O 1
ATOM 9394 N N . CYS B 1 435 ? 2.648 15.425 57.986 1.00 12.77 419 CYS B N 1
ATOM 9395 C CA . CYS B 1 435 ? 1.323 15.933 57.654 1.00 12.05 419 CYS B CA 1
ATOM 9396 C C . CYS B 1 435 ? 0.351 15.877 58.827 1.00 15.32 419 CYS B C 1
ATOM 9397 O O . CYS B 1 435 ? -0.092 16.921 59.314 1.00 15.85 419 CYS B O 1
ATOM 9400 N N . VAL B 1 436 ? -0.008 14.678 59.283 1.00 12.50 420 VAL B N 1
ATOM 9401 C CA . VAL B 1 436 ? -1.058 14.534 60.291 1.00 13.92 420 VAL B CA 1
ATOM 9402 C C . VAL B 1 436 ? -0.705 13.417 61.262 1.00 13.98 420 VAL B C 1
ATOM 9403 O O . VAL B 1 436 ? -1.557 12.972 62.046 1.00 16.58 420 VAL B O 1
ATOM 9407 N N . GLU B 1 437 ? 0.541 12.944 61.221 1.00 11.20 421 GLU B N 1
ATOM 9408 C CA . GLU B 1 437 ? 0.904 11.742 61.975 1.00 12.25 421 GLU B CA 1
ATOM 9409 C C . GLU B 1 437 ? 1.076 12.074 63.454 1.00 15.48 421 GLU B C 1
ATOM 9410 O O . GLU B 1 437 ? 2.073 12.686 63.858 1.00 13.84 421 GLU B O 1
ATOM 9416 N N . LEU B 1 438 ? 0.103 11.651 64.255 1.00 11.92 422 LEU B N 1
ATOM 9417 C CA . LEU B 1 438 ? 0.112 11.900 65.687 1.00 13.47 422 LEU B CA 1
ATOM 9418 C C . LEU B 1 438 ? 1.297 11.203 66.340 1.00 11.78 422 LEU B C 1
ATOM 9419 O O . LEU B 1 438 ? 1.562 10.027 66.075 1.00 12.63 422 LEU B O 1
ATOM 9424 N N . SER B 1 439 ? 2.025 11.931 67.187 1.00 11.78 423 SER B N 1
ATOM 9425 C CA . SER B 1 439 ? 3.260 11.390 67.743 1.00 13.12 423 SER B CA 1
ATOM 9426 C C . SER B 1 439 ? 3.544 12.047 69.088 1.00 14.99 423 SER B C 1
ATOM 9427 O O . SER B 1 439 ? 3.066 13.152 69.376 1.00 13.25 423 SER B O 1
ATOM 9430 N N . ILE B 1 440 ? 4.324 11.363 69.922 1.00 12.34 424 ILE B N 1
ATOM 9431 C CA . ILE B 1 440 ? 4.707 11.910 71.221 1.00 12.00 424 ILE B CA 1
ATOM 9432 C C . ILE B 1 440 ? 6.133 12.436 71.105 1.00 13.58 424 ILE B C 1
ATOM 9433 O O . ILE B 1 440 ? 7.076 11.629 70.995 1.00 12.78 424 ILE B O 1
ATOM 9438 N N . PRO B 1 441 ? 6.336 13.756 71.106 1.00 15.06 425 PRO B N 1
ATOM 9439 C CA . PRO B 1 441 ? 7.643 14.333 70.753 1.00 15.56 425 PRO B CA 1
ATOM 9440 C C . PRO B 1 441 ? 8.732 13.887 71.709 1.00 14.28 425 PRO B C 1
ATOM 9441 O O . PRO B 1 441 ? 8.545 13.869 72.927 1.00 15.10 425 PRO B O 1
ATOM 9445 N N . GLY B 1 442 ? 9.896 13.570 71.146 1.00 11.07 426 GLY B N 1
ATOM 9446 C CA . GLY B 1 442 ? 11.018 13.126 71.940 1.00 12.85 426 GLY B CA 1
ATOM 9447 C C . GLY B 1 442 ? 10.881 11.751 72.559 1.00 14.15 426 GLY B C 1
ATOM 9448 O O . GLY B 1 442 ? 11.796 11.328 73.281 1.00 13.32 426 GLY B O 1
ATOM 9449 N N . ARG B 1 443 ? 9.783 11.029 72.290 1.00 13.69 427 ARG B N 1
ATOM 9450 C CA . ARG B 1 443 ? 9.530 9.740 72.928 1.00 12.19 427 ARG B CA 1
ATOM 9451 C C . ARG B 1 443 ? 9.058 8.641 71.977 1.00 13.11 427 ARG B C 1
ATOM 9452 O O . ARG B 1 443 ? 8.731 7.551 72.452 1.00 12.95 427 ARG B O 1
ATOM 9460 N N . THR B 1 444 ? 8.997 8.883 70.664 1.00 9.90 428 THR B N 1
ATOM 9461 C CA . THR B 1 444 ? 8.285 8.007 69.743 1.00 11.52 428 THR B CA 1
ATOM 9462 C C . THR B 1 444 ? 9.141 7.670 68.531 1.00 12.63 428 THR B C 1
ATOM 9463 O O . THR B 1 444 ? 9.769 8.558 67.948 1.00 11.50 428 THR B O 1
ATOM 9467 N N . TYR B 1 445 ? 9.133 6.396 68.130 1.00 11.66 429 TYR B N 1
ATOM 9468 C CA . TYR B 1 445 ? 9.554 5.990 66.785 1.00 11.10 429 TYR B CA 1
ATOM 9469 C C . TYR B 1 445 ? 8.337 5.326 66.157 1.00 11.72 429 TYR B C 1
ATOM 9470 O O . TYR B 1 445 ? 7.979 4.205 66.528 1.00 13.04 429 TYR B O 1
ATOM 9479 N N . GLY B 1 446 ? 7.678 6.027 65.239 1.00 10.73 430 GLY B N 1
ATOM 9480 C CA . GLY B 1 446 ? 6.367 5.599 64.788 1.00 10.04 430 GLY B CA 1
ATOM 9481 C C . GLY B 1 446 ? 6.319 4.914 63.434 1.00 12.27 430 GLY B C 1
ATOM 9482 O O . GLY B 1 446 ? 5.261 4.380 63.085 1.00 11.51 430 GLY B O 1
ATOM 9483 N N . LEU B 1 447 ? 7.418 4.887 62.669 1.00 13.68 431 LEU B N 1
ATOM 9484 C CA . LEU B 1 447 ? 7.341 4.545 61.242 1.00 12.19 431 LEU B CA 1
ATOM 9485 C C . LEU B 1 447 ? 6.057 5.094 60.642 1.00 12.25 431 LEU B C 1
ATOM 9486 O O . LEU B 1 447 ? 5.243 4.380 60.059 1.00 13.42 431 LEU B O 1
ATOM 9491 N N . HIS B 1 448 ? 5.907 6.409 60.797 1.00 10.40 432 HIS B N 1
ATOM 9492 C CA . HIS B 1 448 ? 4.591 7.028 60.699 1.00 14.18 432 HIS B CA 1
ATOM 9493 C C . HIS B 1 448 ? 3.993 7.004 59.301 1.00 11.97 432 HIS B C 1
ATOM 9494 O O . HIS B 1 448 ? 2.789 7.247 59.162 1.00 14.31 432 HIS B O 1
ATOM 9501 N N . ASP B 1 449 ? 4.779 6.750 58.262 1.00 13.13 433 ASP B N 1
ATOM 9502 C CA . ASP B 1 449 ? 4.219 6.640 56.917 1.00 10.69 433 ASP B CA 1
ATOM 9503 C C . ASP B 1 449 ? 4.878 5.488 56.183 1.00 16.38 433 ASP B C 1
ATOM 9504 O O . ASP B 1 449 ? 5.310 5.618 55.035 1.00 12.81 433 ASP B O 1
ATOM 9509 N N . ILE B 1 450 ? 4.952 4.331 56.847 1.00 12.58 434 ILE B N 1
ATOM 9510 C CA . ILE B 1 450 ? 5.704 3.217 56.275 1.00 12.75 434 ILE B CA 1
ATOM 9511 C C . ILE B 1 450 ? 4.961 2.563 55.112 1.00 13.10 434 ILE B C 1
ATOM 9512 O O . ILE B 1 450 ? 5.605 1.975 54.234 1.00 14.48 434 ILE B O 1
ATOM 9517 N N . ALA B 1 451 ? 3.633 2.668 55.045 1.00 12.97 435 ALA B N 1
ATOM 9518 C CA . ALA B 1 451 ? 2.926 2.009 53.948 1.00 15.93 435 ALA B CA 1
ATOM 9519 C C . ALA B 1 451 ? 1.564 2.660 53.735 1.00 15.14 435 ALA B C 1
ATOM 9520 O O . ALA B 1 451 ? 0.990 3.259 54.652 1.00 13.69 435 ALA B O 1
ATOM 9522 N N . MET B 1 452 ? 1.055 2.528 52.500 1.00 12.24 436 MET B N 1
ATOM 9523 C CA . MET B 1 452 ? -0.248 3.064 52.109 1.00 13.97 436 MET B CA 1
ATOM 9524 C C . MET B 1 452 ? -1.078 1.980 51.441 1.00 15.25 436 MET B C 1
ATOM 9525 O O . MET B 1 452 ? -0.601 1.299 50.525 1.00 14.24 436 MET B O 1
ATOM 9530 N N . PHE B 1 453 ? -2.317 1.837 51.899 1.00 14.17 437 PHE B N 1
ATOM 9531 C CA . PHE B 1 453 ? -3.186 0.705 51.588 1.00 10.69 437 PHE B CA 1
ATOM 9532 C C . PHE B 1 453 ? -4.347 1.207 50.746 1.00 13.94 437 PHE B C 1
ATOM 9533 O O . PHE B 1 453 ? -5.116 2.063 51.196 1.00 14.53 437 PHE B O 1
ATOM 9541 N N . ASN B 1 454 ? -4.466 0.684 49.525 1.00 13.47 438 ASN B N 1
ATOM 9542 C CA . ASN B 1 454 ? -5.465 1.145 48.564 1.00 13.55 438 ASN B CA 1
ATOM 9543 C C . ASN B 1 454 ? -6.748 0.354 48.786 1.00 13.91 438 ASN B C 1
ATOM 9544 O O . ASN B 1 454 ? -6.936 -0.732 48.237 1.00 12.87 438 ASN B O 1
ATOM 9549 N N . LEU B 1 455 ? -7.646 0.915 49.599 1.00 12.65 439 LEU B N 1
ATOM 9550 C CA . LEU B 1 455 ? -8.890 0.221 49.918 1.00 13.41 439 LEU B CA 1
ATOM 9551 C C . LEU B 1 455 ? -9.752 -0.001 48.684 1.00 13.06 439 LEU B C 1
ATOM 9552 O O . LEU B 1 455 ? -10.441 -1.023 48.586 1.00 15.21 439 LEU B O 1
ATOM 9557 N N . LEU B 1 456 ? -9.765 0.959 47.749 1.00 12.23 440 LEU B N 1
ATOM 9558 C CA . LEU B 1 456 ? -10.646 0.821 46.593 1.00 13.42 440 LEU B CA 1
ATOM 9559 C C . LEU B 1 456 ? -10.141 -0.243 45.616 1.00 12.72 440 LEU B C 1
ATOM 9560 O O . LEU B 1 456 ? -10.951 -0.898 44.947 1.00 14.64 440 LEU B O 1
ATOM 9565 N N . LYS B 1 457 ? -8.824 -0.437 45.529 1.00 12.10 441 LYS B N 1
ATOM 9566 C CA . LYS B 1 457 ? -8.286 -1.499 44.676 1.00 15.23 441 LYS B CA 1
ATOM 9567 C C . LYS B 1 457 ? -8.688 -2.868 45.195 1.00 12.30 441 LYS B C 1
ATOM 9568 O O . LYS B 1 457 ? -8.963 -3.787 44.411 1.00 13.89 441 LYS B O 1
ATOM 9574 N N . VAL B 1 458 ? -8.700 -3.029 46.520 1.00 13.59 442 VAL B N 1
ATOM 9575 C CA . VAL B 1 458 ? -9.141 -4.287 47.109 1.00 13.84 442 VAL B CA 1
ATOM 9576 C C . VAL B 1 458 ? -10.562 -4.590 46.670 1.00 13.28 442 VAL B C 1
ATOM 9577 O O . VAL B 1 458 ? -10.870 -5.709 46.232 1.00 14.45 442 VAL B O 1
ATOM 9581 N N . MET B 1 459 ? -11.446 -3.590 46.750 1.00 11.73 443 MET B N 1
ATOM 9582 C CA . MET B 1 459 ? -12.830 -3.854 46.390 1.00 14.20 443 MET B CA 1
ATOM 9583 C C . MET B 1 459 ? -12.943 -4.093 44.887 1.00 14.78 443 MET B C 1
ATOM 9584 O O . MET B 1 459 ? -13.683 -4.984 44.455 1.00 16.14 443 MET B O 1
ATOM 9589 N N . GLU B 1 460 ? -12.170 -3.350 44.080 1.00 12.72 444 GLU B N 1
ATOM 9590 C CA . GLU B 1 460 ? -12.191 -3.559 42.629 1.00 13.28 444 GLU B CA 1
ATOM 9591 C C . GLU B 1 460 ? -11.836 -4.991 42.264 1.00 13.46 444 GLU B C 1
ATOM 9592 O O . GLU B 1 460 ? -12.541 -5.636 41.471 1.00 14.14 444 GLU B O 1
ATOM 9598 N N . ILE B 1 461 ? -10.724 -5.494 42.800 1.00 12.88 445 ILE B N 1
ATOM 9599 C CA . ILE B 1 461 ? -10.327 -6.867 42.497 1.00 14.09 445 ILE B CA 1
ATOM 9600 C C . ILE B 1 461 ? -11.393 -7.841 42.978 1.00 15.41 445 ILE B C 1
ATOM 9601 O O . ILE B 1 461 ? -11.710 -8.822 42.293 1.00 15.98 445 ILE B O 1
ATOM 9606 N N . CYS B 1 462 ? -12.002 -7.567 44.136 1.00 15.79 446 CYS B N 1
ATOM 9607 C CA . CYS B 1 462 ? -13.057 -8.456 44.622 1.00 14.57 446 CYS B CA 1
ATOM 9608 C C . CYS B 1 462 ? -14.236 -8.490 43.664 1.00 13.83 446 CYS B C 1
ATOM 9609 O O . CYS B 1 462 ? -14.809 -9.558 43.413 1.00 18.01 446 CYS B O 1
ATOM 9612 N N . LEU B 1 463 ? -14.627 -7.327 43.136 1.00 14.10 447 LEU B N 1
ATOM 9613 C CA . LEU B 1 463 ? -15.749 -7.277 42.206 1.00 15.16 447 LEU B CA 1
ATOM 9614 C C . LEU B 1 463 ? -15.481 -8.162 40.992 1.00 18.97 447 LEU B C 1
ATOM 9615 O O . LEU B 1 463 ? -16.317 -8.994 40.609 1.00 16.38 447 LEU B O 1
ATOM 9620 N N . HIS B 1 464 ? -14.311 -7.994 40.371 1.00 15.66 448 HIS B N 1
ATOM 9621 C CA . HIS B 1 464 ? -14.018 -8.719 39.140 1.00 16.99 448 HIS B CA 1
ATOM 9622 C C . HIS B 1 464 ? -13.711 -10.184 39.398 1.00 17.52 448 HIS B C 1
ATOM 9623 O O . HIS B 1 464 ? -13.846 -11.003 38.480 1.00 18.84 448 HIS B O 1
ATOM 9630 N N . GLU B 1 465 ? -13.310 -10.538 40.620 1.00 16.48 449 GLU B N 1
ATOM 9631 C CA . GLU B 1 465 ? -13.207 -11.948 40.970 1.00 17.10 449 GLU B CA 1
ATOM 9632 C C . GLU B 1 465 ? -14.562 -12.643 40.966 1.00 18.03 449 GLU B C 1
ATOM 9633 O O . GLU B 1 465 ? -14.608 -13.874 40.886 1.00 19.82 449 GLU B O 1
ATOM 9639 N N . ASN B 1 466 ? -15.667 -11.900 41.034 1.00 17.84 450 ASN B N 1
ATOM 9640 C CA . ASN B 1 466 ? -16.987 -12.517 41.124 1.00 19.34 450 ASN B CA 1
ATOM 9641 C C . ASN B 1 466 ? -17.782 -12.418 39.823 1.00 25.23 450 ASN B C 1
ATOM 9642 O O . ASN B 1 466 ? -19.007 -12.577 39.828 1.00 21.78 450 ASN B O 1
ATOM 9647 N N . GLU B 1 467 ? -17.106 -12.191 38.704 1.00 23.20 451 GLU B N 1
ATOM 9648 C CA . GLU B 1 467 ? -17.771 -12.250 37.412 1.00 26.74 451 GLU B CA 1
ATOM 9649 C C . GLU B 1 467 ? -18.205 -13.680 37.135 1.00 24.12 451 GLU B C 1
ATOM 9650 O O . GLU B 1 467 ? -17.438 -14.622 37.355 1.00 24.42 451 GLU B O 1
ATOM 9656 N N . GLY B 1 468 ? -19.449 -13.845 36.693 1.00 28.83 452 GLY B N 1
ATOM 9657 C CA . GLY B 1 468 ? -19.987 -15.166 36.442 1.00 26.47 452 GLY B CA 1
ATOM 9658 C C . GLY B 1 468 ? -20.404 -15.924 37.680 1.00 31.69 452 GLY B C 1
ATOM 9659 O O . GLY B 1 468 ? -20.740 -17.108 37.575 1.00 33.27 452 GLY B O 1
ATOM 9660 N N . ASN B 1 469 ? -20.403 -15.280 38.848 1.00 27.37 453 ASN B N 1
ATOM 9661 C CA . ASN B 1 469 ? -20.810 -15.910 40.102 1.00 28.36 453 ASN B CA 1
ATOM 9662 C C . ASN B 1 469 ? -22.313 -15.723 40.264 1.00 28.69 453 ASN B C 1
ATOM 9663 O O . ASN B 1 469 ? -22.780 -14.667 40.698 1.00 31.13 453 ASN B O 1
ATOM 9668 N N . ALA B 1 470 ? -23.072 -16.771 39.935 1.00 32.06 454 ALA B N 1
ATOM 9669 C CA . ALA B 1 470 ? -24.530 -16.710 40.008 1.00 34.35 454 ALA B CA 1
ATOM 9670 C C . ALA B 1 470 ? -25.038 -16.605 41.443 1.00 31.27 454 ALA B C 1
ATOM 9671 O O . ALA B 1 470 ? -26.114 -16.040 41.674 1.00 34.95 454 ALA B O 1
ATOM 9673 N N . ALA B 1 471 ? -24.297 -17.148 42.410 1.00 29.29 455 ALA B N 1
ATOM 9674 C CA . ALA B 1 471 ? -24.716 -17.172 43.805 1.00 30.84 455 ALA B CA 1
ATOM 9675 C C . ALA B 1 471 ? -24.279 -15.939 44.593 1.00 30.60 455 ALA B C 1
ATOM 9676 O O . ALA B 1 471 ? -24.465 -15.905 45.813 1.00 23.93 455 ALA B O 1
ATOM 9678 N N . LEU B 1 472 ? -23.702 -14.936 43.940 1.00 27.13 456 LEU B N 1
ATOM 9679 C CA . LEU B 1 472 ? -23.204 -13.774 44.665 1.00 25.04 456 LEU B CA 1
ATOM 9680 C C . LEU B 1 472 ? -24.338 -12.996 45.325 1.00 24.79 456 LEU B C 1
ATOM 9681 O O . LEU B 1 472 ? -25.336 -12.664 44.676 1.00 27.20 456 LEU B O 1
ATOM 9686 N N . THR B 1 473 ? -24.176 -12.696 46.616 1.00 23.69 457 THR B N 1
ATOM 9687 C CA . THR B 1 473 ? -25.032 -11.768 47.342 1.00 23.40 457 THR B CA 1
ATOM 9688 C C . THR B 1 473 ? -24.212 -10.565 47.785 1.00 23.00 457 THR B C 1
ATOM 9689 O O . THR B 1 473 ? -22.978 -10.616 47.834 1.00 23.31 457 THR B O 1
ATOM 9693 N N . TYR B 1 474 ? -24.911 -9.489 48.148 1.00 22.60 458 TYR B N 1
ATOM 9694 C CA . TYR B 1 474 ? -24.221 -8.316 48.679 1.00 22.29 458 TYR B CA 1
ATOM 9695 C C . TYR B 1 474 ? -23.423 -8.666 49.928 1.00 22.24 458 TYR B C 1
ATOM 9696 O O . TYR B 1 474 ? -22.252 -8.292 50.056 1.00 21.75 458 TYR B O 1
ATOM 9705 N N . GLU B 1 475 ? -24.044 -9.384 50.866 1.00 23.30 459 GLU B N 1
ATOM 9706 C CA . GLU B 1 475 ? -23.368 -9.724 52.114 1.00 22.45 459 GLU B CA 1
ATOM 9707 C C . GLU B 1 475 ? -22.183 -10.643 51.860 1.00 20.83 459 GLU B C 1
ATOM 9708 O O . GLU B 1 475 ? -21.148 -10.533 52.527 1.00 19.87 459 GLU B O 1
ATOM 9714 N N . GLY B 1 476 ? -22.324 -11.577 50.913 1.00 17.28 460 GLY B N 1
ATOM 9715 C CA . GLY B 1 476 ? -21.192 -12.406 50.539 1.00 19.33 460 GLY B CA 1
ATOM 9716 C C . GLY B 1 476 ? -20.067 -11.606 49.908 1.00 19.94 460 GLY B C 1
ATOM 9717 O O . GLY B 1 476 ? -18.889 -11.868 50.163 1.00 18.56 460 GLY B O 1
ATOM 9718 N N . LEU B 1 477 ? -20.414 -10.621 49.075 1.00 19.18 461 LEU B N 1
ATOM 9719 C CA . LEU B 1 477 ? -19.400 -9.713 48.544 1.00 18.39 461 LEU B CA 1
ATOM 9720 C C . LEU B 1 477 ? -18.691 -8.970 49.667 1.00 18.37 461 LEU B C 1
ATOM 9721 O O . LEU B 1 477 ? -17.460 -8.841 49.666 1.00 20.12 461 LEU B O 1
ATOM 9726 N N . LEU B 1 478 ? -19.455 -8.474 50.634 1.00 18.20 462 LEU B N 1
ATOM 9727 C CA . LEU B 1 478 ? -18.859 -7.706 51.719 1.00 22.91 462 LEU B CA 1
ATOM 9728 C C . LEU B 1 478 ? -17.869 -8.551 52.508 1.00 18.20 462 LEU B C 1
ATOM 9729 O O . LEU B 1 478 ? -16.775 -8.081 52.841 1.00 18.85 462 LEU B O 1
ATOM 9734 N N . GLU B 1 479 ? -18.223 -9.810 52.796 1.00 19.56 463 GLU B N 1
ATOM 9735 C CA . GLU B 1 479 ? -17.305 -10.686 53.522 1.00 20.58 463 GLU B CA 1
ATOM 9736 C C . GLU B 1 479 ? -16.042 -10.956 52.713 1.00 20.35 463 GLU B C 1
ATOM 9737 O O . GLU B 1 479 ? -14.938 -11.013 53.271 1.00 16.99 463 GLU B O 1
ATOM 9743 N N . GLN B 1 480 ? -16.188 -11.148 51.397 1.00 18.59 464 GLN B N 1
ATOM 9744 C CA . GLN B 1 480 ? -15.017 -11.318 50.540 1.00 16.05 464 GLN B CA 1
ATOM 9745 C C . GLN B 1 480 ? -14.102 -10.098 50.625 1.00 15.71 464 GLN B C 1
ATOM 9746 O O . GLN B 1 480 ? -12.874 -10.233 50.692 1.00 13.90 464 GLN B O 1
ATOM 9752 N N . ILE B 1 481 ? -14.693 -8.901 50.651 1.00 16.46 465 ILE B N 1
ATOM 9753 C CA . ILE B 1 481 ? -13.911 -7.673 50.734 1.00 16.88 465 ILE B CA 1
ATOM 9754 C C . ILE B 1 481 ? -13.202 -7.575 52.075 1.00 15.95 465 ILE B C 1
ATOM 9755 O O . ILE B 1 481 ? -12.007 -7.258 52.133 1.00 14.69 465 ILE B O 1
ATOM 9760 N N . ARG B 1 482 ? -13.922 -7.847 53.176 1.00 13.48 466 ARG B N 1
ATOM 9761 C CA . ARG B 1 482 ? -13.271 -7.889 54.483 1.00 16.64 466 ARG B CA 1
ATOM 9762 C C . ARG B 1 482 ? -12.140 -8.909 54.497 1.00 13.96 466 ARG B C 1
ATOM 9763 O O . ARG B 1 482 ? -11.039 -8.622 54.981 1.00 14.21 466 ARG B O 1
ATOM 9771 N N . ALA B 1 483 ? -12.379 -10.098 53.933 1.00 15.14 467 ALA B N 1
ATOM 9772 C CA . ALA B 1 483 ? -11.346 -11.126 53.909 1.00 14.92 467 ALA B CA 1
ATOM 9773 C C . ALA B 1 483 ? -10.122 -10.674 53.121 1.00 15.68 467 ALA B C 1
ATOM 9774 O O . ALA B 1 483 ? -8.981 -10.912 53.539 1.00 16.29 467 ALA B O 1
ATOM 9776 N N . LYS B 1 484 ? -10.330 -10.039 51.968 1.00 16.11 468 LYS B N 1
ATOM 9777 C CA . LYS B 1 484 ? -9.179 -9.610 51.177 1.00 15.60 468 LYS B CA 1
ATOM 9778 C C . LYS B 1 484 ? -8.428 -8.480 51.873 1.00 13.78 468 LYS B C 1
ATOM 9779 O O . LYS B 1 484 ? -7.189 -8.469 51.885 1.00 14.22 468 LYS B O 1
ATOM 9785 N N . ILE B 1 485 ? -9.153 -7.547 52.500 1.00 15.95 469 ILE B N 1
ATOM 9786 C CA . ILE B 1 485 ? -8.486 -6.542 53.323 1.00 11.34 469 ILE B CA 1
ATOM 9787 C C . ILE B 1 485 ? -7.613 -7.229 54.368 1.00 12.68 469 ILE B C 1
ATOM 9788 O O . ILE B 1 485 ? -6.424 -6.911 54.519 1.00 12.37 469 ILE B O 1
ATOM 9793 N N . SER B 1 486 ? -8.179 -8.214 55.080 1.00 14.59 470 SER B N 1
ATOM 9794 C CA . SER B 1 486 ? -7.417 -8.876 56.137 1.00 15.56 470 SER B CA 1
ATOM 9795 C C . SER B 1 486 ? -6.189 -9.579 55.573 1.00 14.83 470 SER B C 1
ATOM 9796 O O . SER B 1 486 ? -5.095 -9.487 56.147 1.00 17.20 470 SER B O 1
ATOM 9799 N N . HIS B 1 487 ? -6.344 -10.273 54.437 1.00 17.26 471 HIS B N 1
ATOM 9800 C CA . HIS B 1 487 ? -5.214 -10.999 53.856 1.00 15.44 471 HIS B CA 1
ATOM 9801 C C . HIS B 1 487 ? -4.078 -10.049 53.475 1.00 15.76 471 HIS B C 1
ATOM 9802 O O . HIS B 1 487 ? -2.908 -10.323 53.768 1.00 13.47 471 HIS B O 1
ATOM 9809 N N . TYR B 1 488 ? -4.396 -8.921 52.832 1.00 13.72 472 TYR B N 1
ATOM 9810 C CA . TYR B 1 488 ? -3.328 -8.037 52.364 1.00 14.09 472 TYR B CA 1
ATOM 9811 C C . TYR B 1 488 ? -2.732 -7.178 53.474 1.00 14.09 472 TYR B C 1
ATOM 9812 O O . TYR B 1 488 ? -1.593 -6.715 53.337 1.00 15.08 472 TYR B O 1
ATOM 9821 N N . ILE B 1 489 ? -3.450 -6.963 54.574 1.00 14.86 473 ILE B N 1
ATOM 9822 C CA . ILE B 1 489 ? -2.830 -6.263 55.699 1.00 12.01 473 ILE B CA 1
ATOM 9823 C C . ILE B 1 489 ? -1.656 -7.075 56.227 1.00 14.11 473 ILE B C 1
ATOM 9824 O O . ILE B 1 489 ? -0.601 -6.525 56.559 1.00 13.16 473 ILE B O 1
ATOM 9829 N N . THR B 1 490 ? -1.809 -8.403 56.286 1.00 13.29 474 THR B N 1
ATOM 9830 C CA . THR B 1 490 ? -0.700 -9.254 56.711 1.00 15.49 474 THR B CA 1
ATOM 9831 C C . THR B 1 490 ? 0.531 -9.031 55.839 1.00 13.61 474 THR B C 1
ATOM 9832 O O . THR B 1 490 ? 1.661 -8.961 56.342 1.00 13.82 474 THR B O 1
ATOM 9836 N N . LEU B 1 491 ? 0.329 -8.896 54.528 1.00 15.64 475 LEU B N 1
ATOM 9837 C CA . LEU B 1 491 ? 1.451 -8.685 53.625 1.00 15.30 475 LEU B CA 1
ATOM 9838 C C . LEU B 1 491 ? 1.993 -7.259 53.720 1.00 14.89 475 LEU B C 1
ATOM 9839 O O . LEU B 1 491 ? 3.211 -7.057 53.653 1.00 12.70 475 LEU B O 1
ATOM 9844 N N . MET B 1 492 ? 1.114 -6.261 53.877 1.00 13.55 476 MET B N 1
ATOM 9845 C CA . MET B 1 492 ? 1.583 -4.913 54.207 1.00 14.40 476 MET B CA 1
ATOM 9846 C C . MET B 1 492 ? 2.519 -4.929 55.402 1.00 13.41 476 MET B C 1
ATOM 9847 O O . MET B 1 492 ? 3.553 -4.248 55.418 1.00 12.76 476 MET B O 1
ATOM 9852 N N . VAL B 1 493 ? 2.113 -5.640 56.456 1.00 14.54 477 VAL B N 1
ATOM 9853 C CA . VAL B 1 493 ? 2.923 -5.703 57.664 1.00 12.49 477 VAL B CA 1
ATOM 9854 C C . VAL B 1 493 ? 4.258 -6.365 57.368 1.00 14.40 477 VAL B C 1
ATOM 9855 O O . VAL B 1 493 ? 5.313 -5.901 57.816 1.00 12.93 477 VAL B O 1
ATOM 9859 N N . GLU B 1 494 ? 4.239 -7.460 56.602 1.00 12.55 478 GLU B N 1
ATOM 9860 C CA . GLU B 1 494 ? 5.484 -8.140 56.259 1.00 15.11 478 GLU B CA 1
ATOM 9861 C C . GLU B 1 494 ? 6.441 -7.199 55.522 1.00 14.85 478 GLU B C 1
ATOM 9862 O O . GLU B 1 494 ? 7.618 -7.082 55.885 1.00 14.73 478 GLU B O 1
ATOM 9868 N N . GLY B 1 495 ? 5.940 -6.492 54.507 1.00 12.44 479 GLY B N 1
ATOM 9869 C CA . GLY B 1 495 ? 6.797 -5.587 53.752 1.00 13.39 479 GLY B CA 1
ATOM 9870 C C . GLY B 1 495 ? 7.289 -4.412 54.580 1.00 13.73 479 GLY B C 1
ATOM 9871 O O . GLY B 1 495 ? 8.448 -4.008 54.468 1.00 13.82 479 GLY B O 1
ATOM 9872 N N . SER B 1 496 ? 6.425 -3.873 55.449 1.00 12.11 480 SER B N 1
ATOM 9873 C CA . SER B 1 496 ? 6.837 -2.776 56.318 1.00 12.99 480 SER B CA 1
ATOM 9874 C C . SER B 1 496 ? 7.941 -3.215 57.271 1.00 14.53 480 SER B C 1
ATOM 9875 O O . SER B 1 496 ? 8.924 -2.491 57.463 1.00 13.11 480 SER B O 1
ATOM 9878 N N . ASN B 1 497 ? 7.799 -4.402 57.872 1.00 13.70 481 ASN B N 1
ATOM 9879 C CA . ASN B 1 497 ? 8.831 -4.901 58.781 1.00 14.16 481 ASN B CA 1
ATOM 9880 C C . ASN B 1 497 ? 10.165 -5.091 58.072 1.00 15.19 481 ASN B C 1
ATOM 9881 O O . ASN B 1 497 ? 11.228 -4.851 58.661 1.00 13.84 481 ASN B O 1
ATOM 9886 N N . ILE B 1 498 ? 10.136 -5.540 56.812 1.00 11.42 482 ILE B N 1
ATOM 9887 C CA . ILE B 1 498 ? 11.383 -5.691 56.071 1.00 14.84 482 ILE B CA 1
ATOM 9888 C C . ILE B 1 498 ? 12.075 -4.341 55.931 1.00 15.21 482 ILE B C 1
ATOM 9889 O O . ILE B 1 498 ? 13.290 -4.219 56.153 1.00 14.34 482 ILE B O 1
ATOM 9894 N N . CYS B 1 499 ? 11.304 -3.292 55.620 1.00 11.62 483 CYS B N 1
ATOM 9895 C CA . CYS B 1 499 ? 11.904 -1.966 55.477 1.00 15.67 483 CYS B CA 1
ATOM 9896 C C . CYS B 1 499 ? 12.415 -1.450 56.815 1.00 12.49 483 CYS B C 1
ATOM 9897 O O . CYS B 1 499 ? 13.499 -0.860 56.891 1.00 15.73 483 CYS B O 1
ATOM 9900 N N . ASP B 1 500 ? 11.626 -1.654 57.870 1.00 14.30 484 ASP B N 1
ATOM 9901 C CA . ASP B 1 500 ? 12.029 -1.368 59.243 1.00 14.65 484 ASP B CA 1
ATOM 9902 C C . ASP B 1 500 ? 13.420 -1.931 59.530 1.00 14.08 484 ASP B C 1
ATOM 9903 O O . ASP B 1 500 ? 14.323 -1.211 59.972 1.00 13.23 484 ASP B O 1
ATOM 9908 N N . ILE B 1 501 ? 13.608 -3.227 59.270 1.00 14.75 485 ILE B N 1
ATOM 9909 C CA . ILE B 1 501 ? 14.901 -3.863 59.513 1.00 16.07 485 ILE B CA 1
ATOM 9910 C C . ILE B 1 501 ? 15.977 -3.324 58.573 1.00 15.79 485 ILE B C 1
ATOM 9911 O O . ILE B 1 501 ? 17.141 -3.174 58.970 1.00 17.60 485 ILE B O 1
ATOM 9916 N N . GLY B 1 502 ? 15.615 -3.013 57.327 1.00 15.54 486 GLY B N 1
ATOM 9917 C CA . GLY B 1 502 ? 16.574 -2.368 56.434 1.00 17.69 486 GLY B CA 1
ATOM 9918 C C . GLY B 1 502 ? 17.169 -1.101 57.032 1.00 16.52 486 GLY B C 1
ATOM 9919 O O . GLY B 1 502 ? 18.382 -0.873 56.960 1.00 14.76 486 GLY B O 1
ATOM 9920 N N . HIS B 1 503 ? 16.326 -0.269 57.650 1.00 14.62 487 HIS B N 1
ATOM 9921 C CA . HIS B 1 503 ? 16.820 0.943 58.302 1.00 12.93 487 HIS B CA 1
ATOM 9922 C C . HIS B 1 503 ? 17.666 0.613 59.527 1.00 14.95 487 HIS B C 1
ATOM 9923 O O . HIS B 1 503 ? 18.680 1.278 59.787 1.00 15.11 487 HIS B O 1
ATOM 9930 N N . ARG B 1 504 ? 17.269 -0.417 60.286 1.00 14.85 488 ARG B N 1
ATOM 9931 C CA . ARG B 1 504 ? 18.069 -0.869 61.428 1.00 15.36 488 ARG B CA 1
ATOM 9932 C C . ARG B 1 504 ? 19.452 -1.358 60.993 1.00 15.35 488 ARG B C 1
ATOM 9933 O O . ARG B 1 504 ? 20.473 -0.954 61.560 1.00 15.02 488 ARG B O 1
ATOM 9941 N N . ASP B 1 505 ? 19.506 -2.236 59.990 1.00 15.12 489 ASP B N 1
ATOM 9942 C CA . ASP B 1 505 ? 20.785 -2.832 59.604 1.00 15.50 489 ASP B CA 1
ATOM 9943 C C . ASP B 1 505 ? 21.700 -1.848 58.887 1.00 17.95 489 ASP B C 1
ATOM 9944 O O . ASP B 1 505 ? 22.927 -2.002 58.934 1.00 19.62 489 ASP B O 1
ATOM 9949 N N . TRP B 1 506 ? 21.151 -0.853 58.197 1.00 15.40 490 TRP B N 1
ATOM 9950 C CA . TRP B 1 506 ? 21.981 -0.053 57.313 1.00 15.48 490 TRP B CA 1
ATOM 9951 C C . TRP B 1 506 ? 21.888 1.448 57.522 1.00 15.16 490 TRP B C 1
ATOM 9952 O O . TRP B 1 506 ? 22.724 2.171 56.969 1.00 14.32 490 TRP B O 1
ATOM 9963 N N . ALA B 1 507 ? 20.931 1.941 58.311 1.00 15.81 491 ALA B N 1
ATOM 9964 C CA . ALA B 1 507 ? 20.761 3.385 58.462 1.00 13.04 491 ALA B CA 1
ATOM 9965 C C . ALA B 1 507 ? 20.335 3.822 59.859 1.00 16.05 491 ALA B C 1
ATOM 9966 O O . ALA B 1 507 ? 19.364 4.585 59.978 1.00 13.48 491 ALA B O 1
ATOM 9968 N N . PRO B 1 508 ? 21.014 3.403 60.929 1.00 13.55 492 PRO B N 1
ATOM 9969 C CA . PRO B 1 508 ? 20.670 3.931 62.254 1.00 13.92 492 PRO B CA 1
ATOM 9970 C C . PRO B 1 508 ? 21.018 5.409 62.333 1.00 14.36 492 PRO B C 1
ATOM 9971 O O . PRO B 1 508 ? 21.801 5.937 61.546 1.00 14.28 492 PRO B O 1
ATOM 9975 N N . VAL B 1 509 ? 20.392 6.091 63.281 1.00 13.88 493 VAL B N 1
ATOM 9976 C CA . VAL B 1 509 ? 20.569 7.537 63.383 1.00 12.99 493 VAL B CA 1
ATOM 9977 C C . VAL B 1 509 ? 20.964 7.886 64.815 1.00 14.14 493 VAL B C 1
ATOM 9978 O O . VAL B 1 509 ? 20.131 8.345 65.612 1.00 13.33 493 VAL B O 1
ATOM 9982 N N . PRO B 1 510 ? 22.238 7.701 65.177 1.00 13.53 494 PRO B N 1
ATOM 9983 C CA . PRO B 1 510 ? 22.604 7.780 66.606 1.00 14.94 494 PRO B CA 1
ATOM 9984 C C . PRO B 1 510 ? 22.434 9.155 67.226 1.00 13.17 494 PRO B C 1
ATOM 9985 O O . PRO B 1 510 ? 22.031 9.243 68.388 1.00 14.47 494 PRO B O 1
ATOM 9989 N N . LEU B 1 511 ? 22.759 10.237 66.519 1.00 12.04 495 LEU B N 1
ATOM 9990 C CA . LEU B 1 511 ? 22.596 11.552 67.136 1.00 12.01 495 LEU B CA 1
ATOM 9991 C C . LEU B 1 511 ? 21.128 11.828 67.418 1.00 13.48 495 LEU B C 1
ATOM 9992 O O . LEU B 1 511 ? 20.749 12.165 68.550 1.00 13.79 495 LEU B O 1
ATOM 9997 N N . LEU B 1 512 ? 20.285 11.693 66.391 1.00 12.97 496 LEU B N 1
ATOM 9998 C CA . LEU B 1 512 ? 18.842 11.814 66.583 1.00 12.62 496 LEU B CA 1
ATOM 9999 C C . LEU B 1 512 ? 18.363 10.969 67.763 1.00 11.96 496 LEU B C 1
ATOM 10000 O O . LEU B 1 512 ? 17.626 11.455 68.635 1.00 12.29 496 LEU B O 1
ATOM 10005 N N . SER B 1 513 ? 18.792 9.704 67.821 1.00 13.59 497 SER B N 1
ATOM 10006 C CA . SER B 1 513 ? 18.288 8.796 68.858 1.00 13.04 497 SER B CA 1
ATOM 10007 C C . SER B 1 513 ? 18.691 9.229 70.262 1.00 15.02 497 SER B C 1
ATOM 10008 O O . SER B 1 513 ? 17.946 8.984 71.220 1.00 13.79 497 SER B O 1
ATOM 10011 N N . SER B 1 514 ? 19.871 9.840 70.418 1.00 13.44 498 SER B N 1
ATOM 10012 C CA . SER B 1 514 ? 20.272 10.332 71.735 1.00 17.96 498 SER B CA 1
ATOM 10013 C C . SER B 1 514 ? 19.342 11.427 72.243 1.00 16.31 498 SER B C 1
ATOM 10014 O O . SER B 1 514 ? 19.343 11.721 73.449 1.00 16.51 498 SER B O 1
ATOM 10017 N N . PHE B 1 515 ? 18.549 12.037 71.355 1.00 14.15 499 PHE B N 1
ATOM 10018 C CA . PHE B 1 515 ? 17.497 12.966 71.745 1.00 13.48 499 PHE B CA 1
ATOM 10019 C C . PHE B 1 515 ? 16.115 12.312 71.758 1.00 13.19 499 PHE B C 1
ATOM 10020 O O . PHE B 1 515 ? 15.108 13.017 71.623 1.00 13.45 499 PHE B O 1
ATOM 10028 N N . ILE B 1 516 ? 16.037 10.987 71.902 1.00 12.94 500 ILE B N 1
ATOM 10029 C CA . ILE B 1 516 ? 14.758 10.273 71.955 1.00 13.09 500 ILE B CA 1
ATOM 10030 C C . ILE B 1 516 ? 14.756 9.405 73.209 1.00 13.78 500 ILE B C 1
ATOM 10031 O O . ILE B 1 516 ? 15.562 8.470 73.317 1.00 13.21 500 ILE B O 1
ATOM 10036 N N . SER B 1 517 ? 13.869 9.714 74.161 1.00 13.91 501 SER B N 1
ATOM 10037 C CA . SER B 1 517 ? 13.613 8.775 75.252 1.00 14.37 501 SER B CA 1
ATOM 10038 C C . SER B 1 517 ? 12.934 7.532 74.684 1.00 14.89 501 SER B C 1
ATOM 10039 O O . SER B 1 517 ? 12.032 7.642 73.852 1.00 15.88 501 SER B O 1
ATOM 10042 N N . ASP B 1 518 ? 13.352 6.342 75.123 1.00 13.57 502 ASP B N 1
ATOM 10043 C CA . ASP B 1 518 ? 14.288 6.111 76.219 1.00 16.74 502 ASP B CA 1
ATOM 10044 C C . ASP B 1 518 ? 15.576 5.451 75.717 1.00 16.21 502 ASP B C 1
ATOM 10045 O O . ASP B 1 518 ? 16.042 4.465 76.289 1.00 15.71 502 ASP B O 1
ATOM 10050 N N . CYS B 1 519 ? 16.126 5.981 74.617 1.00 15.92 503 CYS B N 1
ATOM 10051 C CA . CYS B 1 519 ? 17.231 5.303 73.941 1.00 16.15 503 CYS B CA 1
ATOM 10052 C C . CYS B 1 519 ? 18.448 5.197 74.843 1.00 16.41 503 CYS B C 1
ATOM 10053 O O . CYS B 1 519 ? 19.132 4.168 74.854 1.00 17.81 503 CYS B O 1
ATOM 10056 N N . LEU B 1 520 ? 18.740 6.257 75.599 1.00 17.77 504 LEU B N 1
ATOM 10057 C CA . LEU B 1 520 ? 19.907 6.239 76.473 1.00 18.79 504 LEU B CA 1
ATOM 10058 C C . LEU B 1 520 ? 19.722 5.237 77.608 1.00 19.14 504 LEU B C 1
ATOM 10059 O O . LEU B 1 520 ? 20.663 4.521 77.970 1.00 22.26 504 LEU B O 1
ATOM 10064 N N . GLU B 1 521 ? 18.513 5.160 78.168 1.00 18.40 505 GLU B N 1
ATOM 10065 C CA . GLU B 1 521 ? 18.233 4.179 79.214 1.00 21.43 505 GLU B CA 1
ATOM 10066 C C . GLU B 1 521 ? 18.409 2.764 78.685 1.00 21.30 505 GLU B C 1
ATOM 10067 O O . GLU B 1 521 ? 19.052 1.924 79.324 1.00 22.98 505 GLU B O 1
ATOM 10073 N N . LYS B 1 522 ? 17.838 2.485 77.507 1.00 17.07 506 LYS B N 1
ATOM 10074 C CA . LYS B 1 522 ? 17.896 1.159 76.910 1.00 19.84 506 LYS B CA 1
ATOM 10075 C C . LYS B 1 522 ? 19.212 0.883 76.204 1.00 20.06 506 LYS B C 1
ATOM 10076 O O . LYS B 1 522 ? 19.511 -0.283 75.922 1.00 22.95 506 LYS B O 1
ATOM 10082 N N . GLY B 1 523 ? 19.983 1.921 75.890 1.00 17.82 507 GLY B N 1
ATOM 10083 C CA . GLY B 1 523 ? 21.244 1.758 75.188 1.00 19.03 507 GLY B CA 1
ATOM 10084 C C . GLY B 1 523 ? 21.118 1.347 73.737 1.00 17.62 507 GLY B C 1
ATOM 10085 O O . GLY B 1 523 ? 21.984 0.630 73.229 1.00 15.85 507 GLY B O 1
ATOM 10086 N N . ARG B 1 524 ? 20.067 1.785 73.048 1.00 17.42 508 ARG B N 1
ATOM 10087 C CA . ARG B 1 524 ? 19.788 1.323 71.697 1.00 15.70 508 ARG B CA 1
ATOM 10088 C C . ARG B 1 524 ? 19.277 2.482 70.854 1.00 15.89 508 ARG B C 1
ATOM 10089 O O . ARG B 1 524 ? 18.515 3.320 71.343 1.00 15.46 508 ARG B O 1
ATOM 10097 N N . ASP B 1 525 ? 19.699 2.505 69.588 1.00 15.85 509 ASP B N 1
ATOM 10098 C CA . ASP B 1 525 ? 19.161 3.399 68.571 1.00 13.35 509 ASP B CA 1
ATOM 10099 C C . ASP B 1 525 ? 17.650 3.195 68.441 1.00 14.97 509 ASP B C 1
ATOM 10100 O O . ASP B 1 525 ? 17.108 2.129 68.777 1.00 15.55 509 ASP B O 1
ATOM 10105 N N . ILE B 1 526 ? 16.959 4.219 67.917 1.00 13.90 510 ILE B N 1
ATOM 10106 C CA . ILE B 1 526 ? 15.537 4.050 67.636 1.00 14.17 510 ILE B CA 1
ATOM 10107 C C . ILE B 1 526 ? 15.312 2.892 66.673 1.00 12.19 510 ILE B C 1
ATOM 10108 O O . ILE B 1 526 ? 14.316 2.168 66.787 1.00 13.90 510 ILE B O 1
ATOM 10113 N N . THR B 1 527 ? 16.226 2.691 65.708 1.00 13.25 511 THR B N 1
ATOM 10114 C CA . THR B 1 527 ? 16.036 1.604 64.757 1.00 15.45 511 THR B CA 1
ATOM 10115 C C . THR B 1 527 ? 16.129 0.226 65.405 1.00 15.63 511 THR B C 1
ATOM 10116 O O . THR B 1 527 ? 15.720 -0.757 64.776 1.00 15.86 511 THR B O 1
ATOM 10120 N N . ASP B 1 528 ? 16.643 0.127 66.633 1.00 13.80 512 ASP B N 1
ATOM 10121 C CA . ASP B 1 528 ? 16.609 -1.116 67.395 1.00 16.85 512 ASP B CA 1
ATOM 10122 C C . ASP B 1 528 ? 15.716 -1.000 68.628 1.00 18.28 512 ASP B C 1
ATOM 10123 O O . ASP B 1 528 ? 15.924 -1.701 69.624 1.00 17.69 512 ASP B O 1
ATOM 10128 N N . GLY B 1 529 ? 14.721 -0.118 68.570 1.00 13.48 513 GLY B N 1
ATOM 10129 C CA . GLY B 1 529 ? 13.659 -0.108 69.559 1.00 14.06 513 GLY B CA 1
ATOM 10130 C C . GLY B 1 529 ? 13.897 0.723 70.800 1.00 13.48 513 GLY B C 1
ATOM 10131 O O . GLY B 1 529 ? 13.160 0.562 71.781 1.00 14.94 513 GLY B O 1
ATOM 10132 N N . GLY B 1 530 ? 14.883 1.622 70.790 1.00 14.56 514 GLY B N 1
ATOM 10133 C CA . GLY B 1 530 ? 15.187 2.408 71.976 1.00 13.45 514 GLY B CA 1
ATOM 10134 C C . GLY B 1 530 ? 14.108 3.397 72.392 1.00 14.75 514 GLY B C 1
ATOM 10135 O O . GLY B 1 530 ? 14.108 3.844 73.546 1.00 14.88 514 GLY B O 1
ATOM 10136 N N . ALA B 1 531 ? 13.199 3.761 71.487 1.00 12.60 515 ALA B N 1
ATOM 10137 C CA . ALA B 1 531 ? 12.203 4.766 71.829 1.00 12.60 515 ALA B CA 1
ATOM 10138 C C . ALA B 1 531 ? 11.200 4.213 72.833 1.00 12.30 515 ALA B C 1
ATOM 10139 O O . ALA B 1 531 ? 10.935 3.014 72.884 1.00 11.81 515 ALA B O 1
ATOM 10141 N N . ARG B 1 532 ? 10.647 5.118 73.635 1.00 12.23 516 ARG B N 1
ATOM 10142 C CA . ARG B 1 532 ? 9.622 4.744 74.609 1.00 12.91 516 ARG B CA 1
ATOM 10143 C C . ARG B 1 532 ? 8.412 4.108 73.934 1.00 13.78 516 ARG B C 1
ATOM 10144 O O . ARG B 1 532 ? 7.921 3.056 74.367 1.00 12.87 516 ARG B O 1
ATOM 10152 N N . TYR B 1 533 ? 7.913 4.729 72.872 1.00 13.50 517 TYR B N 1
ATOM 10153 C CA . TYR B 1 533 ? 6.760 4.231 72.134 1.00 10.49 517 TYR B CA 1
ATOM 10154 C C . TYR B 1 533 ? 7.195 3.816 70.732 1.00 12.29 517 TYR B C 1
ATOM 10155 O O . TYR B 1 533 ? 7.874 4.578 70.039 1.00 12.24 517 TYR B O 1
ATOM 10164 N N . ASN B 1 534 ? 6.817 2.605 70.317 1.00 12.80 518 ASN B N 1
ATOM 10165 C CA . ASN B 1 534 ? 7.269 2.045 69.043 1.00 12.75 518 ASN B CA 1
ATOM 10166 C C . ASN B 1 534 ? 6.048 1.642 68.233 1.00 16.50 518 ASN B C 1
ATOM 10167 O O . ASN B 1 534 ? 5.380 0.661 68.570 1.00 16.51 518 ASN B O 1
ATOM 10172 N N . PHE B 1 535 ? 5.742 2.393 67.176 1.00 12.47 519 PHE B N 1
ATOM 10173 C CA . PHE B 1 535 ? 4.604 2.075 66.330 1.00 11.53 519 PHE B CA 1
ATOM 10174 C C . PHE B 1 535 ? 5.100 1.765 64.919 1.00 12.72 519 PHE B C 1
ATOM 10175 O O . PHE B 1 535 ? 6.282 1.904 64.607 1.00 12.74 519 PHE B O 1
ATOM 10183 N N . SER B 1 536 ? 4.170 1.340 64.067 1.00 13.37 520 SER B N 1
ATOM 10184 C CA . SER B 1 536 ? 4.371 1.330 62.618 1.00 13.24 520 SER B CA 1
ATOM 10185 C C . SER B 1 536 ? 3.055 1.784 62.008 1.00 10.86 520 SER B C 1
ATOM 10186 O O . SER B 1 536 ? 2.038 1.108 62.171 1.00 12.67 520 SER B O 1
ATOM 10189 N N . GLY B 1 537 ? 3.061 2.941 61.336 1.00 8.79 521 GLY B N 1
ATOM 10190 C CA . GLY B 1 537 ? 1.840 3.593 60.907 1.00 12.37 521 GLY B CA 1
ATOM 10191 C C . GLY B 1 537 ? 1.501 3.357 59.449 1.00 11.64 521 GLY B C 1
ATOM 10192 O O . GLY B 1 537 ? 2.252 3.758 58.559 1.00 12.93 521 GLY B O 1
ATOM 10193 N N . VAL B 1 538 ? 0.342 2.736 59.207 1.00 12.39 522 VAL B N 1
ATOM 10194 C CA . VAL B 1 538 ? -0.049 2.289 57.871 1.00 11.96 522 VAL B CA 1
ATOM 10195 C C . VAL B 1 538 ? -1.405 2.902 57.514 1.00 12.53 522 VAL B C 1
ATOM 10196 O O . VAL B 1 538 ? -2.351 2.845 58.313 1.00 12.82 522 VAL B O 1
ATOM 10200 N N . GLN B 1 539 ? -1.501 3.484 56.313 1.00 12.29 523 GLN B N 1
ATOM 10201 C CA . GLN B 1 539 ? -2.619 4.356 55.958 1.00 12.20 523 GLN B CA 1
ATOM 10202 C C . GLN B 1 539 ? -3.649 3.644 55.089 1.00 12.14 523 GLN B C 1
ATOM 10203 O O . GLN B 1 539 ? -3.311 3.096 54.032 1.00 14.38 523 GLN B O 1
ATOM 10209 N N . GLY B 1 540 ? -4.911 3.711 55.502 1.00 14.05 524 GLY B N 1
ATOM 10210 C CA . GLY B 1 540 ? -6.005 3.201 54.695 1.00 12.16 524 GLY B CA 1
ATOM 10211 C C . GLY B 1 540 ? -6.649 4.296 53.866 1.00 14.63 524 GLY B C 1
ATOM 10212 O O . GLY B 1 540 ? -7.268 5.203 54.421 1.00 16.22 524 GLY B O 1
ATOM 10213 N N . ILE B 1 541 ? -6.529 4.218 52.539 1.00 14.08 525 ILE B N 1
ATOM 10214 C CA . ILE B 1 541 ? -6.907 5.294 51.628 1.00 14.57 525 ILE B CA 1
ATOM 10215 C C . ILE B 1 541 ? -8.066 4.841 50.744 1.00 16.37 525 ILE B C 1
ATOM 10216 O O . ILE B 1 541 ? -8.106 3.689 50.295 1.00 15.14 525 ILE B O 1
ATOM 10221 N N . GLY B 1 542 ? -8.992 5.755 50.477 1.00 15.79 526 GLY B N 1
ATOM 10222 C CA . GLY B 1 542 ? -10.139 5.474 49.635 1.00 14.99 526 GLY B CA 1
ATOM 10223 C C . GLY B 1 542 ? -11.460 5.201 50.336 1.00 16.72 526 GLY B C 1
ATOM 10224 O O . GLY B 1 542 ? -12.376 4.676 49.689 1.00 14.23 526 GLY B O 1
ATOM 10225 N N . ILE B 1 543 ? -11.603 5.555 51.621 1.00 14.75 527 ILE B N 1
ATOM 10226 C CA . ILE B 1 543 ? -12.809 5.155 52.353 1.00 13.03 527 ILE B CA 1
ATOM 10227 C C . ILE B 1 543 ? -14.068 5.755 51.731 1.00 15.63 527 ILE B C 1
ATOM 10228 O O . ILE B 1 543 ? -15.112 5.086 51.654 1.00 14.25 527 ILE B O 1
ATOM 10233 N N . ALA B 1 544 ? -14.006 7.011 51.276 1.00 16.91 528 ALA B N 1
ATOM 10234 C CA . ALA B 1 544 ? -15.188 7.619 50.671 1.00 14.51 528 ALA B CA 1
ATOM 10235 C C . ALA B 1 544 ? -15.637 6.829 49.446 1.00 17.35 528 ALA B C 1
ATOM 10236 O O . ALA B 1 544 ? -16.828 6.535 49.285 1.00 16.42 528 ALA B O 1
ATOM 10238 N N . ASN B 1 545 ? -14.687 6.461 48.578 1.00 14.26 529 ASN B N 1
ATOM 10239 C CA . ASN B 1 545 ? -15.035 5.752 47.349 1.00 14.54 529 ASN B CA 1
ATOM 10240 C C . ASN B 1 545 ? -15.516 4.340 47.641 1.00 13.94 529 ASN B C 1
ATOM 10241 O O . ASN B 1 545 ? -16.405 3.830 46.953 1.00 13.45 529 ASN B O 1
ATOM 10246 N N . LEU B 1 546 ? -14.922 3.686 48.641 1.00 16.08 530 LEU B N 1
ATOM 10247 C CA . LEU B 1 546 ? -15.367 2.344 49.012 1.00 14.62 530 LEU B CA 1
ATOM 10248 C C . LEU B 1 546 ? -16.834 2.356 49.439 1.00 16.92 530 LEU B C 1
ATOM 10249 O O . LEU B 1 546 ? -17.647 1.556 48.956 1.00 14.86 530 LEU B O 1
ATOM 10254 N N . SER B 1 547 ? -17.196 3.267 50.342 1.00 17.83 531 SER B N 1
ATOM 10255 C CA . SER B 1 547 ? -18.570 3.307 50.832 1.00 15.45 531 SER B CA 1
ATOM 10256 C C . SER B 1 547 ? -19.538 3.795 49.752 1.00 16.25 531 SER B C 1
ATOM 10257 O O . SER B 1 547 ? -20.623 3.220 49.590 1.00 18.60 531 SER B O 1
ATOM 10260 N N . ASP B 1 548 ? -19.167 4.842 48.997 1.00 13.34 532 ASP B N 1
ATOM 10261 C CA . ASP B 1 548 ? -19.999 5.278 47.873 1.00 15.89 532 ASP B CA 1
ATOM 10262 C C . ASP B 1 548 ? -20.222 4.141 46.873 1.00 14.76 532 ASP B C 1
ATOM 10263 O O . ASP B 1 548 ? -21.337 3.950 46.370 1.00 15.30 532 ASP B O 1
ATOM 10268 N N . SER B 1 549 ? -19.173 3.376 46.574 1.00 15.19 533 SER B N 1
ATOM 10269 C CA . SER B 1 549 ? -19.292 2.304 45.589 1.00 14.64 533 SER B CA 1
ATOM 10270 C C . SER B 1 549 ? -20.197 1.191 46.099 1.00 18.43 533 SER B C 1
ATOM 10271 O O . SER B 1 549 ? -21.085 0.716 45.379 1.00 17.60 533 SER B O 1
ATOM 10274 N N . LEU B 1 550 ? -19.975 0.753 47.340 1.00 16.06 534 LEU B N 1
ATOM 10275 C CA . LEU B 1 550 ? -20.759 -0.347 47.891 1.00 17.10 534 LEU B CA 1
ATOM 10276 C C . LEU B 1 550 ? -22.226 0.035 48.030 1.00 18.25 534 LEU B C 1
ATOM 10277 O O . LEU B 1 550 ? -23.115 -0.785 47.764 1.00 19.95 534 LEU B O 1
ATOM 10282 N N . HIS B 1 551 ? -22.498 1.271 48.465 1.00 16.92 535 HIS B N 1
ATOM 10283 C CA . HIS B 1 551 ? -23.883 1.700 48.636 1.00 20.89 535 HIS B CA 1
ATOM 10284 C C . HIS B 1 551 ? -24.609 1.773 47.297 1.00 20.13 535 HIS B C 1
ATOM 10285 O O . HIS B 1 551 ? -25.760 1.326 47.185 1.00 20.28 535 HIS B O 1
ATOM 10292 N N . ALA B 1 552 ? -23.959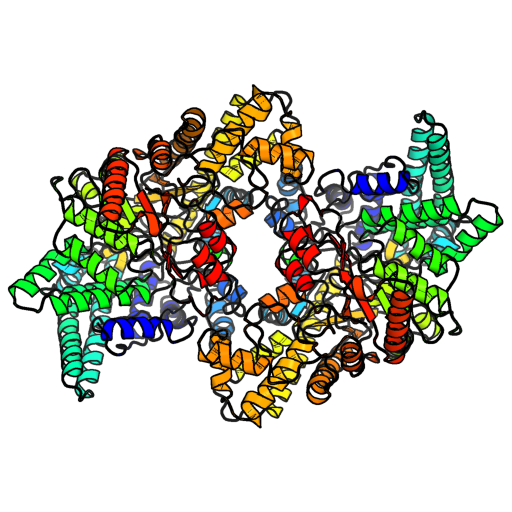 2.331 46.269 1.00 18.70 536 ALA B N 1
ATOM 10293 C CA . ALA B 1 552 ? -24.608 2.442 44.962 1.00 19.12 536 ALA B CA 1
ATOM 10294 C C . ALA B 1 552 ? -24.784 1.073 44.315 1.00 22.09 536 ALA B C 1
ATOM 10295 O O . ALA B 1 552 ? -25.792 0.819 43.641 1.00 18.89 536 ALA B O 1
ATOM 10297 N N . LEU B 1 553 ? -23.807 0.181 44.508 1.00 19.87 537 LEU B N 1
ATOM 10298 C CA . LEU B 1 553 ? -23.912 -1.183 43.999 1.00 18.31 537 LEU B CA 1
ATOM 10299 C C . LEU B 1 553 ? -25.039 -1.957 44.676 1.00 22.80 537 LEU B C 1
ATOM 10300 O O . LEU B 1 553 ? -25.801 -2.669 44.006 1.00 21.89 537 LEU B O 1
ATOM 10305 N N . LYS B 1 554 ? -25.146 -1.857 46.006 1.00 22.62 538 LYS B N 1
ATOM 10306 C CA . LYS B 1 554 ? -26.259 -2.490 46.705 1.00 22.66 538 LYS B CA 1
ATOM 10307 C C . LYS B 1 554 ? -27.599 -2.040 46.131 1.00 25.16 538 LYS B C 1
ATOM 10308 O O . LYS B 1 554 ? -28.482 -2.866 45.869 1.00 24.79 538 LYS B O 1
ATOM 10314 N N . GLY B 1 555 ? -27.765 -0.730 45.924 1.00 24.82 539 GLY B N 1
ATOM 10315 C CA . GLY B 1 555 ? -29.040 -0.223 45.439 1.00 24.84 539 GLY B CA 1
ATOM 10316 C C . GLY B 1 555 ? -29.289 -0.574 43.986 1.00 25.71 539 GLY B C 1
ATOM 10317 O O . GLY B 1 555 ? -30.366 -1.057 43.627 1.00 27.93 539 GLY B O 1
ATOM 10318 N N . MET B 1 556 ? -28.291 -0.343 43.132 1.00 24.07 540 MET B N 1
ATOM 10319 C CA . MET B 1 556 ? -28.454 -0.548 41.695 1.00 26.53 540 MET B CA 1
ATOM 10320 C C . MET B 1 556 ? -28.690 -2.014 41.361 1.00 25.32 540 MET B C 1
ATOM 10321 O O . MET B 1 556 ? -29.640 -2.356 40.645 1.00 28.45 540 MET B O 1
ATOM 10326 N N . VAL B 1 557 ? -27.836 -2.894 41.867 1.00 21.26 541 VAL B N 1
ATOM 10327 C CA . VAL B 1 557 ? -27.834 -4.283 41.423 1.00 25.85 541 VAL B CA 1
ATOM 10328 C C . VAL B 1 557 ? -28.677 -5.166 42.335 1.00 28.23 541 VAL B C 1
ATOM 10329 O O . VAL B 1 557 ? -29.584 -5.862 41.872 1.00 30.11 541 VAL B O 1
ATOM 10333 N N . PHE B 1 558 ? -28.397 -5.161 43.641 1.00 24.47 542 PHE B N 1
ATOM 10334 C CA . PHE B 1 558 ? -29.018 -6.143 44.526 1.00 24.96 542 PHE B CA 1
ATOM 10335 C C . PHE B 1 558 ? -30.413 -5.731 44.993 1.00 31.50 542 PHE B C 1
ATOM 10336 O O . PHE B 1 558 ? -31.263 -6.601 45.214 1.00 32.31 542 PHE B O 1
ATOM 10344 N N . GLU B 1 559 ? -30.688 -4.434 45.142 1.00 30.14 543 GLU B N 1
ATOM 10345 C CA . GLU B 1 559 ? -32.012 -4.029 45.607 1.00 29.15 543 GLU B CA 1
ATOM 10346 C C . GLU B 1 559 ? -32.948 -3.744 44.439 1.00 28.19 543 GLU B C 1
ATOM 10347 O O . GLU B 1 559 ? -33.977 -4.406 44.292 1.00 32.93 543 GLU B O 1
ATOM 10353 N N . GLN B 1 560 ? -32.601 -2.769 43.598 1.00 29.93 544 GLN B N 1
ATOM 10354 C CA . GLN B 1 560 ? -33.505 -2.360 42.530 1.00 26.99 544 GLN B CA 1
ATOM 10355 C C . GLN B 1 560 ? -33.418 -3.267 41.313 1.00 36.53 544 GLN B C 1
ATOM 10356 O O . GLN B 1 560 ? -34.333 -3.251 40.477 1.00 31.73 544 GLN B O 1
ATOM 10362 N N . GLN B 1 561 ? -32.333 -4.037 41.195 1.00 31.20 545 GLN B N 1
ATOM 10363 C CA . GLN B 1 561 ? -32.142 -5.004 40.118 1.00 30.45 545 GLN B CA 1
ATOM 10364 C C . GLN B 1 561 ? -32.258 -4.353 38.742 1.00 30.77 545 GLN B C 1
ATOM 10365 O O . GLN B 1 561 ? -32.739 -4.966 37.787 1.00 34.50 545 GLN B O 1
ATOM 10371 N N . ARG B 1 562 ? -31.814 -3.098 38.638 1.00 30.27 546 ARG B N 1
ATOM 10372 C CA . ARG B 1 562 ? -31.744 -2.427 37.344 1.00 33.17 546 ARG B CA 1
ATOM 10373 C C . ARG B 1 562 ? -30.672 -3.048 36.462 1.00 34.15 546 ARG B C 1
ATOM 10374 O O . ARG B 1 562 ? -30.774 -3.003 35.231 1.00 31.56 546 ARG B O 1
ATOM 10382 N N . LEU B 1 563 ? -29.627 -3.588 37.080 1.00 32.23 547 LEU B N 1
ATOM 10383 C CA . LEU B 1 563 ? -28.510 -4.229 36.406 1.00 31.84 547 LEU B CA 1
ATOM 10384 C C . LEU B 1 563 ? -28.189 -5.505 37.154 1.00 28.81 547 LEU B C 1
ATOM 10385 O O . LEU B 1 563 ? -28.229 -5.532 38.386 1.00 28.35 547 LEU B O 1
ATOM 10390 N N . SER B 1 564 ? -27.888 -6.559 36.406 1.00 24.82 548 SER B N 1
ATOM 10391 C CA . SER B 1 564 ? -27.223 -7.714 36.980 1.00 25.46 548 SER B CA 1
ATOM 10392 C C . SER B 1 564 ? -25.805 -7.335 37.412 1.00 22.58 548 SER B C 1
ATOM 10393 O O . SER B 1 564 ? -25.248 -6.327 36.972 1.00 23.58 548 SER B O 1
ATOM 10396 N N . PHE B 1 565 ? -25.227 -8.140 38.309 1.00 23.89 549 PHE B N 1
ATOM 10397 C CA . PHE B 1 565 ? -23.855 -7.880 38.740 1.00 24.48 549 PHE B CA 1
ATOM 10398 C C . PHE B 1 565 ? -22.898 -7.929 37.554 1.00 25.06 549 PHE B C 1
ATOM 10399 O O . PHE B 1 565 ? -22.050 -7.042 37.376 1.00 22.44 549 PHE B O 1
ATOM 10407 N N . ASP B 1 566 ? -23.051 -8.946 36.708 1.00 24.93 550 ASP B N 1
ATOM 10408 C CA . ASP B 1 566 ? -22.184 -9.078 35.547 1.00 24.64 550 ASP B CA 1
ATOM 10409 C C . ASP B 1 566 ? -22.411 -7.947 34.557 1.00 23.04 550 ASP B C 1
ATOM 10410 O O . ASP B 1 566 ? -21.460 -7.486 33.917 1.00 22.23 550 ASP B O 1
ATOM 10415 N N . GLU B 1 567 ? -23.655 -7.485 34.419 1.00 20.00 551 GLU B N 1
ATOM 10416 C CA . GLU B 1 567 ? -23.913 -6.342 33.554 1.00 21.49 551 GLU B CA 1
ATOM 10417 C C . GLU B 1 567 ? -23.182 -5.112 34.068 1.00 22.10 551 GLU B C 1
ATOM 10418 O O . GLU B 1 567 ? -22.585 -4.364 33.288 1.00 19.93 551 GLU B O 1
ATOM 10424 N N . LEU B 1 568 ? -23.210 -4.892 35.386 1.00 23.20 552 LEU B N 1
ATOM 10425 C CA . LEU B 1 568 ? -22.478 -3.764 35.949 1.00 23.26 552 LEU B CA 1
ATOM 10426 C C . LEU B 1 568 ? -20.981 -3.896 35.688 1.00 19.91 552 LEU B C 1
ATOM 10427 O O . LEU B 1 568 ? -20.329 -2.938 35.261 1.00 20.18 552 LEU B O 1
ATOM 10432 N N . LEU B 1 569 ? -20.422 -5.082 35.945 1.00 21.77 553 LEU B N 1
ATOM 10433 C CA . LEU B 1 569 ? -19.008 -5.322 35.679 1.00 23.58 553 LEU B CA 1
ATOM 10434 C C . LEU B 1 569 ? -18.647 -4.952 34.245 1.00 22.65 553 LEU B C 1
ATOM 10435 O O . LEU B 1 569 ? -17.623 -4.300 34.000 1.00 20.82 553 LEU B O 1
ATOM 10440 N N . SER B 1 570 ? -19.490 -5.349 33.284 1.00 22.55 554 SER B N 1
ATOM 10441 C CA . SER B 1 570 ? -19.255 -4.992 31.888 1.00 24.33 554 SER B CA 1
ATOM 10442 C C . SER B 1 570 ? -19.282 -3.481 31.685 1.00 24.05 554 SER B C 1
ATOM 10443 O O . SER B 1 570 ? -18.486 -2.938 30.907 1.00 20.22 554 SER B O 1
ATOM 10446 N N . VAL B 1 571 ? -20.187 -2.782 32.380 1.00 23.06 555 VAL B N 1
ATOM 10447 C CA . VAL B 1 571 ? -20.225 -1.323 32.286 1.00 22.51 555 VAL B CA 1
ATOM 10448 C C . VAL B 1 571 ? -18.932 -0.722 32.821 1.00 19.53 555 VAL B C 1
ATOM 10449 O O . VAL B 1 571 ? -18.360 0.192 32.214 1.00 19.26 555 VAL B O 1
ATOM 10453 N N . LEU B 1 572 ? -18.450 -1.222 33.964 1.00 19.76 556 LEU B N 1
ATOM 10454 C CA . LEU B 1 572 ? -17.197 -0.704 34.511 1.00 19.49 556 LEU B CA 1
ATOM 10455 C C . LEU B 1 572 ? -16.033 -0.985 33.564 1.00 18.80 556 LEU B C 1
ATOM 10456 O O . LEU B 1 572 ? -15.198 -0.108 33.317 1.00 19.02 556 LEU B O 1
ATOM 10461 N N . LYS B 1 573 ? -15.972 -2.206 33.022 1.00 18.77 557 LYS B N 1
ATOM 10462 C CA . LYS B 1 573 ? -14.935 -2.566 32.053 1.00 20.58 557 LYS B CA 1
ATOM 10463 C C . LYS B 1 573 ? -14.912 -1.601 30.872 1.00 21.79 557 LYS B C 1
ATOM 10464 O O . LYS B 1 573 ? -13.840 -1.255 30.358 1.00 20.19 557 LYS B O 1
ATOM 10470 N N . ALA B 1 574 ? -16.088 -1.159 30.423 1.00 21.00 558 ALA B N 1
ATOM 10471 C CA . ALA B 1 574 ? -16.190 -0.213 29.316 1.00 22.17 558 ALA B CA 1
ATOM 10472 C C . ALA B 1 574 ? -15.979 1.237 29.735 1.00 23.06 558 ALA B C 1
ATOM 10473 O O . ALA B 1 574 ? -16.146 2.131 28.897 1.00 22.56 558 ALA B O 1
ATOM 10475 N N . ASN B 1 575 ? -15.643 1.496 31.004 1.00 21.44 559 ASN B N 1
ATOM 10476 C CA . ASN B 1 575 ? -15.380 2.855 31.494 1.00 18.68 559 ASN B CA 1
ATOM 10477 C C . ASN B 1 575 ? -16.529 3.818 31.184 1.00 21.36 559 ASN B C 1
ATOM 10478 O O . ASN B 1 575 ? -16.317 4.998 30.888 1.00 23.52 559 ASN B O 1
ATOM 10483 N N . PHE B 1 576 ? -17.764 3.313 31.275 1.00 28.05 560 PHE B N 1
ATOM 10484 C CA . PHE B 1 576 ? -18.981 4.119 31.110 1.00 30.60 560 PHE B CA 1
ATOM 10485 C C . PHE B 1 576 ? -19.051 4.827 29.757 1.00 33.86 560 PHE B C 1
ATOM 10486 O O . PHE B 1 576 ? -19.642 5.905 29.653 1.00 38.54 560 PHE B O 1
ATOM 10494 N N . ALA B 1 577 ? -18.457 4.264 28.700 1.00 37.09 561 ALA B N 1
ATOM 10495 C CA . ALA B 1 577 ? -18.395 5.015 27.445 1.00 40.28 561 ALA B CA 1
ATOM 10496 C C . ALA B 1 577 ? -19.657 4.870 26.591 1.00 41.35 561 ALA B C 1
ATOM 10497 O O . ALA B 1 577 ? -19.979 5.783 25.819 1.00 40.78 561 ALA B O 1
ATOM 10499 N N . THR B 1 578 ? -20.377 3.752 26.710 1.00 42.62 562 THR B N 1
ATOM 10500 C CA . THR B 1 578 ? -21.575 3.523 25.910 1.00 44.27 562 THR B CA 1
ATOM 10501 C C . THR B 1 578 ? -22.703 4.462 26.349 1.00 49.01 562 THR B C 1
ATOM 10502 O O . THR B 1 578 ? -22.704 4.964 27.479 1.00 45.71 562 THR B O 1
ATOM 10506 N N . PRO B 1 579 ? -23.680 4.725 25.468 1.00 53.35 563 PRO B N 1
ATOM 10507 C CA . PRO B 1 579 ? -24.816 5.566 25.896 1.00 45.21 563 PRO B CA 1
ATOM 10508 C C . PRO B 1 579 ? -25.546 5.003 27.103 1.00 41.71 563 PRO B C 1
ATOM 10509 O O . PRO B 1 579 ? -25.871 5.760 28.024 1.00 49.24 563 PRO B O 1
ATOM 10513 N N . GLU B 1 580 ? -25.800 3.694 27.142 1.00 40.42 564 GLU B N 1
ATOM 10514 C CA . GLU B 1 580 ? -26.286 3.093 28.380 1.00 47.61 564 GLU B CA 1
ATOM 10515 C C . GLU B 1 580 ? -25.309 3.343 29.528 1.00 43.71 564 GLU B C 1
ATOM 10516 O O . GLU B 1 580 ? -25.726 3.546 30.673 1.00 40.40 564 GLU B O 1
ATOM 10522 N N . GLY B 1 581 ? -24.003 3.354 29.234 1.00 46.83 565 GLY B N 1
ATOM 10523 C CA . GLY B 1 581 ? -23.010 3.499 30.290 1.00 37.66 565 GLY B CA 1
ATOM 10524 C C . GLY B 1 581 ? -22.969 4.897 30.880 1.00 35.99 565 GLY B C 1
ATOM 10525 O O . GLY B 1 581 ? -22.805 5.062 32.092 1.00 30.87 565 GLY B O 1
ATOM 10526 N N . GLU B 1 582 ? -23.099 5.922 30.035 1.00 35.03 566 GLU B N 1
ATOM 10527 C CA . GLU B 1 582 ? -23.243 7.282 30.550 1.00 38.62 566 GLU B CA 1
ATOM 10528 C C . GLU B 1 582 ? -24.492 7.430 31.409 1.00 34.76 566 GLU B C 1
ATOM 10529 O O . GLU B 1 582 ? -24.477 8.154 32.412 1.00 35.87 566 GLU B O 1
ATOM 10535 N N . LYS B 1 583 ? -25.584 6.760 31.030 1.00 36.20 567 LYS B N 1
ATOM 10536 C CA . LYS B 1 583 ? -26.799 6.801 31.838 1.00 36.33 567 LYS B CA 1
ATOM 10537 C C . LYS B 1 583 ? -26.577 6.098 33.166 1.00 39.41 567 LYS B C 1
ATOM 10538 O O . LYS B 1 583 ? -26.981 6.599 34.225 1.00 30.92 567 LYS B O 1
ATOM 10544 N N . VAL B 1 584 ? -25.962 4.913 33.121 1.00 32.00 568 VAL B N 1
ATOM 10545 C CA . VAL B 1 584 ? -25.672 4.187 34.349 1.00 32.68 568 VAL B CA 1
ATOM 10546 C C . VAL B 1 584 ? -24.774 5.024 35.248 1.00 30.22 568 VAL B C 1
ATOM 10547 O O . VAL B 1 584 ? -25.009 5.124 36.459 1.00 24.22 568 VAL B O 1
ATOM 10551 N N . ARG B 1 585 ? -23.754 5.667 34.666 1.00 25.11 569 ARG B N 1
ATOM 10552 C CA . ARG B 1 585 ? -22.839 6.469 35.473 1.00 26.82 569 ARG B CA 1
ATOM 10553 C C . ARG B 1 585 ? -23.579 7.605 36.168 1.00 26.75 569 ARG B C 1
ATOM 10554 O O . ARG B 1 585 ? -23.385 7.846 37.365 1.00 22.75 569 ARG B O 1
ATOM 10562 N N . ALA B 1 586 ? -24.440 8.307 35.426 1.00 27.34 570 ALA B N 1
ATOM 10563 C CA . ALA B 1 586 ? -25.221 9.401 35.999 1.00 27.16 570 ALA B CA 1
ATOM 10564 C C . ALA B 1 586 ? -26.144 8.906 37.104 1.00 29.04 570 ALA B C 1
ATOM 10565 O O . ALA B 1 586 ? -26.292 9.566 38.143 1.00 29.26 570 ALA B O 1
ATOM 10567 N N . ARG B 1 587 ? -26.777 7.749 36.899 1.00 27.14 571 ARG B N 1
ATOM 10568 C CA . ARG B 1 587 ? -27.624 7.170 37.936 1.00 27.11 571 ARG B CA 1
ATOM 10569 C C . ARG B 1 587 ? -26.815 6.771 39.166 1.00 28.18 571 ARG B C 1
ATOM 10570 O O . ARG B 1 587 ? -27.246 7.013 40.300 1.00 25.39 571 ARG B O 1
ATOM 10578 N N . LEU B 1 588 ? -25.639 6.164 38.967 1.00 28.37 572 LEU B N 1
ATOM 10579 C CA . LEU B 1 588 ? -24.824 5.744 40.107 1.00 26.92 572 LEU B CA 1
ATOM 10580 C C . LEU B 1 588 ? -24.386 6.948 40.942 1.00 22.91 572 LEU B C 1
ATOM 10581 O O . LEU B 1 588 ? -24.344 6.882 42.176 1.00 22.14 572 LEU B O 1
ATOM 10586 N N . ILE B 1 589 ? -24.079 8.060 40.280 1.00 18.74 573 ILE B N 1
ATOM 10587 C CA . ILE B 1 589 ? -23.634 9.268 40.969 1.00 24.30 573 ILE B CA 1
ATOM 10588 C C . ILE B 1 589 ? -24.809 9.969 41.645 1.00 27.46 573 ILE B C 1
ATOM 10589 O O . ILE B 1 589 ? -24.753 10.290 42.836 1.00 23.72 573 ILE B O 1
ATOM 10594 N N . ASN B 1 590 ? -25.895 10.200 40.906 1.00 26.64 574 ASN B N 1
ATOM 10595 C CA . ASN B 1 590 ? -26.925 11.132 41.355 1.00 28.07 574 ASN B CA 1
ATOM 10596 C C . ASN B 1 590 ? -28.076 10.498 42.127 1.00 27.93 574 ASN B C 1
ATOM 10597 O O . ASN B 1 590 ? -28.718 11.198 42.918 1.00 25.48 574 ASN B O 1
ATOM 10602 N N . ARG B 1 591 ? -28.365 9.214 41.932 1.00 24.46 575 ARG B N 1
ATOM 10603 C CA . ARG B 1 591 ? -29.513 8.585 42.573 1.00 23.75 575 ARG B CA 1
ATOM 10604 C C . ARG B 1 591 ? -29.140 7.711 43.758 1.00 23.47 575 ARG B C 1
ATOM 10605 O O . ARG B 1 591 ? -29.993 6.972 44.259 1.00 20.29 575 ARG B O 1
ATOM 10613 N N . PHE B 1 592 ? -27.893 7.768 44.215 1.00 23.15 576 PHE B N 1
ATOM 10614 C CA . PHE B 1 592 ? -27.471 7.045 45.403 1.00 22.85 576 PHE B CA 1
ATOM 10615 C C . PHE B 1 592 ? -26.698 7.989 46.309 1.00 21.04 576 PHE B C 1
ATOM 10616 O O . PHE B 1 592 ? -25.878 8.788 45.846 1.00 18.61 576 PHE B O 1
ATOM 10624 N N . GLU B 1 593 ? -26.996 7.919 47.599 1.00 21.46 577 GLU B N 1
ATOM 10625 C CA . GLU B 1 593 ? -26.388 8.840 48.539 1.00 20.25 577 GLU B CA 1
ATOM 10626 C C . GLU B 1 593 ? -24.879 8.610 48.630 1.00 20.26 577 GLU B C 1
ATOM 10627 O O . GLU B 1 593 ? -24.377 7.501 48.424 1.00 19.31 577 GLU B O 1
ATOM 10633 N N . LYS B 1 594 ? -24.152 9.682 48.932 1.00 18.09 578 LYS B N 1
ATOM 10634 C CA . LYS B 1 594 ? -22.699 9.655 49.014 1.00 16.11 578 LYS B CA 1
ATOM 10635 C C . LYS B 1 594 ? -22.236 10.034 50.422 1.00 19.52 578 LYS B C 1
ATOM 10636 O O . LYS B 1 594 ? -22.891 10.817 51.123 1.00 19.18 578 LYS B O 1
ATOM 10642 N N . TYR B 1 595 ? -21.096 9.467 50.823 1.00 15.82 579 TYR B N 1
ATOM 10643 C CA . TYR B 1 595 ? -20.470 9.796 52.100 1.00 16.82 579 TYR B CA 1
ATOM 10644 C C . TYR B 1 595 ? -20.106 11.277 52.139 1.00 16.75 579 TYR B C 1
ATOM 10645 O O . TYR B 1 595 ? -19.664 11.848 51.138 1.00 16.58 579 TYR B O 1
ATOM 10654 N N . GLY B 1 596 ? -20.304 11.907 53.301 1.00 16.25 580 GLY B N 1
ATOM 10655 C CA . GLY B 1 596 ? -20.049 13.324 53.443 1.00 17.79 580 GLY B CA 1
ATOM 10656 C C . GLY B 1 596 ? -21.272 14.213 53.365 1.00 17.12 580 GLY B C 1
ATOM 10657 O O . GLY B 1 596 ? -21.119 15.439 53.254 1.00 18.21 580 GLY B O 1
ATOM 10658 N N . ASN B 1 597 ? -22.474 13.633 53.385 1.00 17.96 581 ASN B N 1
ATOM 10659 C CA . ASN B 1 597 ? -23.735 14.368 53.390 1.00 18.19 581 ASN B CA 1
ATOM 10660 C C . ASN B 1 597 ? -24.572 14.066 54.630 1.00 21.72 581 ASN B C 1
ATOM 10661 O O . ASN B 1 597 ? -25.789 14.309 54.627 1.00 18.74 581 ASN B O 1
ATOM 10666 N N . ASP B 1 598 ? -23.947 13.520 55.676 1.00 15.67 582 ASP B N 1
ATOM 10667 C CA . ASP B 1 598 ? -24.631 13.147 56.915 1.00 17.06 582 ASP B CA 1
ATOM 10668 C C . ASP B 1 598 ? -25.760 12.148 56.657 1.00 20.69 582 ASP B C 1
ATOM 10669 O O . ASP B 1 598 ? -26.837 12.235 57.251 1.00 19.05 582 ASP B O 1
ATOM 10674 N N . ILE B 1 599 ? -25.517 11.182 55.771 1.00 17.11 583 ILE B N 1
ATOM 10675 C CA . ILE B 1 599 ? -26.491 10.139 55.449 1.00 18.50 583 ILE B CA 1
ATOM 10676 C C . ILE B 1 599 ? -26.013 8.846 56.091 1.00 21.46 583 ILE B C 1
ATOM 10677 O O . ILE B 1 599 ? -25.017 8.261 55.648 1.00 22.38 583 ILE B O 1
ATOM 10682 N N . ASP B 1 600 ? -26.736 8.386 57.126 1.00 20.59 584 ASP B N 1
ATOM 10683 C CA . ASP B 1 600 ? -26.276 7.255 57.933 1.00 18.78 584 ASP B CA 1
ATOM 10684 C C . ASP B 1 600 ? -26.026 5.999 57.102 1.00 20.79 584 ASP B C 1
ATOM 10685 O O . ASP B 1 600 ? -25.051 5.277 57.341 1.00 18.84 584 ASP B O 1
ATOM 10690 N N . GLU B 1 601 ? -26.909 5.695 56.150 1.00 19.53 585 GLU B N 1
ATOM 10691 C CA . GLU B 1 601 ? -26.814 4.405 55.470 1.00 21.21 585 GLU B CA 1
ATOM 10692 C C . GLU B 1 601 ? -25.480 4.250 54.751 1.00 19.79 585 GLU B C 1
ATOM 10693 O O . GLU B 1 601 ? -24.846 3.190 54.825 1.00 20.85 585 GLU B O 1
ATOM 10699 N N . VAL B 1 602 ? -25.033 5.294 54.055 1.00 18.06 586 VAL B N 1
ATOM 10700 C CA . VAL B 1 602 ? -23.740 5.202 53.381 1.00 18.99 586 VAL B CA 1
ATOM 10701 C C . VAL B 1 602 ? -22.597 5.446 54.364 1.00 15.35 586 VAL B C 1
ATOM 10702 O O . VAL B 1 602 ? -21.574 4.755 54.311 1.00 15.50 586 VAL B O 1
ATOM 10706 N N . ASP B 1 603 ? -22.760 6.398 55.300 1.00 18.59 587 ASP B N 1
ATOM 10707 C CA . ASP B 1 603 ? -21.689 6.685 56.255 1.00 15.95 587 ASP B CA 1
ATOM 10708 C C . ASP B 1 603 ? -21.366 5.475 57.124 1.00 18.27 587 ASP B C 1
ATOM 10709 O O . ASP B 1 603 ? -20.210 5.283 57.517 1.00 17.44 587 ASP B O 1
ATOM 10714 N N . ASN B 1 604 ? -22.370 4.668 57.465 1.00 14.77 588 ASN B N 1
ATOM 10715 C CA . ASN B 1 604 ? -22.112 3.513 58.319 1.00 19.02 588 ASN B CA 1
ATOM 10716 C C . ASN B 1 604 ? -21.260 2.466 57.607 1.00 17.03 588 ASN B C 1
ATOM 10717 O O . ASN B 1 604 ? -20.532 1.716 58.265 1.00 17.97 588 ASN B O 1
ATOM 10722 N N . ILE B 1 605 ? -21.307 2.424 56.272 1.00 16.61 589 ILE B N 1
ATOM 10723 C CA . ILE B 1 605 ? -20.409 1.541 55.527 1.00 19.29 589 ILE B CA 1
ATOM 10724 C C . ILE B 1 605 ? -18.965 1.994 55.691 1.00 17.59 589 ILE B C 1
ATOM 10725 O O . ILE B 1 605 ? -18.076 1.180 55.955 1.00 15.81 589 ILE B O 1
ATOM 10730 N N . SER B 1 606 ? -18.701 3.296 55.515 1.00 17.37 590 SER B N 1
ATOM 10731 C CA . SER B 1 606 ? -17.331 3.768 55.705 1.00 18.52 590 SER B CA 1
ATOM 10732 C C . SER B 1 606 ? -16.856 3.516 57.141 1.00 21.02 590 SER B C 1
ATOM 10733 O O . SER B 1 606 ? -15.728 3.055 57.356 1.00 17.61 590 SER B O 1
ATOM 10736 N N . ALA B 1 607 ? -17.729 3.722 58.131 1.00 15.58 591 ALA B N 1
ATOM 10737 C CA . ALA B 1 607 ? -17.331 3.459 59.510 1.00 15.03 591 ALA B CA 1
ATOM 10738 C C . ALA B 1 607 ? -17.000 1.985 59.712 1.00 15.82 591 ALA B C 1
ATOM 10739 O O . ALA B 1 607 ? -15.967 1.646 60.298 1.00 15.50 591 ALA B O 1
ATOM 10741 N N . GLU B 1 608 ? -17.855 1.086 59.211 1.00 17.08 592 GLU B N 1
ATOM 10742 C CA . GLU B 1 608 ? -17.655 -0.336 59.483 1.00 14.96 592 GLU B CA 1
ATOM 10743 C C . GLU B 1 608 ? -16.384 -0.867 58.820 1.00 16.17 592 GLU B C 1
ATOM 10744 O O . GLU B 1 608 ? -15.609 -1.599 59.449 1.00 13.52 592 GLU B O 1
ATOM 10750 N N . LEU B 1 609 ? -16.147 -0.509 57.554 1.00 15.84 593 LEU B N 1
ATOM 10751 C CA . LEU B 1 609 ? -14.997 -1.069 56.850 1.00 16.07 593 LEU B CA 1
ATOM 10752 C C . LEU B 1 609 ? -13.697 -0.432 57.315 1.00 13.77 593 LEU B C 1
ATOM 10753 O O . LEU B 1 609 ? -12.672 -1.113 57.403 1.00 15.81 593 LEU B O 1
ATOM 10758 N N . LEU B 1 610 ? -13.713 0.866 57.630 1.00 13.87 594 LEU B N 1
ATOM 10759 C CA . LEU B 1 610 ? -12.511 1.469 58.204 1.00 14.66 594 LEU B CA 1
ATOM 10760 C C . LEU B 1 610 ? -12.213 0.881 59.582 1.00 14.81 594 LEU B C 1
ATOM 10761 O O . LEU B 1 610 ? -11.044 0.669 59.930 1.00 15.91 594 LEU B O 1
ATOM 10766 N N . ARG B 1 611 ? -13.252 0.587 60.376 1.00 16.10 595 ARG B N 1
ATOM 10767 C CA . ARG B 1 611 ? -13.011 -0.065 61.666 1.00 14.49 595 ARG B CA 1
ATOM 10768 C C . ARG B 1 611 ? -12.437 -1.464 61.478 1.00 13.17 595 ARG B C 1
ATOM 10769 O O . ARG B 1 611 ? -11.532 -1.871 62.213 1.00 13.10 595 ARG B O 1
ATOM 10777 N N . HIS B 1 612 ? -12.926 -2.206 60.477 1.00 14.51 596 HIS B N 1
ATOM 10778 C CA . HIS B 1 612 ? -12.347 -3.512 60.195 1.00 15.94 596 HIS B CA 1
ATOM 10779 C C . HIS B 1 612 ? -10.867 -3.387 59.836 1.00 13.89 596 HIS B C 1
ATOM 10780 O O . HIS B 1 612 ? -10.027 -4.131 60.351 1.00 11.59 596 HIS B O 1
ATOM 10787 N N . TYR B 1 613 ? -10.535 -2.452 58.939 1.00 14.30 597 TYR B N 1
ATOM 10788 C CA . TYR B 1 613 ? -9.131 -2.147 58.648 1.00 14.85 597 TYR B CA 1
ATOM 10789 C C . TYR B 1 613 ? -8.342 -1.876 59.932 1.00 14.99 597 TYR B C 1
ATOM 10790 O O . TYR B 1 613 ? -7.271 -2.454 60.147 1.00 13.72 597 TYR B O 1
ATOM 10799 N N . CYS B 1 614 ? -8.867 -1.010 60.810 1.00 12.51 598 CYS B N 1
ATOM 10800 C CA . CYS B 1 614 ? -8.140 -0.659 62.035 1.00 13.68 598 CYS B CA 1
ATOM 10801 C C . CYS B 1 614 ? -7.926 -1.864 62.935 1.00 14.33 598 CYS B C 1
ATOM 10802 O O . CYS B 1 614 ? -6.839 -2.040 63.501 1.00 13.58 598 CYS B O 1
ATOM 10805 N N . LYS B 1 615 ? -8.968 -2.679 63.125 1.00 15.40 599 LYS B N 1
ATOM 10806 C CA . LYS B 1 615 ? -8.873 -3.768 64.089 1.00 13.85 599 LYS B CA 1
ATOM 10807 C C . LYS B 1 615 ? -7.948 -4.873 63.593 1.00 13.83 599 LYS B C 1
ATOM 10808 O O . LYS B 1 615 ? -7.294 -5.541 64.403 1.00 14.69 599 LYS B O 1
ATOM 10814 N N . GLU B 1 616 ? -7.845 -5.058 62.274 1.00 14.10 600 GLU B N 1
ATOM 10815 C CA . GLU B 1 616 ? -6.840 -5.970 61.742 1.00 13.53 600 GLU B CA 1
ATOM 10816 C C . GLU B 1 616 ? -5.437 -5.415 61.945 1.00 13.70 600 GLU B C 1
ATOM 10817 O O . GLU B 1 616 ? -4.541 -6.125 62.421 1.00 14.87 600 GLU B O 1
ATOM 10823 N N . VAL B 1 617 ? -5.229 -4.143 61.578 1.00 14.84 601 VAL B N 1
ATOM 10824 C CA . VAL B 1 617 ? -3.897 -3.537 61.615 1.00 14.33 601 VAL B CA 1
ATOM 10825 C C . VAL B 1 617 ? -3.274 -3.701 62.999 1.00 12.48 601 VAL B C 1
ATOM 10826 O O . VAL B 1 617 ? -2.119 -4.132 63.134 1.00 13.40 601 VAL B O 1
ATOM 10830 N N . GLU B 1 618 ? -4.050 -3.416 64.054 1.00 13.87 602 GLU B N 1
ATOM 10831 C CA . GLU B 1 618 ? -3.499 -3.385 65.406 1.00 14.91 602 GLU B CA 1
ATOM 10832 C C . GLU B 1 618 ? -3.118 -4.764 65.941 1.00 15.14 602 GLU B C 1
ATOM 10833 O O . GLU B 1 618 ? -2.534 -4.842 67.029 1.00 16.43 602 GLU B O 1
ATOM 10839 N N . LYS B 1 619 ? -3.420 -5.846 65.216 1.00 12.97 603 LYS B N 1
ATOM 10840 C CA . LYS B 1 619 ? -3.040 -7.181 65.662 1.00 18.19 603 LYS B CA 1
ATOM 10841 C C . LYS B 1 619 ? -1.556 -7.458 65.491 1.00 19.86 603 LYS B C 1
ATOM 10842 O O . LYS B 1 619 ? -1.043 -8.396 66.106 1.00 17.59 603 LYS B O 1
ATOM 10848 N N . TYR B 1 620 ? -0.847 -6.678 64.685 1.00 14.01 604 TYR B N 1
ATOM 10849 C CA . TYR B 1 620 ? 0.474 -7.073 64.215 1.00 13.94 604 TYR B CA 1
ATOM 10850 C C . TYR B 1 620 ? 1.592 -6.328 64.933 1.00 17.25 604 TYR B C 1
ATOM 10851 O O . TYR B 1 620 ? 1.469 -5.139 65.239 1.00 14.30 604 TYR B O 1
ATOM 10860 N N . GLN B 1 621 ? 2.693 -7.034 65.170 1.00 15.32 605 GLN B N 1
ATOM 10861 C CA . GLN B 1 621 ? 3.842 -6.480 65.867 1.00 17.34 605 GLN B CA 1
ATOM 10862 C C . GLN B 1 621 ? 4.902 -6.032 64.864 1.00 17.03 605 GLN B C 1
ATOM 10863 O O . GLN B 1 621 ? 5.042 -6.620 63.790 1.00 13.97 605 GLN B O 1
ATOM 10869 N N . ASN B 1 622 ? 5.653 -4.995 65.218 1.00 17.04 606 ASN B N 1
ATOM 10870 C CA . ASN B 1 622 ? 6.870 -4.652 64.496 1.00 15.25 606 ASN B CA 1
ATOM 10871 C C . ASN B 1 622 ? 8.073 -5.264 65.201 1.00 17.83 606 ASN B C 1
ATOM 10872 O O . ASN B 1 622 ? 7.958 -5.786 66.314 1.00 17.79 606 ASN B O 1
ATOM 10877 N N . PRO B 1 623 ? 9.253 -5.259 64.570 1.00 17.52 607 PRO B N 1
ATOM 10878 C CA . PRO B 1 623 ? 10.418 -5.890 65.209 1.00 20.63 607 PRO B CA 1
ATOM 10879 C C . PRO B 1 623 ? 10.972 -5.124 66.395 1.00 23.30 607 PRO B C 1
ATOM 10880 O O . PRO B 1 623 ? 11.959 -5.570 66.985 1.00 21.40 607 PRO B O 1
ATOM 10884 N N . ARG B 1 624 ? 10.362 -4.010 66.783 1.00 19.62 608 ARG B N 1
ATOM 10885 C CA . ARG B 1 624 ? 10.838 -3.214 67.900 1.00 20.69 608 ARG B CA 1
ATOM 10886 C C . ARG B 1 624 ? 10.013 -3.404 69.176 1.00 20.32 608 ARG B C 1
ATOM 10887 O O . ARG B 1 624 ? 10.156 -2.617 70.109 1.00 26.07 608 ARG B O 1
ATOM 10895 N N . GLY B 1 625 ? 9.146 -4.405 69.239 1.00 22.18 609 GLY B N 1
ATOM 10896 C CA . GLY B 1 625 ? 8.377 -4.572 70.461 1.00 27.47 609 GLY B CA 1
ATOM 10897 C C . GLY B 1 625 ? 7.128 -3.727 70.560 1.00 26.97 609 GLY B C 1
ATOM 10898 O O . GLY B 1 625 ? 6.491 -3.703 71.621 1.00 29.47 609 GLY B O 1
ATOM 10899 N N . GLY B 1 626 ? 6.757 -3.025 69.493 1.00 20.24 610 GLY B N 1
ATOM 10900 C CA . GLY B 1 626 ? 5.505 -2.316 69.431 1.00 18.51 610 GLY B CA 1
ATOM 10901 C C . GLY B 1 626 ? 4.548 -2.948 68.441 1.00 17.39 610 GLY B C 1
ATOM 10902 O O . GLY B 1 626 ? 4.793 -4.020 67.884 1.00 17.73 610 GLY B O 1
ATOM 10903 N N . TYR B 1 627 ? 3.442 -2.253 68.215 1.00 14.94 611 TYR B N 1
ATOM 10904 C CA . TYR B 1 627 ? 2.415 -2.734 67.311 1.00 15.08 611 TYR B CA 1
ATOM 10905 C C . TYR B 1 627 ? 2.194 -1.752 66.173 1.00 14.25 611 TYR B C 1
ATOM 10906 O O . TYR B 1 627 ? 2.508 -0.561 66.275 1.00 13.95 611 TYR B O 1
ATOM 10915 N N . PHE B 1 628 ? 1.639 -2.273 65.087 1.00 12.93 612 PHE B N 1
ATOM 10916 C CA . PHE B 1 628 ? 1.184 -1.414 64.001 1.00 11.51 612 PHE B CA 1
ATOM 10917 C C . PHE B 1 628 ? -0.004 -0.581 64.451 1.00 15.39 612 PHE B C 1
ATOM 10918 O O . PHE B 1 628 ? -0.791 -0.994 65.309 1.00 11.87 612 PHE B O 1
ATOM 10926 N N . THR B 1 629 ? -0.123 0.614 63.867 1.00 13.08 613 THR B N 1
ATOM 10927 C CA . THR B 1 629 ? -1.209 1.527 64.170 1.00 11.06 613 THR B CA 1
ATOM 10928 C C . THR B 1 629 ? -1.821 2.014 62.865 1.00 13.57 613 THR B C 1
ATOM 10929 O O . THR B 1 629 ? -1.100 2.263 61.886 1.00 13.49 613 THR B O 1
ATOM 10933 N N . PRO B 1 630 ? -3.142 2.137 62.806 1.00 14.07 614 PRO B N 1
ATOM 10934 C CA . PRO B 1 630 ? -3.775 2.588 61.565 1.00 12.29 614 PRO B CA 1
ATOM 10935 C C . PRO B 1 630 ? -3.925 4.100 61.496 1.00 12.63 614 PRO B C 1
ATOM 10936 O O . PRO B 1 630 ? -4.192 4.790 62.488 1.00 11.49 614 PRO B O 1
ATOM 10940 N N . GLY B 1 631 ? -3.709 4.610 60.289 1.00 12.86 615 GLY B N 1
ATOM 10941 C CA . GLY B 1 631 ? -4.010 5.986 59.963 1.00 12.41 615 GLY B CA 1
ATOM 10942 C C . GLY B 1 631 ? -4.896 6.026 58.732 1.00 15.30 615 GLY B C 1
ATOM 10943 O O . GLY B 1 631 ? -5.207 4.992 58.128 1.00 15.89 615 GLY B O 1
ATOM 10944 N N . SER B 1 632 ? -5.291 7.240 58.371 1.00 15.34 616 SER B N 1
ATOM 10945 C CA . SER B 1 632 ? -6.021 7.418 57.117 1.00 17.79 616 SER B CA 1
ATOM 10946 C C . SER B 1 632 ? -5.690 8.817 56.587 1.00 15.77 616 SER B C 1
ATOM 10947 O O . SER B 1 632 ? -6.382 9.793 56.889 1.00 16.70 616 SER B O 1
ATOM 10950 N N . TYR B 1 633 ? -4.592 8.905 55.831 1.00 13.64 617 TYR B N 1
ATOM 10951 C CA . TYR B 1 633 ? -4.206 10.144 55.158 1.00 14.11 617 TYR B CA 1
ATOM 10952 C C . TYR B 1 633 ? -3.464 9.797 53.868 1.00 11.65 617 TYR B C 1
ATOM 10953 O O . TYR B 1 633 ? -3.009 8.670 53.679 1.00 12.58 617 TYR B O 1
ATOM 10962 N N . THR B 1 634 ? -3.324 10.791 52.990 1.00 15.62 618 THR B N 1
ATOM 10963 C CA . THR B 1 634 ? -2.890 10.536 51.617 1.00 15.70 618 THR B CA 1
ATOM 10964 C C . THR B 1 634 ? -1.580 11.187 51.210 1.00 16.05 618 THR B C 1
ATOM 10965 O O . THR B 1 634 ? -0.898 10.643 50.334 1.00 17.38 618 THR B O 1
ATOM 10969 N N . VAL B 1 635 ? -1.217 12.333 51.793 1.00 18.72 619 VAL B N 1
ATOM 10970 C CA . VAL B 1 635 ? -0.279 13.253 51.152 1.00 17.14 619 VAL B CA 1
ATOM 10971 C C . VAL B 1 635 ? -0.858 13.500 49.756 1.00 17.69 619 VAL B C 1
ATOM 10972 O O . VAL B 1 635 ? -2.040 13.841 49.635 1.00 16.56 619 VAL B O 1
ATOM 10976 N N . SER B 1 636 ? -0.087 13.307 48.685 1.00 16.06 620 SER B N 1
ATOM 10977 C CA . SER B 1 636 ? -0.680 13.400 47.356 1.00 15.28 620 SER B CA 1
ATOM 10978 C C . SER B 1 636 ? -1.016 12.032 46.757 1.00 16.84 620 SER B C 1
ATOM 10979 O O . SER B 1 636 ? -1.381 11.958 45.579 1.00 14.26 620 SER B O 1
ATOM 10982 N N . ALA B 1 637 ? -0.968 10.954 47.556 1.00 15.81 621 ALA B N 1
ATOM 10983 C CA . ALA B 1 637 ? -1.034 9.608 46.986 1.00 13.27 621 ALA B CA 1
ATOM 10984 C C . ALA B 1 637 ? -2.421 9.222 46.475 1.00 15.47 621 ALA B C 1
ATOM 10985 O O . ALA B 1 637 ? -2.525 8.246 45.723 1.00 14.31 621 ALA B O 1
ATOM 10987 N N . HIS B 1 638 ? -3.479 9.969 46.806 1.00 14.73 622 HIS B N 1
ATOM 10988 C CA . HIS B 1 638 ? -4.788 9.643 46.230 1.00 16.08 622 HIS B CA 1
ATOM 10989 C C . HIS B 1 638 ? -4.771 9.713 44.699 1.00 17.48 622 HIS B C 1
ATOM 10990 O O . HIS B 1 638 ? -5.597 9.065 44.043 1.00 16.74 622 HIS B O 1
ATOM 10997 N N . VAL B 1 639 ? -3.832 10.453 44.118 1.00 17.01 623 VAL B N 1
ATOM 10998 C CA . VAL B 1 639 ? -3.770 10.599 42.666 1.00 15.97 623 VAL B CA 1
ATOM 10999 C C . VAL B 1 639 ? -3.147 9.340 42.055 1.00 15.85 623 VAL B C 1
ATOM 11000 O O . VAL B 1 639 ? -3.827 8.671 41.266 1.00 17.94 623 VAL B O 1
ATOM 11004 N N . PRO B 1 640 ? -1.904 8.938 42.380 1.00 16.01 624 PRO B N 1
ATOM 11005 C CA . PRO B 1 640 ? -1.411 7.671 41.799 1.00 18.62 624 PRO B CA 1
ATOM 11006 C C . PRO B 1 640 ? -2.230 6.461 42.211 1.00 17.31 624 PRO B C 1
ATOM 11007 O O . PRO B 1 640 ? -2.427 5.547 41.398 1.00 16.61 624 PRO B O 1
ATOM 11011 N N . LEU B 1 641 ? -2.731 6.432 43.449 1.00 15.77 625 LEU B N 1
ATOM 11012 C CA . LEU B 1 641 ? -3.542 5.300 43.884 1.00 16.52 625 LEU B CA 1
ATOM 11013 C C . LEU B 1 641 ? -4.811 5.183 43.053 1.00 17.31 625 LEU B C 1
ATOM 11014 O O . LEU B 1 641 ? -5.207 4.078 42.665 1.00 17.00 625 LEU B O 1
ATOM 11019 N N . GLY B 1 642 ? -5.472 6.309 42.771 1.00 15.33 626 GLY B N 1
ATOM 11020 C CA . GLY B 1 642 ? -6.626 6.245 41.894 1.00 14.29 626 GLY B CA 1
ATOM 11021 C C . GLY B 1 642 ? -6.244 5.934 40.461 1.00 17.44 626 GLY B C 1
ATOM 11022 O O . GLY B 1 642 ? -7.026 5.323 39.721 1.00 14.54 626 GLY B O 1
ATOM 11023 N N . SER B 1 643 ? -5.035 6.333 40.054 1.00 15.40 627 SER B N 1
ATOM 11024 C CA . SER B 1 643 ? -4.584 6.090 38.688 1.00 16.00 627 SER B CA 1
ATOM 11025 C C . SER B 1 643 ? -4.497 4.601 38.356 1.00 16.31 627 SER B C 1
ATOM 11026 O O . SER B 1 643 ? -4.434 4.245 37.170 1.00 17.26 627 SER B O 1
ATOM 11029 N N . VAL B 1 644 ? -4.488 3.722 39.363 1.00 14.95 628 VAL B N 1
ATOM 11030 C CA . VAL B 1 644 ? -4.370 2.285 39.131 1.00 16.36 628 VAL B CA 1
ATOM 11031 C C . VAL B 1 644 ? -5.654 1.540 39.518 1.00 17.13 628 VAL B C 1
ATOM 11032 O O . VAL B 1 644 ? -5.639 0.320 39.637 1.00 17.95 628 VAL B O 1
ATOM 11036 N N . VAL B 1 645 ? -6.769 2.250 39.712 1.00 18.13 629 VAL B N 1
ATOM 11037 C CA . VAL B 1 645 ? -8.075 1.632 39.957 1.00 15.63 629 VAL B CA 1
ATOM 11038 C C . VAL B 1 645 ? -8.992 1.942 38.780 1.00 16.26 629 VAL B C 1
ATOM 11039 O O . VAL B 1 645 ? -9.161 3.113 38.408 1.00 16.04 629 VAL B O 1
ATOM 11043 N N . GLY B 1 646 ? -9.581 0.901 38.192 1.00 15.60 630 GLY B N 1
ATOM 11044 C CA . GLY B 1 646 ? -10.508 1.082 37.088 1.00 15.20 630 GLY B CA 1
ATOM 11045 C C . GLY B 1 646 ? -11.792 1.775 37.524 1.00 15.42 630 GLY B C 1
ATOM 11046 O O . GLY B 1 646 ? -11.937 2.244 38.654 1.00 16.61 630 GLY B O 1
ATOM 11047 N N . ALA B 1 647 ? -12.752 1.824 36.596 1.00 15.48 631 ALA B N 1
ATOM 11048 C CA . ALA B 1 647 ? -14.048 2.432 36.895 1.00 16.60 631 ALA B CA 1
ATOM 11049 C C . ALA B 1 647 ? -14.735 1.692 38.042 1.00 14.77 631 ALA B C 1
ATOM 11050 O O . ALA B 1 647 ? -14.672 0.465 38.133 1.00 14.75 631 ALA B O 1
ATOM 11052 N N . THR B 1 648 ? -15.384 2.439 38.936 1.00 13.55 632 THR B N 1
ATOM 11053 C CA . THR B 1 648 ? -16.007 1.840 40.108 1.00 13.25 632 THR B CA 1
ATOM 11054 C C . THR B 1 648 ? -17.463 2.278 40.234 1.00 14.24 632 THR B C 1
ATOM 11055 O O . THR B 1 648 ? -17.882 3.261 39.615 1.00 16.32 632 THR B O 1
ATOM 11059 N N . PRO B 1 649 ? -18.273 1.546 41.008 1.00 13.51 633 PRO B N 1
ATOM 11060 C CA . PRO B 1 649 ? -19.718 1.840 41.049 1.00 18.56 633 PRO B CA 1
ATOM 11061 C C . PRO B 1 649 ? -20.093 3.154 41.722 1.00 18.21 633 PRO B C 1
ATOM 11062 O O . PRO B 1 649 ? -21.286 3.492 41.710 1.00 17.96 633 PRO B O 1
ATOM 11066 N N . ASP B 1 650 ? -19.153 3.889 42.327 1.00 18.16 634 ASP B N 1
ATOM 11067 C CA . ASP B 1 650 ? -19.469 5.250 42.757 1.00 17.90 634 ASP B CA 1
ATOM 11068 C C . ASP B 1 650 ? -19.496 6.232 41.593 1.00 21.37 634 ASP B C 1
ATOM 11069 O O . ASP B 1 650 ? -19.855 7.394 41.791 1.00 23.31 634 ASP B O 1
ATOM 11074 N N . GLY B 1 651 ? -19.145 5.793 40.384 1.00 19.06 635 GLY B N 1
ATOM 11075 C CA . GLY B 1 651 ? -19.158 6.656 39.221 1.00 17.39 635 GLY B CA 1
ATOM 11076 C C . GLY B 1 651 ? -17.802 7.189 38.827 1.00 20.62 635 GLY B C 1
ATOM 11077 O O . GLY B 1 651 ? -17.716 7.990 37.886 1.00 18.91 635 GLY B O 1
ATOM 11078 N N . ARG B 1 652 ? -16.751 6.792 39.540 1.00 16.75 636 ARG B N 1
ATOM 11079 C CA . ARG B 1 652 ? -15.389 7.132 39.172 1.00 14.65 636 ARG B CA 1
ATOM 11080 C C . ARG B 1 652 ? -15.067 6.544 37.807 1.00 19.39 636 ARG B C 1
ATOM 11081 O O . ARG B 1 652 ? -15.338 5.366 37.551 1.00 17.03 636 ARG B O 1
ATOM 11089 N N . PHE B 1 653 ? -14.485 7.360 36.936 1.00 17.19 637 PHE B N 1
ATOM 11090 C CA . PHE B 1 653 ? -13.883 6.831 35.725 1.00 18.06 637 PHE B CA 1
ATOM 11091 C C . PHE B 1 653 ? -12.602 6.073 36.076 1.00 16.55 637 PHE B C 1
ATOM 11092 O O . PHE B 1 653 ? -11.962 6.324 37.105 1.00 16.36 637 PHE B O 1
ATOM 11100 N N . ALA B 1 654 ? -12.215 5.153 35.196 1.00 15.72 638 ALA B N 1
ATOM 11101 C CA . ALA B 1 654 ? -10.931 4.473 35.325 1.00 16.13 638 ALA B CA 1
ATOM 11102 C C . ALA B 1 654 ? -9.807 5.485 35.495 1.00 14.64 638 ALA B C 1
ATOM 11103 O O . ALA B 1 654 ? -9.702 6.446 34.731 1.00 16.53 638 ALA B O 1
ATOM 11105 N N . GLY B 1 655 ? -8.978 5.276 36.512 1.00 16.42 639 GLY B N 1
ATOM 11106 C CA . GLY B 1 655 ? -7.825 6.115 36.738 1.00 15.58 639 GLY B CA 1
ATOM 11107 C C . GLY B 1 655 ? -8.106 7.446 37.399 1.00 15.81 639 GLY B C 1
ATOM 11108 O O . GLY B 1 655 ? -7.155 8.208 37.626 1.00 17.22 639 GLY B O 1
ATOM 11109 N N . GLU B 1 656 ? -9.375 7.777 37.656 1.00 15.94 640 GLU B N 1
ATOM 11110 C CA . GLU B 1 656 ? -9.723 8.953 38.452 1.00 15.72 640 GLU B CA 1
ATOM 11111 C C . GLU B 1 656 ? -9.083 8.896 39.836 1.00 16.75 640 GLU B C 1
ATOM 11112 O O . GLU B 1 656 ? -8.888 7.828 40.406 1.00 15.22 640 GLU B O 1
ATOM 11118 N N . GLN B 1 657 ? -8.780 10.064 40.396 1.00 17.33 641 GLN B N 1
ATOM 11119 C CA . GLN B 1 657 ? -8.206 10.080 41.735 1.00 18.38 641 GLN B CA 1
ATOM 11120 C C . GLN B 1 657 ? -9.151 9.427 42.739 1.00 16.13 641 GLN B C 1
ATOM 11121 O O . GLN B 1 657 ? -10.369 9.358 42.537 1.00 17.09 641 GLN B O 1
ATOM 11127 N N . LEU B 1 658 ? -8.571 8.902 43.813 1.00 15.53 642 LEU B N 1
ATOM 11128 C CA . LEU B 1 658 ? -9.362 8.585 44.991 1.00 16.24 642 LEU B CA 1
ATOM 11129 C C . LEU B 1 658 ? -9.731 9.888 45.693 1.00 16.52 642 LEU B C 1
ATOM 11130 O O . LEU B 1 658 ? -9.208 10.960 45.373 1.00 17.82 642 LEU B O 1
ATOM 11135 N N . ALA B 1 659 ? -10.625 9.797 46.671 1.00 15.69 643 ALA B N 1
ATOM 11136 C CA . ALA B 1 659 ? -10.955 10.989 47.443 1.00 16.89 643 ALA B CA 1
ATOM 11137 C C . ALA B 1 659 ? -9.693 11.551 48.086 1.00 16.66 643 ALA B C 1
ATOM 11138 O O . ALA B 1 659 ? -8.824 10.803 48.547 1.00 19.58 643 ALA B O 1
ATOM 11140 N N . ASP B 1 660 ? -9.588 12.876 48.102 1.00 17.12 644 ASP B N 1
ATOM 11141 C CA . ASP B 1 660 ? -8.392 13.516 48.625 1.00 18.24 644 ASP B CA 1
ATOM 11142 C C . ASP B 1 660 ? -8.292 13.350 50.137 1.00 17.24 644 ASP B C 1
ATOM 11143 O O . ASP B 1 660 ? -9.262 13.035 50.834 1.00 18.42 644 ASP B O 1
ATOM 11148 N N . GLY B 1 661 ? -7.086 13.560 50.634 1.00 18.51 645 GLY B N 1
ATOM 11149 C CA . GLY B 1 661 ? -6.869 13.713 52.055 1.00 17.14 645 GLY B CA 1
ATOM 11150 C C . GLY B 1 661 ? -6.819 12.464 52.878 1.00 15.32 645 GLY B C 1
ATOM 11151 O O . GLY B 1 661 ? -5.857 12.266 53.617 1.00 15.79 645 GLY B O 1
ATOM 11152 N N . GLY B 1 662 ? -7.827 11.599 52.764 1.00 13.99 646 GLY B N 1
ATOM 11153 C CA . GLY B 1 662 ? -7.953 10.446 53.634 1.00 18.22 646 GLY B CA 1
ATOM 11154 C C . GLY B 1 662 ? -9.400 10.255 54.051 1.00 17.87 646 GLY B C 1
ATOM 11155 O O . GLY B 1 662 ? -10.035 9.281 53.652 1.00 16.86 646 GLY B O 1
ATOM 11156 N N . LEU B 1 663 ? -9.952 11.209 54.803 1.00 16.47 647 LEU B N 1
ATOM 11157 C CA . LEU B 1 663 ? -11.344 11.147 55.229 1.00 14.58 647 LEU B CA 1
ATOM 11158 C C . LEU B 1 663 ? -12.252 12.124 54.493 1.00 18.74 647 LEU B C 1
ATOM 11159 O O . LEU B 1 663 ? -13.437 12.230 54.848 1.00 17.59 647 LEU B O 1
ATOM 11164 N N . SER B 1 664 ? -11.740 12.844 53.494 1.00 16.45 648 SER B N 1
ATOM 11165 C CA . SER B 1 664 ? -12.566 13.777 52.748 1.00 13.85 648 SER B CA 1
ATOM 11166 C C . SER B 1 664 ? -13.595 13.041 51.892 1.00 16.37 648 SER B C 1
ATOM 11167 O O . SER B 1 664 ? -13.364 11.907 51.471 1.00 16.01 648 SER B O 1
ATOM 11170 N N . PRO B 1 665 ? -14.733 13.681 51.606 1.00 17.80 649 PRO B N 1
ATOM 11171 C CA . PRO B 1 665 ? -15.638 13.148 50.583 1.00 15.99 649 PRO B CA 1
ATOM 11172 C C . PRO B 1 665 ? -14.966 13.178 49.212 1.00 16.96 649 PRO B C 1
ATOM 11173 O O . PRO B 1 665 ? -14.051 13.968 48.965 1.00 18.25 649 PRO B O 1
ATOM 11177 N N . MET B 1 666 ? -15.412 12.280 48.335 1.00 15.70 650 MET B N 1
ATOM 11178 C CA . MET B 1 666 ? -15.045 12.337 46.922 1.00 16.56 650 MET B CA 1
ATOM 11179 C C . MET B 1 666 ? -15.393 13.704 46.343 1.00 19.32 650 MET B C 1
ATOM 11180 O O . MET B 1 666 ? -16.376 14.337 46.744 1.00 18.96 650 MET B O 1
ATOM 11185 N N . LEU B 1 667 ? -14.603 14.142 45.357 1.00 18.74 651 LEU B N 1
ATOM 11186 C CA . LEU B 1 667 ? -14.781 15.468 44.770 1.00 17.67 651 LEU B CA 1
ATOM 11187 C C . LEU B 1 667 ? -16.223 15.735 44.368 1.00 18.84 651 LEU B C 1
ATOM 11188 O O . LEU B 1 667 ? -16.833 14.958 43.619 1.00 18.49 651 LEU B O 1
ATOM 11193 N N . GLY B 1 668 ? -16.757 16.855 44.856 1.00 18.27 652 GLY B N 1
ATOM 11194 C CA . GLY B 1 668 ? -18.055 17.328 44.431 1.00 19.96 652 GLY B CA 1
ATOM 11195 C C . GLY B 1 668 ? -19.237 16.513 44.900 1.00 21.05 652 GLY B C 1
ATOM 11196 O O . GLY B 1 668 ? -20.368 16.816 44.496 1.00 21.79 652 GLY B O 1
ATOM 11197 N N . GLN B 1 669 ? -19.027 15.490 45.732 1.00 18.83 653 GLN B N 1
ATOM 11198 C CA . GLN B 1 669 ? -20.126 14.650 46.194 1.00 19.68 653 GLN B CA 1
ATOM 11199 C C . GLN B 1 669 ? -20.755 15.154 47.487 1.00 19.89 653 GLN B C 1
ATOM 11200 O O . GLN B 1 669 ? -21.824 14.667 47.868 1.00 19.60 653 GLN B O 1
ATOM 11206 N N . ASP B 1 670 ? -20.125 16.110 48.166 1.00 16.28 654 ASP B N 1
ATOM 11207 C CA . ASP B 1 670 ? -20.688 16.688 49.387 1.00 20.82 654 ASP B CA 1
ATOM 11208 C C . ASP B 1 670 ? -21.619 17.824 48.979 1.00 19.93 654 ASP B C 1
ATOM 11209 O O . ASP B 1 670 ? -21.169 18.905 48.586 1.00 19.77 654 ASP B O 1
ATOM 11214 N N . ALA B 1 671 ? -22.925 17.564 49.032 1.00 18.48 655 ALA B N 1
ATOM 11215 C CA . ALA B 1 671 ? -23.917 18.503 48.526 1.00 20.88 655 ALA B CA 1
ATOM 11216 C C . ALA B 1 671 ? -24.746 19.145 49.624 1.00 22.83 655 ALA B C 1
ATOM 11217 O O . ALA B 1 671 ? -25.672 19.902 49.310 1.00 21.18 655 ALA B O 1
ATOM 11219 N N . GLN B 1 672 ? -24.436 18.876 50.893 1.00 18.32 656 GLN B N 1
ATOM 11220 C CA . GLN B 1 672 ? -25.253 19.329 52.014 1.00 21.90 656 GLN B CA 1
ATOM 11221 C C . GLN B 1 672 ? -24.523 20.328 52.909 1.00 21.46 656 GLN B C 1
ATOM 11222 O O . GLN B 1 672 ? -24.933 20.538 54.056 1.00 22.91 656 GLN B O 1
ATOM 11228 N N . GLY B 1 673 ? -23.449 20.943 52.418 1.00 18.87 657 GLY B N 1
ATOM 11229 C CA . GLY B 1 673 ? -22.735 21.936 53.190 1.00 20.05 657 GLY B CA 1
ATOM 11230 C C . GLY B 1 673 ? -21.639 21.334 54.051 1.00 18.54 657 GLY B C 1
ATOM 11231 O O . GLY B 1 673 ? -21.517 20.108 54.184 1.00 17.36 657 GLY B O 1
ATOM 11232 N N . PRO B 1 674 ? -20.824 22.197 54.668 1.00 15.76 658 PRO B N 1
ATOM 11233 C CA . PRO B 1 674 ? -19.627 21.704 55.368 1.00 17.54 658 PRO B CA 1
ATOM 11234 C C . PRO B 1 674 ? -19.890 21.095 56.736 1.00 16.55 658 PRO B C 1
ATOM 11235 O O . PRO B 1 674 ? -19.065 20.287 57.192 1.00 15.03 658 PRO B O 1
ATOM 11239 N N . THR B 1 675 ? -20.981 21.451 57.419 1.00 14.97 659 THR B N 1
ATOM 11240 C CA . THR B 1 675 ? -21.253 20.784 58.694 1.00 13.01 659 THR B CA 1
ATOM 11241 C C . THR B 1 675 ? -21.725 19.351 58.474 1.00 17.20 659 THR B C 1
ATOM 11242 O O . THR B 1 675 ? -21.401 18.460 59.274 1.00 14.22 659 THR B O 1
ATOM 11246 N N . ALA B 1 676 ? -22.437 19.093 57.370 1.00 16.41 660 ALA B N 1
ATOM 11247 C CA . ALA B 1 676 ? -22.805 17.718 57.046 1.00 16.13 660 ALA B CA 1
ATOM 11248 C C . ALA B 1 676 ? -21.568 16.861 56.792 1.00 16.28 660 ALA B C 1
ATOM 11249 O O . ALA B 1 676 ? -21.542 15.676 57.145 1.00 17.79 660 ALA B O 1
ATOM 11251 N N . VAL B 1 677 ? -20.533 17.440 56.175 1.00 16.48 661 VAL B N 1
ATOM 11252 C CA . VAL B 1 677 ? -19.261 16.729 56.032 1.00 15.74 661 VAL B CA 1
ATOM 11253 C C . VAL B 1 677 ? -18.710 16.336 57.401 1.00 14.94 661 VAL B C 1
ATOM 11254 O O . VAL B 1 677 ? -18.367 15.171 57.639 1.00 13.91 661 VAL B O 1
ATOM 11258 N N . LEU B 1 678 ? -18.591 17.315 58.311 1.00 15.26 662 LEU B N 1
ATOM 11259 C CA . LEU B 1 678 ? -18.143 17.042 59.679 1.00 15.06 662 LEU B CA 1
ATOM 11260 C C . LEU B 1 678 ? -18.923 15.889 60.302 1.00 14.28 662 LEU B C 1
ATOM 11261 O O . LEU B 1 678 ? -18.349 14.991 60.933 1.00 14.48 662 LEU B O 1
ATOM 11266 N N . LYS B 1 679 ? -20.244 15.907 60.149 1.00 13.23 663 LYS B N 1
ATOM 11267 C CA . LYS B 1 679 ? -21.061 14.888 60.803 1.00 14.89 663 LYS B CA 1
ATOM 11268 C C . LYS B 1 679 ? -20.802 13.507 60.211 1.00 14.95 663 LYS B C 1
ATOM 11269 O O . LYS B 1 679 ? -20.761 12.521 60.948 1.00 15.70 663 LYS B O 1
ATOM 11275 N N . SER B 1 680 ? -20.591 13.409 58.892 1.00 15.90 664 SER B N 1
ATOM 11276 C CA . SER B 1 680 ? -20.258 12.105 58.311 1.00 13.71 664 SER B CA 1
ATOM 11277 C C . SER B 1 680 ? -18.971 11.550 58.910 1.00 16.55 664 SER B C 1
ATOM 11278 O O . SER B 1 680 ? -18.925 10.398 59.362 1.00 14.70 664 SER B O 1
ATOM 11281 N N . VAL B 1 681 ? -17.917 12.369 58.939 1.00 14.73 665 VAL B N 1
ATOM 11282 C CA . VAL B 1 681 ? -16.626 11.922 59.450 1.00 16.47 665 VAL B CA 1
ATOM 11283 C C . VAL B 1 681 ? -16.718 11.592 60.933 1.00 15.45 665 VAL B C 1
ATOM 11284 O O . VAL B 1 681 ? -16.033 10.680 61.419 1.00 16.89 665 VAL B O 1
ATOM 11288 N N . SER B 1 682 ? -17.548 12.335 61.675 1.00 15.58 666 SER B N 1
ATOM 11289 C CA . SER B 1 682 ? -17.681 12.113 63.113 1.00 14.56 666 SER B CA 1
ATOM 11290 C C . SER B 1 682 ? -18.201 10.721 63.437 1.00 17.42 666 SER B C 1
ATOM 11291 O O . SER B 1 682 ? -17.990 10.231 64.554 1.00 16.55 666 SER B O 1
ATOM 11294 N N . LYS B 1 683 ? -18.875 10.073 62.488 1.00 15.21 667 LYS B N 1
ATOM 11295 C CA . LYS B 1 683 ? -19.425 8.738 62.694 1.00 17.71 667 LYS B CA 1
ATOM 11296 C C . LYS B 1 683 ? -18.371 7.634 62.667 1.00 17.38 667 LYS B C 1
ATOM 11297 O O . LYS B 1 683 ? -18.671 6.509 63.079 1.00 14.82 667 LYS B O 1
ATOM 11303 N N . LEU B 1 684 ? -17.161 7.910 62.190 1.00 14.24 668 LEU B N 1
ATOM 11304 C CA . LEU B 1 684 ? -16.126 6.887 62.178 1.00 16.79 668 LEU B CA 1
ATOM 11305 C C . LEU B 1 684 ? -15.590 6.674 63.594 1.00 15.39 668 LEU B C 1
ATOM 11306 O O . LEU B 1 684 ? -15.738 7.532 64.469 1.00 18.18 668 LEU B O 1
ATOM 11311 N N . ASP B 1 685 ? -14.945 5.527 63.819 1.00 14.73 669 ASP B N 1
ATOM 11312 C CA . ASP B 1 685 ? -14.322 5.279 65.129 1.00 17.48 669 ASP B CA 1
ATOM 11313 C C . ASP B 1 685 ? -12.942 5.925 65.110 1.00 15.19 669 ASP B C 1
ATOM 11314 O O . ASP B 1 685 ? -11.902 5.269 65.020 1.00 15.05 669 ASP B O 1
ATOM 11319 N N . ASN B 1 686 ? -12.947 7.249 65.244 1.00 14.33 670 ASN B N 1
ATOM 11320 C CA . ASN B 1 686 ? -11.721 8.025 65.147 1.00 14.77 670 ASN B CA 1
ATOM 11321 C C . ASN B 1 686 ? -10.741 7.738 66.281 1.00 16.71 670 ASN B C 1
ATOM 11322 O O . ASN B 1 686 ? -9.544 7.986 66.107 1.00 15.70 670 ASN B O 1
ATOM 11327 N N . THR B 1 687 ? -11.207 7.188 67.418 1.00 15.46 671 THR B N 1
ATOM 11328 C CA . THR B 1 687 ? -10.293 6.872 68.521 1.00 12.72 671 THR B CA 1
ATOM 11329 C C . THR B 1 687 ? -9.278 5.815 68.126 1.00 13.94 671 THR B C 1
ATOM 11330 O O . THR B 1 687 ? -8.146 5.835 68.619 1.00 13.70 671 THR B O 1
ATOM 11334 N N . LEU B 1 688 ? -9.652 4.897 67.226 1.00 10.63 672 LEU B N 1
ATOM 11335 C CA . LEU B 1 688 ? -8.764 3.821 66.797 1.00 13.02 672 LEU B CA 1
ATOM 11336 C C . LEU B 1 688 ? -7.672 4.284 65.833 1.00 13.57 672 LEU B C 1
ATOM 11337 O O . LEU B 1 688 ? -6.622 3.627 65.746 1.00 14.26 672 LEU B O 1
ATOM 11342 N N . LEU B 1 689 ? -7.882 5.385 65.105 1.00 12.16 673 LEU B N 1
ATOM 11343 C CA . LEU B 1 689 ? -6.948 5.801 64.051 1.00 13.28 673 LEU B CA 1
ATOM 11344 C C . LEU B 1 689 ? -5.772 6.599 64.625 1.00 14.36 673 LEU B C 1
ATOM 11345 O O . LEU B 1 689 ? -5.514 7.754 64.266 1.00 11.92 673 LEU B O 1
ATOM 11350 N N . SER B 1 690 ? -5.013 5.931 65.500 1.00 11.75 674 SER B N 1
ATOM 11351 C CA . SER B 1 690 ? -4.039 6.647 66.316 1.00 15.82 674 SER B CA 1
ATOM 11352 C C . SER B 1 690 ? -2.807 7.087 65.534 1.00 12.75 674 SER B C 1
ATOM 11353 O O . SER B 1 690 ? -1.991 7.833 66.078 1.00 12.42 674 SER B O 1
ATOM 11356 N N . ASN B 1 691 ? -2.628 6.639 64.292 1.00 12.47 675 ASN B N 1
ATOM 11357 C CA . ASN B 1 691 ? -1.544 7.195 63.492 1.00 11.21 675 ASN B CA 1
ATOM 11358 C C . ASN B 1 691 ? -1.953 8.484 62.787 1.00 13.85 675 ASN B C 1
ATOM 11359 O O . ASN B 1 691 ? -1.103 9.132 62.167 1.00 16.93 675 ASN B O 1
ATOM 11364 N N . GLY B 1 692 ? -3.216 8.872 62.861 1.00 12.69 676 GLY B N 1
ATOM 11365 C CA . GLY B 1 692 ? -3.560 10.166 62.308 1.00 12.13 676 GLY B CA 1
ATOM 11366 C C . GLY B 1 692 ? -4.501 10.038 61.122 1.00 12.83 676 GLY B C 1
ATOM 11367 O O . GLY B 1 692 ? -4.468 9.060 60.360 1.00 14.29 676 GLY B O 1
ATOM 11368 N N . THR B 1 693 ? -5.360 11.035 60.968 1.00 15.13 677 THR B N 1
ATOM 11369 C CA . THR B 1 693 ? -6.284 11.123 59.850 1.00 14.56 677 THR B CA 1
ATOM 11370 C C . THR B 1 693 ? -6.216 12.519 59.253 1.00 15.50 677 THR B C 1
ATOM 11371 O O . THR B 1 693 ? -5.584 13.427 59.803 1.00 16.00 677 THR B O 1
ATOM 11375 N N . LEU B 1 694 ? -6.919 12.700 58.135 1.00 15.35 678 LEU B N 1
ATOM 11376 C CA . LEU B 1 694 ? -6.832 13.953 57.401 1.00 13.60 678 LEU B CA 1
ATOM 11377 C C . LEU B 1 694 ? -8.173 14.280 56.760 1.00 15.27 678 LEU B C 1
ATOM 11378 O O . LEU B 1 694 ? -8.714 13.465 56.010 1.00 14.89 678 LEU B O 1
ATOM 11383 N N . LEU B 1 695 ? -8.680 15.486 57.012 1.00 13.60 679 LEU B N 1
ATOM 11384 C CA . LEU B 1 695 ? -9.867 15.994 56.335 1.00 13.91 679 LEU B CA 1
ATOM 11385 C C . LEU B 1 695 ? -9.531 17.324 55.664 1.00 14.34 679 LEU B C 1
ATOM 11386 O O . LEU B 1 695 ? -9.011 18.236 56.321 1.00 14.87 679 LEU B O 1
ATOM 11391 N N . ASN B 1 696 ? -9.821 17.435 54.362 1.00 13.68 680 ASN B N 1
ATOM 11392 C CA . ASN B 1 696 ? -9.684 18.692 53.616 1.00 12.12 680 ASN B CA 1
ATOM 11393 C C . ASN B 1 696 ? -11.059 19.326 53.414 1.00 14.29 680 ASN B C 1
ATOM 11394 O O . ASN B 1 696 ? -11.990 18.661 52.949 1.00 13.21 680 ASN B O 1
ATOM 11399 N N . VAL B 1 697 ? -11.170 20.620 53.709 1.00 15.65 681 VAL B N 1
ATOM 11400 C CA . VAL B 1 697 ? -12.361 21.403 53.395 1.00 12.88 681 VAL B CA 1
ATOM 11401 C C . VAL B 1 697 ? -11.905 22.690 52.722 1.00 16.78 681 VAL B C 1
ATOM 11402 O O . VAL B 1 697 ? -10.832 23.219 53.032 1.00 17.02 681 VAL B O 1
ATOM 11406 N N . LYS B 1 698 ? -12.700 23.183 51.773 1.00 15.86 682 LYS B N 1
ATOM 11407 C CA . LYS B 1 698 ? -12.375 24.426 51.075 1.00 16.50 682 LYS B CA 1
ATOM 11408 C C . LYS B 1 698 ? -13.525 25.411 51.231 1.00 16.88 682 LYS B C 1
ATOM 11409 O O . LYS B 1 698 ? -14.691 25.035 51.077 1.00 14.75 682 LYS B O 1
ATOM 11415 N N . PHE B 1 699 ? -13.195 26.654 51.577 1.00 16.58 683 PHE B N 1
ATOM 11416 C CA . PHE B 1 699 ? -14.157 27.740 51.692 1.00 16.86 683 PHE B CA 1
ATOM 11417 C C . PHE B 1 699 ? -13.867 28.783 50.623 1.00 16.48 683 PHE B C 1
ATOM 11418 O O . PHE B 1 699 ? -12.715 28.983 50.228 1.00 17.34 683 PHE B O 1
ATOM 11426 N N . THR B 1 700 ? -14.918 29.452 50.160 1.00 17.39 684 THR B N 1
ATOM 11427 C CA . THR B 1 700 ? -14.727 30.618 49.303 1.00 17.75 684 THR B CA 1
ATOM 11428 C C . THR B 1 700 ? -14.176 31.770 50.136 1.00 20.39 684 THR B C 1
ATOM 11429 O O . THR B 1 700 ? -14.550 31.921 51.304 1.00 21.34 684 THR B O 1
ATOM 11433 N N . PRO B 1 701 ? -13.292 32.595 49.575 1.00 18.61 685 PRO B N 1
ATOM 11434 C CA . PRO B 1 701 ? -12.820 33.763 50.338 1.00 17.93 685 PRO B CA 1
ATOM 11435 C C . PRO B 1 701 ? -13.951 34.657 50.824 1.00 20.08 685 PRO B C 1
ATOM 11436 O O . PRO B 1 701 ? -13.889 35.168 51.950 1.00 19.98 685 PRO B O 1
ATOM 11440 N N . ALA B 1 702 ? -14.999 34.831 50.010 1.00 18.11 686 ALA B N 1
ATOM 11441 C CA . ALA B 1 702 ? -16.104 35.713 50.370 1.00 21.34 686 ALA B CA 1
ATOM 11442 C C . ALA B 1 702 ? -16.763 35.298 51.682 1.00 23.19 686 ALA B C 1
ATOM 11443 O O . ALA B 1 702 ? -17.112 36.151 52.509 1.00 20.42 686 ALA B O 1
ATOM 11445 N N . THR B 1 703 ? -16.949 33.994 51.897 1.00 18.64 687 THR B N 1
ATOM 11446 C CA . THR B 1 703 ? -17.677 33.570 53.087 1.00 20.79 687 THR B CA 1
ATOM 11447 C C . THR B 1 703 ? -16.901 33.822 54.374 1.00 21.14 687 THR B C 1
ATOM 11448 O O . THR B 1 703 ? -17.511 33.828 55.446 1.00 22.40 687 THR B O 1
ATOM 11452 N N . LEU B 1 704 ? -15.587 34.051 54.305 1.00 16.89 688 LEU B N 1
ATOM 11453 C CA . LEU B 1 704 ? -14.793 34.320 55.500 1.00 17.15 688 LEU B CA 1
ATOM 11454 C C . LEU B 1 704 ? -14.537 35.813 55.719 1.00 18.04 688 LEU B C 1
ATOM 11455 O O . LEU B 1 704 ? -13.793 36.183 56.632 1.00 16.47 688 LEU B O 1
ATOM 11460 N N . GLU B 1 705 ? -15.157 36.677 54.928 1.00 16.78 689 GLU B N 1
ATOM 11461 C CA . GLU B 1 705 ? -14.884 38.100 55.031 1.00 19.43 689 GLU B CA 1
ATOM 11462 C C . GLU B 1 705 ? -15.411 38.665 56.349 1.00 17.19 689 GLU B C 1
ATOM 11463 O O . GLU B 1 705 ? -16.431 38.215 56.885 1.00 18.64 689 GLU B O 1
ATOM 11469 N N . GLY B 1 706 ? -14.698 39.663 56.870 1.00 18.21 690 GLY B N 1
ATOM 11470 C CA . GLY B 1 706 ? -15.136 40.403 58.042 1.00 17.01 690 GLY B CA 1
ATOM 11471 C C . GLY B 1 706 ? -15.066 39.658 59.355 1.00 18.55 690 GLY B C 1
ATOM 11472 O O . GLY B 1 706 ? -14.766 38.454 59.386 1.00 16.14 690 GLY B O 1
ATOM 11473 N N . GLU B 1 707 ? -15.340 40.368 60.456 1.00 18.24 691 GLU B N 1
ATOM 11474 C CA . GLU B 1 707 ? -15.420 39.714 61.755 1.00 17.55 691 GLU B CA 1
ATOM 11475 C C . GLU B 1 707 ? -16.443 38.593 61.733 1.00 16.93 691 GLU B C 1
ATOM 11476 O O . GLU B 1 707 ? -16.227 37.535 62.332 1.00 17.32 691 GLU B O 1
ATOM 11482 N N . ALA B 1 708 ? -17.573 38.811 61.054 1.00 17.18 692 ALA B N 1
ATOM 11483 C CA . ALA B 1 708 ? -18.605 37.787 61.006 1.00 17.07 692 ALA B CA 1
ATOM 11484 C C . ALA B 1 708 ? -18.085 36.522 60.342 1.00 16.37 692 ALA B C 1
ATOM 11485 O O . ALA B 1 708 ? -18.441 35.412 60.756 1.00 15.46 692 ALA B O 1
ATOM 11487 N N . GLY B 1 709 ? -17.220 36.678 59.339 1.00 15.65 693 GLY B N 1
ATOM 11488 C CA . GLY B 1 709 ? -16.633 35.514 58.695 1.00 18.90 693 GLY B CA 1
ATOM 11489 C C . GLY B 1 709 ? -15.708 34.757 59.628 1.00 16.45 693 GLY B C 1
ATOM 11490 O O . GLY B 1 709 ? -15.777 33.530 59.729 1.00 16.83 693 GLY B O 1
ATOM 11491 N N . LEU B 1 710 ? -14.855 35.483 60.351 1.00 14.71 694 LEU B N 1
ATOM 11492 C CA . LEU B 1 710 ? -13.977 34.823 61.309 1.00 17.32 694 LEU B CA 1
ATOM 11493 C C . LEU B 1 710 ? -14.775 34.129 62.404 1.00 17.74 694 LEU B C 1
ATOM 11494 O O . LEU B 1 710 ? -14.435 33.014 62.806 1.00 15.52 694 LEU B O 1
ATOM 11499 N N . ARG B 1 711 ? -15.848 34.766 62.894 1.00 17.87 695 ARG B N 1
ATOM 11500 C CA . ARG B 1 711 ? -16.674 34.135 63.923 1.00 17.10 695 ARG B CA 1
ATOM 11501 C C . ARG B 1 711 ? -17.374 32.885 63.398 1.00 16.99 695 ARG B C 1
ATOM 11502 O O . ARG B 1 711 ? -17.537 31.909 64.139 1.00 19.20 695 ARG B O 1
ATOM 11510 N N . LYS B 1 712 ? -17.804 32.891 62.129 1.00 16.81 696 LYS B N 1
ATOM 11511 C CA . LYS B 1 712 ? -18.389 31.683 61.549 1.00 16.76 696 LYS B CA 1
ATOM 11512 C C . LYS B 1 712 ? -17.377 30.545 61.532 1.00 16.94 696 LYS B C 1
ATOM 11513 O O . LYS B 1 712 ? -17.721 29.390 61.822 1.00 16.30 696 LYS B O 1
ATOM 11519 N N . LEU B 1 713 ? -16.125 30.850 61.176 1.00 16.21 697 LEU B N 1
ATOM 11520 C CA . LEU B 1 713 ? -15.087 29.822 61.170 1.00 16.20 697 LEU B CA 1
ATOM 11521 C C . LEU B 1 713 ? -14.757 29.367 62.588 1.00 15.96 697 LEU B C 1
ATOM 11522 O O . LEU B 1 713 ? -14.555 28.171 62.828 1.00 17.06 697 LEU B O 1
ATOM 11527 N N . ALA B 1 714 ? -14.719 30.298 63.543 1.00 16.91 698 ALA B N 1
ATOM 11528 C CA . ALA B 1 714 ? -14.515 29.926 64.941 1.00 16.00 698 ALA B CA 1
ATOM 11529 C C . ALA B 1 714 ? -15.614 28.987 65.423 1.00 17.29 698 ALA B C 1
ATOM 11530 O O . ALA B 1 714 ? -15.333 27.955 66.049 1.00 16.90 698 ALA B O 1
ATOM 11532 N N . ASP B 1 715 ? -16.880 29.336 65.141 1.00 16.26 699 ASP B N 1
ATOM 11533 C CA . ASP B 1 715 ? -18.001 28.465 65.487 1.00 15.80 699 ASP B CA 1
ATOM 11534 C C . ASP B 1 715 ? -17.852 27.098 64.846 1.00 16.82 699 ASP B C 1
ATOM 11535 O O . ASP B 1 715 ? -18.108 26.074 65.493 1.00 14.40 699 ASP B O 1
ATOM 11540 N N . PHE B 1 716 ? -17.446 27.072 63.563 1.00 14.88 700 PHE B N 1
ATOM 11541 C CA . PHE B 1 716 ? -17.260 25.821 62.836 1.00 15.76 700 PHE B CA 1
ATOM 11542 C C . PHE B 1 716 ? -16.185 24.966 63.490 1.00 15.66 700 PHE B C 1
ATOM 11543 O O . PHE B 1 716 ? -16.328 23.742 63.595 1.00 15.47 700 PHE B O 1
ATOM 11551 N N . LEU B 1 717 ? -15.089 25.594 63.921 1.00 14.53 701 LEU B N 1
ATOM 11552 C CA . LEU B 1 717 ? -14.036 24.845 64.589 1.00 14.80 701 LEU B CA 1
ATOM 11553 C C . LEU B 1 717 ? -14.502 24.295 65.932 1.00 14.23 701 LEU B C 1
ATOM 11554 O O . LEU B 1 717 ? -14.092 23.194 66.322 1.00 15.59 701 LEU B O 1
ATOM 11559 N N . ARG B 1 718 ? -15.353 25.036 66.652 1.00 16.28 702 ARG B N 1
ATOM 11560 C CA . ARG B 1 718 ? -15.895 24.514 67.906 1.00 14.91 702 ARG B CA 1
ATOM 11561 C C . ARG B 1 718 ? -16.820 23.328 67.655 1.00 14.14 702 ARG B C 1
ATOM 11562 O O . ARG B 1 718 ? -16.831 22.356 68.429 1.00 12.82 702 ARG B O 1
ATOM 11570 N N . ALA B 1 719 ? -17.608 23.389 66.580 1.00 15.98 703 ALA B N 1
ATOM 11571 C CA . ALA B 1 719 ? -18.431 22.251 66.185 1.00 14.62 703 ALA B CA 1
ATOM 11572 C C . ALA B 1 719 ? -17.564 21.038 65.872 1.00 15.98 703 ALA B C 1
ATOM 11573 O O . ALA B 1 719 ? -17.837 19.924 66.333 1.00 14.10 703 ALA B O 1
ATOM 11575 N N . PHE B 1 720 ? -16.514 21.249 65.065 1.00 13.27 704 PHE B N 1
ATOM 11576 C CA . PHE B 1 720 ? -15.537 20.207 64.769 1.00 15.76 704 PHE B CA 1
ATOM 11577 C C . PHE B 1 720 ? -14.969 19.595 66.043 1.00 13.20 704 PHE B C 1
ATOM 11578 O O . PHE B 1 720 ? -14.858 18.370 66.163 1.00 12.91 704 PHE B O 1
ATOM 11586 N N . THR B 1 721 ? -14.608 20.435 67.012 1.00 13.67 705 THR B N 1
ATOM 11587 C CA . THR B 1 721 ? -14.044 19.929 68.258 1.00 14.05 705 THR B CA 1
ATOM 11588 C C . THR B 1 721 ? -15.050 19.044 68.981 1.00 12.37 705 THR B C 1
ATOM 11589 O O . THR B 1 721 ? -14.722 17.936 69.418 1.00 16.68 705 THR B O 1
ATOM 11593 N N . GLN B 1 722 ? -16.292 19.515 69.096 1.00 15.39 706 GLN B N 1
ATOM 11594 C CA . GLN B 1 722 ? -17.313 18.749 69.803 1.00 16.06 706 GLN B CA 1
ATOM 11595 C C . GLN B 1 722 ? -17.653 17.452 69.089 1.00 16.56 706 GLN B C 1
ATOM 11596 O O . GLN B 1 722 ? -18.051 16.479 69.739 1.00 16.28 706 GLN B O 1
ATOM 11602 N N . LEU B 1 723 ? -17.520 17.414 67.764 1.00 15.82 707 LEU B N 1
ATOM 11603 C CA . LEU B 1 723 ? -17.839 16.187 67.037 1.00 16.88 707 LEU B CA 1
ATOM 11604 C C . LEU B 1 723 ? -16.725 15.155 67.109 1.00 16.56 707 LEU B C 1
ATOM 11605 O O . LEU B 1 723 ? -16.904 14.038 66.611 1.00 16.06 707 LEU B O 1
ATOM 11610 N N . LYS B 1 724 ? -15.582 15.514 67.695 1.00 14.33 708 LYS B N 1
ATOM 11611 C CA . LYS B 1 724 ? -14.509 14.582 68.018 1.00 17.46 708 LYS B CA 1
ATOM 11612 C C . LYS B 1 724 ? -13.860 14.000 66.766 1.00 14.97 708 LYS B C 1
ATOM 11613 O O . LYS B 1 724 ? -13.399 12.854 66.764 1.00 14.33 708 LYS B O 1
ATOM 11619 N N . LEU B 1 725 ? -13.820 14.796 65.695 1.00 16.25 709 LEU B N 1
ATOM 11620 C CA . LEU B 1 725 ? -12.918 14.525 64.584 1.00 13.61 709 LEU B CA 1
ATOM 11621 C C . LEU B 1 725 ? -11.486 14.824 65.009 1.00 10.94 709 LEU B C 1
ATOM 11622 O O . LEU B 1 725 ? -11.245 15.685 65.848 1.00 11.49 709 LEU B O 1
ATOM 11627 N N . GLN B 1 726 ? -10.530 14.131 64.385 1.00 13.53 710 GLN B N 1
ATOM 11628 C CA . GLN B 1 726 ? -9.115 14.332 64.700 1.00 13.45 710 GLN B CA 1
ATOM 11629 C C . GLN B 1 726 ? -8.544 15.609 64.083 1.00 15.07 710 GLN B C 1
ATOM 11630 O O . GLN B 1 726 ? -7.760 16.315 64.733 1.00 14.99 710 GLN B O 1
ATOM 11636 N N . HIS B 1 727 ? -8.870 15.893 62.823 1.00 12.80 711 HIS B N 1
ATOM 11637 C CA . HIS B 1 727 ? -8.085 16.855 62.055 1.00 13.09 711 HIS B CA 1
ATOM 11638 C C . HIS B 1 727 ? -8.954 17.528 61.001 1.00 12.84 711 HIS B C 1
ATOM 11639 O O . HIS B 1 727 ? -9.890 16.923 60.470 1.00 14.53 711 HIS B O 1
ATOM 11646 N N . ILE B 1 728 ? -8.637 18.789 60.704 1.00 15.26 712 ILE B N 1
ATOM 11647 C CA . ILE B 1 728 ? -9.215 19.487 59.558 1.00 13.55 712 ILE B CA 1
ATOM 11648 C C . ILE B 1 728 ? -8.238 20.573 59.114 1.00 15.18 712 ILE B C 1
ATOM 11649 O O . ILE B 1 728 ? -7.421 21.059 59.900 1.00 14.30 712 ILE B O 1
ATOM 11654 N N . GLN B 1 729 ? -8.304 20.933 57.832 1.00 15.36 713 GLN B N 1
ATOM 11655 C CA . GLN B 1 729 ? -7.508 22.029 57.289 1.00 17.94 713 GLN B CA 1
ATOM 11656 C C . GLN B 1 729 ? -8.224 22.569 56.064 1.00 16.45 713 GLN B C 1
ATOM 11657 O O . GLN B 1 729 ? -9.035 21.873 55.444 1.00 14.55 713 GLN B O 1
ATOM 11663 N N . PHE B 1 730 ? -7.875 23.795 55.683 1.00 14.73 714 PHE B N 1
ATOM 11664 C CA . PHE B 1 730 ? -8.723 24.579 54.795 1.00 14.14 714 PHE B CA 1
ATOM 11665 C C . PHE B 1 730 ? -7.931 25.217 53.669 1.00 15.12 714 PHE B C 1
ATOM 11666 O O . PHE B 1 730 ? -6.917 25.879 53.917 1.00 15.13 714 PHE B O 1
ATOM 11674 N N . ASN B 1 731 ? -8.422 25.051 52.443 1.00 15.62 715 ASN B N 1
ATOM 11675 C CA . ASN B 1 731 ? -8.130 25.995 51.374 1.00 14.26 715 ASN B CA 1
ATOM 11676 C C . ASN B 1 731 ? -9.132 27.144 51.418 1.00 14.36 715 ASN B C 1
ATOM 11677 O O . ASN B 1 731 ? -10.308 26.948 51.731 1.00 16.37 715 ASN B O 1
ATOM 11682 N N . VAL B 1 732 ? -8.659 28.348 51.107 1.00 13.77 716 VAL B N 1
ATOM 11683 C CA . VAL B 1 732 ? -9.516 29.524 51.028 1.00 15.80 716 VAL B CA 1
ATOM 11684 C C . VAL B 1 732 ? -9.105 30.265 49.764 1.00 16.38 716 VAL B C 1
ATOM 11685 O O . VAL B 1 732 ? -8.125 31.019 49.769 1.00 13.25 716 VAL B O 1
ATOM 11689 N N . VAL B 1 733 ? -9.815 30.013 48.667 1.00 17.45 717 VAL B N 1
ATOM 11690 C CA . VAL B 1 733 ? -9.380 30.456 47.344 1.00 18.75 717 VAL B CA 1
ATOM 11691 C C . VAL B 1 733 ? -10.527 30.296 46.352 1.00 19.67 717 VAL B C 1
ATOM 11692 O O . VAL B 1 733 ? -11.334 29.366 46.463 1.00 22.38 717 VAL B O 1
ATOM 11696 N N . ASN B 1 734 ? -10.615 31.213 45.388 1.00 26.95 718 ASN B N 1
ATOM 11697 C CA . ASN B 1 734 ? -11.598 31.110 44.311 1.00 28.47 718 ASN B CA 1
ATOM 11698 C C . ASN B 1 734 ? -11.071 30.223 43.189 1.00 25.16 718 ASN B C 1
ATOM 11699 O O . ASN B 1 734 ? -9.899 30.308 42.813 1.00 20.37 718 ASN B O 1
ATOM 11704 N N . ALA B 1 735 ? -11.950 29.375 42.642 1.00 26.09 719 ALA B N 1
ATOM 11705 C CA . ALA B 1 735 ? -11.548 28.541 41.514 1.00 24.55 719 ALA B CA 1
ATOM 11706 C C . ALA B 1 735 ? -11.035 29.385 40.355 1.00 27.83 719 ALA B C 1
ATOM 11707 O O . ALA B 1 735 ? -10.169 28.939 39.593 1.00 24.63 719 ALA B O 1
ATOM 11709 N N . ASP B 1 736 ? -11.537 30.616 40.225 1.00 30.01 720 ASP B N 1
ATOM 11710 C CA . ASP B 1 736 ? -11.087 31.495 39.152 1.00 31.62 720 ASP B CA 1
ATOM 11711 C C . ASP B 1 736 ? -9.608 31.819 39.289 1.00 27.56 720 ASP B C 1
ATOM 11712 O O . ASP B 1 736 ? -8.881 31.876 38.288 1.00 23.68 720 ASP B O 1
ATOM 11717 N N . THR B 1 737 ? -9.147 32.046 40.524 1.00 25.35 721 THR B N 1
ATOM 11718 C CA . THR B 1 737 ? -7.730 32.302 40.753 1.00 23.37 721 THR B CA 1
ATOM 11719 C C . THR B 1 737 ? -6.877 31.111 40.335 1.00 21.99 721 THR B C 1
ATOM 11720 O O . THR B 1 737 ? -5.831 31.281 39.696 1.00 22.51 721 THR B O 1
ATOM 11724 N N . LEU B 1 738 ? -7.305 29.899 40.703 1.00 19.70 722 LEU B N 1
ATOM 11725 C CA . LEU B 1 738 ? -6.541 28.700 40.373 1.00 16.63 722 LEU B CA 1
ATOM 11726 C C . LEU B 1 738 ? -6.462 28.488 38.866 1.00 23.16 722 LEU B C 1
ATOM 11727 O O . LEU B 1 738 ? -5.401 28.134 38.336 1.00 22.51 722 LEU B O 1
ATOM 11732 N N . ARG B 1 739 ? -7.575 28.695 38.153 1.00 22.75 723 ARG B N 1
ATOM 11733 C CA . ARG B 1 739 ? -7.541 28.524 36.701 1.00 24.53 723 ARG B CA 1
ATOM 11734 C C . ARG B 1 739 ? -6.642 29.562 36.040 1.00 24.66 723 ARG B C 1
ATOM 11735 O O . ARG B 1 739 ? -5.924 29.247 35.083 1.00 23.67 723 ARG B O 1
ATOM 11743 N N . GLU B 1 740 ? -6.647 30.794 36.558 1.00 22.51 724 GLU B N 1
ATOM 11744 C CA . GLU B 1 740 ? -5.757 31.828 36.040 1.00 26.66 724 GLU B CA 1
ATOM 11745 C C . GLU B 1 740 ? -4.297 31.450 36.257 1.00 25.67 724 GLU B C 1
ATOM 11746 O O . GLU B 1 740 ? -3.453 31.687 35.386 1.00 26.07 724 GLU B O 1
ATOM 11752 N N . ALA B 1 741 ? -3.979 30.862 37.417 1.00 23.51 725 ALA B N 1
ATOM 11753 C CA . ALA B 1 741 ? -2.620 30.394 37.665 1.00 20.80 725 ALA B CA 1
ATOM 11754 C C . ALA B 1 741 ? -2.224 29.282 36.701 1.00 21.36 725 ALA B C 1
ATOM 11755 O O . ALA B 1 741 ? -1.049 29.169 36.344 1.00 24.55 725 ALA B O 1
ATOM 11757 N N . GLN B 1 742 ? -3.179 28.448 36.277 1.00 20.66 726 GLN B N 1
ATOM 11758 C CA . GLN B 1 742 ? -2.868 27.431 35.270 1.00 22.64 726 GLN B CA 1
ATOM 11759 C C . GLN B 1 742 ? -2.547 28.065 33.920 1.00 28.49 726 GLN B C 1
ATOM 11760 O O . GLN B 1 742 ? -1.654 27.594 33.201 1.00 28.61 726 GLN B O 1
ATOM 11766 N N . GLN B 1 743 ? -3.265 29.132 33.558 1.00 24.60 727 GLN B N 1
ATOM 11767 C CA . GLN B 1 743 ? -3.092 29.754 32.250 1.00 28.63 727 GLN B CA 1
ATOM 11768 C C . GLN B 1 743 ? -1.851 30.634 32.194 1.00 28.59 727 GLN B C 1
ATOM 11769 O O . GLN B 1 743 ? -1.202 30.715 31.147 1.00 30.16 727 GLN B O 1
ATOM 11775 N N . ARG B 1 744 ? -1.508 31.294 33.296 1.00 27.35 728 ARG B N 1
ATOM 11776 C CA . ARG B 1 744 ? -0.388 32.231 33.357 1.00 28.07 728 ARG B CA 1
ATOM 11777 C C . ARG B 1 744 ? 0.445 31.925 34.596 1.00 29.28 728 ARG B C 1
ATOM 11778 O O . ARG B 1 744 ? 0.520 32.741 35.523 1.00 27.05 728 ARG B O 1
ATOM 11786 N N . PRO B 1 745 ? 1.093 30.755 34.644 1.00 28.48 729 PRO B N 1
ATOM 11787 C CA . PRO B 1 745 ? 1.850 30.393 35.858 1.00 24.42 729 PRO B CA 1
ATOM 11788 C C . PRO B 1 745 ? 2.951 31.374 36.191 1.00 29.99 729 PRO B C 1
ATOM 11789 O O . PRO B 1 745 ? 3.344 31.475 37.363 1.00 27.91 729 PRO B O 1
ATOM 11793 N N . GLN B 1 746 ? 3.460 32.109 35.201 1.00 28.40 730 GLN B N 1
ATOM 11794 C CA . GLN B 1 746 ? 4.545 33.042 35.466 1.00 28.29 730 GLN B CA 1
ATOM 11795 C C . GLN B 1 746 ? 4.092 34.215 36.323 1.00 25.77 730 GLN B C 1
ATOM 11796 O O . GLN B 1 746 ? 4.938 34.907 36.899 1.00 33.10 730 GLN B O 1
ATOM 11802 N N . ASP B 1 747 ? 2.783 34.435 36.454 1.00 25.99 731 ASP B N 1
ATOM 11803 C CA . ASP B 1 747 ? 2.257 35.493 37.306 1.00 26.38 731 ASP B CA 1
ATOM 11804 C C . ASP B 1 747 ? 1.776 34.981 38.667 1.00 29.45 731 ASP B C 1
ATOM 11805 O O . ASP B 1 747 ? 1.158 35.738 39.420 1.00 25.15 731 ASP B O 1
ATOM 11810 N N . TYR B 1 748 ? 2.059 33.724 39.006 1.00 24.23 732 TYR B N 1
ATOM 11811 C CA . TYR B 1 748 ? 1.537 33.135 40.238 1.00 21.99 732 TYR B CA 1
ATOM 11812 C C . TYR B 1 748 ? 2.575 32.261 40.920 1.00 23.01 732 TYR B C 1
ATOM 11813 O O . TYR B 1 748 ? 2.225 31.316 41.638 1.00 21.67 732 TYR B O 1
ATOM 11822 N N . ALA B 1 749 ? 3.856 32.572 40.721 1.00 24.19 733 ALA B N 1
ATOM 11823 C CA . ALA B 1 749 ? 4.918 31.736 41.261 1.00 25.16 733 ALA B CA 1
ATOM 11824 C C . ALA B 1 749 ? 4.886 31.651 42.782 1.00 18.61 733 ALA B C 1
ATOM 11825 O O . ALA B 1 749 ? 5.479 30.726 43.343 1.00 27.84 733 ALA B O 1
ATOM 11827 N N . GLY B 1 750 ? 4.252 32.609 43.458 1.00 21.81 734 GLY B N 1
ATOM 11828 C CA . GLY B 1 750 ? 4.161 32.617 44.903 1.00 20.19 734 GLY B CA 1
ATOM 11829 C C . GLY B 1 750 ? 2.847 32.139 45.480 1.00 16.96 734 GLY B C 1
ATOM 11830 O O . GLY B 1 750 ? 2.662 32.201 46.701 1.00 18.42 734 GLY B O 1
ATOM 11831 N N . LEU B 1 751 ? 1.923 31.670 44.647 1.00 20.11 735 LEU B N 1
ATOM 11832 C CA . LEU B 1 751 ? 0.618 31.245 45.133 1.00 18.35 735 LEU B CA 1
ATOM 11833 C C . LEU B 1 751 ? 0.763 29.916 45.871 1.00 18.98 735 LEU B C 1
ATOM 11834 O O . LEU B 1 751 ? 1.251 28.936 45.295 1.00 14.82 735 LEU B O 1
ATOM 11839 N N . VAL B 1 752 ? 0.344 29.884 47.141 1.00 13.60 736 VAL B N 1
ATOM 11840 C CA . VAL B 1 752 ? 0.456 28.700 47.995 1.00 15.54 736 VAL B CA 1
ATOM 11841 C C . VAL B 1 752 ? -0.930 28.094 48.181 1.00 18.18 736 VAL B C 1
ATOM 11842 O O . VAL B 1 752 ? -1.909 28.824 48.378 1.00 17.87 736 VAL B O 1
ATOM 11846 N N . VAL B 1 753 ? -1.013 26.757 48.115 1.00 13.95 737 VAL B N 1
ATOM 11847 C CA . VAL B 1 753 ? -2.263 26.027 48.302 1.00 16.85 737 VAL B CA 1
ATOM 11848 C C . VAL B 1 753 ? -2.025 24.869 49.266 1.00 16.00 737 VAL B C 1
ATOM 11849 O O . VAL B 1 753 ? -0.901 24.404 49.451 1.00 14.76 737 VAL B O 1
ATOM 11853 N N . ARG B 1 754 ? -3.113 24.392 49.865 1.00 14.69 738 ARG B N 1
ATOM 11854 C CA . ARG B 1 754 ? -3.070 23.232 50.745 1.00 14.18 738 ARG B CA 1
ATOM 11855 C C . ARG B 1 754 ? -3.343 21.986 49.911 1.00 15.18 738 ARG B C 1
ATOM 11856 O O . ARG B 1 754 ? -4.392 21.893 49.263 1.00 16.86 738 ARG B O 1
ATOM 11864 N N . VAL B 1 755 ? -2.406 21.041 49.910 1.00 11.83 739 VAL B N 1
ATOM 11865 C CA . VAL B 1 755 ? -2.624 19.786 49.199 1.00 13.81 739 VAL B CA 1
ATOM 11866 C C . VAL B 1 755 ? -3.247 18.779 50.162 1.00 17.15 739 VAL B C 1
ATOM 11867 O O . VAL B 1 755 ? -4.454 18.533 50.107 1.00 17.18 739 VAL B O 1
ATOM 11871 N N . ALA B 1 756 ? -2.446 18.197 51.058 1.00 16.60 740 ALA B N 1
ATOM 11872 C CA . ALA B 1 756 ? -2.997 17.254 52.044 1.00 17.95 740 ALA B CA 1
ATOM 11873 C C . ALA B 1 756 ? -2.020 17.099 53.210 1.00 19.13 740 ALA B C 1
ATOM 11874 O O . ALA B 1 756 ? -1.125 16.252 53.151 1.00 28.47 740 ALA B O 1
ATOM 11876 N N . GLY B 1 757 ? -2.252 17.850 54.276 1.00 19.20 741 GLY B N 1
ATOM 11877 C CA . GLY B 1 757 ? -1.358 17.888 55.417 1.00 14.21 741 GLY B CA 1
ATOM 11878 C C . GLY B 1 757 ? -0.134 18.740 55.190 1.00 14.69 741 GLY B C 1
ATOM 11879 O O . GLY B 1 757 ? 0.757 18.765 56.045 1.00 13.05 741 GLY B O 1
ATOM 11880 N N . TYR B 1 758 ? -0.054 19.418 54.048 1.00 13.01 742 TYR B N 1
ATOM 11881 C CA . TYR B 1 758 ? 1.088 20.247 53.705 1.00 14.40 742 TYR B CA 1
ATOM 11882 C C . TYR B 1 758 ? 0.655 21.254 52.657 1.00 13.56 742 TYR B C 1
ATOM 11883 O O . TYR B 1 758 ? -0.342 21.061 51.952 1.00 14.73 742 TYR B O 1
ATOM 11892 N N . SER B 1 759 ? 1.411 22.334 52.575 1.00 12.59 743 SER B N 1
ATOM 11893 C CA . SER B 1 759 ? 1.169 23.375 51.588 1.00 11.84 743 SER B CA 1
ATOM 11894 C C . SER B 1 759 ? 2.275 23.379 50.540 1.00 12.51 743 SER B C 1
ATOM 11895 O O . SER B 1 759 ? 3.404 22.939 50.788 1.00 12.85 743 SER B O 1
ATOM 11898 N N . ALA B 1 760 ? 1.947 23.911 49.366 1.00 11.99 744 ALA B N 1
ATOM 11899 C CA . ALA B 1 760 ? 2.897 23.881 48.266 1.00 12.97 744 ALA B CA 1
ATOM 11900 C C . ALA B 1 760 ? 2.548 24.987 47.276 1.00 14.29 744 ALA B C 1
ATOM 11901 O O . ALA B 1 760 ? 1.441 25.526 47.283 1.00 14.10 744 ALA B O 1
ATOM 11903 N N . PHE B 1 761 ? 3.509 25.313 46.417 1.00 13.99 745 PHE B N 1
ATOM 11904 C CA . PHE B 1 761 ? 3.266 26.303 45.374 1.00 14.83 745 PHE B CA 1
ATOM 11905 C C . PHE B 1 761 ? 2.438 25.660 44.274 1.00 14.77 745 PHE B C 1
ATOM 11906 O O . PHE B 1 761 ? 2.868 24.682 43.658 1.00 16.59 745 PHE B O 1
ATOM 11914 N N . PHE B 1 762 ? 1.245 26.212 44.052 1.00 13.24 746 PHE B N 1
ATOM 11915 C CA . PHE B 1 762 ? 0.297 25.664 43.093 1.00 15.90 746 PHE B CA 1
ATOM 11916 C C . PHE B 1 762 ? 0.923 25.434 41.710 1.00 17.35 746 PHE B C 1
ATOM 11917 O O . PHE B 1 762 ? 0.713 24.382 41.097 1.00 16.00 746 PHE B O 1
ATOM 11925 N N . VAL B 1 763 ? 1.695 26.398 41.195 1.00 13.63 747 VAL B N 1
ATOM 11926 C CA . VAL B 1 763 ? 2.203 26.244 39.827 1.00 15.22 747 VAL B CA 1
ATOM 11927 C C . VAL B 1 763 ? 3.263 25.155 39.713 1.00 18.55 747 VAL B C 1
ATOM 11928 O O . VAL B 1 763 ? 3.563 24.710 38.600 1.00 17.70 747 VAL B O 1
ATOM 11932 N N . GLU B 1 764 ? 3.827 24.696 40.826 1.00 16.89 748 GLU B N 1
ATOM 11933 C CA . GLU B 1 764 ? 4.779 23.592 40.798 1.00 17.63 748 GLU B CA 1
ATOM 11934 C C . GLU B 1 764 ? 4.121 22.233 41.005 1.00 18.42 748 GLU B C 1
ATOM 11935 O O . GLU B 1 764 ? 4.819 21.215 40.984 1.00 20.26 748 GLU B O 1
ATOM 11941 N N . LEU B 1 765 ? 2.809 22.195 41.222 1.00 16.59 749 LEU B N 1
ATOM 11942 C CA . LEU B 1 765 ? 2.071 20.940 41.299 1.00 17.36 749 LEU B CA 1
ATOM 11943 C C . LEU B 1 765 ? 1.684 20.463 39.903 1.00 16.45 749 LEU B C 1
ATOM 11944 O O . LEU B 1 765 ? 1.374 21.268 39.018 1.00 17.07 749 LEU B O 1
ATOM 11949 N N . SER B 1 766 ? 1.705 19.149 39.707 1.00 18.16 750 SER B N 1
ATOM 11950 C CA . SER B 1 766 ? 1.251 18.586 38.446 1.00 20.25 750 SER B CA 1
ATOM 11951 C C . SER B 1 766 ? -0.216 18.937 38.202 1.00 19.48 750 SER B C 1
ATOM 11952 O O . SER B 1 766 ? -0.981 19.248 39.125 1.00 15.93 750 SER B O 1
ATOM 11955 N N . LYS B 1 767 ? -0.597 18.895 36.921 1.00 19.72 751 LYS B N 1
ATOM 11956 C CA . LYS B 1 767 ? -1.965 19.206 36.516 1.00 21.80 751 LYS B CA 1
ATOM 11957 C C . LYS B 1 767 ? -2.996 18.361 37.261 1.00 22.05 751 LYS B C 1
ATOM 11958 O O . LYS B 1 767 ? -4.078 18.853 37.609 1.00 18.75 751 LYS B O 1
ATOM 11964 N N . GLU B 1 768 ? -2.682 17.087 37.520 1.00 22.39 752 GLU B N 1
ATOM 11965 C CA . GLU B 1 768 ? -3.638 16.233 38.219 1.00 21.05 752 GLU B CA 1
ATOM 11966 C C . GLU B 1 768 ? -3.903 16.753 39.621 1.00 18.66 752 GLU B C 1
ATOM 11967 O O . GLU B 1 768 ? -5.049 16.745 40.089 1.00 18.75 752 GLU B O 1
ATOM 11973 N N . ILE B 1 769 ? -2.853 17.192 40.316 1.00 17.48 753 ILE B N 1
ATOM 11974 C CA . ILE B 1 769 ? -3.051 17.712 41.667 1.00 16.67 753 ILE B CA 1
ATOM 11975 C C . ILE B 1 769 ? -3.723 19.078 41.625 1.00 17.81 753 ILE B C 1
ATOM 11976 O O . ILE B 1 769 ? -4.565 19.399 42.478 1.00 18.34 753 ILE B O 1
ATOM 11981 N N . GLN B 1 770 ? -3.365 19.903 40.642 1.00 15.63 754 GLN B N 1
ATOM 11982 C CA . GLN B 1 770 ? -4.037 21.187 40.482 1.00 17.47 754 GLN B CA 1
ATOM 11983 C C . GLN B 1 770 ? -5.535 20.993 40.303 1.00 19.37 754 GLN B C 1
ATOM 11984 O O . GLN B 1 770 ? -6.341 21.710 40.909 1.00 18.08 754 GLN B O 1
ATOM 11990 N N . ASP B 1 771 ? -5.924 20.006 39.490 1.00 16.38 755 ASP B N 1
ATOM 11991 C CA . ASP B 1 771 ? -7.336 19.785 39.206 1.00 18.70 755 ASP B CA 1
ATOM 11992 C C . ASP B 1 771 ? -8.048 19.165 40.404 1.00 20.16 755 ASP B C 1
ATOM 11993 O O . ASP B 1 771 ? -9.258 19.361 40.576 1.00 20.95 755 ASP B O 1
ATOM 11998 N N . ASP B 1 772 ? -7.323 18.397 41.219 1.00 16.15 756 ASP B N 1
ATOM 11999 C CA . ASP B 1 772 ? -7.863 17.928 42.493 1.00 17.19 756 ASP B CA 1
ATOM 12000 C C . ASP B 1 772 ? -8.318 19.112 43.341 1.00 19.18 756 ASP B C 1
ATOM 12001 O O . ASP B 1 772 ? -9.476 19.182 43.764 1.00 18.16 756 ASP B O 1
ATOM 12006 N N . ILE B 1 773 ? -7.421 20.075 43.555 1.00 16.18 757 ILE B N 1
ATOM 12007 C CA . ILE B 1 773 ? -7.727 21.217 44.410 1.00 17.51 757 ILE B CA 1
ATOM 12008 C C . ILE B 1 773 ? -8.857 22.042 43.813 1.00 18.15 757 ILE B C 1
ATOM 12009 O O . ILE B 1 773 ? -9.771 22.474 44.525 1.00 17.24 757 ILE B O 1
ATOM 12014 N N . ILE B 1 774 ? -8.840 22.225 42.491 1.00 17.25 758 ILE B N 1
ATOM 12015 C CA . ILE B 1 774 ? -9.886 22.991 41.817 1.00 19.57 758 ILE B CA 1
ATOM 12016 C C . ILE B 1 774 ? -11.247 22.320 41.980 1.00 21.62 758 ILE B C 1
ATOM 12017 O O . ILE B 1 774 ? -12.255 22.992 42.246 1.00 21.36 758 ILE B O 1
ATOM 12022 N N . ARG B 1 775 ? -11.301 20.985 41.853 1.00 16.68 759 ARG B N 1
ATOM 12023 C CA . ARG B 1 775 ? -12.588 20.294 41.841 1.00 20.18 759 ARG B CA 1
ATOM 12024 C C . ARG B 1 775 ? -13.181 20.080 43.229 1.00 21.97 759 ARG B C 1
ATOM 12025 O O . ARG B 1 775 ? -14.356 19.704 43.329 1.00 18.18 759 ARG B O 1
ATOM 12033 N N . ARG B 1 776 ? -12.408 20.265 44.293 1.00 17.17 760 ARG B N 1
ATOM 12034 C CA . ARG B 1 776 ? -12.985 20.175 45.625 1.00 15.91 760 ARG B CA 1
ATOM 12035 C C . ARG B 1 776 ? -14.085 21.220 45.772 1.00 20.09 760 ARG B C 1
ATOM 12036 O O . ARG B 1 776 ? -13.985 22.331 45.237 1.00 16.47 760 ARG B O 1
ATOM 12044 N N . THR B 1 777 ? -15.159 20.830 46.457 1.00 19.07 761 THR B N 1
ATOM 12045 C CA . THR B 1 777 ? -16.294 21.718 46.675 1.00 17.11 761 THR B CA 1
ATOM 12046 C C . THR B 1 777 ? -15.836 22.970 47.415 1.00 18.12 761 THR B C 1
ATOM 12047 O O . THR B 1 777 ? -15.096 22.876 48.397 1.00 19.80 761 THR B O 1
ATOM 12051 N N . ALA B 1 778 ? -16.264 24.145 46.941 1.00 17.74 762 ALA B N 1
ATOM 12052 C CA . ALA B 1 778 ? -16.057 25.403 47.659 1.00 18.09 762 ALA B CA 1
ATOM 12053 C C . ALA B 1 778 ? -17.281 25.675 48.535 1.00 21.84 762 ALA B C 1
ATOM 12054 O O . ALA B 1 778 ? -18.356 25.997 48.022 1.00 18.42 762 ALA B O 1
ATOM 12056 N N . HIS B 1 779 ? -17.116 25.567 49.854 1.00 16.88 763 HIS B N 1
ATOM 12057 C CA . HIS B 1 779 ? -18.241 25.676 50.771 1.00 19.49 763 HIS B CA 1
ATOM 12058 C C . HIS B 1 779 ? -18.440 27.106 51.261 1.00 19.15 763 HIS B C 1
ATOM 12059 O O . HIS B 1 779 ? -17.514 27.926 51.280 1.00 16.59 763 HIS B O 1
ATOM 12066 N N . GLN B 1 780 ? -19.678 27.403 51.632 1.00 19.80 764 GLN B N 1
ATOM 12067 C CA . GLN B 1 780 ? -20.010 28.617 52.360 1.00 18.87 764 GLN B CA 1
ATOM 12068 C C . GLN B 1 780 ? -20.302 28.262 53.811 1.00 21.94 764 GLN B C 1
ATOM 12069 O O . GLN B 1 780 ? -20.767 27.158 54.116 1.00 22.49 764 GLN B O 1
ATOM 12075 N N . LEU B 1 781 ? -20.031 29.215 54.697 1.00 17.71 765 LEU B N 1
ATOM 12076 C CA . LEU B 1 781 ? -20.392 29.076 56.098 1.00 19.24 765 LEU B CA 1
ATOM 12077 C C . LEU B 1 781 ? -21.617 29.939 56.414 1.00 22.89 765 LEU B C 1
ATOM 12078 O O . LEU B 1 781 ? -22.389 29.591 57.314 1.00 24.78 765 LEU B O 1
#

Secondary structure (DSSP, 8-state):
-HHHHHHHHHHHSS--BEE-HHHHHHHHHHHH-TTS-HHHHHHHHHHHHHHHS-----TT-SS---SSSSTT-EE--TTT-SHHHHHHTTTTTTSSSS--B--HHHHHHIIIIIHHHHTTSSHHHHHHHH--HHHHHHHHTTSEEE-SSSS--------HHHHHHHHHHHHHHHHHHHHHH-TT-HHHHHHHHHHHHHHHHHHHHHHHHHHHHHT---HHHHHHHHHHHHHHHHHTTSPP-SHHHHHHHHHHHHHHHHHHH--S----B-HHHHTHHHHHHHHHTT--HHHHHHHHHHHHHHHTT-B----HHHHHHSTT-----EEEEE-B-TTSSB---HHHHHHHHHHHHH-SS-SEEEEEE-TT--HHHHHHHHHHHTTSS--SEEEEHHHHHHHHHTTT--HHHHHT-EEETTTEEE-TTTEE--TTSEEEEHHHHHHHHHHHTTT-TT--HHHHHHHHHHHHHHHHHHHHHHHHHHHHHHHHH---HHHHHTSTTHHHHT--GGGT-SSEEEEEEEEE-HHHHHHHHHHHIIIIIIS-SS-HHHHHHHHHTTT-SHHHHHHHHHHHHSS--TTSS-HHHHHHHHHHHHHHHHHHTTPBPTTS-EEEEEE--TTTHHHHHTTS---TTSPPTTPPPPSTTTSPPTT---S-HHHHHHHHHTS-GGG-TTEE--EEEE-TGGG-HHHHHHHHHHHHHHHHHHT-SEEEEEE--HHHHHHHHH-GGG-TT-EEE-SSSEEEGGGS-HHHHHHHHHS-EE--/-HHHHHHHHHHHSS--BEE-HHHHHHHHHHHH-TTS-HHHHHHHHHHHHHHHS-----TT-SS---SSSSTT-EE--TTT-SHHHHHHTTTTTTSSSS--B--HHHHHHIIIIIHHHHTTSSHHHHHHHH--HHHHHHHHTTSEEE--SSS----EE--HHHHHHHHHHHHHHHHHHHHHH-TT-HHHHHHHHHHHHHHHHHHHHHHHHHHHHHT---HHHHHHHHHHHHHHHHHTTS---SHHHHHHHHHHHHHHHHHHH--S-EE-B-HHHHTHHHHHHHHHTT--HHHHHHHHHHHHHHHTT------HHHHHHSTT-----EEEEE-B-TTSSB---HHHHHHHHHHHHH-SS-SEEEEEE-TT--HHHHHHHHHHHTTSS--SEEEEHHHHHHHHHHTT--HHHHHT-EEETTTEEE-TTTEE--TTSEEEEHHHHHHHHHHHTTT-TT--HHHHHHHHHHHHHHHHHHHHHHHHHHHHHHHHH---HHHHHTSTTHHHHT--GGGT-SSEEEEEEEEE-HHHHHHHHHHHIIIIIIS-SS-HHHHHHHHHTTT-SHHHHHHHHHHHHSS--TTSS-HHHHHHHHHHHHHHHHHHTT-B-TTS-EEEEEE--TTTHHHHHHTS---TTSPPTTPPPPSTTTSPPTT---S-HHHHHHHHHTS-GGG-TTEE--EEEE-TGGG-HHHHHHHHHHHHHHHHHTT-SEEEEEE--HHHHHHHHH-GGG-TT-EEE-SSSEEEGGGS-HHHHHHHHHS-EE--